Protein 2QGQ (pdb70)

Structure (mmCIF, N/CA/C/O backbone):
data_2QGQ
#
_entry.id   2QGQ
#
_cell.length_a   88.620
_cell.length_b   88.649
_cell.length_c   96.039
_cell.angle_alpha   89.98
_cell.angle_beta   90.03
_cell.angle_gamma   89.91
#
_symmetry.space_group_name_H-M   'P 1'
#
loop_
_entity.id
_entity.type
_entity.pdbx_description
1 polymer 'Protein TM_1862'
2 non-polymer '3-CYCLOHEXYL-1-PROPYLSULFONIC ACID'
3 water water
#
loop_
_atom_site.group_PDB
_atom_site.id
_atom_site.type_symbol
_atom_site.label_atom_id
_atom_site.label_alt_id
_atom_site.label_comp_id
_atom_site.label_asym_id
_atom_site.label_entity_id
_atom_site.label_seq_id
_atom_site.pdbx_PDB_ins_code
_atom_site.Cartn_x
_atom_site.Cartn_y
_atom_site.Cartn_z
_atom_site.occupancy
_atom_site.B_iso_or_equiv
_atom_site.auth_seq_id
_atom_site.auth_comp_id
_atom_site.auth_asym_id
_atom_site.auth_atom_id
_atom_site.pdbx_PDB_model_num
ATOM 1 N N . GLU A 1 1 ? 16.268 -10.531 -41.492 1.00 54.51 135 GLU A N 1
ATOM 2 C CA . GLU A 1 1 ? 16.539 -9.466 -42.502 1.00 53.54 135 GLU A CA 1
ATOM 3 C C . GLU A 1 1 ? 17.433 -8.399 -41.874 1.00 51.81 135 GLU A C 1
ATOM 4 O O . GLU A 1 1 ? 17.870 -8.541 -40.729 1.00 52.15 135 GLU A O 1
ATOM 10 N N . GLU A 1 2 ? 17.706 -7.333 -42.621 1.00 49.41 136 GLU A N 1
ATOM 11 C CA . GLU A 1 2 ? 18.549 -6.259 -42.112 1.00 45.85 136 GLU A CA 1
ATOM 12 C C . GLU A 1 2 ? 17.757 -5.090 -41.535 1.00 41.82 136 GLU A C 1
ATOM 13 O O . GLU A 1 2 ? 18.341 -4.072 -41.173 1.00 42.01 136 GLU A O 1
ATOM 19 N N . ARG A 1 3 ? 16.436 -5.230 -41.444 1.00 37.00 137 ARG A N 1
ATOM 20 C CA . ARG A 1 3 ? 15.611 -4.157 -40.887 1.00 32.52 137 ARG A CA 1
ATOM 21 C C . ARG A 1 3 ? 15.846 -4.061 -39.384 1.00 27.91 137 ARG A C 1
ATOM 22 O O . ARG A 1 3 ? 15.845 -5.075 -38.687 1.00 26.98 137 ARG A O 1
ATOM 30 N N . PRO A 1 4 ? 16.036 -2.839 -38.863 1.00 22.77 138 PRO A N 1
ATOM 31 C CA . PRO A 1 4 ? 16.272 -2.656 -37.428 1.00 20.86 138 PRO A CA 1
ATOM 32 C C . PRO A 1 4 ? 15.018 -2.716 -36.552 1.00 19.60 138 PRO A C 1
ATOM 33 O O . PRO A 1 4 ? 15.103 -2.585 -35.330 1.00 17.68 138 PRO A O 1
ATOM 37 N N . TYR A 1 5 ? 13.859 -2.917 -37.169 1.00 17.00 139 TYR A N 1
ATOM 38 C CA . TYR A 1 5 ? 12.614 -2.986 -36.412 1.00 17.89 139 TYR A CA 1
ATOM 39 C C . TYR A 1 5 ? 11.870 -4.293 -36.674 1.00 17.10 139 TYR A C 1
ATOM 40 O O . TYR A 1 5 ? 12.165 -5.001 -37.632 1.00 15.88 139 TYR A O 1
ATOM 49 N N . ALA A 1 6 ? 10.894 -4.596 -35.826 1.00 15.57 140 ALA A N 1
ATOM 50 C CA . ALA A 1 6 ? 10.111 -5.807 -35.980 1.00 15.00 140 ALA A CA 1
ATOM 51 C C . ALA A 1 6 ? 8.725 -5.637 -35.381 1.00 15.35 140 ALA A C 1
ATOM 52 O O . ALA A 1 6 ? 8.548 -4.957 -34.360 1.00 13.13 140 ALA A O 1
ATOM 54 N N . TYR A 1 7 ? 7.745 -6.251 -36.033 1.00 13.60 141 TYR A N 1
ATOM 55 C CA . TYR A 1 7 ? 6.370 -6.215 -35.556 1.00 14.23 141 TYR A CA 1
ATOM 56 C C . TYR A 1 7 ? 6.183 -7.438 -34.679 1.00 14.61 141 TYR A C 1
ATOM 57 O O . TYR A 1 7 ? 6.654 -8.525 -35.013 1.00 15.41 141 TYR A O 1
ATOM 66 N N . VAL A 1 8 ? 5.503 -7.255 -33.556 1.00 12.78 142 VAL A N 1
ATOM 67 C CA . VAL A 1 8 ? 5.242 -8.348 -32.633 1.00 14.94 142 VAL A CA 1
ATOM 68 C C . VAL A 1 8 ? 3.734 -8.400 -32.419 1.00 17.44 142 VAL A C 1
ATOM 69 O O . VAL A 1 8 ? 3.142 -7.457 -31.892 1.00 17.57 142 VAL A O 1
ATOM 73 N N . LYS A 1 9 ? 3.109 -9.492 -32.853 1.00 18.38 143 LYS A N 1
ATOM 74 C CA . LYS A 1 9 ? 1.664 -9.639 -32.713 1.00 18.68 143 LYS A CA 1
ATOM 75 C C . LYS A 1 9 ? 1.343 -10.147 -31.315 1.00 18.64 143 LYS A C 1
ATOM 76 O O . LYS A 1 9 ? 1.570 -11.312 -30.998 1.00 18.63 143 LYS A O 1
ATOM 82 N N . ILE A 1 10 ? 0.807 -9.268 -30.480 1.00 15.98 144 ILE A N 1
ATOM 83 C CA . ILE A 1 10 ? 0.498 -9.634 -29.110 1.00 16.35 144 ILE A CA 1
ATOM 84 C C . ILE A 1 10 ? -0.806 -10.413 -28.967 1.00 17.99 144 ILE A C 1
ATOM 85 O O . ILE A 1 10 ? -1.077 -10.986 -27.916 1.00 16.94 144 ILE A O 1
ATOM 90 N N . SER A 1 11 ? -1.598 -10.439 -30.038 1.00 20.58 145 SER A N 1
ATOM 91 C CA . SER A 1 11 ? -2.865 -11.164 -30.071 1.00 26.97 145 SER A CA 1
ATOM 92 C C . SER A 1 11 ? -3.384 -11.133 -31.502 1.00 30.16 145 SER A C 1
ATOM 93 O O . SER A 1 11 ? -2.983 -10.281 -32.290 1.00 30.78 145 SER A O 1
ATOM 96 N N . ASP A 1 12 ? -4.267 -12.062 -31.846 1.00 35.79 146 ASP A N 1
ATOM 97 C CA . ASP A 1 12 ? -4.819 -12.095 -33.197 1.00 41.72 146 ASP A CA 1
ATOM 98 C C . ASP A 1 12 ? -6.331 -12.288 -33.164 1.00 44.26 146 ASP A C 1
ATOM 99 O O . ASP A 1 12 ? -6.935 -12.722 -34.147 1.00 46.22 146 ASP A O 1
ATOM 104 N N . GLY A 1 13 ? -6.938 -11.966 -32.027 1.00 45.96 147 GLY A N 1
ATOM 105 C CA . GLY A 1 13 ? -8.375 -12.107 -31.892 1.00 49.16 147 GLY A CA 1
ATOM 106 C C . GLY A 1 13 ? -9.128 -10.855 -32.304 1.00 50.51 147 GLY A C 1
ATOM 107 O O . GLY A 1 13 ? -8.616 -10.040 -33.070 1.00 50.60 147 GLY A O 1
ATOM 108 N N . CYS A 1 14 ? -10.341 -10.693 -31.786 1.00 52.41 148 CYS A N 1
ATOM 109 C CA . CYS A 1 14 ? -11.157 -9.534 -32.125 1.00 53.90 148 CYS A CA 1
ATOM 110 C C . CYS A 1 14 ? -12.284 -9.341 -31.112 1.00 53.63 148 CYS A C 1
ATOM 111 O O . CYS A 1 14 ? -12.849 -10.309 -30.599 1.00 52.58 148 CYS A O 1
ATOM 114 N N . GLY A 1 28 ? -12.393 -13.036 -35.393 1.00 47.26 162 GLY A N 1
ATOM 115 C CA . GLY A 1 28 ? -12.389 -14.241 -34.585 1.00 46.10 162 GLY A CA 1
ATOM 116 C C . GLY A 1 28 ? -12.297 -13.932 -33.105 1.00 45.75 162 GLY A C 1
ATOM 117 O O . GLY A 1 28 ? -12.159 -12.771 -32.715 1.00 46.01 162 GLY A O 1
ATOM 118 N N . SER A 1 29 ? -12.378 -14.972 -32.280 1.00 45.10 163 SER A N 1
ATOM 119 C CA . SER A 1 29 ? -12.301 -14.823 -30.832 1.00 43.92 163 SER A CA 1
ATOM 120 C C . SER A 1 29 ? -10.973 -14.178 -30.434 1.00 42.58 163 SER A C 1
ATOM 121 O O . SER A 1 29 ? -9.923 -14.503 -30.993 1.00 41.87 163 SER A O 1
ATOM 124 N N . LEU A 1 30 ? -11.026 -13.263 -29.469 1.00 40.14 164 LEU A N 1
ATOM 125 C CA . LEU A 1 30 ? -9.830 -12.568 -28.997 1.00 37.67 164 LEU A CA 1
ATOM 126 C C . LEU A 1 30 ? -8.880 -13.544 -28.298 1.00 35.44 164 LEU A C 1
ATOM 127 O O . LEU A 1 30 ? -9.242 -14.160 -27.294 1.00 35.16 164 LEU A O 1
ATOM 132 N N . ARG A 1 31 ? -7.670 -13.684 -28.838 1.00 32.28 165 ARG A N 1
ATOM 133 C CA . ARG A 1 31 ? -6.668 -14.586 -28.269 1.00 30.89 165 ARG A CA 1
ATOM 134 C C . ARG A 1 31 ? -5.318 -13.898 -28.080 1.00 26.21 165 ARG A C 1
ATOM 135 O O . ARG A 1 31 ? -4.624 -13.595 -29.046 1.00 25.29 165 ARG A O 1
ATOM 143 N N . SER A 1 32 ? -4.953 -13.673 -26.823 1.00 22.97 166 SER A N 1
ATOM 144 C CA . SER A 1 32 ? -3.701 -13.011 -26.474 1.00 21.59 166 SER A CA 1
ATOM 145 C C . SER A 1 32 ? -2.586 -13.993 -26.142 1.00 21.41 166 SER A C 1
ATOM 146 O O . SER A 1 32 ? -2.832 -15.040 -25.546 1.00 21.96 166 SER A O 1
ATOM 149 N N . ARG A 1 33 ? -1.360 -13.655 -26.525 1.00 19.30 167 ARG A N 1
ATOM 150 C CA . ARG A 1 33 ? -0.223 -14.502 -26.198 1.00 17.82 167 ARG A CA 1
ATOM 151 C C . ARG A 1 33 ? 0.164 -14.080 -24.790 1.00 17.12 167 ARG A C 1
ATOM 152 O O . ARG A 1 33 ? -0.122 -12.954 -24.384 1.00 18.59 167 ARG A O 1
ATOM 160 N N . SER A 1 34 ? 0.808 -14.968 -24.045 1.00 15.07 168 SER A N 1
ATOM 161 C CA . SER A 1 34 ? 1.192 -14.659 -22.672 1.00 15.87 168 SER A CA 1
ATOM 162 C C . SER A 1 34 ? 2.280 -13.591 -22.606 1.00 16.87 168 SER A C 1
ATOM 163 O O . SER A 1 34 ? 3.072 -13.433 -23.538 1.00 13.25 168 SER A O 1
ATOM 166 N N . ILE A 1 35 ? 2.326 -12.862 -21.497 1.00 16.95 169 ILE A N 1
ATOM 167 C CA . ILE A 1 35 ? 3.349 -11.841 -21.349 1.00 18.48 169 ILE A CA 1
ATOM 168 C C . ILE A 1 35 ? 4.727 -12.480 -21.494 1.00 18.25 169 ILE A C 1
ATOM 169 O O . ILE A 1 35 ? 5.602 -11.935 -22.170 1.00 18.77 169 ILE A O 1
ATOM 174 N N . GLU A 1 36 ? 4.910 -13.650 -20.888 1.00 18.03 170 GLU A N 1
ATOM 175 C CA . GLU A 1 36 ? 6.188 -14.349 -20.976 1.00 17.79 170 GLU A CA 1
ATOM 176 C C . GLU A 1 36 ? 6.554 -14.793 -22.385 1.00 14.95 170 GLU A C 1
ATOM 177 O O . GLU A 1 36 ? 7.728 -14.756 -22.755 1.00 12.56 170 GLU A O 1
ATOM 183 N N . ASP A 1 37 ? 5.576 -15.233 -23.170 1.00 13.74 171 ASP A N 1
ATOM 184 C CA . ASP A 1 37 ? 5.891 -15.659 -24.531 1.00 14.64 171 ASP A CA 1
ATOM 185 C C . ASP A 1 37 ? 6.318 -14.474 -25.388 1.00 13.58 171 ASP A C 1
ATOM 186 O O . ASP A 1 37 ? 7.281 -14.566 -26.147 1.00 12.75 171 ASP A O 1
ATOM 191 N N . ILE A 1 38 ? 5.589 -13.368 -25.283 1.00 13.86 172 ILE A N 1
ATOM 192 C CA . ILE A 1 38 ? 5.918 -12.171 -26.053 1.00 15.20 172 ILE A CA 1
ATOM 193 C C . ILE A 1 38 ? 7.282 -11.649 -25.607 1.00 15.29 172 ILE A C 1
ATOM 194 O O . ILE A 1 38 ? 8.068 -11.157 -26.417 1.00 16.44 172 ILE A O 1
ATOM 199 N N . THR A 1 39 ? 7.559 -11.753 -24.313 1.00 15.18 173 THR A N 1
ATOM 200 C CA . THR A 1 39 ? 8.832 -11.280 -23.794 1.00 15.42 173 THR A CA 1
ATOM 201 C C . THR A 1 39 ? 10.004 -12.056 -24.398 1.00 14.68 173 THR A C 1
ATOM 202 O O . THR A 1 39 ? 10.978 -11.455 -24.847 1.00 11.29 173 THR A O 1
ATOM 206 N N . ARG A 1 40 ? 9.897 -13.384 -24.426 1.00 13.51 174 ARG A N 1
ATOM 207 C CA . ARG A 1 40 ? 10.950 -14.216 -24.990 1.00 14.30 174 ARG A CA 1
ATOM 208 C C . ARG A 1 40 ? 11.160 -13.917 -26.467 1.00 13.32 174 ARG A C 1
ATOM 209 O O . ARG A 1 40 ? 12.291 -13.963 -26.960 1.00 12.95 174 ARG A O 1
ATOM 217 N N . GLU A 1 41 ? 10.076 -13.610 -27.180 1.00 12.72 175 GLU A N 1
ATOM 218 C CA . GLU A 1 41 ? 10.186 -13.290 -28.608 1.00 13.01 175 GLU A CA 1
ATOM 219 C C . GLU A 1 41 ? 10.978 -11.992 -28.759 1.00 11.15 175 GLU A C 1
ATOM 220 O O . GLU A 1 41 ? 11.916 -11.913 -29.549 1.00 10.47 175 GLU A O 1
ATOM 226 N N . VAL A 1 42 ? 10.600 -10.976 -27.993 1.00 11.87 176 VAL A N 1
ATOM 227 C CA . VAL A 1 42 ? 11.297 -9.700 -28.063 1.00 13.73 176 VAL A CA 1
ATOM 228 C C . VAL A 1 42 ? 12.775 -9.850 -27.690 1.00 12.61 176 VAL A C 1
ATOM 229 O O . VAL A 1 42 ? 13.638 -9.280 -28.352 1.00 13.65 176 VAL A O 1
ATOM 233 N N . GLU A 1 43 ? 13.063 -10.608 -26.632 1.00 15.73 177 GLU A N 1
ATOM 234 C CA . GLU A 1 43 ? 14.448 -10.829 -26.206 1.00 18.67 177 GLU A CA 1
ATOM 235 C C . GLU A 1 43 ? 15.258 -11.388 -27.366 1.00 18.39 177 GLU A C 1
ATOM 236 O O . GLU A 1 43 ? 16.381 -10.951 -27.619 1.00 22.89 177 GLU A O 1
ATOM 242 N N . ASP A 1 44 ? 14.686 -12.348 -28.081 1.00 19.55 178 ASP A N 1
ATOM 243 C CA . ASP A 1 44 ? 15.368 -12.935 -29.226 1.00 19.48 178 ASP A CA 1
ATOM 244 C C . ASP A 1 44 ? 15.601 -11.869 -30.285 1.00 16.82 178 ASP A C 1
ATOM 245 O O . ASP A 1 44 ? 16.655 -11.829 -30.919 1.00 18.90 178 ASP A O 1
ATOM 250 N N . LEU A 1 45 ? 14.613 -11.003 -30.475 1.00 15.00 179 LEU A N 1
ATOM 251 C CA . LEU A 1 45 ? 14.736 -9.927 -31.455 1.00 14.13 179 LEU A CA 1
ATOM 252 C C . LEU A 1 45 ? 15.860 -8.966 -31.070 1.00 13.75 179 LEU A C 1
ATOM 253 O O . LEU A 1 45 ? 16.639 -8.547 -31.921 1.00 14.45 179 LEU A O 1
ATOM 258 N N . LEU A 1 46 ? 15.944 -8.616 -29.791 1.00 15.25 180 LEU A N 1
ATOM 259 C CA . LEU A 1 46 ? 16.997 -7.708 -29.339 1.00 16.09 180 LEU A CA 1
ATOM 260 C C . LEU A 1 46 ? 18.364 -8.380 -29.471 1.00 17.42 180 LEU A C 1
ATOM 261 O O . LEU A 1 46 ? 19.373 -7.707 -29.699 1.00 15.98 180 LEU A O 1
ATOM 266 N N . LYS A 1 47 ? 18.397 -9.705 -29.342 1.00 18.85 181 LYS A N 1
ATOM 267 C CA . LYS A 1 47 ? 19.652 -10.433 -29.480 1.00 21.19 181 LYS A CA 1
ATOM 268 C C . LYS A 1 47 ? 20.132 -10.381 -30.922 1.00 22.91 181 LYS A C 1
ATOM 269 O O . LYS A 1 47 ? 21.333 -10.356 -31.178 1.00 24.48 181 LYS A O 1
ATOM 275 N N . GLU A 1 48 ? 19.204 -10.363 -31.874 1.00 23.80 182 GLU A N 1
ATOM 276 C CA . GLU A 1 48 ? 19.621 -10.315 -33.267 1.00 23.88 182 GLU A CA 1
ATOM 277 C C . GLU A 1 48 ? 19.882 -8.896 -33.743 1.00 23.10 182 GLU A C 1
ATOM 278 O O . GLU A 1 48 ? 20.159 -8.671 -34.919 1.00 25.29 182 GLU A O 1
ATOM 284 N N . GLY A 1 49 ? 19.797 -7.935 -32.826 1.00 20.77 183 GLY A N 1
ATOM 285 C CA . GLY A 1 49 ? 20.073 -6.555 -33.187 1.00 21.09 183 GLY A CA 1
ATOM 286 C C . GLY A 1 49 ? 18.916 -5.605 -33.448 1.00 19.78 183 GLY A C 1
ATOM 287 O O . GLY A 1 49 ? 19.152 -4.461 -33.842 1.00 18.17 183 GLY A O 1
ATOM 288 N N . LYS A 1 50 ? 17.678 -6.049 -33.241 1.00 18.09 184 LYS A N 1
ATOM 289 C CA . LYS A 1 50 ? 16.534 -5.165 -33.464 1.00 15.84 184 LYS A CA 1
ATOM 290 C C . LYS A 1 50 ? 16.573 -4.003 -32.475 1.00 15.95 184 LYS A C 1
ATOM 291 O O . LYS A 1 50 ? 16.895 -4.187 -31.300 1.00 14.58 184 LYS A O 1
ATOM 297 N N . LYS A 1 51 ? 16.249 -2.805 -32.952 1.00 14.86 185 LYS A N 1
ATOM 298 C CA . LYS A 1 51 ? 16.268 -1.620 -32.100 1.00 14.61 185 LYS A CA 1
ATOM 299 C C . LYS A 1 51 ? 14.890 -1.007 -31.865 1.00 15.12 185 LYS A C 1
ATOM 300 O O . LYS A 1 51 ? 14.739 -0.078 -31.071 1.00 12.84 185 LYS A O 1
ATOM 306 N N . GLU A 1 52 ? 13.884 -1.523 -32.559 1.00 13.42 186 GLU A N 1
ATOM 307 C CA . GLU A 1 52 ? 12.531 -1.006 -32.407 1.00 14.05 186 GLU A CA 1
ATOM 308 C C . GLU A 1 52 ? 11.533 -2.156 -32.395 1.00 14.54 186 GLU A C 1
ATOM 309 O O . GLU A 1 52 ? 11.483 -2.957 -33.326 1.00 14.50 186 GLU A O 1
ATOM 315 N N . ILE A 1 53 ? 10.754 -2.231 -31.322 1.00 12.28 187 ILE A N 1
ATOM 316 C CA . ILE A 1 53 ? 9.760 -3.278 -31.152 1.00 12.17 187 ILE A CA 1
ATOM 317 C C . ILE A 1 53 ? 8.390 -2.620 -31.304 1.00 13.66 187 ILE A C 1
ATOM 318 O O . ILE A 1 53 ? 8.027 -1.717 -30.542 1.00 13.77 187 ILE A O 1
ATOM 323 N N . ILE A 1 54 ? 7.645 -3.062 -32.310 1.00 12.76 188 ILE A N 1
ATOM 324 C CA . ILE A 1 54 ? 6.330 -2.511 -32.601 1.00 10.70 188 ILE A CA 1
ATOM 325 C C . ILE A 1 54 ? 5.230 -3.517 -32.281 1.00 13.41 188 ILE A C 1
ATOM 326 O O . ILE A 1 54 ? 5.060 -4.535 -32.970 1.00 12.39 188 ILE A O 1
ATOM 331 N N . LEU A 1 55 ? 4.499 -3.227 -31.209 1.00 12.33 189 LEU A N 1
ATOM 332 C CA . LEU A 1 55 ? 3.401 -4.071 -30.745 1.00 13.99 189 LEU A CA 1
ATOM 333 C C . LEU A 1 55 ? 2.155 -3.826 -31.588 1.00 14.22 189 LEU A C 1
ATOM 334 O O . LEU A 1 55 ? 1.678 -2.692 -31.693 1.00 14.05 189 LEU A O 1
ATOM 339 N N . VAL A 1 56 ? 1.632 -4.899 -32.181 1.00 14.10 190 VAL A N 1
ATOM 340 C CA . VAL A 1 56 ? 0.456 -4.814 -33.039 1.00 14.49 190 VAL A CA 1
ATOM 341 C C . VAL A 1 56 ? -0.615 -5.858 -32.741 1.00 15.99 190 VAL A C 1
ATOM 342 O O . VAL A 1 56 ? -0.339 -6.923 -32.184 1.00 13.82 190 VAL A O 1
ATOM 346 N N . ALA A 1 57 ? -1.840 -5.519 -33.132 1.00 16.01 191 ALA A N 1
ATOM 347 C CA . ALA A 1 57 ? -3.016 -6.364 -32.963 1.00 17.67 191 ALA A CA 1
ATOM 348 C C . ALA A 1 57 ? -4.181 -5.549 -33.493 1.00 20.30 191 ALA A C 1
ATOM 349 O O . ALA A 1 57 ? -4.035 -4.352 -33.751 1.00 20.13 191 ALA A O 1
ATOM 351 N N . GLN A 1 58 ? -5.332 -6.192 -33.665 1.00 20.18 192 GLN A N 1
ATOM 352 C CA . GLN A 1 58 ? -6.522 -5.491 -34.139 1.00 22.84 192 GLN A CA 1
ATOM 353 C C . GLN A 1 58 ? -6.756 -4.299 -33.221 1.00 20.79 192 GLN A C 1
ATOM 354 O O . GLN A 1 58 ? -7.035 -3.190 -33.673 1.00 20.36 192 GLN A O 1
ATOM 360 N N . ASP A 1 59 ? -6.636 -4.552 -31.922 1.00 21.26 193 ASP A N 1
ATOM 361 C CA . ASP A 1 59 ? -6.825 -3.533 -30.903 1.00 21.30 193 ASP A CA 1
ATOM 362 C C . ASP A 1 59 ? -5.852 -3.851 -29.772 1.00 20.01 193 ASP A C 1
ATOM 363 O O . ASP A 1 59 ? -6.135 -4.697 -28.922 1.00 21.75 193 ASP A O 1
ATOM 368 N N . THR A 1 60 ? -4.704 -3.178 -29.759 1.00 17.90 194 THR A N 1
ATOM 369 C CA . THR A 1 60 ? -3.705 -3.441 -28.728 1.00 17.56 194 THR A CA 1
ATOM 370 C C . THR A 1 60 ? -4.171 -3.144 -27.309 1.00 17.41 194 THR A C 1
ATOM 371 O O . THR A 1 60 ? -3.728 -3.798 -26.361 1.00 16.37 194 THR A O 1
ATOM 375 N N . THR A 1 61 ? -5.073 -2.178 -27.152 1.00 19.05 195 THR A N 1
ATOM 376 C CA . THR A 1 61 ? -5.571 -1.849 -25.821 1.00 20.15 195 THR A CA 1
ATOM 377 C C . THR A 1 61 ? -6.412 -2.979 -25.226 1.00 20.39 195 THR A C 1
ATOM 378 O O . THR A 1 61 ? -6.679 -2.993 -24.022 1.00 20.71 195 THR A O 1
ATOM 382 N N . SER A 1 62 ? -6.825 -3.926 -26.062 1.00 20.95 196 SER A N 1
ATOM 383 C CA . SER A 1 62 ? -7.628 -5.053 -25.582 1.00 22.99 196 SER A CA 1
ATOM 384 C C . SER A 1 62 ? -6.778 -6.271 -25.184 1.00 22.73 196 SER A C 1
ATOM 385 O O . SER A 1 62 ? -7.313 -7.290 -24.750 1.00 21.92 196 SER A O 1
ATOM 388 N N . TYR A 1 63 ? -5.458 -6.154 -25.318 1.00 21.68 197 TYR A N 1
ATOM 389 C CA . TYR A 1 63 ? -4.538 -7.238 -24.963 1.00 21.01 197 TYR A CA 1
ATOM 390 C C . TYR A 1 63 ? -4.707 -7.770 -23.536 1.00 20.84 197 TYR A C 1
ATOM 391 O O . TYR A 1 63 ? -4.758 -6.993 -22.590 1.00 21.28 197 TYR A O 1
ATOM 400 N N . GLY A 1 64 ? -4.762 -9.092 -23.381 1.00 22.41 198 GLY A N 1
ATOM 401 C CA . GLY A 1 64 ? -4.878 -9.673 -22.050 1.00 24.23 198 GLY A CA 1
ATOM 402 C C . GLY A 1 64 ? -6.264 -9.921 -21.482 1.00 26.45 198 GLY A C 1
ATOM 403 O O . GLY A 1 64 ? -6.417 -10.665 -20.511 1.00 26.13 198 GLY A O 1
ATOM 404 N N . ILE A 1 65 ? -7.278 -9.299 -22.070 1.00 27.44 199 ILE A N 1
ATOM 405 C CA . ILE A 1 65 ? -8.644 -9.476 -21.595 1.00 30.05 199 ILE A CA 1
ATOM 406 C C . ILE A 1 65 ? -9.057 -10.951 -21.538 1.00 31.07 199 ILE A C 1
ATOM 407 O O . ILE A 1 65 ? -9.650 -11.402 -20.559 1.00 31.49 199 ILE A O 1
ATOM 412 N N . ASP A 1 66 ? -8.730 -11.698 -22.583 1.00 30.94 200 ASP A N 1
ATOM 413 C CA . ASP A 1 66 ? -9.090 -13.110 -22.658 1.00 33.10 200 ASP A CA 1
ATOM 414 C C . ASP A 1 66 ? -8.205 -14.040 -21.842 1.00 33.36 200 ASP A C 1
ATOM 415 O O . ASP A 1 66 ? -8.593 -15.172 -21.552 1.00 35.31 200 ASP A O 1
ATOM 420 N N . LEU A 1 67 ? -7.023 -13.567 -21.467 1.00 33.46 201 LEU A N 1
ATOM 421 C CA . LEU A 1 67 ? -6.077 -14.395 -20.731 1.00 31.91 201 LEU A CA 1
ATOM 422 C C . LEU A 1 67 ? -5.907 -14.017 -19.264 1.00 31.88 201 LEU A C 1
ATOM 423 O O . LEU A 1 67 ? -5.816 -14.889 -18.400 1.00 31.78 201 LEU A O 1
ATOM 428 N N . TYR A 1 68 ? -5.859 -12.720 -18.984 1.00 29.80 202 TYR A N 1
ATOM 429 C CA . TYR A 1 68 ? -5.673 -12.245 -17.618 1.00 29.74 202 TYR A CA 1
ATOM 430 C C . TYR A 1 68 ? -6.948 -11.636 -17.042 1.00 31.42 202 TYR A C 1
ATOM 431 O O . TYR A 1 68 ? -6.962 -11.162 -15.904 1.00 31.37 202 TYR A O 1
ATOM 440 N N . ARG A 1 69 ? -8.016 -11.644 -17.829 1.00 32.56 203 ARG A N 1
ATOM 441 C CA . ARG A 1 69 ? -9.281 -11.085 -17.381 1.00 34.91 203 ARG A CA 1
ATOM 442 C C . ARG A 1 69 ? -9.162 -9.597 -17.051 1.00 34.45 203 ARG A C 1
ATOM 443 O O . ARG A 1 69 ? -9.823 -9.095 -16.139 1.00 34.19 203 ARG A O 1
ATOM 451 N N . LYS A 1 70 ? -8.307 -8.901 -17.797 1.00 33.19 204 LYS A N 1
ATOM 452 C CA . LYS A 1 70 ? -8.104 -7.466 -17.623 1.00 31.13 204 LYS A CA 1
ATOM 453 C C . LYS A 1 70 ? -7.090 -6.954 -18.640 1.00 28.67 204 LYS A C 1
ATOM 454 O O . LYS A 1 70 ? -6.331 -7.734 -19.214 1.00 26.52 204 LYS A O 1
ATOM 460 N N . GLN A 1 71 ? -7.100 -5.644 -18.873 1.00 25.77 205 GLN A N 1
ATOM 461 C CA . GLN A 1 71 ? -6.194 -5.028 -19.833 1.00 23.95 205 GLN A CA 1
ATOM 462 C C . GLN A 1 71 ? -4.775 -5.020 -19.296 1.00 22.67 205 GLN A C 1
ATOM 463 O O . GLN A 1 71 ? -4.361 -4.106 -18.582 1.00 21.63 205 GLN A O 1
ATOM 469 N N . ALA A 1 72 ? -4.038 -6.066 -19.655 1.00 21.34 206 ALA A N 1
ATOM 470 C CA . ALA A 1 72 ? -2.668 -6.249 -19.212 1.00 19.58 206 ALA A CA 1
ATOM 471 C C . ALA A 1 72 ? -1.633 -5.564 -20.091 1.00 18.87 206 ALA A C 1
ATOM 472 O O . ALA A 1 72 ? -0.448 -5.875 -20.002 1.00 19.10 206 ALA A O 1
ATOM 474 N N . LEU A 1 73 ? -2.061 -4.640 -20.946 1.00 18.53 207 LEU A N 1
ATOM 475 C CA . LEU A 1 73 ? -1.098 -3.950 -21.798 1.00 16.65 207 LEU A CA 1
ATOM 476 C C . LEU A 1 73 ? -0.062 -3.251 -20.917 1.00 16.82 207 LEU A C 1
ATOM 477 O O . LEU A 1 73 ? 1.117 -3.237 -21.247 1.00 15.52 207 LEU A O 1
ATOM 482 N N . PRO A 1 74 ? -0.490 -2.674 -19.774 1.00 17.88 208 PRO A N 1
ATOM 483 C CA . PRO A 1 74 ? 0.455 -1.986 -18.882 1.00 18.29 208 PRO A CA 1
ATOM 484 C C . PRO A 1 74 ? 1.563 -2.911 -18.391 1.00 17.85 208 PRO A C 1
ATOM 485 O O . PRO A 1 74 ? 2.739 -2.547 -18.383 1.00 15.95 208 PRO A O 1
ATOM 489 N N . ASP A 1 75 ? 1.156 -4.109 -17.978 1.00 19.28 209 ASP A N 1
ATOM 490 C CA . ASP A 1 75 ? 2.065 -5.132 -17.472 1.00 20.76 209 ASP A CA 1
ATOM 491 C C . ASP A 1 75 ? 3.023 -5.601 -18.555 1.00 18.42 209 ASP A C 1
ATOM 492 O O . ASP A 1 75 ? 4.221 -5.801 -18.307 1.00 19.08 209 ASP A O 1
ATOM 497 N N . LEU A 1 76 ? 2.487 -5.786 -19.755 1.00 16.00 210 LEU A N 1
ATOM 498 C CA . LEU A 1 76 ? 3.296 -6.226 -20.884 1.00 14.16 210 LEU A CA 1
ATOM 499 C C . LEU A 1 76 ? 4.391 -5.200 -21.158 1.00 12.92 210 LEU A C 1
ATOM 500 O O . LEU A 1 76 ? 5.569 -5.546 -21.258 1.00 15.50 210 LEU A O 1
ATOM 505 N N . LEU A 1 77 ? 4.001 -3.936 -21.267 1.00 13.93 211 LEU A N 1
ATOM 506 C CA . LEU A 1 77 ? 4.963 -2.869 -21.524 1.00 16.25 211 LEU A CA 1
ATOM 507 C C . LEU A 1 77 ? 6.048 -2.786 -20.455 1.00 16.99 211 LEU A C 1
ATOM 508 O O . LEU A 1 77 ? 7.222 -2.590 -20.770 1.00 16.08 211 LEU A O 1
ATOM 513 N N . ARG A 1 78 ? 5.658 -2.922 -19.189 1.00 17.99 212 ARG A N 1
ATOM 514 C CA . ARG A 1 78 ? 6.630 -2.867 -18.104 1.00 20.35 212 ARG A CA 1
ATOM 515 C C . ARG A 1 78 ? 7.656 -3.979 -18.246 1.00 18.82 212 ARG A C 1
ATOM 516 O O . ARG A 1 78 ? 8.854 -3.765 -18.064 1.00 17.94 212 ARG A O 1
ATOM 524 N N . ARG A 1 79 ? 7.175 -5.172 -18.570 1.00 18.62 213 ARG A N 1
ATOM 525 C CA . ARG A 1 79 ? 8.054 -6.320 -18.739 1.00 19.25 213 ARG A CA 1
ATOM 526 C C . ARG A 1 79 ? 9.049 -6.089 -19.884 1.00 16.51 213 ARG A C 1
ATOM 527 O O . ARG A 1 79 ? 10.253 -6.313 -19.733 1.00 17.57 213 ARG A O 1
ATOM 535 N N . LEU A 1 80 ? 8.537 -5.640 -21.026 1.00 15.72 214 LEU A N 1
ATOM 536 C CA . LEU A 1 80 ? 9.371 -5.390 -22.195 1.00 14.98 214 LEU A CA 1
ATOM 537 C C . LEU A 1 80 ? 10.339 -4.242 -21.919 1.00 14.56 214 LEU A C 1
ATOM 538 O O . LEU A 1 80 ? 11.506 -4.295 -22.305 1.00 12.37 214 LEU A O 1
ATOM 543 N N . ASN A 1 81 ? 9.850 -3.210 -21.240 1.00 15.65 215 ASN A N 1
ATOM 544 C CA . ASN A 1 81 ? 10.683 -2.052 -20.916 1.00 17.16 215 ASN A CA 1
ATOM 545 C C . ASN A 1 81 ? 11.900 -2.458 -20.092 1.00 19.59 215 ASN A C 1
ATOM 546 O O . ASN A 1 81 ? 12.971 -1.862 -20.220 1.00 19.13 215 ASN A O 1
ATOM 551 N N . SER A 1 82 ? 11.741 -3.475 -19.250 1.00 19.24 216 SER A N 1
ATOM 552 C CA . SER A 1 82 ? 12.845 -3.922 -18.406 1.00 21.09 216 SER A CA 1
ATOM 553 C C . SER A 1 82 ? 13.875 -4.782 -19.117 1.00 20.16 216 SER A C 1
ATOM 554 O O . SER A 1 82 ? 14.903 -5.112 -18.535 1.00 21.87 216 SER A O 1
ATOM 557 N N . LEU A 1 83 ? 13.613 -5.163 -20.363 1.00 19.36 217 LEU A N 1
ATOM 558 C CA . LEU A 1 83 ? 14.593 -5.969 -21.078 1.00 17.58 217 LEU A CA 1
ATOM 559 C C . LEU A 1 83 ? 15.833 -5.100 -21.256 1.00 17.91 217 LEU A C 1
ATOM 560 O O . LEU A 1 83 ? 15.731 -3.878 -21.388 1.00 15.80 217 LEU A O 1
ATOM 565 N N . ASN A 1 84 ? 17.001 -5.736 -21.249 1.00 17.59 218 ASN A N 1
ATOM 566 C CA . ASN A 1 84 ? 18.281 -5.039 -21.363 1.00 18.66 218 ASN A CA 1
ATOM 567 C C . ASN A 1 84 ? 18.584 -4.404 -22.721 1.00 18.15 218 ASN A C 1
ATOM 568 O O . ASN A 1 84 ? 18.334 -5.000 -23.768 1.00 19.92 218 ASN A O 1
ATOM 573 N N . GLY A 1 85 ? 19.132 -3.192 -22.694 1.00 18.17 219 GLY A N 1
ATOM 574 C CA . GLY A 1 85 ? 19.498 -2.517 -23.926 1.00 16.90 219 GLY A CA 1
ATOM 575 C C . GLY A 1 85 ? 18.815 -1.197 -24.229 1.00 17.24 219 GLY A C 1
ATOM 576 O O . GLY A 1 85 ? 17.866 -0.790 -23.559 1.00 17.06 219 GLY A O 1
ATOM 577 N N . GLU A 1 86 ? 19.333 -0.512 -25.240 1.00 16.17 220 GLU A N 1
ATOM 578 C CA . GLU A 1 86 ? 18.752 0.739 -25.692 1.00 15.48 220 GLU A CA 1
ATOM 579 C C . GLU A 1 86 ? 17.945 0.362 -26.932 1.00 16.66 220 GLU A C 1
ATOM 580 O O . GLU A 1 86 ? 18.502 -0.115 -27.928 1.00 15.11 220 GLU A O 1
ATOM 586 N N . PHE A 1 87 ? 16.635 0.554 -26.856 1.00 13.92 221 PHE A N 1
ATOM 587 C CA . PHE A 1 87 ? 15.755 0.242 -27.972 1.00 13.95 221 PHE A CA 1
ATOM 588 C C . PHE A 1 87 ? 14.430 0.957 -27.776 1.00 12.37 221 PHE A C 1
ATOM 589 O O . PHE A 1 87 ? 14.156 1.487 -26.702 1.00 11.52 221 PHE A O 1
ATOM 597 N N . TRP A 1 88 ? 13.622 0.982 -28.829 1.00 12.24 222 TRP A N 1
ATOM 598 C CA . TRP A 1 88 ? 12.314 1.613 -28.784 1.00 11.47 222 TRP A CA 1
ATOM 599 C C . TRP A 1 88 ? 11.197 0.577 -28.731 1.00 11.32 222 TRP A C 1
ATOM 600 O O . TRP A 1 88 ? 11.306 -0.516 -29.296 1.00 9.11 222 TRP A O 1
ATOM 611 N N . ILE A 1 89 ? 10.117 0.942 -28.053 1.00 10.70 223 ILE A N 1
ATOM 612 C CA . ILE A 1 89 ? 8.927 0.111 -27.969 1.00 11.03 223 ILE A CA 1
ATOM 613 C C . ILE A 1 89 ? 7.821 1.030 -28.484 1.00 11.91 223 ILE A C 1
ATOM 614 O O . ILE A 1 89 ? 7.550 2.075 -27.891 1.00 11.81 223 ILE A O 1
ATOM 619 N N . ARG A 1 90 ? 7.203 0.653 -29.599 1.00 12.44 224 ARG A N 1
ATOM 620 C CA . ARG A 1 90 ? 6.139 1.450 -30.204 1.00 14.38 224 ARG A CA 1
ATOM 621 C C . ARG A 1 90 ? 4.831 0.666 -30.218 1.00 14.37 224 ARG A C 1
ATOM 622 O O . ARG A 1 90 ? 4.801 -0.490 -30.631 1.00 13.57 224 ARG A O 1
ATOM 630 N N . VAL A 1 91 ? 3.750 1.291 -29.773 1.00 13.98 225 VAL A N 1
ATOM 631 C CA . VAL A 1 91 ? 2.463 0.618 -29.761 1.00 14.02 225 VAL A CA 1
ATOM 632 C C . VAL A 1 91 ? 1.621 1.188 -30.883 1.00 16.87 225 VAL A C 1
ATOM 633 O O . VAL A 1 91 ? 1.660 2.389 -31.165 1.00 15.98 225 VAL A O 1
ATOM 645 N N . TYR A 1 93 ? -2.265 0.831 -33.280 1.00 16.89 227 TYR A N 1
ATOM 646 C CA . TYR A 1 93 ? -3.639 0.369 -33.306 1.00 18.51 227 TYR A CA 1
ATOM 647 C C . TYR A 1 93 ? -4.337 0.447 -31.947 1.00 18.37 227 TYR A C 1
ATOM 648 O O . TYR A 1 93 ? -4.932 -0.529 -31.493 1.00 18.15 227 TYR A O 1
ATOM 657 N N . LEU A 1 94 ? -4.257 1.604 -31.296 1.00 17.62 228 LEU A N 1
ATOM 658 C CA . LEU A 1 94 ? -4.929 1.795 -30.018 1.00 18.49 228 LEU A CA 1
ATOM 659 C C . LEU A 1 94 ? -6.380 2.129 -30.340 1.00 20.96 228 LEU A C 1
ATOM 660 O O . LEU A 1 94 ? -6.655 2.764 -31.360 1.00 22.32 228 LEU A O 1
ATOM 665 N N . HIS A 1 95 ? -7.306 1.686 -29.490 1.00 21.54 229 HIS A N 1
ATOM 666 C CA . HIS A 1 95 ? -8.724 1.986 -29.680 1.00 21.33 229 HIS A CA 1
ATOM 667 C C . HIS A 1 95 ? -9.076 2.995 -28.587 1.00 21.24 229 HIS A C 1
ATOM 668 O O . HIS A 1 95 ? -8.960 2.699 -27.394 1.00 20.61 229 HIS A O 1
ATOM 675 N N . PRO A 1 96 ? -9.517 4.201 -28.983 1.00 21.97 230 PRO A N 1
ATOM 676 C CA . PRO A 1 96 ? -9.872 5.260 -28.032 1.00 23.29 230 PRO A CA 1
ATOM 677 C C . PRO A 1 96 ? -10.872 4.879 -26.945 1.00 23.85 230 PRO A C 1
ATOM 678 O O . PRO A 1 96 ? -10.756 5.333 -25.809 1.00 25.12 230 PRO A O 1
ATOM 682 N N . ASP A 1 97 ? -11.849 4.047 -27.280 1.00 23.82 231 ASP A N 1
ATOM 683 C CA . ASP A 1 97 ? -12.834 3.659 -26.284 1.00 25.52 231 ASP A CA 1
ATOM 684 C C . ASP A 1 97 ? -12.257 2.780 -25.190 1.00 26.74 231 ASP A C 1
ATOM 685 O O . ASP A 1 97 ? -12.852 2.639 -24.122 1.00 26.93 231 ASP A O 1
ATOM 690 N N . HIS A 1 98 ? -11.085 2.208 -25.442 1.00 25.87 232 HIS A N 1
ATOM 691 C CA . HIS A 1 98 ? -10.462 1.341 -24.457 1.00 26.77 232 HIS A CA 1
ATOM 692 C C . HIS A 1 98 ? -9.112 1.842 -23.960 1.00 26.82 232 HIS A C 1
ATOM 693 O O . HIS A 1 98 ? -8.412 1.140 -23.227 1.00 26.86 232 HIS A O 1
ATOM 700 N N . LEU A 1 99 ? -8.745 3.054 -24.357 1.00 25.75 233 LEU A N 1
ATOM 701 C CA . LEU A 1 99 ? -7.475 3.629 -23.931 1.00 26.71 233 LEU A CA 1
ATOM 702 C C . LEU A 1 99 ? -7.626 4.134 -22.496 1.00 26.80 233 LEU A C 1
ATOM 703 O O . LEU A 1 99 ? -7.992 5.286 -22.276 1.00 26.82 233 LEU A O 1
ATOM 708 N N . THR A 1 100 ? -7.335 3.269 -21.530 1.00 27.48 234 THR A N 1
ATOM 709 C CA . THR A 1 100 ? -7.461 3.606 -20.114 1.00 26.53 234 THR A CA 1
ATOM 710 C C . THR A 1 100 ? -6.313 4.453 -19.590 1.00 27.23 234 THR A C 1
ATOM 711 O O . THR A 1 100 ? -5.290 4.632 -20.255 1.00 24.79 234 THR A O 1
ATOM 715 N N . GLU A 1 101 ? -6.482 4.956 -18.374 1.00 26.69 235 GLU A N 1
ATOM 716 C CA . GLU A 1 101 ? -5.454 5.771 -17.755 1.00 27.62 235 GLU A CA 1
ATOM 717 C C . GLU A 1 101 ? -4.266 4.890 -17.383 1.00 26.43 235 GLU A C 1
ATOM 718 O O . GLU A 1 101 ? -3.127 5.354 -17.358 1.00 27.01 235 GLU A O 1
ATOM 724 N N . GLU A 1 102 ? -4.531 3.615 -17.103 1.00 25.61 236 GLU A N 1
ATOM 725 C CA . GLU A 1 102 ? -3.465 2.680 -16.769 1.00 27.37 236 GLU A CA 1
ATOM 726 C C . GLU A 1 102 ? -2.512 2.540 -17.958 1.00 25.23 236 GLU A C 1
ATOM 727 O O . GLU A 1 102 ? -1.295 2.481 -17.786 1.00 25.01 236 GLU A O 1
ATOM 733 N N . ILE A 1 103 ? -3.069 2.493 -19.165 1.00 23.45 237 ILE A N 1
ATOM 734 C CA . ILE A 1 103 ? -2.252 2.348 -20.371 1.00 22.26 237 ILE A CA 1
ATOM 735 C C . ILE A 1 103 ? -1.481 3.634 -20.672 1.00 20.62 237 ILE A C 1
ATOM 736 O O . ILE A 1 103 ? -0.264 3.610 -20.865 1.00 19.83 237 ILE A O 1
ATOM 741 N N . ILE A 1 104 ? -2.200 4.751 -20.704 1.00 20.44 238 ILE A N 1
ATOM 742 C CA . ILE A 1 104 ? -1.607 6.056 -20.966 1.00 21.02 238 ILE A CA 1
ATOM 743 C C . ILE A 1 104 ? -0.451 6.332 -20.006 1.00 22.46 238 ILE A C 1
ATOM 744 O O . ILE A 1 104 ? 0.652 6.699 -20.418 1.00 21.67 238 ILE A O 1
ATOM 749 N N . SER A 1 105 ? -0.700 6.121 -18.721 1.00 22.10 239 SER A N 1
ATOM 750 C CA . SER A 1 105 ? 0.313 6.365 -17.710 1.00 23.00 239 SER A CA 1
ATOM 751 C C . SER A 1 105 ? 1.536 5.471 -17.912 1.00 23.03 239 SER A C 1
ATOM 752 O O . SER A 1 105 ? 2.678 5.924 -17.785 1.00 23.15 239 SER A O 1
ATOM 755 N N . ALA A 1 106 ? 1.302 4.203 -18.237 1.00 20.94 240 ALA A N 1
ATOM 756 C CA . ALA A 1 106 ? 2.401 3.268 -18.462 1.00 20.96 240 ALA A CA 1
ATOM 757 C C . ALA A 1 106 ? 3.228 3.703 -19.669 1.00 19.11 240 ALA A C 1
ATOM 758 O O . ALA A 1 106 ? 4.455 3.673 -19.640 1.00 20.05 240 ALA A O 1
ATOM 768 N N . LEU A 1 108 ? 3.514 6.721 -20.907 1.00 21.83 242 LEU A N 1
ATOM 769 C CA . LEU A 1 108 ? 4.225 7.958 -20.606 1.00 22.48 242 LEU A CA 1
ATOM 770 C C . LEU A 1 108 ? 5.329 7.745 -19.571 1.00 23.68 242 LEU A C 1
ATOM 771 O O . LEU A 1 108 ? 6.348 8.433 -19.595 1.00 25.48 242 LEU A O 1
ATOM 776 N N . GLU A 1 109 ? 5.136 6.777 -18.679 1.00 25.51 243 GLU A N 1
ATOM 777 C CA . GLU A 1 109 ? 6.109 6.486 -17.625 1.00 26.93 243 GLU A CA 1
ATOM 778 C C . GLU A 1 109 ? 7.339 5.690 -18.062 1.00 25.28 243 GLU A C 1
ATOM 779 O O . GLU A 1 109 ? 8.462 6.020 -17.679 1.00 25.27 243 GLU A O 1
ATOM 785 N N . LEU A 1 110 ? 7.122 4.640 -18.852 1.00 23.99 244 LEU A N 1
ATOM 786 C CA . LEU A 1 110 ? 8.204 3.770 -19.324 1.00 22.64 244 LEU A CA 1
ATOM 787 C C . LEU A 1 110 ? 9.143 4.479 -20.296 1.00 21.29 244 LEU A C 1
ATOM 788 O O . LEU A 1 110 ? 8.735 4.886 -21.377 1.00 21.02 244 LEU A O 1
ATOM 793 N N . ASP A 1 111 ? 10.414 4.588 -19.923 1.00 20.32 245 ASP A N 1
ATOM 794 C CA . ASP A 1 111 ? 11.381 5.300 -20.750 1.00 21.88 245 ASP A CA 1
ATOM 795 C C . ASP A 1 111 ? 11.664 4.788 -22.163 1.00 21.11 245 ASP A C 1
ATOM 796 O O . ASP A 1 111 ? 12.077 5.569 -23.020 1.00 21.16 245 ASP A O 1
ATOM 801 N N . LYS A 1 112 ? 11.452 3.500 -22.420 1.00 17.05 246 LYS A N 1
ATOM 802 C CA . LYS A 1 112 ? 11.712 2.961 -23.756 1.00 16.95 246 LYS A CA 1
ATOM 803 C C . LYS A 1 112 ? 10.479 2.991 -24.650 1.00 16.57 246 LYS A C 1
ATOM 804 O O . LYS A 1 112 ? 10.555 2.719 -25.849 1.00 17.00 246 LYS A O 1
ATOM 810 N N . VAL A 1 113 ? 9.335 3.322 -24.069 1.00 15.04 247 VAL A N 1
ATOM 811 C CA . VAL A 1 113 ? 8.118 3.401 -24.853 1.00 15.28 247 VAL A CA 1
ATOM 812 C C . VAL A 1 113 ? 8.082 4.793 -25.468 1.00 16.75 247 VAL A C 1
ATOM 813 O O . VAL A 1 113 ? 8.110 5.806 -24.753 1.00 14.10 247 VAL A O 1
ATOM 817 N N . VAL A 1 114 ? 8.051 4.850 -26.797 1.00 14.37 248 VAL A N 1
ATOM 818 C CA . VAL A 1 114 ? 8.006 6.138 -27.464 1.00 14.67 248 VAL A CA 1
ATOM 819 C C . VAL A 1 114 ? 6.619 6.733 -27.256 1.00 15.10 248 VAL A C 1
ATOM 820 O O . VAL A 1 114 ? 5.623 6.024 -27.328 1.00 14.30 248 VAL A O 1
ATOM 824 N N . LYS A 1 115 ? 6.567 8.031 -26.973 1.00 13.88 249 LYS A N 1
ATOM 825 C CA . LYS A 1 115 ? 5.309 8.715 -26.710 1.00 16.98 249 LYS A CA 1
ATOM 826 C C . LYS A 1 115 ? 4.537 8.980 -27.990 1.00 16.89 249 LYS A C 1
ATOM 827 O O . LYS A 1 115 ? 4.200 10.115 -28.328 1.00 17.31 249 LYS A O 1
ATOM 833 N N . TYR A 1 116 ? 4.252 7.881 -28.671 1.00 16.42 250 TYR A N 1
ATOM 834 C CA . TYR A 1 116 ? 3.551 7.852 -29.940 1.00 15.89 250 TYR A CA 1
ATOM 835 C C . TYR A 1 116 ? 2.208 7.177 -29.701 1.00 15.72 250 TYR A C 1
ATOM 836 O O . TYR A 1 116 ? 2.150 5.996 -29.344 1.00 15.19 250 TYR A O 1
ATOM 845 N N . PHE A 1 117 ? 1.136 7.929 -29.912 1.00 15.31 251 PHE A N 1
ATOM 846 C CA . PHE A 1 117 ? -0.203 7.421 -29.690 1.00 16.22 251 PHE A CA 1
ATOM 847 C C . PHE A 1 117 ? -1.005 7.288 -30.962 1.00 16.62 251 PHE A C 1
ATOM 848 O O . PHE A 1 117 ? -1.488 8.277 -31.511 1.00 19.14 251 PHE A O 1
ATOM 856 N N . ASP A 1 118 ? -1.144 6.049 -31.418 1.00 18.31 252 ASP A N 1
ATOM 857 C CA . ASP A 1 118 ? -1.879 5.736 -32.633 1.00 18.14 252 ASP A CA 1
ATOM 858 C C . ASP A 1 118 ? -3.299 5.385 -32.213 1.00 19.59 252 ASP A C 1
ATOM 859 O O . ASP A 1 118 ? -3.596 4.241 -31.868 1.00 18.35 252 ASP A O 1
ATOM 864 N N . VAL A 1 119 ? -4.174 6.385 -32.239 1.00 20.72 253 VAL A N 1
ATOM 865 C CA . VAL A 1 119 ? -5.551 6.200 -31.811 1.00 21.50 253 VAL A CA 1
ATOM 866 C C . VAL A 1 119 ? -6.551 6.875 -32.742 1.00 21.80 253 VAL A C 1
ATOM 867 O O . VAL A 1 119 ? -6.870 8.054 -32.584 1.00 22.37 253 VAL A O 1
ATOM 871 N N . PRO A 1 120 ? -7.044 6.133 -33.746 1.00 22.55 254 PRO A N 1
ATOM 872 C CA . PRO A 1 120 ? -8.015 6.654 -34.711 1.00 23.60 254 PRO A CA 1
ATOM 873 C C . PRO A 1 120 ? -9.365 6.884 -34.040 1.00 25.15 254 PRO A C 1
ATOM 874 O O . PRO A 1 120 ? -9.982 5.947 -33.529 1.00 26.01 254 PRO A O 1
ATOM 878 N N . VAL A 1 121 ? -9.817 8.135 -34.048 1.00 24.40 255 VAL A N 1
ATOM 879 C CA . VAL A 1 121 ? -11.082 8.500 -33.424 1.00 23.95 255 VAL A CA 1
ATOM 880 C C . VAL A 1 121 ? -12.266 8.466 -34.386 1.00 24.30 255 VAL A C 1
ATOM 881 O O . VAL A 1 121 ? -13.417 8.524 -33.958 1.00 24.17 255 VAL A O 1
ATOM 885 N N . GLN A 1 122 ? -11.976 8.375 -35.681 1.00 24.74 256 GLN A N 1
ATOM 886 C CA . GLN A 1 122 ? -13.010 8.288 -36.709 1.00 25.85 256 GLN A CA 1
ATOM 887 C C . GLN A 1 122 ? -13.797 9.568 -36.977 1.00 26.75 256 GLN A C 1
ATOM 888 O O . GLN A 1 122 ? -14.086 9.888 -38.129 1.00 27.32 256 GLN A O 1
ATOM 894 N N . HIS A 1 123 ? -14.157 10.299 -35.927 1.00 27.24 257 HIS A N 1
ATOM 895 C CA . HIS A 1 123 ? -14.911 11.532 -36.115 1.00 26.41 257 HIS A CA 1
ATOM 896 C C . HIS A 1 123 ? -14.883 12.390 -34.858 1.00 27.23 257 HIS A C 1
ATOM 897 O O . HIS A 1 123 ? -14.354 11.973 -33.826 1.00 24.53 257 HIS A O 1
ATOM 904 N N . GLY A 1 124 ? -15.446 13.593 -34.958 1.00 27.29 258 GLY A N 1
ATOM 905 C CA . GLY A 1 124 ? -15.472 14.504 -33.829 1.00 28.53 258 GLY A CA 1
ATOM 906 C C . GLY A 1 124 ? -16.875 14.869 -33.387 1.00 30.38 258 GLY A C 1
ATOM 907 O O . GLY A 1 124 ? -17.065 15.416 -32.302 1.00 30.97 258 GLY A O 1
ATOM 908 N N . SER A 1 125 ? -17.858 14.573 -34.230 1.00 31.01 259 SER A N 1
ATOM 909 C CA . SER A 1 125 ? -19.254 14.863 -33.919 1.00 32.91 259 SER A CA 1
ATOM 910 C C . SER A 1 125 ? -19.821 13.746 -33.052 1.00 33.49 259 SER A C 1
ATOM 911 O O . SER A 1 125 ? -19.664 12.572 -33.377 1.00 33.88 259 SER A O 1
ATOM 914 N N . ASP A 1 126 ? -20.473 14.103 -31.949 1.00 35.57 260 ASP A N 1
ATOM 915 C CA . ASP A 1 126 ? -21.048 13.094 -31.066 1.00 37.12 260 ASP A CA 1
ATOM 916 C C . ASP A 1 126 ? -22.141 12.293 -31.757 1.00 37.63 260 ASP A C 1
ATOM 917 O O . ASP A 1 126 ? -22.329 11.112 -31.468 1.00 38.67 260 ASP A O 1
ATOM 922 N N . LYS A 1 127 ? -22.860 12.934 -32.671 1.00 38.83 261 LYS A N 1
ATOM 923 C CA . LYS A 1 127 ? -23.935 12.266 -33.396 1.00 38.97 261 LYS A CA 1
ATOM 924 C C . LYS A 1 127 ? -23.369 11.163 -34.283 1.00 39.05 261 LYS A C 1
ATOM 925 O O . LYS A 1 127 ? -23.858 10.036 -34.272 1.00 39.15 261 LYS A O 1
ATOM 931 N N . ILE A 1 128 ? -22.332 11.491 -35.045 1.00 38.71 262 ILE A N 1
ATOM 932 C CA . ILE A 1 128 ? -21.704 10.523 -35.938 1.00 38.43 262 ILE A CA 1
ATOM 933 C C . ILE A 1 128 ? -20.969 9.454 -35.138 1.00 39.05 262 ILE A C 1
ATOM 934 O O . ILE A 1 128 ? -21.003 8.275 -35.491 1.00 39.09 262 ILE A O 1
ATOM 939 N N . LEU A 1 129 ? -20.305 9.868 -34.062 1.00 38.85 263 LEU A N 1
ATOM 940 C CA . LEU A 1 129 ? -19.576 8.932 -33.217 1.00 39.89 263 LEU A CA 1
ATOM 941 C C . LEU A 1 129 ? -20.519 7.854 -32.689 1.00 41.55 263 LEU A C 1
ATOM 942 O O . LEU A 1 129 ? -20.176 6.671 -32.689 1.00 41.20 263 LEU A O 1
ATOM 947 N N . LYS A 1 130 ? -21.705 8.261 -32.241 1.00 42.98 264 LYS A N 1
ATOM 948 C CA . LYS A 1 130 ? -22.688 7.310 -31.728 1.00 44.78 264 LYS A CA 1
ATOM 949 C C . LYS A 1 130 ? -23.197 6.422 -32.860 1.00 45.09 264 LYS A C 1
ATOM 950 O O . LYS A 1 130 ? -23.440 5.231 -32.665 1.00 45.65 264 LYS A O 1
ATOM 956 N N . LEU A 1 131 ? -23.350 7.005 -34.044 1.00 45.69 265 LEU A N 1
ATOM 957 C CA . LEU A 1 131 ? -23.819 6.257 -35.203 1.00 46.03 265 LEU A CA 1
ATOM 958 C C . LEU A 1 131 ? -22.778 5.242 -35.666 1.00 46.68 265 LEU A C 1
ATOM 959 O O . LEU A 1 131 ? -23.112 4.277 -36.352 1.00 46.90 265 LEU A O 1
ATOM 972 N N . GLY A 1 133 ? -20.893 3.640 -33.488 1.00 42.19 267 GLY A N 1
ATOM 973 C CA . GLY A 1 133 ? -20.765 2.671 -32.414 1.00 40.81 267 GLY A CA 1
ATOM 974 C C . GLY A 1 133 ? -19.771 3.067 -31.341 1.00 39.77 267 GLY A C 1
ATOM 975 O O . GLY A 1 133 ? -19.619 2.368 -30.339 1.00 40.79 267 GLY A O 1
ATOM 976 N N . ARG A 1 134 ? -19.094 4.191 -31.541 1.00 38.32 268 ARG A N 1
ATOM 977 C CA . ARG A 1 134 ? -18.113 4.660 -30.576 1.00 37.33 268 ARG A CA 1
ATOM 978 C C . ARG A 1 134 ? -18.794 5.060 -29.274 1.00 37.40 268 ARG A C 1
ATOM 979 O O . ARG A 1 134 ? -19.866 5.664 -29.282 1.00 37.85 268 ARG A O 1
ATOM 987 N N . THR A 1 135 ? -18.162 4.713 -28.158 1.00 37.12 269 THR A N 1
ATOM 988 C CA . THR A 1 135 ? -18.700 5.001 -26.834 1.00 37.34 269 THR A CA 1
ATOM 989 C C . THR A 1 135 ? -18.370 6.401 -26.334 1.00 36.72 269 THR A C 1
ATOM 990 O O . THR A 1 135 ? -19.259 7.239 -26.167 1.00 36.97 269 THR A O 1
ATOM 994 N N . LYS A 1 136 ? -17.089 6.648 -26.089 1.00 34.90 270 LYS A N 1
ATOM 995 C CA . LYS A 1 136 ? -16.644 7.942 -25.598 1.00 34.45 270 LYS A CA 1
ATOM 996 C C . LYS A 1 136 ? -17.113 9.080 -26.503 1.00 34.54 270 LYS A C 1
ATOM 997 O O . LYS A 1 136 ? -17.197 8.924 -27.722 1.00 35.46 270 LYS A O 1
ATOM 1003 N N . SER A 1 137 ? -17.420 10.223 -25.897 1.00 34.09 271 SER A N 1
ATOM 1004 C CA . SER A 1 137 ? -17.884 11.391 -26.642 1.00 33.48 271 SER A CA 1
ATOM 1005 C C . SER A 1 137 ? -16.700 12.266 -27.036 1.00 33.11 271 SER A C 1
ATOM 1006 O O . SER A 1 137 ? -15.591 12.094 -26.526 1.00 32.98 271 SER A O 1
ATOM 1009 N N . SER A 1 138 ? -16.944 13.215 -27.934 1.00 33.38 272 SER A N 1
ATOM 1010 C CA . SER A 1 138 ? -15.892 14.117 -28.384 1.00 34.27 272 SER A CA 1
ATOM 1011 C C . SER A 1 138 ? -15.228 14.822 -27.204 1.00 33.98 272 SER A C 1
ATOM 1012 O O . SER A 1 138 ? -14.007 14.970 -27.172 1.00 32.95 272 SER A O 1
ATOM 1015 N N . GLU A 1 139 ? -16.032 15.240 -26.229 1.00 34.81 273 GLU A N 1
ATOM 1016 C CA . GLU A 1 139 ? -15.510 15.925 -25.048 1.00 34.89 273 GLU A CA 1
ATOM 1017 C C . GLU A 1 139 ? -14.557 15.010 -24.293 1.00 33.15 273 GLU A C 1
ATOM 1018 O O . GLU A 1 139 ? -13.490 15.433 -23.848 1.00 32.15 273 GLU A O 1
ATOM 1024 N N . GLU A 1 140 ? -14.951 13.751 -24.144 1.00 32.28 274 GLU A N 1
ATOM 1025 C CA . GLU A 1 140 ? -14.119 12.785 -23.440 1.00 31.03 274 GLU A CA 1
ATOM 1026 C C . GLU A 1 140 ? -12.824 12.557 -24.212 1.00 28.79 274 GLU A C 1
ATOM 1027 O O . GLU A 1 140 ? -11.737 12.601 -23.637 1.00 29.09 274 GLU A O 1
ATOM 1033 N N . LEU A 1 141 ? -12.947 12.318 -25.514 1.00 26.35 275 LEU A N 1
ATOM 1034 C CA . LEU A 1 141 ? -11.778 12.093 -26.364 1.00 26.47 275 LEU A CA 1
ATOM 1035 C C . LEU A 1 141 ? -10.798 13.256 -26.231 1.00 26.93 275 LEU A C 1
ATOM 1036 O O . LEU A 1 141 ? -9.587 13.056 -26.086 1.00 28.00 275 LEU A O 1
ATOM 1041 N N . LYS A 1 142 ? -11.331 14.473 -26.262 1.00 26.30 276 LYS A N 1
ATOM 1042 C CA . LYS A 1 142 ? -10.515 15.679 -26.142 1.00 25.29 276 LYS A CA 1
ATOM 1043 C C . LYS A 1 142 ? -9.865 15.800 -24.773 1.00 24.31 276 LYS A C 1
ATOM 1044 O O . LYS A 1 142 ? -8.708 16.217 -24.663 1.00 21.74 276 LYS A O 1
ATOM 1050 N N . LYS A 1 143 ? -10.600 15.441 -23.724 1.00 23.96 277 LYS A N 1
ATOM 1051 C CA . LYS A 1 143 ? -10.039 15.531 -22.382 1.00 25.38 277 LYS A CA 1
ATOM 1052 C C . LYS A 1 143 ? -8.889 14.536 -22.281 1.00 23.41 277 LYS A C 1
ATOM 1053 O O . LYS A 1 143 ? -7.818 14.852 -21.763 1.00 22.19 277 LYS A O 1
ATOM 1067 N N . LEU A 1 145 ? -7.016 13.131 -24.757 1.00 22.07 279 LEU A N 1
ATOM 1068 C CA . LEU A 1 145 ? -5.904 13.581 -25.588 1.00 23.10 279 LEU A CA 1
ATOM 1069 C C . LEU A 1 145 ? -5.167 14.783 -25.002 1.00 23.10 279 LEU A C 1
ATOM 1070 O O . LEU A 1 145 ? -3.934 14.818 -25.003 1.00 22.02 279 LEU A O 1
ATOM 1075 N N . SER A 1 146 ? -5.913 15.764 -24.490 1.00 24.47 280 SER A N 1
ATOM 1076 C CA . SER A 1 146 ? -5.284 16.948 -23.905 1.00 25.15 280 SER A CA 1
ATOM 1077 C C . SER A 1 146 ? -4.502 16.544 -22.662 1.00 26.47 280 SER A C 1
ATOM 1078 O O . SER A 1 146 ? -3.420 17.072 -22.384 1.00 26.48 280 SER A O 1
ATOM 1081 N N . SER A 1 147 ? -5.055 15.596 -21.916 1.00 26.05 281 SER A N 1
ATOM 1082 C CA . SER A 1 147 ? -4.408 15.114 -20.705 1.00 27.87 281 SER A CA 1
ATOM 1083 C C . SER A 1 147 ? -3.013 14.584 -21.038 1.00 27.09 281 SER A C 1
ATOM 1084 O O . SER A 1 147 ? -2.047 14.839 -20.316 1.00 26.84 281 SER A O 1
ATOM 1087 N N . ILE A 1 148 ? -2.916 13.843 -22.138 1.00 25.89 282 ILE A N 1
ATOM 1088 C CA . ILE A 1 148 ? -1.638 13.286 -22.571 1.00 24.25 282 ILE A CA 1
ATOM 1089 C C . ILE A 1 148 ? -0.664 14.416 -22.872 1.00 23.22 282 ILE A C 1
ATOM 1090 O O . ILE A 1 148 ? 0.460 14.437 -22.367 1.00 21.36 282 ILE A O 1
ATOM 1095 N N . ARG A 1 149 ? -1.110 15.355 -23.701 1.00 21.91 283 ARG A N 1
ATOM 1096 C CA . ARG A 1 149 ? -0.289 16.493 -24.079 1.00 23.72 283 ARG A CA 1
ATOM 1097 C C . ARG A 1 149 ? 0.146 17.320 -22.870 1.00 24.56 283 ARG A C 1
ATOM 1098 O O . ARG A 1 149 ? 1.247 17.867 -22.854 1.00 24.57 283 ARG A O 1
ATOM 1106 N N . GLU A 1 150 ? -0.712 17.409 -21.857 1.00 26.78 284 GLU A N 1
ATOM 1107 C CA . GLU A 1 150 ? -0.372 18.168 -20.660 1.00 28.69 284 GLU A CA 1
ATOM 1108 C C . GLU A 1 150 ? 0.827 17.544 -19.942 1.00 28.48 284 GLU A C 1
ATOM 1109 O O . GLU A 1 150 ? 1.717 18.254 -19.478 1.00 28.22 284 GLU A O 1
ATOM 1115 N N . ARG A 1 151 ? 0.860 16.218 -19.862 1.00 26.39 285 ARG A N 1
ATOM 1116 C CA . ARG A 1 151 ? 1.966 15.536 -19.199 1.00 26.38 285 ARG A CA 1
ATOM 1117 C C . ARG A 1 151 ? 3.207 15.417 -20.064 1.00 25.74 285 ARG A C 1
ATOM 1118 O O . ARG A 1 151 ? 4.316 15.314 -19.548 1.00 24.29 285 ARG A O 1
ATOM 1126 N N . PHE A 1 152 ? 3.021 15.424 -21.379 1.00 25.97 286 PHE A N 1
ATOM 1127 C CA . PHE A 1 152 ? 4.146 15.317 -22.294 1.00 25.75 286 PHE A CA 1
ATOM 1128 C C . PHE A 1 152 ? 3.835 16.113 -23.565 1.00 26.00 286 PHE A C 1
ATOM 1129 O O . PHE A 1 152 ? 3.321 15.572 -24.539 1.00 25.65 286 PHE A O 1
ATOM 1137 N N . PRO A 1 153 ? 4.155 17.417 -23.565 1.00 27.16 287 PRO A N 1
ATOM 1138 C CA . PRO A 1 153 ? 3.916 18.320 -24.698 1.00 26.25 287 PRO A CA 1
ATOM 1139 C C . PRO A 1 153 ? 4.337 17.804 -26.078 1.00 24.99 287 PRO A C 1
ATOM 1140 O O . PRO A 1 153 ? 3.682 18.105 -27.072 1.00 24.32 287 PRO A O 1
ATOM 1144 N N . ASP A 1 154 ? 5.424 17.039 -26.147 1.00 24.49 288 ASP A N 1
ATOM 1145 C CA . ASP A 1 154 ? 5.883 16.518 -27.438 1.00 24.65 288 ASP A CA 1
ATOM 1146 C C . ASP A 1 154 ? 5.171 15.244 -27.898 1.00 23.62 288 ASP A C 1
ATOM 1147 O O . ASP A 1 154 ? 5.487 14.707 -28.963 1.00 21.67 288 ASP A O 1
ATOM 1152 N N . ALA A 1 155 ? 4.221 14.761 -27.105 1.00 20.77 289 ALA A N 1
ATOM 1153 C CA . ALA A 1 155 ? 3.496 13.543 -27.450 1.00 19.60 289 ALA A CA 1
ATOM 1154 C C . ALA A 1 155 ? 2.955 13.580 -28.871 1.00 19.10 289 ALA A C 1
ATOM 1155 O O . ALA A 1 155 ? 2.286 14.537 -29.268 1.00 19.31 289 ALA A O 1
ATOM 1157 N N . VAL A 1 156 ? 3.251 12.541 -29.647 1.00 19.01 290 VAL A N 1
ATOM 1158 C CA . VAL A 1 156 ? 2.743 12.482 -31.006 1.00 16.45 290 VAL A CA 1
ATOM 1159 C C . VAL A 1 156 ? 1.368 11.830 -30.951 1.00 17.15 290 VAL A C 1
ATOM 1160 O O . VAL A 1 156 ? 1.199 10.745 -30.384 1.00 15.12 290 VAL A O 1
ATOM 1164 N N . LEU A 1 157 ? 0.386 12.522 -31.522 1.00 16.36 291 LEU A N 1
ATOM 1165 C CA . LEU A 1 157 ? -0.994 12.057 -31.576 1.00 16.48 291 LEU A CA 1
ATOM 1166 C C . LEU A 1 157 ? -1.305 11.769 -33.044 1.00 16.97 291 LEU A C 1
ATOM 1167 O O . LEU A 1 157 ? -1.248 12.668 -33.894 1.00 15.87 291 LEU A O 1
ATOM 1172 N N . ARG A 1 158 ? -1.628 10.511 -33.330 1.00 15.60 292 ARG A N 1
ATOM 1173 C CA . ARG A 1 158 ? -1.914 10.053 -34.686 1.00 15.28 292 ARG A CA 1
ATOM 1174 C C . ARG A 1 158 ? -3.318 9.491 -34.757 1.00 16.00 292 ARG A C 1
ATOM 1175 O O . ARG A 1 158 ? -3.703 8.658 -33.937 1.00 16.42 292 ARG A O 1
ATOM 1183 N N . THR A 1 159 ? -4.091 9.934 -35.736 1.00 17.33 293 THR A N 1
ATOM 1184 C CA . THR A 1 159 ? -5.447 9.433 -35.832 1.00 18.98 293 THR A CA 1
ATOM 1185 C C . THR A 1 159 ? -5.917 9.312 -37.265 1.00 19.70 293 THR A C 1
ATOM 1186 O O . THR A 1 159 ? -5.196 9.646 -38.206 1.00 19.27 293 THR A O 1
ATOM 1190 N N . SER A 1 160 ? -7.138 8.825 -37.415 1.00 20.63 294 SER A N 1
ATOM 1191 C CA . SER A 1 160 ? -7.743 8.637 -38.717 1.00 23.61 294 SER A CA 1
ATOM 1192 C C . SER A 1 160 ? -9.189 9.133 -38.656 1.00 24.48 294 SER A C 1
ATOM 1193 O O . SER A 1 160 ? -9.909 8.857 -37.690 1.00 24.36 294 SER A O 1
ATOM 1196 N N . ILE A 1 161 ? -9.607 9.866 -39.686 1.00 24.43 295 ILE A N 1
ATOM 1197 C CA . ILE A 1 161 ? -10.963 10.408 -39.740 1.00 26.36 295 ILE A CA 1
ATOM 1198 C C . ILE A 1 161 ? -11.709 9.931 -40.977 1.00 27.18 295 ILE A C 1
ATOM 1199 O O . ILE A 1 161 ? -11.123 9.783 -42.049 1.00 29.79 295 ILE A O 1
ATOM 1204 N N . ILE A 1 162 ? -13.006 9.691 -40.817 1.00 29.02 296 ILE A N 1
ATOM 1205 C CA . ILE A 1 162 ? -13.847 9.227 -41.913 1.00 30.85 296 ILE A CA 1
ATOM 1206 C C . ILE A 1 162 ? -14.939 10.243 -42.236 1.00 33.06 296 ILE A C 1
ATOM 1207 O O . ILE A 1 162 ? -15.880 10.414 -41.466 1.00 34.70 296 ILE A O 1
ATOM 1212 N N . VAL A 1 163 ? -14.808 10.917 -43.373 1.00 35.56 297 VAL A N 1
ATOM 1213 C CA . VAL A 1 163 ? -15.801 11.902 -43.787 1.00 38.48 297 VAL A CA 1
ATOM 1214 C C . VAL A 1 163 ? -16.721 11.299 -44.837 1.00 41.02 297 VAL A C 1
ATOM 1215 O O . VAL A 1 163 ? -16.283 10.514 -45.676 1.00 41.88 297 VAL A O 1
ATOM 1219 N N . GLY A 1 164 ? -17.997 11.668 -44.787 1.00 43.30 298 GLY A N 1
ATOM 1220 C CA . GLY A 1 164 ? -18.948 11.147 -45.751 1.00 45.18 298 GLY A CA 1
ATOM 1221 C C . GLY A 1 164 ? -19.795 10.031 -45.183 1.00 46.69 298 GLY A C 1
ATOM 1222 O O . GLY A 1 164 ? -20.405 9.263 -45.926 1.00 46.75 298 GLY A O 1
ATOM 1223 N N . PHE A 1 165 ? -19.831 9.937 -43.860 1.00 47.82 299 PHE A N 1
ATOM 1224 C CA . PHE A 1 165 ? -20.619 8.911 -43.203 1.00 49.97 299 PHE A CA 1
ATOM 1225 C C . PHE A 1 165 ? -22.098 9.263 -43.334 1.00 51.48 299 PHE A C 1
ATOM 1226 O O . PHE A 1 165 ? -22.486 10.415 -43.141 1.00 51.46 299 PHE A O 1
ATOM 1234 N N . PRO A 1 166 ? -22.941 8.273 -43.671 1.00 52.85 300 PRO A N 1
ATOM 1235 C CA . PRO A 1 166 ? -24.384 8.479 -43.828 1.00 53.28 300 PRO A CA 1
ATOM 1236 C C . PRO A 1 166 ? -25.005 9.248 -42.668 1.00 53.55 300 PRO A C 1
ATOM 1237 O O . PRO A 1 166 ? -25.067 8.750 -41.542 1.00 54.42 300 PRO A O 1
ATOM 1241 N N . GLY A 1 167 ? -25.465 10.463 -42.951 1.00 53.46 301 GLY A N 1
ATOM 1242 C CA . GLY A 1 167 ? -26.078 11.277 -41.918 1.00 52.72 301 GLY A CA 1
ATOM 1243 C C . GLY A 1 167 ? -25.203 12.434 -41.478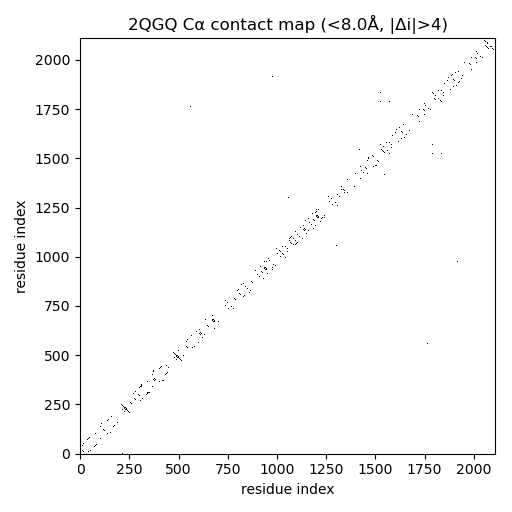 1.00 52.72 301 GLY A C 1
ATOM 1244 O O . GLY A 1 167 ? -25.562 13.177 -40.563 1.00 52.49 301 GLY A O 1
ATOM 1245 N N . GLU A 1 168 ? -24.054 12.590 -42.130 1.00 51.68 302 GLU A N 1
ATOM 1246 C CA . GLU A 1 168 ? -23.129 13.668 -41.797 1.00 50.79 302 GLU A CA 1
ATOM 1247 C C . GLU A 1 168 ? -23.620 14.976 -42.400 1.00 50.26 302 GLU A C 1
ATOM 1248 O O . GLU A 1 168 ? -23.676 15.123 -43.621 1.00 50.37 302 GLU A O 1
ATOM 1254 N N . THR A 1 169 ? -23.974 15.927 -41.542 1.00 49.61 303 THR A N 1
ATOM 1255 C CA . THR A 1 169 ? -24.461 17.220 -42.004 1.00 48.94 303 THR A CA 1
ATOM 1256 C C . THR A 1 169 ? -23.400 18.301 -41.832 1.00 48.53 303 THR A C 1
ATOM 1257 O O . THR A 1 169 ? -22.393 18.094 -41.153 1.00 47.50 303 THR A O 1
ATOM 1261 N N . GLU A 1 170 ? -23.630 19.452 -42.459 1.00 47.52 304 GLU A N 1
ATOM 1262 C CA . GLU A 1 170 ? -22.705 20.576 -42.375 1.00 46.42 304 GLU A CA 1
ATOM 1263 C C . GLU A 1 170 ? -22.352 20.837 -40.915 1.00 45.02 304 GLU A C 1
ATOM 1264 O O . GLU A 1 170 ? -21.223 21.208 -40.596 1.00 44.04 304 GLU A O 1
ATOM 1270 N N . GLU A 1 171 ? -23.328 20.638 -40.033 1.00 44.06 305 GLU A N 1
ATOM 1271 C CA . GLU A 1 171 ? -23.134 20.849 -38.601 1.00 44.03 305 GLU A CA 1
ATOM 1272 C C . GLU A 1 171 ? -22.166 19.830 -38.013 1.00 41.92 305 GLU A C 1
ATOM 1273 O O . GLU A 1 171 ? -21.340 20.166 -37.162 1.00 41.49 305 GLU A O 1
ATOM 1279 N N . ASP A 1 172 ? -22.275 18.584 -38.465 1.00 39.46 306 ASP A N 1
ATOM 1280 C CA . ASP A 1 172 ? -21.397 17.524 -37.987 1.00 37.65 306 ASP A CA 1
ATOM 1281 C C . ASP A 1 172 ? -19.968 17.794 -38.448 1.00 36.31 306 ASP A C 1
ATOM 1282 O O . ASP A 1 172 ? -19.027 17.714 -37.659 1.00 35.87 306 ASP A O 1
ATOM 1287 N N . PHE A 1 173 ? -19.810 18.117 -39.728 1.00 34.68 307 PHE A N 1
ATOM 1288 C CA . PHE A 1 173 ? -18.489 18.386 -40.276 1.00 33.86 307 PHE A CA 1
ATOM 1289 C C . PHE A 1 173 ? -17.890 19.615 -39.612 1.00 34.10 307 PHE A C 1
ATOM 1290 O O . PHE A 1 173 ? -16.673 19.718 -39.445 1.00 34.37 307 PHE A O 1
ATOM 1298 N N . GLU A 1 174 ? -18.753 20.544 -39.220 1.00 32.74 308 GLU A N 1
ATOM 1299 C CA . GLU A 1 174 ? -18.297 21.759 -38.569 1.00 31.30 308 GLU A CA 1
ATOM 1300 C C . GLU A 1 174 ? -17.733 21.418 -37.191 1.00 29.58 308 GLU A C 1
ATOM 1301 O O . GLU A 1 174 ? -16.697 21.947 -36.791 1.00 27.09 308 GLU A O 1
ATOM 1307 N N . GLU A 1 175 ? -18.414 20.527 -36.472 1.00 27.89 309 GLU A N 1
ATOM 1308 C CA . GLU A 1 175 ? -17.971 20.109 -35.143 1.00 27.92 309 GLU A CA 1
ATOM 1309 C C . GLU A 1 175 ? -16.643 19.370 -35.276 1.00 26.85 309 GLU A C 1
ATOM 1310 O O . GLU A 1 175 ? -15.761 19.487 -34.425 1.00 26.49 309 GLU A O 1
ATOM 1316 N N . LEU A 1 176 ? -16.513 18.608 -36.356 1.00 25.56 310 LEU A N 1
ATOM 1317 C CA . LEU A 1 176 ? -15.300 17.846 -36.614 1.00 26.91 310 LEU A CA 1
ATOM 1318 C C . LEU A 1 176 ? -14.112 18.776 -36.828 1.00 27.77 310 LEU A C 1
ATOM 1319 O O . LEU A 1 176 ? -13.009 18.511 -36.341 1.00 26.72 310 LEU A O 1
ATOM 1324 N N . LYS A 1 177 ? -14.339 19.868 -37.554 1.00 26.39 311 LYS A N 1
ATOM 1325 C CA . LYS A 1 177 ? -13.270 20.816 -37.824 1.00 26.28 311 LYS A CA 1
ATOM 1326 C C . LYS A 1 177 ? -12.740 21.489 -36.562 1.00 25.47 311 LYS A C 1
ATOM 1327 O O . LYS A 1 177 ? -11.530 21.634 -36.405 1.00 23.58 311 LYS A O 1
ATOM 1333 N N . GLN A 1 178 ? -13.623 21.891 -35.654 1.00 26.51 312 GLN A N 1
ATOM 1334 C CA . GLN A 1 178 ? -13.148 22.532 -34.427 1.00 28.07 312 GLN A CA 1
ATOM 1335 C C . GLN A 1 178 ? -12.523 21.457 -33.542 1.00 25.68 312 GLN A C 1
ATOM 1336 O O . GLN A 1 178 ? -11.637 21.731 -32.733 1.00 24.54 312 GLN A O 1
ATOM 1342 N N . PHE A 1 179 ? -12.989 20.226 -33.731 1.00 25.68 313 PHE A N 1
ATOM 1343 C CA . PHE A 1 179 ? -12.500 19.070 -32.992 1.00 24.04 313 PHE A CA 1
ATOM 1344 C C . PHE A 1 179 ? -11.031 18.860 -33.334 1.00 22.78 313 PHE A C 1
ATOM 1345 O O . PHE A 1 179 ? -10.184 18.747 -32.451 1.00 21.50 313 PHE A O 1
ATOM 1353 N N . VAL A 1 180 ? -10.727 18.811 -34.626 1.00 22.34 314 VAL A N 1
ATOM 1354 C CA . VAL A 1 180 ? -9.347 18.607 -35.048 1.00 22.90 314 VAL A CA 1
ATOM 1355 C C . VAL A 1 180 ? -8.491 19.827 -34.732 1.00 22.53 314 VAL A C 1
ATOM 1356 O O . VAL A 1 180 ? -7.289 19.709 -34.505 1.00 21.80 314 VAL A O 1
ATOM 1360 N N . GLU A 1 181 ? -9.122 20.997 -34.702 1.00 23.61 315 GLU A N 1
ATOM 1361 C CA . GLU A 1 181 ? -8.413 22.234 -34.416 1.00 25.07 315 GLU A CA 1
ATOM 1362 C C . GLU A 1 181 ? -8.035 22.328 -32.945 1.00 24.89 315 GLU A C 1
ATOM 1363 O O . GLU A 1 181 ? -6.973 22.845 -32.596 1.00 25.41 315 GLU A O 1
ATOM 1369 N N . GLU A 1 182 ? -8.896 21.818 -32.075 1.00 23.79 316 GLU A N 1
ATOM 1370 C CA . GLU A 1 182 ? -8.614 21.878 -30.646 1.00 24.80 316 GLU A CA 1
ATOM 1371 C C . GLU A 1 182 ? -7.563 20.856 -30.211 1.00 23.01 316 GLU A C 1
ATOM 1372 O O . GLU A 1 182 ? -6.706 21.151 -29.382 1.00 21.86 316 GLU A O 1
ATOM 1378 N N . ILE A 1 183 ? -7.620 19.659 -30.779 1.00 21.63 317 ILE A N 1
ATOM 1379 C CA . ILE A 1 183 ? -6.671 18.614 -30.404 1.00 22.08 317 ILE A CA 1
ATOM 1380 C C . ILE A 1 183 ? -5.258 18.821 -30.957 1.00 21.55 317 ILE A C 1
ATOM 1381 O O . ILE A 1 183 ? -4.274 18.595 -30.248 1.00 20.12 317 ILE A O 1
ATOM 1386 N N . GLN A 1 184 ? -5.156 19.269 -32.206 1.00 19.15 318 GLN A N 1
ATOM 1387 C CA . GLN A 1 184 ? -3.858 19.495 -32.836 1.00 18.88 318 GLN A CA 1
ATOM 1388 C C . GLN A 1 184 ? -3.083 18.182 -32.974 1.00 19.43 318 GLN A C 1
ATOM 1389 O O . GLN A 1 184 ? -2.006 18.028 -32.398 1.00 19.14 318 GLN A O 1
ATOM 1395 N N . PHE A 1 185 ? -3.647 17.239 -33.728 1.00 19.59 319 PHE A N 1
ATOM 1396 C CA . PHE A 1 185 ? -3.007 15.944 -33.971 1.00 19.47 319 PHE A CA 1
ATOM 1397 C C . PHE A 1 185 ? -1.752 16.207 -34.797 1.00 19.59 319 PHE A C 1
ATOM 1398 O O . PHE A 1 185 ? -1.746 17.097 -35.647 1.00 18.79 319 PHE A O 1
ATOM 1406 N N . ASP A 1 186 ? -0.701 15.428 -34.560 1.00 19.49 320 ASP A N 1
ATOM 1407 C CA . ASP A 1 186 ? 0.533 15.578 -35.318 1.00 19.49 320 ASP A CA 1
ATOM 1408 C C . ASP A 1 186 ? 0.329 14.942 -36.682 1.00 19.87 320 ASP A C 1
ATOM 1409 O O . ASP A 1 186 ? 0.851 15.411 -37.688 1.00 18.07 320 ASP A O 1
ATOM 1414 N N . LYS A 1 187 ? -0.425 13.848 -36.696 1.00 21.67 321 LYS A N 1
ATOM 1415 C CA . LYS A 1 187 ? -0.690 13.101 -37.920 1.00 21.84 321 LYS A CA 1
ATOM 1416 C C . LYS A 1 187 ? -2.160 12.713 -37.968 1.00 22.57 321 LYS A C 1
ATOM 1417 O O . LYS A 1 187 ? -2.738 12.303 -36.960 1.00 22.33 321 LYS A O 1
ATOM 1423 N N . LEU A 1 188 ? -2.765 12.832 -39.143 1.00 23.57 322 LEU A N 1
ATOM 1424 C CA . LEU A 1 188 ? -4.172 12.504 -39.282 1.00 23.71 322 LEU A CA 1
ATOM 1425 C C . LEU A 1 188 ? -4.553 12.205 -40.724 1.00 24.42 322 LEU A C 1
ATOM 1426 O O . LEU A 1 188 ? -4.291 13.002 -41.624 1.00 24.46 322 LEU A O 1
ATOM 1431 N N . GLY A 1 189 ? -5.172 11.049 -40.934 1.00 24.12 323 GLY A N 1
ATOM 1432 C CA . GLY A 1 189 ? -5.600 10.673 -42.268 1.00 25.64 323 GLY A CA 1
ATOM 1433 C C . GLY A 1 189 ? -7.094 10.881 -42.413 1.00 27.24 323 GLY A C 1
ATOM 1434 O O . GLY A 1 189 ? -7.847 10.709 -41.452 1.00 26.25 323 GLY A O 1
ATOM 1435 N N . ALA A 1 190 ? -7.529 11.258 -43.611 1.00 29.43 324 ALA A N 1
ATOM 1436 C CA . ALA A 1 190 ? -8.946 11.488 -43.871 1.00 32.87 324 ALA A CA 1
ATOM 1437 C C . ALA A 1 190 ? -9.412 10.607 -45.023 1.00 34.94 324 ALA A C 1
ATOM 1438 O O . ALA A 1 190 ? -8.907 10.721 -46.141 1.00 35.14 324 ALA A O 1
ATOM 1440 N N . PHE A 1 191 ? -10.376 9.733 -44.743 1.00 36.92 325 PHE A N 1
ATOM 1441 C CA . PHE A 1 191 ? -10.911 8.824 -45.753 1.00 40.06 325 PHE A CA 1
ATOM 1442 C C . PHE A 1 191 ? -12.411 9.035 -45.944 1.00 41.77 325 PHE A C 1
ATOM 1443 O O . PHE A 1 191 ? -13.101 9.505 -45.038 1.00 41.70 325 PHE A O 1
ATOM 1451 N N . VAL A 1 192 ? -12.908 8.683 -47.126 1.00 43.98 326 VAL A N 1
ATOM 1452 C CA . VAL A 1 192 ? -14.327 8.823 -47.445 1.00 45.87 326 VAL A CA 1
ATOM 1453 C C . VAL A 1 192 ? -15.073 7.513 -47.202 1.00 47.78 326 VAL A C 1
ATOM 1454 O O . VAL A 1 192 ? -14.586 6.441 -47.554 1.00 47.23 326 VAL A O 1
ATOM 1458 N N . TYR A 1 193 ? -16.255 7.606 -46.601 1.00 50.89 327 TYR A N 1
ATOM 1459 C CA . TYR A 1 193 ? -17.063 6.424 -46.316 1.00 54.48 327 TYR A CA 1
ATOM 1460 C C . TYR A 1 193 ? -17.320 5.608 -47.581 1.00 56.25 327 TYR A C 1
ATOM 1461 O O . TYR A 1 193 ? -17.302 6.142 -48.692 1.00 56.59 327 TYR A O 1
ATOM 1470 N N . SER A 1 194 ? -17.561 4.312 -47.404 1.00 58.54 328 SER A N 1
ATOM 1471 C CA . SER A 1 194 ? -17.824 3.416 -48.525 1.00 61.07 328 SER A CA 1
ATOM 1472 C C . SER A 1 194 ? -18.476 2.118 -48.051 1.00 62.57 328 SER A C 1
ATOM 1473 O O . SER A 1 194 ? -18.320 1.718 -46.897 1.00 62.49 328 SER A O 1
ATOM 1476 N N . ASP A 1 195 ? -19.201 1.464 -48.953 1.00 64.44 329 ASP A N 1
ATOM 1477 C CA . ASP A 1 195 ? -19.882 0.215 -48.636 1.00 65.77 329 ASP A CA 1
ATOM 1478 C C . ASP A 1 195 ? -19.568 -0.872 -49.659 1.00 66.09 329 ASP A C 1
ATOM 1479 O O . ASP A 1 195 ? -19.887 -2.044 -49.450 1.00 66.58 329 ASP A O 1
ATOM 1484 N N . LYS A 1 207 ? -26.504 8.340 -47.047 1.00 59.36 341 LYS A N 1
ATOM 1485 C CA . LYS A 1 207 ? -27.462 9.439 -47.062 1.00 59.58 341 LYS A CA 1
ATOM 1486 C C . LYS A 1 207 ? -26.792 10.750 -47.482 1.00 60.24 341 LYS A C 1
ATOM 1487 O O . LYS A 1 207 ? -27.465 11.758 -47.708 1.00 60.57 341 LYS A O 1
ATOM 1493 N N . VAL A 1 208 ? -25.464 10.723 -47.591 1.00 60.77 342 VAL A N 1
ATOM 1494 C CA . VAL A 1 208 ? -24.681 11.894 -47.989 1.00 61.12 342 VAL A CA 1
ATOM 1495 C C . VAL A 1 208 ? -24.048 11.676 -49.361 1.00 61.86 342 VAL A C 1
ATOM 1496 O O . VAL A 1 208 ? -23.575 10.582 -49.667 1.00 62.36 342 VAL A O 1
ATOM 1500 N N . ASP A 1 209 ? -24.040 12.722 -50.183 1.00 63.12 343 ASP A N 1
ATOM 1501 C CA . ASP A 1 209 ? -23.463 12.645 -51.522 1.00 64.12 343 ASP A CA 1
ATOM 1502 C C . ASP A 1 209 ? -21.944 12.752 -51.517 1.00 64.31 343 ASP A C 1
ATOM 1503 O O . ASP A 1 209 ? -21.358 13.370 -50.629 1.00 64.74 343 ASP A O 1
ATOM 1508 N N . PRO A 1 210 ? -21.288 12.150 -52.523 1.00 64.56 344 PRO A N 1
ATOM 1509 C CA . PRO A 1 210 ? -19.829 12.157 -52.668 1.00 65.00 344 PRO A CA 1
ATOM 1510 C C . PRO A 1 210 ? -19.276 13.513 -53.105 1.00 65.28 344 PRO A C 1
ATOM 1511 O O . PRO A 1 210 ? -18.106 13.816 -52.876 1.00 65.56 344 PRO A O 1
ATOM 1515 N N . GLU A 1 211 ? -20.122 14.322 -53.735 1.00 65.54 345 GLU A N 1
ATOM 1516 C CA . GLU A 1 211 ? -19.717 15.643 -54.200 1.00 65.72 345 GLU A CA 1
ATOM 1517 C C . GLU A 1 211 ? -19.173 16.512 -53.069 1.00 65.48 345 GLU A C 1
ATOM 1518 O O . GLU A 1 211 ? -18.035 16.977 -53.130 1.00 65.53 345 GLU A O 1
ATOM 1532 N N . ALA A 1 213 ? -18.643 15.438 -50.132 1.00 60.36 347 ALA A N 1
ATOM 1533 C CA . ALA A 1 213 ? -17.749 14.565 -49.377 1.00 57.93 347 ALA A CA 1
ATOM 1534 C C . ALA A 1 213 ? -16.294 14.795 -49.775 1.00 56.47 347 ALA A C 1
ATOM 1535 O O . ALA A 1 213 ? -15.393 14.709 -48.940 1.00 56.28 347 ALA A O 1
ATOM 1537 N N . LYS A 1 214 ? -16.073 15.090 -51.054 1.00 54.34 348 LYS A N 1
ATOM 1538 C CA . LYS A 1 214 ? -14.729 15.341 -51.561 1.00 52.03 348 LYS A CA 1
ATOM 1539 C C . LYS A 1 214 ? -14.220 16.667 -51.015 1.00 50.09 348 LYS A C 1
ATOM 1540 O O . LYS A 1 214 ? -13.084 16.764 -50.556 1.00 49.97 348 LYS A O 1
ATOM 1546 N N . ARG A 1 215 ? -15.067 17.691 -51.073 1.00 47.15 349 ARG A N 1
ATOM 1547 C CA . ARG A 1 215 ? -14.698 19.007 -50.568 1.00 44.62 349 ARG A CA 1
ATOM 1548 C C . ARG A 1 215 ? -14.357 18.917 -49.084 1.00 42.07 349 ARG A C 1
ATOM 1549 O O . ARG A 1 215 ? -13.417 19.558 -48.618 1.00 42.24 349 ARG A O 1
ATOM 1557 N N . ARG A 1 216 ? -15.128 18.122 -48.347 1.00 39.50 350 ARG A N 1
ATOM 1558 C CA . ARG A 1 216 ? -14.899 17.948 -46.917 1.00 37.91 350 ARG A CA 1
ATOM 1559 C C . ARG A 1 216 ? -13.590 17.214 -46.668 1.00 36.37 350 ARG A C 1
ATOM 1560 O O . ARG A 1 216 ? -12.862 17.527 -45.727 1.00 35.19 350 ARG A O 1
ATOM 1568 N N . GLN A 1 217 ? -13.292 16.232 -47.512 1.00 34.75 351 GLN A N 1
ATOM 1569 C CA . GLN A 1 217 ? -12.059 15.474 -47.363 1.00 34.45 351 GLN A CA 1
ATOM 1570 C C . GLN A 1 217 ? -10.856 16.381 -47.593 1.00 32.51 351 GLN A C 1
ATOM 1571 O O . GLN A 1 217 ? -9.923 16.397 -46.790 1.00 32.34 351 GLN A O 1
ATOM 1577 N N . GLU A 1 218 ? -10.879 17.142 -48.684 1.00 31.18 352 GLU A N 1
ATOM 1578 C CA . GLU A 1 218 ? -9.769 18.039 -48.982 1.00 30.36 352 GLU A CA 1
ATOM 1579 C C . GLU A 1 218 ? -9.677 19.206 -48.009 1.00 29.07 352 GLU A C 1
ATOM 1580 O O . GLU A 1 218 ? -8.594 19.753 -47.780 1.00 25.81 352 GLU A O 1
ATOM 1586 N N . GLU A 1 219 ? -10.810 19.588 -47.431 1.00 26.98 353 GLU A N 1
ATOM 1587 C CA . GLU A 1 219 ? -10.818 20.691 -46.479 1.00 25.19 353 GLU A CA 1
ATOM 1588 C C . GLU A 1 219 ? -10.173 20.208 -45.188 1.00 24.72 353 GLU A C 1
ATOM 1589 O O . GLU A 1 219 ? -9.323 20.890 -44.611 1.00 23.75 353 GLU A O 1
ATOM 1595 N N . LEU A 1 220 ? -10.571 19.019 -44.745 1.00 24.30 354 LEU A N 1
ATOM 1596 C CA . LEU A 1 220 ? -10.016 18.453 -43.527 1.00 25.88 354 LEU A CA 1
ATOM 1597 C C . LEU A 1 220 ? -8.505 18.299 -43.695 1.00 25.52 354 LEU A C 1
ATOM 1598 O O . LEU A 1 220 ? -7.729 18.631 -42.799 1.00 23.77 354 LEU A O 1
ATOM 1603 N N . LEU A 1 221 ? -8.089 17.800 -44.852 1.00 26.61 355 LEU A N 1
ATOM 1604 C CA . LEU A 1 221 ? -6.666 17.616 -45.118 1.00 28.25 355 LEU A CA 1
ATOM 1605 C C . LEU A 1 221 ? -5.977 18.963 -45.270 1.00 27.75 355 LEU A C 1
ATOM 1606 O O . LEU A 1 221 ? -4.831 19.141 -44.851 1.00 25.33 355 LEU A O 1
ATOM 1611 N N . LEU A 1 222 ? -6.692 19.917 -45.858 1.00 26.97 356 LEU A N 1
ATOM 1612 C CA . LEU A 1 222 ? -6.159 21.259 -46.049 1.00 27.34 356 LEU A CA 1
ATOM 1613 C C . LEU A 1 222 ? -5.925 21.927 -44.698 1.00 25.56 356 LEU A C 1
ATOM 1614 O O . LEU A 1 222 ? -4.933 22.626 -44.510 1.00 22.60 356 LEU A O 1
ATOM 1619 N N . LEU A 1 223 ? -6.842 21.708 -43.758 1.00 23.78 357 LEU A N 1
ATOM 1620 C CA . LEU A 1 223 ? -6.710 22.296 -42.429 1.00 23.45 357 LEU A CA 1
ATOM 1621 C C . LEU A 1 223 ? -5.629 21.570 -41.635 1.00 22.72 357 LEU A C 1
ATOM 1622 O O . LEU A 1 223 ? -4.829 22.198 -40.941 1.00 21.68 357 LEU A O 1
ATOM 1627 N N . GLN A 1 224 ? -5.608 20.245 -41.744 1.00 21.93 358 GLN A N 1
ATOM 1628 C CA . GLN A 1 224 ? -4.623 19.441 -41.026 1.00 21.97 358 GLN A CA 1
ATOM 1629 C C . GLN A 1 224 ? -3.196 19.719 -41.496 1.00 21.59 358 GLN A C 1
ATOM 1630 O O . GLN A 1 224 ? -2.269 19.701 -40.696 1.00 22.58 358 GLN A O 1
ATOM 1636 N N . ALA A 1 225 ? -3.010 19.967 -42.789 1.00 23.26 359 ALA A N 1
ATOM 1637 C CA . ALA A 1 225 ? -1.671 20.257 -43.291 1.00 24.18 359 ALA A CA 1
ATOM 1638 C C . ALA A 1 225 ? -1.060 21.386 -42.462 1.00 25.86 359 ALA A C 1
ATOM 1639 O O . ALA A 1 225 ? 0.110 21.332 -42.091 1.00 25.96 359 ALA A O 1
ATOM 1641 N N . GLU A 1 226 ? -1.865 22.405 -42.172 1.00 26.30 360 GLU A N 1
ATOM 1642 C CA . GLU A 1 226 ? -1.425 23.555 -41.384 1.00 27.48 360 GLU A CA 1
ATOM 1643 C C . GLU A 1 226 ? -0.984 23.078 -40.011 1.00 27.11 360 GLU A C 1
ATOM 1644 O O . GLU A 1 226 ? 0.116 23.387 -39.546 1.00 25.15 360 GLU A O 1
ATOM 1650 N N . ILE A 1 227 ? -1.865 22.316 -39.373 1.00 25.55 361 ILE A N 1
ATOM 1651 C CA . ILE A 1 227 ? -1.619 21.766 -38.051 1.00 25.35 361 ILE A CA 1
ATOM 1652 C C . ILE A 1 227 ? -0.395 20.847 -38.026 1.00 25.42 361 ILE A C 1
ATOM 1653 O O . ILE A 1 227 ? 0.480 21.003 -37.172 1.00 24.67 361 ILE A O 1
ATOM 1658 N N . SER A 1 228 ? -0.325 19.898 -38.958 1.00 23.74 362 SER A N 1
ATOM 1659 C CA . SER A 1 228 ? 0.812 18.973 -39.000 1.00 24.13 362 SER A CA 1
ATOM 1660 C C . SER A 1 228 ? 2.135 19.707 -39.181 1.00 23.72 362 SER A C 1
ATOM 1661 O O . SER A 1 228 ? 3.151 19.314 -38.609 1.00 22.67 362 SER A O 1
ATOM 1664 N N . ASN A 1 229 ? 2.122 20.767 -39.984 1.00 24.80 363 ASN A N 1
ATOM 1665 C CA . ASN A 1 229 ? 3.327 21.545 -40.223 1.00 25.71 363 ASN A CA 1
ATOM 1666 C C . ASN A 1 229 ? 3.713 22.289 -38.952 1.00 26.84 363 ASN A C 1
ATOM 1667 O O . ASN A 1 229 ? 4.888 22.344 -38.581 1.00 27.47 363 ASN A O 1
ATOM 1672 N N . SER A 1 230 ? 2.715 22.847 -38.276 1.00 26.12 364 SER A N 1
ATOM 1673 C CA . SER A 1 230 ? 2.953 23.566 -37.035 1.00 26.37 364 SER A CA 1
ATOM 1674 C C . SER A 1 230 ? 3.576 22.636 -36.002 1.00 25.33 364 SER A C 1
ATOM 1675 O O . SER A 1 230 ? 4.523 23.011 -35.313 1.00 25.99 364 SER A O 1
ATOM 1678 N N . ARG A 1 231 ? 3.045 21.421 -35.891 1.00 24.80 365 ARG A N 1
ATOM 1679 C CA . ARG A 1 231 ? 3.588 20.465 -34.934 1.00 23.65 365 ARG A CA 1
ATOM 1680 C C . ARG A 1 231 ? 5.041 20.174 -35.286 1.00 23.11 365 ARG A C 1
ATOM 1681 O O . ARG A 1 231 ? 5.904 20.172 -34.416 1.00 23.05 365 ARG A O 1
ATOM 1689 N N . LEU A 1 232 ? 5.315 19.939 -36.566 1.00 24.51 366 LEU A N 1
ATOM 1690 C CA . LEU A 1 232 ? 6.678 19.653 -36.994 1.00 26.49 366 LEU A CA 1
ATOM 1691 C C . LEU A 1 232 ? 7.649 20.812 -36.761 1.00 28.41 366 LEU A C 1
ATOM 1692 O O . LEU A 1 232 ? 8.841 20.583 -36.567 1.00 29.56 366 LEU A O 1
ATOM 1697 N N . ASP A 1 233 ? 7.149 22.047 -36.764 1.00 29.68 367 ASP A N 1
ATOM 1698 C CA . ASP A 1 233 ? 8.014 23.210 -36.548 1.00 31.32 367 ASP A CA 1
ATOM 1699 C C . ASP A 1 233 ? 8.671 23.236 -35.171 1.00 31.89 367 ASP A C 1
ATOM 1700 O O . ASP A 1 233 ? 9.825 23.642 -35.039 1.00 31.28 367 ASP A O 1
ATOM 1705 N N . ARG A 1 234 ? 7.940 22.812 -34.145 1.00 33.54 368 ARG A N 1
ATOM 1706 C CA . ARG A 1 234 ? 8.487 22.819 -32.794 1.00 34.15 368 ARG A CA 1
ATOM 1707 C C . ARG A 1 234 ? 9.565 21.761 -32.606 1.00 34.49 368 ARG A C 1
ATOM 1708 O O . ARG A 1 234 ? 10.113 21.609 -31.516 1.00 35.44 368 ARG A O 1
ATOM 1716 N N . PHE A 1 235 ? 9.871 21.035 -33.679 1.00 34.28 369 PHE A N 1
ATOM 1717 C CA . PHE A 1 235 ? 10.911 20.015 -33.640 1.00 34.16 369 PHE A CA 1
ATOM 1718 C C . PHE A 1 235 ? 12.166 20.542 -34.333 1.00 34.78 369 PHE A C 1
ATOM 1719 O O . PHE A 1 235 ? 13.270 20.060 -34.089 1.00 35.22 369 PHE A O 1
ATOM 1727 N N . VAL A 1 236 ? 11.993 21.546 -35.188 1.00 34.97 370 VAL A N 1
ATOM 1728 C CA . VAL A 1 236 ? 13.121 22.135 -35.903 1.00 36.05 370 VAL A CA 1
ATOM 1729 C C . VAL A 1 236 ? 14.158 22.692 -34.929 1.00 36.40 370 VAL A C 1
ATOM 1730 O O . VAL A 1 236 ? 13.811 23.343 -33.945 1.00 36.17 370 VAL A O 1
ATOM 1734 N N . GLY A 1 237 ? 15.428 22.423 -35.208 1.00 36.86 371 GLY A N 1
ATOM 1735 C CA . GLY A 1 237 ? 16.493 22.897 -34.347 1.00 38.35 371 GLY A CA 1
ATOM 1736 C C . GLY A 1 237 ? 16.520 22.189 -33.007 1.00 39.49 371 GLY A C 1
ATOM 1737 O O . GLY A 1 237 ? 17.169 22.648 -32.069 1.00 39.71 371 GLY A O 1
ATOM 1738 N N . LYS A 1 238 ? 15.818 21.065 -32.913 1.00 41.21 372 LYS A N 1
ATOM 1739 C CA . LYS A 1 238 ? 15.762 20.297 -31.672 1.00 41.47 372 LYS A CA 1
ATOM 1740 C C . LYS A 1 238 ? 16.468 18.948 -31.827 1.00 40.59 372 LYS A C 1
ATOM 1741 O O . LYS A 1 238 ? 16.537 18.394 -32.924 1.00 39.70 372 LYS A O 1
ATOM 1747 N N . LYS A 1 239 ? 16.999 18.431 -30.724 1.00 39.72 373 LYS A N 1
ATOM 1748 C CA . LYS A 1 239 ? 17.704 17.155 -30.735 1.00 40.40 373 LYS A CA 1
ATOM 1749 C C . LYS A 1 239 ? 16.745 15.977 -30.577 1.00 40.19 373 LYS A C 1
ATOM 1750 O O . LYS A 1 239 ? 15.969 15.913 -29.620 1.00 41.43 373 LYS A O 1
ATOM 1756 N N . LEU A 1 240 ? 16.809 15.049 -31.528 1.00 38.18 374 LEU A N 1
ATOM 1757 C CA . LEU A 1 240 ? 15.961 13.865 -31.517 1.00 34.81 374 LEU A CA 1
ATOM 1758 C C . LEU A 1 240 ? 16.781 12.619 -31.809 1.00 31.84 374 LEU A C 1
ATOM 1759 O O . LEU A 1 240 ? 17.793 12.682 -32.510 1.00 31.40 374 LEU A O 1
ATOM 1764 N N . LYS A 1 241 ? 16.342 11.491 -31.261 1.00 29.41 375 LYS A N 1
ATOM 1765 C CA . LYS A 1 241 ? 17.018 10.218 -31.480 1.00 27.43 375 LYS A CA 1
ATOM 1766 C C . LYS A 1 241 ? 16.649 9.788 -32.897 1.00 25.12 375 LYS A C 1
ATOM 1767 O O . LYS A 1 241 ? 15.500 9.936 -33.311 1.00 24.44 375 LYS A O 1
ATOM 1773 N N . PHE A 1 242 ? 17.623 9.247 -33.618 1.00 24.27 376 PHE A N 1
ATOM 1774 C CA . PHE A 1 242 ? 17.437 8.820 -34.998 1.00 23.42 376 PHE A CA 1
ATOM 1775 C C . PHE A 1 242 ? 17.932 7.395 -35.224 1.00 22.73 376 PHE A C 1
ATOM 1776 O O . PHE A 1 242 ? 19.081 7.073 -34.924 1.00 23.76 376 PHE A O 1
ATOM 1784 N N . LEU A 1 243 ? 17.048 6.542 -35.735 1.00 20.43 377 LEU A N 1
ATOM 1785 C CA . LEU A 1 243 ? 17.386 5.154 -36.031 1.00 17.46 377 LEU A CA 1
ATOM 1786 C C . LEU A 1 243 ? 17.745 5.030 -37.510 1.00 17.01 377 LEU A C 1
ATOM 1787 O O . LEU A 1 243 ? 16.913 5.285 -38.382 1.00 14.53 377 LEU A O 1
ATOM 1792 N N . VAL A 1 244 ? 18.984 4.636 -37.788 1.00 17.85 378 VAL A N 1
ATOM 1793 C CA . VAL A 1 244 ? 19.453 4.485 -39.166 1.00 18.74 378 VAL A CA 1
ATOM 1794 C C . VAL A 1 244 ? 18.864 3.236 -39.814 1.00 18.38 378 VAL A C 1
ATOM 1795 O O . VAL A 1 244 ? 18.946 2.150 -39.256 1.00 19.21 378 VAL A O 1
ATOM 1799 N N . GLU A 1 245 ? 18.273 3.383 -40.994 1.00 18.82 379 GLU A N 1
ATOM 1800 C CA . GLU A 1 245 ? 17.705 2.228 -41.667 1.00 20.05 379 GLU A CA 1
ATOM 1801 C C . GLU A 1 245 ? 18.333 1.990 -43.033 1.00 22.09 379 GLU A C 1
ATOM 1802 O O . GLU A 1 245 ? 18.196 0.911 -43.605 1.00 22.28 379 GLU A O 1
ATOM 1808 N N . GLY A 1 246 ? 19.014 3.003 -43.556 1.00 23.81 380 GLY A N 1
ATOM 1809 C CA . GLY A 1 246 ? 19.651 2.867 -44.851 1.00 24.71 380 GLY A CA 1
ATOM 1810 C C . GLY A 1 246 ? 20.634 3.987 -45.127 1.00 26.15 380 GLY A C 1
ATOM 1811 O O . GLY A 1 246 ? 20.720 4.959 -44.372 1.00 25.83 380 GLY A O 1
ATOM 1812 N N . LYS A 1 247 ? 21.372 3.854 -46.221 1.00 26.28 381 LYS A N 1
ATOM 1813 C CA . LYS A 1 247 ? 22.360 4.851 -46.607 1.00 27.91 381 LYS A CA 1
ATOM 1814 C C . LYS A 1 247 ? 22.266 5.096 -48.107 1.00 26.94 381 LYS A C 1
ATOM 1815 O O . LYS A 1 247 ? 22.362 4.164 -48.904 1.00 28.44 381 LYS A O 1
ATOM 1821 N N . GLU A 1 248 ? 22.064 6.351 -48.487 1.00 26.65 382 GLU A N 1
ATOM 1822 C CA . GLU A 1 248 ? 21.945 6.705 -49.896 1.00 28.48 382 GLU A CA 1
ATOM 1823 C C . GLU A 1 248 ? 22.898 7.835 -50.242 1.00 29.66 382 GLU A C 1
ATOM 1824 O O . GLU A 1 248 ? 22.569 9.007 -50.086 1.00 30.88 382 GLU A O 1
ATOM 1830 N N . GLY A 1 249 ? 24.088 7.474 -50.710 1.00 32.62 383 GLY A N 1
ATOM 1831 C CA . GLY A 1 249 ? 25.069 8.485 -51.050 1.00 33.58 383 GLY A CA 1
ATOM 1832 C C . GLY A 1 249 ? 25.622 9.117 -49.789 1.00 33.93 383 GLY A C 1
ATOM 1833 O O . GLY A 1 249 ? 26.123 8.421 -48.906 1.00 35.45 383 GLY A O 1
ATOM 1834 N N . LYS A 1 250 ? 25.516 10.436 -49.691 1.00 34.31 384 LYS A N 1
ATOM 1835 C CA . LYS A 1 250 ? 26.027 11.157 -48.534 1.00 34.92 384 LYS A CA 1
ATOM 1836 C C . LYS A 1 250 ? 24.946 11.318 -47.465 1.00 34.34 384 LYS A C 1
ATOM 1837 O O . LYS A 1 250 ? 25.188 11.886 -46.402 1.00 32.57 384 LYS A O 1
ATOM 1843 N N . PHE A 1 251 ? 23.758 10.792 -47.750 1.00 32.60 385 PHE A N 1
ATOM 1844 C CA . PHE A 1 251 ? 22.635 10.886 -46.828 1.00 30.18 385 PHE A CA 1
ATOM 1845 C C . PHE A 1 251 ? 22.339 9.590 -46.077 1.00 29.92 385 PHE A C 1
ATOM 1846 O O . PHE A 1 251 ? 22.557 8.489 -46.577 1.00 29.72 385 PHE A O 1
ATOM 1854 N N . LEU A 1 252 ? 21.851 9.742 -44.854 1.00 27.83 386 LEU A N 1
ATOM 1855 C CA . LEU A 1 252 ? 21.484 8.611 -44.029 1.00 25.30 386 LEU A CA 1
ATOM 1856 C C . LEU A 1 252 ? 19.956 8.653 -44.018 1.00 22.92 386 LEU A C 1
ATOM 1857 O O . LEU A 1 252 ? 19.363 9.724 -43.868 1.00 22.25 386 LEU A O 1
ATOM 1862 N N . VAL A 1 253 ? 19.318 7.507 -44.212 1.00 21.68 387 VAL A N 1
ATOM 1863 C CA . VAL A 1 253 ? 17.862 7.472 -44.213 1.00 21.60 387 VAL A CA 1
ATOM 1864 C C . VAL A 1 253 ? 17.388 6.702 -42.987 1.00 20.19 387 VAL A C 1
ATOM 1865 O O . VAL A 1 253 ? 17.963 5.676 -42.625 1.00 21.15 387 VAL A O 1
ATOM 1869 N N . GLY A 1 254 ? 16.357 7.218 -42.330 1.00 19.77 388 GLY A N 1
ATOM 1870 C CA . GLY A 1 254 ? 15.853 6.565 -41.133 1.00 17.78 388 GLY A CA 1
ATOM 1871 C C . GLY A 1 254 ? 14.654 7.283 -40.550 1.00 16.49 388 GLY A C 1
ATOM 1872 O O . GLY A 1 254 ? 13.957 8.015 -41.246 1.00 14.68 388 GLY A O 1
ATOM 1873 N N . ARG A 1 255 ? 14.407 7.073 -39.265 1.00 15.52 389 ARG A N 1
ATOM 1874 C CA . ARG A 1 255 ? 13.277 7.711 -38.623 1.00 15.73 389 ARG A CA 1
ATOM 1875 C C . ARG A 1 255 ? 13.581 8.188 -37.209 1.00 14.12 389 ARG A C 1
ATOM 1876 O O . ARG A 1 255 ? 14.397 7.595 -36.497 1.00 12.22 389 ARG A O 1
ATOM 1884 N N . THR A 1 256 ? 12.925 9.278 -36.824 1.00 14.29 390 THR A N 1
ATOM 1885 C CA . THR A 1 256 ? 13.038 9.807 -35.473 1.00 13.89 390 THR A CA 1
ATOM 1886 C C . THR A 1 256 ? 11.940 9.012 -34.767 1.00 14.23 390 THR A C 1
ATOM 1887 O O . THR A 1 256 ? 11.134 8.359 -35.438 1.00 13.84 390 THR A O 1
ATOM 1891 N N . TRP A 1 257 ? 11.879 9.062 -33.439 1.00 13.52 391 TRP A N 1
ATOM 1892 C CA . TRP A 1 257 ? 10.870 8.289 -32.707 1.00 14.63 391 TRP A CA 1
ATOM 1893 C C . TRP A 1 257 ? 9.430 8.590 -33.103 1.00 14.23 391 TRP A C 1
ATOM 1894 O O . TRP A 1 257 ? 8.553 7.740 -32.965 1.00 14.97 391 TRP A O 1
ATOM 1905 N N . THR A 1 258 ? 9.203 9.798 -33.606 1.00 15.24 392 THR A N 1
ATOM 1906 C CA . THR A 1 258 ? 7.879 10.257 -34.003 1.00 15.70 392 THR A CA 1
ATOM 1907 C C . THR A 1 258 ? 7.314 9.581 -35.238 1.00 15.66 392 THR A C 1
ATOM 1908 O O . THR A 1 258 ? 6.143 9.770 -35.557 1.00 15.52 392 THR A O 1
ATOM 1912 N N . GLU A 1 259 ? 8.128 8.790 -35.929 1.00 15.74 393 GLU A N 1
ATOM 1913 C CA . GLU A 1 259 ? 7.669 8.144 -37.158 1.00 15.53 393 GLU A CA 1
ATOM 1914 C C . GLU A 1 259 ? 7.672 6.615 -37.143 1.00 14.01 393 GLU A C 1
ATOM 1915 O O . GLU A 1 259 ? 8.692 5.990 -36.860 1.00 11.21 393 GLU A O 1
ATOM 1921 N N . ALA A 1 260 ? 6.517 6.026 -37.444 1.00 14.43 394 ALA A N 1
ATOM 1922 C CA . ALA A 1 260 ? 6.389 4.579 -37.522 1.00 14.81 394 ALA A CA 1
ATOM 1923 C C . ALA A 1 260 ? 6.901 4.205 -38.908 1.00 16.52 394 ALA A C 1
ATOM 1924 O O . ALA A 1 260 ? 6.921 5.032 -39.818 1.00 17.05 394 ALA A O 1
ATOM 1926 N N . PRO A 1 261 ? 7.317 2.950 -39.091 1.00 18.51 395 PRO A N 1
ATOM 1927 C CA . PRO A 1 261 ? 7.816 2.545 -40.405 1.00 19.45 395 PRO A CA 1
ATOM 1928 C C . PRO A 1 261 ? 6.712 2.467 -41.459 1.00 21.32 395 PRO A C 1
ATOM 1929 O O . PRO A 1 261 ? 5.561 2.171 -41.143 1.00 20.66 395 PRO A O 1
ATOM 1933 N N . GLU A 1 262 ? 7.079 2.782 -42.699 1.00 22.60 396 GLU A N 1
ATOM 1934 C CA . GLU A 1 262 ? 6.185 2.729 -43.852 1.00 24.17 396 GLU A CA 1
ATOM 1935 C C . GLU A 1 262 ? 4.935 3.607 -43.877 1.00 24.29 396 GLU A C 1
ATOM 1936 O O . GLU A 1 262 ? 4.581 4.136 -44.928 1.00 23.19 396 GLU A O 1
ATOM 1942 N N . VAL A 1 263 ? 4.262 3.756 -42.739 1.00 22.84 397 VAL A N 1
ATOM 1943 C CA . VAL A 1 263 ? 3.026 4.533 -42.694 1.00 22.47 397 VAL A CA 1
ATOM 1944 C C . VAL A 1 263 ? 3.157 6.016 -42.381 1.00 21.38 397 VAL A C 1
ATOM 1945 O O . VAL A 1 263 ? 2.189 6.764 -42.508 1.00 21.34 397 VAL A O 1
ATOM 1949 N N . ASP A 1 264 ? 4.341 6.448 -41.970 1.00 21.03 398 ASP A N 1
ATOM 1950 C CA . ASP A 1 264 ? 4.532 7.849 -41.651 1.00 20.13 398 ASP A CA 1
ATOM 1951 C C . ASP A 1 264 ? 5.562 8.477 -42.572 1.00 22.85 398 ASP A C 1
ATOM 1952 O O . ASP A 1 264 ? 5.617 8.153 -43.758 1.00 24.73 398 ASP A O 1
ATOM 1957 N N . GLY A 1 265 ? 6.376 9.376 -42.029 1.00 23.45 399 GLY A N 1
ATOM 1958 C CA . GLY A 1 265 ? 7.385 10.032 -42.837 1.00 23.19 399 GLY A CA 1
ATOM 1959 C C . GLY A 1 265 ? 8.764 9.436 -42.674 1.00 24.09 399 GLY A C 1
ATOM 1960 O O . GLY A 1 265 ? 8.968 8.487 -41.914 1.00 24.42 399 GLY A O 1
ATOM 1961 N N . VAL A 1 266 ? 9.717 9.994 -43.408 1.00 22.25 400 VAL A N 1
ATOM 1962 C CA . VAL A 1 266 ? 11.097 9.541 -43.348 1.00 22.83 400 VAL A CA 1
ATOM 1963 C C . VAL A 1 266 ? 11.983 10.744 -43.018 1.00 21.86 400 VAL A C 1
ATOM 1964 O O . VAL A 1 266 ? 11.607 11.890 -43.271 1.00 20.30 400 VAL A O 1
ATOM 1968 N N . VAL A 1 267 ? 13.147 10.479 -42.432 1.00 21.17 401 VAL A N 1
ATOM 1969 C CA . VAL A 1 267 ? 14.085 11.531 -42.064 1.00 20.66 401 VAL A CA 1
ATOM 1970 C C . VAL A 1 267 ? 15.415 11.338 -42.787 1.00 22.31 401 VAL A C 1
ATOM 1971 O O . VAL A 1 267 ? 16.000 10.256 -42.741 1.00 23.11 401 VAL A O 1
ATOM 1975 N N . PHE A 1 268 ? 15.880 12.389 -43.458 1.00 21.45 402 PHE A N 1
ATOM 1976 C CA . PHE A 1 268 ? 17.146 12.358 -44.189 1.00 23.37 402 PHE A CA 1
ATOM 1977 C C . PHE A 1 268 ? 18.196 13.140 -43.409 1.00 24.18 402 PHE A C 1
ATOM 1978 O O . PHE A 1 268 ? 18.025 14.325 -43.137 1.00 24.60 402 PHE A O 1
ATOM 1986 N N . VAL A 1 269 ? 19.284 12.474 -43.051 1.00 25.97 403 VAL A N 1
ATOM 1987 C CA . VAL A 1 269 ? 20.335 13.121 -42.285 1.00 29.00 403 VAL A CA 1
ATOM 1988 C C . VAL A 1 269 ? 21.693 12.870 -42.913 1.00 31.17 403 VAL A C 1
ATOM 1989 O O . VAL A 1 269 ? 22.035 11.734 -43.226 1.00 31.50 403 VAL A O 1
ATOM 1993 N N . ARG A 1 270 ? 22.466 13.932 -43.105 1.00 34.45 404 ARG A N 1
ATOM 1994 C CA . ARG A 1 270 ? 23.787 13.776 -43.691 1.00 37.36 404 ARG A CA 1
ATOM 1995 C C . ARG A 1 270 ? 24.816 13.545 -42.599 1.00 36.96 404 ARG A C 1
ATOM 1996 O O . ARG A 1 270 ? 24.935 14.334 -41.662 1.00 38.40 404 ARG A O 1
ATOM 2004 N N . GLY A 1 271 ? 25.542 12.440 -42.721 1.00 36.74 405 GLY A N 1
ATOM 2005 C CA . GLY A 1 271 ? 26.556 12.098 -41.742 1.00 37.02 405 GLY A CA 1
ATOM 2006 C C . GLY A 1 271 ? 26.946 10.637 -41.861 1.00 36.30 405 GLY A C 1
ATOM 2007 O O . GLY A 1 271 ? 26.450 9.928 -42.736 1.00 36.61 405 GLY A O 1
ATOM 2008 N N . LYS A 1 272 ? 27.832 10.189 -40.978 1.00 37.23 406 LYS A N 1
ATOM 2009 C CA . LYS A 1 272 ? 28.297 8.809 -40.981 1.00 37.79 406 LYS A CA 1
ATOM 2010 C C . LYS A 1 272 ? 27.504 7.969 -39.983 1.00 36.68 406 LYS A C 1
ATOM 2011 O O . LYS A 1 272 ? 27.065 8.468 -38.947 1.00 35.05 406 LYS A O 1
ATOM 2017 N N . GLY A 1 273 ? 27.313 6.695 -40.310 1.00 35.62 407 GLY A N 1
ATOM 2018 C CA . GLY A 1 273 ? 26.573 5.809 -39.434 1.00 33.43 407 GLY A CA 1
ATOM 2019 C C . GLY A 1 273 ? 26.264 4.491 -40.112 1.00 32.37 407 GLY A C 1
ATOM 2020 O O . GLY A 1 273 ? 26.372 4.369 -41.332 1.00 31.49 407 GLY A O 1
ATOM 2021 N N . LYS A 1 274 ? 25.887 3.496 -39.317 1.00 31.12 408 LYS A N 1
ATOM 2022 C CA . LYS A 1 274 ? 25.558 2.182 -39.850 1.00 31.17 408 LYS A CA 1
ATOM 2023 C C . LYS A 1 274 ? 24.104 1.856 -39.535 1.00 28.99 408 LYS A C 1
ATOM 2024 O O . LYS A 1 274 ? 23.554 2.331 -38.542 1.00 26.80 408 LYS A O 1
ATOM 2030 N N . ILE A 1 275 ? 23.490 1.047 -40.391 1.00 27.36 409 ILE A N 1
ATOM 2031 C CA . ILE A 1 275 ? 22.105 0.641 -40.213 1.00 26.19 409 ILE A CA 1
ATOM 2032 C C . ILE A 1 275 ? 21.928 -0.001 -38.843 1.00 26.06 409 ILE A C 1
ATOM 2033 O O . ILE A 1 275 ? 22.783 -0.765 -38.392 1.00 25.73 409 ILE A O 1
ATOM 2038 N N . GLY A 1 276 ? 20.823 0.324 -38.178 1.00 25.06 410 GLY A N 1
ATOM 2039 C CA . GLY A 1 276 ? 20.558 -0.236 -36.864 1.00 25.02 410 GLY A CA 1
ATOM 2040 C C . GLY A 1 276 ? 21.099 0.617 -35.732 1.00 25.59 410 GLY A C 1
ATOM 2041 O O . GLY A 1 276 ? 20.830 0.345 -34.564 1.00 27.16 410 GLY A O 1
ATOM 2042 N N . ASP A 1 277 ? 21.856 1.656 -36.064 1.00 24.65 411 ASP A N 1
ATOM 2043 C CA . ASP A 1 277 ? 22.423 2.519 -35.037 1.00 26.09 411 ASP A CA 1
ATOM 2044 C C . ASP A 1 277 ? 21.541 3.702 -34.642 1.00 23.98 411 ASP A C 1
ATOM 2045 O O . ASP A 1 277 ? 20.806 4.249 -35.462 1.00 21.34 411 ASP A O 1
ATOM 2050 N N . PHE A 1 278 ? 21.606 4.075 -33.367 1.00 21.27 412 PHE A N 1
ATOM 2051 C CA . PHE A 1 278 ? 20.858 5.217 -32.867 1.00 20.72 412 PHE A CA 1
ATOM 2052 C C . PHE A 1 278 ? 21.811 6.409 -32.914 1.00 23.57 412 PHE A C 1
ATOM 2053 O O . PHE A 1 278 ? 22.949 6.324 -32.449 1.00 23.20 412 PHE A O 1
ATOM 2061 N N . LEU A 1 279 ? 21.350 7.512 -33.485 1.00 24.17 413 LEU A N 1
ATOM 2062 C CA . LEU A 1 279 ? 22.177 8.705 -33.582 1.00 27.33 413 LEU A CA 1
ATOM 2063 C C . LEU A 1 279 ? 21.404 9.896 -33.068 1.00 27.38 413 LEU A C 1
ATOM 2064 O O . LEU A 1 279 ? 20.182 9.849 -32.932 1.00 28.00 413 LEU A O 1
ATOM 2069 N N . GLU A 1 280 ? 22.132 10.963 -32.777 1.00 29.33 414 GLU A N 1
ATOM 2070 C CA . GLU A 1 280 ? 21.543 12.198 -32.290 1.00 31.78 414 GLU A CA 1
ATOM 2071 C C . GLU A 1 280 ? 21.482 13.102 -33.516 1.00 31.16 414 GLU A C 1
ATOM 2072 O O . GLU A 1 280 ? 22.502 13.332 -34.159 1.00 31.45 414 GLU A O 1
ATOM 2078 N N . VAL A 1 281 ? 20.299 13.601 -33.856 1.00 30.54 415 VAL A N 1
ATOM 2079 C CA . VAL A 1 281 ? 20.174 14.474 -35.018 1.00 29.98 415 VAL A CA 1
ATOM 2080 C C . VAL A 1 281 ? 19.401 15.742 -34.688 1.00 30.53 415 VAL A C 1
ATOM 2081 O O . VAL A 1 281 ? 18.634 15.786 -33.723 1.00 29.03 415 VAL A O 1
ATOM 2085 N N . VAL A 1 282 ? 19.617 16.774 -35.497 1.00 31.02 416 VAL A N 1
ATOM 2086 C CA . VAL A 1 282 ? 18.937 18.049 -35.322 1.00 31.73 416 VAL A CA 1
ATOM 2087 C C . VAL A 1 282 ? 18.202 18.364 -36.617 1.00 33.05 416 VAL A C 1
ATOM 2088 O O . VAL A 1 282 ? 18.822 18.539 -37.663 1.00 33.39 416 VAL A O 1
ATOM 2092 N N . ILE A 1 283 ? 16.875 18.412 -36.546 1.00 33.90 417 ILE A N 1
ATOM 2093 C CA . ILE A 1 283 ? 16.060 18.700 -37.717 1.00 35.14 417 ILE A CA 1
ATOM 2094 C C . ILE A 1 283 ? 16.241 20.157 -38.122 1.00 36.42 417 ILE A C 1
ATOM 2095 O O . ILE A 1 283 ? 16.144 21.057 -37.286 1.00 36.90 417 ILE A O 1
ATOM 2100 N N . LYS A 1 284 ? 16.504 20.382 -39.405 1.00 37.34 418 LYS A N 1
ATOM 2101 C CA . LYS A 1 284 ? 16.707 21.730 -39.932 1.00 37.21 418 LYS A CA 1
ATOM 2102 C C . LYS A 1 284 ? 15.486 22.196 -40.721 1.00 35.50 418 LYS A C 1
ATOM 2103 O O . LYS A 1 284 ? 15.141 23.378 -40.712 1.00 34.99 418 LYS A O 1
ATOM 2109 N N . GLU A 1 285 ? 14.838 21.258 -41.405 1.00 33.86 419 GLU A N 1
ATOM 2110 C CA . GLU A 1 285 ? 13.663 21.574 -42.208 1.00 33.33 419 GLU A CA 1
ATOM 2111 C C . GLU A 1 285 ? 12.808 20.340 -42.474 1.00 31.92 419 GLU A C 1
ATOM 2112 O O . GLU A 1 285 ? 13.268 19.205 -42.329 1.00 29.27 419 GLU A O 1
ATOM 2118 N N . HIS A 1 286 ? 11.560 20.579 -42.862 1.00 30.40 420 HIS A N 1
ATOM 2119 C CA . HIS A 1 286 ? 10.633 19.504 -43.178 1.00 31.68 420 HIS A CA 1
ATOM 2120 C C . HIS A 1 286 ? 9.752 19.914 -44.354 1.00 32.40 420 HIS A C 1
ATOM 2121 O O . HIS A 1 286 ? 9.563 21.103 -44.615 1.00 32.03 420 HIS A O 1
ATOM 2128 N N . ASP A 1 287 ? 9.211 18.927 -45.059 1.00 33.57 421 ASP A N 1
ATOM 2129 C CA . ASP A 1 287 ? 8.357 19.194 -46.209 1.00 35.44 421 ASP A CA 1
ATOM 2130 C C . ASP A 1 287 ? 7.535 17.957 -46.542 1.00 36.68 421 ASP A C 1
ATOM 2131 O O . ASP A 1 287 ? 8.064 16.845 -46.601 1.00 36.07 421 ASP A O 1
ATOM 2136 N N . GLU A 1 288 ? 6.239 18.151 -46.752 1.00 36.81 422 GLU A N 1
ATOM 2137 C CA . GLU A 1 288 ? 5.358 17.040 -47.075 1.00 39.59 422 GLU A CA 1
ATOM 2138 C C . GLU A 1 288 ? 5.440 15.973 -45.993 1.00 39.18 422 GLU A C 1
ATOM 2139 O O . GLU A 1 288 ? 5.319 14.781 -46.268 1.00 39.79 422 GLU A O 1
ATOM 2145 N N . TYR A 1 289 ? 5.655 16.427 -44.762 1.00 38.36 423 TYR A N 1
ATOM 2146 C CA . TYR A 1 289 ? 5.749 15.563 -43.589 1.00 38.10 423 TYR A CA 1
ATOM 2147 C C . TYR A 1 289 ? 7.056 14.785 -43.466 1.00 36.97 423 TYR A C 1
ATOM 2148 O O . TYR A 1 289 ? 7.196 13.945 -42.579 1.00 35.35 423 TYR A O 1
ATOM 2157 N N . ASP A 1 290 ? 8.005 15.056 -44.358 1.00 35.88 424 ASP A N 1
ATOM 2158 C CA . ASP A 1 290 ? 9.310 14.406 -44.304 1.00 33.76 424 ASP A CA 1
ATOM 2159 C C . ASP A 1 290 ? 10.292 15.409 -43.700 1.00 33.01 424 ASP A C 1
ATOM 2160 O O . ASP A 1 290 ? 10.064 16.618 -43.769 1.00 30.80 424 ASP A O 1
ATOM 2173 N N . TRP A 1 292 ? 14.538 16.778 -42.861 1.00 31.18 426 TRP A N 1
ATOM 2174 C CA . TRP A 1 292 ? 15.933 16.836 -43.282 1.00 31.98 426 TRP A CA 1
ATOM 2175 C C . TRP A 1 292 ? 16.760 17.442 -42.155 1.00 32.19 426 TRP A C 1
ATOM 2176 O O . TRP A 1 292 ? 16.406 18.483 -41.601 1.00 31.03 426 TRP A O 1
ATOM 2187 N N . GLY A 1 293 ? 17.859 16.782 -41.810 1.00 32.42 427 GLY A N 1
ATOM 2188 C CA . GLY A 1 293 ? 18.697 17.286 -40.742 1.00 34.79 427 GLY A CA 1
ATOM 2189 C C . GLY A 1 293 ? 20.138 16.851 -40.882 1.00 36.58 427 GLY A C 1
ATOM 2190 O O . GLY A 1 293 ? 20.590 16.504 -41.973 1.00 36.74 427 GLY A O 1
ATOM 2191 N N . SER A 1 294 ? 20.860 16.869 -39.768 1.00 38.09 428 SER A N 1
ATOM 2192 C CA . SER A 1 294 ? 22.261 16.480 -39.759 1.00 41.02 428 SER A CA 1
ATOM 2193 C C . SER A 1 294 ? 22.622 15.828 -38.429 1.00 42.83 428 SER A C 1
ATOM 2194 O O . SER A 1 294 ? 22.017 16.121 -37.397 1.00 42.24 428 SER A O 1
ATOM 2197 N N . VAL A 1 295 ? 23.616 14.945 -38.465 1.00 44.91 429 VAL A N 1
ATOM 2198 C CA . VAL A 1 295 ? 24.070 14.246 -37.272 1.00 47.24 429 VAL A CA 1
ATOM 2199 C C . VAL A 1 295 ? 24.843 15.177 -36.348 1.00 49.04 429 VAL A C 1
ATOM 2200 O O . VAL A 1 295 ? 25.754 15.888 -36.777 1.00 49.36 429 VAL A O 1
ATOM 2204 N N . ILE A 1 296 ? 24.471 15.163 -35.074 1.00 51.55 430 ILE A N 1
ATOM 2205 C CA . ILE A 1 296 ? 25.117 15.997 -34.072 1.00 53.65 430 ILE A CA 1
ATOM 2206 C C . ILE A 1 296 ? 25.410 15.158 -32.832 1.00 54.95 430 ILE A C 1
ATOM 2207 O O . ILE A 1 296 ? 24.743 15.379 -31.795 1.00 56.42 430 ILE A O 1
ATOM 2212 N N . GLU B 1 2 ? 53.028 25.848 -20.393 1.00 42.66 136 GLU B N 1
ATOM 2213 C CA . GLU B 1 2 ? 52.173 27.049 -20.620 1.00 41.04 136 GLU B CA 1
ATOM 2214 C C . GLU B 1 2 ? 50.785 26.879 -20.008 1.00 38.38 136 GLU B C 1
ATOM 2215 O O . GLU B 1 2 ? 50.066 27.857 -19.809 1.00 38.44 136 GLU B O 1
ATOM 2221 N N . ARG B 1 3 ? 50.408 25.638 -19.712 1.00 34.58 137 ARG B N 1
ATOM 2222 C CA . ARG B 1 3 ? 49.099 25.363 -19.124 1.00 30.04 137 ARG B CA 1
ATOM 2223 C C . ARG B 1 3 ? 49.121 25.683 -17.630 1.00 25.59 137 ARG B C 1
ATOM 2224 O O . ARG B 1 3 ? 50.150 25.532 -16.969 1.00 22.77 137 ARG B O 1
ATOM 2232 N N . PRO B 1 4 ? 47.981 26.136 -17.082 1.00 21.45 138 PRO B N 1
ATOM 2233 C CA . PRO B 1 4 ? 47.860 26.490 -15.664 1.00 18.97 138 PRO B CA 1
ATOM 2234 C C . PRO B 1 4 ? 47.732 25.344 -14.656 1.00 16.41 138 PRO B C 1
ATOM 2235 O O . PRO B 1 4 ? 47.632 25.593 -13.456 1.00 15.92 138 PRO B O 1
ATOM 2239 N N . TYR B 1 5 ? 47.727 24.102 -15.129 1.00 15.57 139 TYR B N 1
ATOM 2240 C CA . TYR B 1 5 ? 47.612 22.966 -14.223 1.00 14.37 139 TYR B CA 1
ATOM 2241 C C . TYR B 1 5 ? 48.828 22.057 -14.321 1.00 17.22 139 TYR B C 1
ATOM 2242 O O . TYR B 1 5 ? 49.566 22.085 -15.307 1.00 15.59 139 TYR B O 1
ATOM 2251 N N . ALA B 1 6 ? 49.020 21.243 -13.291 1.00 15.66 140 ALA B N 1
ATOM 2252 C CA . ALA B 1 6 ? 50.135 20.312 -13.258 1.00 16.10 140 ALA B CA 1
ATOM 2253 C C . ALA B 1 6 ? 49.736 19.058 -12.506 1.00 14.81 140 ALA B C 1
ATOM 2254 O O . ALA B 1 6 ? 49.016 19.123 -11.506 1.00 13.03 140 ALA B O 1
ATOM 2256 N N . TYR B 1 7 ? 50.197 17.913 -12.993 1.00 15.11 141 TYR B N 1
ATOM 2257 C CA . TYR B 1 7 ? 49.909 16.653 -12.324 1.00 15.23 141 TYR B CA 1
ATOM 2258 C C . TYR B 1 7 ? 51.052 16.375 -11.366 1.00 15.18 141 TYR B C 1
ATOM 2259 O O . TYR B 1 7 ? 52.220 16.504 -11.727 1.00 16.84 141 TYR B O 1
ATOM 2268 N N . VAL B 1 8 ? 50.710 16.007 -10.142 1.00 13.02 142 VAL B N 1
ATOM 2269 C CA . VAL B 1 8 ? 51.702 15.698 -9.128 1.00 13.17 142 VAL B CA 1
ATOM 2270 C C . VAL B 1 8 ? 51.491 14.237 -8.720 1.00 15.49 142 VAL B C 1
ATOM 2271 O O . VAL B 1 8 ? 50.438 13.874 -8.185 1.00 13.61 142 VAL B O 1
ATOM 2275 N N . LYS B 1 9 ? 52.488 13.398 -8.997 1.00 15.85 143 LYS B N 1
ATOM 2276 C CA . LYS B 1 9 ? 52.418 11.975 -8.671 1.00 17.04 143 LYS B CA 1
ATOM 2277 C C . LYS B 1 9 ? 52.903 11.783 -7.238 1.00 16.32 143 LYS B C 1
ATOM 2278 O O . LYS B 1 9 ? 54.088 11.918 -6.950 1.00 18.67 143 LYS B O 1
ATOM 2284 N N . ILE B 1 10 ? 51.988 11.449 -6.340 1.00 15.45 144 ILE B N 1
ATOM 2285 C CA . ILE B 1 10 ? 52.339 11.296 -4.936 1.00 15.92 144 ILE B CA 1
ATOM 2286 C C . ILE B 1 10 ? 52.817 9.909 -4.538 1.00 18.29 144 ILE B C 1
ATOM 2287 O O . ILE B 1 10 ? 53.311 9.712 -3.426 1.00 13.95 144 ILE B O 1
ATOM 2292 N N . SER B 1 11 ? 52.677 8.963 -5.460 1.00 20.11 145 SER B N 1
ATOM 2293 C CA . SER B 1 11 ? 53.051 7.568 -5.236 1.00 26.29 145 SER B CA 1
ATOM 2294 C C . SER B 1 11 ? 53.125 6.850 -6.570 1.00 29.83 145 SER B C 1
ATOM 2295 O O . SER B 1 11 ? 52.598 7.326 -7.573 1.00 28.68 145 SER B O 1
ATOM 2298 N N . ASP B 1 12 ? 53.758 5.684 -6.567 1.00 34.59 146 ASP B N 1
ATOM 2299 C CA . ASP B 1 12 ? 53.874 4.878 -7.774 1.00 39.20 146 ASP B CA 1
ATOM 2300 C C . ASP B 1 12 ? 53.895 3.401 -7.394 1.00 40.70 146 ASP B C 1
ATOM 2301 O O . ASP B 1 12 ? 54.176 3.051 -6.245 1.00 40.88 146 ASP B O 1
ATOM 2306 N N . GLY B 1 13 ? 53.588 2.541 -8.360 1.00 41.55 147 GLY B N 1
ATOM 2307 C CA . GLY B 1 13 ? 53.576 1.113 -8.104 1.00 42.12 147 GLY B CA 1
ATOM 2308 C C . GLY B 1 13 ? 52.520 0.717 -7.089 1.00 42.94 147 GLY B C 1
ATOM 2309 O O . GLY B 1 13 ? 51.698 1.538 -6.675 1.00 43.27 147 GLY B O 1
ATOM 2310 N N . GLY B 1 28 ? 55.169 -1.892 -8.922 1.00 53.20 162 GLY B N 1
ATOM 2311 C CA . GLY B 1 28 ? 55.140 -3.011 -7.998 1.00 53.25 162 GLY B CA 1
ATOM 2312 C C . GLY B 1 28 ? 54.747 -2.598 -6.591 1.00 52.50 162 GLY B C 1
ATOM 2313 O O . GLY B 1 28 ? 53.598 -2.229 -6.340 1.00 53.93 162 GLY B O 1
ATOM 2314 N N . SER B 1 29 ? 55.704 -2.664 -5.672 1.00 51.03 163 SER B N 1
ATOM 2315 C CA . SER B 1 29 ? 55.472 -2.292 -4.279 1.00 48.72 163 SER B CA 1
ATOM 2316 C C . SER B 1 29 ? 55.047 -0.828 -4.181 1.00 46.07 163 SER B C 1
ATOM 2317 O O . SER B 1 29 ? 55.552 0.020 -4.915 1.00 45.27 163 SER B O 1
ATOM 2320 N N . LEU B 1 30 ? 54.122 -0.540 -3.271 1.00 43.31 164 LEU B N 1
ATOM 2321 C CA . LEU B 1 30 ? 53.630 0.822 -3.076 1.00 39.91 164 LEU B CA 1
ATOM 2322 C C . LEU B 1 30 ? 54.774 1.728 -2.623 1.00 37.25 164 LEU B C 1
ATOM 2323 O O . LEU B 1 30 ? 55.344 1.528 -1.550 1.00 36.34 164 LEU B O 1
ATOM 2328 N N . ARG B 1 31 ? 55.106 2.719 -3.444 1.00 33.91 165 ARG B N 1
ATOM 2329 C CA . ARG B 1 31 ? 56.183 3.651 -3.126 1.00 30.87 165 ARG B CA 1
ATOM 2330 C C . ARG B 1 31 ? 55.663 5.084 -3.100 1.00 27.63 165 ARG B C 1
ATOM 2331 O O . ARG B 1 31 ? 55.458 5.690 -4.147 1.00 25.79 165 ARG B O 1
ATOM 2339 N N . SER B 1 32 ? 55.465 5.631 -1.907 1.00 23.56 166 SER B N 1
ATOM 2340 C CA . SER B 1 32 ? 54.955 6.987 -1.802 1.00 22.92 166 SER B CA 1
ATOM 2341 C C . SER B 1 32 ? 56.049 7.992 -1.456 1.00 21.03 166 SER B C 1
ATOM 2342 O O . SER B 1 32 ? 57.030 7.657 -0.787 1.00 18.46 166 SER B O 1
ATOM 2345 N N . ARG B 1 33 ? 55.890 9.223 -1.931 1.00 18.71 167 ARG B N 1
ATOM 2346 C CA . ARG B 1 33 ? 56.861 10.271 -1.639 1.00 16.71 167 ARG B CA 1
ATOM 2347 C C . ARG B 1 33 ? 56.460 10.931 -0.317 1.00 16.90 167 ARG B C 1
ATOM 2348 O O . ARG B 1 33 ? 55.295 10.883 0.077 1.00 17.44 167 ARG B O 1
ATOM 2356 N N . SER B 1 34 ? 57.421 11.535 0.376 1.00 15.76 168 SER B N 1
ATOM 2357 C CA . SER B 1 34 ? 57.136 12.185 1.654 1.00 15.45 168 SER B CA 1
ATOM 2358 C C . SER B 1 34 ? 56.297 13.442 1.465 1.00 14.38 168 SER B C 1
ATOM 2359 O O . SER B 1 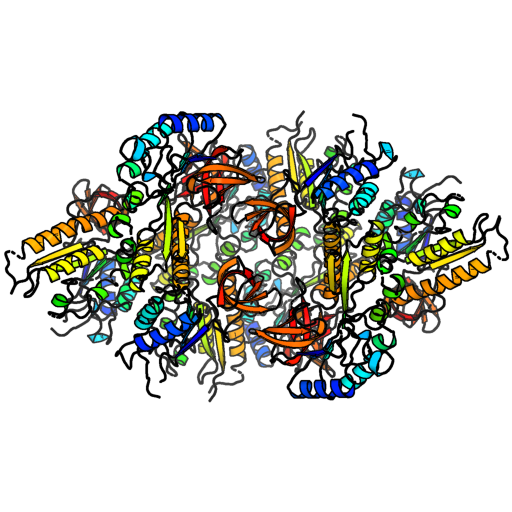34 ? 56.311 14.057 0.401 1.00 12.59 168 SER B O 1
ATOM 2362 N N . ILE B 1 35 ? 55.575 13.826 2.512 1.00 14.35 169 ILE B N 1
ATOM 2363 C CA . ILE B 1 35 ? 54.749 15.018 2.449 1.00 16.00 169 ILE B CA 1
ATOM 2364 C C . ILE B 1 35 ? 55.630 16.232 2.190 1.00 16.98 169 ILE B C 1
ATOM 2365 O O . ILE B 1 35 ? 55.249 17.141 1.450 1.00 14.96 169 ILE B O 1
ATOM 2370 N N . GLU B 1 36 ? 56.822 16.238 2.781 1.00 17.60 170 GLU B N 1
ATOM 2371 C CA . GLU B 1 36 ? 57.743 17.358 2.601 1.00 17.84 170 GLU B CA 1
ATOM 2372 C C . GLU B 1 36 ? 58.220 17.489 1.160 1.00 15.43 170 GLU B C 1
ATOM 2373 O O . GLU B 1 36 ? 58.319 18.602 0.650 1.00 15.18 170 GLU B O 1
ATOM 2379 N N . ASP B 1 37 ? 58.517 16.363 0.503 1.00 12.15 171 ASP B N 1
ATOM 2380 C CA . ASP B 1 37 ? 58.974 16.396 -0.888 1.00 13.72 171 ASP B CA 1
ATOM 2381 C C . ASP B 1 37 ? 57.841 16.815 -1.830 1.00 12.72 171 ASP B C 1
ATOM 2382 O O . ASP B 1 37 ? 58.051 17.601 -2.753 1.00 11.98 171 ASP B O 1
ATOM 2387 N N . ILE B 1 38 ? 56.640 16.286 -1.614 1.00 12.92 172 ILE B N 1
ATOM 2388 C CA . ILE B 1 38 ? 55.526 16.668 -2.485 1.00 12.94 172 ILE B CA 1
ATOM 2389 C C . ILE B 1 38 ? 55.269 18.166 -2.328 1.00 12.46 172 ILE B C 1
ATOM 2390 O O . ILE B 1 38 ? 55.077 18.880 -3.311 1.00 12.61 172 ILE B O 1
ATOM 2395 N N . THR B 1 39 ? 55.285 18.637 -1.087 1.00 13.86 173 THR B N 1
ATOM 2396 C CA . THR B 1 39 ? 55.052 20.047 -0.799 1.00 15.38 173 THR B CA 1
ATOM 2397 C C . THR B 1 39 ? 56.062 20.977 -1.473 1.00 15.41 173 THR B C 1
ATOM 2398 O O . THR B 1 39 ? 55.687 22.035 -1.982 1.00 15.95 173 THR B O 1
ATOM 2402 N N . ARG B 1 40 ? 57.340 20.598 -1.478 1.00 16.13 174 ARG B N 1
ATOM 2403 C CA . ARG B 1 40 ? 58.352 21.429 -2.122 1.00 15.87 174 ARG B CA 1
ATOM 2404 C C . ARG B 1 40 ? 58.084 21.478 -3.616 1.00 14.84 174 ARG B C 1
ATOM 2405 O O . ARG B 1 40 ? 58.237 22.521 -4.245 1.00 13.73 174 ARG B O 1
ATOM 2413 N N . GLU B 1 41 ? 57.678 20.352 -4.194 1.00 13.62 175 GLU B N 1
ATOM 2414 C CA . GLU B 1 41 ? 57.396 20.341 -5.622 1.00 14.89 175 GLU B CA 1
ATOM 2415 C C . GLU B 1 41 ? 56.244 21.306 -5.905 1.00 14.58 175 GLU B C 1
ATOM 2416 O O . GLU B 1 41 ? 56.340 22.161 -6.778 1.00 15.26 175 GLU B O 1
ATOM 2422 N N . VAL B 1 42 ? 55.160 21.177 -5.150 1.00 14.92 176 VAL B N 1
ATOM 2423 C CA . VAL B 1 42 ? 54.006 22.045 -5.342 1.00 14.61 176 VAL B CA 1
ATOM 2424 C C . VAL B 1 42 ? 54.364 23.519 -5.184 1.00 17.26 176 VAL B C 1
ATOM 2425 O O . VAL B 1 42 ? 54.012 24.341 -6.030 1.00 16.39 176 VAL B O 1
ATOM 2429 N N . GLU B 1 43 ? 55.072 23.857 -4.111 1.00 18.15 177 GLU B N 1
ATOM 2430 C CA . GLU B 1 43 ? 55.463 25.245 -3.889 1.00 21.56 177 GLU B CA 1
ATOM 2431 C C . GLU B 1 43 ? 56.198 25.783 -5.118 1.00 20.73 177 GLU B C 1
ATOM 2432 O O . GLU B 1 43 ? 55.979 26.918 -5.522 1.00 22.72 177 GLU B O 1
ATOM 2438 N N . ASP B 1 44 ? 57.065 24.969 -5.718 1.00 22.70 178 ASP B N 1
ATOM 2439 C CA . ASP B 1 44 ? 57.781 25.391 -6.920 1.00 21.16 178 ASP B CA 1
ATOM 2440 C C . ASP B 1 44 ? 56.782 25.615 -8.056 1.00 20.18 178 ASP B C 1
ATOM 2441 O O . ASP B 1 44 ? 56.853 26.618 -8.769 1.00 18.26 178 ASP B O 1
ATOM 2446 N N . LEU B 1 45 ? 55.854 24.676 -8.224 1.00 17.06 179 LEU B N 1
ATOM 2447 C CA . LEU B 1 45 ? 54.851 24.790 -9.276 1.00 18.13 179 LEU B CA 1
ATOM 2448 C C . LEU B 1 45 ? 54.073 26.099 -9.123 1.00 17.36 179 LEU B C 1
ATOM 2449 O O . LEU B 1 45 ? 53.844 26.810 -10.101 1.00 20.54 179 LEU B O 1
ATOM 2454 N N . LEU B 1 46 ? 53.690 26.425 -7.895 1.00 18.27 180 LEU B N 1
ATOM 2455 C CA . LEU B 1 46 ? 52.955 27.660 -7.626 1.00 20.04 180 LEU B CA 1
ATOM 2456 C C . LEU B 1 46 ? 53.788 28.899 -7.965 1.00 23.17 180 LEU B C 1
ATOM 2457 O O . LEU B 1 46 ? 53.245 29.916 -8.402 1.00 21.05 180 LEU B O 1
ATOM 2462 N N . LYS B 1 47 ? 55.101 28.820 -7.760 1.00 24.39 181 LYS B N 1
ATOM 2463 C CA . LYS B 1 47 ? 55.974 29.952 -8.068 1.00 26.98 181 LYS B CA 1
ATOM 2464 C C . LYS B 1 47 ? 56.089 30.202 -9.562 1.00 27.83 181 LYS B C 1
ATOM 2465 O O . LYS B 1 47 ? 56.295 31.340 -9.988 1.00 30.27 181 LYS B O 1
ATOM 2471 N N . GLU B 1 48 ? 55.959 29.148 -10.361 1.00 27.84 182 GLU B N 1
ATOM 2472 C CA . GLU B 1 48 ? 56.063 29.305 -11.804 1.00 27.74 182 GLU B CA 1
ATOM 2473 C C . GLU B 1 48 ? 54.731 29.652 -12.464 1.00 27.27 182 GLU B C 1
ATOM 2474 O O . GLU B 1 48 ? 54.637 29.697 -13.688 1.00 27.53 182 GLU B O 1
ATOM 2480 N N . GLY B 1 49 ? 53.699 29.897 -11.660 1.00 25.63 183 GLY B N 1
ATOM 2481 C CA . GLY B 1 49 ? 52.414 30.268 -12.228 1.00 24.52 183 GLY B CA 1
ATOM 2482 C C . GLY B 1 49 ? 51.287 29.244 -12.239 1.00 23.61 183 GLY B C 1
ATOM 2483 O O . GLY B 1 49 ? 50.154 29.595 -12.572 1.00 22.19 183 GLY B O 1
ATOM 2484 N N . LYS B 1 50 ? 51.567 27.991 -11.888 1.00 21.04 184 LYS B N 1
ATOM 2485 C CA . LYS B 1 50 ? 50.515 26.972 -11.883 1.00 20.63 184 LYS B CA 1
ATOM 2486 C C . LYS B 1 50 ? 49.410 27.336 -10.901 1.00 20.83 184 LYS B C 1
ATOM 2487 O O . LYS B 1 50 ? 49.682 27.803 -9.794 1.00 19.23 184 LYS B O 1
ATOM 2493 N N . LYS B 1 51 ? 48.161 27.123 -11.313 1.00 18.86 185 LYS B N 1
ATOM 2494 C CA . LYS B 1 51 ? 47.018 27.448 -10.469 1.00 16.18 185 LYS B CA 1
ATOM 2495 C C . LYS B 1 51 ? 46.215 26.219 -10.043 1.00 14.61 185 LYS B C 1
ATOM 2496 O O . LYS B 1 51 ? 45.373 26.302 -9.155 1.00 12.78 185 LYS B O 1
ATOM 2502 N N . GLU B 1 52 ? 46.474 25.078 -10.667 1.00 13.28 186 GLU B N 1
ATOM 2503 C CA . GLU B 1 52 ? 45.743 23.867 -10.320 1.00 10.73 186 GLU B CA 1
ATOM 2504 C C . GLU B 1 52 ? 46.711 22.699 -10.128 1.00 11.71 186 GLU B C 1
ATOM 2505 O O . GLU B 1 52 ? 47.475 22.346 -11.027 1.00 11.13 186 GLU B O 1
ATOM 2511 N N . ILE B 1 53 ? 46.672 22.117 -8.933 1.00 10.86 187 ILE B N 1
ATOM 2512 C CA . ILE B 1 53 ? 47.534 21.001 -8.569 1.00 10.92 187 ILE B CA 1
ATOM 2513 C C . ILE B 1 53 ? 46.690 19.728 -8.532 1.00 10.76 187 ILE B C 1
ATOM 2514 O O . ILE B 1 53 ? 45.785 19.587 -7.704 1.00 10.06 187 ILE B O 1
ATOM 2519 N N . ILE B 1 54 ? 46.988 18.807 -9.445 1.00 9.59 188 ILE B N 1
ATOM 2520 C CA . ILE B 1 54 ? 46.242 17.565 -9.539 1.00 9.48 188 ILE B CA 1
ATOM 2521 C C . ILE B 1 54 ? 47.047 16.390 -9.010 1.00 10.54 188 ILE B C 1
ATOM 2522 O O . ILE B 1 54 ? 48.065 16.002 -9.584 1.00 8.37 188 ILE B O 1
ATOM 2527 N N . LEU B 1 55 ? 46.581 15.855 -7.884 1.00 8.60 189 LEU B N 1
ATOM 2528 C CA . LEU B 1 55 ? 47.204 14.728 -7.216 1.00 11.63 189 LEU B CA 1
ATOM 2529 C C . LEU B 1 55 ? 46.790 13.408 -7.852 1.00 13.25 189 LEU B C 1
ATOM 2530 O O . LEU B 1 55 ? 45.600 13.078 -7.915 1.00 13.95 189 LEU B O 1
ATOM 2535 N N . VAL B 1 56 ? 47.789 12.663 -8.320 1.00 11.99 190 VAL B N 1
ATOM 2536 C CA . VAL B 1 56 ? 47.564 11.384 -8.978 1.00 11.81 190 VAL B CA 1
ATOM 2537 C C . VAL B 1 56 ? 48.442 10.259 -8.452 1.00 11.69 190 VAL B C 1
ATOM 2538 O O . VAL B 1 56 ? 49.517 10.483 -7.901 1.00 9.78 190 VAL B O 1
ATOM 2542 N N . ALA B 1 57 ? 47.946 9.046 -8.639 1.00 11.76 191 ALA B N 1
ATOM 2543 C CA . ALA B 1 57 ? 48.612 7.821 -8.241 1.00 13.64 191 ALA B CA 1
ATOM 2544 C C . ALA B 1 57 ? 47.671 6.748 -8.768 1.00 16.73 191 ALA B C 1
ATOM 2545 O O . ALA B 1 57 ? 46.600 7.061 -9.291 1.00 15.86 191 ALA B O 1
ATOM 2547 N N . GLN B 1 58 ? 48.073 5.492 -8.643 1.00 17.40 192 GLN B N 1
ATOM 2548 C CA . GLN B 1 58 ? 47.235 4.386 -9.083 1.00 18.98 192 GLN B CA 1
ATOM 2549 C C . GLN B 1 58 ? 46.005 4.449 -8.176 1.00 17.92 192 GLN B C 1
ATOM 2550 O O . GLN B 1 58 ? 44.873 4.224 -8.599 1.00 14.57 192 GLN B O 1
ATOM 2556 N N . ASP B 1 59 ? 46.254 4.783 -6.916 1.00 16.72 193 ASP B N 1
ATOM 2557 C CA . ASP B 1 59 ? 45.209 4.894 -5.907 1.00 17.26 193 ASP B CA 1
ATOM 2558 C C . ASP B 1 59 ? 45.668 5.963 -4.922 1.00 14.59 193 ASP B C 1
ATOM 2559 O O . ASP B 1 59 ? 46.541 5.701 -4.097 1.00 13.49 193 ASP B O 1
ATOM 2564 N N . THR B 1 60 ? 45.100 7.167 -5.006 1.00 13.04 194 THR B N 1
ATOM 2565 C CA . THR B 1 60 ? 45.512 8.251 -4.109 1.00 11.18 194 THR B CA 1
ATOM 2566 C C . THR B 1 60 ? 45.109 8.043 -2.651 1.00 12.67 194 THR B C 1
ATOM 2567 O O . THR B 1 60 ? 45.783 8.525 -1.740 1.00 11.34 194 THR B O 1
ATOM 2571 N N . THR B 1 61 ? 44.021 7.319 -2.424 1.00 13.33 195 THR B N 1
ATOM 2572 C CA . THR B 1 61 ? 43.573 7.066 -1.068 1.00 14.85 195 THR B CA 1
ATOM 2573 C C . THR B 1 61 ? 44.551 6.190 -0.279 1.00 15.58 195 THR B C 1
ATOM 2574 O O . THR B 1 61 ? 44.560 6.213 0.952 1.00 16.18 195 THR B O 1
ATOM 2578 N N . SER B 1 62 ? 45.379 5.419 -0.969 1.00 15.90 196 SER B N 1
ATOM 2579 C CA . SER B 1 62 ? 46.343 4.579 -0.264 1.00 17.53 196 SER B CA 1
ATOM 2580 C C . SER B 1 62 ? 47.657 5.309 0.041 1.00 17.90 196 SER B C 1
ATOM 2581 O O . SER B 1 62 ? 48.569 4.721 0.618 1.00 19.37 196 SER B O 1
ATOM 2584 N N . TYR B 1 63 ? 47.745 6.587 -0.331 1.00 17.22 197 TYR B N 1
ATOM 2585 C CA . TYR B 1 63 ? 48.955 7.391 -0.091 1.00 15.77 197 TYR B CA 1
ATOM 2586 C C . TYR B 1 63 ? 49.528 7.334 1.331 1.00 14.99 197 TYR B C 1
ATOM 2587 O O . TYR B 1 63 ? 48.817 7.574 2.308 1.00 14.72 197 TYR B O 1
ATOM 2596 N N . GLY B 1 64 ? 50.824 7.050 1.432 1.00 16.04 198 GLY B N 1
ATOM 2597 C CA . GLY B 1 64 ? 51.481 7.022 2.731 1.00 17.19 198 GLY B CA 1
ATOM 2598 C C . GLY B 1 64 ? 51.472 5.747 3.554 1.00 19.20 198 GLY B C 1
ATOM 2599 O O . GLY B 1 64 ? 52.279 5.594 4.472 1.00 20.07 198 GLY B O 1
ATOM 2600 N N . ILE B 1 65 ? 50.576 4.825 3.241 1.00 21.03 199 ILE B N 1
ATOM 2601 C CA . ILE B 1 65 ? 50.497 3.583 4.000 1.00 24.57 199 ILE B CA 1
ATOM 2602 C C . ILE B 1 65 ? 51.866 2.927 4.172 1.00 26.99 199 ILE B C 1
ATOM 2603 O O . ILE B 1 65 ? 52.187 2.414 5.240 1.00 27.91 199 ILE B O 1
ATOM 2608 N N . ASP B 1 66 ? 52.673 2.962 3.119 1.00 27.75 200 ASP B N 1
ATOM 2609 C CA . ASP B 1 66 ? 53.998 2.359 3.135 1.00 28.27 200 ASP B CA 1
ATOM 2610 C C . ASP B 1 66 ? 55.051 3.202 3.853 1.00 28.65 200 ASP B C 1
ATOM 2611 O O . ASP B 1 66 ? 56.013 2.665 4.404 1.00 29.54 200 ASP B O 1
ATOM 2616 N N . LEU B 1 67 ? 54.866 4.518 3.848 1.00 27.01 201 LEU B N 1
ATOM 2617 C CA . LEU B 1 67 ? 55.823 5.436 4.464 1.00 26.57 201 LEU B CA 1
ATOM 2618 C C . LEU B 1 67 ? 55.475 5.866 5.888 1.00 25.94 201 LEU B C 1
ATOM 2619 O O . LEU B 1 67 ? 56.346 5.961 6.752 1.00 26.76 201 LEU B O 1
ATOM 2624 N N . TYR B 1 68 ? 54.201 6.133 6.135 1.00 24.39 202 TYR B N 1
ATOM 2625 C CA . TYR B 1 68 ? 53.780 6.579 7.452 1.00 24.07 202 TYR B CA 1
ATOM 2626 C C . TYR B 1 68 ? 52.987 5.520 8.199 1.00 24.69 202 TYR B C 1
ATOM 2627 O O . TYR B 1 68 ? 52.520 5.754 9.313 1.00 24.33 202 TYR B O 1
ATOM 2636 N N . ARG B 1 69 ? 52.842 4.357 7.576 1.00 24.56 203 ARG B N 1
ATOM 2637 C CA . ARG B 1 69 ? 52.101 3.258 8.168 1.00 27.96 203 ARG B CA 1
ATOM 2638 C C . ARG B 1 69 ? 50.634 3.631 8.383 1.00 27.26 203 ARG B C 1
ATOM 2639 O O . ARG B 1 69 ? 49.997 3.176 9.333 1.00 26.79 203 ARG B O 1
ATOM 2647 N N . LYS B 1 70 ? 50.115 4.484 7.505 1.00 25.88 204 LYS B N 1
ATOM 2648 C CA . LYS B 1 70 ? 48.717 4.892 7.550 1.00 23.64 204 LYS B CA 1
ATOM 2649 C C . LYS B 1 70 ? 48.340 5.785 6.378 1.00 20.95 204 LYS B C 1
ATOM 2650 O O . LYS B 1 70 ? 49.197 6.212 5.604 1.00 18.61 204 LYS B O 1
ATOM 2656 N N . GLN B 1 71 ? 47.047 6.043 6.241 1.00 19.75 205 GLN B N 1
ATOM 2657 C CA . GLN B 1 71 ? 46.559 6.867 5.150 1.00 19.28 205 GLN B CA 1
ATOM 2658 C C . GLN B 1 71 ? 46.752 8.338 5.467 1.00 18.34 205 GLN B C 1
ATOM 2659 O O . GLN B 1 71 ? 45.913 8.976 6.098 1.00 18.12 205 GLN B O 1
ATOM 2665 N N . ALA B 1 72 ? 47.876 8.867 5.001 1.00 17.55 206 ALA B N 1
ATOM 2666 C CA . ALA B 1 72 ? 48.238 10.248 5.246 1.00 17.54 206 ALA B CA 1
ATOM 2667 C C . ALA B 1 72 ? 47.728 11.241 4.216 1.00 16.28 206 ALA B C 1
ATOM 2668 O O . ALA B 1 72 ? 48.157 12.396 4.219 1.00 16.38 206 ALA B O 1
ATOM 2670 N N . LEU B 1 73 ? 46.826 10.811 3.336 1.00 15.35 207 LEU B N 1
ATOM 2671 C CA . LEU B 1 73 ? 46.292 11.732 2.329 1.00 14.22 207 LEU B CA 1
ATOM 2672 C C . LEU B 1 73 ? 45.788 12.998 3.032 1.00 12.07 207 LEU B C 1
ATOM 2673 O O . LEU B 1 73 ? 46.094 14.115 2.616 1.00 13.58 207 LEU B O 1
ATOM 2678 N N . PRO B 1 74 ? 45.012 12.840 4.119 1.00 14.02 208 PRO B N 1
ATOM 2679 C CA . PRO B 1 74 ? 44.503 14.019 4.829 1.00 12.94 208 PRO B CA 1
ATOM 2680 C C . PRO B 1 74 ? 45.625 14.998 5.213 1.00 13.77 208 PRO B C 1
ATOM 2681 O O . PRO B 1 74 ? 45.502 16.210 5.031 1.00 11.48 208 PRO B O 1
ATOM 2685 N N . ASP B 1 75 ? 46.712 14.449 5.751 1.00 13.64 209 ASP B N 1
ATOM 2686 C CA . ASP B 1 75 ? 47.873 15.227 6.183 1.00 15.41 209 ASP B CA 1
ATOM 2687 C C . ASP B 1 75 ? 48.502 15.972 5.013 1.00 14.56 209 ASP B C 1
ATOM 2688 O O . ASP B 1 75 ? 48.888 17.148 5.116 1.00 12.38 209 ASP B O 1
ATOM 2693 N N . LEU B 1 76 ? 48.623 15.272 3.895 1.00 12.13 210 LEU B N 1
ATOM 2694 C CA . LEU B 1 76 ? 49.202 15.870 2.702 1.00 11.98 210 LEU B CA 1
ATOM 2695 C C . LEU B 1 76 ? 48.330 17.032 2.226 1.00 10.91 210 LEU B C 1
ATOM 2696 O O . LEU B 1 76 ? 48.837 18.110 1.901 1.00 13.11 210 LEU B O 1
ATOM 2701 N N . LEU B 1 77 ? 47.016 16.816 2.192 1.00 12.13 211 LEU B N 1
ATOM 2702 C CA . LEU B 1 77 ? 46.089 17.860 1.746 1.00 12.71 211 LEU B CA 1
ATOM 2703 C C . LEU B 1 77 ? 46.168 19.112 2.616 1.00 12.75 211 LEU B C 1
ATOM 2704 O O . LEU B 1 77 ? 46.187 20.234 2.103 1.00 12.29 211 LEU B O 1
ATOM 2709 N N . ARG B 1 78 ? 46.209 18.920 3.932 1.00 14.90 212 ARG B N 1
ATOM 2710 C CA . ARG B 1 78 ? 46.297 20.050 4.858 1.00 16.29 212 ARG B CA 1
ATOM 2711 C C . ARG B 1 78 ? 47.586 20.838 4.638 1.00 15.98 212 ARG B C 1
ATOM 2712 O O . ARG B 1 78 ? 47.594 22.067 4.681 1.00 15.07 212 ARG B O 1
ATOM 2720 N N . ARG B 1 79 ? 48.674 20.114 4.399 1.00 16.31 213 ARG B N 1
ATOM 2721 C CA . ARG B 1 79 ? 49.978 20.726 4.170 1.00 16.02 213 ARG B CA 1
ATOM 2722 C C . ARG B 1 79 ? 49.935 21.574 2.896 1.00 14.72 213 ARG B C 1
ATOM 2723 O O . ARG B 1 79 ? 50.353 22.737 2.880 1.00 14.77 213 ARG B O 1
ATOM 2731 N N . LEU B 1 80 ? 49.428 20.982 1.822 1.00 13.39 214 LEU B N 1
ATOM 2732 C CA . LEU B 1 80 ? 49.331 21.673 0.544 1.00 12.86 214 LEU B CA 1
ATOM 2733 C C . LEU B 1 80 ? 48.369 22.855 0.618 1.00 14.00 214 LEU B C 1
ATOM 2734 O O . LEU B 1 80 ? 48.652 23.924 0.088 1.00 15.06 214 LEU B O 1
ATOM 2739 N N . ASN B 1 81 ? 47.229 22.655 1.275 1.00 14.79 215 ASN B N 1
ATOM 2740 C CA . ASN B 1 81 ? 46.224 23.706 1.411 1.00 15.45 215 ASN B CA 1
ATOM 2741 C C . ASN B 1 81 ? 46.775 24.922 2.167 1.00 16.11 215 ASN B C 1
ATOM 2742 O O . ASN B 1 81 ? 46.337 26.052 1.947 1.00 15.87 215 ASN B O 1
ATOM 2747 N N . SER B 1 82 ? 47.739 24.675 3.051 1.00 17.16 216 SER B N 1
ATOM 2748 C CA . SER B 1 82 ? 48.361 25.729 3.847 1.00 18.13 216 SER B CA 1
ATOM 2749 C C . SER B 1 82 ? 49.340 26.598 3.055 1.00 17.37 216 SER B C 1
ATOM 2750 O O . SER B 1 82 ? 49.752 27.659 3.531 1.00 15.45 216 SER B O 1
ATOM 2753 N N . LEU B 1 83 ? 49.737 26.157 1.864 1.00 16.53 217 LEU B N 1
ATOM 2754 C CA . LEU B 1 83 ? 50.658 26.961 1.062 1.00 16.57 217 LEU B CA 1
ATOM 2755 C C . LEU B 1 83 ? 49.939 28.263 0.705 1.00 17.93 217 LEU B C 1
ATOM 2756 O O . LEU B 1 83 ? 48.717 28.281 0.564 1.00 16.50 217 LEU B O 1
ATOM 2761 N N . ASN B 1 84 ? 50.701 29.344 0.566 1.00 18.56 218 ASN B N 1
ATOM 2762 C CA . ASN B 1 84 ? 50.157 30.679 0.280 1.00 20.70 218 ASN B CA 1
ATOM 2763 C C . ASN B 1 84 ? 49.624 30.945 -1.130 1.00 21.00 218 ASN B C 1
ATOM 2764 O O . ASN B 1 84 ? 50.257 30.597 -2.123 1.00 18.60 218 ASN B O 1
ATOM 2769 N N . GLY B 1 85 ? 48.469 31.600 -1.205 1.00 21.56 219 GLY B N 1
ATOM 2770 C CA . GLY B 1 85 ? 47.906 31.947 -2.496 1.00 20.44 219 GLY B CA 1
ATOM 2771 C C . GLY B 1 85 ? 46.647 31.212 -2.893 1.00 20.14 219 GLY B C 1
ATOM 2772 O O . GLY B 1 85 ? 46.248 30.239 -2.256 1.00 18.61 219 GLY B O 1
ATOM 2773 N N . GLU B 1 86 ? 46.013 31.695 -3.954 1.00 20.22 220 GLU B N 1
ATOM 2774 C CA . GLU B 1 86 ? 44.805 31.069 -4.460 1.00 20.02 220 GLU B CA 1
ATOM 2775 C C . GLU B 1 86 ? 45.175 30.057 -5.541 1.00 18.05 220 GLU B C 1
ATOM 2776 O O . GLU B 1 86 ? 45.856 30.392 -6.506 1.00 18.93 220 GLU B O 1
ATOM 2782 N N . PHE B 1 87 ? 44.739 28.815 -5.358 1.00 16.75 221 PHE B N 1
ATOM 2783 C CA . PHE B 1 87 ? 44.992 27.744 -6.321 1.00 14.84 221 PHE B CA 1
ATOM 2784 C C . PHE B 1 87 ? 44.062 26.593 -5.997 1.00 13.59 221 PHE B C 1
ATOM 2785 O O . PHE B 1 87 ? 43.452 26.574 -4.927 1.00 14.34 221 PHE B O 1
ATOM 2793 N N . TRP B 1 88 ? 43.912 25.662 -6.933 1.00 11.01 222 TRP B N 1
ATOM 2794 C CA . TRP B 1 88 ? 43.052 24.499 -6.711 1.00 10.30 222 TRP B CA 1
ATOM 2795 C C . TRP B 1 88 ? 43.868 23.251 -6.445 1.00 10.33 222 TRP B C 1
ATOM 2796 O O . TRP B 1 88 ? 44.946 23.072 -7.005 1.00 8.76 222 TRP B O 1
ATOM 2807 N N . ILE B 1 89 ? 43.334 22.383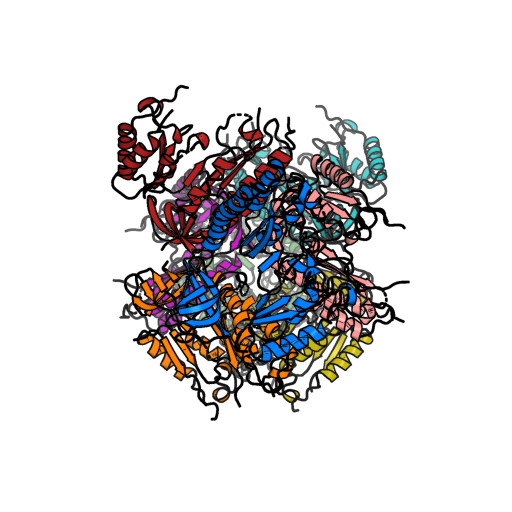 -5.604 1.00 10.20 223 ILE B N 1
ATOM 2808 C CA . ILE B 1 89 ? 43.970 21.108 -5.338 1.00 11.82 223 ILE B CA 1
ATOM 2809 C C . ILE B 1 89 ? 42.910 20.105 -5.781 1.00 11.38 223 ILE B C 1
ATOM 2810 O O . ILE B 1 89 ? 41.820 20.052 -5.207 1.00 13.88 223 ILE B O 1
ATOM 2815 N N . ARG B 1 90 ? 43.211 19.340 -6.821 1.00 11.11 224 ARG B N 1
ATOM 2816 C CA . ARG B 1 90 ? 42.267 18.355 -7.324 1.00 10.25 224 ARG B CA 1
ATOM 2817 C C . ARG B 1 90 ? 42.845 16.966 -7.114 1.00 9.99 224 ARG B C 1
ATOM 2818 O O . ARG B 1 90 ? 43.988 16.695 -7.480 1.00 10.00 224 ARG B O 1
ATOM 2826 N N . VAL B 1 91 ? 42.058 16.090 -6.505 1.00 9.88 225 VAL B N 1
ATOM 2827 C CA . VAL B 1 91 ? 42.500 14.729 -6.281 1.00 11.78 225 VAL B CA 1
ATOM 2828 C C . VAL B 1 91 ? 41.829 13.815 -7.287 1.00 14.04 225 VAL B C 1
ATOM 2829 O O . VAL B 1 91 ? 40.638 13.946 -7.560 1.00 15.76 225 VAL B O 1
ATOM 2841 N N . TYR B 1 93 ? 41.650 9.576 -9.000 1.00 14.37 227 TYR B N 1
ATOM 2842 C CA . TYR B 1 93 ? 41.898 8.165 -8.728 1.00 14.68 227 TYR B CA 1
ATOM 2843 C C . TYR B 1 93 ? 41.710 7.703 -7.275 1.00 13.63 227 TYR B C 1
ATOM 2844 O O . TYR B 1 93 ? 42.566 7.007 -6.723 1.00 13.25 227 TYR B O 1
ATOM 2853 N N . LEU B 1 94 ? 40.604 8.098 -6.651 1.00 11.32 228 LEU B N 1
ATOM 2854 C CA . LEU B 1 94 ? 40.301 7.663 -5.289 1.00 13.32 228 LEU 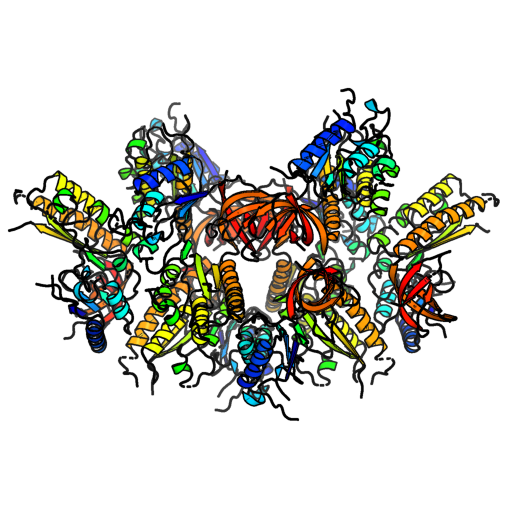B CA 1
ATOM 2855 C C . LEU B 1 94 ? 39.778 6.239 -5.450 1.00 14.51 228 LEU B C 1
ATOM 2856 O O . LEU B 1 94 ? 39.219 5.904 -6.492 1.00 15.15 228 LEU B O 1
ATOM 2861 N N . HIS B 1 95 ? 39.975 5.398 -4.444 1.00 12.37 229 HIS B N 1
ATOM 2862 C CA . HIS B 1 95 ? 39.471 4.034 -4.497 1.00 13.38 229 HIS B CA 1
ATOM 2863 C C . HIS B 1 95 ? 38.394 3.985 -3.417 1.00 13.31 229 HIS B C 1
ATOM 2864 O O . HIS B 1 95 ? 38.667 4.269 -2.248 1.00 13.69 229 HIS B O 1
ATOM 2871 N N . PRO B 1 96 ? 37.155 3.625 -3.791 1.00 12.40 230 PRO B N 1
ATOM 2872 C CA . PRO B 1 96 ? 36.053 3.557 -2.827 1.00 12.75 230 PRO B CA 1
ATOM 2873 C C . PRO B 1 96 ? 36.288 2.729 -1.567 1.00 13.73 230 PRO B C 1
ATOM 2874 O O . PRO B 1 96 ? 35.886 3.138 -0.488 1.00 13.40 230 PRO B O 1
ATOM 2878 N N . ASP B 1 97 ? 36.913 1.565 -1.697 1.00 14.33 231 ASP B N 1
ATOM 2879 C CA . ASP B 1 97 ? 37.151 0.725 -0.528 1.00 17.38 231 ASP B CA 1
ATOM 2880 C C . ASP B 1 97 ? 38.109 1.344 0.481 1.00 18.73 231 ASP B C 1
ATOM 2881 O O . ASP B 1 97 ? 38.116 0.962 1.651 1.00 22.11 231 ASP B O 1
ATOM 2886 N N . HIS B 1 98 ? 38.900 2.312 0.031 1.00 18.77 232 HIS B N 1
ATOM 2887 C CA . HIS B 1 98 ? 39.875 2.975 0.889 1.00 18.62 232 HIS B CA 1
ATOM 2888 C C . HIS B 1 98 ? 39.563 4.459 1.114 1.00 18.29 232 HIS B C 1
ATOM 2889 O O . HIS B 1 98 ? 40.377 5.193 1.686 1.00 17.36 232 HIS B O 1
ATOM 2896 N N . LEU B 1 99 ? 38.392 4.899 0.655 1.00 16.95 233 LEU B N 1
ATOM 2897 C CA . LEU B 1 99 ? 37.969 6.295 0.817 1.00 17.68 233 LEU B CA 1
ATOM 2898 C C . LEU B 1 99 ? 37.346 6.446 2.201 1.00 16.25 233 LEU B C 1
ATOM 2899 O O . LEU B 1 99 ? 36.130 6.306 2.361 1.00 16.95 233 LEU B O 1
ATOM 2904 N N . THR B 1 100 ? 38.179 6.740 3.192 1.00 16.74 234 THR B N 1
ATOM 2905 C CA . THR B 1 100 ? 37.718 6.892 4.571 1.00 15.48 234 THR B CA 1
ATOM 2906 C C . THR B 1 100 ? 37.031 8.219 4.818 1.00 15.25 234 THR B C 1
ATOM 2907 O O . THR B 1 100 ? 37.100 9.134 3.998 1.00 15.84 234 THR B O 1
ATOM 2911 N N . GLU B 1 101 ? 36.373 8.332 5.965 1.00 17.67 235 GLU B N 1
ATOM 2912 C CA . GLU B 1 101 ? 35.695 9.576 6.286 1.00 18.39 235 GLU B CA 1
ATOM 2913 C C . GLU B 1 101 ? 36.704 10.681 6.594 1.00 18.37 235 GLU B C 1
ATOM 2914 O O . GLU B 1 101 ? 36.403 11.867 6.432 1.00 19.97 235 GLU B O 1
ATOM 2920 N N . GLU B 1 102 ? 37.898 10.299 7.043 1.00 18.99 236 GLU B N 1
ATOM 2921 C CA . GLU B 1 102 ? 38.951 11.281 7.339 1.00 19.60 236 GLU B CA 1
ATOM 2922 C C . GLU B 1 102 ? 39.350 11.978 6.042 1.00 16.81 236 GLU B C 1
ATOM 2923 O O . GLU B 1 102 ? 39.566 13.191 6.002 1.00 17.74 236 GLU B O 1
ATOM 2929 N N . ILE B 1 103 ? 39.464 11.185 4.983 1.00 15.83 237 ILE B N 1
ATOM 2930 C CA . ILE B 1 103 ? 39.823 11.706 3.677 1.00 13.52 237 ILE B CA 1
ATOM 2931 C C . ILE B 1 103 ? 38.669 12.542 3.145 1.00 13.14 237 ILE B C 1
ATOM 2932 O O . ILE B 1 103 ? 38.865 13.689 2.736 1.00 13.80 237 ILE B O 1
ATOM 2937 N N . ILE B 1 104 ? 37.460 11.989 3.167 1.00 12.93 238 ILE B N 1
ATOM 2938 C CA . ILE B 1 104 ? 36.308 12.742 2.674 1.00 13.52 238 ILE B CA 1
ATOM 2939 C C . ILE B 1 104 ? 36.167 14.047 3.445 1.00 15.89 238 ILE B C 1
ATOM 2940 O O . ILE B 1 104 ? 35.972 15.107 2.858 1.00 16.94 238 ILE B O 1
ATOM 2945 N N . SER B 1 105 ? 36.283 13.970 4.766 1.00 17.96 239 SER B N 1
ATOM 2946 C CA . SER B 1 105 ? 36.159 15.157 5.596 1.00 18.53 239 SER B CA 1
ATOM 2947 C C . SER B 1 105 ? 37.206 16.216 5.240 1.00 18.33 239 SER B C 1
ATOM 2948 O O . SER B 1 105 ? 36.892 17.399 5.140 1.00 17.92 239 SER B O 1
ATOM 2951 N N . ALA B 1 106 ? 38.449 15.791 5.045 1.00 17.34 240 ALA B N 1
ATOM 2952 C CA . ALA B 1 106 ? 39.517 16.721 4.703 1.00 17.45 240 ALA B CA 1
ATOM 2953 C C . ALA B 1 106 ? 39.224 17.398 3.370 1.00 15.57 240 ALA B C 1
ATOM 2954 O O . ALA B 1 106 ? 39.413 18.602 3.223 1.00 16.54 240 ALA B O 1
ATOM 2964 N N . LEU B 1 108 ? 36.346 17.947 1.994 1.00 12.80 242 LEU B N 1
ATOM 2965 C CA . LEU B 1 108 ? 35.235 18.879 2.145 1.00 15.33 242 LEU B CA 1
ATOM 2966 C C . LEU B 1 108 ? 35.645 20.120 2.941 1.00 16.22 242 LEU B C 1
ATOM 2967 O O . LEU B 1 108 ? 35.236 21.233 2.617 1.00 18.36 242 LEU B O 1
ATOM 2972 N N . GLU B 1 109 ? 36.476 19.910 3.962 1.00 18.20 243 GLU B N 1
ATOM 2973 C CA . GLU B 1 109 ? 36.965 20.961 4.861 1.00 21.24 243 GLU B CA 1
ATOM 2974 C C . GLU B 1 109 ? 37.992 21.952 4.306 1.00 20.66 243 GLU B C 1
ATOM 2975 O O . GLU B 1 109 ? 37.905 23.148 4.578 1.00 18.50 243 GLU B O 1
ATOM 2981 N N . LEU B 1 110 ? 38.985 21.456 3.571 1.00 19.19 244 LEU B N 1
ATOM 2982 C CA . LEU B 1 110 ? 40.023 22.325 3.018 1.00 18.36 244 LEU B CA 1
ATOM 2983 C C . LEU B 1 110 ? 39.476 23.107 1.840 1.00 18.27 244 LEU B C 1
ATOM 2984 O O . LEU B 1 110 ? 39.138 22.537 0.805 1.00 17.33 244 LEU B O 1
ATOM 2989 N N . ASP B 1 111 ? 39.421 24.423 1.997 1.00 18.53 245 ASP B N 1
ATOM 2990 C CA . ASP B 1 111 ? 38.865 25.296 0.979 1.00 20.17 245 ASP B CA 1
ATOM 2991 C C . ASP B 1 111 ? 39.503 25.288 -0.410 1.00 18.82 245 ASP B C 1
ATOM 2992 O O . ASP B 1 111 ? 38.821 25.572 -1.383 1.00 17.92 245 ASP B O 1
ATOM 2997 N N . LYS B 1 112 ? 40.791 24.971 -0.517 1.00 16.74 246 LYS B N 1
ATOM 2998 C CA . LYS B 1 112 ? 41.435 24.961 -1.828 1.00 15.11 246 LYS B CA 1
ATOM 2999 C C . LYS B 1 112 ? 41.220 23.646 -2.571 1.00 14.61 246 LYS B C 1
ATOM 3000 O O . LYS B 1 112 ? 41.478 23.547 -3.768 1.00 16.25 246 LYS B O 1
ATOM 3006 N N . VAL B 1 113 ? 40.747 22.637 -1.856 1.00 11.74 247 VAL B N 1
ATOM 3007 C CA . VAL B 1 113 ? 40.476 21.346 -2.465 1.00 13.03 247 VAL B CA 1
ATOM 3008 C C . VAL B 1 113 ? 39.118 21.431 -3.160 1.00 13.19 247 VAL B C 1
ATOM 3009 O O . VAL B 1 113 ? 38.110 21.752 -2.524 1.00 12.48 247 VAL B O 1
ATOM 3013 N N . VAL B 1 114 ? 39.089 21.157 -4.461 1.00 13.35 248 VAL B N 1
ATOM 3014 C CA . VAL B 1 114 ? 37.822 21.200 -5.179 1.00 11.62 248 VAL B CA 1
ATOM 3015 C C . VAL B 1 114 ? 37.007 19.976 -4.755 1.00 11.69 248 VAL B C 1
ATOM 3016 O O . VAL B 1 114 ? 37.550 18.884 -4.571 1.00 11.94 248 VAL B O 1
ATOM 3020 N N . LYS B 1 115 ? 35.706 20.184 -4.577 1.00 11.19 249 LYS B N 1
ATOM 3021 C CA . LYS B 1 115 ? 34.779 19.141 -4.146 1.00 12.81 249 LYS B CA 1
ATOM 3022 C C . LYS B 1 115 ? 34.415 18.243 -5.310 1.00 11.74 249 LYS B C 1
ATOM 3023 O O . LYS B 1 115 ? 33.245 18.067 -5.656 1.00 11.51 249 LYS B O 1
ATOM 3029 N N . TYR B 1 116 ? 35.464 17.675 -5.890 1.00 13.28 250 TYR B N 1
ATOM 3030 C CA . TYR B 1 116 ? 35.414 16.798 -7.050 1.00 11.16 250 TYR B CA 1
ATOM 3031 C C . TYR B 1 116 ? 35.870 15.425 -6.577 1.00 12.89 250 TYR B C 1
ATOM 3032 O O . TYR B 1 116 ? 37.019 15.258 -6.151 1.00 12.37 250 TYR B O 1
ATOM 3041 N N . PHE B 1 117 ? 34.964 14.450 -6.640 1.00 10.79 251 PHE B N 1
ATOM 3042 C CA . PHE B 1 117 ? 35.257 13.093 -6.187 1.00 12.09 251 PHE B CA 1
ATOM 3043 C C . PHE B 1 117 ? 35.302 12.052 -7.296 1.00 12.27 251 PHE B C 1
ATOM 3044 O O . PHE B 1 117 ? 34.269 11.547 -7.742 1.00 11.10 251 PHE B O 1
ATOM 3052 N N . ASP B 1 118 ? 36.523 11.739 -7.718 1.00 11.17 252 ASP B N 1
ATOM 3053 C CA . ASP B 1 118 ? 36.789 10.768 -8.768 1.00 12.10 252 ASP B CA 1
ATOM 3054 C C . ASP B 1 118 ? 36.957 9.408 -8.103 1.00 13.40 252 ASP B C 1
ATOM 3055 O O . ASP B 1 118 ? 38.059 9.030 -7.692 1.00 13.21 252 ASP B O 1
ATOM 3060 N N . VAL B 1 119 ? 35.849 8.676 -8.018 1.00 12.99 253 VAL B N 1
ATOM 3061 C CA . VAL B 1 119 ? 35.803 7.386 -7.349 1.00 14.69 253 VAL B CA 1
ATOM 3062 C C . VAL B 1 119 ? 35.054 6.288 -8.136 1.00 15.35 253 VAL B C 1
ATOM 3063 O O . VAL B 1 119 ? 33.845 6.119 -7.999 1.00 15.16 253 VAL B O 1
ATOM 3067 N N . PRO B 1 120 ? 35.775 5.534 -8.983 1.00 16.11 254 PRO B N 1
ATOM 3068 C CA . PRO B 1 120 ? 35.167 4.455 -9.779 1.00 17.17 254 PRO B CA 1
ATOM 3069 C C . PRO B 1 120 ? 34.682 3.302 -8.900 1.00 17.76 254 PRO B C 1
ATOM 3070 O O . PRO B 1 120 ? 35.483 2.631 -8.251 1.00 16.55 254 PRO B O 1
ATOM 3074 N N . VAL B 1 121 ? 33.372 3.080 -8.870 1.00 15.70 255 VAL B N 1
ATOM 3075 C CA . VAL B 1 121 ? 32.822 2.004 -8.055 1.00 17.12 255 VAL B CA 1
ATOM 3076 C C . VAL B 1 121 ? 32.732 0.660 -8.784 1.00 18.31 255 VAL B C 1
ATOM 3077 O O . VAL B 1 121 ? 32.525 -0.382 -8.155 1.00 17.39 255 VAL B O 1
ATOM 3081 N N . GLN B 1 122 ? 32.892 0.695 -10.105 1.00 18.03 256 GLN B N 1
ATOM 3082 C CA . GLN B 1 122 ? 32.873 -0.505 -10.943 1.00 18.93 256 GLN B CA 1
ATOM 3083 C C . GLN B 1 122 ? 31.515 -1.174 -11.146 1.00 19.52 256 GLN B C 1
ATOM 3084 O O . GLN B 1 122 ? 31.224 -1.656 -12.240 1.00 17.74 256 GLN B O 1
ATOM 3090 N N . HIS B 1 123 ? 30.695 -1.231 -10.099 1.00 18.78 257 HIS B N 1
ATOM 3091 C CA . HIS B 1 123 ? 29.377 -1.850 -10.215 1.00 20.16 257 HIS B CA 1
ATOM 3092 C C . HIS B 1 123 ? 28.487 -1.506 -9.024 1.00 20.43 257 HIS B C 1
ATOM 3093 O O . HIS B 1 123 ? 28.936 -0.880 -8.062 1.00 18.44 257 HIS B O 1
ATOM 3100 N N . GLY B 1 124 ? 27.223 -1.918 -9.100 1.00 20.00 258 GLY B N 1
ATOM 3101 C CA . GLY B 1 124 ? 26.284 -1.647 -8.028 1.00 19.30 258 GLY B CA 1
ATOM 3102 C C . GLY B 1 124 ? 25.707 -2.908 -7.394 1.00 20.93 258 GLY B C 1
ATOM 3103 O O . GLY B 1 124 ? 25.050 -2.839 -6.361 1.00 18.34 258 GLY B O 1
ATOM 3104 N N . SER B 1 125 ? 25.937 -4.061 -8.012 1.00 20.90 259 SER B N 1
ATOM 3105 C CA . SER B 1 125 ? 25.439 -5.318 -7.468 1.00 23.40 259 SER B CA 1
ATOM 3106 C C . SER B 1 125 ? 26.442 -5.917 -6.481 1.00 23.52 259 SER B C 1
ATOM 3107 O O . SER B 1 125 ? 27.623 -6.064 -6.803 1.00 23.55 259 SER B O 1
ATOM 3110 N N . ASP B 1 126 ? 25.979 -6.262 -5.282 1.00 25.56 260 ASP B N 1
ATOM 3111 C CA . ASP B 1 126 ? 26.876 -6.850 -4.292 1.00 28.33 260 ASP B CA 1
ATOM 3112 C C . ASP B 1 126 ? 27.524 -8.106 -4.837 1.00 26.87 260 ASP B C 1
ATOM 3113 O O . ASP B 1 126 ? 28.734 -8.294 -4.707 1.00 28.94 260 ASP B O 1
ATOM 3118 N N . LYS B 1 127 ? 26.724 -8.972 -5.451 1.00 27.47 261 LYS B N 1
ATOM 3119 C CA . LYS B 1 127 ? 27.261 -10.212 -6.008 1.00 26.66 261 LYS B CA 1
ATOM 3120 C C . LYS B 1 127 ? 28.466 -9.920 -6.901 1.00 24.40 261 LYS B C 1
ATOM 3121 O O . LYS B 1 127 ? 29.503 -10.565 -6.780 1.00 24.04 261 LYS B O 1
ATOM 3127 N N . ILE B 1 128 ? 28.321 -8.945 -7.795 1.00 22.52 262 ILE B N 1
ATOM 3128 C CA . ILE B 1 128 ? 29.393 -8.593 -8.723 1.00 21.18 262 ILE B CA 1
ATOM 3129 C C . ILE B 1 128 ? 30.563 -7.881 -8.041 1.00 20.13 262 ILE B C 1
ATOM 3130 O O . ILE B 1 128 ? 31.723 -8.129 -8.364 1.00 20.28 262 ILE B O 1
ATOM 3135 N N . LEU B 1 129 ? 30.256 -6.988 -7.109 1.00 20.89 263 LEU B N 1
ATOM 3136 C CA . LEU B 1 129 ? 31.305 -6.272 -6.384 1.00 21.95 263 LEU B CA 1
ATOM 3137 C C . LEU B 1 129 ? 32.221 -7.288 -5.684 1.00 23.55 263 LEU B C 1
ATOM 3138 O O . LEU B 1 129 ? 33.447 -7.183 -5.757 1.00 22.99 263 LEU B O 1
ATOM 3143 N N . LYS B 1 130 ? 31.621 -8.271 -5.015 1.00 25.61 264 LYS B N 1
ATOM 3144 C CA . LYS B 1 130 ? 32.392 -9.297 -4.314 1.00 26.65 264 LYS B CA 1
ATOM 3145 C C . LYS B 1 130 ? 33.228 -10.076 -5.321 1.00 27.32 264 LYS B C 1
ATOM 3146 O O . LYS B 1 130 ? 34.390 -10.404 -5.073 1.00 24.57 264 LYS B O 1
ATOM 3152 N N . LEU B 1 131 ? 32.623 -10.378 -6.464 1.00 27.97 265 LEU B N 1
ATOM 3153 C CA . LEU B 1 131 ? 33.313 -11.116 -7.513 1.00 28.60 265 LEU B CA 1
ATOM 3154 C C . LEU B 1 131 ? 34.507 -10.333 -8.040 1.00 27.34 265 LEU B C 1
ATOM 3155 O O . LEU B 1 131 ? 35.501 -10.920 -8.468 1.00 26.16 265 LEU B O 1
ATOM 3168 N N . GLY B 1 133 ? 36.268 -8.351 -6.203 1.00 25.34 267 GLY B N 1
ATOM 3169 C CA . GLY B 1 133 ? 37.218 -8.162 -5.122 1.00 25.42 267 GLY B CA 1
ATOM 3170 C C . GLY B 1 133 ? 37.018 -6.874 -4.343 1.00 24.81 267 GLY B C 1
ATOM 3171 O O . GLY B 1 133 ? 37.881 -6.480 -3.564 1.00 26.48 267 GLY B O 1
ATOM 3172 N N . ARG B 1 134 ? 35.885 -6.211 -4.546 1.00 23.46 268 ARG B N 1
ATOM 3173 C CA . ARG B 1 134 ? 35.613 -4.973 -3.830 1.00 22.26 268 ARG B CA 1
ATOM 3174 C C . ARG B 1 134 ? 35.065 -5.294 -2.440 1.00 22.61 268 ARG B C 1
ATOM 3175 O O . ARG B 1 134 ? 34.251 -6.204 -2.275 1.00 22.57 268 ARG B O 1
ATOM 3183 N N . THR B 1 135 ? 35.529 -4.544 -1.446 1.00 22.32 269 THR B N 1
ATOM 3184 C CA . THR B 1 135 ? 35.134 -4.758 -0.057 1.00 24.18 269 THR B CA 1
ATOM 3185 C C . THR B 1 135 ? 33.829 -4.101 0.394 1.00 22.79 269 THR B C 1
ATOM 3186 O O . THR B 1 135 ? 33.013 -4.741 1.062 1.00 21.48 269 THR B O 1
ATOM 3190 N N . LYS B 1 136 ? 33.632 -2.832 0.049 1.00 21.48 270 LYS B N 1
ATOM 3191 C CA . LYS B 1 136 ? 32.414 -2.129 0.450 1.00 21.92 270 LYS B CA 1
ATOM 3192 C C . LYS B 1 136 ? 31.187 -2.568 -0.333 1.00 22.74 270 LYS B C 1
ATOM 3193 O O . LYS B 1 136 ? 31.256 -2.774 -1.544 1.00 21.82 270 LYS B O 1
ATOM 3199 N N . SER B 1 137 ? 30.061 -2.711 0.366 1.00 22.52 271 SER B N 1
ATOM 3200 C CA . SER B 1 137 ? 28.809 -3.128 -0.269 1.00 23.08 271 SER B CA 1
ATOM 3201 C C . SER B 1 137 ? 28.159 -1.947 -0.977 1.00 22.28 271 SER B C 1
ATOM 3202 O O . SER B 1 137 ? 28.510 -0.790 -0.726 1.00 20.91 271 SER B O 1
ATOM 3205 N N . SER B 1 138 ? 27.205 -2.239 -1.857 1.00 22.61 272 SER B N 1
ATOM 3206 C CA . SER B 1 138 ? 26.512 -1.187 -2.589 1.00 21.83 272 SER B CA 1
ATOM 3207 C C . SER B 1 138 ? 25.817 -0.254 -1.603 1.00 21.84 272 SER B C 1
ATOM 3208 O O . SER B 1 138 ? 25.685 0.941 -1.854 1.00 20.69 272 SER B O 1
ATOM 3211 N N . GLU B 1 139 ? 25.385 -0.804 -0.471 1.00 22.37 273 GLU B N 1
ATOM 3212 C CA . GLU B 1 139 ? 24.717 -0.010 0.554 1.00 22.72 273 GLU B CA 1
ATOM 3213 C C . GLU B 1 139 ? 25.697 0.993 1.159 1.00 20.41 273 GLU B C 1
ATOM 3214 O O . GLU B 1 139 ? 25.399 2.179 1.273 1.00 21.87 273 GLU B O 1
ATOM 3220 N N . GLU B 1 140 ? 26.865 0.503 1.552 1.00 19.66 274 GLU B N 1
ATOM 3221 C CA . GLU B 1 140 ? 27.887 1.357 2.135 1.00 20.42 274 GLU B CA 1
ATOM 3222 C C . GLU B 1 140 ? 28.324 2.413 1.127 1.00 17.80 274 GLU B C 1
ATOM 3223 O O . GLU B 1 140 ? 28.526 3.574 1.479 1.00 16.62 274 GLU B O 1
ATOM 3229 N N . LEU B 1 141 ? 28.464 2.014 -0.132 1.00 17.53 275 LEU B N 1
ATOM 3230 C CA . LEU B 1 141 ? 28.873 2.958 -1.167 1.00 16.16 275 LEU B CA 1
ATOM 3231 C C . LEU B 1 141 ? 27.840 4.069 -1.289 1.00 14.39 275 LEU B C 1
ATOM 3232 O O . LEU B 1 141 ? 28.185 5.244 -1.258 1.00 14.95 275 LEU B O 1
ATOM 3237 N N . LYS B 1 142 ? 26.569 3.700 -1.419 1.00 15.38 276 LYS B N 1
ATOM 3238 C CA . LYS B 1 142 ? 25.502 4.693 -1.536 1.00 17.30 276 LYS B CA 1
ATOM 3239 C C . LYS B 1 142 ? 25.451 5.615 -0.330 1.00 16.42 276 LYS B C 1
ATOM 3240 O O . LYS B 1 142 ? 25.231 6.819 -0.471 1.00 15.80 276 LYS B O 1
ATOM 3246 N N . LYS B 1 143 ? 25.652 5.051 0.860 1.00 17.19 277 LYS B N 1
ATOM 3247 C CA . LYS B 1 143 ? 25.633 5.852 2.087 1.00 18.53 277 LYS B CA 1
ATOM 3248 C C . LYS B 1 143 ? 26.790 6.853 2.067 1.00 17.12 277 LYS B C 1
ATOM 3249 O O . LYS B 1 143 ? 26.622 8.033 2.386 1.00 18.34 277 LYS B O 1
ATOM 3263 N N . LEU B 1 145 ? 28.558 8.067 -0.574 1.00 17.04 279 LEU B N 1
ATOM 3264 C CA . LEU B 1 145 ? 28.328 9.080 -1.607 1.00 17.96 279 LEU B CA 1
ATOM 3265 C C . LEU B 1 145 ? 27.181 10.027 -1.268 1.00 17.64 279 LEU B C 1
ATOM 3266 O O . LEU B 1 145 ? 27.273 11.236 -1.497 1.00 16.57 279 LEU B O 1
ATOM 3271 N N . SER B 1 146 ? 26.097 9.493 -0.712 1.00 20.47 280 SER B N 1
ATOM 3272 C CA . SER B 1 146 ? 24.965 10.348 -0.359 1.00 21.64 280 SER B CA 1
ATOM 3273 C C . SER B 1 146 ? 25.380 11.321 0.749 1.00 20.42 280 SER B C 1
ATOM 3274 O O . SER B 1 146 ? 24.944 12.473 0.781 1.00 19.28 280 SER B O 1
ATOM 3277 N N . SER B 1 147 ? 26.244 10.852 1.645 1.00 20.11 281 SER B N 1
ATOM 3278 C CA . SER B 1 147 ? 26.730 11.669 2.756 1.00 19.08 281 SER B CA 1
ATOM 3279 C C . SER B 1 147 ? 27.537 12.871 2.252 1.00 18.31 281 SER B C 1
ATOM 3280 O O . SER B 1 147 ? 27.486 13.963 2.824 1.00 15.98 281 SER B O 1
ATOM 3283 N N . ILE B 1 148 ? 28.298 12.665 1.185 1.00 15.87 282 ILE B N 1
ATOM 3284 C CA . ILE B 1 148 ? 29.091 13.744 0.613 1.00 14.18 282 ILE B CA 1
ATOM 3285 C C . ILE B 1 148 ? 28.137 14.809 0.080 1.00 13.13 282 ILE B C 1
ATOM 3286 O O . ILE B 1 148 ? 28.288 15.997 0.370 1.00 12.91 282 ILE B O 1
ATOM 3291 N N . ARG B 1 149 ? 27.142 14.367 -0.684 1.00 12.67 283 ARG B N 1
ATOM 3292 C CA . ARG B 1 149 ? 26.139 15.262 -1.256 1.00 15.08 283 ARG B CA 1
ATOM 3293 C C . ARG B 1 149 ? 25.342 15.990 -0.166 1.00 16.58 283 ARG B C 1
ATOM 3294 O O . ARG B 1 149 ? 24.923 17.129 -0.359 1.00 18.56 283 ARG B O 1
ATOM 3302 N N . GLU B 1 150 ? 25.135 15.332 0.973 1.00 19.40 284 GLU B N 1
ATOM 3303 C CA . GLU B 1 150 ? 24.405 15.940 2.085 1.00 21.88 284 GLU B CA 1
ATOM 3304 C C . GLU B 1 150 ? 25.179 17.135 2.628 1.00 20.80 284 GLU B C 1
ATOM 3305 O O . GLU B 1 150 ? 24.604 18.180 2.913 1.00 19.41 284 GLU B O 1
ATOM 3311 N N . ARG B 1 151 ? 26.491 16.976 2.764 1.00 20.64 285 ARG B N 1
ATOM 3312 C CA . ARG B 1 151 ? 27.336 18.047 3.272 1.00 19.81 285 ARG B CA 1
ATOM 3313 C C . ARG B 1 151 ? 27.628 19.135 2.249 1.00 19.19 285 ARG B C 1
ATOM 3314 O O . ARG B 1 151 ? 27.788 20.300 2.608 1.00 19.54 285 ARG B O 1
ATOM 3322 N N . PHE B 1 152 ? 27.704 18.751 0.976 1.00 17.80 286 PHE B N 1
ATOM 3323 C CA . PHE B 1 152 ? 27.980 19.694 -0.106 1.00 16.40 286 PHE B CA 1
ATOM 3324 C C . PHE B 1 152 ? 27.165 19.248 -1.326 1.00 17.23 286 PHE B C 1
ATOM 3325 O O . PHE B 1 152 ? 27.621 18.430 -2.116 1.00 15.81 286 PHE B O 1
ATOM 3333 N N . PRO B 1 153 ? 25.936 19.773 -1.476 1.00 16.61 287 PRO B N 1
ATOM 3334 C CA . PRO B 1 153 ? 25.028 19.454 -2.581 1.00 17.34 287 PRO B CA 1
ATOM 3335 C C . PRO B 1 153 ? 25.638 19.544 -3.979 1.00 16.20 287 PRO B C 1
ATOM 3336 O O . PRO B 1 153 ? 25.305 18.743 -4.841 1.00 17.30 287 PRO B O 1
ATOM 3340 N N . ASP B 1 154 ? 26.518 20.512 -4.209 1.00 16.57 288 ASP B N 1
ATOM 3341 C CA . ASP B 1 154 ? 27.134 20.645 -5.524 1.00 16.14 288 ASP B CA 1
ATOM 3342 C C . ASP B 1 154 ? 28.294 19.685 -5.740 1.00 14.35 288 ASP B C 1
ATOM 3343 O O . ASP B 1 154 ? 28.953 19.753 -6.773 1.00 16.01 288 ASP B O 1
ATOM 3348 N N . ALA B 1 155 ? 28.548 18.796 -4.785 1.00 14.25 289 ALA B N 1
ATOM 3349 C CA . ALA B 1 155 ? 29.660 17.859 -4.926 1.00 14.21 289 ALA B CA 1
ATOM 3350 C C . ALA B 1 155 ? 29.623 17.101 -6.247 1.00 14.89 289 ALA B C 1
ATOM 3351 O O . ALA B 1 155 ? 28.609 16.503 -6.607 1.00 13.88 289 ALA B O 1
ATOM 3353 N N . VAL B 1 156 ? 30.741 17.133 -6.969 1.00 14.22 290 VAL B N 1
ATOM 3354 C CA . VAL B 1 156 ? 30.835 16.431 -8.234 1.00 12.20 290 VAL B CA 1
ATOM 3355 C C . VAL B 1 156 ? 31.300 14.997 -7.974 1.00 12.95 290 VAL B C 1
ATOM 3356 O O . VAL B 1 156 ? 32.367 14.762 -7.400 1.00 11.64 290 VAL B O 1
ATOM 3360 N N . LEU B 1 157 ? 30.468 14.043 -8.373 1.00 12.10 291 LEU B N 1
ATOM 3361 C CA . LEU B 1 157 ? 30.775 12.630 -8.199 1.00 12.89 291 LEU B CA 1
ATOM 3362 C C . LEU B 1 157 ? 31.035 12.039 -9.573 1.00 12.23 291 LEU B C 1
ATOM 3363 O O . LEU B 1 157 ? 30.158 12.034 -10.443 1.00 13.51 291 LEU B O 1
ATOM 3368 N N . ARG B 1 158 ? 32.250 11.534 -9.749 1.00 11.07 292 ARG B N 1
ATOM 3369 C CA . ARG B 1 158 ? 32.694 10.958 -11.010 1.00 11.48 292 ARG B CA 1
ATOM 3370 C C . ARG B 1 158 ? 33.041 9.491 -10.816 1.00 11.66 292 ARG B C 1
ATOM 3371 O O . ARG B 1 158 ? 33.744 9.127 -9.868 1.00 10.10 292 ARG B O 1
ATOM 3379 N N . THR B 1 159 ? 32.565 8.644 -11.717 1.00 12.28 293 THR B N 1
ATOM 3380 C CA . THR B 1 159 ? 32.852 7.230 -11.578 1.00 12.60 293 THR B CA 1
ATOM 3381 C C . THR B 1 159 ? 32.887 6.475 -12.895 1.00 13.30 293 THR B C 1
ATOM 3382 O O . THR B 1 159 ? 32.667 7.031 -13.974 1.00 12.02 293 THR B O 1
ATOM 3386 N N . SER B 1 160 ? 33.165 5.184 -12.773 1.00 13.94 294 SER B N 1
ATOM 3387 C CA . SER B 1 160 ? 33.270 4.291 -13.904 1.00 15.63 294 SER B CA 1
ATOM 3388 C C . SER B 1 160 ? 32.604 2.972 -13.519 1.00 15.01 294 SER B C 1
ATOM 3389 O O . SER B 1 160 ? 32.737 2.505 -12.384 1.00 15.97 294 SER B O 1
ATOM 3392 N N . ILE B 1 161 ? 31.888 2.382 -14.470 1.00 15.00 295 ILE B N 1
ATOM 3393 C CA . ILE B 1 161 ? 31.177 1.124 -14.257 1.00 14.68 295 ILE B CA 1
ATOM 3394 C C . ILE B 1 161 ? 31.623 0.095 -15.286 1.00 15.84 295 ILE B C 1
ATOM 3395 O O . ILE B 1 161 ? 31.914 0.431 -16.437 1.00 16.22 295 ILE B O 1
ATOM 3400 N N . ILE B 1 162 ? 31.679 -1.163 -14.870 1.00 15.55 296 ILE B N 1
ATOM 3401 C CA . ILE B 1 162 ? 32.050 -2.232 -15.781 1.00 16.35 296 ILE B CA 1
ATOM 3402 C C . ILE B 1 162 ? 30.854 -3.172 -15.894 1.00 17.03 296 ILE B C 1
ATOM 3403 O O . ILE B 1 162 ? 30.363 -3.684 -14.884 1.00 15.63 296 ILE B O 1
ATOM 3408 N N . VAL B 1 163 ? 30.363 -3.368 -17.117 1.00 15.64 297 VAL B N 1
ATOM 3409 C CA . VAL B 1 163 ? 29.237 -4.273 -17.354 1.00 16.09 297 VAL B CA 1
ATOM 3410 C C . VAL B 1 163 ? 29.757 -5.486 -18.123 1.00 16.08 297 VAL B C 1
ATOM 3411 O O . VAL B 1 163 ? 30.811 -5.420 -18.751 1.00 18.02 297 VAL B O 1
ATOM 3415 N N . GLY B 1 164 ? 29.028 -6.594 -18.071 1.00 17.61 298 GLY B N 1
ATOM 3416 C CA . GLY B 1 164 ? 29.468 -7.778 -18.786 1.00 20.46 298 GLY B CA 1
ATOM 3417 C C . GLY B 1 164 ? 30.491 -8.606 -18.030 1.00 22.66 298 GLY B C 1
ATOM 3418 O O . GLY B 1 164 ? 31.094 -9.522 -18.591 1.00 23.15 298 GLY B O 1
ATOM 3419 N N . PHE B 1 165 ? 30.701 -8.288 -16.758 1.00 23.18 299 PHE B N 1
ATOM 3420 C CA . PHE B 1 165 ? 31.654 -9.042 -15.945 1.00 23.20 299 PHE B CA 1
ATOM 3421 C C . PHE B 1 165 ? 31.098 -10.457 -15.754 1.00 21.82 299 PHE B C 1
ATOM 3422 O O . PHE B 1 165 ? 29.896 -10.632 -15.564 1.00 20.66 299 PHE B O 1
ATOM 3430 N N . PRO B 1 166 ? 31.967 -11.484 -15.792 1.00 22.20 300 PRO B N 1
ATOM 3431 C CA . PRO B 1 166 ? 31.517 -12.870 -15.622 1.00 23.41 300 PRO B CA 1
ATOM 3432 C C . PRO B 1 166 ? 30.632 -13.082 -14.400 1.00 25.22 300 PRO B C 1
ATOM 3433 O O . PRO B 1 166 ? 31.056 -12.865 -13.266 1.00 27.74 300 PRO B O 1
ATOM 3437 N N . GLY B 1 167 ? 29.395 -13.502 -14.643 1.00 24.95 301 GLY B N 1
ATOM 3438 C CA . GLY B 1 167 ? 28.465 -13.746 -13.556 1.00 24.97 301 GLY B CA 1
ATOM 3439 C C . GLY B 1 167 ? 27.351 -12.720 -13.482 1.00 24.42 301 GLY B C 1
ATOM 3440 O O . GLY B 1 167 ? 26.359 -12.925 -12.779 1.00 25.21 301 GLY B O 1
ATOM 3441 N N . GLU B 1 168 ? 27.515 -11.610 -14.198 1.00 23.39 302 GLU B N 1
ATOM 3442 C CA . GLU B 1 168 ? 26.507 -10.555 -14.201 1.00 23.26 302 GLU B CA 1
ATOM 3443 C C . GLU B 1 168 ? 25.240 -11.031 -14.899 1.00 22.99 302 GLU B C 1
ATOM 3444 O O . GLU B 1 168 ? 25.253 -11.332 -16.093 1.00 21.13 302 GLU B O 1
ATOM 3450 N N . THR B 1 169 ? 24.149 -11.083 -14.145 1.00 24.71 303 THR B N 1
ATOM 3451 C CA . THR B 1 169 ? 22.860 -11.521 -14.664 1.00 26.02 303 THR B CA 1
ATOM 3452 C C . THR B 1 169 ? 21.966 -10.308 -14.841 1.00 27.35 303 THR B C 1
ATOM 3453 O O . THR B 1 169 ? 22.384 -9.184 -14.563 1.00 26.63 303 THR B O 1
ATOM 3457 N N . GLU B 1 170 ? 20.736 -10.527 -15.294 1.00 27.91 304 GLU B N 1
ATOM 3458 C CA . GLU B 1 170 ? 19.807 -9.416 -15.472 1.00 28.19 304 GLU B CA 1
ATOM 3459 C C . GLU B 1 170 ? 19.456 -8.812 -14.114 1.00 26.71 304 GLU B C 1
ATOM 3460 O O . GLU B 1 170 ? 19.166 -7.624 -14.013 1.00 25.72 304 GLU B O 1
ATOM 3466 N N . GLU B 1 171 ? 19.473 -9.631 -13.068 1.00 26.58 305 GLU B N 1
ATOM 3467 C CA . GLU B 1 171 ? 19.169 -9.127 -11.734 1.00 26.08 305 GLU B CA 1
ATOM 3468 C C . GLU B 1 171 ? 20.271 -8.158 -11.305 1.00 23.62 305 GLU B C 1
ATOM 3469 O O . GLU B 1 171 ? 19.995 -7.079 -10.783 1.00 20.89 305 GLU B O 1
ATOM 3475 N N . ASP B 1 172 ? 21.519 -8.550 -11.540 1.00 23.53 306 ASP B N 1
ATOM 3476 C CA . ASP B 1 172 ? 22.660 -7.718 -11.185 1.00 24.55 306 ASP B CA 1
ATOM 3477 C C . ASP B 1 172 ? 22.597 -6.382 -11.927 1.00 25.82 306 ASP B C 1
ATOM 3478 O O . ASP B 1 172 ? 22.742 -5.316 -11.325 1.00 25.38 306 ASP B O 1
ATOM 3483 N N . PHE B 1 173 ? 22.367 -6.437 -13.235 1.00 25.21 307 PHE B N 1
ATOM 3484 C CA . PHE B 1 173 ? 22.289 -5.217 -14.023 1.00 22.97 307 PHE B CA 1
ATOM 3485 C C . PHE B 1 173 ? 21.138 -4.344 -13.542 1.00 22.69 307 PHE B C 1
ATOM 3486 O O . PHE B 1 173 ? 21.225 -3.111 -13.549 1.00 20.44 307 PHE B O 1
ATOM 3494 N N . GLU B 1 174 ? 20.056 -4.988 -13.119 1.00 22.26 308 GLU B N 1
ATOM 3495 C CA . GLU B 1 174 ? 18.902 -4.259 -12.618 1.00 24.22 308 GLU B CA 1
ATOM 3496 C C . GLU B 1 174 ? 19.294 -3.476 -11.364 1.00 23.52 308 GLU B C 1
ATOM 3497 O O . GLU B 1 174 ? 18.874 -2.330 -11.182 1.00 22.98 308 GLU B O 1
ATOM 3503 N N . GLU B 1 175 ? 20.097 -4.101 -10.502 1.00 23.10 309 GLU B N 1
ATOM 3504 C CA . GLU B 1 175 ? 20.560 -3.450 -9.274 1.00 22.88 309 GLU B CA 1
ATOM 3505 C C . GLU B 1 175 ? 21.458 -2.279 -9.643 1.00 20.62 309 GLU B C 1
ATOM 3506 O O . GLU B 1 175 ? 21.396 -1.208 -9.027 1.00 19.36 309 GLU B O 1
ATOM 3512 N N . LEU B 1 176 ? 22.305 -2.496 -10.646 1.00 19.02 310 LEU B N 1
ATOM 3513 C CA . LEU B 1 176 ? 23.209 -1.454 -11.118 1.00 17.36 310 LEU B CA 1
ATOM 3514 C C . LEU B 1 176 ? 22.409 -0.222 -11.535 1.00 16.48 310 LEU B C 1
ATOM 3515 O O . LEU B 1 176 ? 22.738 0.890 -11.141 1.00 15.24 310 LEU B O 1
ATOM 3520 N N . LYS B 1 177 ? 21.349 -0.414 -12.317 1.00 17.86 311 LYS B N 1
ATOM 3521 C CA . LYS B 1 177 ? 20.546 0.725 -12.751 1.00 16.57 311 LYS B CA 1
ATOM 3522 C C . LYS B 1 177 ? 19.951 1.484 -11.575 1.00 14.29 311 LYS B C 1
ATOM 3523 O O . LYS B 1 177 ? 20.028 2.704 -11.527 1.00 13.94 311 LYS B O 1
ATOM 3529 N N . GLN B 1 178 ? 19.342 0.776 -10.632 1.00 14.80 312 GLN B N 1
ATOM 3530 C CA . GLN B 1 178 ? 18.758 1.453 -9.479 1.00 18.31 312 GLN B CA 1
ATOM 3531 C C . GLN B 1 178 ? 19.855 2.165 -8.688 1.00 16.91 312 GLN B C 1
ATOM 3532 O O . GLN B 1 178 ? 19.643 3.250 -8.149 1.00 17.24 312 GLN B O 1
ATOM 3538 N N . PHE B 1 179 ? 21.031 1.546 -8.647 1.00 18.82 313 PHE B N 1
ATOM 3539 C CA . PHE B 1 179 ? 22.203 2.088 -7.951 1.00 18.64 313 PHE B CA 1
ATOM 3540 C C . PHE B 1 179 ? 22.588 3.452 -8.537 1.00 18.84 313 PHE B C 1
ATOM 3541 O O . PHE B 1 179 ? 22.654 4.455 -7.824 1.00 18.89 313 PHE B O 1
ATOM 3549 N N . VAL B 1 180 ? 22.844 3.491 -9.841 1.00 19.68 314 VAL B N 1
ATOM 3550 C CA . VAL B 1 180 ? 23.235 4.748 -10.475 1.00 20.27 314 VAL B CA 1
ATOM 3551 C C . VAL B 1 180 ? 22.118 5.781 -10.407 1.00 19.32 314 VAL B C 1
ATOM 3552 O O . VAL B 1 180 ? 22.372 6.982 -10.291 1.00 18.07 314 VAL B O 1
ATOM 3556 N N . GLU B 1 181 ? 20.875 5.312 -10.457 1.00 18.15 315 GLU B N 1
ATOM 3557 C CA . GLU B 1 181 ? 19.737 6.217 -10.394 1.00 19.85 315 GLU B CA 1
ATOM 3558 C C . GLU B 1 181 ? 19.641 6.890 -9.024 1.00 19.66 315 GLU B C 1
ATOM 3559 O O . GLU B 1 181 ? 19.304 8.071 -8.925 1.00 20.66 315 GLU B O 1
ATOM 3565 N N . GLU B 1 182 ? 19.931 6.139 -7.967 1.00 18.57 316 GLU B N 1
ATOM 3566 C CA . GLU B 1 182 ? 19.866 6.690 -6.615 1.00 20.75 316 GLU B CA 1
ATOM 3567 C C . GLU B 1 182 ? 20.996 7.678 -6.319 1.00 17.66 316 GLU B C 1
ATOM 3568 O O . GLU B 1 182 ? 20.765 8.740 -5.748 1.00 15.24 316 GLU B O 1
ATOM 3574 N N . ILE B 1 183 ? 22.215 7.327 -6.712 1.00 15.53 317 ILE B N 1
ATOM 3575 C CA . ILE B 1 183 ? 23.360 8.195 -6.461 1.00 15.41 317 ILE B CA 1
ATOM 3576 C C . ILE B 1 183 ? 23.363 9.483 -7.286 1.00 16.05 317 ILE B C 1
ATOM 3577 O O . ILE B 1 183 ? 23.698 10.550 -6.770 1.00 15.80 317 ILE B O 1
ATOM 3582 N N . GLN B 1 184 ? 22.971 9.392 -8.556 1.00 14.61 318 GLN B N 1
ATOM 3583 C CA . GLN B 1 184 ? 22.948 10.556 -9.441 1.00 12.67 318 GLN B CA 1
ATOM 3584 C C . GLN B 1 184 ? 24.353 11.148 -9.628 1.00 12.88 318 GLN B C 1
ATOM 3585 O O . GLN B 1 184 ? 24.602 12.304 -9.273 1.00 11.85 318 GLN B O 1
ATOM 3591 N N . PHE B 1 185 ? 25.262 10.337 -10.168 1.00 11.54 319 PHE B N 1
ATOM 3592 C CA . PHE B 1 185 ? 26.637 10.759 -10.447 1.00 12.01 319 PHE B CA 1
ATOM 3593 C C . PHE B 1 185 ? 26.603 11.878 -11.489 1.00 12.78 319 PHE B C 1
ATOM 3594 O O . PHE B 1 185 ? 25.750 11.869 -12.365 1.00 12.93 319 PHE B O 1
ATOM 3602 N N . ASP B 1 186 ? 27.527 12.833 -11.404 1.00 12.69 320 ASP B N 1
ATOM 3603 C CA . ASP B 1 186 ? 27.569 13.911 -12.389 1.00 11.90 320 ASP B CA 1
ATOM 3604 C C . ASP B 1 186 ? 28.223 13.386 -13.666 1.00 12.80 320 ASP B C 1
ATOM 3605 O O . ASP B 1 186 ? 27.837 13.738 -14.786 1.00 10.09 320 ASP B O 1
ATOM 3610 N N . LYS B 1 187 ? 29.227 12.542 -13.478 1.00 10.60 321 LYS B N 1
ATOM 3611 C CA . LYS B 1 187 ? 29.984 11.983 -14.578 1.00 12.72 321 LYS B CA 1
ATOM 3612 C C . LYS B 1 187 ? 30.143 10.478 -14.380 1.00 12.96 321 LYS B C 1
ATOM 3613 O O . LYS B 1 187 ? 30.559 10.013 -13.319 1.00 11.41 321 LYS B O 1
ATOM 3619 N N . LEU B 1 188 ? 29.803 9.711 -15.403 1.00 13.30 322 LEU B N 1
ATOM 3620 C CA . LEU B 1 188 ? 29.909 8.269 -15.297 1.00 13.84 322 LEU B CA 1
ATOM 3621 C C . LEU B 1 188 ? 30.273 7.635 -16.626 1.00 14.65 322 LEU B C 1
ATOM 3622 O O . LEU B 1 188 ? 29.622 7.879 -17.645 1.00 11.85 322 LEU B O 1
ATOM 3627 N N . GLY B 1 189 ? 31.321 6.821 -16.602 1.00 16.05 323 GLY B N 1
ATOM 3628 C CA . GLY B 1 189 ? 31.749 6.124 -17.796 1.00 17.18 323 GLY B CA 1
ATOM 3629 C C . GLY B 1 189 ? 31.301 4.682 -17.634 1.00 17.83 323 GLY B C 1
ATOM 3630 O O . GLY B 1 189 ? 31.259 4.163 -16.515 1.00 15.18 323 GLY B O 1
ATOM 3631 N N . ALA B 1 190 ? 30.944 4.036 -18.738 1.00 17.58 324 ALA B N 1
ATOM 3632 C CA . ALA B 1 190 ? 30.500 2.644 -18.699 1.00 17.18 324 ALA B CA 1
ATOM 3633 C C . ALA B 1 190 ? 31.331 1.856 -19.701 1.00 17.71 324 ALA B C 1
ATOM 3634 O O . ALA B 1 190 ? 31.329 2.167 -20.887 1.00 16.24 324 ALA B O 1
ATOM 3636 N N . PHE B 1 191 ? 32.048 0.843 -19.223 1.00 18.30 325 PHE B N 1
ATOM 3637 C CA . PHE B 1 191 ? 32.894 0.037 -20.098 1.00 18.71 325 PHE B CA 1
ATOM 3638 C C . PHE B 1 191 ? 32.483 -1.431 -20.104 1.00 20.24 325 PHE B C 1
ATOM 3639 O O . PHE B 1 191 ? 31.926 -1.931 -19.126 1.00 19.14 325 PHE B O 1
ATOM 3647 N N . VAL B 1 192 ? 32.758 -2.115 -21.214 1.00 20.43 326 VAL B N 1
ATOM 3648 C CA . VAL B 1 192 ? 32.440 -3.532 -21.346 1.00 22.10 326 VAL B CA 1
ATOM 3649 C C . VAL B 1 192 ? 33.628 -4.349 -20.859 1.00 23.24 326 VAL B C 1
ATOM 3650 O O . VAL B 1 192 ? 34.761 -4.087 -21.253 1.00 20.34 326 VAL B O 1
ATOM 3654 N N . TYR B 1 193 ? 33.356 -5.324 -19.995 1.00 26.02 327 TYR B N 1
ATOM 3655 C CA . TYR B 1 193 ? 34.388 -6.201 -19.441 1.00 30.21 327 TYR B CA 1
ATOM 3656 C C . TYR B 1 193 ? 35.269 -6.800 -20.536 1.00 33.50 327 TYR B C 1
ATOM 3657 O O . TYR B 1 193 ? 34.808 -7.048 -21.653 1.00 33.37 327 TYR B O 1
ATOM 3666 N N . SER B 1 194 ? 36.535 -7.037 -20.205 1.00 36.96 328 SER B N 1
ATOM 3667 C CA . SER B 1 194 ? 37.486 -7.618 -21.147 1.00 41.83 328 SER B CA 1
ATOM 3668 C C . SER B 1 194 ? 38.419 -8.606 -20.452 1.00 43.76 328 SER B C 1
ATOM 3669 O O . SER B 1 194 ? 39.093 -8.251 -19.489 1.00 44.49 328 SER B O 1
ATOM 3672 N N . ASP B 1 195 ? 38.454 -9.844 -20.940 1.00 46.90 329 ASP B N 1
ATOM 3673 C CA . ASP B 1 195 ? 39.325 -10.866 -20.360 1.00 49.42 329 ASP B CA 1
ATOM 3674 C C . ASP B 1 195 ? 40.546 -11.108 -21.239 1.00 49.43 329 ASP B C 1
ATOM 3675 O O . ASP B 1 195 ? 41.404 -10.236 -21.380 1.00 49.57 329 ASP B O 1
ATOM 3680 N N . LYS B 1 207 ? 31.145 -15.522 -19.637 1.00 39.18 341 LYS B N 1
ATOM 3681 C CA . LYS B 1 207 ? 29.836 -15.805 -19.061 1.00 39.00 341 LYS B CA 1
ATOM 3682 C C . LYS B 1 207 ? 28.722 -15.023 -19.758 1.00 37.46 341 LYS B C 1
ATOM 3683 O O . LYS B 1 207 ? 27.652 -15.570 -20.022 1.00 38.38 341 LYS B O 1
ATOM 3689 N N . VAL B 1 208 ? 28.966 -13.745 -20.041 1.00 35.46 342 VAL B N 1
ATOM 3690 C CA . VAL B 1 208 ? 27.967 -12.913 -20.712 1.00 32.93 342 VAL B CA 1
ATOM 3691 C C . VAL B 1 208 ? 28.426 -12.511 -22.108 1.00 31.21 342 VAL B C 1
ATOM 3692 O O . VAL B 1 208 ? 29.484 -11.906 -22.284 1.00 29.52 342 VAL B O 1
ATOM 3696 N N . ASP B 1 209 ? 27.620 -12.876 -23.100 1.00 30.73 343 ASP B N 1
ATOM 3697 C CA . ASP B 1 209 ? 27.908 -12.582 -24.500 1.00 30.47 343 ASP B CA 1
ATOM 3698 C C . ASP B 1 209 ? 28.276 -11.113 -24.686 1.00 29.26 343 ASP B C 1
ATOM 3699 O O . ASP B 1 209 ? 27.684 -10.233 -24.057 1.00 27.38 343 ASP B O 1
ATOM 3704 N N . PRO B 1 210 ? 29.259 -10.830 -25.556 1.00 28.19 344 PRO B N 1
ATOM 3705 C CA . PRO B 1 210 ? 29.665 -9.444 -25.789 1.00 28.10 344 PRO B CA 1
ATOM 3706 C C . PRO B 1 210 ? 28.500 -8.587 -26.282 1.00 27.23 344 PRO B C 1
ATOM 3707 O O . PRO B 1 210 ? 28.429 -7.398 -25.982 1.00 28.25 344 PRO B O 1
ATOM 3711 N N . GLU B 1 211 ? 27.587 -9.192 -27.034 1.00 26.45 345 GLU B N 1
ATOM 3712 C CA . GLU B 1 211 ? 26.428 -8.462 -27.542 1.00 26.11 345 GLU B CA 1
ATOM 3713 C C . GLU B 1 211 ? 25.563 -7.990 -26.376 1.00 24.63 345 GLU B C 1
ATOM 3714 O O . GLU B 1 211 ? 25.123 -6.842 -26.342 1.00 22.22 345 GLU B O 1
ATOM 3728 N N . ALA B 1 213 ? 26.554 -7.545 -23.339 1.00 21.40 347 ALA B N 1
ATOM 3729 C CA . ALA B 1 213 ? 27.330 -6.554 -22.594 1.00 20.43 347 ALA B CA 1
ATOM 3730 C C . ALA B 1 213 ? 27.222 -5.186 -23.245 1.00 19.31 347 ALA B C 1
ATOM 3731 O O . ALA B 1 213 ? 27.197 -4.164 -22.562 1.00 19.04 347 ALA B O 1
ATOM 3733 N N . LYS B 1 214 ? 27.163 -5.172 -24.572 1.00 20.63 348 LYS B N 1
ATOM 3734 C CA . LYS B 1 214 ? 27.058 -3.923 -25.311 1.00 19.21 348 LYS B CA 1
ATOM 3735 C C . LYS B 1 214 ? 25.678 -3.311 -25.111 1.00 18.00 348 LYS B C 1
ATOM 3736 O O . LYS B 1 214 ? 25.540 -2.091 -25.033 1.00 17.49 348 LYS B O 1
ATOM 3742 N N . ARG B 1 215 ? 24.656 -4.159 -25.024 1.00 17.76 349 ARG B N 1
ATOM 3743 C CA . ARG B 1 215 ? 23.290 -3.685 -24.815 1.00 17.38 349 ARG B CA 1
ATOM 3744 C C . ARG B 1 215 ? 23.185 -3.085 -23.412 1.00 17.33 349 ARG B C 1
ATOM 3745 O O . ARG B 1 215 ? 22.503 -2.084 -23.197 1.00 19.17 349 ARG B O 1
ATOM 3753 N N . ARG B 1 216 ? 23.876 -3.697 -22.459 1.00 17.91 350 ARG B N 1
ATOM 3754 C CA . ARG B 1 216 ? 23.858 -3.199 -21.094 1.00 17.22 350 ARG B CA 1
ATOM 3755 C C . ARG B 1 216 ? 24.609 -1.875 -21.027 1.00 16.96 350 ARG B C 1
ATOM 3756 O O . ARG B 1 216 ? 24.182 -0.951 -20.341 1.00 16.41 350 ARG B O 1
ATOM 3764 N N . GLN B 1 217 ? 25.712 -1.778 -21.764 1.00 16.64 351 GLN B N 1
ATOM 3765 C CA . GLN B 1 217 ? 26.510 -0.559 -21.777 1.00 17.56 351 GLN B CA 1
ATOM 3766 C C . GLN B 1 217 ? 25.737 0.602 -22.384 1.00 17.36 351 GLN B C 1
ATOM 3767 O O . GLN B 1 217 ? 25.789 1.733 -21.886 1.00 13.98 351 GLN B O 1
ATOM 3773 N N . GLU B 1 218 ? 25.018 0.305 -23.464 1.00 16.23 352 GLU B N 1
ATOM 3774 C CA . GLU B 1 218 ? 24.225 1.298 -24.173 1.00 15.54 352 GLU B CA 1
ATOM 3775 C C . GLU B 1 218 ? 23.050 1.795 -23.347 1.00 14.72 352 GLU B C 1
ATOM 3776 O O . GLU B 1 218 ? 22.743 2.989 -23.343 1.00 14.31 352 GLU B O 1
ATOM 3782 N N . GLU B 1 219 ? 22.397 0.888 -22.633 1.00 13.69 353 GLU B N 1
ATOM 3783 C CA . GLU B 1 219 ? 21.266 1.286 -21.820 1.00 15.10 353 GLU B CA 1
ATOM 3784 C C . GLU B 1 219 ? 21.734 2.143 -20.647 1.00 16.17 353 GLU B C 1
ATOM 3785 O O . GLU B 1 219 ? 21.122 3.163 -20.328 1.00 15.95 353 GLU B O 1
ATOM 3791 N N . LEU B 1 220 ? 22.829 1.727 -20.020 1.00 16.37 354 LEU B N 1
ATOM 3792 C CA . LEU B 1 220 ? 23.387 2.449 -18.884 1.00 16.56 354 LEU B CA 1
ATOM 3793 C C . LEU B 1 220 ? 23.750 3.876 -19.284 1.00 15.82 354 LEU B C 1
ATOM 3794 O O . LEU B 1 220 ? 23.386 4.834 -18.608 1.00 15.81 354 LEU B O 1
ATOM 3799 N N . LEU B 1 221 ? 24.463 4.007 -20.395 1.00 16.35 355 LEU B N 1
ATOM 3800 C CA . LEU B 1 221 ? 24.878 5.308 -20.896 1.00 17.42 355 LEU B CA 1
ATOM 3801 C C . LEU B 1 221 ? 23.675 6.183 -21.247 1.00 17.31 355 LEU B C 1
ATOM 3802 O O . LEU B 1 221 ? 23.714 7.400 -21.078 1.00 13.46 355 LEU B O 1
ATOM 3807 N N . LEU B 1 222 ? 22.611 5.562 -21.744 1.00 17.69 356 LEU B N 1
ATOM 3808 C CA . LEU B 1 222 ? 21.399 6.297 -22.086 1.00 18.88 356 LEU B CA 1
ATOM 3809 C C . LEU B 1 222 ? 20.772 6.826 -20.791 1.00 19.58 356 LEU B C 1
ATOM 3810 O O . LEU B 1 222 ? 20.357 7.982 -20.720 1.00 19.17 356 LEU B O 1
ATOM 3815 N N . LEU B 1 223 ? 20.714 5.981 -19.765 1.00 19.60 357 LEU B N 1
ATOM 3816 C CA . LEU B 1 223 ? 20.158 6.386 -18.473 1.00 19.86 357 LEU B CA 1
ATOM 3817 C C . LEU B 1 223 ? 20.982 7.498 -17.818 1.00 18.27 357 LEU B C 1
ATOM 3818 O O . LEU B 1 223 ? 20.428 8.450 -17.270 1.00 15.65 357 LEU B O 1
ATOM 3823 N N . GLN B 1 224 ? 22.304 7.370 -17.869 1.00 18.27 358 GLN B N 1
ATOM 3824 C CA . GLN B 1 224 ? 23.181 8.368 -17.268 1.00 17.61 358 GLN B CA 1
ATOM 3825 C C . GLN B 1 224 ? 23.088 9.695 -18.015 1.00 17.84 358 GLN B C 1
ATOM 3826 O O . GLN B 1 224 ? 23.319 10.759 -17.444 1.00 17.37 358 GLN B O 1
ATOM 3832 N N . ALA B 1 225 ? 22.740 9.625 -19.295 1.00 18.26 359 ALA B N 1
ATOM 3833 C CA . ALA B 1 225 ? 22.606 10.818 -20.110 1.00 16.89 359 ALA B CA 1
ATOM 3834 C C . ALA B 1 225 ? 21.652 11.809 -19.452 1.00 16.64 359 ALA B C 1
ATOM 3835 O O . ALA B 1 225 ? 21.973 12.988 -19.320 1.00 16.57 359 ALA B O 1
ATOM 3837 N N . GLU B 1 226 ? 20.480 11.340 -19.036 1.00 16.13 360 GLU B N 1
ATOM 3838 C CA . GLU B 1 226 ? 19.511 12.229 -18.396 1.00 18.43 360 GLU B CA 1
ATOM 3839 C C . GLU B 1 226 ? 20.046 12.746 -17.061 1.00 15.52 360 GLU B C 1
ATOM 3840 O O . GLU B 1 226 ? 19.913 13.927 -16.748 1.00 17.26 360 GLU B O 1
ATOM 3846 N N . ILE B 1 227 ? 20.644 11.855 -16.278 1.00 15.45 361 ILE B N 1
ATOM 3847 C CA . ILE B 1 227 ? 21.187 12.227 -14.976 1.00 14.60 361 ILE B CA 1
ATOM 3848 C C . ILE B 1 227 ? 22.262 13.301 -15.117 1.00 14.82 361 ILE B C 1
ATOM 3849 O O . ILE B 1 227 ? 22.232 14.308 -14.412 1.00 14.44 361 ILE B O 1
ATOM 3854 N N . SER B 1 228 ? 23.202 13.105 -16.037 1.00 15.60 362 SER B N 1
ATOM 3855 C CA . SER B 1 228 ? 24.258 14.099 -16.232 1.00 16.13 362 SER B CA 1
ATOM 3856 C C . SER B 1 228 ? 23.689 15.463 -16.618 1.00 17.99 362 SER B C 1
ATOM 3857 O O . SER B 1 228 ? 24.145 16.504 -16.127 1.00 13.20 362 SER B O 1
ATOM 3860 N N . ASN B 1 229 ? 22.690 15.449 -17.496 1.00 17.22 363 ASN B N 1
ATOM 3861 C CA . ASN B 1 229 ? 22.042 16.677 -17.949 1.00 19.29 363 ASN B CA 1
ATOM 3862 C C . ASN B 1 229 ? 21.345 17.365 -16.785 1.00 17.70 363 ASN B C 1
ATOM 3863 O O . ASN B 1 229 ? 21.369 18.589 -16.660 1.00 18.58 363 ASN B O 1
ATOM 3868 N N . SER B 1 230 ? 20.715 16.557 -15.942 1.00 18.01 364 SER B N 1
ATOM 3869 C CA . SER B 1 230 ? 20.001 17.045 -14.776 1.00 18.00 364 SER B CA 1
ATOM 3870 C C . SER B 1 230 ? 20.955 17.695 -13.773 1.00 17.77 364 SER B C 1
ATOM 3871 O O . SER B 1 230 ? 20.630 18.723 -13.174 1.00 16.48 364 SER B O 1
ATOM 3874 N N . ARG B 1 231 ? 22.135 17.107 -13.593 1.00 15.38 365 ARG B N 1
ATOM 3875 C CA . ARG B 1 231 ? 23.101 17.674 -12.659 1.00 15.03 365 ARG B CA 1
ATOM 3876 C C . ARG B 1 231 ? 23.618 18.989 -13.224 1.00 15.26 365 ARG B C 1
ATOM 3877 O O . ARG B 1 231 ? 23.784 19.963 -12.493 1.00 16.21 365 ARG B O 1
ATOM 3885 N N . LEU B 1 232 ? 23.870 19.022 -14.530 1.00 13.56 366 LEU B N 1
ATOM 3886 C CA . LEU B 1 232 ? 24.364 20.246 -15.150 1.00 13.97 366 LEU B CA 1
ATOM 3887 C C . LEU B 1 232 ? 23.329 21.370 -15.069 1.00 14.74 366 LEU B C 1
ATOM 3888 O O . LEU B 1 232 ? 23.688 22.539 -14.910 1.00 15.70 366 LEU B O 1
ATOM 3893 N N . ASP B 1 233 ? 22.050 21.021 -15.165 1.00 15.97 367 ASP B N 1
ATOM 3894 C CA . ASP B 1 233 ? 20.996 22.028 -15.083 1.00 16.79 367 ASP B CA 1
ATOM 3895 C C . ASP B 1 233 ? 21.029 22.849 -13.805 1.00 17.62 367 ASP B C 1
ATOM 3896 O O . ASP B 1 233 ? 20.744 24.044 -13.838 1.00 16.41 367 ASP B O 1
ATOM 3901 N N . ARG B 1 234 ? 21.376 22.238 -12.675 1.00 19.10 368 ARG B N 1
ATOM 3902 C CA . ARG B 1 234 ? 21.366 23.017 -11.447 1.00 21.01 368 ARG B CA 1
ATOM 3903 C C . ARG B 1 234 ? 22.448 24.086 -11.371 1.00 19.04 368 ARG B C 1
ATOM 3904 O O . ARG B 1 234 ? 22.429 24.927 -10.474 1.00 19.79 368 ARG B O 1
ATOM 3912 N N . PHE B 1 235 ? 23.376 24.074 -12.326 1.00 17.60 369 PHE B N 1
ATOM 3913 C CA . PHE B 1 235 ? 24.426 25.087 -12.357 1.00 15.72 369 PHE B CA 1
ATOM 3914 C C . PHE B 1 235 ? 23.960 26.303 -13.170 1.00 14.67 369 PHE B C 1
ATOM 3915 O O . PHE B 1 235 ? 24.570 27.370 -13.112 1.00 13.22 369 PHE B O 1
ATOM 3923 N N . VAL B 1 236 ? 22.872 26.155 -13.917 1.00 14.69 370 VAL B N 1
ATOM 3924 C CA . VAL B 1 236 ? 22.376 27.281 -14.707 1.00 17.57 370 VAL B CA 1
ATOM 3925 C C . VAL B 1 236 ? 22.011 28.421 -13.751 1.00 15.64 370 VAL B C 1
ATOM 3926 O O . VAL B 1 236 ? 21.212 28.242 -12.836 1.00 13.72 370 VAL B O 1
ATOM 3930 N N . GLY B 1 237 ? 22.622 29.583 -13.961 1.00 16.76 371 GLY B N 1
ATOM 3931 C CA . GLY B 1 237 ? 22.359 30.722 -13.101 1.00 19.90 371 GLY B CA 1
ATOM 3932 C C . GLY B 1 237 ? 23.236 30.729 -11.858 1.00 21.78 371 GLY B C 1
ATOM 3933 O O . GLY B 1 237 ? 23.204 31.679 -11.076 1.00 23.01 371 GLY B O 1
ATOM 3934 N N . LYS B 1 238 ? 24.017 29.667 -11.669 1.00 21.72 372 LYS B N 1
ATOM 3935 C CA . LYS B 1 238 ? 24.909 29.557 -10.514 1.00 21.97 372 LYS B CA 1
ATOM 3936 C C . LYS B 1 238 ? 26.263 30.183 -10.817 1.00 21.77 372 LYS B C 1
ATOM 3937 O O . LYS B 1 238 ? 26.701 30.227 -11.968 1.00 21.30 372 LYS B O 1
ATOM 3943 N N . LYS B 1 239 ? 26.919 30.660 -9.766 1.00 21.59 373 LYS B N 1
ATOM 3944 C CA . LYS B 1 239 ? 28.234 31.263 -9.880 1.00 20.95 373 LYS B CA 1
ATOM 3945 C C . LYS B 1 239 ? 29.256 30.178 -9.533 1.00 20.36 373 LYS B C 1
ATOM 3946 O O . LYS B 1 239 ? 29.106 29.471 -8.532 1.00 19.67 373 LYS B O 1
ATOM 3952 N N . LEU B 1 240 ? 30.284 30.044 -10.368 1.00 19.79 374 LEU B N 1
ATOM 3953 C CA . LEU B 1 240 ? 31.327 29.036 -10.158 1.00 20.06 374 LEU B CA 1
ATOM 3954 C C . LEU B 1 240 ? 32.718 29.565 -10.460 1.00 19.02 374 LEU B C 1
ATOM 3955 O O . LEU B 1 240 ? 32.900 30.354 -11.387 1.00 18.38 374 LEU B O 1
ATOM 3960 N N . LYS B 1 241 ? 33.696 29.125 -9.669 1.00 17.31 375 LYS B N 1
ATOM 3961 C CA . LYS B 1 241 ? 35.085 29.524 -9.864 1.00 15.94 375 LYS B CA 1
ATOM 3962 C C . LYS B 1 241 ? 35.550 28.892 -11.175 1.00 15.09 375 LYS B C 1
ATOM 3963 O O . LYS B 1 241 ? 35.313 27.703 -11.426 1.00 14.21 375 LYS B O 1
ATOM 3969 N N . PHE B 1 242 ? 36.228 29.696 -11.990 1.00 13.70 376 PHE B N 1
ATOM 3970 C CA . PHE B 1 242 ? 36.684 29.301 -13.322 1.00 13.85 376 PHE B CA 1
ATOM 3971 C C . PHE B 1 242 ? 38.161 29.617 -13.532 1.00 14.50 376 PHE B C 1
ATOM 3972 O O . PHE B 1 242 ? 38.652 30.640 -13.069 1.00 16.97 376 PHE B O 1
ATOM 3980 N N . LEU B 1 243 ? 38.868 28.725 -14.218 1.00 13.97 377 LEU B N 1
ATOM 3981 C CA . LEU B 1 243 ? 40.285 28.920 -14.495 1.00 14.04 377 LEU B CA 1
ATOM 3982 C C . LEU B 1 243 ? 40.463 29.091 -16.002 1.00 14.57 377 LEU B C 1
ATOM 3983 O O . LEU B 1 243 ? 40.058 28.229 -16.786 1.00 14.34 377 LEU B O 1
ATOM 3988 N N . VAL B 1 244 ? 41.066 30.206 -16.398 1.00 14.79 378 VAL B N 1
ATOM 3989 C CA . VAL B 1 244 ? 41.291 30.517 -17.807 1.00 15.52 378 VAL B CA 1
ATOM 3990 C C . VAL B 1 244 ? 42.429 29.698 -18.412 1.00 16.04 378 VAL B C 1
ATOM 3991 O O . VAL B 1 244 ? 43.528 29.647 -17.856 1.00 17.31 378 VAL B O 1
ATOM 3995 N N . GLU B 1 245 ? 42.164 29.046 -19.541 1.00 17.56 379 GLU B N 1
ATOM 3996 C CA . GLU B 1 245 ? 43.195 28.254 -20.207 1.00 19.65 379 GLU B CA 1
ATOM 3997 C C . GLU B 1 245 ? 43.453 28.727 -21.634 1.00 21.23 379 GLU B C 1
ATOM 3998 O O . GLU B 1 245 ? 44.424 28.318 -22.262 1.00 21.89 379 GLU B O 1
ATOM 4004 N N . GLY B 1 246 ? 42.584 29.589 -22.147 1.00 23.88 380 GLY B N 1
ATOM 4005 C CA . GLY B 1 246 ? 42.778 30.084 -23.495 1.00 25.64 380 GLY B CA 1
ATOM 4006 C C . GLY B 1 246 ? 41.850 31.235 -23.810 1.00 27.81 380 GLY B C 1
ATOM 4007 O O . GLY B 1 246 ? 40.880 31.476 -23.092 1.00 25.86 380 GLY B O 1
ATOM 4008 N N . LYS B 1 247 ? 42.150 31.951 -24.887 1.00 30.55 381 LYS B N 1
ATOM 4009 C CA . LYS B 1 247 ? 41.336 33.082 -25.306 1.00 33.66 381 LYS B CA 1
ATOM 4010 C C . LYS B 1 247 ? 40.995 32.905 -26.775 1.00 34.60 381 LYS B C 1
ATOM 4011 O O . LYS B 1 247 ? 41.853 32.544 -27.580 1.00 35.25 381 LYS B O 1
ATOM 4017 N N . GLU B 1 248 ? 39.734 33.137 -27.116 1.00 36.41 382 GLU B N 1
ATOM 4018 C CA . GLU B 1 248 ? 39.281 33.014 -28.495 1.00 38.15 382 GLU B CA 1
ATOM 4019 C C . GLU B 1 248 ? 38.376 34.196 -28.809 1.00 39.10 382 GLU B C 1
ATOM 4020 O O . GLU B 1 248 ? 37.161 34.122 -28.635 1.00 39.39 382 GLU B O 1
ATOM 4026 N N . GLY B 1 249 ? 38.978 35.292 -29.260 1.00 40.97 383 GLY B N 1
ATOM 4027 C CA . GLY B 1 249 ? 38.203 36.477 -29.582 1.00 40.89 383 GLY B CA 1
ATOM 4028 C C . GLY B 1 249 ? 37.732 37.192 -28.330 1.00 40.48 383 GLY B C 1
ATOM 4029 O O . GLY B 1 249 ? 38.542 37.705 -27.561 1.00 42.51 383 GLY B O 1
ATOM 4030 N N . LYS B 1 250 ? 36.421 37.226 -28.122 1.00 38.84 384 LYS B N 1
ATOM 4031 C CA . LYS B 1 250 ? 35.843 37.879 -26.952 1.00 38.04 384 LYS B CA 1
ATOM 4032 C C . LYS B 1 250 ? 35.423 36.810 -25.946 1.00 36.49 384 LYS B C 1
ATOM 4033 O O . LYS B 1 250 ? 34.759 37.094 -24.949 1.00 35.22 384 LYS B O 1
ATOM 4039 N N . PHE B 1 251 ? 35.831 35.576 -26.215 1.00 33.48 385 PHE B N 1
ATOM 4040 C CA . PHE B 1 251 ? 35.496 34.454 -25.358 1.00 30.90 385 PHE B CA 1
ATOM 4041 C C . PHE B 1 251 ? 36.705 33.901 -24.613 1.00 29.17 385 PHE B C 1
ATOM 4042 O O . PHE B 1 251 ? 37.829 33.897 -25.124 1.00 27.80 385 PHE B O 1
ATOM 4050 N N . LEU B 1 252 ? 36.462 33.449 -23.389 1.00 26.65 386 LEU B N 1
ATOM 4051 C CA . LEU B 1 252 ? 37.507 32.854 -22.568 1.00 24.65 386 LEU B CA 1
ATOM 4052 C C . LEU B 1 252 ? 37.170 31.375 -22.463 1.00 22.53 386 LEU B C 1
ATOM 4053 O O . LEU B 1 252 ? 36.013 31.006 -22.243 1.00 21.31 386 LEU B O 1
ATOM 4058 N N . VAL B 1 253 ? 38.179 30.531 -22.639 1.00 20.05 387 VAL B N 1
ATOM 4059 C CA . VAL B 1 253 ? 37.981 29.095 -22.567 1.00 19.81 387 VAL B CA 1
ATOM 4060 C C . VAL B 1 253 ? 38.764 28.523 -21.401 1.00 18.41 387 VAL B C 1
ATOM 4061 O O . VAL B 1 253 ? 39.893 28.935 -21.132 1.00 17.49 387 VAL B O 1
ATOM 4065 N N . GLY B 1 254 ? 38.141 27.586 -20.696 1.00 17.51 388 GLY B N 1
ATOM 4066 C CA . GLY B 1 254 ? 38.789 26.971 -19.557 1.00 16.03 388 GLY B CA 1
ATOM 4067 C C . GLY B 1 254 ? 37.875 25.981 -18.870 1.00 15.75 388 GLY B C 1
ATOM 4068 O O . GLY B 1 254 ? 37.064 25.321 -19.519 1.00 14.92 388 GLY B O 1
ATOM 4069 N N . ARG B 1 255 ? 37.999 25.889 -17.549 1.00 13.99 389 ARG B N 1
ATOM 4070 C CA . ARG B 1 255 ? 37.193 24.967 -16.779 1.00 12.82 389 ARG B CA 1
ATOM 4071 C C . ARG B 1 255 ? 36.773 25.512 -15.429 1.00 11.47 389 ARG B C 1
ATOM 4072 O O . ARG B 1 255 ? 37.531 26.225 -14.766 1.00 13.60 389 ARG B O 1
ATOM 4080 N N . THR B 1 256 ? 35.555 25.175 -15.031 1.00 12.86 390 THR B N 1
ATOM 4081 C CA . THR B 1 256 ? 35.067 25.549 -13.717 1.00 12.30 390 THR B CA 1
ATOM 4082 C C . THR B 1 256 ? 35.689 24.445 -12.860 1.00 12.29 390 THR B C 1
ATOM 4083 O O . THR B 1 256 ? 36.165 23.442 -13.400 1.00 10.25 390 THR B O 1
ATOM 4087 N N . TRP B 1 257 ? 35.697 24.609 -11.539 1.00 10.46 391 TRP B N 1
ATOM 4088 C CA . TRP B 1 257 ? 36.309 23.609 -10.663 1.00 11.40 391 TRP B CA 1
ATOM 4089 C C . TRP B 1 257 ? 35.760 22.196 -10.848 1.00 10.71 391 TRP B C 1
ATOM 4090 O O . TRP B 1 257 ? 36.425 21.218 -10.502 1.00 11.56 391 TRP B O 1
ATOM 4101 N N . THR B 1 258 ? 34.547 22.109 -11.391 1.00 10.74 392 THR B N 1
ATOM 4102 C CA . THR B 1 258 ? 33.840 20.845 -11.620 1.00 10.97 392 THR B CA 1
ATOM 4103 C C . THR B 1 258 ? 34.406 19.967 -12.736 1.00 11.79 392 THR B C 1
ATOM 4104 O O . THR B 1 258 ? 34.047 18.800 -12.836 1.00 11.35 392 THR B O 1
ATOM 4108 N N . GLU B 1 259 ? 35.282 20.526 -13.563 1.00 11.26 393 GLU B N 1
ATOM 4109 C CA . GLU B 1 259 ? 35.853 19.803 -14.699 1.00 10.83 393 GLU B CA 1
ATOM 4110 C C . GLU B 1 259 ? 37.354 19.556 -14.595 1.00 11.00 393 GLU B C 1
ATOM 4111 O O . GLU B 1 259 ? 38.119 20.485 -14.351 1.00 9.50 393 GLU B O 1
ATOM 4117 N N . ALA B 1 260 ? 37.776 18.314 -14.796 1.00 9.64 394 ALA B N 1
ATOM 4118 C CA . ALA B 1 260 ? 39.195 18.005 -14.759 1.00 11.95 394 ALA B CA 1
ATOM 4119 C C . ALA B 1 260 ? 39.690 18.206 -16.189 1.00 11.82 394 ALA B C 1
ATOM 4120 O O . ALA B 1 260 ? 38.909 18.129 -17.144 1.00 10.49 394 ALA B O 1
ATOM 4122 N N . PRO B 1 261 ? 40.989 18.480 -16.359 1.00 12.64 395 PRO B N 1
ATOM 4123 C CA . PRO B 1 261 ? 41.472 18.670 -17.733 1.00 13.11 395 PRO B CA 1
ATOM 4124 C C . PRO B 1 261 ? 41.336 17.419 -18.607 1.00 15.95 395 PRO B C 1
ATOM 4125 O O . PRO B 1 261 ? 41.378 16.296 -18.106 1.00 12.47 395 PRO B O 1
ATOM 4129 N N . GLU B 1 262 ? 41.130 17.646 -19.904 1.00 17.70 396 GLU B N 1
ATOM 4130 C CA . GLU B 1 262 ? 41.027 16.600 -20.918 1.00 20.41 396 GLU B CA 1
ATOM 4131 C C . GLU B 1 262 ? 39.939 15.532 -20.825 1.00 20.82 396 GLU B C 1
ATOM 4132 O O . GLU B 1 262 ? 39.367 15.151 -21.845 1.00 23.09 396 GLU B O 1
ATOM 4138 N N . VAL B 1 263 ? 39.652 15.045 -19.622 1.00 16.45 397 VAL B N 1
ATOM 4139 C CA . VAL B 1 263 ? 38.678 13.968 -19.459 1.00 15.31 397 VAL B CA 1
ATOM 4140 C C . VAL B 1 263 ? 37.231 14.372 -19.226 1.00 16.24 397 VAL B C 1
ATOM 4141 O O . VAL B 1 263 ? 36.329 13.541 -19.321 1.00 16.66 397 VAL B O 1
ATOM 4145 N N . ASP B 1 264 ? 36.992 15.639 -18.921 1.00 15.79 398 ASP B N 1
ATOM 4146 C CA . ASP B 1 264 ? 35.625 16.072 -18.692 1.00 16.41 398 ASP B CA 1
ATOM 4147 C C . ASP B 1 264 ? 35.189 17.044 -19.791 1.00 17.06 398 ASP B C 1
ATOM 4148 O O . ASP B 1 264 ? 35.536 16.853 -20.958 1.00 15.55 398 ASP B O 1
ATOM 4153 N N . GLY B 1 265 ? 34.434 18.076 -19.431 1.00 14.55 399 GLY B N 1
ATOM 4154 C CA . GLY B 1 265 ? 33.986 19.027 -20.434 1.00 16.48 399 GLY B CA 1
ATOM 4155 C C . GLY B 1 265 ? 34.798 20.307 -20.449 1.00 17.24 399 GLY B C 1
ATOM 4156 O O . GLY B 1 265 ? 35.824 20.411 -19.776 1.00 16.34 399 GLY B O 1
ATOM 4157 N N . VAL B 1 266 ? 34.334 21.281 -21.224 1.00 15.23 400 VAL B N 1
ATOM 4158 C CA . VAL B 1 266 ? 35.000 22.568 -21.320 1.00 16.87 400 VAL B CA 1
ATOM 4159 C C . VAL B 1 266 ? 33.962 23.650 -21.047 1.00 18.23 400 VAL B C 1
ATOM 4160 O O . VAL B 1 266 ? 32.760 23.420 -21.208 1.00 16.74 400 VAL B O 1
ATOM 4164 N N . VAL B 1 267 ? 34.427 24.814 -20.599 1.00 17.40 401 VAL B N 1
ATOM 4165 C CA . VAL B 1 267 ? 33.543 25.934 -20.295 1.00 16.22 401 VAL B CA 1
ATOM 4166 C C . VAL B 1 267 ? 33.995 27.180 -21.054 1.00 17.40 401 VAL B C 1
ATOM 4167 O O . VAL B 1 267 ? 35.167 27.569 -21.004 1.00 16.58 401 VAL B O 1
ATOM 4171 N N . PHE B 1 268 ? 33.045 27.787 -21.762 1.00 17.57 402 PHE B N 1
ATOM 4172 C CA . PHE B 1 268 ? 33.271 28.990 -22.556 1.00 18.77 402 PHE B CA 1
ATOM 4173 C C . PHE B 1 268 ? 32.582 30.157 -21.871 1.00 19.47 402 PHE B C 1
ATOM 4174 O O . PHE B 1 268 ? 31.393 30.087 -21.570 1.00 20.27 402 PHE B O 1
ATOM 4182 N N . VAL B 1 269 ? 33.325 31.232 -21.638 1.00 21.70 403 VAL B N 1
ATOM 4183 C CA . VAL B 1 269 ? 32.771 32.398 -20.971 1.00 24.48 403 VAL B CA 1
ATOM 4184 C C . VAL B 1 269 ? 33.119 33.712 -21.675 1.00 25.32 403 VAL B C 1
ATOM 4185 O O . VAL B 1 269 ? 34.244 33.905 -22.138 1.00 24.29 403 VAL B O 1
ATOM 4189 N N . ARG B 1 270 ? 32.145 34.612 -21.763 1.00 27.46 404 ARG B N 1
ATOM 4190 C CA . ARG B 1 270 ? 32.369 35.900 -22.410 1.00 30.33 404 ARG B CA 1
ATOM 4191 C C . ARG B 1 270 ? 32.947 36.875 -21.390 1.00 29.65 404 ARG B C 1
ATOM 4192 O O . ARG B 1 270 ? 32.316 37.163 -20.374 1.00 32.13 404 ARG B O 1
ATOM 4200 N N . GLY B 1 271 ? 34.148 37.375 -21.658 1.00 30.28 405 GLY B N 1
ATOM 4201 C CA . GLY B 1 271 ? 34.769 38.310 -20.739 1.00 29.75 405 GLY B CA 1
ATOM 4202 C C . GLY B 1 271 ? 36.238 38.534 -21.030 1.00 29.64 405 GLY B C 1
ATOM 4203 O O . GLY B 1 271 ? 36.781 37.963 -21.968 1.00 29.80 405 GLY B O 1
ATOM 4204 N N . LYS B 1 272 ? 36.882 39.366 -20.220 1.00 29.39 406 LYS B N 1
ATOM 4205 C CA . LYS B 1 272 ? 38.294 39.669 -20.398 1.00 29.76 406 LYS B CA 1
ATOM 4206 C C . LYS B 1 272 ? 39.124 38.896 -19.375 1.00 29.86 406 LYS B C 1
ATOM 4207 O O . LYS B 1 272 ? 38.665 38.626 -18.266 1.00 27.62 406 LYS B O 1
ATOM 4213 N N . GLY B 1 273 ? 40.346 38.540 -19.750 1.00 29.19 407 GLY B N 1
ATOM 4214 C CA . GLY B 1 273 ? 41.198 37.810 -18.835 1.00 30.74 407 GLY B CA 1
ATOM 4215 C C . GLY B 1 273 ? 42.376 37.172 -19.534 1.00 31.33 407 GLY B C 1
ATOM 4216 O O . GLY B 1 273 ? 42.458 37.172 -20.764 1.00 32.31 407 GLY B O 1
ATOM 4217 N N . LYS B 1 274 ? 43.297 36.632 -18.745 1.00 31.82 408 LYS B N 1
ATOM 4218 C CA . LYS B 1 274 ? 44.478 35.979 -19.294 1.00 32.74 408 LYS B CA 1
ATOM 4219 C C . LYS B 1 274 ? 44.653 34.577 -18.727 1.00 30.70 408 LYS B C 1
ATOM 4220 O O . LYS B 1 274 ? 44.178 34.275 -17.630 1.00 27.78 408 LYS B O 1
ATOM 4226 N N . ILE B 1 275 ? 45.335 33.730 -19.492 1.00 29.29 409 ILE B N 1
ATOM 4227 C CA . ILE B 1 275 ? 45.595 32.357 -19.087 1.00 28.92 409 ILE B CA 1
ATOM 4228 C C . ILE B 1 275 ? 46.161 32.334 -17.674 1.00 28.19 409 ILE B C 1
ATOM 4229 O O . ILE B 1 275 ? 47.114 33.051 -17.375 1.00 27.65 409 ILE B O 1
ATOM 4234 N N . GLY B 1 276 ? 45.558 31.529 -16.804 1.00 25.82 410 GLY B N 1
ATOM 4235 C CA . GLY B 1 276 ? 46.041 31.429 -15.439 1.00 24.79 410 GLY B CA 1
ATOM 4236 C C . GLY B 1 276 ? 45.183 32.174 -14.441 1.00 23.72 410 GLY B C 1
ATOM 4237 O O . GLY B 1 276 ? 45.274 31.933 -13.239 1.00 23.56 410 GLY B O 1
ATOM 4238 N N . ASP B 1 277 ? 44.355 33.090 -14.930 1.00 21.94 411 ASP B N 1
ATOM 4239 C CA . ASP B 1 277 ? 43.486 33.854 -14.048 1.00 21.83 411 ASP B CA 1
ATOM 4240 C C . ASP B 1 277 ? 42.338 33.033 -13.486 1.00 19.77 411 ASP B C 1
ATOM 4241 O O . ASP B 1 277 ? 41.810 32.146 -14.152 1.00 15.42 411 ASP B O 1
ATOM 4246 N N . PHE B 1 278 ? 41.967 33.340 -12.247 1.00 18.83 412 PHE B N 1
ATOM 4247 C CA . PHE B 1 278 ? 40.831 32.707 -11.604 1.00 18.91 412 PHE B CA 1
ATOM 4248 C C . PHE B 1 278 ? 39.719 33.738 -11.714 1.00 21.11 412 PHE B C 1
ATOM 4249 O O . PHE B 1 278 ? 39.901 34.893 -11.324 1.00 21.18 412 PHE B O 1
ATOM 4257 N N . LEU B 1 279 ? 38.581 33.329 -12.259 1.00 19.76 413 LEU B N 1
ATOM 4258 C CA . LEU B 1 279 ? 37.455 34.228 -12.410 1.00 19.30 413 LEU B CA 1
ATOM 4259 C C . LEU B 1 279 ? 36.184 33.638 -11.830 1.00 20.34 413 LEU B C 1
ATOM 4260 O O . LEU B 1 279 ? 36.093 32.438 -11.548 1.00 17.60 413 LEU B O 1
ATOM 4265 N N . GLU B 1 280 ? 35.205 34.513 -11.656 1.00 18.55 414 GLU B N 1
ATOM 4266 C CA . GLU B 1 280 ? 33.897 34.150 -11.143 1.00 21.64 414 GLU B CA 1
ATOM 4267 C C . GLU B 1 280 ? 33.022 34.187 -12.392 1.00 21.78 414 GLU B C 1
ATOM 4268 O O . GLU B 1 280 ? 33.035 35.180 -13.122 1.00 20.58 414 GLU B O 1
ATOM 4274 N N . VAL B 1 281 ? 32.281 33.115 -12.653 1.00 21.65 415 VAL B N 1
ATOM 4275 C CA . VAL B 1 281 ? 31.418 33.070 -13.830 1.00 21.34 415 VAL B CA 1
ATOM 4276 C C . VAL B 1 281 ? 30.055 32.484 -13.502 1.00 20.22 415 VAL B C 1
ATOM 4277 O O . VAL B 1 281 ? 29.903 31.734 -12.539 1.00 20.02 415 VAL B O 1
ATOM 4281 N N . VAL B 1 282 ? 29.056 32.852 -14.297 1.00 20.58 416 VAL B N 1
ATOM 4282 C CA . VAL B 1 282 ? 27.709 32.336 -14.108 1.00 20.43 416 VAL B CA 1
ATOM 4283 C C . VAL B 1 282 ? 27.354 31.566 -15.364 1.00 19.29 416 VAL B C 1
ATOM 4284 O O . VAL B 1 282 ? 27.468 32.091 -16.466 1.00 20.80 416 VAL B O 1
ATOM 4288 N N . ILE B 1 283 ? 26.934 30.316 -15.194 1.00 19.12 417 ILE B N 1
ATOM 4289 C CA . ILE B 1 283 ? 26.591 29.464 -16.324 1.00 17.68 417 ILE B CA 1
ATOM 4290 C C . ILE B 1 283 ? 25.225 29.823 -16.889 1.00 17.79 417 ILE B C 1
ATOM 4291 O O . ILE B 1 283 ? 24.245 29.931 -16.154 1.00 18.06 417 ILE B O 1
ATOM 4296 N N . LYS B 1 284 ? 25.167 29.995 -18.202 1.00 18.74 418 LYS B N 1
ATOM 4297 C CA . LYS B 1 284 ? 23.925 30.351 -18.863 1.00 20.97 418 LYS B CA 1
ATOM 4298 C C . LYS B 1 284 ? 23.253 29.126 -19.493 1.00 20.77 418 LYS B C 1
ATOM 4299 O O . LYS B 1 284 ? 22.032 28.987 -19.445 1.00 19.60 418 LYS B O 1
ATOM 4305 N N . GLU B 1 285 ? 24.053 28.218 -20.044 1.00 19.27 419 GLU B N 1
ATOM 4306 C CA . GLU B 1 285 ? 23.509 27.023 -20.679 1.00 20.05 419 GLU B CA 1
ATOM 4307 C C . GLU B 1 285 ? 24.566 25.938 -20.815 1.00 19.37 419 GLU B C 1
ATOM 4308 O O . GLU B 1 285 ? 25.755 26.191 -20.647 1.00 19.51 419 GLU B O 1
ATOM 4314 N N . HIS B 1 286 ? 24.129 24.724 -21.123 1.00 18.98 420 HIS B N 1
ATOM 4315 C CA . HIS B 1 286 ? 25.076 23.637 -21.328 1.00 19.41 420 HIS B CA 1
ATOM 4316 C C . HIS B 1 286 ? 24.543 22.700 -22.397 1.00 20.86 420 HIS B C 1
ATOM 4317 O O . HIS B 1 286 ? 23.333 22.596 -22.611 1.00 18.05 420 HIS B O 1
ATOM 4324 N N . ASP B 1 287 ? 25.458 22.023 -23.074 1.00 23.56 421 ASP B N 1
ATOM 4325 C CA . ASP B 1 287 ? 25.082 21.073 -24.105 1.00 28.58 421 ASP B CA 1
ATOM 4326 C C . ASP B 1 287 ? 26.267 20.155 -24.384 1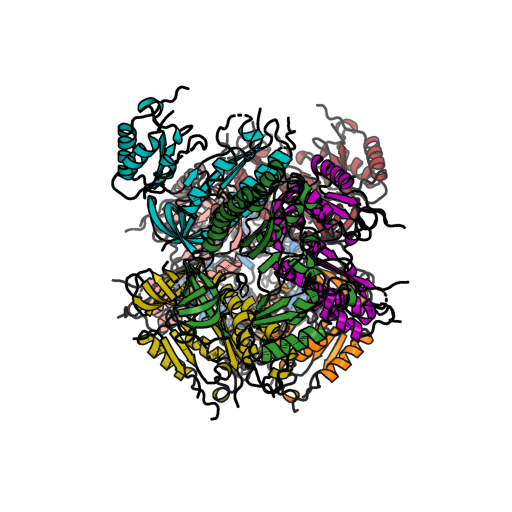.00 29.05 421 ASP B C 1
ATOM 4327 O O . ASP B 1 287 ? 27.411 20.608 -24.489 1.00 27.06 421 ASP B O 1
ATOM 4332 N N . GLU B 1 288 ? 25.985 18.860 -24.475 1.00 29.91 422 GLU B N 1
ATOM 4333 C CA . GLU B 1 288 ? 27.012 17.853 -24.732 1.00 32.52 422 GLU B CA 1
ATOM 4334 C C . GLU B 1 288 ? 28.138 17.898 -23.703 1.00 32.10 422 GLU B C 1
ATOM 4335 O O . GLU B 1 288 ? 29.299 17.658 -24.032 1.00 32.83 422 GLU B O 1
ATOM 4341 N N . TYR B 1 289 ? 27.783 18.219 -22.464 1.00 30.44 423 TYR B N 1
ATOM 4342 C CA . TYR B 1 289 ? 28.738 18.282 -21.361 1.00 31.16 423 TYR B CA 1
ATOM 4343 C C . TYR B 1 289 ? 29.658 19.508 -21.359 1.00 29.02 423 TYR B C 1
ATOM 4344 O O . TYR B 1 289 ? 30.575 19.589 -20.545 1.00 27.92 423 TYR B O 1
ATOM 4353 N N . ASP B 1 290 ? 29.427 20.453 -22.270 1.00 26.77 424 ASP B N 1
ATOM 4354 C CA . ASP B 1 290 ? 30.212 21.687 -22.291 1.00 25.34 424 ASP B CA 1
ATOM 4355 C C . ASP B 1 290 ? 29.281 22.796 -21.807 1.00 24.92 424 ASP B C 1
ATOM 4356 O O . ASP B 1 290 ? 28.065 22.703 -21.982 1.00 24.18 424 ASP B O 1
ATOM 4369 N N . TRP B 1 292 ? 28.436 27.189 -21.283 1.00 18.55 426 TRP B N 1
ATOM 4370 C CA . TRP B 1 292 ? 28.625 28.545 -21.774 1.00 18.54 426 TRP B CA 1
ATOM 4371 C C . TRP B 1 292 ? 28.074 29.492 -20.715 1.00 18.41 426 TRP B C 1
ATOM 4372 O O . TRP B 1 292 ? 27.026 29.236 -20.123 1.00 18.64 426 TRP B O 1
ATOM 4383 N N . GLY B 1 293 ? 28.803 30.568 -20.451 1.00 20.47 427 GLY B N 1
ATOM 4384 C CA . GLY B 1 293 ? 28.359 31.529 -19.457 1.00 21.76 427 GLY B CA 1
ATOM 4385 C C . GLY B 1 293 ? 29.068 32.852 -19.625 1.00 21.73 427 GLY B C 1
ATOM 4386 O O . GLY B 1 293 ? 29.624 33.135 -20.687 1.00 20.45 427 GLY B O 1
ATOM 4387 N N . SER B 1 294 ? 29.053 33.660 -18.572 1.00 23.24 428 SER B N 1
ATOM 4388 C CA . SER B 1 294 ? 29.702 34.965 -18.602 1.00 26.04 428 SER B CA 1
ATOM 4389 C C . SER B 1 294 ? 30.400 35.250 -17.282 1.00 26.34 428 SER B C 1
ATOM 4390 O O . SER B 1 294 ? 29.992 34.750 -16.233 1.00 26.99 428 SER B O 1
ATOM 4393 N N . VAL B 1 295 ? 31.451 36.059 -17.347 1.00 28.16 429 VAL B N 1
ATOM 4394 C CA . VAL B 1 295 ? 32.216 36.427 -16.162 1.00 30.75 429 VAL B CA 1
ATOM 4395 C C . VAL B 1 295 ? 31.519 37.518 -15.355 1.00 31.27 429 VAL B C 1
ATOM 4396 O O . VAL B 1 295 ? 30.901 38.421 -15.918 1.00 29.94 429 VAL B O 1
ATOM 4400 N N . ILE B 1 296 ? 31.623 37.427 -14.034 1.00 30.55 430 ILE B N 1
ATOM 4401 C CA . ILE B 1 296 ? 31.018 38.409 -13.153 1.00 33.61 430 ILE B CA 1
ATOM 4402 C C . ILE B 1 296 ? 32.017 39.525 -12.886 1.00 35.30 430 ILE B C 1
ATOM 4403 O O . ILE B 1 296 ? 33.181 39.192 -12.567 1.00 36.48 430 ILE B O 1
ATOM 4408 N N . GLU C 1 2 ? 51.203 25.873 61.939 1.00 41.95 136 GLU C N 1
ATOM 4409 C CA . GLU C 1 2 ? 51.505 27.061 61.092 1.00 41.28 136 GLU C CA 1
ATOM 4410 C C . GLU C 1 2 ? 50.237 27.576 60.427 1.00 38.18 136 GLU C C 1
ATOM 4411 O O . GLU C 1 2 ? 49.314 26.807 60.161 1.00 39.36 136 GLU C O 1
ATOM 4417 N N . ARG C 1 3 ? 50.198 28.877 60.162 1.00 34.82 137 ARG C N 1
ATOM 4418 C CA . ARG C 1 3 ? 49.037 29.503 59.538 1.00 30.83 137 ARG C CA 1
ATOM 4419 C C . ARG C 1 3 ? 48.990 29.212 58.044 1.00 26.62 137 ARG C C 1
ATOM 4420 O O . ARG C 1 3 ? 50.024 29.165 57.380 1.00 24.48 137 ARG C O 1
ATOM 4428 N N . PRO C 1 4 ? 47.783 29.016 57.494 1.00 23.01 138 PRO C N 1
ATOM 4429 C CA . PRO C 1 4 ? 47.652 28.734 56.063 1.00 21.31 138 PRO C CA 1
ATOM 4430 C C . PRO C 1 4 ? 47.708 29.986 55.183 1.00 19.53 138 PRO C C 1
ATOM 4431 O O . PRO C 1 4 ? 47.585 29.898 53.962 1.00 18.03 138 PRO C O 1
ATOM 4435 N N . TYR C 1 5 ? 47.891 31.152 55.793 1.00 16.81 139 TYR C N 1
ATOM 4436 C CA . TYR C 1 5 ? 47.952 32.389 55.019 1.00 16.76 139 TYR C CA 1
ATOM 4437 C C . TYR C 1 5 ? 49.254 33.145 55.270 1.00 15.98 139 TYR C C 1
ATOM 4438 O O . TYR C 1 5 ? 49.940 32.901 56.259 1.00 15.05 139 TYR C O 1
ATOM 4447 N N . ALA C 1 6 ? 49.586 34.067 54.375 1.00 13.25 140 ALA C N 1
ATOM 4448 C CA . ALA C 1 6 ? 50.791 34.864 54.530 1.00 12.87 140 ALA C CA 1
ATOM 4449 C C . ALA C 1 6 ? 50.603 36.252 53.939 1.00 13.11 140 ALA C C 1
ATOM 4450 O O . ALA C 1 6 ? 49.947 36.418 52.901 1.00 8.68 140 ALA C O 1
ATOM 4452 N N . TYR C 1 7 ? 51.182 37.247 54.607 1.00 11.97 141 TYR C N 1
ATOM 4453 C CA . TYR C 1 7 ? 51.121 38.622 54.125 1.00 12.87 141 TYR C CA 1
ATOM 4454 C C . TYR C 1 7 ? 52.348 38.820 53.267 1.00 12.78 141 TYR C C 1
ATOM 4455 O O . TYR C 1 7 ? 53.442 38.408 53.641 1.00 14.35 141 TYR C O 1
ATOM 4464 N N . VAL C 1 8 ? 52.163 39.447 52.116 1.00 12.44 142 VAL C N 1
ATOM 4465 C CA . VAL C 1 8 ? 53.264 39.704 51.204 1.00 14.77 142 VAL C CA 1
ATOM 4466 C C . VAL C 1 8 ? 53.330 41.213 50.998 1.00 16.70 142 VAL C C 1
ATOM 4467 O O . VAL C 1 8 ? 52.390 41.818 50.478 1.00 13.45 142 VAL C O 1
ATOM 4471 N N . LYS C 1 9 ? 54.435 41.817 51.433 1.00 16.30 143 LYS C N 1
ATOM 4472 C CA . LYS C 1 9 ? 54.617 43.261 51.320 1.00 17.88 143 LYS C CA 1
ATOM 4473 C C . LYS C 1 9 ? 55.138 43.596 49.929 1.00 17.81 143 LYS C C 1
ATOM 4474 O O . LYS C 1 9 ? 56.306 43.360 49.622 1.00 17.34 143 LYS C O 1
ATOM 4480 N N . ILE C 1 10 ? 54.272 44.156 49.094 1.00 16.35 144 ILE C N 1
ATOM 4481 C CA . ILE C 1 10 ? 54.639 44.479 47.723 1.00 17.37 144 ILE C CA 1
ATOM 4482 C C . ILE C 1 10 ? 55.352 45.818 47.573 1.00 20.03 144 ILE C C 1
ATOM 4483 O O . ILE C 1 10 ? 55.941 46.093 46.532 1.00 18.97 144 ILE C O 1
ATOM 4488 N N . SER C 1 11 ? 55.310 46.630 48.628 1.00 22.78 145 SER C N 1
ATOM 4489 C CA . SER C 1 11 ? 55.933 47.955 48.644 1.00 27.05 145 SER C CA 1
ATOM 4490 C C . SER C 1 11 ? 56.070 48.419 50.083 1.00 28.73 145 SER C C 1
ATOM 4491 O O . SER C 1 11 ? 55.545 47.788 50.994 1.00 27.36 145 SER C O 1
ATOM 4494 N N . ASP C 1 12 ? 56.768 49.528 50.289 1.00 32.46 146 ASP C N 1
ATOM 4495 C CA . ASP C 1 12 ? 56.922 50.059 51.639 1.00 35.79 146 ASP C CA 1
ATOM 4496 C C . ASP C 1 12 ? 57.439 51.491 51.607 1.00 35.74 146 ASP C C 1
ATOM 4497 O O . ASP C 1 12 ? 57.287 52.191 50.607 1.00 35.84 146 ASP C O 1
ATOM 4502 N N . GLY C 1 28 ? 58.023 57.289 53.937 1.00 48.48 162 GLY C N 1
ATOM 4503 C CA . GLY C 1 28 ? 59.211 57.540 53.141 1.00 47.16 162 GLY C CA 1
ATOM 4504 C C . GLY C 1 28 ? 58.943 57.420 51.654 1.00 46.87 162 GLY C C 1
ATOM 4505 O O . GLY C 1 28 ? 57.790 57.385 51.221 1.00 46.88 162 GLY C O 1
ATOM 4506 N N . SER C 1 29 ? 60.012 57.355 50.868 1.00 46.23 163 SER C N 1
ATOM 4507 C CA . SER C 1 29 ? 59.890 57.236 49.420 1.00 45.53 163 SER C CA 1
ATOM 4508 C C . SER C 1 29 ? 59.255 55.895 49.048 1.00 43.69 163 SER C C 1
ATOM 4509 O O . SER C 1 29 ? 59.657 54.844 49.553 1.00 43.81 163 SER C O 1
ATOM 4512 N N . LEU C 1 30 ? 58.261 55.941 48.167 1.00 40.67 164 LEU C N 1
ATOM 4513 C CA . LEU C 1 30 ? 57.565 54.737 47.730 1.00 37.29 164 LEU C CA 1
ATOM 4514 C C . LEU C 1 30 ? 58.513 53.789 46.996 1.00 34.85 164 LEU C C 1
ATOM 4515 O O . LEU C 1 30 ? 59.035 54.115 45.929 1.00 34.08 164 LEU C O 1
ATOM 4520 N N . ARG C 1 31 ? 58.737 52.618 47.586 1.00 31.06 165 ARG C N 1
ATOM 4521 C CA . ARG C 1 31 ? 59.621 51.609 47.007 1.00 30.62 165 ARG C CA 1
ATOM 4522 C C . ARG C 1 31 ? 58.884 50.295 46.776 1.00 26.80 165 ARG C C 1
ATOM 4523 O O . ARG C 1 31 ? 58.537 49.600 47.724 1.00 26.57 165 ARG C O 1
ATOM 4531 N N . SER C 1 32 ? 58.660 49.945 45.517 1.00 23.65 166 SER C N 1
ATOM 4532 C CA . SER C 1 32 ? 57.957 48.708 45.215 1.00 24.39 166 SER C CA 1
ATOM 4533 C C . SER C 1 32 ? 58.909 47.606 44.757 1.00 23.42 166 SER C C 1
ATOM 4534 O O . SER C 1 32 ? 59.880 47.869 44.049 1.00 23.80 166 SER C O 1
ATOM 4537 N N . ARG C 1 33 ? 58.640 46.377 45.187 1.00 20.45 167 ARG C N 1
ATOM 4538 C CA . ARG C 1 33 ? 59.457 45.239 44.794 1.00 17.97 167 ARG C CA 1
ATOM 4539 C C . ARG C 1 33 ? 59.013 44.840 43.399 1.00 17.33 167 ARG C C 1
ATOM 4540 O O . ARG C 1 33 ? 57.873 45.103 43.012 1.00 16.85 167 ARG C O 1
ATOM 4548 N N . SER C 1 34 ? 59.902 44.198 42.647 1.00 14.99 168 SER C N 1
ATOM 4549 C CA . SER C 1 34 ? 59.582 43.793 41.278 1.00 15.32 168 SER C CA 1
ATOM 4550 C C . SER C 1 34 ? 58.567 42.654 41.216 1.00 15.67 168 SER C C 1
ATOM 4551 O O . SER C 1 34 ? 58.489 41.825 42.124 1.00 14.15 168 SER C O 1
ATOM 4554 N N . ILE C 1 35 ? 57.791 42.608 40.139 1.00 15.54 169 ILE C N 1
ATOM 4555 C CA . ILE C 1 35 ? 56.800 41.549 40.000 1.00 16.01 169 ILE C CA 1
ATOM 4556 C C . ILE C 1 35 ? 57.482 40.193 40.132 1.00 16.73 169 ILE C C 1
ATOM 4557 O O . ILE C 1 35 ? 56.975 39.299 40.812 1.00 15.32 169 ILE C O 1
ATOM 4562 N N . GLU C 1 36 ? 58.645 40.045 39.500 1.00 16.43 170 GLU C N 1
ATOM 4563 C CA . GLU C 1 36 ? 59.389 38.790 39.571 1.00 16.93 170 GLU C CA 1
ATOM 4564 C C . GLU C 1 36 ? 59.804 38.408 40.985 1.00 15.03 170 GLU C C 1
ATOM 4565 O O . GLU C 1 36 ? 59.711 37.238 41.357 1.00 12.42 170 GLU C O 1
ATOM 4571 N N . ASP C 1 37 ? 60.265 39.371 41.780 1.00 14.28 171 ASP C N 1
ATOM 4572 C CA . ASP C 1 37 ? 60.673 39.048 43.148 1.00 14.90 171 ASP C CA 1
ATOM 4573 C C . ASP C 1 37 ? 59.478 38.657 44.011 1.00 15.31 171 ASP C C 1
ATOM 4574 O O . ASP C 1 37 ? 59.580 37.757 44.840 1.00 13.04 171 ASP C O 1
ATOM 4579 N N . ILE C 1 38 ? 58.359 39.350 43.835 1.00 14.07 172 ILE C N 1
ATOM 4580 C CA . ILE C 1 38 ? 57.162 39.035 44.608 1.00 14.59 172 ILE C CA 1
ATOM 4581 C C . ILE C 1 38 ? 56.649 37.665 44.177 1.00 14.69 172 ILE C C 1
ATOM 4582 O O . ILE C 1 38 ? 56.250 36.851 45.013 1.00 15.92 172 ILE C O 1
ATOM 4587 N N . THR C 1 39 ? 56.680 37.407 42.872 1.00 15.59 173 THR C N 1
ATOM 4588 C CA . THR C 1 39 ? 56.225 36.127 42.345 1.00 14.13 173 THR C CA 1
ATOM 4589 C C . THR C 1 39 ? 57.031 34.965 42.943 1.00 14.14 173 THR C C 1
ATOM 4590 O O . THR C 1 39 ? 56.447 33.975 43.385 1.00 13.20 173 THR C O 1
ATOM 4594 N N . ARG C 1 40 ? 58.361 35.082 42.973 1.00 12.37 174 ARG C N 1
ATOM 4595 C CA . ARG C 1 40 ? 59.189 34.023 43.550 1.00 13.87 174 ARG C CA 1
ATOM 4596 C C . ARG C 1 40 ? 58.865 33.839 45.030 1.00 11.56 174 ARG C C 1
ATOM 4597 O O . ARG C 1 40 ? 58.873 32.718 45.540 1.00 11.64 174 ARG C O 1
ATOM 4605 N N . GLU C 1 41 ? 58.582 34.932 45.731 1.00 12.32 175 GLU C N 1
ATOM 4606 C CA . GLU C 1 41 ? 58.248 34.811 47.154 1.00 13.36 175 GLU C CA 1
ATOM 4607 C C . GLU C 1 41 ? 56.958 34.008 47.319 1.00 11.28 175 GLU C C 1
ATOM 4608 O O . GLU C 1 41 ? 56.902 33.075 48.111 1.00 10.25 175 GLU C O 1
ATOM 4614 N N . VAL C 1 42 ? 55.929 34.373 46.562 1.00 12.41 176 VAL C N 1
ATOM 4615 C CA . VAL C 1 42 ? 54.652 33.682 46.636 1.00 14.56 176 VAL C CA 1
ATOM 4616 C C . VAL C 1 42 ? 54.782 32.204 46.264 1.00 14.84 176 VAL C C 1
ATOM 4617 O O . VAL C 1 42 ? 54.152 31.344 46.880 1.00 15.05 176 VAL C O 1
ATOM 4621 N N . GLU C 1 43 ? 55.595 31.910 45.253 1.00 15.93 177 GLU C N 1
ATOM 4622 C CA . GLU C 1 43 ? 55.811 30.529 44.830 1.00 17.95 177 GLU C CA 1
ATOM 4623 C C . GLU C 1 43 ? 56.383 29.712 45.987 1.00 17.76 177 GLU C C 1
ATOM 4624 O O . GLU C 1 43 ? 55.956 28.580 46.221 1.00 19.31 177 GLU C O 1
ATOM 4630 N N . ASP C 1 44 ? 57.335 30.274 46.727 1.00 18.13 178 ASP C N 1
ATOM 4631 C CA . ASP C 1 44 ? 57.900 29.540 47.858 1.00 17.97 178 ASP C CA 1
ATOM 4632 C C . ASP C 1 44 ? 56.842 29.327 48.927 1.00 16.50 178 ASP C C 1
ATOM 4633 O O . ASP C 1 44 ? 56.809 28.286 49.583 1.00 16.17 178 ASP C O 1
ATOM 4638 N N . LEU C 1 45 ? 55.978 30.321 49.099 1.00 14.80 179 LEU C N 1
ATOM 4639 C CA . LEU C 1 45 ? 54.906 30.229 50.084 1.00 13.46 179 LEU C CA 1
ATOM 4640 C C . LEU C 1 45 ? 53.921 29.124 49.710 1.00 13.70 179 LEU C C 1
ATOM 4641 O O . LEU C 1 45 ? 53.459 28.380 50.569 1.00 14.99 179 LEU C O 1
ATOM 4646 N N . LEU C 1 46 ? 53.587 29.033 48.427 1.00 14.49 180 LEU C N 1
ATOM 4647 C CA . LEU C 1 46 ? 52.656 28.008 47.967 1.00 15.47 180 LEU C CA 1
ATOM 4648 C C . LEU C 1 46 ? 53.292 26.636 48.127 1.00 17.14 180 LEU C C 1
ATOM 4649 O O . LEU C 1 46 ? 52.620 25.654 48.457 1.00 15.36 180 LEU C O 1
ATOM 4654 N N . LYS C 1 47 ? 54.601 26.581 47.906 1.00 18.60 181 LYS C N 1
ATOM 4655 C CA . LYS C 1 47 ? 55.347 25.343 48.033 1.00 20.97 181 LYS C CA 1
ATOM 4656 C C . LYS C 1 47 ? 55.339 24.867 49.485 1.00 22.44 181 LYS C C 1
ATOM 4657 O O . LYS C 1 47 ? 55.369 23.666 49.743 1.00 23.30 181 LYS C O 1
ATOM 4663 N N . GLU C 1 48 ? 55.288 25.791 50.441 1.00 23.68 182 GLU C N 1
ATOM 4664 C CA . GLU C 1 48 ? 55.267 25.371 51.837 1.00 24.85 182 GLU C CA 1
ATOM 4665 C C . GLU C 1 48 ? 53.858 25.106 52.346 1.00 23.71 182 GLU C C 1
ATOM 4666 O O . GLU C 1 48 ? 53.654 24.862 53.534 1.00 24.81 182 GLU C O 1
ATOM 4672 N N . GLY C 1 49 ? 52.882 25.154 51.441 1.00 22.80 183 GLY C N 1
ATOM 4673 C CA . GLY C 1 49 ? 51.507 24.874 51.831 1.00 21.41 183 GLY C CA 1
ATOM 4674 C C . GLY C 1 49 ? 50.537 26.028 52.035 1.00 20.17 183 GLY C C 1
ATOM 4675 O O . GLY C 1 49 ? 49.369 25.778 52.322 1.00 18.58 183 GLY C O 1
ATOM 4676 N N . LYS C 1 50 ? 50.989 27.274 51.895 1.00 18.96 184 LYS C N 1
ATOM 4677 C CA . LYS C 1 50 ? 50.091 28.416 52.079 1.00 16.27 184 LYS C CA 1
ATOM 4678 C C . LYS C 1 50 ? 48.944 28.368 51.067 1.00 16.18 184 LYS C C 1
ATOM 4679 O O . LYS C 1 50 ? 49.136 27.995 49.910 1.00 14.11 184 LYS C O 1
ATOM 4685 N N . LYS C 1 51 ? 47.752 28.748 51.513 1.00 13.80 185 LYS C N 1
ATOM 4686 C CA . LYS C 1 51 ? 46.575 28.725 50.660 1.00 14.52 185 LYS C CA 1
ATOM 4687 C C . LYS C 1 51 ? 45.955 30.101 50.447 1.00 14.77 185 LYS C C 1
ATOM 4688 O O . LYS C 1 51 ? 44.981 30.251 49.704 1.00 12.58 185 LYS C O 1
ATOM 4694 N N . GLU C 1 52 ? 46.512 31.107 51.104 1.00 12.87 186 GLU C N 1
ATOM 4695 C CA . GLU C 1 52 ? 45.991 32.455 50.976 1.00 13.10 186 GLU C CA 1
ATOM 4696 C C . GLU C 1 52 ? 47.151 33.436 50.999 1.00 13.76 186 GLU C C 1
ATOM 4697 O O . GLU C 1 52 ? 47.947 33.459 51.940 1.00 14.38 186 GLU C O 1
ATOM 4703 N N . ILE C 1 53 ? 47.230 34.238 49.946 1.00 11.86 187 ILE C N 1
ATOM 4704 C CA . ILE C 1 53 ? 48.282 35.227 49.783 1.00 12.32 187 ILE C CA 1
ATOM 4705 C C . ILE C 1 53 ? 47.644 36.606 49.896 1.00 12.55 187 ILE C C 1
ATOM 4706 O O . ILE C 1 53 ? 46.821 37.003 49.064 1.00 14.08 187 ILE C O 1
ATOM 4711 N N . ILE C 1 54 ? 48.019 37.327 50.944 1.00 13.56 188 ILE C N 1
ATOM 4712 C CA . ILE C 1 54 ? 47.469 38.647 51.203 1.00 11.97 188 ILE C CA 1
ATOM 4713 C C . ILE C 1 54 ? 48.490 39.726 50.895 1.00 13.93 188 ILE C C 1
ATOM 4714 O O . ILE C 1 54 ? 49.506 39.867 51.586 1.00 13.92 188 ILE C O 1
ATOM 4719 N N . LEU C 1 55 ? 48.213 40.478 49.834 1.00 12.50 189 LEU C N 1
ATOM 4720 C CA . LEU C 1 55 ? 49.088 41.555 49.385 1.00 13.40 189 LEU C CA 1
ATOM 4721 C C . LEU C 1 55 ? 48.840 42.811 50.215 1.00 13.95 189 LEU C C 1
ATOM 4722 O O . LEU C 1 55 ? 47.707 43.290 50.305 1.00 12.41 189 LEU C O 1
ATOM 4727 N N . VAL C 1 56 ? 49.907 43.330 50.825 1.00 14.20 190 VAL C N 1
ATOM 4728 C CA . VAL C 1 56 ? 49.814 44.520 51.661 1.00 13.86 190 VAL C CA 1
ATOM 4729 C C . VAL C 1 56 ? 50.835 45.605 51.320 1.00 15.40 190 VAL C C 1
ATOM 4730 O O . VAL C 1 56 ? 51.856 45.355 50.667 1.00 12.61 190 VAL C O 1
ATOM 4734 N N . ALA C 1 57 ? 50.522 46.816 51.767 1.00 15.40 191 ALA C N 1
ATOM 4735 C CA . ALA C 1 57 ? 51.355 47.996 51.572 1.00 17.40 191 ALA C CA 1
ATOM 4736 C C . ALA C 1 57 ? 50.557 49.176 52.098 1.00 20.55 191 ALA C C 1
ATOM 4737 O O . ALA C 1 57 ? 49.368 49.043 52.400 1.00 20.00 191 ALA C O 1
ATOM 4739 N N . GLN C 1 58 ? 51.209 50.329 52.208 1.00 21.35 192 GLN C N 1
ATOM 4740 C CA . GLN C 1 58 ? 50.525 51.530 52.664 1.00 23.52 192 GLN C CA 1
ATOM 4741 C C . GLN C 1 58 ? 49.344 51.758 51.724 1.00 22.94 192 GLN C C 1
ATOM 4742 O O . GLN C 1 58 ? 48.225 52.034 52.158 1.00 22.51 192 GLN C O 1
ATOM 4748 N N . ASP C 1 59 ? 49.606 51.619 50.431 1.00 21.65 193 ASP C N 1
ATOM 4749 C CA . ASP C 1 59 ? 48.584 51.795 49.414 1.00 21.67 193 ASP C CA 1
ATOM 4750 C C . ASP C 1 59 ? 48.886 50.816 48.287 1.00 20.82 193 ASP C C 1
ATOM 4751 O O . ASP C 1 59 ? 49.732 51.081 47.437 1.00 20.39 193 ASP C O 1
ATOM 4756 N N . THR C 1 60 ? 48.194 49.680 48.280 1.00 18.73 194 THR C N 1
ATOM 4757 C CA . THR C 1 60 ? 48.433 48.671 47.258 1.00 17.60 194 THR C CA 1
ATOM 4758 C C . THR C 1 60 ? 48.150 49.129 45.840 1.00 17.62 194 THR C C 1
ATOM 4759 O O . THR C 1 60 ? 48.789 48.654 44.903 1.00 18.01 194 THR C O 1
ATOM 4763 N N . THR C 1 61 ? 47.204 50.049 45.672 1.00 19.31 195 THR C N 1
ATOM 4764 C CA . THR C 1 61 ? 46.873 50.546 44.340 1.00 20.46 195 THR C CA 1
ATOM 4765 C C . THR C 1 61 ? 47.984 51.398 43.735 1.00 20.33 195 THR C C 1
ATOM 4766 O O . THR C 1 61 ? 47.968 51.678 42.539 1.00 21.17 195 THR C O 1
ATOM 4770 N N . SER C 1 62 ? 48.945 51.811 44.554 1.00 20.60 196 SER C N 1
ATOM 4771 C CA . SER C 1 62 ? 50.052 52.622 44.054 1.00 21.92 196 SER C CA 1
ATOM 4772 C C . SER C 1 62 ? 51.282 51.776 43.709 1.00 21.88 196 SER C C 1
ATOM 4773 O O . SER C 1 62 ? 52.331 52.309 43.352 1.00 20.41 196 SER C O 1
ATOM 4776 N N . TYR C 1 63 ? 51.145 50.456 43.804 1.00 20.88 197 TYR C N 1
ATOM 4777 C CA . TYR C 1 63 ? 52.244 49.543 43.488 1.00 19.95 197 TYR C CA 1
ATOM 4778 C C . TYR C 1 63 ? 52.790 49.705 42.061 1.00 19.86 197 TYR C C 1
ATOM 4779 O O . TYR C 1 63 ? 52.023 49.750 41.104 1.00 18.04 197 TYR C O 1
ATOM 4788 N N . GLY C 1 64 ? 54.112 49.777 41.919 1.00 21.19 198 GLY C N 1
ATOM 4789 C CA . GLY C 1 64 ? 54.706 49.876 40.593 1.00 23.23 198 GLY C CA 1
ATOM 4790 C C . GLY C 1 64 ? 54.934 51.248 39.987 1.00 25.11 198 GLY C C 1
ATOM 4791 O O . GLY C 1 64 ? 55.679 51.381 39.016 1.00 23.95 198 GLY C O 1
ATOM 4792 N N . ILE C 1 65 ? 54.294 52.268 40.541 1.00 25.52 199 ILE C N 1
ATOM 4793 C CA . ILE C 1 65 ? 54.451 53.625 40.031 1.00 29.33 199 ILE C CA 1
ATOM 4794 C C . ILE C 1 65 ? 55.919 54.050 39.980 1.00 29.52 199 ILE C C 1
ATOM 4795 O O . ILE C 1 65 ? 56.361 54.665 39.012 1.00 31.43 199 ILE C O 1
ATOM 4800 N N . ASP C 1 66 ? 56.668 53.717 41.025 1.00 29.42 200 ASP C N 1
ATOM 4801 C CA . ASP C 1 66 ? 58.080 54.081 41.112 1.00 30.65 200 ASP C CA 1
ATOM 4802 C C . ASP C 1 66 ? 58.993 53.245 40.226 1.00 31.10 200 ASP C C 1
ATOM 4803 O O . ASP C 1 66 ? 59.993 53.743 39.708 1.00 33.14 200 ASP C O 1
ATOM 4808 N N . LEU C 1 67 ? 58.642 51.976 40.054 1.00 30.65 201 LEU C N 1
ATOM 4809 C CA . LEU C 1 67 ? 59.453 51.047 39.279 1.00 28.77 201 LEU C CA 1
ATOM 4810 C C . LEU C 1 67 ? 59.063 50.905 37.811 1.00 29.35 201 LEU C C 1
ATOM 4811 O O . LEU C 1 67 ? 59.927 50.916 36.933 1.00 29.27 201 LEU C O 1
ATOM 4816 N N . TYR C 1 68 ? 57.768 50.767 37.543 1.00 27.32 202 TYR C N 1
ATOM 4817 C CA . TYR C 1 68 ? 57.285 50.599 36.174 1.00 27.21 202 TYR C CA 1
ATOM 4818 C C . TYR C 1 68 ? 56.694 51.875 35.585 1.00 28.29 202 TYR C C 1
ATOM 4819 O O . TYR C 1 68 ? 56.281 51.896 34.425 1.00 28.89 202 TYR C O 1
ATOM 4828 N N . ARG C 1 69 ? 56.646 52.937 36.382 1.00 29.59 203 ARG C N 1
ATOM 4829 C CA . ARG C 1 69 ? 56.083 54.196 35.912 1.00 31.75 203 ARG C CA 1
ATOM 4830 C C . ARG C 1 69 ? 54.606 54.026 35.549 1.00 32.04 203 ARG C C 1
ATOM 4831 O O . ARG C 1 69 ? 54.123 54.595 34.569 1.00 31.86 203 ARG C O 1
ATOM 4839 N N . LYS C 1 70 ? 53.900 53.228 36.346 1.00 31.54 204 LYS C N 1
ATOM 4840 C CA . LYS C 1 70 ? 52.477 52.974 36.141 1.00 28.97 204 LYS C CA 1
ATOM 4841 C C . LYS C 1 70 ? 51.955 52.001 37.185 1.00 26.72 204 LYS C C 1
ATOM 4842 O O . LYS C 1 70 ? 52.718 51.231 37.769 1.00 23.62 204 LYS C O 1
ATOM 4848 N N . GLN C 1 71 ? 50.651 52.052 37.429 1.00 24.28 205 GLN C N 1
ATOM 4849 C CA . GLN C 1 71 ? 50.032 51.174 38.410 1.00 22.26 205 GLN C CA 1
ATOM 4850 C C . GLN C 1 71 ? 50.027 49.744 37.898 1.00 21.39 205 GLN C C 1
ATOM 4851 O O . GLN C 1 71 ? 49.103 49.316 37.211 1.00 19.94 205 GLN C O 1
ATOM 4857 N N . ALA C 1 72 ? 51.075 49.009 38.249 1.00 20.18 206 ALA C N 1
ATOM 4858 C CA . ALA C 1 72 ? 51.234 47.635 37.800 1.00 19.04 206 ALA C CA 1
ATOM 4859 C C . ALA C 1 72 ? 50.536 46.585 38.656 1.00 18.09 206 ALA C C 1
ATOM 4860 O O . ALA C 1 72 ? 50.819 45.397 38.522 1.00 16.50 206 ALA C O 1
ATOM 4862 N N . LEU C 1 73 ? 49.631 47.007 39.536 1.00 17.98 207 LEU C N 1
ATOM 4863 C CA . LEU C 1 73 ? 48.926 46.041 40.376 1.00 17.26 207 LEU C CA 1
ATOM 4864 C C . LEU C 1 73 ? 48.244 44.982 39.503 1.00 16.14 207 LEU C C 1
ATOM 4865 O O . LEU C 1 73 ? 48.263 43.799 39.832 1.00 16.32 207 LEU C O 1
ATOM 4870 N N . PRO C 1 74 ? 47.633 45.395 38.375 1.00 17.45 208 PRO C N 1
ATOM 4871 C CA . PRO C 1 74 ? 46.960 44.432 37.491 1.00 19.03 208 PRO C CA 1
ATOM 4872 C C . PRO C 1 74 ? 47.910 43.349 37.000 1.00 19.84 208 PRO C C 1
ATOM 4873 O O . PRO C 1 74 ? 47.594 42.159 37.032 1.00 20.50 208 PRO C O 1
ATOM 4877 N N . ASP C 1 75 ? 49.078 43.790 36.542 1.00 21.26 209 ASP C N 1
ATOM 4878 C CA . ASP C 1 75 ? 50.121 42.904 36.035 1.00 23.09 209 ASP C CA 1
ATOM 4879 C C . ASP C 1 75 ? 50.601 41.950 37.115 1.00 20.92 209 ASP C C 1
ATOM 4880 O O . ASP C 1 75 ? 50.789 40.754 36.869 1.00 21.56 209 ASP C O 1
ATOM 4885 N N . LEU C 1 76 ? 50.807 42.490 38.311 1.00 18.29 210 LEU C N 1
ATOM 4886 C CA . LEU C 1 76 ? 51.262 41.676 39.425 1.00 15.89 210 LEU C CA 1
ATOM 4887 C C . LEU C 1 76 ? 50.222 40.592 39.716 1.00 14.43 210 LEU C C 1
ATOM 4888 O O . LEU C 1 76 ? 50.557 39.414 39.830 1.00 15.84 210 LEU C O 1
ATOM 4893 N N . LEU C 1 77 ? 48.960 40.994 39.831 1.00 14.84 211 LEU C N 1
ATOM 4894 C CA . LEU C 1 77 ? 47.878 40.049 40.097 1.00 16.17 211 LEU C CA 1
ATOM 4895 C C . LEU C 1 77 ? 47.776 38.937 39.041 1.00 16.24 211 LEU C C 1
ATOM 4896 O O . LEU C 1 77 ? 47.612 37.768 39.384 1.00 17.39 211 LEU C O 1
ATOM 4901 N N . ARG C 1 78 ? 47.855 39.295 37.761 1.00 17.00 212 ARG C N 1
ATOM 4902 C CA . ARG C 1 78 ? 47.774 38.283 36.708 1.00 19.10 212 ARG C CA 1
ATOM 4903 C C . ARG C 1 78 ? 48.914 37.283 36.839 1.00 18.30 212 ARG C C 1
ATOM 4904 O O . ARG C 1 78 ? 48.728 36.080 36.647 1.00 17.15 212 ARG C O 1
ATOM 4912 N N . ARG C 1 79 ? 50.096 37.788 37.172 1.00 16.28 213 ARG C N 1
ATOM 4913 C CA . ARG C 1 79 ? 51.267 36.937 37.329 1.00 18.35 213 ARG C CA 1
ATOM 4914 C C . ARG C 1 79 ? 51.080 35.937 38.477 1.00 17.32 213 ARG C C 1
ATOM 4915 O O . ARG C 1 79 ? 51.390 34.752 38.341 1.00 17.54 213 ARG C O 1
ATOM 4923 N N . LEU C 1 80 ? 50.570 36.417 39.608 1.00 17.03 214 LEU C N 1
ATOM 4924 C CA . LEU C 1 80 ? 50.356 35.560 40.771 1.00 15.81 214 LEU C CA 1
ATOM 4925 C C . LEU C 1 80 ? 49.217 34.578 40.505 1.00 15.37 214 LEU C C 1
ATOM 4926 O O . LEU C 1 80 ? 49.266 33.423 40.926 1.00 14.87 214 LEU C O 1
ATOM 4931 N N . ASN C 1 81 ? 48.194 35.047 39.801 1.00 16.67 215 ASN C N 1
ATOM 4932 C CA . ASN C 1 81 ? 47.041 34.212 39.482 1.00 17.08 215 ASN C CA 1
ATOM 4933 C C . ASN C 1 81 ? 47.462 32.989 38.670 1.00 19.30 215 ASN C C 1
ATOM 4934 O O . ASN C 1 81 ? 46.912 31.898 38.839 1.00 19.28 215 ASN C O 1
ATOM 4939 N N . SER C 1 82 ? 48.445 33.172 37.794 1.00 17.23 216 SER C N 1
ATOM 4940 C CA . SER C 1 82 ? 48.915 32.078 36.950 1.00 20.27 216 SER C CA 1
ATOM 4941 C C . SER C 1 82 ? 49.739 31.026 37.681 1.00 19.47 216 SER C C 1
ATOM 4942 O O . SER C 1 82 ? 49.989 29.952 37.137 1.00 19.88 216 SER C O 1
ATOM 4945 N N . LEU C 1 83 ? 50.171 31.323 38.904 1.00 18.42 217 LEU C N 1
ATOM 4946 C CA . LEU C 1 83 ? 50.946 30.346 39.654 1.00 17.92 217 LEU C CA 1
ATOM 4947 C C . LEU C 1 83 ? 50.072 29.114 39.854 1.00 17.84 217 LEU C C 1
ATOM 4948 O O . LEU C 1 83 ? 48.860 29.228 40.034 1.00 15.99 217 LEU C O 1
ATOM 4953 N N . ASN C 1 84 ? 50.692 27.939 39.824 1.00 16.91 218 ASN C N 1
ATOM 4954 C CA . ASN C 1 84 ? 49.977 26.674 39.960 1.00 17.28 218 ASN C CA 1
ATOM 4955 C C . ASN C 1 84 ? 49.362 26.403 41.327 1.00 16.64 218 ASN C C 1
ATOM 4956 O O . ASN C 1 84 ? 49.968 26.686 42.363 1.00 18.62 218 ASN C O 1
ATOM 4961 N N . GLY C 1 85 ? 48.160 25.835 41.320 1.00 16.20 219 GLY C N 1
ATOM 4962 C CA . GLY C 1 85 ? 47.501 25.485 42.565 1.00 15.51 219 GLY C CA 1
ATOM 4963 C C . GLY C 1 85 ? 46.178 26.162 42.858 1.00 16.47 219 GLY C C 1
ATOM 4964 O O . GLY C 1 85 ? 45.769 27.101 42.180 1.00 16.61 219 GLY C O 1
ATOM 4965 N N . GLU C 1 86 ? 45.495 25.653 43.873 1.00 17.09 220 GLU C N 1
ATOM 4966 C CA . GLU C 1 86 ? 44.240 26.233 44.309 1.00 17.29 220 GLU C CA 1
ATOM 4967 C C . GLU C 1 86 ? 44.600 27.048 45.550 1.00 17.25 220 GLU C C 1
ATOM 4968 O O . GLU C 1 86 ? 45.044 26.493 46.561 1.00 16.28 220 GLU C O 1
ATOM 4974 N N . PHE C 1 87 ? 44.448 28.363 45.452 1.00 15.14 221 PHE C N 1
ATOM 4975 C CA . PHE C 1 87 ? 44.743 29.255 46.565 1.00 14.16 221 PHE C CA 1
ATOM 4976 C C . PHE C 1 87 ? 44.008 30.574 46.372 1.00 12.69 221 PHE C C 1
ATOM 4977 O O . PHE C 1 87 ? 43.462 30.845 45.297 1.00 10.58 221 PHE C O 1
ATOM 4985 N N . TRP C 1 88 ? 43.972 31.379 47.430 1.00 12.28 222 TRP C N 1
ATOM 4986 C CA . TRP C 1 88 ? 43.333 32.690 47.386 1.00 11.33 222 TRP C CA 1
ATOM 4987 C C . TRP C 1 88 ? 44.375 33.797 47.338 1.00 10.99 222 TRP C C 1
ATOM 4988 O O . TRP C 1 88 ? 45.439 33.699 47.953 1.00 8.65 222 TRP C O 1
ATOM 4999 N N . ILE C 1 89 ? 44.051 34.854 46.610 1.00 11.58 223 ILE C N 1
ATOM 5000 C CA . ILE C 1 89 ? 44.893 36.034 46.534 1.00 13.60 223 ILE C CA 1
ATOM 5001 C C . ILE C 1 89 ? 43.976 37.155 47.058 1.00 14.41 223 ILE C C 1
ATOM 5002 O O . ILE C 1 89 ? 42.940 37.432 46.460 1.00 15.75 223 ILE C O 1
ATOM 5007 N N . ARG C 1 90 ? 44.342 37.768 48.183 1.00 15.60 224 ARG C N 1
ATOM 5008 C CA . ARG C 1 90 ? 43.553 38.848 48.782 1.00 16.05 224 ARG C CA 1
ATOM 5009 C C . ARG C 1 90 ? 44.360 40.144 48.790 1.00 16.37 224 ARG C C 1
ATOM 5010 O O . ARG C 1 90 ? 45.528 40.165 49.187 1.00 15.88 224 ARG C O 1
ATOM 5018 N N . VAL C 1 91 ? 43.734 41.225 48.347 1.00 16.08 225 VAL C N 1
ATOM 5019 C CA . VAL C 1 91 ? 44.391 42.518 48.316 1.00 16.03 225 VAL C CA 1
ATOM 5020 C C . VAL C 1 91 ? 43.801 43.347 49.441 1.00 19.54 225 VAL C C 1
ATOM 5021 O O . VAL C 1 91 ? 42.602 43.273 49.726 1.00 18.12 225 VAL C O 1
ATOM 5033 N N . TYR C 1 93 ? 44.164 47.267 51.833 1.00 18.64 227 TYR C N 1
ATOM 5034 C CA . TYR C 1 93 ? 44.598 48.656 51.845 1.00 20.23 227 TYR C CA 1
ATOM 5035 C C . TYR C 1 93 ? 44.532 49.343 50.480 1.00 20.51 227 TYR C C 1
ATOM 5036 O O . TYR C 1 93 ? 45.516 49.922 50.017 1.00 19.85 227 TYR C O 1
ATOM 5045 N N . LEU C 1 94 ? 43.371 49.274 49.835 1.00 19.24 228 LEU C N 1
ATOM 5046 C CA . LEU C 1 94 ? 43.187 49.939 48.552 1.00 20.50 228 LEU C CA 1
ATOM 5047 C C . LEU C 1 94 ? 42.858 51.393 48.883 1.00 21.89 228 LEU C C 1
ATOM 5048 O O . LEU C 1 94 ? 42.251 51.667 49.922 1.00 23.02 228 LEU C O 1
ATOM 5053 N N . HIS C 1 95 ? 43.277 52.319 48.021 1.00 20.80 229 HIS C N 1
ATOM 5054 C CA . HIS C 1 95 ? 42.986 53.739 48.217 1.00 20.68 229 HIS C CA 1
ATOM 5055 C C . HIS C 1 95 ? 41.972 54.106 47.141 1.00 20.29 229 HIS C C 1
ATOM 5056 O O . HIS C 1 95 ? 42.267 54.022 45.948 1.00 19.46 229 HIS C O 1
ATOM 5063 N N . PRO C 1 96 ? 40.765 54.530 47.549 1.00 21.92 230 PRO C N 1
ATOM 5064 C CA . PRO C 1 96 ? 39.697 54.898 46.614 1.00 22.47 230 PRO C CA 1
ATOM 5065 C C . PRO C 1 96 ? 40.059 55.856 45.483 1.00 22.97 230 PRO C C 1
ATOM 5066 O O . PRO C 1 96 ? 39.562 55.709 44.369 1.00 24.65 230 PRO C O 1
ATOM 5070 N N . ASP C 1 97 ? 40.919 56.828 45.749 1.00 23.02 231 ASP C N 1
ATOM 5071 C CA . ASP C 1 97 ? 41.286 57.769 44.702 1.00 25.29 231 ASP C CA 1
ATOM 5072 C C . ASP C 1 97 ? 42.175 57.148 43.638 1.00 27.13 231 ASP C C 1
ATOM 5073 O O . ASP C 1 97 ? 42.225 57.625 42.504 1.00 28.17 231 ASP C O 1
ATOM 5078 N N . HIS C 1 98 ? 42.853 56.064 44.000 1.00 26.50 232 HIS C N 1
ATOM 5079 C CA . HIS C 1 98 ? 43.762 55.391 43.085 1.00 26.94 232 HIS C CA 1
ATOM 5080 C C . HIS C 1 98 ? 43.231 54.069 42.549 1.00 26.17 232 HIS C C 1
ATOM 5081 O O . HIS C 1 98 ? 43.914 53.386 41.785 1.00 24.80 232 HIS C O 1
ATOM 5088 N N . LEU C 1 99 ? 42.014 53.710 42.945 1.00 25.31 233 LEU C N 1
ATOM 5089 C CA . LEU C 1 99 ? 41.405 52.462 42.494 1.00 25.02 233 LEU C CA 1
ATOM 5090 C C . LEU C 1 99 ? 40.873 52.640 41.078 1.00 25.00 233 LEU C C 1
ATOM 5091 O O . LEU C 1 99 ? 39.740 53.075 40.884 1.00 24.00 233 LEU C O 1
ATOM 5096 N N . THR C 1 100 ? 41.690 52.283 40.097 1.00 25.64 234 THR C N 1
ATOM 5097 C CA . THR C 1 100 ? 41.326 52.416 38.694 1.00 25.94 234 THR C CA 1
ATOM 5098 C C . THR C 1 100 ? 40.501 51.249 38.171 1.00 27.31 234 THR C C 1
ATOM 5099 O O . THR C 1 100 ? 40.444 50.182 38.783 1.00 26.19 234 THR C O 1
ATOM 5103 N N . GLU C 1 101 ? 39.888 51.450 37.010 1.00 27.03 235 GLU C N 1
ATOM 5104 C CA . GLU C 1 101 ? 39.075 50.413 36.397 1.00 27.34 235 GLU C CA 1
ATOM 5105 C C . GLU C 1 101 ? 39.946 49.220 36.016 1.00 26.74 235 GLU C C 1
ATOM 5106 O O . GLU C 1 101 ? 39.480 48.084 35.990 1.00 26.74 235 GLU C O 1
ATOM 5112 N N . GLU C 1 102 ? 41.217 49.479 35.726 1.00 26.11 236 GLU C N 1
ATOM 5113 C CA . GLU C 1 102 ? 42.138 48.417 35.357 1.00 26.29 236 GLU C CA 1
ATOM 5114 C C . GLU C 1 102 ? 42.389 47.483 36.535 1.00 24.72 236 GLU C C 1
ATOM 5115 O O . GLU C 1 102 ? 42.539 46.275 36.361 1.00 24.52 236 GLU C O 1
ATOM 5121 N N . ILE C 1 103 ? 42.444 48.046 37.736 1.00 22.18 237 ILE C N 1
ATOM 5122 C CA . ILE C 1 103 ? 42.663 47.234 38.931 1.00 20.17 237 ILE C CA 1
ATOM 5123 C C . ILE C 1 103 ? 41.385 46.463 39.259 1.00 19.66 237 ILE C C 1
ATOM 5124 O O . ILE C 1 103 ? 41.417 45.251 39.480 1.00 20.40 237 ILE C O 1
ATOM 5129 N N . ILE C 1 104 ? 40.261 47.174 39.272 1.00 19.15 238 ILE C N 1
ATOM 5130 C CA . ILE C 1 104 ? 38.968 46.566 39.555 1.00 19.77 238 ILE C CA 1
ATOM 5131 C C . ILE C 1 104 ? 38.715 45.406 38.595 1.00 20.79 238 ILE C C 1
ATOM 5132 O O . ILE C 1 104 ? 38.415 44.283 39.010 1.00 21.39 238 ILE C O 1
ATOM 5137 N N . SER C 1 105 ? 38.874 45.671 37.306 1.00 20.98 239 SER C N 1
ATOM 5138 C CA . SER C 1 105 ? 38.648 44.654 36.296 1.00 21.32 239 SER C CA 1
ATOM 5139 C C . SER C 1 105 ? 39.535 43.425 36.512 1.00 21.46 239 SER C C 1
ATOM 5140 O O . SER C 1 105 ? 39.061 42.294 36.411 1.00 21.87 239 SER C O 1
ATOM 5143 N N . ALA C 1 106 ? 40.812 43.643 36.826 1.00 20.02 240 ALA C N 1
ATOM 5144 C CA . ALA C 1 106 ? 41.741 42.536 37.062 1.00 19.79 240 ALA C CA 1
ATOM 5145 C C . ALA C 1 106 ? 41.303 41.694 38.255 1.00 18.17 240 ALA C C 1
ATOM 5146 O O . ALA C 1 106 ? 41.315 40.462 38.206 1.00 17.67 240 ALA C O 1
ATOM 5156 N N . LEU C 1 108 ? 38.363 41.404 39.417 1.00 20.31 242 LEU C N 1
ATOM 5157 C CA . LEU C 1 108 ? 37.115 40.716 39.118 1.00 21.17 242 LEU C CA 1
ATOM 5158 C C . LEU C 1 108 ? 37.268 39.547 38.152 1.00 22.14 242 LEU C C 1
ATOM 5159 O O . LEU C 1 108 ? 36.605 38.523 38.310 1.00 23.45 242 LEU C O 1
ATOM 5164 N N . GLU C 1 109 ? 38.142 39.692 37.163 1.00 22.72 243 GLU C N 1
ATOM 5165 C CA . GLU C 1 109 ? 38.343 38.639 36.172 1.00 25.04 243 GLU C CA 1
ATOM 5166 C C . GLU C 1 109 ? 39.262 37.497 36.603 1.00 23.49 243 GLU C C 1
ATOM 5167 O O . GLU C 1 109 ? 39.042 36.347 36.215 1.00 24.73 243 GLU C O 1
ATOM 5173 N N . LEU C 1 110 ? 40.290 37.804 37.390 1.00 22.58 244 LEU C N 1
ATOM 5174 C CA . LEU C 1 110 ? 41.237 36.781 37.853 1.00 21.77 244 LEU C CA 1
ATOM 5175 C C . LEU C 1 110 ? 40.554 35.852 38.861 1.00 21.61 244 LEU C C 1
ATOM 5176 O O . LEU C 1 110 ? 40.233 36.250 39.979 1.00 20.60 244 LEU C O 1
ATOM 5181 N N . ASP C 1 111 ? 40.351 34.602 38.461 1.00 22.52 245 ASP C N 1
ATOM 5182 C CA . ASP C 1 111 ? 39.644 33.636 39.294 1.00 23.14 245 ASP C CA 1
ATOM 5183 C C . ASP C 1 111 ? 40.155 33.365 40.710 1.00 22.30 245 ASP C C 1
ATOM 5184 O O . ASP C 1 111 ? 39.363 33.020 41.587 1.00 21.33 245 ASP C O 1
ATOM 5189 N N . LYS C 1 112 ? 41.453 33.517 40.950 1.00 18.45 246 LYS C N 1
ATOM 5190 C CA . LYS C 1 112 ? 41.982 33.261 42.288 1.00 17.69 246 LYS C CA 1
ATOM 5191 C C . LYS C 1 112 ? 41.949 34.486 43.200 1.00 16.43 246 LYS C C 1
ATOM 5192 O O . LYS C 1 112 ? 42.169 34.377 44.406 1.00 16.62 246 LYS C O 1
ATOM 5198 N N . VAL C 1 113 ? 41.679 35.652 42.631 1.00 14.69 247 VAL C N 1
ATOM 5199 C CA . VAL C 1 113 ? 41.608 36.857 43.441 1.00 15.58 247 VAL C CA 1
ATOM 5200 C C . VAL C 1 113 ? 40.217 36.901 44.063 1.00 16.89 247 VAL C C 1
ATOM 5201 O O . VAL C 1 113 ? 39.205 36.895 43.354 1.00 13.86 247 VAL C O 1
ATOM 5205 N N . VAL C 1 114 ? 40.166 36.919 45.391 1.00 16.25 248 VAL C N 1
ATOM 5206 C CA . VAL C 1 114 ? 38.887 36.965 46.081 1.00 16.31 248 VAL C CA 1
ATOM 5207 C C . VAL C 1 114 ? 38.264 38.343 45.865 1.00 16.26 248 VAL C C 1
ATOM 5208 O O . VAL C 1 114 ? 38.951 39.356 45.954 1.00 16.05 248 VAL C O 1
ATOM 5212 N N . LYS C 1 115 ? 36.967 38.377 45.568 1.00 14.98 249 LYS C N 1
ATOM 5213 C CA . LYS C 1 115 ? 36.276 39.637 45.304 1.00 17.35 249 LYS C CA 1
ATOM 5214 C C . LYS C 1 115 ? 36.021 40.411 46.587 1.00 16.93 249 LYS C C 1
ATOM 5215 O O . LYS C 1 115 ? 34.888 40.727 46.941 1.00 17.77 249 LYS C O 1
ATOM 5221 N N . TYR C 1 116 ? 37.119 40.720 47.256 1.00 15.68 250 TYR C N 1
ATOM 5222 C CA . TYR C 1 116 ? 37.135 41.429 48.517 1.00 16.03 250 TYR C CA 1
ATOM 5223 C C . TYR C 1 116 ? 37.800 42.776 48.258 1.00 16.29 250 TYR C C 1
ATOM 5224 O O . TYR C 1 116 ? 38.973 42.841 47.873 1.00 15.47 250 TYR C O 1
ATOM 5233 N N . PHE C 1 117 ? 37.039 43.844 48.455 1.00 16.22 251 PHE C N 1
ATOM 5234 C CA . PHE C 1 117 ? 37.537 45.186 48.222 1.00 16.36 251 PHE C CA 1
ATOM 5235 C C . PHE C 1 117 ? 37.661 45.977 49.506 1.00 17.09 251 PHE C C 1
ATOM 5236 O O . PHE C 1 117 ? 36.665 46.436 50.063 1.00 17.29 251 PHE C O 1
ATOM 5244 N N . ASP C 1 118 ? 38.901 46.131 49.962 1.00 16.94 252 ASP C N 1
ATOM 5245 C CA . ASP C 1 118 ? 39.215 46.861 51.187 1.00 18.62 252 ASP C CA 1
ATOM 5246 C C . ASP C 1 118 ? 39.561 48.282 50.760 1.00 20.43 252 ASP C C 1
ATOM 5247 O O . ASP C 1 118 ? 40.701 48.580 50.394 1.00 19.89 252 ASP C O 1
ATOM 5252 N N . VAL C 1 119 ? 38.557 49.152 50.796 1.00 20.36 253 VAL C N 1
ATOM 5253 C CA . VAL C 1 119 ? 38.736 50.529 50.372 1.00 21.61 253 VAL C CA 1
ATOM 5254 C C . VAL C 1 119 ? 38.088 51.542 51.312 1.00 22.38 253 VAL C C 1
ATOM 5255 O O . VAL C 1 119 ? 36.906 51.867 51.182 1.00 22.73 253 VAL C O 1
ATOM 5259 N N . PRO C 1 120 ? 38.859 52.041 52.292 1.00 24.08 254 PRO C N 1
ATOM 5260 C CA . PRO C 1 120 ? 38.364 53.023 53.256 1.00 24.51 254 PRO C CA 1
ATOM 5261 C C . PRO C 1 120 ? 38.131 54.364 52.572 1.00 26.10 254 PRO C C 1
ATOM 5262 O O . PRO C 1 120 ? 39.059 54.961 52.023 1.00 27.17 254 PRO C O 1
ATOM 5266 N N . VAL C 1 121 ? 36.886 54.827 52.610 1.00 24.74 255 VAL C N 1
ATOM 5267 C CA . VAL C 1 121 ? 36.514 56.083 51.978 1.00 25.47 255 VAL C CA 1
ATOM 5268 C C . VAL C 1 121 ? 36.527 57.265 52.939 1.00 26.33 255 VAL C C 1
ATOM 5269 O O . VAL C 1 121 ? 36.444 58.415 52.510 1.00 27.63 255 VAL C O 1
ATOM 5273 N N . GLN C 1 122 ? 36.623 56.980 54.234 1.00 26.18 256 GLN C N 1
ATOM 5274 C CA . GLN C 1 122 ? 36.689 58.025 55.253 1.00 26.74 256 GLN C CA 1
ATOM 5275 C C . GLN C 1 122 ? 35.394 58.801 55.508 1.00 27.17 256 GLN C C 1
ATOM 5276 O O . GLN C 1 122 ? 35.052 59.069 56.660 1.00 26.92 256 GLN C O 1
ATOM 5282 N N . HIS C 1 123 ? 34.677 59.176 54.453 1.00 27.54 257 HIS C N 1
ATOM 5283 C CA . HIS C 1 123 ? 33.439 59.927 54.643 1.00 28.01 257 HIS C CA 1
ATOM 5284 C C . HIS C 1 123 ? 32.559 59.901 53.400 1.00 29.48 257 HIS C C 1
ATOM 5285 O O . HIS C 1 123 ? 32.958 59.379 52.359 1.00 27.86 257 HIS C O 1
ATOM 5292 N N . GLY C 1 124 ? 31.353 60.453 53.525 1.00 28.81 258 GLY C N 1
ATOM 5293 C CA . GLY C 1 124 ? 30.424 60.473 52.411 1.00 30.10 258 GLY C CA 1
ATOM 5294 C C . GLY C 1 124 ? 30.051 61.874 51.974 1.00 31.78 258 GLY C C 1
ATOM 5295 O O . GLY C 1 124 ? 29.442 62.066 50.921 1.00 32.06 258 GLY C O 1
ATOM 5296 N N . SER C 1 125 ? 30.413 62.859 52.787 1.00 32.91 259 SER C N 1
ATOM 5297 C CA . SER C 1 125 ? 30.123 64.251 52.469 1.00 35.58 259 SER C CA 1
ATOM 5298 C C . SER C 1 125 ? 31.250 64.826 51.622 1.00 35.99 259 SER C C 1
ATOM 5299 O O . SER C 1 125 ? 32.418 64.725 51.995 1.00 36.03 259 SER C O 1
ATOM 5302 N N . ASP C 1 126 ? 30.903 65.422 50.484 1.00 38.00 260 ASP C N 1
ATOM 5303 C CA . ASP C 1 126 ? 31.907 66.011 49.601 1.00 39.34 260 ASP C CA 1
ATOM 5304 C C . ASP C 1 126 ? 32.711 67.098 50.301 1.00 39.43 260 ASP C C 1
ATOM 5305 O O . ASP C 1 126 ? 33.918 67.214 50.096 1.00 40.27 260 ASP C O 1
ATOM 5310 N N . LYS C 1 127 ? 32.045 67.893 51.130 1.00 40.60 261 LYS C N 1
ATOM 5311 C CA . LYS C 1 127 ? 32.724 68.962 51.850 1.00 41.38 261 LYS C CA 1
ATOM 5312 C C . LYS C 1 127 ? 33.786 68.373 52.770 1.00 41.54 261 LYS C C 1
ATOM 5313 O O . LYS C 1 127 ? 34.926 68.833 52.794 1.00 41.20 261 LYS C O 1
ATOM 5319 N N . ILE C 1 128 ? 33.409 67.345 53.523 1.00 41.67 262 ILE C N 1
ATOM 5320 C CA . ILE C 1 128 ? 34.334 66.695 54.445 1.00 42.06 262 ILE C CA 1
ATOM 5321 C C . ILE C 1 128 ? 35.457 66.005 53.679 1.00 42.02 262 ILE C C 1
ATOM 5322 O O . ILE C 1 128 ? 36.618 66.058 54.085 1.00 42.47 262 ILE C O 1
ATOM 5327 N N . LEU C 1 129 ? 35.105 65.361 52.571 1.00 41.27 263 LEU C N 1
ATOM 5328 C CA . LEU C 1 129 ? 36.084 64.666 51.747 1.00 41.88 263 LEU C CA 1
ATOM 5329 C C . LEU C 1 129 ? 37.185 65.612 51.281 1.00 42.62 263 LEU C C 1
ATOM 5330 O O . LEU C 1 129 ? 38.367 65.279 51.357 1.00 42.68 263 LEU C O 1
ATOM 5335 N N . LYS C 1 130 ? 36.794 66.789 50.800 1.00 43.61 264 LYS C N 1
ATOM 5336 C CA . LYS C 1 130 ? 37.759 67.781 50.332 1.00 44.79 264 LYS C CA 1
ATOM 5337 C C . LYS C 1 130 ? 38.623 68.263 51.493 1.00 44.38 264 LYS C C 1
ATOM 5338 O O . LYS C 1 130 ? 39.813 68.531 51.323 1.00 44.86 264 LYS C O 1
ATOM 5344 N N . LEU C 1 131 ? 38.021 68.366 52.673 1.00 44.36 265 LEU C N 1
ATOM 5345 C CA . LEU C 1 131 ? 38.740 68.806 53.861 1.00 44.31 265 LEU C CA 1
ATOM 5346 C C . LEU C 1 131 ? 39.721 67.747 54.352 1.00 45.08 265 LEU C C 1
ATOM 5347 O O . LEU C 1 131 ? 40.515 68.003 55.259 1.00 44.70 265 LEU C O 1
ATOM 5360 N N . GLY C 1 133 ? 41.460 65.855 51.939 1.00 42.86 267 GLY C N 1
ATOM 5361 C CA . GLY C 1 133 ? 42.421 65.680 50.868 1.00 42.61 267 GLY C CA 1
ATOM 5362 C C . GLY C 1 133 ? 41.951 64.702 49.810 1.00 42.68 267 GLY C C 1
ATOM 5363 O O . GLY C 1 133 ? 42.645 64.468 48.821 1.00 43.09 267 GLY C O 1
ATOM 5364 N N . ARG C 1 134 ? 40.769 64.129 50.013 1.00 42.01 268 ARG C N 1
ATOM 5365 C CA . ARG C 1 134 ? 40.217 63.177 49.061 1.00 42.40 268 ARG C CA 1
ATOM 5366 C C . ARG C 1 134 ? 39.932 63.835 47.721 1.00 41.54 268 ARG C C 1
ATOM 5367 O O . ARG C 1 134 ? 39.438 64.960 47.665 1.00 42.68 268 ARG C O 1
ATOM 5375 N N . THR C 1 135 ? 40.238 63.118 46.646 1.00 39.91 269 THR C N 1
ATOM 5376 C CA . THR C 1 135 ? 40.039 63.621 45.293 1.00 38.49 269 THR C CA 1
ATOM 5377 C C . THR C 1 135 ? 38.647 63.313 44.749 1.00 37.39 269 THR C C 1
ATOM 5378 O O . THR C 1 135 ? 37.874 64.224 44.445 1.00 37.18 269 THR C O 1
ATOM 5382 N N . LYS C 1 136 ? 38.334 62.026 44.630 1.00 35.06 270 LYS C N 1
ATOM 5383 C CA . LYS C 1 136 ? 37.042 61.597 44.111 1.00 33.99 270 LYS C CA 1
ATOM 5384 C C . LYS C 1 136 ? 35.888 62.065 44.995 1.00 32.89 270 LYS C C 1
ATOM 5385 O O . LYS C 1 136 ? 36.021 62.154 46.215 1.00 33.11 270 LYS C O 1
ATOM 5391 N N . SER C 1 137 ? 34.755 62.366 44.369 1.00 32.32 271 SER C N 1
ATOM 5392 C CA . SER C 1 137 ? 33.578 62.831 45.095 1.00 31.87 271 SER C CA 1
ATOM 5393 C C . SER C 1 137 ? 32.710 61.649 45.506 1.00 31.12 271 SER C C 1
ATOM 5394 O O . SER C 1 137 ? 32.899 60.529 45.020 1.00 30.41 271 SER C O 1
ATOM 5397 N N . SER C 1 138 ? 31.751 61.900 46.391 1.00 31.21 272 SER C N 1
ATOM 5398 C CA . SER C 1 138 ? 30.864 60.841 46.857 1.00 32.25 272 SER C CA 1
ATOM 5399 C C . SER C 1 138 ? 30.172 60.171 45.676 1.00 32.07 272 SER C C 1
ATOM 5400 O O . SER C 1 138 ? 30.036 58.949 45.635 1.00 31.11 272 SER C O 1
ATOM 5403 N N . GLU C 1 139 ? 29.746 60.980 44.710 1.00 33.17 273 GLU C N 1
ATOM 5404 C CA . GLU C 1 139 ? 29.073 60.470 43.523 1.00 32.93 273 GLU C CA 1
ATOM 5405 C C . GLU C 1 139 ? 29.998 59.509 42.787 1.00 31.29 273 GLU C C 1
ATOM 5406 O O . GLU C 1 139 ? 29.575 58.450 42.331 1.00 29.28 273 GLU C O 1
ATOM 5412 N N . GLU C 1 140 ? 31.268 59.886 42.669 1.00 31.46 274 GLU C N 1
ATOM 5413 C CA . GLU C 1 140 ? 32.233 59.042 41.978 1.00 30.24 274 GLU C CA 1
ATOM 5414 C C . GLU C 1 140 ? 32.462 57.751 42.753 1.00 28.10 274 GLU C C 1
ATOM 5415 O O . GLU C 1 140 ? 32.450 56.663 42.176 1.00 29.15 274 GLU C O 1
ATOM 5421 N N . LEU C 1 141 ? 32.668 57.878 44.061 1.00 26.01 275 LEU C N 1
ATOM 5422 C CA . LEU C 1 141 ? 32.890 56.715 44.916 1.00 25.02 275 LEU C CA 1
ATOM 5423 C C . LEU C 1 141 ? 31.721 55.742 44.781 1.00 24.97 275 LEU C C 1
ATOM 5424 O O . LEU C 1 141 ? 31.912 54.536 44.600 1.00 23.37 275 LEU C O 1
ATOM 5429 N N . LYS C 1 142 ? 30.508 56.279 44.849 1.00 24.68 276 LYS C N 1
ATOM 5430 C CA . LYS C 1 142 ? 29.300 55.471 44.732 1.00 23.73 276 LYS C CA 1
ATOM 5431 C C . LYS C 1 142 ? 29.175 54.804 43.369 1.00 23.86 276 LYS C C 1
ATOM 5432 O O . LYS C 1 142 ? 28.767 53.644 43.276 1.00 22.38 276 LYS C O 1
ATOM 5438 N N . LYS C 1 143 ? 29.524 55.528 42.309 1.00 23.56 277 LYS C N 1
ATOM 5439 C CA . LYS C 1 143 ? 29.425 54.958 40.969 1.00 26.27 277 LYS C CA 1
ATOM 5440 C C . LYS C 1 143 ? 30.444 53.828 40.844 1.00 24.72 277 LYS C C 1
ATOM 5441 O O . LYS C 1 143 ? 30.159 52.775 40.271 1.00 25.21 277 LYS C O 1
ATOM 5455 N N . LEU C 1 145 ? 31.807 51.977 43.349 1.00 23.14 279 LEU C N 1
ATOM 5456 C CA . LEU C 1 145 ? 31.361 50.857 44.172 1.00 24.07 279 LEU C CA 1
ATOM 5457 C C . LEU C 1 145 ? 30.164 50.117 43.579 1.00 23.60 279 LEU C C 1
ATOM 5458 O O . LEU C 1 145 ? 30.135 48.887 43.579 1.00 23.15 279 LEU C O 1
ATOM 5463 N N . SER C 1 146 ? 29.180 50.856 43.067 1.00 23.64 280 SER C N 1
ATOM 5464 C CA . SER C 1 146 ? 28.004 50.217 42.475 1.00 24.50 280 SER C CA 1
ATOM 5465 C C . SER C 1 146 ? 28.422 49.440 41.231 1.00 24.94 280 SER C C 1
ATOM 5466 O O . SER C 1 146 ? 27.894 48.363 40.944 1.00 24.28 280 SER C O 1
ATOM 5469 N N . SER C 1 147 ? 29.377 49.996 40.495 1.00 25.40 281 SER C N 1
ATOM 5470 C CA . SER C 1 147 ? 29.877 49.359 39.282 1.00 27.93 281 SER C CA 1
ATOM 5471 C C . SER C 1 147 ? 30.432 47.979 39.621 1.00 26.67 281 SER C C 1
ATOM 5472 O O . SER C 1 147 ? 30.246 47.020 38.870 1.00 26.53 281 SER C O 1
ATOM 5475 N N . ILE C 1 148 ? 31.112 47.884 40.758 1.00 25.20 282 ILE C N 1
ATOM 5476 C CA . ILE C 1 148 ? 31.686 46.615 41.198 1.00 24.16 282 ILE C CA 1
ATOM 5477 C C . ILE C 1 148 ? 30.572 45.613 41.482 1.00 23.09 282 ILE C C 1
ATOM 5478 O O . ILE C 1 148 ? 30.579 44.492 40.967 1.00 21.65 282 ILE C O 1
ATOM 5483 N N . ARG C 1 149 ? 29.611 46.037 42.299 1.00 21.86 283 ARG C N 1
ATOM 5484 C CA . ARG C 1 149 ? 28.474 45.202 42.671 1.00 22.32 283 ARG C CA 1
ATOM 5485 C C . ARG C 1 149 ? 27.637 44.760 41.465 1.00 23.80 283 ARG C C 1
ATOM 5486 O O . ARG C 1 149 ? 27.076 43.662 41.460 1.00 24.18 283 ARG C O 1
ATOM 5494 N N . GLU C 1 150 ? 27.549 45.612 40.448 1.00 25.65 284 GLU C N 1
ATOM 5495 C CA . GLU C 1 150 ? 26.782 45.271 39.250 1.00 26.69 284 GLU C CA 1
ATOM 5496 C C . GLU C 1 150 ? 27.415 44.083 38.531 1.00 26.22 284 GLU C C 1
ATOM 5497 O O . GLU C 1 150 ? 26.717 43.183 38.062 1.00 24.95 284 GLU C O 1
ATOM 5503 N N . ARG C 1 151 ? 28.742 44.073 38.454 1.00 25.40 285 ARG C N 1
ATOM 5504 C CA . ARG C 1 151 ? 29.444 42.984 37.791 1.00 25.92 285 ARG C CA 1
ATOM 5505 C C . ARG C 1 151 ? 29.575 41.746 38.657 1.00 25.53 285 ARG C C 1
ATOM 5506 O O . ARG C 1 151 ? 29.705 40.638 38.146 1.00 25.06 285 ARG C O 1
ATOM 5514 N N . PHE C 1 152 ? 29.545 41.936 39.971 1.00 26.11 286 PHE C N 1
ATOM 5515 C CA . PHE C 1 152 ? 29.661 40.818 40.893 1.00 26.13 286 PHE C CA 1
ATOM 5516 C C . PHE C 1 152 ? 28.868 41.140 42.159 1.00 26.72 286 PHE C C 1
ATOM 5517 O O . PHE C 1 152 ? 29.403 41.692 43.119 1.00 27.26 286 PHE C O 1
ATOM 5525 N N . PRO C 1 153 ? 27.570 40.793 42.172 1.00 27.59 287 PRO C N 1
ATOM 5526 C CA . PRO C 1 153 ? 26.669 41.038 43.305 1.00 27.58 287 PRO C CA 1
ATOM 5527 C C . PRO C 1 153 ? 27.193 40.633 44.686 1.00 25.44 287 PRO C C 1
ATOM 5528 O O . PRO C 1 153 ? 26.922 41.316 45.668 1.00 24.84 287 PRO C O 1
ATOM 5532 N N . ASP C 1 154 ? 27.936 39.533 44.768 1.00 25.29 288 ASP C N 1
ATOM 5533 C CA . ASP C 1 154 ? 28.464 39.090 46.060 1.00 25.59 288 ASP C CA 1
ATOM 5534 C C . ASP C 1 154 ? 29.751 39.786 46.492 1.00 24.06 288 ASP C C 1
ATOM 5535 O O . ASP C 1 154 ? 30.331 39.431 47.515 1.00 23.66 288 ASP C O 1
ATOM 5540 N N . ALA C 1 155 ? 30.197 40.772 45.724 1.00 21.49 289 ALA C N 1
ATOM 5541 C CA . ALA C 1 155 ? 31.425 41.478 46.053 1.00 19.39 289 ALA C CA 1
ATOM 5542 C C . ALA C 1 155 ? 31.395 42.037 47.470 1.00 19.40 289 ALA C C 1
ATOM 5543 O O . ALA C 1 155 ? 30.424 42.682 47.878 1.00 20.16 289 ALA C O 1
ATOM 5545 N N . VAL C 1 156 ? 32.458 41.787 48.225 1.00 17.59 290 VAL C N 1
ATOM 5546 C CA . VAL C 1 156 ? 32.533 42.308 49.575 1.00 14.74 290 VAL C CA 1
ATOM 5547 C C . VAL C 1 156 ? 33.201 43.682 49.522 1.00 16.82 290 VAL C C 1
ATOM 5548 O O . VAL C 1 156 ? 34.292 43.840 48.957 1.00 15.57 290 VAL C O 1
ATOM 5552 N N . LEU C 1 157 ? 32.518 44.677 50.081 1.00 14.76 291 LEU C N 1
ATOM 5553 C CA . LEU C 1 157 ? 33.022 46.049 50.129 1.00 15.26 291 LEU C CA 1
ATOM 5554 C C . LEU C 1 157 ? 33.277 46.348 51.600 1.00 15.92 291 LEU C C 1
ATOM 5555 O O . LEU C 1 157 ? 32.361 46.312 52.435 1.00 16.53 291 LEU C O 1
ATOM 5560 N N . ARG C 1 158 ? 34.535 46.635 51.906 1.00 13.38 292 ARG C N 1
ATOM 5561 C CA . ARG C 1 158 ? 34.971 46.894 53.264 1.00 14.78 292 ARG C CA 1
ATOM 5562 C C . ARG C 1 158 ? 35.554 48.280 53.348 1.00 16.13 292 ARG C C 1
ATOM 5563 O O . ARG C 1 158 ? 36.423 48.646 52.555 1.00 16.34 292 ARG C O 1
ATOM 5571 N N . THR C 1 159 ? 35.083 49.067 54.303 1.00 16.71 293 THR C N 1
ATOM 5572 C CA . THR C 1 159 ? 35.605 50.414 54.407 1.00 19.82 293 THR C CA 1
ATOM 5573 C C . THR C 1 159 ? 35.718 50.888 55.838 1.00 20.34 293 THR C C 1
ATOM 5574 O O . THR C 1 159 ? 35.405 50.163 56.779 1.00 20.39 293 THR C O 1
ATOM 5578 N N . SER C 1 160 ? 36.177 52.121 55.978 1.00 22.44 294 SER C N 1
ATOM 5579 C CA . SER C 1 160 ? 36.349 52.743 57.271 1.00 24.91 294 SER C CA 1
ATOM 5580 C C . SER C 1 160 ? 35.856 54.187 57.179 1.00 25.50 294 SER C C 1
ATOM 5581 O O . SER C 1 160 ? 36.063 54.863 56.165 1.00 25.68 294 SER C O 1
ATOM 5584 N N . ILE C 1 161 ? 35.196 54.648 58.237 1.00 25.37 295 ILE C N 1
ATOM 5585 C CA . ILE C 1 161 ? 34.666 56.004 58.281 1.00 26.53 295 ILE C CA 1
ATOM 5586 C C . ILE C 1 161 ? 35.120 56.727 59.546 1.00 27.77 295 ILE C C 1
ATOM 5587 O O . ILE C 1 161 ? 35.213 56.125 60.615 1.00 27.65 295 ILE C O 1
ATOM 5592 N N . ILE C 1 162 ? 35.405 58.019 59.418 1.00 29.91 296 ILE C N 1
ATOM 5593 C CA . ILE C 1 162 ? 35.825 58.819 60.561 1.00 32.34 296 ILE C CA 1
ATOM 5594 C C . ILE C 1 162 ? 34.875 59.993 60.776 1.00 33.95 296 ILE C C 1
ATOM 5595 O O . ILE C 1 162 ? 34.817 60.915 59.961 1.00 34.38 296 ILE C O 1
ATOM 5600 N N . VAL C 1 163 ? 34.116 59.940 61.867 1.00 35.48 297 VAL C N 1
ATOM 5601 C CA . VAL C 1 163 ? 33.167 61.000 62.200 1.00 37.26 297 VAL C CA 1
ATOM 5602 C C . VAL C 1 163 ? 33.766 61.941 63.235 1.00 38.92 297 VAL C C 1
ATOM 5603 O O . VAL C 1 163 ? 34.687 61.570 63.961 1.00 38.05 297 VAL C O 1
ATOM 5607 N N . GLY C 1 164 ? 33.236 63.158 63.302 1.00 41.49 298 GLY C N 1
ATOM 5608 C CA . GLY C 1 164 ? 33.738 64.127 64.259 1.00 44.05 298 GLY C CA 1
ATOM 5609 C C . GLY C 1 164 ? 34.908 64.921 63.718 1.00 45.59 298 GLY C C 1
ATOM 5610 O O . GLY C 1 164 ? 35.709 65.463 64.479 1.00 46.35 298 GLY C O 1
ATOM 5611 N N . PHE C 1 165 ? 35.010 64.983 62.395 1.00 46.87 299 PHE C N 1
ATOM 5612 C CA . PHE C 1 165 ? 36.080 65.723 61.746 1.00 49.15 299 PHE C CA 1
ATOM 5613 C C . PHE C 1 165 ? 35.779 67.219 61.829 1.00 50.80 299 PHE C C 1
ATOM 5614 O O . PHE C 1 165 ? 34.640 67.641 61.628 1.00 51.58 299 PHE C O 1
ATOM 5622 N N . PRO C 1 166 ? 36.800 68.041 62.128 1.00 52.36 300 PRO C N 1
ATOM 5623 C CA . PRO C 1 166 ? 36.636 69.494 62.234 1.00 52.83 300 PRO C CA 1
ATOM 5624 C C . PRO C 1 166 ? 35.942 70.090 61.014 1.00 53.15 300 PRO C C 1
ATOM 5625 O O . PRO C 1 166 ? 36.554 70.249 59.957 1.00 54.30 300 PRO C O 1
ATOM 5629 N N . GLY C 1 167 ? 34.663 70.416 61.164 1.00 52.64 301 GLY C N 1
ATOM 5630 C CA . GLY C 1 167 ? 33.919 70.990 60.060 1.00 51.53 301 GLY C CA 1
ATOM 5631 C C . GLY C 1 167 ? 32.679 70.192 59.711 1.00 51.28 301 GLY C C 1
ATOM 5632 O O . GLY C 1 167 ? 31.856 70.630 58.906 1.00 51.33 301 GLY C O 1
ATOM 5633 N N . GLU C 1 168 ? 32.543 69.015 60.315 1.00 50.58 302 GLU C N 1
ATOM 5634 C CA . GLU C 1 168 ? 31.387 68.163 60.062 1.00 49.94 302 GLU C CA 1
ATOM 5635 C C . GLU C 1 168 ? 30.143 68.705 60.754 1.00 49.36 302 GLU C C 1
ATOM 5636 O O . GLU C 1 168 ? 30.140 68.930 61.964 1.00 49.37 302 GLU C O 1
ATOM 5642 N N . THR C 1 169 ? 29.088 68.914 59.973 1.00 48.58 303 THR C N 1
ATOM 5643 C CA . THR C 1 169 ? 27.828 69.427 60.501 1.00 47.59 303 THR C CA 1
ATOM 5644 C C . THR C 1 169 ? 26.731 68.385 60.319 1.00 46.88 303 THR C C 1
ATOM 5645 O O . THR C 1 169 ? 26.926 67.382 59.631 1.00 45.95 303 THR C O 1
ATOM 5649 N N . GLU C 1 170 ? 25.579 68.629 60.937 1.00 46.04 304 GLU C N 1
ATOM 5650 C CA . GLU C 1 170 ? 24.452 67.711 60.832 1.00 45.38 304 GLU C CA 1
ATOM 5651 C C . GLU C 1 170 ? 24.192 67.344 59.376 1.00 44.24 304 GLU C C 1
ATOM 5652 O O . GLU C 1 170 ? 23.908 66.191 59.066 1.00 42.64 304 GLU C O 1
ATOM 5658 N N . GLU C 1 171 ? 24.290 68.326 58.485 1.00 44.08 305 GLU C N 1
ATOM 5659 C CA . GLU C 1 171 ? 24.063 68.073 57.066 1.00 44.85 305 GLU C CA 1
ATOM 5660 C C . GLU C 1 171 ? 25.106 67.120 56.491 1.00 43.20 305 GLU C C 1
ATOM 5661 O O . GLU C 1 171 ? 24.774 66.237 55.700 1.00 42.85 305 GLU C O 1
ATOM 5667 N N . ASP C 1 172 ? 26.365 67.299 56.887 1.00 41.92 306 ASP C N 1
ATOM 5668 C CA . ASP C 1 172 ? 27.439 66.432 56.405 1.00 40.25 306 ASP C CA 1
ATOM 5669 C C . ASP C 1 172 ? 27.208 65.003 56.886 1.00 38.34 306 ASP C C 1
ATOM 5670 O O . ASP C 1 172 ? 27.327 64.052 56.113 1.00 39.32 306 ASP C O 1
ATOM 5675 N N . PHE C 1 173 ? 26.877 64.858 58.167 1.00 36.18 307 PHE C N 1
ATOM 5676 C CA . PHE C 1 173 ? 26.633 63.543 58.742 1.00 33.47 307 PHE C CA 1
ATOM 5677 C C . PHE C 1 173 ? 25.392 62.925 58.116 1.00 33.35 307 PHE C C 1
ATOM 5678 O O . PHE C 1 173 ? 25.315 61.711 57.929 1.00 32.19 307 PHE C O 1
ATOM 5686 N N . GLU C 1 174 ? 24.422 63.768 57.785 1.00 32.21 308 GLU C N 1
ATOM 5687 C CA . GLU C 1 174 ? 23.191 63.291 57.178 1.00 31.31 308 GLU C CA 1
ATOM 5688 C C . GLU C 1 174 ? 23.517 62.754 55.790 1.00 29.91 308 GLU C C 1
ATOM 5689 O O . GLU C 1 174 ? 22.950 61.756 55.344 1.00 27.57 308 GLU C O 1
ATOM 5695 N N . GLU C 1 175 ? 24.445 63.419 55.112 1.00 28.72 309 GLU C N 1
ATOM 5696 C CA . GLU C 1 175 ? 24.844 62.997 53.778 1.00 29.90 309 GLU C CA 1
ATOM 5697 C C . GLU C 1 175 ? 25.626 61.691 53.874 1.00 28.10 309 GLU C C 1
ATOM 5698 O O . GLU C 1 175 ? 25.563 60.843 52.983 1.00 28.23 309 GLU C O 1
ATOM 5704 N N . LEU C 1 176 ? 26.353 61.532 54.973 1.00 25.91 310 LEU C N 1
ATOM 5705 C CA . LEU C 1 176 ? 27.137 60.329 55.197 1.00 26.70 310 LEU C CA 1
ATOM 5706 C C . LEU C 1 176 ? 26.226 59.124 55.409 1.00 27.72 310 LEU C C 1
ATOM 5707 O O . LEU C 1 176 ? 26.511 58.023 54.927 1.00 26.39 310 LEU C O 1
ATOM 5712 N N . LYS C 1 177 ? 25.127 59.338 56.132 1.00 25.94 311 LYS C N 1
ATOM 5713 C CA . LYS C 1 177 ? 24.186 58.261 56.402 1.00 25.59 311 LYS C CA 1
ATOM 5714 C C . LYS C 1 177 ? 23.518 57.730 55.136 1.00 25.39 311 LYS C C 1
ATOM 5715 O O . LYS C 1 177 ? 23.372 56.521 54.977 1.00 24.45 311 LYS C O 1
ATOM 5721 N N . GLN C 1 178 ? 23.122 58.613 54.225 1.00 25.85 312 GLN C N 1
ATOM 5722 C CA . GLN C 1 178 ? 22.490 58.133 52.999 1.00 27.80 312 GLN C CA 1
ATOM 5723 C C . GLN C 1 178 ? 23.574 57.501 52.132 1.00 25.88 312 GLN C C 1
ATOM 5724 O O . GLN C 1 178 ? 23.304 56.610 51.329 1.00 25.76 312 GLN C O 1
ATOM 5730 N N . PHE C 1 179 ? 24.804 57.968 52.327 1.00 25.97 313 PHE C N 1
ATOM 5731 C CA . PHE C 1 179 ? 25.968 57.472 51.604 1.00 24.72 313 PHE C CA 1
ATOM 5732 C C . PHE C 1 179 ? 26.153 55.995 51.928 1.00 23.43 313 PHE C C 1
ATOM 5733 O O . PHE C 1 179 ? 26.210 55.154 51.030 1.00 22.75 313 PHE C O 1
ATOM 5741 N N . VAL C 1 180 ? 26.245 55.679 53.216 1.00 23.19 314 VAL C N 1
ATOM 5742 C CA . VAL C 1 180 ? 26.421 54.291 53.636 1.00 23.14 314 VAL C CA 1
ATOM 5743 C C . VAL C 1 180 ? 25.179 53.471 53.311 1.00 22.69 314 VAL C C 1
ATOM 5744 O O . VAL C 1 180 ? 25.263 52.265 53.098 1.00 20.84 314 VAL C O 1
ATOM 5748 N N . GLU C 1 181 ? 24.028 54.136 53.260 1.00 23.37 315 GLU C N 1
ATOM 5749 C CA . GLU C 1 181 ? 22.774 53.464 52.963 1.00 24.62 315 GLU C CA 1
ATOM 5750 C C . GLU C 1 181 ? 22.680 53.048 51.500 1.00 25.39 315 GLU C C 1
ATOM 5751 O O . GLU C 1 181 ? 22.204 51.957 51.185 1.00 24.28 315 GLU C O 1
ATOM 5757 N N . GLU C 1 182 ? 23.148 53.909 50.604 1.00 25.05 316 GLU C N 1
ATOM 5758 C CA . GLU C 1 182 ? 23.086 53.602 49.178 1.00 25.91 316 GLU C CA 1
ATOM 5759 C C . GLU C 1 182 ? 24.109 52.552 48.753 1.00 23.90 316 GLU C C 1
ATOM 5760 O O . GLU C 1 182 ? 23.811 51.663 47.955 1.00 21.85 316 GLU C O 1
ATOM 5766 N N . ILE C 1 183 ? 25.315 52.651 49.297 1.00 23.35 317 ILE C N 1
ATOM 5767 C CA . ILE C 1 183 ? 26.376 51.713 48.947 1.00 22.47 317 ILE C CA 1
ATOM 5768 C C . ILE C 1 183 ? 26.164 50.302 49.500 1.00 21.57 317 ILE C C 1
ATOM 5769 O O . ILE C 1 183 ? 26.346 49.321 48.780 1.00 20.38 317 ILE C O 1
ATOM 5774 N N . GLN C 1 184 ? 25.768 50.194 50.766 1.00 20.44 318 GLN C N 1
ATOM 5775 C CA . GLN C 1 184 ? 25.544 48.889 51.387 1.00 18.47 318 GLN C CA 1
ATOM 5776 C C . GLN C 1 184 ? 26.858 48.116 51.546 1.00 18.17 318 GLN C C 1
ATOM 5777 O O . GLN C 1 184 ? 27.023 47.040 50.985 1.00 18.69 318 GLN C O 1
ATOM 5783 N N . PHE C 1 185 ? 27.788 48.689 52.306 1.00 18.51 319 PHE C N 1
ATOM 5784 C CA . PHE C 1 185 ? 29.081 48.064 52.575 1.00 17.69 319 PHE C CA 1
ATOM 5785 C C . PHE C 1 185 ? 28.817 46.801 53.387 1.00 19.36 319 PHE C C 1
ATOM 5786 O O . PHE C 1 185 ? 27.898 46.776 54.215 1.00 16.43 319 PHE C O 1
ATOM 5794 N N . ASP C 1 186 ? 29.612 45.757 53.168 1.00 17.99 320 ASP C N 1
ATOM 5795 C CA . ASP C 1 186 ? 29.439 44.524 53.936 1.00 19.99 320 ASP C CA 1
ATOM 5796 C C . ASP C 1 186 ? 30.057 44.721 55.308 1.00 20.08 320 ASP C C 1
ATOM 5797 O O . ASP C 1 186 ? 29.551 44.225 56.309 1.00 19.88 320 ASP C O 1
ATOM 5802 N N . LYS C 1 187 ? 31.175 45.439 55.336 1.00 22.91 321 LYS C N 1
ATOM 5803 C CA . LYS C 1 187 ? 31.905 45.687 56.571 1.00 22.23 321 LYS C CA 1
ATOM 5804 C C . LYS C 1 187 ? 32.338 47.147 56.619 1.00 23.08 321 LYS C C 1
ATOM 5805 O O . LYS C 1 187 ? 32.898 47.671 55.655 1.00 21.64 321 LYS C O 1
ATOM 5811 N N . LEU C 1 188 ? 32.096 47.799 57.750 1.00 23.59 322 LEU C N 1
ATOM 5812 C CA . LEU C 1 188 ? 32.448 49.200 57.889 1.00 24.55 322 LEU C CA 1
ATOM 5813 C C . LEU C 1 188 ? 32.754 49.571 59.332 1.00 25.76 322 LEU C C 1
ATOM 5814 O O . LEU C 1 188 ? 31.977 49.280 60.240 1.00 25.87 322 LEU C O 1
ATOM 5819 N N . GLY C 1 189 ? 33.896 50.216 59.536 1.00 25.09 323 GLY C N 1
ATOM 5820 C CA . GLY C 1 189 ? 34.276 50.638 60.869 1.00 26.25 323 GLY C CA 1
ATOM 5821 C C . GLY C 1 189 ? 34.182 52.149 60.952 1.00 27.55 323 GLY C C 1
ATOM 5822 O O . GLY C 1 189 ? 34.490 52.848 59.985 1.00 26.61 323 GLY C O 1
ATOM 5823 N N . ALA C 1 190 ? 33.746 52.662 62.095 1.00 29.57 324 ALA C N 1
ATOM 5824 C CA . ALA C 1 190 ? 33.629 54.105 62.270 1.00 33.00 324 ALA C CA 1
ATOM 5825 C C . ALA C 1 190 ? 34.475 54.541 63.460 1.00 33.94 324 ALA C C 1
ATOM 5826 O O . ALA C 1 190 ? 34.356 53.976 64.544 1.00 33.47 324 ALA C O 1
ATOM 5828 N N . PHE C 1 191 ? 35.335 55.534 63.243 1.00 36.46 325 PHE C N 1
ATOM 5829 C CA . PHE C 1 191 ? 36.210 56.050 64.296 1.00 40.55 325 PHE C CA 1
ATOM 5830 C C . PHE C 1 191 ? 36.022 57.556 64.476 1.00 42.58 325 PHE C C 1
ATOM 5831 O O . PHE C 1 191 ? 35.493 58.235 63.593 1.00 42.78 325 PHE C O 1
ATOM 5839 N N . VAL C 1 192 ? 36.461 58.069 65.623 1.00 44.99 326 VAL C N 1
ATOM 5840 C CA . VAL C 1 192 ? 36.355 59.494 65.938 1.00 46.91 326 VAL C CA 1
ATOM 5841 C C . VAL C 1 192 ? 37.665 60.216 65.627 1.00 48.80 326 VAL C C 1
ATOM 5842 O O . VAL C 1 192 ? 38.745 59.672 65.845 1.00 48.33 326 VAL C O 1
ATOM 5846 N N . TYR C 1 193 ? 37.564 61.440 65.119 1.00 51.52 327 TYR C N 1
ATOM 5847 C CA . TYR C 1 193 ? 38.744 62.229 64.778 1.00 55.09 327 TYR C CA 1
ATOM 5848 C C . TYR C 1 193 ? 39.676 62.399 65.974 1.00 56.36 327 TYR C C 1
ATOM 5849 O O . TYR C 1 193 ? 39.243 62.347 67.125 1.00 56.58 327 TYR C O 1
ATOM 5858 N N . SER C 1 194 ? 40.957 62.611 65.690 1.00 57.94 328 SER C N 1
ATOM 5859 C CA . SER C 1 194 ? 41.959 62.783 66.734 1.00 60.04 328 SER C CA 1
ATOM 5860 C C . SER C 1 194 ? 43.161 63.559 66.199 1.00 61.11 328 SER C C 1
ATOM 5861 O O . SER C 1 194 ? 43.854 63.099 65.291 1.00 61.16 328 SER C O 1
ATOM 5864 N N . ASP C 1 195 ? 43.405 64.738 66.766 1.00 62.55 329 ASP C N 1
ATOM 5865 C CA . ASP C 1 195 ? 44.527 65.569 66.340 1.00 63.58 329 ASP C CA 1
ATOM 5866 C C . ASP C 1 195 ? 45.534 65.767 67.468 1.00 63.70 329 ASP C C 1
ATOM 5867 O O . ASP C 1 195 ? 46.574 65.105 67.506 1.00 64.06 329 ASP C O 1
ATOM 5872 N N . LYS C 1 207 ? 36.483 71.855 65.724 1.00 57.70 341 LYS C N 1
ATOM 5873 C CA . LYS C 1 207 ? 35.268 72.458 65.187 1.00 58.20 341 LYS C CA 1
ATOM 5874 C C . LYS C 1 207 ? 34.015 71.795 65.763 1.00 58.58 341 LYS C C 1
ATOM 5875 O O . LYS C 1 207 ? 33.004 72.461 65.996 1.00 58.73 341 LYS C O 1
ATOM 5881 N N . VAL C 1 208 ? 34.088 70.485 65.987 1.00 58.68 342 VAL C N 1
ATOM 5882 C CA . VAL C 1 208 ? 32.963 69.722 66.528 1.00 59.10 342 VAL C CA 1
ATOM 5883 C C . VAL C 1 208 ? 33.284 69.143 67.903 1.00 59.99 342 VAL C C 1
ATOM 5884 O O . VAL C 1 208 ? 34.394 68.670 68.138 1.00 60.19 342 VAL C O 1
ATOM 5888 N N . ASP C 1 209 ? 32.308 69.185 68.807 1.00 61.72 343 ASP C N 1
ATOM 5889 C CA . ASP C 1 209 ? 32.491 68.657 70.159 1.00 63.00 343 ASP C CA 1
ATOM 5890 C C . ASP C 1 209 ? 32.622 67.138 70.152 1.00 63.18 343 ASP C C 1
ATOM 5891 O O . ASP C 1 209 ? 32.171 66.472 69.223 1.00 63.89 343 ASP C O 1
ATOM 5896 N N . PRO C 1 210 ? 33.247 66.571 71.198 1.00 63.25 344 PRO C N 1
ATOM 5897 C CA . PRO C 1 210 ? 33.449 65.125 71.329 1.00 63.29 344 PRO C CA 1
ATOM 5898 C C . PRO C 1 210 ? 32.184 64.346 71.690 1.00 63.46 344 PRO C C 1
ATOM 5899 O O . PRO C 1 210 ? 32.013 63.203 71.263 1.00 63.08 344 PRO C O 1
ATOM 5903 N N . GLU C 1 211 ? 31.304 64.961 72.476 1.00 63.80 345 GLU C N 1
ATOM 5904 C CA . GLU C 1 211 ? 30.063 64.306 72.885 1.00 64.61 345 GLU C CA 1
ATOM 5905 C C . GLU C 1 211 ? 29.109 64.144 71.707 1.00 64.75 345 GLU C C 1
ATOM 5906 O O . GLU C 1 211 ? 28.134 63.392 71.781 1.00 64.99 345 GLU C O 1
ATOM 5920 N N . ALA C 1 213 ? 30.448 63.676 68.420 1.00 61.45 347 ALA C N 1
ATOM 5921 C CA . ALA C 1 213 ? 31.134 62.744 67.537 1.00 59.36 347 ALA C CA 1
ATOM 5922 C C . ALA C 1 213 ? 30.869 61.298 67.948 1.00 57.67 347 ALA C C 1
ATOM 5923 O O . ALA C 1 213 ? 30.946 60.388 67.124 1.00 57.54 347 ALA C O 1
ATOM 5925 N N . LYS C 1 214 ? 30.551 61.097 69.224 1.00 55.65 348 LYS C N 1
ATOM 5926 C CA . LYS C 1 214 ? 30.278 59.766 69.750 1.00 53.75 348 LYS C CA 1
ATOM 5927 C C . LYS C 1 214 ? 28.848 59.355 69.406 1.00 52.02 348 LYS C C 1
ATOM 5928 O O . LYS C 1 214 ? 28.607 58.250 68.918 1.00 52.72 348 LYS C O 1
ATOM 5934 N N . ARG C 1 215 ? 27.904 60.254 69.667 1.00 48.92 349 ARG C N 1
ATOM 5935 C CA . ARG C 1 215 ? 26.497 60.001 69.385 1.00 45.03 349 ARG C CA 1
ATOM 5936 C C . ARG C 1 215 ? 26.330 59.657 67.900 1.00 42.94 349 ARG C C 1
ATOM 5937 O O . ARG C 1 215 ? 25.511 58.811 67.538 1.00 42.57 349 ARG C O 1
ATOM 5945 N N . ARG C 1 216 ? 27.112 60.311 67.045 1.00 39.46 350 ARG C N 1
ATOM 5946 C CA . ARG C 1 216 ? 27.056 60.037 65.615 1.00 36.90 350 ARG C CA 1
ATOM 5947 C C . ARG C 1 216 ? 27.728 58.693 65.340 1.00 35.87 350 ARG C C 1
ATOM 5948 O O . ARG C 1 216 ? 27.275 57.923 64.497 1.00 33.62 350 ARG C O 1
ATOM 5956 N N . GLN C 1 217 ? 28.806 58.412 66.066 1.00 34.87 351 GLN C N 1
ATOM 5957 C CA . GLN C 1 217 ? 29.525 57.158 65.890 1.00 35.17 351 GLN C CA 1
ATOM 5958 C C . GLN C 1 217 ? 28.627 55.959 66.173 1.00 33.89 351 GLN C C 1
ATOM 5959 O O . GLN C 1 217 ? 28.590 55.008 65.393 1.00 35.03 351 GLN C O 1
ATOM 5965 N N . GLU C 1 218 ? 27.898 56.004 67.284 1.00 33.42 352 GLU C N 1
ATOM 5966 C CA . GLU C 1 218 ? 27.013 54.903 67.644 1.00 32.09 352 GLU C CA 1
ATOM 5967 C C . GLU C 1 218 ? 25.828 54.803 66.690 1.00 30.41 352 GLU C C 1
ATOM 5968 O O . GLU C 1 218 ? 25.274 53.719 66.482 1.00 29.29 352 GLU C O 1
ATOM 5974 N N . GLU C 1 219 ? 25.439 55.929 66.104 1.00 27.80 353 GLU C N 1
ATOM 5975 C CA . GLU C 1 219 ? 24.323 55.924 65.167 1.00 26.55 353 GLU C CA 1
ATOM 5976 C C . GLU C 1 219 ? 24.786 55.266 63.877 1.00 25.72 353 GLU C C 1
ATOM 5977 O O . GLU C 1 219 ? 24.061 54.472 63.278 1.00 24.90 353 GLU C O 1
ATOM 5983 N N . LEU C 1 220 ? 26.004 55.594 63.455 1.00 24.81 354 LEU C N 1
ATOM 5984 C CA . LEU C 1 220 ? 26.545 55.022 62.231 1.00 27.17 354 LEU C CA 1
ATOM 5985 C C . LEU C 1 220 ? 26.679 53.510 62.401 1.00 26.59 354 LEU C C 1
ATOM 5986 O O . LEU C 1 220 ? 26.277 52.743 61.528 1.00 27.80 354 LEU C O 1
ATOM 5991 N N . LEU C 1 221 ? 27.235 53.078 63.528 1.00 27.39 355 LEU C N 1
ATOM 5992 C CA . LEU C 1 221 ? 27.386 51.645 63.783 1.00 28.67 355 LEU C CA 1
ATOM 5993 C C . LEU C 1 221 ? 26.021 50.972 63.850 1.00 28.13 355 LEU C C 1
ATOM 5994 O O . LEU C 1 221 ? 25.834 49.858 63.350 1.00 25.53 355 LEU C O 1
ATOM 5999 N N . LEU C 1 222 ? 25.071 51.658 64.475 1.00 27.17 356 LEU C N 1
ATOM 6000 C CA . LEU C 1 222 ? 23.716 51.141 64.608 1.00 27.43 356 LEU C CA 1
ATOM 6001 C C . LEU C 1 222 ? 23.087 50.932 63.238 1.00 25.11 356 LEU C C 1
ATOM 6002 O O . LEU C 1 222 ? 22.441 49.916 62.998 1.00 23.42 356 LEU C O 1
ATOM 6007 N N . LEU C 1 223 ? 23.274 51.892 62.339 1.00 23.20 357 LEU C N 1
ATOM 6008 C CA . LEU C 1 223 ? 22.716 51.765 60.998 1.00 22.84 357 LEU C CA 1
ATOM 6009 C C . LEU C 1 223 ? 23.444 50.674 60.220 1.00 22.26 357 LEU C C 1
ATOM 6010 O O . LEU C 1 223 ? 22.815 49.868 59.531 1.00 19.89 357 LEU C O 1
ATOM 6015 N N . GLN C 1 224 ? 24.768 50.642 60.338 1.00 21.84 358 GLN C N 1
ATOM 6016 C CA . GLN C 1 224 ? 25.561 49.651 59.617 1.00 21.88 358 GLN C CA 1
ATOM 6017 C C . GLN C 1 224 ? 25.256 48.218 60.050 1.00 23.01 358 GLN C C 1
ATOM 6018 O O . GLN C 1 224 ? 25.236 47.313 59.218 1.00 24.12 358 GLN C O 1
ATOM 6024 N N . ALA C 1 225 ? 25.022 48.006 61.344 1.00 24.35 359 ALA C N 1
ATOM 6025 C CA . ALA C 1 225 ? 24.703 46.665 61.831 1.00 24.62 359 ALA C CA 1
ATOM 6026 C C . ALA C 1 225 ? 23.572 46.074 60.989 1.00 25.74 359 ALA C C 1
ATOM 6027 O O . ALA C 1 225 ? 23.618 44.905 60.607 1.00 25.96 359 ALA C O 1
ATOM 6029 N N . GLU C 1 226 ? 22.564 46.892 60.697 1.00 26.15 360 GLU C N 1
ATOM 6030 C CA . GLU C 1 226 ? 21.423 46.456 59.896 1.00 26.89 360 GLU C CA 1
ATOM 6031 C C . GLU C 1 226 ? 21.927 46.063 58.515 1.00 26.09 360 GLU C C 1
ATOM 6032 O O . GLU C 1 226 ? 21.574 45.011 57.981 1.00 24.94 360 GLU C O 1
ATOM 6038 N N . ILE C 1 227 ? 22.766 46.920 57.945 1.00 24.06 361 ILE C N 1
ATOM 6039 C CA . ILE C 1 227 ? 23.327 46.667 56.625 1.00 24.49 361 ILE C CA 1
ATOM 6040 C C . ILE C 1 227 ? 24.202 45.412 56.628 1.00 23.90 361 ILE C C 1
ATOM 6041 O O . ILE C 1 227 ? 24.002 44.515 55.809 1.00 23.75 361 ILE C O 1
ATOM 6046 N N . SER C 1 228 ? 25.157 45.332 57.552 1.00 23.48 362 SER C N 1
ATOM 6047 C CA . SER C 1 228 ? 26.037 44.159 57.609 1.00 23.62 362 SER C CA 1
ATOM 6048 C C . SER C 1 228 ? 25.268 42.854 57.784 1.00 23.99 362 SER C C 1
ATOM 6049 O O . SER C 1 228 ? 25.591 41.846 57.156 1.00 25.16 362 SER C O 1
ATOM 6052 N N . ASN C 1 229 ? 24.256 42.876 58.645 1.00 23.58 363 ASN C N 1
ATOM 6053 C CA . ASN C 1 229 ? 23.445 41.696 58.896 1.00 24.49 363 ASN C CA 1
ATOM 6054 C C . ASN C 1 229 ? 22.693 41.308 57.638 1.00 25.03 363 ASN C C 1
ATOM 6055 O O . ASN C 1 229 ? 22.581 40.126 57.309 1.00 26.42 363 ASN C O 1
ATOM 6060 N N . SER C 1 230 ? 22.185 42.311 56.931 1.00 22.98 364 SER C N 1
ATOM 6061 C CA . SER C 1 230 ? 21.457 42.071 55.698 1.00 24.90 364 SER C CA 1
ATOM 6062 C C . SER C 1 230 ? 22.370 41.449 54.650 1.00 23.78 364 SER C C 1
ATOM 6063 O O . SER C 1 230 ? 21.974 40.518 53.959 1.00 25.02 364 SER C O 1
ATOM 6066 N N . ARG C 1 231 ? 23.593 41.960 54.525 1.00 23.66 365 ARG C N 1
ATOM 6067 C CA . ARG C 1 231 ? 24.519 41.406 53.543 1.00 22.82 365 ARG C CA 1
ATOM 6068 C C . ARG C 1 231 ? 24.830 39.952 53.869 1.00 22.98 365 ARG C C 1
ATOM 6069 O O . ARG C 1 231 ? 24.827 39.098 52.982 1.00 23.15 365 ARG C O 1
ATOM 6077 N N . LEU C 1 232 ? 25.090 39.669 55.141 1.00 23.04 366 LEU C N 1
ATOM 6078 C CA . LEU C 1 232 ? 25.398 38.308 55.560 1.00 25.48 366 LEU C CA 1
ATOM 6079 C C . LEU C 1 232 ? 24.220 37.356 55.353 1.00 28.05 366 LEU C C 1
ATOM 6080 O O . LEU C 1 232 ? 24.417 36.150 55.204 1.00 29.25 366 LEU C O 1
ATOM 6085 N N . ASP C 1 233 ? 23.001 37.895 55.330 1.00 30.15 367 ASP C N 1
ATOM 6086 C CA . ASP C 1 233 ? 21.809 37.066 55.135 1.00 31.66 367 ASP C CA 1
ATOM 6087 C C . ASP C 1 233 ? 21.761 36.393 53.771 1.00 32.27 367 ASP C C 1
ATOM 6088 O O . ASP C 1 233 ? 21.288 35.263 53.650 1.00 32.14 367 ASP C O 1
ATOM 6093 N N . ARG C 1 234 ? 22.241 37.085 52.741 1.00 33.12 368 ARG C N 1
ATOM 6094 C CA . ARG C 1 234 ? 22.220 36.523 51.396 1.00 33.98 368 ARG C CA 1
ATOM 6095 C C . ARG C 1 234 ? 23.273 35.442 51.197 1.00 34.50 368 ARG C C 1
ATOM 6096 O O . ARG C 1 234 ? 23.427 34.910 50.098 1.00 35.13 368 ARG C O 1
ATOM 6104 N N . PHE C 1 235 ? 23.991 35.115 52.270 1.00 34.11 369 PHE C N 1
ATOM 6105 C CA . PHE C 1 235 ? 25.002 34.064 52.228 1.00 34.74 369 PHE C CA 1
ATOM 6106 C C . PHE C 1 235 ? 24.454 32.827 52.944 1.00 35.70 369 PHE C C 1
ATOM 6107 O O . PHE C 1 235 ? 24.954 31.717 52.765 1.00 35.75 369 PHE C O 1
ATOM 6115 N N . VAL C 1 236 ? 23.411 33.021 53.747 1.00 36.45 370 VAL C N 1
ATOM 6116 C CA . VAL C 1 236 ? 22.806 31.915 54.483 1.00 37.28 370 VAL C CA 1
ATOM 6117 C C . VAL C 1 236 ? 22.273 30.842 53.536 1.00 37.74 370 VAL C C 1
ATOM 6118 O O . VAL C 1 236 ? 21.663 31.149 52.513 1.00 37.16 370 VAL C O 1
ATOM 6122 N N . GLY C 1 237 ? 22.519 29.582 53.885 1.00 38.68 371 GLY C N 1
ATOM 6123 C CA . GLY C 1 237 ? 22.065 28.476 53.064 1.00 39.70 371 GLY C CA 1
ATOM 6124 C C . GLY C 1 237 ? 22.715 28.462 51.694 1.00 41.01 371 GLY C C 1
ATOM 6125 O O . GLY C 1 237 ? 22.186 27.867 50.758 1.00 41.83 371 GLY C O 1
ATOM 6126 N N . LYS C 1 238 ? 23.865 29.114 51.569 1.00 41.54 372 LYS C N 1
ATOM 6127 C CA . LYS C 1 238 ? 24.566 29.164 50.293 1.00 41.98 372 LYS C CA 1
ATOM 6128 C C . LYS C 1 238 ? 25.952 28.539 50.434 1.00 41.52 372 LYS C C 1
ATOM 6129 O O . LYS C 1 238 ? 26.559 28.589 51.504 1.00 40.68 372 LYS C O 1
ATOM 6135 N N . LYS C 1 239 ? 26.442 27.944 49.352 1.00 40.66 373 LYS C N 1
ATOM 6136 C CA . LYS C 1 239 ? 27.750 27.297 49.355 1.00 40.59 373 LYS C CA 1
ATOM 6137 C C . LYS C 1 239 ? 28.906 28.292 49.275 1.00 39.29 373 LYS C C 1
ATOM 6138 O O . LYS C 1 239 ? 28.875 29.237 48.487 1.00 40.41 373 LYS C O 1
ATOM 6144 N N . LEU C 1 240 ? 29.924 28.065 50.100 1.00 36.15 374 LEU C N 1
ATOM 6145 C CA . LEU C 1 240 ? 31.100 28.924 50.136 1.00 31.94 374 LEU C CA 1
ATOM 6146 C C . LEU C 1 240 ? 32.361 28.143 50.468 1.00 29.68 374 LEU C C 1
ATOM 6147 O O . LEU C 1 240 ? 32.334 27.192 51.255 1.00 28.43 374 LEU C O 1
ATOM 6152 N N . LYS C 1 241 ? 33.468 28.555 49.857 1.00 26.99 375 LYS C N 1
ATOM 6153 C CA . LYS C 1 241 ? 34.755 27.917 50.092 1.00 25.18 375 LYS C CA 1
ATOM 6154 C C . LYS C 1 241 ? 35.178 28.308 51.507 1.00 22.38 375 LYS C C 1
ATOM 6155 O O . LYS C 1 241 ? 35.018 29.459 51.906 1.00 20.52 375 LYS C O 1
ATOM 6161 N N . PHE C 1 242 ? 35.726 27.351 52.245 1.00 21.38 376 PHE C N 1
ATOM 6162 C CA . PHE C 1 242 ? 36.146 27.572 53.624 1.00 22.36 376 PHE C CA 1
ATOM 6163 C C . PHE C 1 242 ? 37.563 27.070 53.861 1.00 20.93 376 PHE C C 1
ATOM 6164 O O . PHE C 1 242 ? 37.878 25.914 53.574 1.00 22.99 376 PHE C O 1
ATOM 6172 N N . LEU C 1 243 ? 38.421 27.952 54.364 1.00 18.61 377 LEU C N 1
ATOM 6173 C CA . LEU C 1 243 ? 39.806 27.595 54.659 1.00 16.28 377 LEU C CA 1
ATOM 6174 C C . LEU C 1 243 ? 39.934 27.259 56.141 1.00 17.04 377 LEU C C 1
ATOM 6175 O O . LEU C 1 243 ? 39.662 28.098 57.004 1.00 16.55 377 LEU C O 1
ATOM 6180 N N . VAL C 1 244 ? 40.358 26.032 56.429 1.00 17.56 378 VAL C N 1
ATOM 6181 C CA . VAL C 1 244 ? 40.512 25.562 57.804 1.00 17.64 378 VAL C CA 1
ATOM 6182 C C . VAL C 1 244 ? 41.755 26.151 58.450 1.00 17.92 378 VAL C C 1
ATOM 6183 O O . VAL C 1 244 ? 42.842 26.090 57.882 1.00 16.81 378 VAL C O 1
ATOM 6187 N N . GLU C 1 245 ? 41.602 26.715 59.641 1.00 17.71 379 GLU C N 1
ATOM 6188 C CA . GLU C 1 245 ? 42.744 27.299 60.328 1.00 18.87 379 GLU C CA 1
ATOM 6189 C C . GLU C 1 245 ? 43.001 26.646 61.683 1.00 20.43 379 GLU C C 1
ATOM 6190 O O . GLU C 1 245 ? 44.065 26.823 62.273 1.00 20.88 379 GLU C O 1
ATOM 6196 N N . GLY C 1 246 ? 42.023 25.894 62.174 1.00 23.12 380 GLY C N 1
ATOM 6197 C CA . GLY C 1 246 ? 42.186 25.228 63.450 1.00 23.26 380 GLY C CA 1
ATOM 6198 C C . GLY C 1 246 ? 41.013 24.322 63.752 1.00 24.94 380 GLY C C 1
ATOM 6199 O O . GLY C 1 246 ? 40.046 24.268 62.992 1.00 25.08 380 GLY C O 1
ATOM 6200 N N . LYS C 1 247 ? 41.100 23.603 64.864 1.00 26.14 381 LYS C N 1
ATOM 6201 C CA . LYS C 1 247 ? 40.035 22.704 65.270 1.00 27.75 381 LYS C CA 1
ATOM 6202 C C . LYS C 1 247 ? 39.808 22.804 66.769 1.00 27.60 381 LYS C C 1
ATOM 6203 O O . LYS C 1 247 ? 40.751 22.739 67.562 1.00 28.76 381 LYS C O 1
ATOM 6209 N N . GLU C 1 248 ? 38.549 22.986 67.146 1.00 27.57 382 GLU C N 1
ATOM 6210 C CA . GLU C 1 248 ? 38.165 23.101 68.547 1.00 28.11 382 GLU C CA 1
ATOM 6211 C C . GLU C 1 248 ? 36.963 22.194 68.783 1.00 29.29 382 GLU C C 1
ATOM 6212 O O . GLU C 1 248 ? 35.879 22.435 68.255 1.00 29.64 382 GLU C O 1
ATOM 6218 N N . GLY C 1 249 ? 37.164 21.145 69.570 1.00 31.53 383 GLY C N 1
ATOM 6219 C CA . GLY C 1 249 ? 36.087 20.214 69.833 1.00 33.96 383 GLY C CA 1
ATOM 6220 C C . GLY C 1 249 ? 35.623 19.595 68.529 1.00 35.09 383 GLY C C 1
ATOM 6221 O O . GLY C 1 249 ? 36.435 19.176 67.702 1.00 36.25 383 GLY C O 1
ATOM 6222 N N . LYS C 1 250 ? 34.311 19.549 68.336 1.00 36.21 384 LYS C N 1
ATOM 6223 C CA . LYS C 1 250 ? 33.739 18.980 67.124 1.00 36.78 384 LYS C CA 1
ATOM 6224 C C . LYS C 1 250 ? 33.551 20.072 66.071 1.00 35.73 384 LYS C C 1
ATOM 6225 O O . LYS C 1 250 ? 32.903 19.863 65.046 1.00 34.64 384 LYS C O 1
ATOM 6231 N N . PHE C 1 251 ? 34.143 21.234 66.332 1.00 33.72 385 PHE C N 1
ATOM 6232 C CA . PHE C 1 251 ? 34.038 22.374 65.433 1.00 31.24 385 PHE C CA 1
ATOM 6233 C C . PHE C 1 251 ? 35.342 22.701 64.704 1.00 29.51 385 PHE C C 1
ATOM 6234 O O . PHE C 1 251 ? 36.438 22.519 65.235 1.00 29.14 385 PHE C O 1
ATOM 6242 N N . LEU C 1 252 ? 35.206 23.172 63.472 1.00 27.02 386 LEU C N 1
ATOM 6243 C CA . LEU C 1 252 ? 36.346 23.579 62.668 1.00 24.88 386 LEU C CA 1
ATOM 6244 C C . LEU C 1 252 ? 36.296 25.102 62.670 1.00 22.58 386 LEU C C 1
ATOM 6245 O O . LEU C 1 252 ? 35.224 25.692 62.514 1.00 22.11 386 LEU C O 1
ATOM 6250 N N . VAL C 1 253 ? 37.444 25.736 62.869 1.00 21.54 387 VAL C N 1
ATOM 6251 C CA . VAL C 1 253 ? 37.506 27.189 62.880 1.00 21.18 387 VAL C CA 1
ATOM 6252 C C . VAL C 1 253 ? 38.272 27.653 61.645 1.00 20.32 387 VAL C C 1
ATOM 6253 O O . VAL C 1 253 ? 39.291 27.067 61.280 1.00 20.81 387 VAL C O 1
ATOM 6257 N N . GLY C 1 254 ? 37.763 28.689 60.988 1.00 20.10 388 GLY C N 1
ATOM 6258 C CA . GLY C 1 254 ? 38.416 29.201 59.791 1.00 19.33 388 GLY C CA 1
ATOM 6259 C C . GLY C 1 254 ? 37.690 30.400 59.208 1.00 18.29 388 GLY C C 1
ATOM 6260 O O . GLY C 1 254 ? 36.964 31.095 59.916 1.00 18.64 388 GLY C O 1
ATOM 6261 N N . ARG C 1 255 ? 37.881 30.645 57.917 1.00 16.61 389 ARG C N 1
ATOM 6262 C CA . ARG C 1 255 ? 37.235 31.772 57.266 1.00 16.13 389 ARG C CA 1
ATOM 6263 C C . ARG C 1 255 ? 36.760 31.467 55.850 1.00 15.33 389 ARG C C 1
ATOM 6264 O O . ARG C 1 255 ? 37.366 30.667 55.128 1.00 15.64 389 ARG C O 1
ATOM 6272 N N . THR C 1 256 ? 35.660 32.102 55.465 1.00 13.48 390 THR C N 1
ATOM 6273 C CA . THR C 1 256 ? 35.154 31.971 54.111 1.00 13.32 390 THR C CA 1
ATOM 6274 C C . THR C 1 256 ? 35.974 33.044 53.393 1.00 11.57 390 THR C C 1
ATOM 6275 O O . THR C 1 256 ? 36.653 33.839 54.051 1.00 10.70 390 THR C O 1
ATOM 6279 N N . TRP C 1 257 ? 35.918 33.093 52.068 1.00 12.03 391 TRP C N 1
ATOM 6280 C CA . TRP C 1 257 ? 36.706 34.081 51.321 1.00 13.61 391 TRP C CA 1
ATOM 6281 C C . TRP C 1 257 ? 36.389 35.529 51.675 1.00 13.50 391 TRP C C 1
ATOM 6282 O O . TRP C 1 257 ? 37.210 36.423 51.462 1.00 12.44 391 TRP C O 1
ATOM 6293 N N . THR C 1 258 ? 35.194 35.742 52.222 1.00 12.84 392 THR C N 1
ATOM 6294 C CA . THR C 1 258 ? 34.704 37.065 52.596 1.00 14.14 392 THR C CA 1
ATOM 6295 C C . THR C 1 258 ? 35.366 37.682 53.817 1.00 14.90 392 THR C C 1
ATOM 6296 O O . THR C 1 258 ? 35.173 38.866 54.097 1.00 15.61 392 THR C O 1
ATOM 6300 N N . GLU C 1 259 ? 36.152 36.889 54.536 1.00 15.25 393 GLU C N 1
ATOM 6301 C CA . GLU C 1 259 ? 36.799 37.368 55.755 1.00 14.55 393 GLU C CA 1
ATOM 6302 C C . GLU C 1 259 ? 38.322 37.375 55.707 1.00 13.35 393 GLU C C 1
ATOM 6303 O O . GLU C 1 259 ? 38.944 36.366 55.373 1.00 11.68 393 GLU C O 1
ATOM 6309 N N . ALA C 1 260 ? 38.912 38.515 56.049 1.00 13.16 394 ALA C N 1
ATOM 6310 C CA . ALA C 1 260 ? 40.360 38.637 56.102 1.00 13.25 394 ALA C CA 1
ATOM 6311 C C . ALA C 1 260 ? 40.753 38.142 57.492 1.00 16.04 394 ALA C C 1
ATOM 6312 O O . ALA C 1 260 ? 39.939 38.161 58.423 1.00 14.17 394 ALA C O 1
ATOM 6314 N N . PRO C 1 261 ? 41.999 37.685 57.656 1.00 16.06 395 PRO C N 1
ATOM 6315 C CA . PRO C 1 261 ? 42.400 37.202 58.979 1.00 18.84 395 PRO C CA 1
ATOM 6316 C C . PRO C 1 261 ? 42.459 38.294 60.044 1.00 20.24 395 PRO C C 1
ATOM 6317 O O . PRO C 1 261 ? 42.728 39.457 59.741 1.00 18.49 395 PRO C O 1
ATOM 6321 N N . GLU C 1 262 ? 42.156 37.899 61.280 1.00 23.20 396 GLU C N 1
ATOM 6322 C CA . GLU C 1 262 ? 42.197 38.768 62.455 1.00 24.56 396 GLU C CA 1
ATOM 6323 C C . GLU C 1 262 ? 41.361 40.049 62.445 1.00 25.65 396 GLU C C 1
ATOM 6324 O O . GLU C 1 262 ? 40.864 40.475 63.488 1.00 25.72 396 GLU C O 1
ATOM 6330 N N . VAL C 1 263 ? 41.194 40.659 61.279 1.00 23.42 397 VAL C N 1
ATOM 6331 C CA . VAL C 1 263 ? 40.474 41.920 61.194 1.00 22.11 397 VAL C CA 1
ATOM 6332 C C . VAL C 1 263 ? 38.977 41.838 60.906 1.00 19.96 397 VAL C C 1
ATOM 6333 O O . VAL C 1 263 ? 38.270 42.840 60.996 1.00 17.60 397 VAL C O 1
ATOM 6337 N N . ASP C 1 264 ? 38.493 40.654 60.559 1.00 18.84 398 ASP C N 1
ATOM 6338 C CA . ASP C 1 264 ? 37.080 40.501 60.264 1.00 19.29 398 ASP C CA 1
ATOM 6339 C C . ASP C 1 264 ? 36.437 39.474 61.179 1.00 21.03 398 ASP C C 1
ATOM 6340 O O . ASP C 1 264 ? 36.772 39.394 62.360 1.00 21.72 398 ASP C O 1
ATOM 6345 N N . GLY C 1 265 ? 35.515 38.688 60.633 1.00 21.84 399 GLY C N 1
ATOM 6346 C CA . GLY C 1 265 ? 34.849 37.678 61.429 1.00 22.10 399 GLY C CA 1
ATOM 6347 C C . GLY C 1 265 ? 35.463 36.307 61.253 1.00 23.26 399 GLY C C 1
ATOM 6348 O O . GLY C 1 265 ? 36.376 36.115 60.449 1.00 24.47 399 GLY C O 1
ATOM 6349 N N . VAL C 1 266 ? 34.968 35.350 62.026 1.00 22.75 400 VAL C N 1
ATOM 6350 C CA . VAL C 1 266 ? 35.449 33.977 61.946 1.00 22.66 400 VAL C CA 1
ATOM 6351 C C . VAL C 1 266 ? 34.249 33.088 61.620 1.00 21.86 400 VAL C C 1
ATOM 6352 O O . VAL C 1 266 ? 33.101 33.477 61.845 1.00 21.28 400 VAL C O 1
ATOM 6356 N N . VAL C 1 267 ? 34.518 31.910 61.069 1.00 21.26 401 VAL C N 1
ATOM 6357 C CA . VAL C 1 267 ? 33.470 30.967 60.709 1.00 20.37 401 VAL C CA 1
ATOM 6358 C C . VAL C 1 267 ? 33.671 29.657 61.454 1.00 22.33 401 VAL C C 1
ATOM 6359 O O . VAL C 1 267 ? 34.769 29.098 61.454 1.00 22.56 401 VAL C O 1
ATOM 6363 N N . PHE C 1 268 ? 32.604 29.180 62.091 1.00 21.20 402 PHE C N 1
ATOM 6364 C CA . PHE C 1 268 ? 32.621 27.935 62.852 1.00 21.28 402 PHE C CA 1
ATOM 6365 C C . PHE C 1 268 ? 31.829 26.890 62.079 1.00 22.73 402 PHE C C 1
ATOM 6366 O O . PHE C 1 268 ? 30.625 27.031 61.882 1.00 23.99 402 PHE C O 1
ATOM 6374 N N . VAL C 1 269 ? 32.501 25.838 61.638 1.00 24.73 403 VAL C N 1
ATOM 6375 C CA . VAL C 1 269 ? 31.824 24.802 60.876 1.00 28.19 403 VAL C CA 1
ATOM 6376 C C . VAL C 1 269 ? 32.003 23.439 61.523 1.00 29.67 403 VAL C C 1
ATOM 6377 O O . VAL C 1 269 ? 33.116 23.048 61.865 1.00 28.95 403 VAL C O 1
ATOM 6381 N N . ARG C 1 270 ? 30.900 22.722 61.708 1.00 33.43 404 ARG C N 1
ATOM 6382 C CA . ARG C 1 270 ? 30.980 21.396 62.299 1.00 36.12 404 ARG C CA 1
ATOM 6383 C C . ARG C 1 270 ? 31.300 20.413 61.185 1.00 35.81 404 ARG C C 1
ATOM 6384 O O . ARG C 1 270 ? 30.657 20.413 60.134 1.00 36.13 404 ARG C O 1
ATOM 6392 N N . GLY C 1 271 ? 32.319 19.595 61.415 1.00 36.24 405 GLY C N 1
ATOM 6393 C CA . GLY C 1 271 ? 32.734 18.617 60.428 1.00 37.55 405 GLY C CA 1
ATOM 6394 C C . GLY C 1 271 ? 34.189 18.260 60.655 1.00 37.86 405 GLY C C 1
ATOM 6395 O O . GLY C 1 271 ? 34.796 18.726 61.618 1.00 38.33 405 GLY C O 1
ATOM 6396 N N . LYS C 1 272 ? 34.758 17.440 59.777 1.00 38.60 406 LYS C N 1
ATOM 6397 C CA . LYS C 1 272 ? 36.153 17.046 59.928 1.00 38.82 406 LYS C CA 1
ATOM 6398 C C . LYS C 1 272 ? 37.009 17.594 58.789 1.00 37.08 406 LYS C C 1
ATOM 6399 O O . LYS C 1 272 ? 36.556 17.699 57.649 1.00 35.79 406 LYS C O 1
ATOM 6405 N N . GLY C 1 273 ? 38.246 17.957 59.114 1.00 34.86 407 GLY C N 1
ATOM 6406 C CA . GLY C 1 273 ? 39.149 18.489 58.113 1.00 33.40 407 GLY C CA 1
ATOM 6407 C C . GLY C 1 273 ? 40.498 18.818 58.713 1.00 32.39 407 GLY C C 1
ATOM 6408 O O . GLY C 1 273 ? 40.639 18.864 59.933 1.00 33.34 407 GLY C O 1
ATOM 6409 N N . LYS C 1 274 ? 41.492 19.035 57.857 1.00 31.75 408 LYS C N 1
ATOM 6410 C CA . LYS C 1 274 ? 42.842 19.367 58.307 1.00 31.20 408 LYS C CA 1
ATOM 6411 C C . LYS C 1 274 ? 43.148 20.836 58.050 1.00 28.74 408 LYS C C 1
ATOM 6412 O O . LYS C 1 274 ? 42.668 21.418 57.081 1.00 27.03 408 LYS C O 1
ATOM 6418 N N . ILE C 1 275 ? 43.954 21.426 58.925 1.00 27.18 409 ILE C N 1
ATOM 6419 C CA . ILE C 1 275 ? 44.338 22.824 58.797 1.00 27.16 409 ILE C CA 1
ATOM 6420 C C . ILE C 1 275 ? 45.020 23.062 57.455 1.00 26.87 409 ILE C C 1
ATOM 6421 O O . ILE C 1 275 ? 45.876 22.281 57.039 1.00 26.66 409 ILE C O 1
ATOM 6426 N N . GLY C 1 276 ? 44.637 24.141 56.781 1.00 25.85 410 GLY C N 1
ATOM 6427 C CA . GLY C 1 276 ? 45.235 24.451 55.497 1.00 25.50 410 GLY C CA 1
ATOM 6428 C C . GLY C 1 276 ? 44.429 23.909 54.335 1.00 26.46 410 GLY C C 1
ATOM 6429 O O . GLY C 1 276 ? 44.729 24.197 53.179 1.00 27.85 410 GLY C O 1
ATOM 6430 N N . ASP C 1 277 ? 43.401 23.121 54.633 1.00 26.60 411 ASP C N 1
ATOM 6431 C CA . ASP C 1 277 ? 42.565 22.550 53.585 1.00 26.63 411 ASP C CA 1
ATOM 6432 C C . ASP C 1 277 ? 41.364 23.417 53.231 1.00 24.88 411 ASP C C 1
ATOM 6433 O O . ASP C 1 277 ? 40.800 24.101 54.081 1.00 22.97 411 ASP C O 1
ATOM 6438 N N . PHE C 1 278 ? 40.988 23.389 51.957 1.00 22.52 412 PHE C N 1
ATOM 6439 C CA . PHE C 1 278 ? 39.839 24.137 51.482 1.00 20.24 412 PHE C CA 1
ATOM 6440 C C . PHE C 1 278 ? 38.639 23.203 51.546 1.00 23.31 412 PHE C C 1
ATOM 6441 O O . PHE C 1 278 ? 38.717 22.048 51.132 1.00 24.26 412 PHE C O 1
ATOM 6449 N N . LEU C 1 279 ? 37.530 23.693 52.080 1.00 23.32 413 LEU C N 1
ATOM 6450 C CA . LEU C 1 279 ? 36.341 22.866 52.184 1.00 25.64 413 LEU C CA 1
ATOM 6451 C C . LEU C 1 279 ? 35.143 23.636 51.692 1.00 25.58 413 LEU C C 1
ATOM 6452 O O . LEU C 1 279 ? 35.183 24.857 51.552 1.00 26.44 413 LEU C O 1
ATOM 6457 N N . GLU C 1 280 ? 34.074 22.906 51.421 1.00 27.11 414 GLU C N 1
ATOM 6458 C CA . GLU C 1 280 ? 32.840 23.505 50.957 1.00 29.08 414 GLU C CA 1
ATOM 6459 C C . GLU C 1 280 ? 31.966 23.563 52.206 1.00 28.99 414 GLU C C 1
ATOM 6460 O O . GLU C 1 280 ? 31.892 22.589 52.954 1.00 27.87 414 GLU C O 1
ATOM 6466 N N . VAL C 1 281 ? 31.330 24.701 52.453 1.00 27.88 415 VAL C N 1
ATOM 6467 C CA . VAL C 1 281 ? 30.474 24.827 53.624 1.00 27.88 415 VAL C CA 1
ATOM 6468 C C . VAL C 1 281 ? 29.225 25.635 53.322 1.00 28.70 415 VAL C C 1
ATOM 6469 O O . VAL C 1 281 ? 29.211 26.478 52.421 1.00 28.07 415 VAL C O 1
ATOM 6473 N N . VAL C 1 282 ? 28.174 25.365 54.086 1.00 29.32 416 VAL C N 1
ATOM 6474 C CA . VAL C 1 282 ? 26.917 26.076 53.937 1.00 30.81 416 VAL C CA 1
ATOM 6475 C C . VAL C 1 282 ? 26.650 26.773 55.262 1.00 31.88 416 VAL C C 1
ATOM 6476 O O . VAL C 1 282 ? 26.599 26.133 56.313 1.00 31.89 416 VAL C O 1
ATOM 6480 N N . ILE C 1 283 ? 26.510 28.091 55.208 1.00 32.21 417 ILE C N 1
ATOM 6481 C CA . ILE C 1 283 ? 26.264 28.882 56.401 1.00 33.18 417 ILE C CA 1
ATOM 6482 C C . ILE C 1 283 ? 24.806 28.760 56.823 1.00 34.90 417 ILE C C 1
ATOM 6483 O O . ILE C 1 283 ? 23.899 29.042 56.038 1.00 35.42 417 ILE C O 1
ATOM 6488 N N . LYS C 1 284 ? 24.589 28.330 58.061 1.00 35.97 418 LYS C N 1
ATOM 6489 C CA . LYS C 1 284 ? 23.241 28.174 58.600 1.00 35.68 418 LYS C CA 1
ATOM 6490 C C . LYS C 1 284 ? 22.791 29.452 59.299 1.00 33.87 418 LYS C C 1
ATOM 6491 O O . LYS C 1 284 ? 21.621 29.828 59.235 1.00 33.54 418 LYS C O 1
ATOM 6497 N N . GLU C 1 285 ? 23.729 30.120 59.961 1.00 32.93 419 GLU C N 1
ATOM 6498 C CA . GLU C 1 285 ? 23.415 31.335 60.695 1.00 32.57 419 GLU C CA 1
ATOM 6499 C C . GLU C 1 285 ? 24.654 32.185 60.967 1.00 31.54 419 GLU C C 1
ATOM 6500 O O . GLU C 1 285 ? 25.787 31.721 60.818 1.00 29.96 419 GLU C O 1
ATOM 6506 N N . HIS C 1 286 ? 24.421 33.430 61.372 1.00 29.93 420 HIS C N 1
ATOM 6507 C CA . HIS C 1 286 ? 25.495 34.364 61.692 1.00 30.29 420 HIS C CA 1
ATOM 6508 C C . HIS C 1 286 ? 25.072 35.243 62.865 1.00 30.80 420 HIS C C 1
ATOM 6509 O O . HIS C 1 286 ? 23.880 35.453 63.092 1.00 30.08 420 HIS C O 1
ATOM 6516 N N . ASP C 1 287 ? 26.048 35.766 63.599 1.00 31.22 421 ASP C N 1
ATOM 6517 C CA . ASP C 1 287 ? 25.759 36.612 64.752 1.00 32.45 421 ASP C CA 1
ATOM 6518 C C . ASP C 1 287 ? 26.977 37.462 65.100 1.00 33.00 421 ASP C C 1
ATOM 6519 O O . ASP C 1 287 ? 28.088 36.948 65.231 1.00 31.81 421 ASP C O 1
ATOM 6524 N N . GLU C 1 288 ? 26.765 38.768 65.236 1.00 33.06 422 GLU C N 1
ATOM 6525 C CA . GLU C 1 288 ? 27.852 39.682 65.559 1.00 35.26 422 GLU C CA 1
ATOM 6526 C C . GLU C 1 288 ? 28.963 39.562 64.525 1.00 34.57 422 GLU C C 1
ATOM 6527 O O . GLU C 1 288 ? 30.146 39.616 64.854 1.00 34.61 422 GLU C O 1
ATOM 6533 N N . TYR C 1 289 ? 28.551 39.384 63.274 1.00 34.77 423 TYR C N 1
ATOM 6534 C CA . TYR C 1 289 ? 29.445 39.263 62.129 1.00 34.57 423 TYR C CA 1
ATOM 6535 C C . TYR C 1 289 ? 30.213 37.946 62.029 1.00 33.37 423 TYR C C 1
ATOM 6536 O O . TYR C 1 289 ? 31.029 37.767 61.126 1.00 31.42 423 TYR C O 1
ATOM 6545 N N . ASP C 1 290 ? 29.950 37.025 62.953 1.00 32.44 424 ASP C N 1
ATOM 6546 C CA . ASP C 1 290 ? 30.592 35.714 62.923 1.00 30.30 424 ASP C CA 1
ATOM 6547 C C . ASP C 1 290 ? 29.604 34.731 62.299 1.00 29.96 424 ASP C C 1
ATOM 6548 O O . ASP C 1 290 ? 28.397 34.959 62.338 1.00 27.75 424 ASP C O 1
ATOM 6561 N N . TRP C 1 292 ? 28.215 30.516 61.444 1.00 27.16 426 TRP C N 1
ATOM 6562 C CA . TRP C 1 292 ? 28.131 29.117 61.837 1.00 27.46 426 TRP C CA 1
ATOM 6563 C C . TRP C 1 292 ? 27.543 28.301 60.691 1.00 27.95 426 TRP C C 1
ATOM 6564 O O . TRP C 1 292 ? 26.523 28.671 60.107 1.00 27.15 426 TRP C O 1
ATOM 6575 N N . GLY C 1 293 ? 28.197 27.194 60.362 1.00 28.60 427 GLY C N 1
ATOM 6576 C CA . GLY C 1 293 ? 27.710 26.362 59.281 1.00 31.54 427 GLY C CA 1
ATOM 6577 C C . GLY C 1 293 ? 28.131 24.917 59.422 1.00 32.41 427 GLY C C 1
ATOM 6578 O O . GLY C 1 293 ? 28.470 24.462 60.514 1.00 33.52 427 GLY C O 1
ATOM 6579 N N . SER C 1 294 ? 28.106 24.196 58.308 1.00 34.03 428 SER C N 1
ATOM 6580 C CA . SER C 1 294 ? 28.488 22.793 58.292 1.00 36.81 428 SER C CA 1
ATOM 6581 C C . SER C 1 294 ? 29.130 22.449 56.952 1.00 38.68 428 SER C C 1
ATOM 6582 O O . SER C 1 294 ? 28.791 23.035 55.922 1.00 38.64 428 SER C O 1
ATOM 6585 N N . VAL C 1 295 ? 30.056 21.495 56.977 1.00 41.33 429 VAL C N 1
ATOM 6586 C CA . VAL C 1 295 ? 30.754 21.061 55.775 1.00 44.50 429 VAL C CA 1
ATOM 6587 C C . VAL C 1 295 ? 29.832 20.264 54.861 1.00 46.22 429 VAL C C 1
ATOM 6588 O O . VAL C 1 295 ? 29.073 19.406 55.317 1.00 46.19 429 VAL C O 1
ATOM 6592 N N . ILE C 1 296 ? 29.906 20.558 53.567 1.00 48.61 430 ILE C N 1
ATOM 6593 C CA . ILE C 1 296 ? 29.089 19.885 52.567 1.00 50.89 430 ILE C CA 1
ATOM 6594 C C . ILE C 1 296 ? 29.957 19.524 51.363 1.00 52.80 430 ILE C C 1
ATOM 6595 O O . ILE C 1 296 ? 29.798 20.163 50.299 1.00 54.44 430 ILE C O 1
ATOM 6600 N N . GLU D 1 2 ? 16.857 62.969 -9.349 1.00 41.11 136 GLU D N 1
ATOM 6601 C CA . GLU D 1 2 ? 17.817 61.867 -9.038 1.00 40.67 136 GLU D CA 1
ATOM 6602 C C . GLU D 1 2 ? 17.332 60.523 -9.578 1.00 37.95 136 GLU D C 1
ATOM 6603 O O . GLU D 1 2 ? 18.118 59.585 -9.717 1.00 38.85 136 GLU D O 1
ATOM 6609 N N . ARG D 1 3 ? 16.038 60.428 -9.879 1.00 34.76 137 ARG D N 1
ATOM 6610 C CA . ARG D 1 3 ? 15.484 59.191 -10.425 1.00 30.89 137 ARG D CA 1
ATOM 6611 C C . ARG D 1 3 ? 15.857 59.099 -11.896 1.00 25.86 137 ARG D C 1
ATOM 6612 O O . ARG D 1 3 ? 15.732 60.072 -12.638 1.00 24.19 137 ARG D O 1
ATOM 6620 N N . PRO D 1 4 ? 16.329 57.923 -12.334 1.00 21.08 138 PRO D N 1
ATOM 6621 C CA . PRO D 1 4 ? 16.732 57.684 -13.722 1.00 19.66 138 PRO D CA 1
ATOM 6622 C C . PRO D 1 4 ? 15.591 57.546 -14.744 1.00 17.93 138 PRO D C 1
ATOM 6623 O O . PRO D 1 4 ? 15.843 57.385 -15.939 1.00 18.06 138 PRO D O 1
ATOM 6627 N N . TYR D 1 5 ? 14.346 57.602 -14.285 1.00 17.04 139 TYR D N 1
ATOM 6628 C CA . TYR D 1 5 ? 13.211 57.490 -15.198 1.00 17.03 139 TYR D CA 1
ATOM 6629 C C . TYR D 1 5 ? 12.293 58.702 -15.109 1.00 18.84 139 TYR D C 1
ATOM 6630 O O . TYR D 1 5 ? 12.340 59.466 -14.143 1.00 15.87 139 TYR D O 1
ATOM 6639 N N . ALA D 1 6 ? 11.448 58.862 -16.123 1.00 16.74 140 ALA D N 1
ATOM 6640 C CA . ALA D 1 6 ? 10.507 59.968 -16.160 1.00 16.25 140 ALA D CA 1
ATOM 6641 C C . ALA D 1 6 ? 9.255 59.579 -16.927 1.00 15.36 140 ALA D C 1
ATOM 6642 O O . ALA D 1 6 ? 9.319 58.857 -17.923 1.00 13.26 140 ALA D O 1
ATOM 6644 N N . TYR D 1 7 ? 8.114 60.045 -16.447 1.00 15.58 141 TYR D N 1
ATOM 6645 C CA . TYR D 1 7 ? 6.855 59.770 -17.120 1.00 15.87 141 TYR D CA 1
ATOM 6646 C C . TYR D 1 7 ? 6.584 60.912 -18.081 1.00 15.89 141 TYR D C 1
ATOM 6647 O O . TYR D 1 7 ? 6.689 62.079 -17.714 1.00 18.43 141 TYR D O 1
ATOM 6656 N N . VAL D 1 8 ? 6.243 60.565 -19.312 1.00 14.17 142 VAL D N 1
ATOM 6657 C CA . VAL D 1 8 ? 5.949 61.549 -20.333 1.00 14.44 142 VAL D CA 1
ATOM 6658 C C . VAL D 1 8 ? 4.485 61.359 -20.737 1.00 15.40 142 VAL D C 1
ATOM 6659 O O . VAL D 1 8 ? 4.104 60.309 -21.267 1.00 14.26 142 VAL D O 1
ATOM 6663 N N . LYS D 1 9 ? 3.661 62.366 -20.456 1.00 14.91 143 LYS D N 1
ATOM 6664 C CA . LYS D 1 9 ? 2.237 62.302 -20.781 1.00 17.02 143 LYS D CA 1
ATOM 6665 C C . LYS D 1 9 ? 2.028 62.774 -22.216 1.00 16.84 143 LYS D C 1
ATOM 6666 O O . LYS D 1 9 ? 2.162 63.960 -22.511 1.00 18.93 143 LYS D O 1
ATOM 6672 N N . ILE D 1 10 ? 1.686 61.847 -23.104 1.00 16.59 144 ILE D N 1
ATOM 6673 C CA . ILE D 1 10 ? 1.503 62.175 -24.513 1.00 16.19 144 ILE D CA 1
ATOM 6674 C C . ILE D 1 10 ? 0.110 62.668 -24.897 1.00 19.50 144 ILE D C 1
ATOM 6675 O O . ILE D 1 10 ? -0.085 63.176 -26.005 1.00 17.89 144 ILE D O 1
ATOM 6680 N N . SER D 1 11 ? -0.839 62.529 -23.974 1.00 21.00 145 SER D N 1
ATOM 6681 C CA . SER D 1 11 ? -2.231 62.932 -24.186 1.00 26.64 145 SER D CA 1
ATOM 6682 C C . SER D 1 11 ? -2.956 63.123 -22.865 1.00 28.85 145 SER D C 1
ATOM 6683 O O . SER D 1 11 ? -2.535 62.605 -21.837 1.00 28.30 145 SER D O 1
ATOM 6686 N N . ASP D 1 12 ? -4.067 63.851 -22.909 1.00 33.04 146 ASP D N 1
ATOM 6687 C CA . ASP D 1 12 ? -4.870 64.105 -21.719 1.00 37.03 146 ASP D CA 1
ATOM 6688 C C . ASP D 1 12 ? -6.345 64.211 -22.084 1.00 38.23 146 ASP D C 1
ATOM 6689 O O . ASP D 1 12 ? -6.811 63.569 -23.027 1.00 38.72 146 ASP D O 1
ATOM 6694 N N . GLY D 1 28 ? -11.856 64.563 -20.575 1.00 51.83 162 GLY D N 1
ATOM 6695 C CA . GLY D 1 28 ? -12.889 64.912 -21.534 1.00 51.87 162 GLY D CA 1
ATOM 6696 C C . GLY D 1 28 ? -12.529 64.511 -22.952 1.00 51.11 162 GLY D C 1
ATOM 6697 O O . GLY D 1 28 ? -12.396 63.325 -23.257 1.00 51.87 162 GLY D O 1
ATOM 6698 N N . SER D 1 29 ? -12.374 65.502 -23.823 1.00 50.15 163 SER D N 1
ATOM 6699 C CA . SER D 1 29 ? -12.022 65.250 -25.216 1.00 48.44 163 SER D CA 1
ATOM 6700 C C . SER D 1 29 ? -10.562 64.815 -25.315 1.00 46.15 163 SER D C 1
ATOM 6701 O O . SER D 1 29 ? -9.712 65.302 -24.572 1.00 44.84 163 SER D O 1
ATOM 6704 N N . LEU D 1 30 ? -10.279 63.897 -26.234 1.00 44.16 164 LEU D N 1
ATOM 6705 C CA . LEU D 1 30 ? -8.920 63.400 -26.426 1.00 41.14 164 LEU D CA 1
ATOM 6706 C C . LEU D 1 30 ? -8.040 64.520 -26.979 1.00 38.32 164 LEU D C 1
ATOM 6707 O O . LEU D 1 30 ? -8.270 65.013 -28.083 1.00 37.12 164 LEU D O 1
ATOM 6712 N N . ARG D 1 31 ? -7.035 64.923 -26.207 1.00 35.00 165 ARG D N 1
ATOM 6713 C CA . ARG D 1 31 ? -6.136 65.986 -26.637 1.00 31.76 165 ARG D CA 1
ATOM 6714 C C . ARG D 1 31 ? -4.680 65.559 -26.526 1.00 28.68 165 ARG D C 1
ATOM 6715 O O . ARG D 1 31 ? -4.103 65.532 -25.440 1.00 25.11 165 ARG D O 1
ATOM 6723 N N . SER D 1 32 ? -4.086 65.237 -27.667 1.00 24.99 166 SER D N 1
ATOM 6724 C CA . SER D 1 32 ? -2.708 64.787 -27.678 1.00 24.44 166 SER D CA 1
ATOM 6725 C C . SER D 1 32 ? -1.718 65.899 -27.996 1.00 22.88 166 SER D C 1
ATOM 6726 O O . SER D 1 32 ? -2.059 66.899 -28.635 1.00 20.74 166 SER D O 1
ATOM 6729 N N . ARG D 1 33 ? -0.488 65.734 -27.526 1.00 19.03 167 ARG D N 1
ATOM 6730 C CA . ARG D 1 33 ? 0.547 66.716 -27.798 1.00 16.36 167 ARG D CA 1
ATOM 6731 C C . ARG D 1 33 ? 1.191 66.313 -29.127 1.00 15.73 167 ARG D C 1
ATOM 6732 O O . ARG D 1 33 ? 1.137 65.149 -29.520 1.00 16.94 167 ARG D O 1
ATOM 6740 N N . SER D 1 34 ? 1.771 67.274 -29.833 1.00 14.30 168 SER D N 1
ATOM 6741 C CA . SER D 1 34 ? 2.408 66.988 -31.110 1.00 14.26 168 SER D CA 1
ATOM 6742 C C . SER D 1 34 ? 3.662 66.147 -30.891 1.00 14.49 168 SER D C 1
ATOM 6743 O O . SER D 1 34 ? 4.251 66.169 -29.808 1.00 13.53 168 SER D O 1
ATOM 6746 N N . ILE D 1 35 ? 4.073 65.423 -31.926 1.00 12.45 169 ILE D N 1
ATOM 6747 C CA . ILE D 1 35 ? 5.269 64.601 -31.844 1.00 15.28 169 ILE D CA 1
ATOM 6748 C C . ILE D 1 35 ? 6.482 65.488 -31.592 1.00 16.68 169 ILE D C 1
ATOM 6749 O O . ILE D 1 35 ? 7.406 65.109 -30.868 1.00 16.25 169 ILE D O 1
ATOM 6754 N N . GLU D 1 36 ? 6.470 66.680 -32.179 1.00 16.53 170 GLU D N 1
ATOM 6755 C CA . GLU D 1 36 ? 7.582 67.609 -32.021 1.00 18.33 170 GLU D CA 1
ATOM 6756 C C . GLU D 1 36 ? 7.735 68.081 -30.583 1.00 16.29 170 GLU D C 1
ATOM 6757 O O . GLU D 1 36 ? 8.857 68.180 -30.089 1.00 16.03 170 GLU D O 1
ATOM 6763 N N . ASP D 1 37 ? 6.617 68.373 -29.913 1.00 13.39 171 ASP D N 1
ATOM 6764 C CA . ASP D 1 37 ? 6.667 68.823 -28.520 1.00 14.78 171 ASP D CA 1
ATOM 6765 C C . ASP D 1 37 ? 7.100 67.698 -27.582 1.00 14.63 171 ASP D C 1
ATOM 6766 O O . ASP D 1 37 ? 7.899 67.913 -26.673 1.00 14.86 171 ASP D O 1
ATOM 6771 N N . ILE D 1 38 ? 6.567 66.498 -27.791 1.00 13.83 172 ILE D N 1
ATOM 6772 C CA . ILE D 1 38 ? 6.939 65.376 -26.934 1.00 12.44 172 ILE D CA 1
ATOM 6773 C C . ILE D 1 38 ? 8.429 65.099 -27.110 1.00 11.83 172 ILE D C 1
ATOM 6774 O O . ILE D 1 38 ? 9.155 64.886 -26.138 1.00 13.26 172 ILE D O 1
ATOM 6779 N N . THR D 1 39 ? 8.881 65.109 -28.355 1.00 11.06 173 THR D N 1
ATOM 6780 C CA . THR D 1 39 ? 10.284 64.860 -28.649 1.00 12.60 173 THR D CA 1
ATOM 6781 C C . THR D 1 39 ? 11.204 65.874 -27.967 1.00 14.24 173 THR D C 1
ATOM 6782 O O . THR D 1 39 ? 12.234 65.501 -27.394 1.00 13.22 173 THR D O 1
ATOM 6786 N N . ARG D 1 40 ? 10.839 67.154 -28.021 1.00 15.48 174 ARG D N 1
ATOM 6787 C CA . ARG D 1 40 ? 11.651 68.186 -27.380 1.00 15.84 174 ARG D CA 1
ATOM 6788 C C . ARG D 1 40 ? 11.733 67.943 -25.882 1.00 16.26 174 ARG D C 1
ATOM 6789 O O . ARG D 1 40 ? 12.788 68.113 -25.276 1.00 16.40 174 ARG D O 1
ATOM 6797 N N . GLU D 1 41 ? 10.620 67.535 -25.281 1.00 14.59 175 GLU D N 1
ATOM 6798 C CA . GLU D 1 41 ? 10.619 67.272 -23.854 1.00 14.57 175 GLU D CA 1
ATOM 6799 C C . GLU D 1 41 ? 11.557 66.110 -23.539 1.00 15.37 175 GLU D C 1
ATOM 6800 O O . GLU D 1 41 ? 12.386 66.206 -22.644 1.00 14.45 175 GLU D O 1
ATOM 6806 N N . VAL D 1 42 ? 11.437 65.012 -24.278 1.00 15.28 176 VAL D N 1
ATOM 6807 C CA . VAL D 1 42 ? 12.300 63.866 -24.029 1.00 14.01 176 VAL D CA 1
ATOM 6808 C C . VAL D 1 42 ? 13.771 64.236 -24.191 1.00 16.08 176 VAL D C 1
ATOM 6809 O O . VAL D 1 42 ? 14.596 63.869 -23.354 1.00 15.91 176 VAL D O 1
ATOM 6813 N N . GLU D 1 43 ? 14.103 64.970 -25.251 1.00 17.97 177 GLU D N 1
ATOM 6814 C CA . GLU D 1 43 ? 15.488 65.381 -25.470 1.00 21.25 177 GLU D CA 1
ATOM 6815 C C . GLU D 1 43 ? 16.040 66.069 -24.220 1.00 21.42 177 GLU D C 1
ATOM 6816 O O . GLU D 1 43 ? 17.161 65.797 -23.804 1.00 23.37 177 GLU D O 1
ATOM 6822 N N . ASP D 1 44 ? 15.255 66.961 -23.624 1.00 22.44 178 ASP D N 1
ATOM 6823 C CA . ASP D 1 44 ? 15.683 67.648 -22.413 1.00 22.53 178 ASP D CA 1
ATOM 6824 C C . ASP D 1 44 ? 15.918 66.633 -21.304 1.00 21.23 178 ASP D C 1
ATOM 6825 O O . ASP D 1 44 ? 16.914 66.706 -20.588 1.00 20.86 178 ASP D O 1
ATOM 6830 N N . LEU D 1 45 ? 14.990 65.692 -21.161 1.00 19.74 179 LEU D N 1
ATOM 6831 C CA . LEU D 1 45 ? 15.102 64.663 -20.136 1.00 20.36 179 LEU D CA 1
ATOM 6832 C C . LEU D 1 45 ? 16.381 63.855 -20.325 1.00 19.21 179 LEU D C 1
ATOM 6833 O O . LEU D 1 45 ? 17.067 63.538 -19.356 1.00 22.66 179 LEU D O 1
ATOM 6838 N N . LEU D 1 46 ? 16.707 63.534 -21.571 1.00 21.17 180 LEU D N 1
ATOM 6839 C CA . LEU D 1 46 ? 17.917 62.769 -21.856 1.00 23.75 180 LEU D CA 1
ATOM 6840 C C . LEU D 1 46 ? 19.156 63.596 -21.511 1.00 26.11 180 LEU D C 1
ATOM 6841 O O . LEU D 1 46 ? 20.170 63.053 -21.066 1.00 24.93 180 LEU D O 1
ATOM 6846 N N . LYS D 1 47 ? 19.069 64.910 -21.709 1.00 27.22 181 LYS D N 1
ATOM 6847 C CA . LYS D 1 47 ? 20.188 65.794 -21.398 1.00 29.18 181 LYS D CA 1
ATOM 6848 C C . LYS D 1 47 ? 20.385 65.955 -19.895 1.00 29.23 181 LYS D C 1
ATOM 6849 O O . LYS D 1 47 ? 21.495 66.221 -19.440 1.00 31.52 181 LYS D O 1
ATOM 6855 N N . GLU D 1 48 ? 19.320 65.789 -19.117 1.00 28.64 182 GLU D N 1
ATOM 6856 C CA . GLU D 1 48 ? 19.447 65.931 -17.672 1.00 28.42 182 GLU D CA 1
ATOM 6857 C C . GLU D 1 48 ? 19.793 64.615 -16.977 1.00 27.84 182 GLU D C 1
ATOM 6858 O O . GLU D 1 48 ? 19.791 64.540 -15.752 1.00 28.37 182 GLU D O 1
ATOM 6864 N N . GLY D 1 49 ? 20.081 63.577 -17.758 1.00 26.37 183 GLY D N 1
ATOM 6865 C CA . GLY D 1 49 ? 20.449 62.304 -17.165 1.00 25.35 183 GLY D CA 1
ATOM 6866 C C . GLY D 1 49 ? 19.437 61.170 -17.214 1.00 23.80 183 GLY D C 1
ATOM 6867 O O . GLY D 1 49 ? 19.809 60.023 -16.970 1.00 23.00 183 GLY D O 1
ATOM 6868 N N . LYS D 1 50 ? 18.173 61.455 -17.522 1.00 21.30 184 LYS D N 1
ATOM 6869 C CA . LYS D 1 50 ? 17.166 60.387 -17.575 1.00 20.64 184 LYS D CA 1
ATOM 6870 C C . LYS D 1 50 ? 17.559 59.273 -18.540 1.00 19.31 184 LYS D C 1
ATOM 6871 O O . LYS D 1 50 ? 18.068 59.534 -19.634 1.00 18.74 184 LYS D O 1
ATOM 6877 N N . LYS D 1 51 ? 17.314 58.030 -18.126 1.00 16.89 185 LYS D N 1
ATOM 6878 C CA . LYS D 1 51 ? 17.657 56.864 -18.937 1.00 16.07 185 LYS D CA 1
ATOM 6879 C C . LYS D 1 51 ? 16.437 56.034 -19.356 1.00 16.05 185 LYS D C 1
ATOM 6880 O O . LYS D 1 51 ? 16.546 55.148 -20.197 1.00 13.91 185 LYS D O 1
ATOM 6886 N N . GLU D 1 52 ? 15.277 56.319 -18.773 1.00 14.96 186 GLU D N 1
ATOM 6887 C CA . GLU D 1 52 ? 14.069 55.577 -19.110 1.00 11.97 186 GLU D CA 1
ATOM 6888 C C . GLU D 1 52 ? 12.898 56.535 -19.300 1.00 13.40 186 GLU D C 1
ATOM 6889 O O . GLU D 1 52 ? 12.522 57.272 -18.388 1.00 13.01 186 GLU D O 1
ATOM 6895 N N . ILE D 1 53 ? 12.342 56.522 -20.509 1.00 12.04 187 ILE D N 1
ATOM 6896 C CA . ILE D 1 53 ? 11.224 57.379 -20.876 1.00 10.98 187 ILE D CA 1
ATOM 6897 C C . ILE D 1 53 ? 9.965 56.518 -20.929 1.00 10.52 187 ILE D C 1
ATOM 6898 O O . ILE D 1 53 ? 9.859 55.590 -21.732 1.00 11.18 187 ILE D O 1
ATOM 6903 N N . ILE D 1 54 ? 9.019 56.837 -20.054 1.00 9.59 188 ILE D N 1
ATOM 6904 C CA . ILE D 1 54 ? 7.777 56.098 -19.948 1.00 9.08 188 ILE D CA 1
ATOM 6905 C C . ILE D 1 54 ? 6.591 56.895 -20.466 1.00 11.01 188 ILE D C 1
ATOM 6906 O O . ILE D 1 54 ? 6.169 57.880 -19.855 1.00 9.75 188 ILE D O 1
ATOM 6911 N N . LEU D 1 55 ? 6.076 56.463 -21.613 1.00 9.38 189 LEU D N 1
ATOM 6912 C CA . LEU D 1 55 ? 4.932 57.096 -22.270 1.00 11.98 189 LEU D CA 1
ATOM 6913 C C . LEU D 1 55 ? 3.647 56.693 -21.581 1.00 12.83 189 LEU D C 1
ATOM 6914 O O . LEU D 1 55 ? 3.359 55.501 -21.434 1.00 16.37 189 LEU D O 1
ATOM 6919 N N . VAL D 1 56 ? 2.871 57.688 -21.166 1.00 12.49 190 VAL D N 1
ATOM 6920 C CA . VAL D 1 56 ? 1.619 57.425 -20.476 1.00 11.73 190 VAL D CA 1
ATOM 6921 C C . VAL D 1 56 ? 0.462 58.286 -20.972 1.00 10.64 190 VAL D C 1
ATOM 6922 O O . VAL D 1 56 ? 0.655 59.359 -21.534 1.00 8.94 190 VAL D O 1
ATOM 6926 N N . ALA D 1 57 ? -0.739 57.778 -20.748 1.00 11.45 191 ALA D N 1
ATOM 6927 C CA . ALA D 1 57 ? -1.976 58.432 -21.124 1.00 12.76 191 ALA D CA 1
ATOM 6928 C C . ALA D 1 57 ? -3.068 57.469 -20.699 1.00 15.26 191 ALA D C 1
ATOM 6929 O O . ALA D 1 57 ? -2.792 56.340 -20.293 1.00 14.63 191 ALA D O 1
ATOM 6931 N N . GLN D 1 58 ? -4.307 57.926 -20.776 1.00 17.10 192 GLN D N 1
ATOM 6932 C CA . GLN D 1 58 ? -5.442 57.088 -20.431 1.00 19.00 192 GLN D CA 1
ATOM 6933 C C . GLN D 1 58 ? -5.364 55.867 -21.357 1.00 17.51 192 GLN D C 1
ATOM 6934 O O . GLN D 1 58 ? -5.531 54.726 -20.927 1.00 14.55 192 GLN D O 1
ATOM 6940 N N . ASP D 1 59 ? -5.088 56.133 -22.631 1.00 16.71 193 ASP D N 1
ATOM 6941 C CA . ASP D 1 59 ? -4.976 55.097 -23.661 1.00 17.67 193 ASP D CA 1
ATOM 6942 C C . ASP D 1 59 ? -3.869 55.530 -24.622 1.00 15.34 193 ASP D C 1
ATOM 6943 O O . ASP D 1 59 ? -4.113 56.341 -25.516 1.00 15.44 193 ASP D O 1
ATOM 6948 N N . THR D 1 60 ? -2.652 55.012 -24.447 1.00 12.34 194 THR D N 1
ATOM 6949 C CA . THR D 1 60 ? -1.548 55.412 -25.325 1.00 10.71 194 THR D CA 1
ATOM 6950 C C . THR D 1 60 ? -1.719 54.994 -26.781 1.00 11.52 194 THR D C 1
ATOM 6951 O O . THR D 1 60 ? -1.188 55.642 -27.685 1.00 11.59 194 THR D O 1
ATOM 6955 N N . THR D 1 61 ? -2.454 53.914 -27.013 1.00 13.59 195 THR D N 1
ATOM 6956 C CA . THR D 1 61 ? -2.678 53.452 -28.374 1.00 15.98 195 THR D CA 1
ATOM 6957 C C . THR D 1 61 ? -3.557 54.421 -29.178 1.00 16.24 195 THR D C 1
ATOM 6958 O O . THR D 1 61 ? -3.552 54.402 -30.409 1.00 17.85 195 THR D O 1
ATOM 6962 N N . SER D 1 62 ? -4.304 55.279 -28.494 1.00 17.54 196 SER D N 1
ATOM 6963 C CA . SER D 1 62 ? -5.141 56.244 -29.201 1.00 18.01 196 SER D CA 1
ATOM 6964 C C . SER D 1 62 ? -4.412 57.567 -29.470 1.00 19.18 196 SER D C 1
ATOM 6965 O O . SER D 1 62 ? -4.997 58.502 -30.018 1.00 18.01 196 SER D O 1
ATOM 6968 N N . TYR D 1 63 ? -3.133 57.638 -29.099 1.00 17.79 197 TYR D N 1
ATOM 6969 C CA . TYR D 1 63 ? -2.337 58.845 -29.321 1.00 15.83 197 TYR D CA 1
ATOM 6970 C C . TYR D 1 63 ? -2.402 59.383 -30.754 1.00 16.17 197 TYR D C 1
ATOM 6971 O O . TYR D 1 63 ? -2.219 58.638 -31.717 1.00 15.78 197 TYR D O 1
ATOM 6980 N N . GLY D 1 64 ? -2.643 60.685 -30.883 1.00 17.30 198 GLY D N 1
ATOM 6981 C CA . GLY D 1 64 ? -2.678 61.316 -32.194 1.00 19.34 198 GLY D CA 1
ATOM 6982 C C . GLY D 1 64 ? -3.959 61.286 -33.008 1.00 21.54 198 GLY D C 1
ATOM 6983 O O . GLY D 1 64 ? -4.079 62.001 -34.004 1.00 23.82 198 GLY D O 1
ATOM 6984 N N . ILE D 1 65 ? -4.924 60.474 -32.602 1.00 22.29 199 ILE D N 1
ATOM 6985 C CA . ILE D 1 65 ? -6.172 60.386 -33.345 1.00 25.25 199 ILE D CA 1
ATOM 6986 C C . ILE D 1 65 ? -6.846 61.749 -33.511 1.00 27.12 199 ILE D C 1
ATOM 6987 O O . ILE D 1 65 ? -7.428 62.041 -34.553 1.00 27.28 199 ILE D O 1
ATOM 6992 N N . ASP D 1 66 ? -6.746 62.583 -32.483 1.00 27.44 200 ASP D N 1
ATOM 6993 C CA . ASP D 1 66 ? -7.342 63.914 -32.491 1.00 27.66 200 ASP D CA 1
ATOM 6994 C C . ASP D 1 66 ? -6.515 64.936 -33.268 1.00 28.88 200 ASP D C 1
ATOM 6995 O O . ASP D 1 66 ? -7.061 65.872 -33.853 1.00 30.05 200 ASP D O 1
ATOM 7000 N N . LEU D 1 67 ? -5.199 64.756 -33.265 1.00 28.34 201 LEU D N 1
ATOM 7001 C CA . LEU D 1 67 ? -4.292 65.692 -33.924 1.00 27.78 201 LEU D CA 1
ATOM 7002 C C . LEU D 1 67 ? -3.894 65.322 -35.349 1.00 27.70 201 LEU D C 1
ATOM 7003 O O . LEU D 1 67 ? -3.866 66.174 -36.235 1.00 28.43 201 LEU D O 1
ATOM 7008 N N . TYR D 1 68 ? -3.582 64.053 -35.572 1.00 27.40 202 TYR D N 1
ATOM 7009 C CA . TYR D 1 68 ? -3.157 63.607 -36.891 1.00 26.59 202 TYR D CA 1
ATOM 7010 C C . TYR D 1 68 ? -4.224 62.796 -37.611 1.00 27.56 202 TYR D C 1
ATOM 7011 O O . TYR D 1 68 ? -3.988 62.277 -38.705 1.00 26.39 202 TYR D O 1
ATOM 7020 N N . ARG D 1 69 ? -5.392 62.687 -36.986 1.00 27.31 203 ARG D N 1
ATOM 7021 C CA . ARG D 1 69 ? -6.502 61.942 -37.554 1.00 30.88 203 ARG D CA 1
ATOM 7022 C C . ARG D 1 69 ? -6.138 60.475 -37.765 1.00 30.96 203 ARG D C 1
ATOM 7023 O O . ARG D 1 69 ? -6.644 59.815 -38.674 1.00 29.97 203 ARG D O 1
ATOM 7031 N N . LYS D 1 70 ? -5.237 59.976 -36.927 1.00 28.92 204 LYS D N 1
ATOM 7032 C CA . LYS D 1 70 ? -4.834 58.582 -36.985 1.00 26.40 204 LYS D CA 1
ATOM 7033 C C . LYS D 1 70 ? -3.957 58.205 -35.801 1.00 23.42 204 LYS D C 1
ATOM 7034 O O . LYS D 1 70 ? -3.543 59.066 -35.025 1.00 22.21 204 LYS D O 1
ATOM 7040 N N . GLN D 1 71 ? -3.711 56.911 -35.647 1.00 21.57 205 GLN D N 1
ATOM 7041 C CA . GLN D 1 71 ? -2.894 56.426 -34.546 1.00 20.53 205 GLN D CA 1
ATOM 7042 C C . GLN D 1 71 ? -1.425 56.645 -34.870 1.00 19.12 205 GLN D C 1
ATOM 7043 O O . GLN D 1 71 ? -0.782 55.833 -35.527 1.00 20.36 205 GLN D O 1
ATOM 7049 N N . ALA D 1 72 ? -0.913 57.771 -34.390 1.00 17.55 206 ALA D N 1
ATOM 7050 C CA . ALA D 1 72 ? 0.457 58.183 -34.634 1.00 16.47 206 ALA D CA 1
ATOM 7051 C C . ALA D 1 72 ? 1.481 57.638 -33.648 1.00 15.72 206 ALA D C 1
ATOM 7052 O O . ALA D 1 72 ? 2.648 58.035 -33.695 1.00 14.67 206 ALA D O 1
ATOM 7054 N N . LEU D 1 73 ? 1.056 56.752 -32.748 1.00 14.99 207 LEU D N 1
ATOM 7055 C CA . LEU D 1 73 ? 1.986 56.173 -31.768 1.00 15.17 207 LEU D CA 1
ATOM 7056 C C . LEU D 1 73 ? 3.234 55.642 -32.477 1.00 14.54 207 LEU D C 1
ATOM 7057 O O . LEU D 1 73 ? 4.358 55.907 -32.060 1.00 14.80 207 LEU D O 1
ATOM 7062 N N . PRO D 1 74 ? 3.053 54.879 -33.568 1.00 16.60 208 PRO D N 1
ATOM 7063 C CA . PRO D 1 74 ? 4.227 54.354 -34.274 1.00 16.05 208 PRO D CA 1
ATOM 7064 C C . PRO D 1 74 ? 5.207 55.468 -34.661 1.00 16.21 208 PRO D C 1
ATOM 7065 O O . PRO D 1 74 ? 6.421 55.345 -34.485 1.00 14.55 208 PRO D O 1
ATOM 7069 N N . ASP D 1 75 ? 4.655 56.555 -35.186 1.00 16.32 209 ASP D N 1
ATOM 7070 C CA . ASP D 1 75 ? 5.425 57.718 -35.615 1.00 17.25 209 ASP D CA 1
ATOM 7071 C C . ASP D 1 75 ? 6.158 58.362 -34.446 1.00 14.50 209 ASP D C 1
ATOM 7072 O O . ASP D 1 75 ? 7.312 58.791 -34.563 1.00 12.50 209 ASP D O 1
ATOM 7077 N N . LEU D 1 76 ? 5.474 58.446 -33.313 1.00 12.33 210 LEU D N 1
ATOM 7078 C CA . LEU D 1 76 ? 6.083 59.033 -32.128 1.00 10.00 210 LEU D CA 1
ATOM 7079 C C . LEU D 1 76 ? 7.248 58.154 -31.675 1.00 10.06 210 LEU D C 1
ATOM 7080 O O . LEU D 1 76 ? 8.347 58.651 -31.431 1.00 10.01 210 LEU D O 1
ATOM 7085 N N . LEU D 1 77 ? 7.007 56.848 -31.577 1.00 10.53 211 LEU D N 1
ATOM 7086 C CA . LEU D 1 77 ? 8.049 55.910 -31.151 1.00 13.06 211 LEU D CA 1
ATOM 7087 C C . LEU D 1 77 ? 9.305 55.993 -32.025 1.00 13.17 211 LEU D C 1
ATOM 7088 O O . LEU D 1 77 ? 10.431 56.001 -31.514 1.00 11.86 211 LEU D O 1
ATOM 7093 N N . ARG D 1 78 ? 9.112 56.061 -33.341 1.00 15.34 212 ARG D N 1
ATOM 7094 C CA . ARG D 1 78 ? 10.238 56.153 -34.275 1.00 16.80 212 ARG D CA 1
ATOM 7095 C C . ARG D 1 78 ? 11.044 57.435 -34.077 1.00 16.45 212 ARG D C 1
ATOM 7096 O O . ARG D 1 78 ? 12.274 57.437 -34.175 1.00 15.93 212 ARG D O 1
ATOM 7104 N N . ARG D 1 79 ? 10.341 58.529 -33.808 1.00 15.49 213 ARG D N 1
ATOM 7105 C CA . ARG D 1 79 ? 10.979 59.820 -33.591 1.00 14.95 213 ARG D CA 1
ATOM 7106 C C . ARG D 1 79 ? 11.804 59.786 -32.304 1.00 13.98 213 ARG D C 1
ATOM 7107 O O . ARG D 1 79 ? 12.945 60.253 -32.267 1.00 12.20 213 ARG D O 1
ATOM 7115 N N . LEU D 1 80 ? 11.217 59.232 -31.247 1.00 12.52 214 LEU D N 1
ATOM 7116 C CA . LEU D 1 80 ? 11.903 59.131 -29.967 1.00 11.68 214 LEU D CA 1
ATOM 7117 C C . LEU D 1 80 ? 13.087 58.173 -30.057 1.00 13.36 214 LEU D C 1
ATOM 7118 O O . LEU D 1 80 ? 14.170 58.470 -29.562 1.00 12.10 214 LEU D O 1
ATOM 7123 N N . ASN D 1 81 ? 12.873 57.023 -30.691 1.00 14.19 215 ASN D N 1
ATOM 7124 C CA . ASN D 1 81 ? 13.924 56.022 -30.829 1.00 15.38 215 ASN D CA 1
ATOM 7125 C C . ASN D 1 81 ? 15.137 56.598 -31.566 1.00 16.56 215 ASN D C 1
ATOM 7126 O O . ASN D 1 81 ? 16.275 56.213 -31.302 1.00 16.52 215 ASN D O 1
ATOM 7131 N N . SER D 1 82 ? 14.882 57.523 -32.484 1.00 17.38 216 SER D N 1
ATOM 7132 C CA . SER D 1 82 ? 15.945 58.144 -33.264 1.00 18.76 216 SER D CA 1
ATOM 7133 C C . SER D 1 82 ? 16.814 59.131 -32.477 1.00 17.02 216 SER D C 1
ATOM 7134 O O . SER D 1 82 ? 17.873 59.531 -32.960 1.00 16.91 216 SER D O 1
ATOM 7137 N N . LEU D 1 83 ? 16.380 59.541 -31.285 1.00 15.46 217 LEU D N 1
ATOM 7138 C CA . LEU D 1 83 ? 17.187 60.471 -30.486 1.00 15.39 217 LEU D CA 1
ATOM 7139 C C . LEU D 1 83 ? 18.503 59.776 -30.106 1.00 16.78 217 LEU D C 1
ATOM 7140 O O . LEU D 1 83 ? 18.533 58.561 -29.932 1.00 16.00 217 LEU D O 1
ATOM 7145 N N . ASN D 1 84 ? 19.585 60.549 -29.992 1.00 17.44 218 ASN D N 1
ATOM 7146 C CA . ASN D 1 84 ? 20.924 60.018 -29.683 1.00 19.89 218 ASN D CA 1
ATOM 7147 C C . ASN D 1 84 ? 21.177 59.485 -28.271 1.00 20.22 218 ASN D C 1
ATOM 7148 O O . ASN D 1 84 ? 20.794 60.101 -27.284 1.00 18.75 218 ASN D O 1
ATOM 7153 N N . GLY D 1 85 ? 21.859 58.346 -28.190 1.00 21.83 219 GLY D N 1
ATOM 7154 C CA . GLY D 1 85 ? 22.191 57.784 -26.897 1.00 21.08 219 GLY D CA 1
ATOM 7155 C C . GLY D 1 85 ? 21.449 56.522 -26.531 1.00 21.14 219 GLY D C 1
ATOM 7156 O O . GLY D 1 85 ? 20.479 56.141 -27.184 1.00 19.48 219 GLY D O 1
ATOM 7157 N N . GLU D 1 86 ? 21.921 55.866 -25.479 1.00 20.51 220 GLU D N 1
ATOM 7158 C CA . GLU D 1 86 ? 21.292 54.653 -25.003 1.00 19.68 220 GLU D CA 1
ATOM 7159 C C . GLU D 1 86 ? 20.289 55.014 -23.914 1.00 18.40 220 GLU D C 1
ATOM 7160 O O . GLU D 1 86 ? 20.634 55.665 -22.932 1.00 19.98 220 GLU D O 1
ATOM 7166 N N . PHE D 1 87 ? 19.041 54.608 -24.111 1.00 17.21 221 PHE D N 1
ATOM 7167 C CA . PHE D 1 87 ? 17.978 54.857 -23.143 1.00 14.55 221 PHE D CA 1
ATOM 7168 C C . PHE D 1 87 ? 16.832 53.914 -23.461 1.00 14.39 221 PHE D C 1
ATOM 7169 O O . PHE D 1 87 ? 16.821 53.279 -24.520 1.00 14.42 221 PHE D O 1
ATOM 7177 N N . TRP D 1 88 ? 15.895 53.784 -22.529 1.00 12.89 222 TRP D N 1
ATOM 7178 C CA . TRP D 1 88 ? 14.735 52.918 -22.728 1.00 12.58 222 TRP D CA 1
ATOM 7179 C C . TRP D 1 88 ? 13.485 53.727 -22.998 1.00 12.70 222 TRP D C 1
ATOM 7180 O O . TRP D 1 88 ? 13.315 54.819 -22.458 1.00 12.16 222 TRP D O 1
ATOM 7191 N N . ILE D 1 89 ? 12.604 53.171 -23.818 1.00 11.51 223 ILE D N 1
ATOM 7192 C CA . ILE D 1 89 ? 11.321 53.790 -24.104 1.00 12.75 223 ILE D CA 1
ATOM 7193 C C . ILE D 1 89 ? 10.325 52.723 -23.652 1.00 11.69 223 ILE D C 1
ATOM 7194 O O . ILE D 1 89 ? 10.266 51.638 -24.224 1.00 13.32 223 ILE D O 1
ATOM 7199 N N . ARG D 1 90 ? 9.578 53.014 -22.596 1.00 11.49 224 ARG D N 1
ATOM 7200 C CA . ARG D 1 90 ? 8.599 52.067 -22.086 1.00 9.11 224 ARG D CA 1
ATOM 7201 C C . ARG D 1 90 ? 7.209 52.648 -22.321 1.00 11.86 224 ARG D C 1
ATOM 7202 O O . ARG D 1 90 ? 6.938 53.788 -21.945 1.00 10.10 224 ARG D O 1
ATOM 7210 N N . VAL D 1 91 ? 6.333 51.878 -22.955 1.00 11.00 225 VAL D N 1
ATOM 7211 C CA . VAL D 1 91 ? 4.985 52.355 -23.183 1.00 10.98 225 VAL D CA 1
ATOM 7212 C C . VAL D 1 91 ? 4.061 51.680 -22.187 1.00 12.90 225 VAL D C 1
ATOM 7213 O O . VAL D 1 91 ? 4.207 50.496 -21.893 1.00 15.11 225 VAL D O 1
ATOM 7225 N N . TYR D 1 93 ? -0.218 51.544 -20.470 1.00 13.83 227 TYR D N 1
ATOM 7226 C CA . TYR D 1 93 ? -1.626 51.818 -20.733 1.00 14.74 227 TYR D CA 1
ATOM 7227 C C . TYR D 1 93 ? -2.082 51.622 -22.187 1.00 14.54 227 TYR D C 1
ATOM 7228 O O . TYR D 1 93 ? -2.750 52.485 -22.757 1.00 13.80 227 TYR D O 1
ATOM 7237 N N . LEU D 1 94 ? -1.709 50.496 -22.790 1.00 11.77 228 LEU D N 1
ATOM 7238 C CA . LEU D 1 94 ? -2.136 50.185 -24.150 1.00 13.17 228 LEU D CA 1
ATOM 7239 C C . LEU D 1 94 ? -3.551 49.641 -24.003 1.00 14.35 228 LEU D C 1
ATOM 7240 O O . LEU D 1 94 ? -3.867 49.015 -22.993 1.00 15.43 228 LEU D O 1
ATOM 7245 N N . HIS D 1 95 ? -4.401 49.887 -24.993 1.00 12.45 229 HIS D N 1
ATOM 7246 C CA . HIS D 1 95 ? -5.762 49.370 -24.968 1.00 13.82 229 HIS D CA 1
ATOM 7247 C C . HIS D 1 95 ? -5.776 48.269 -26.026 1.00 13.04 229 HIS D C 1
ATOM 7248 O O . HIS D 1 95 ? -5.468 48.517 -27.196 1.00 14.39 229 HIS D O 1
ATOM 7255 N N . PRO D 1 96 ? -6.137 47.037 -25.634 1.00 11.72 230 PRO D N 1
ATOM 7256 C CA . PRO D 1 96 ? -6.169 45.918 -26.582 1.00 12.75 230 PRO D CA 1
ATOM 7257 C C . PRO D 1 96 ? -6.975 46.123 -27.872 1.00 13.09 230 PRO D C 1
ATOM 7258 O O . PRO D 1 96 ? -6.540 45.708 -28.936 1.00 12.32 230 PRO D O 1
ATOM 7262 N N . ASP D 1 97 ? -8.148 46.740 -27.777 1.00 14.32 231 ASP D N 1
ATOM 7263 C CA . ASP D 1 97 ? -8.973 46.957 -28.967 1.00 17.50 231 ASP D CA 1
ATOM 7264 C C . ASP D 1 97 ? -8.349 47.920 -29.967 1.00 18.17 231 ASP D C 1
ATOM 7265 O O . ASP D 1 97 ? -8.674 47.894 -31.154 1.00 21.62 231 ASP D O 1
ATOM 7270 N N . HIS D 1 98 ? -7.442 48.759 -29.485 1.00 18.23 232 HIS D N 1
ATOM 7271 C CA . HIS D 1 98 ? -6.783 49.750 -30.322 1.00 18.03 232 HIS D CA 1
ATOM 7272 C C . HIS D 1 98 ? -5.309 49.423 -30.556 1.00 17.74 232 HIS D C 1
ATOM 7273 O O . HIS D 1 98 ? -4.578 50.217 -31.146 1.00 16.52 232 HIS D O 1
ATOM 7280 N N . LEU D 1 99 ? -4.876 48.256 -30.084 1.00 16.53 233 LEU D N 1
ATOM 7281 C CA . LEU D 1 99 ? -3.488 47.836 -30.247 1.00 16.54 233 LEU D CA 1
ATOM 7282 C C . LEU D 1 99 ? -3.327 47.221 -31.638 1.00 16.09 233 LEU D C 1
ATOM 7283 O O . LEU D 1 99 ? -3.481 46.013 -31.816 1.00 16.02 233 LEU D O 1
ATOM 7288 N N . THR D 1 100 ? -3.003 48.059 -32.616 1.00 17.65 234 THR D N 1
ATOM 7289 C CA . THR D 1 100 ? -2.842 47.618 -33.998 1.00 16.29 234 THR D CA 1
ATOM 7290 C C . THR D 1 100 ? -1.531 46.907 -34.276 1.00 17.43 234 THR D C 1
ATOM 7291 O O . THR D 1 100 ? -0.579 46.980 -33.491 1.00 15.21 234 THR D O 1
ATOM 7295 N N . GLU D 1 101 ? -1.471 46.217 -35.409 1.00 18.91 235 GLU D N 1
ATOM 7296 C CA . GLU D 1 101 ? -0.243 45.529 -35.756 1.00 21.36 235 GLU D CA 1
ATOM 7297 C C . GLU D 1 101 ? 0.871 46.543 -36.038 1.00 20.02 235 GLU D C 1
ATOM 7298 O O . GLU D 1 101 ? 2.046 46.242 -35.843 1.00 21.25 235 GLU D O 1
ATOM 7304 N N . GLU D 1 102 ? 0.509 47.742 -36.492 1.00 20.35 236 GLU D N 1
ATOM 7305 C CA . GLU D 1 102 ? 1.509 48.784 -36.758 1.00 19.95 236 GLU D CA 1
ATOM 7306 C C . GLU D 1 102 ? 2.198 49.183 -35.443 1.00 17.49 236 GLU D C 1
ATOM 7307 O O . GLU D 1 102 ? 3.416 49.366 -35.390 1.00 17.08 236 GLU D O 1
ATOM 7313 N N . ILE D 1 103 ? 1.404 49.322 -34.386 1.00 16.29 237 ILE D N 1
ATOM 7314 C CA . ILE D 1 103 ? 1.938 49.681 -33.076 1.00 14.76 237 ILE D CA 1
ATOM 7315 C C . ILE D 1 103 ? 2.781 48.528 -32.551 1.00 13.73 237 ILE D C 1
ATOM 7316 O O . ILE D 1 103 ? 3.932 48.725 -32.148 1.00 14.99 237 ILE D O 1
ATOM 7321 N N . ILE D 1 104 ? 2.225 47.322 -32.579 1.00 12.94 238 ILE D N 1
ATOM 7322 C CA . ILE D 1 104 ? 2.962 46.150 -32.110 1.00 13.97 238 ILE D CA 1
ATOM 7323 C C . ILE D 1 104 ? 4.275 46.006 -32.863 1.00 15.24 238 ILE D C 1
ATOM 7324 O O . ILE D 1 104 ? 5.326 45.784 -32.264 1.00 14.85 238 ILE D O 1
ATOM 7329 N N . SER D 1 105 ? 4.215 46.155 -34.181 1.00 16.31 239 SER D N 1
ATOM 7330 C CA . SER D 1 105 ? 5.406 46.030 -35.003 1.00 17.57 239 SER D CA 1
ATOM 7331 C C . SER D 1 105 ? 6.462 47.095 -34.676 1.00 16.38 239 SER D C 1
ATOM 7332 O O . SER D 1 105 ? 7.652 46.800 -34.632 1.00 17.25 239 SER D O 1
ATOM 7335 N N . ALA D 1 106 ? 6.043 48.334 -34.443 1.00 14.74 240 ALA D N 1
ATOM 7336 C CA . ALA D 1 106 ? 7.014 49.378 -34.125 1.00 14.90 240 ALA D CA 1
ATOM 7337 C C . ALA D 1 106 ? 7.678 49.080 -32.789 1.00 12.74 240 ALA D C 1
ATOM 7338 O O . ALA D 1 106 ? 8.879 49.274 -32.618 1.00 12.20 240 ALA D O 1
ATOM 7348 N N . LEU D 1 108 ? 8.215 46.195 -31.419 1.00 13.85 242 LEU D N 1
ATOM 7349 C CA . LEU D 1 108 ? 9.139 45.068 -31.555 1.00 16.00 242 LEU D CA 1
ATOM 7350 C C . LEU D 1 108 ? 10.388 45.461 -32.346 1.00 15.89 242 LEU D C 1
ATOM 7351 O O . LEU D 1 108 ? 11.498 45.056 -32.009 1.00 19.27 242 LEU D O 1
ATOM 7356 N N . GLU D 1 109 ? 10.193 46.276 -33.381 1.00 18.87 243 GLU D N 1
ATOM 7357 C CA . GLU D 1 109 ? 11.271 46.730 -34.267 1.00 20.35 243 GLU D CA 1
ATOM 7358 C C . GLU D 1 109 ? 12.244 47.788 -33.729 1.00 20.38 243 GLU D C 1
ATOM 7359 O O . GLU D 1 109 ? 13.444 47.725 -34.004 1.00 17.64 243 GLU D O 1
ATOM 7365 N N . LEU D 1 110 ? 11.729 48.772 -32.995 1.00 18.57 244 LEU D N 1
ATOM 7366 C CA . LEU D 1 110 ? 12.576 49.833 -32.453 1.00 17.67 244 LEU D CA 1
ATOM 7367 C C . LEU D 1 110 ? 13.389 49.322 -31.267 1.00 17.41 244 LEU D C 1
ATOM 7368 O O . LEU D 1 110 ? 12.842 48.990 -30.221 1.00 17.11 244 LEU D O 1
ATOM 7373 N N . ASP D 1 111 ? 14.704 49.288 -31.447 1.00 17.49 245 ASP D N 1
ATOM 7374 C CA . ASP D 1 111 ? 15.644 48.778 -30.457 1.00 20.01 245 ASP D CA 1
ATOM 7375 C C . ASP D 1 111 ? 15.600 49.352 -29.044 1.00 18.81 245 ASP D C 1
ATOM 7376 O O . ASP D 1 111 ? 15.885 48.641 -28.086 1.00 18.67 245 ASP D O 1
ATOM 7381 N N . LYS D 1 112 ? 15.244 50.626 -28.909 1.00 16.76 246 LYS D N 1
ATOM 7382 C CA . LYS D 1 112 ? 15.203 51.253 -27.594 1.00 15.59 246 LYS D CA 1
ATOM 7383 C C . LYS D 1 112 ? 13.872 51.039 -26.873 1.00 15.05 246 LYS D C 1
ATOM 7384 O O . LYS D 1 112 ? 13.770 51.232 -25.657 1.00 16.48 246 LYS D O 1
ATOM 7390 N N . VAL D 1 113 ? 12.854 50.637 -27.622 1.00 13.19 247 VAL D N 1
ATOM 7391 C CA . VAL D 1 113 ? 11.556 50.372 -27.028 1.00 13.70 247 VAL D CA 1
ATOM 7392 C C . VAL D 1 113 ? 11.624 49.020 -26.341 1.00 15.49 247 VAL D C 1
ATOM 7393 O O . VAL D 1 113 ? 11.901 47.992 -26.966 1.00 16.03 247 VAL D O 1
ATOM 7397 N N . VAL D 1 114 ? 11.393 49.029 -25.039 1.00 15.85 248 VAL D N 1
ATOM 7398 C CA . VAL D 1 114 ? 11.415 47.804 -24.273 1.00 15.14 248 VAL D CA 1
ATOM 7399 C C . VAL D 1 114 ? 10.210 46.962 -24.705 1.00 15.34 248 VAL D C 1
ATOM 7400 O O . VAL D 1 114 ? 9.116 47.494 -24.937 1.00 13.64 248 VAL D O 1
ATOM 7404 N N . LYS D 1 115 ? 10.434 45.655 -24.830 1.00 13.66 249 LYS D N 1
ATOM 7405 C CA . LYS D 1 115 ? 9.415 44.695 -25.262 1.00 13.95 249 LYS D CA 1
ATOM 7406 C C . LYS D 1 115 ? 8.505 44.306 -24.105 1.00 12.40 249 LYS D C 1
ATOM 7407 O O . LYS D 1 115 ? 8.353 43.133 -23.758 1.00 11.75 249 LYS D O 1
ATOM 7413 N N . TYR D 1 116 ? 7.897 45.341 -23.540 1.00 11.78 250 TYR D N 1
ATOM 7414 C CA . TYR D 1 116 ? 7.012 45.269 -22.388 1.00 10.28 250 TYR D CA 1
ATOM 7415 C C . TYR D 1 116 ? 5.644 45.723 -22.869 1.00 11.57 250 TYR D C 1
ATOM 7416 O O . TYR D 1 116 ? 5.493 46.856 -23.334 1.00 13.69 250 TYR D O 1
ATOM 7425 N N . PHE D 1 117 ? 4.659 44.829 -22.787 1.00 10.62 251 PHE D N 1
ATOM 7426 C CA . PHE D 1 117 ? 3.306 45.135 -23.246 1.00 11.15 251 PHE D CA 1
ATOM 7427 C C . PHE D 1 117 ? 2.277 45.163 -22.125 1.00 10.83 251 PHE D C 1
ATOM 7428 O O . PHE D 1 117 ? 1.791 44.125 -21.668 1.00 9.90 251 PHE D O 1
ATOM 7436 N N . ASP D 1 118 ? 1.947 46.381 -21.710 1.00 11.05 252 ASP D N 1
ATOM 7437 C CA . ASP D 1 118 ? 0.990 46.646 -20.644 1.00 11.97 252 ASP D CA 1
ATOM 7438 C C . ASP D 1 118 ? -0.386 46.811 -21.290 1.00 12.43 252 ASP D C 1
ATOM 7439 O O . ASP D 1 118 ? -0.793 47.921 -21.638 1.00 12.26 252 ASP D O 1
ATOM 7444 N N . VAL D 1 119 ? -1.098 45.694 -21.429 1.00 12.48 253 VAL D N 1
ATOM 7445 C CA . VAL D 1 119 ? -2.403 45.671 -22.087 1.00 13.82 253 VAL D CA 1
ATOM 7446 C C . VAL D 1 119 ? -3.480 44.898 -21.307 1.00 14.60 253 VAL D C 1
ATOM 7447 O O . VAL D 1 119 ? -3.618 43.682 -21.451 1.00 14.60 253 VAL D O 1
ATOM 7451 N N . PRO D 1 120 ? -4.253 45.604 -20.458 1.00 14.73 254 PRO D N 1
ATOM 7452 C CA . PRO D 1 120 ? -5.320 44.995 -19.654 1.00 15.30 254 PRO D CA 1
ATOM 7453 C C . PRO D 1 120 ? -6.480 44.513 -20.521 1.00 15.76 254 PRO D C 1
ATOM 7454 O O . PRO D 1 120 ? -7.135 45.309 -21.192 1.00 16.32 254 PRO D O 1
ATOM 7458 N N . VAL D 1 121 ? -6.729 43.209 -20.510 1.00 15.72 255 VAL D N 1
ATOM 7459 C CA . VAL D 1 121 ? -7.799 42.654 -21.323 1.00 16.46 255 VAL D CA 1
ATOM 7460 C C . VAL D 1 121 ? -9.148 42.573 -20.611 1.00 17.63 255 VAL D C 1
ATOM 7461 O O . VAL D 1 121 ? -10.184 42.374 -21.254 1.00 17.57 255 VAL D O 1
ATOM 7465 N N . GLN D 1 122 ? -9.130 42.742 -19.290 1.00 18.42 256 GLN D N 1
ATOM 7466 C CA . GLN D 1 122 ? -10.343 42.723 -18.471 1.00 18.71 256 GLN D CA 1
ATOM 7467 C C . GLN D 1 122 ? -10.996 41.350 -18.303 1.00 18.66 256 GLN D C 1
ATOM 7468 O O . GLN D 1 122 ? -11.476 41.018 -17.219 1.00 15.69 256 GLN D O 1
ATOM 7474 N N . HIS D 1 123 ? -11.040 40.555 -19.368 1.00 18.31 257 HIS D N 1
ATOM 7475 C CA . HIS D 1 123 ? -11.650 39.236 -19.260 1.00 19.67 257 HIS D CA 1
ATOM 7476 C C . HIS D 1 123 ? -11.300 38.366 -20.453 1.00 20.12 257 HIS D C 1
ATOM 7477 O O . HIS D 1 123 ? -10.726 38.842 -21.432 1.00 19.42 257 HIS D O 1
ATOM 7484 N N . GLY D 1 124 ? -11.645 37.086 -20.352 1.00 19.56 258 GLY D N 1
ATOM 7485 C CA . GLY D 1 124 ? -11.372 36.147 -21.421 1.00 19.65 258 GLY D CA 1
ATOM 7486 C C . GLY D 1 124 ? -12.636 35.569 -22.045 1.00 20.76 258 GLY D C 1
ATOM 7487 O O . GLY D 1 124 ? -12.558 34.893 -23.063 1.00 19.26 258 GLY D O 1
ATOM 7488 N N . SER D 1 125 ? -13.793 35.823 -21.438 1.00 21.00 259 SER D N 1
ATOM 7489 C CA . SER D 1 125 ? -15.065 35.327 -21.960 1.00 22.50 259 SER D CA 1
ATOM 7490 C C . SER D 1 125 ? -15.688 36.308 -22.952 1.00 22.40 259 SER D C 1
ATOM 7491 O O . SER D 1 125 ? -15.897 37.480 -22.627 1.00 22.06 259 SER D O 1
ATOM 7494 N N . ASP D 1 126 ? -15.997 35.836 -24.157 1.00 23.53 260 ASP D N 1
ATOM 7495 C CA . ASP D 1 126 ? -16.597 36.712 -25.160 1.00 26.80 260 ASP D CA 1
ATOM 7496 C C . ASP D 1 126 ? -17.855 37.393 -24.645 1.00 26.52 260 ASP D C 1
ATOM 7497 O O . ASP D 1 126 ? -18.011 38.606 -24.788 1.00 28.98 260 ASP D O 1
ATOM 7502 N N . LYS D 1 127 ? -18.752 36.622 -24.041 1.00 26.95 261 LYS D N 1
ATOM 7503 C CA . LYS D 1 127 ? -19.992 37.193 -23.526 1.00 27.17 261 LYS D CA 1
ATOM 7504 C C . LYS D 1 127 ? -19.709 38.369 -22.601 1.00 25.95 261 LYS D C 1
ATOM 7505 O O . LYS D 1 127 ? -20.323 39.427 -22.714 1.00 26.33 261 LYS D O 1
ATOM 7511 N N . ILE D 1 128 ? -18.767 38.177 -21.684 1.00 24.28 262 ILE D N 1
ATOM 7512 C CA . ILE D 1 128 ? -18.414 39.216 -20.733 1.00 22.77 262 ILE D CA 1
ATOM 7513 C C . ILE D 1 128 ? -17.714 40.395 -21.405 1.00 21.09 262 ILE D C 1
ATOM 7514 O O . ILE D 1 128 ? -17.976 41.552 -21.074 1.00 21.52 262 ILE D O 1
ATOM 7519 N N . LEU D 1 129 ? -16.817 40.098 -22.337 1.00 21.55 263 LEU D N 1
ATOM 7520 C CA . LEU D 1 129 ? -16.098 41.146 -23.055 1.00 22.59 263 LEU D CA 1
ATOM 7521 C C . LEU D 1 129 ? -17.106 42.060 -23.755 1.00 23.49 263 LEU D C 1
ATOM 7522 O O . LEU D 1 129 ? -16.977 43.283 -23.712 1.00 23.28 263 LEU D O 1
ATOM 7527 N N . LYS D 1 130 ? -18.110 41.462 -24.389 1.00 24.97 264 LYS D N 1
ATOM 7528 C CA . LYS D 1 130 ? -19.140 42.232 -25.081 1.00 26.19 264 LYS D CA 1
ATOM 7529 C C . LYS D 1 130 ? -19.889 43.098 -24.077 1.00 26.37 264 LYS D C 1
ATOM 7530 O O . LYS D 1 130 ? -20.139 44.276 -24.322 1.00 24.98 264 LYS D O 1
ATOM 7536 N N . LEU D 1 131 ? -20.253 42.509 -22.942 1.00 26.39 265 LEU D N 1
ATOM 7537 C CA . LEU D 1 131 ? -20.965 43.251 -21.911 1.00 26.90 265 LEU D CA 1
ATOM 7538 C C . LEU D 1 131 ? -20.148 44.433 -21.393 1.00 26.49 265 LEU D C 1
ATOM 7539 O O . LEU D 1 131 ? -20.711 45.450 -20.986 1.00 25.03 265 LEU D O 1
ATOM 7552 N N . GLY D 1 133 ? -18.121 46.171 -23.224 1.00 25.59 267 GLY D N 1
ATOM 7553 C CA . GLY D 1 133 ? -17.915 47.127 -24.294 1.00 26.06 267 GLY D CA 1
ATOM 7554 C C . GLY D 1 133 ? -16.638 46.917 -25.089 1.00 25.26 267 GLY D C 1
ATOM 7555 O O . GLY D 1 133 ? -16.263 47.771 -25.886 1.00 26.07 267 GLY D O 1
ATOM 7556 N N . ARG D 1 134 ? -15.962 45.791 -24.880 1.00 24.42 268 ARG D N 1
ATOM 7557 C CA . ARG D 1 134 ? -14.729 45.508 -25.612 1.00 24.91 268 ARG D CA 1
ATOM 7558 C C . ARG D 1 134 ? -15.046 44.955 -27.000 1.00 24.40 268 ARG D C 1
ATOM 7559 O O . ARG D 1 134 ? -15.914 44.093 -27.150 1.00 25.60 268 ARG D O 1
ATOM 7567 N N . THR D 1 135 ? -14.332 45.458 -28.003 1.00 23.73 269 THR D N 1
ATOM 7568 C CA . THR D 1 135 ? -14.531 45.059 -29.396 1.00 25.28 269 THR D CA 1
ATOM 7569 C C . THR D 1 135 ? -13.881 43.738 -29.814 1.00 23.67 269 THR D C 1
ATOM 7570 O O . THR D 1 135 ? -14.544 42.870 -30.390 1.00 23.12 269 THR D O 1
ATOM 7574 N N . LYS D 1 136 ? -12.590 43.581 -29.542 1.00 21.42 270 LYS D N 1
ATOM 7575 C CA . LYS D 1 136 ? -11.903 42.350 -29.918 1.00 21.18 270 LYS D CA 1
ATOM 7576 C C . LYS D 1 136 ? -12.394 41.149 -29.129 1.00 21.89 270 LYS D C 1
ATOM 7577 O O . LYS D 1 136 ? -12.757 41.264 -27.956 1.00 21.42 270 LYS D O 1
ATOM 7583 N N . SER D 1 137 ? -12.417 39.994 -29.787 1.00 22.81 271 SER D N 1
ATOM 7584 C CA . SER D 1 137 ? -12.873 38.761 -29.149 1.00 22.67 271 SER D CA 1
ATOM 7585 C C . SER D 1 137 ? -11.713 38.089 -28.436 1.00 21.91 271 SER D C 1
ATOM 7586 O O . SER D 1 137 ? -10.555 38.443 -28.658 1.00 20.09 271 SER D O 1
ATOM 7589 N N . SER D 1 138 ? -12.024 37.116 -27.584 1.00 22.45 272 SER D N 1
ATOM 7590 C CA . SER D 1 138 ? -10.985 36.403 -26.852 1.00 23.02 272 SER D CA 1
ATOM 7591 C C . SER D 1 138 ? -10.071 35.689 -27.840 1.00 23.22 272 SER D C 1
ATOM 7592 O O . SER D 1 138 ? -8.879 35.518 -27.585 1.00 23.02 272 SER D O 1
ATOM 7595 N N . GLU D 1 139 ? -10.631 35.290 -28.979 1.00 23.71 273 GLU D N 1
ATOM 7596 C CA . GLU D 1 139 ? -9.862 34.615 -30.021 1.00 23.97 273 GLU D CA 1
ATOM 7597 C C . GLU D 1 139 ? -8.850 35.593 -30.612 1.00 21.71 273 GLU D C 1
ATOM 7598 O O . GLU D 1 139 ? -7.672 35.280 -30.747 1.00 22.50 273 GLU D O 1
ATOM 7604 N N . GLU D 1 140 ? -9.322 36.781 -30.962 1.00 21.39 274 GLU D N 1
ATOM 7605 C CA . GLU D 1 140 ? -8.451 37.792 -31.529 1.00 22.34 274 GLU D CA 1
ATOM 7606 C C . GLU D 1 140 ? -7.370 38.202 -30.533 1.00 19.42 274 GLU D C 1
ATOM 7607 O O . GLU D 1 140 ? -6.211 38.375 -30.904 1.00 17.60 274 GLU D O 1
ATOM 7613 N N . LEU D 1 141 ? -7.746 38.352 -29.268 1.00 17.91 275 LEU D N 1
ATOM 7614 C CA . LEU D 1 141 ? -6.779 38.743 -28.246 1.00 16.94 275 LEU D CA 1
ATOM 7615 C C . LEU D 1 141 ? -5.686 37.686 -28.130 1.00 15.91 275 LEU D C 1
ATOM 7616 O O . LEU D 1 141 ? -4.498 38.003 -28.163 1.00 16.58 275 LEU D O 1
ATOM 7621 N N . LYS D 1 142 ? -6.087 36.426 -28.004 1.00 16.37 276 LYS D N 1
ATOM 7622 C CA . LYS D 1 142 ? -5.125 35.336 -27.899 1.00 18.50 276 LYS D CA 1
ATOM 7623 C C . LYS D 1 142 ? -4.197 35.278 -29.103 1.00 18.14 276 LYS D C 1
ATOM 7624 O O . LYS D 1 142 ? -2.998 35.029 -28.958 1.00 17.52 276 LYS D O 1
ATOM 7630 N N . LYS D 1 143 ? -4.750 35.514 -30.291 1.00 17.93 277 LYS D N 1
ATOM 7631 C CA . LYS D 1 143 ? -3.947 35.495 -31.516 1.00 20.04 277 LYS D CA 1
ATOM 7632 C C . LYS D 1 143 ? -2.926 36.633 -31.486 1.00 18.38 277 LYS D C 1
ATOM 7633 O O . LYS D 1 143 ? -1.744 36.445 -31.781 1.00 19.62 277 LYS D O 1
ATOM 7647 N N . LEU D 1 145 ? -1.715 38.370 -28.855 1.00 15.81 279 LEU D N 1
ATOM 7648 C CA . LEU D 1 145 ? -0.687 38.151 -27.836 1.00 16.86 279 LEU D CA 1
ATOM 7649 C C . LEU D 1 145 ? 0.261 37.013 -28.194 1.00 17.55 279 LEU D C 1
ATOM 7650 O O . LEU D 1 145 ? 1.481 37.132 -28.031 1.00 17.08 279 LEU D O 1
ATOM 7655 N N . SER D 1 146 ? -0.287 35.911 -28.697 1.00 19.43 280 SER D N 1
ATOM 7656 C CA . SER D 1 146 ? 0.551 34.777 -29.081 1.00 21.21 280 SER D CA 1
ATOM 7657 C C . SER D 1 146 ? 1.511 35.197 -30.208 1.00 21.00 280 SER D C 1
ATOM 7658 O O . SER D 1 146 ? 2.651 34.737 -30.266 1.00 20.69 280 SER D O 1
ATOM 7661 N N . SER D 1 147 ? 1.050 36.081 -31.092 1.00 19.67 281 SER D N 1
ATOM 7662 C CA . SER D 1 147 ? 1.876 36.548 -32.201 1.00 19.91 281 SER D CA 1
ATOM 7663 C C . SER D 1 147 ? 3.056 37.380 -31.694 1.00 19.29 281 SER D C 1
ATOM 7664 O O . SER D 1 147 ? 4.139 37.372 -32.278 1.00 17.68 281 SER D O 1
ATOM 7667 N N . ILE D 1 148 ? 2.845 38.107 -30.607 1.00 17.92 282 ILE D N 1
ATOM 7668 C CA . ILE D 1 148 ? 3.912 38.916 -30.030 1.00 16.40 282 ILE D CA 1
ATOM 7669 C C . ILE D 1 148 ? 4.984 37.971 -29.498 1.00 13.96 282 ILE D C 1
ATOM 7670 O O . ILE D 1 148 ? 6.172 38.157 -29.759 1.00 14.29 282 ILE D O 1
ATOM 7675 N N . ARG D 1 149 ? 4.552 36.951 -28.761 1.00 14.09 283 ARG D N 1
ATOM 7676 C CA . ARG D 1 149 ? 5.461 35.961 -28.193 1.00 15.17 283 ARG D CA 1
ATOM 7677 C C . ARG D 1 149 ? 6.196 35.181 -29.289 1.00 17.64 283 ARG D C 1
ATOM 7678 O O . ARG D 1 149 ? 7.359 34.815 -29.121 1.00 18.00 283 ARG D O 1
ATOM 7686 N N . GLU D 1 150 ? 5.519 34.926 -30.407 1.00 19.39 284 GLU D N 1
ATOM 7687 C CA . GLU D 1 150 ? 6.141 34.213 -31.520 1.00 21.25 284 GLU D CA 1
ATOM 7688 C C . GLU D 1 150 ? 7.327 35.021 -32.040 1.00 20.37 284 GLU D C 1
ATOM 7689 O O . GLU D 1 150 ? 8.415 34.487 -32.232 1.00 20.71 284 GLU D O 1
ATOM 7695 N N . ARG D 1 151 ? 7.123 36.318 -32.248 1.00 20.28 285 ARG D N 1
ATOM 7696 C CA . ARG D 1 151 ? 8.193 37.179 -32.743 1.00 20.37 285 ARG D CA 1
ATOM 7697 C C . ARG D 1 151 ? 9.286 37.489 -31.723 1.00 19.65 285 ARG D C 1
ATOM 7698 O O . ARG D 1 151 ? 10.438 37.697 -32.095 1.00 19.90 285 ARG D O 1
ATOM 7706 N N . PHE D 1 152 ? 8.922 37.525 -30.443 1.00 18.42 286 PHE D N 1
ATOM 7707 C CA . PHE D 1 152 ? 9.878 37.808 -29.368 1.00 17.04 286 PHE D CA 1
ATOM 7708 C C . PHE D 1 152 ? 9.435 36.993 -28.148 1.00 17.89 286 PHE D C 1
ATOM 7709 O O . PHE D 1 152 ? 8.584 37.432 -27.377 1.00 17.42 286 PHE D O 1
ATOM 7717 N N . PRO D 1 153 ? 9.993 35.781 -27.978 1.00 17.59 287 PRO D N 1
ATOM 7718 C CA . PRO D 1 153 ? 9.688 34.862 -26.877 1.00 18.21 287 PRO D CA 1
ATOM 7719 C C . PRO D 1 153 ? 9.784 35.433 -25.462 1.00 16.53 287 PRO D C 1
ATOM 7720 O O . PRO D 1 153 ? 9.052 35.001 -24.574 1.00 15.91 287 PRO D O 1
ATOM 7724 N N . ASP D 1 154 ? 10.686 36.385 -25.241 1.00 16.69 288 ASP D N 1
ATOM 7725 C CA . ASP D 1 154 ? 10.821 36.971 -23.913 1.00 15.42 288 ASP D CA 1
ATOM 7726 C C . ASP D 1 154 ? 9.886 38.140 -23.672 1.00 14.70 288 ASP D C 1
ATOM 7727 O O . ASP D 1 154 ? 9.951 38.761 -22.612 1.00 16.31 288 ASP D O 1
ATOM 7732 N N . ALA D 1 155 ? 9.018 38.442 -24.631 1.00 13.62 289 ALA D N 1
ATOM 7733 C CA . ALA D 1 155 ? 8.104 39.568 -24.458 1.00 13.36 289 ALA D CA 1
ATOM 7734 C C . ALA D 1 155 ? 7.345 39.478 -23.144 1.00 12.73 289 ALA D C 1
ATOM 7735 O O . ALA D 1 155 ? 6.810 38.428 -22.792 1.00 12.01 289 ALA D O 1
ATOM 7737 N N . VAL D 1 156 ? 7.302 40.594 -22.425 1.00 12.39 290 VAL D N 1
ATOM 7738 C CA . VAL D 1 156 ? 6.595 40.643 -21.161 1.00 10.95 290 VAL D CA 1
ATOM 7739 C C . VAL D 1 156 ? 5.168 41.096 -21.439 1.00 12.88 290 VAL D C 1
ATOM 7740 O O . VAL D 1 156 ? 4.943 42.140 -22.053 1.00 12.16 290 VAL D O 1
ATOM 7744 N N . LEU D 1 157 ? 4.207 40.280 -21.020 1.00 11.49 291 LEU D N 1
ATOM 7745 C CA . LEU D 1 157 ? 2.802 40.601 -21.216 1.00 12.70 291 LEU D CA 1
ATOM 7746 C C . LEU D 1 157 ? 2.221 40.840 -19.826 1.00 12.15 291 LEU D C 1
ATOM 7747 O O . LEU D 1 157 ? 2.226 39.951 -18.973 1.00 11.96 291 LEU D O 1
ATOM 7752 N N . ARG D 1 158 ? 1.724 42.057 -19.626 1.00 11.67 292 ARG D N 1
ATOM 7753 C CA . ARG D 1 158 ? 1.160 42.507 -18.363 1.00 11.39 292 ARG D CA 1
ATOM 7754 C C . ARG D 1 158 ? -0.307 42.845 -18.557 1.00 11.59 292 ARG D C 1
ATOM 7755 O O . ARG D 1 158 ? -0.680 43.517 -19.525 1.00 9.33 292 ARG D O 1
ATOM 7763 N N . THR D 1 159 ? -1.152 42.391 -17.645 1.00 11.74 293 THR D N 1
ATOM 7764 C CA . THR D 1 159 ? -2.558 42.680 -17.806 1.00 11.95 293 THR D CA 1
ATOM 7765 C C . THR D 1 159 ? -3.329 42.728 -16.501 1.00 13.57 293 THR D C 1
ATOM 7766 O O . THR D 1 159 ? -2.778 42.534 -15.413 1.00 10.86 293 THR D O 1
ATOM 7770 N N . SER D 1 160 ? -4.622 42.991 -16.645 1.00 13.09 294 SER D N 1
ATOM 7771 C CA . SER D 1 160 ? -5.537 43.118 -15.533 1.00 14.57 294 SER D CA 1
ATOM 7772 C C . SER D 1 160 ? -6.855 42.446 -15.917 1.00 14.73 294 SER D C 1
ATOM 7773 O O . SER D 1 160 ? -7.317 42.563 -17.056 1.00 15.11 294 SER D O 1
ATOM 7776 N N . ILE D 1 161 ? -7.446 41.748 -14.957 1.00 14.09 295 ILE D N 1
ATOM 7777 C CA . ILE D 1 161 ? -8.699 41.030 -15.150 1.00 14.53 295 ILE D CA 1
ATOM 7778 C C . ILE D 1 161 ? -9.701 41.494 -14.097 1.00 15.81 295 ILE D C 1
ATOM 7779 O O . ILE D 1 161 ? -9.339 41.760 -12.946 1.00 15.73 295 ILE D O 1
ATOM 7784 N N . ILE D 1 162 ? -10.963 41.586 -14.490 1.00 16.37 296 ILE D N 1
ATOM 7785 C CA . ILE D 1 162 ? -12.006 41.989 -13.566 1.00 18.14 296 ILE D CA 1
ATOM 7786 C C . ILE D 1 162 ? -12.991 40.819 -13.477 1.00 19.01 296 ILE D C 1
ATOM 7787 O O . ILE D 1 162 ? -13.557 40.402 -14.490 1.00 17.93 296 ILE D O 1
ATOM 7792 N N . VAL D 1 163 ? -13.146 40.256 -12.275 1.00 16.01 297 VAL D N 1
ATOM 7793 C CA . VAL D 1 163 ? -14.064 39.135 -12.060 1.00 16.65 297 VAL D CA 1
ATOM 7794 C C . VAL D 1 163 ? -15.283 39.663 -11.322 1.00 17.02 297 VAL D C 1
ATOM 7795 O O . VAL D 1 163 ? -15.243 40.755 -10.765 1.00 19.55 297 VAL D O 1
ATOM 7799 N N . GLY D 1 164 ? -16.367 38.897 -11.318 1.00 17.05 298 GLY D N 1
ATOM 7800 C CA . GLY D 1 164 ? -17.561 39.348 -10.628 1.00 18.83 298 GLY D CA 1
ATOM 7801 C C . GLY D 1 164 ? -18.372 40.373 -11.402 1.00 21.21 298 GLY D C 1
ATOM 7802 O O . GLY D 1 164 ? -19.267 41.009 -10.846 1.00 22.34 298 GLY D O 1
ATOM 7803 N N . PHE D 1 165 ? -18.063 40.550 -12.682 1.00 19.88 299 PHE D N 1
ATOM 7804 C CA . PHE D 1 165 ? -18.809 41.504 -13.505 1.00 21.29 299 PHE D CA 1
ATOM 7805 C C . PHE D 1 165 ? -20.226 40.955 -13.692 1.00 20.13 299 PHE D C 1
ATOM 7806 O O . PHE D 1 165 ? -20.408 39.754 -13.853 1.00 18.45 299 PHE D O 1
ATOM 7814 N N . PRO D 1 166 ? -21.248 41.828 -13.673 1.00 22.40 300 PRO D N 1
ATOM 7815 C CA . PRO D 1 166 ? -22.627 41.357 -13.847 1.00 23.18 300 PRO D CA 1
ATOM 7816 C C . PRO D 1 166 ? -22.807 40.457 -15.067 1.00 24.05 300 PRO D C 1
ATOM 7817 O O . PRO D 1 166 ? -22.516 40.855 -16.193 1.00 25.45 300 PRO D O 1
ATOM 7821 N N . GLY D 1 167 ? -23.283 39.238 -14.836 1.00 25.17 301 GLY D N 1
ATOM 7822 C CA . GLY D 1 167 ? -23.503 38.313 -15.935 1.00 25.14 301 GLY D CA 1
ATOM 7823 C C . GLY D 1 167 ? -22.497 37.184 -15.974 1.00 25.31 301 GLY D C 1
ATOM 7824 O O . GLY D 1 167 ? -22.736 36.145 -16.597 1.00 25.65 301 GLY D O 1
ATOM 7825 N N . GLU D 1 168 ? -21.363 37.382 -15.310 1.00 24.00 302 GLU D N 1
ATOM 7826 C CA . GLU D 1 168 ? -20.323 36.363 -15.281 1.00 23.97 302 GLU D CA 1
ATOM 7827 C C . GLU D 1 168 ? -20.800 35.106 -14.566 1.00 24.28 302 GLU D C 1
ATOM 7828 O O . GLU D 1 168 ? -21.097 35.127 -13.368 1.00 22.33 302 GLU D O 1
ATOM 7834 N N . THR D 1 169 ? -20.864 34.013 -15.317 1.00 24.98 303 THR D N 1
ATOM 7835 C CA . THR D 1 169 ? -21.295 32.729 -14.786 1.00 26.65 303 THR D CA 1
ATOM 7836 C C . THR D 1 169 ? -20.087 31.828 -14.596 1.00 28.00 303 THR D C 1
ATOM 7837 O O . THR D 1 169 ? -18.954 32.227 -14.870 1.00 26.25 303 THR D O 1
ATOM 7841 N N . GLU D 1 170 ? -20.341 30.605 -14.142 1.00 27.84 304 GLU D N 1
ATOM 7842 C CA . GLU D 1 170 ? -19.279 29.631 -13.919 1.00 28.83 304 GLU D CA 1
ATOM 7843 C C . GLU D 1 170 ? -18.619 29.343 -15.265 1.00 26.75 304 GLU D C 1
ATOM 7844 O O . GLU D 1 170 ? -17.410 29.155 -15.346 1.00 25.65 304 GLU D O 1
ATOM 7850 N N . GLU D 1 171 ? -19.426 29.304 -16.322 1.00 25.87 305 GLU D N 1
ATOM 7851 C CA . GLU D 1 171 ? -18.910 29.043 -17.661 1.00 24.63 305 GLU D CA 1
ATOM 7852 C C . GLU D 1 171 ? -17.991 30.185 -18.108 1.00 22.07 305 GLU D C 1
ATOM 7853 O O . GLU D 1 171 ? -16.946 29.948 -18.705 1.00 20.02 305 GLU D O 1
ATOM 7859 N N . ASP D 1 172 ? -18.386 31.420 -17.811 1.00 21.75 306 ASP D N 1
ATOM 7860 C CA . ASP D 1 172 ? -17.588 32.580 -18.185 1.00 22.48 306 ASP D CA 1
ATOM 7861 C C . ASP D 1 172 ? -16.243 32.549 -17.460 1.00 24.40 306 ASP D C 1
ATOM 7862 O O . ASP D 1 172 ? -15.204 32.847 -18.046 1.00 23.40 306 ASP D O 1
ATOM 7867 N N . PHE D 1 173 ? -16.259 32.176 -16.185 1.00 24.66 307 PHE D N 1
ATOM 7868 C CA . PHE D 1 173 ? -15.026 32.117 -15.414 1.00 23.42 307 PHE D CA 1
ATOM 7869 C C . PHE D 1 173 ? -14.139 30.988 -15.919 1.00 23.21 307 PHE D C 1
ATOM 7870 O O . PHE D 1 173 ? -12.913 31.112 -15.959 1.00 21.80 307 PHE D O 1
ATOM 7878 N N . GLU D 1 174 ? -14.769 29.883 -16.301 1.00 23.47 308 GLU D N 1
ATOM 7879 C CA . GLU D 1 174 ? -14.039 28.738 -16.822 1.00 23.56 308 GLU D CA 1
ATOM 7880 C C . GLU D 1 174 ? -13.285 29.155 -18.085 1.00 23.63 308 GLU D C 1
ATOM 7881 O O . GLU D 1 174 ? -12.143 28.740 -18.311 1.00 22.12 308 GLU D O 1
ATOM 7887 N N . GLU D 1 175 ? -13.935 29.976 -18.907 1.00 23.28 309 GLU D N 1
ATOM 7888 C CA . GLU D 1 175 ? -13.334 30.470 -20.142 1.00 23.58 309 GLU D CA 1
ATOM 7889 C C . GLU D 1 175 ? -12.152 31.360 -19.778 1.00 21.06 309 GLU D C 1
ATOM 7890 O O . GLU D 1 175 ? -11.093 31.298 -20.402 1.00 21.21 309 GLU D O 1
ATOM 7896 N N . LEU D 1 176 ? -12.346 32.191 -18.763 1.00 21.72 310 LEU D N 1
ATOM 7897 C CA . LEU D 1 176 ? -11.290 33.088 -18.306 1.00 21.15 310 LEU D CA 1
ATOM 7898 C C . LEU D 1 176 ? -10.051 32.288 -17.900 1.00 19.63 310 LEU D C 1
ATOM 7899 O O . LEU D 1 176 ? -8.937 32.650 -18.262 1.00 19.41 310 LEU D O 1
ATOM 7904 N N . LYS D 1 177 ? -10.247 31.195 -17.167 1.00 20.12 311 LYS D N 1
ATOM 7905 C CA . LYS D 1 177 ? -9.120 30.375 -16.736 1.00 21.15 311 LYS D CA 1
ATOM 7906 C C . LYS D 1 177 ? -8.346 29.774 -17.907 1.00 18.92 311 LYS D C 1
ATOM 7907 O O . LYS D 1 177 ? -7.121 29.854 -17.938 1.00 16.34 311 LYS D O 1
ATOM 7913 N N . GLN D 1 178 ? -9.043 29.171 -18.868 1.00 19.74 312 GLN D N 1
ATOM 7914 C CA . GLN D 1 178 ? -8.344 28.585 -20.013 1.00 21.75 312 GLN D CA 1
ATOM 7915 C C . GLN D 1 178 ? -7.650 29.712 -20.777 1.00 18.83 312 GLN D C 1
ATOM 7916 O O . GLN D 1 178 ? -6.576 29.521 -21.339 1.00 18.59 312 GLN D O 1
ATOM 7922 N N . PHE D 1 179 ? -8.263 30.892 -20.759 1.00 18.75 313 PHE D N 1
ATOM 7923 C CA . PHE D 1 179 ? -7.725 32.074 -21.435 1.00 19.29 313 PHE D CA 1
ATOM 7924 C C . PHE D 1 179 ? -6.373 32.473 -20.844 1.00 19.26 313 PHE D C 1
ATOM 7925 O O . PHE D 1 179 ? -5.373 32.554 -21.556 1.00 18.01 313 PHE D O 1
ATOM 7933 N N . VAL D 1 180 ? -6.344 32.722 -19.538 1.00 19.10 314 VAL D N 1
ATOM 7934 C CA . VAL D 1 180 ? -5.096 33.131 -18.897 1.00 19.34 314 VAL D CA 1
ATOM 7935 C C . VAL D 1 180 ? -4.061 32.016 -18.987 1.00 18.33 314 VAL D C 1
ATOM 7936 O O . VAL D 1 180 ? -2.860 32.270 -19.134 1.00 17.96 314 VAL D O 1
ATOM 7940 N N . GLU D 1 181 ? -4.533 30.774 -18.940 1.00 17.49 315 GLU D N 1
ATOM 7941 C CA . GLU D 1 181 ? -3.640 29.624 -19.014 1.00 18.27 315 GLU D CA 1
ATOM 7942 C C . GLU D 1 181 ? -2.965 29.521 -20.384 1.00 17.87 315 GLU D C 1
ATOM 7943 O O . GLU D 1 181 ? -1.776 29.194 -20.485 1.00 17.56 315 GLU D O 1
ATOM 7949 N N . GLU D 1 182 ? -3.720 29.800 -21.442 1.00 16.33 316 GLU D N 1
ATOM 7950 C CA . GLU D 1 182 ? -3.172 29.731 -22.797 1.00 18.38 316 GLU D CA 1
ATOM 7951 C C . GLU D 1 182 ? -2.177 30.850 -23.109 1.00 15.59 316 GLU D C 1
ATOM 7952 O O . GLU D 1 182 ? -1.140 30.616 -23.726 1.00 13.23 316 GLU D O 1
ATOM 7958 N N . ILE D 1 183 ? -2.489 32.067 -22.683 1.00 14.96 317 ILE D N 1
ATOM 7959 C CA . ILE D 1 183 ? -1.608 33.203 -22.960 1.00 14.84 317 ILE D CA 1
ATOM 7960 C C . ILE D 1 183 ? -0.309 33.185 -22.148 1.00 15.26 317 ILE D C 1
ATOM 7961 O O . ILE D 1 183 ? 0.755 33.498 -22.677 1.00 15.42 317 ILE D O 1
ATOM 7966 N N . GLN D 1 184 ? -0.390 32.803 -20.876 1.00 14.44 318 GLN D N 1
ATOM 7967 C CA . GLN D 1 184 ? 0.786 32.772 -20.010 1.00 12.94 318 GLN D CA 1
ATOM 7968 C C . GLN D 1 184 ? 1.355 34.187 -19.822 1.00 12.85 318 GLN D C 1
ATOM 7969 O O . GLN D 1 184 ? 2.488 34.475 -20.219 1.00 13.05 318 GLN D O 1
ATOM 7975 N N . PHE D 1 185 ? 0.543 35.063 -19.232 1.00 12.37 319 PHE D N 1
ATOM 7976 C CA . PHE D 1 185 ? 0.928 36.450 -18.950 1.00 11.67 319 PHE D CA 1
ATOM 7977 C C . PHE D 1 185 ? 2.043 36.431 -17.919 1.00 11.66 319 PHE D C 1
ATOM 7978 O O . PHE D 1 185 ? 2.017 35.612 -17.005 1.00 12.38 319 PHE D O 1
ATOM 7986 N N . ASP D 1 186 ? 3.010 37.336 -18.050 1.00 10.78 320 ASP D N 1
ATOM 7987 C CA . ASP D 1 186 ? 4.108 37.403 -17.080 1.00 10.93 320 ASP D CA 1
ATOM 7988 C C . ASP D 1 186 ? 3.609 38.041 -15.786 1.00 12.43 320 ASP D C 1
ATOM 7989 O O . ASP D 1 186 ? 4.007 37.666 -14.678 1.00 12.33 320 ASP D O 1
ATOM 7994 N N . LYS D 1 187 ? 2.743 39.028 -15.953 1.00 11.42 321 LYS D N 1
ATOM 7995 C CA . LYS D 1 187 ? 2.201 39.782 -14.842 1.00 12.74 321 LYS D CA 1
ATOM 7996 C C . LYS D 1 187 ? 0.697 39.932 -15.029 1.00 13.30 321 LYS D C 1
ATOM 7997 O O . LYS D 1 187 ? 0.233 40.311 -16.104 1.00 11.87 321 LYS D O 1
ATOM 8003 N N . LEU D 1 188 ? -0.070 39.628 -13.987 1.00 14.33 322 LEU D N 1
ATOM 8004 C CA . LEU D 1 188 ? -1.522 39.733 -14.085 1.00 14.32 322 LEU D CA 1
ATOM 8005 C C . LEU D 1 188 ? -2.183 40.094 -12.769 1.00 15.36 322 LEU D C 1
ATOM 8006 O O . LEU D 1 188 ? -1.977 39.432 -11.752 1.00 14.41 322 LEU D O 1
ATOM 8011 N N . GLY D 1 189 ? -2.978 41.159 -12.808 1.00 15.88 323 GLY D N 1
ATOM 8012 C CA . GLY D 1 189 ? -3.699 41.600 -11.635 1.00 16.49 323 GLY D CA 1
ATOM 8013 C C . GLY D 1 189 ? -5.143 41.150 -11.779 1.00 17.10 323 GLY D C 1
ATOM 8014 O O . GLY D 1 189 ? -5.680 41.103 -12.887 1.00 12.84 323 GLY D O 1
ATOM 8015 N N . ALA D 1 190 ? -5.768 40.804 -10.661 1.00 16.56 324 ALA D N 1
ATOM 8016 C CA . ALA D 1 190 ? -7.154 40.356 -10.670 1.00 17.40 324 ALA D CA 1
ATOM 8017 C C . ALA D 1 190 ? -7.916 41.204 -9.668 1.00 18.80 324 ALA D C 1
ATOM 8018 O O . ALA D 1 190 ? -7.572 41.241 -8.486 1.00 19.15 324 ALA D O 1
ATOM 8020 N N . PHE D 1 191 ? -8.942 41.899 -10.143 1.00 19.75 325 PHE D N 1
ATOM 8021 C CA . PHE D 1 191 ? -9.734 42.756 -9.274 1.00 20.06 325 PHE D CA 1
ATOM 8022 C C . PHE D 1 191 ? -11.197 42.346 -9.278 1.00 22.27 325 PHE D C 1
ATOM 8023 O O . PHE D 1 191 ? -11.670 41.735 -10.230 1.00 21.62 325 PHE D O 1
ATOM 8031 N N . VAL D 1 192 ? -11.906 42.688 -8.205 1.00 23.49 326 VAL D N 1
ATOM 8032 C CA . VAL D 1 192 ? -13.322 42.375 -8.081 1.00 24.81 326 VAL D CA 1
ATOM 8033 C C . VAL D 1 192 ? -14.138 43.552 -8.600 1.00 26.83 326 VAL D C 1
ATOM 8034 O O . VAL D 1 192 ? -13.843 44.703 -8.284 1.00 24.58 326 VAL D O 1
ATOM 8038 N N . TYR D 1 193 ? -15.155 43.252 -9.406 1.00 29.16 327 TYR D N 1
ATOM 8039 C CA . TYR D 1 193 ? -16.030 44.273 -9.974 1.00 31.72 327 TYR D CA 1
ATOM 8040 C C . TYR D 1 193 ? -16.631 45.155 -8.885 1.00 34.61 327 TYR D C 1
ATOM 8041 O O . TYR D 1 193 ? -16.946 44.679 -7.792 1.00 33.76 327 TYR D O 1
ATOM 8050 N N . SER D 1 194 ? -16.798 46.438 -9.195 1.00 38.24 328 SER D N 1
ATOM 8051 C CA . SER D 1 194 ? -17.377 47.392 -8.253 1.00 43.39 328 SER D CA 1
ATOM 8052 C C . SER D 1 194 ? -18.369 48.310 -8.965 1.00 45.83 328 SER D C 1
ATOM 8053 O O . SER D 1 194 ? -18.039 48.909 -9.988 1.00 46.07 328 SER D O 1
ATOM 8056 N N . ASP D 1 195 ? -19.583 48.411 -8.426 1.00 49.35 329 ASP D N 1
ATOM 8057 C CA . ASP D 1 195 ? -20.618 49.264 -9.014 1.00 51.87 329 ASP D CA 1
ATOM 8058 C C . ASP D 1 195 ? -20.857 50.513 -8.174 1.00 52.23 329 ASP D C 1
ATOM 8059 O O . ASP D 1 195 ? -21.115 51.592 -8.711 1.00 53.31 329 ASP D O 1
ATOM 8064 N N . LYS D 1 207 ? -25.191 41.084 -9.850 1.00 38.59 341 LYS D N 1
ATOM 8065 C CA . LYS D 1 207 ? -25.533 39.760 -10.350 1.00 39.00 341 LYS D CA 1
ATOM 8066 C C . LYS D 1 207 ? -24.801 38.670 -9.566 1.00 38.15 341 LYS D C 1
ATOM 8067 O O . LYS D 1 207 ? -25.425 37.721 -9.089 1.00 39.32 341 LYS D O 1
ATOM 8073 N N . VAL D 1 208 ? -23.479 38.800 -9.444 1.00 37.40 342 VAL D N 1
ATOM 8074 C CA . VAL D 1 208 ? -22.671 37.820 -8.707 1.00 35.92 342 VAL D CA 1
ATOM 8075 C C . VAL D 1 208 ? -22.243 38.376 -7.352 1.00 34.52 342 VAL D C 1
ATOM 8076 O O . VAL D 1 208 ? -21.598 39.418 -7.275 1.00 34.09 342 VAL D O 1
ATOM 8080 N N . ASP D 1 209 ? -22.623 37.680 -6.285 1.00 34.40 343 ASP D N 1
ATOM 8081 C CA . ASP D 1 209 ? -22.298 38.104 -4.926 1.00 35.22 343 ASP D CA 1
ATOM 8082 C C . ASP D 1 209 ? -20.805 38.306 -4.718 1.00 33.14 343 ASP D C 1
ATOM 8083 O O . ASP D 1 209 ? -19.987 37.571 -5.271 1.00 31.18 343 ASP D O 1
ATOM 8088 N N . PRO D 1 210 ? -20.433 39.308 -3.907 1.00 32.36 344 PRO D N 1
ATOM 8089 C CA . PRO D 1 210 ? -19.025 39.601 -3.633 1.00 31.08 344 PRO D CA 1
ATOM 8090 C C . PRO D 1 210 ? -18.253 38.387 -3.125 1.00 30.34 344 PRO D C 1
ATOM 8091 O O . PRO D 1 210 ? -17.062 38.249 -3.399 1.00 30.62 344 PRO D O 1
ATOM 8095 N N . GLU D 1 211 ? -18.938 37.511 -2.393 1.00 29.24 345 GLU D N 1
ATOM 8096 C CA . GLU D 1 211 ? -18.321 36.297 -1.861 1.00 29.55 345 GLU D CA 1
ATOM 8097 C C . GLU D 1 211 ? -17.840 35.426 -3.020 1.00 27.67 345 GLU D C 1
ATOM 8098 O O . GLU D 1 211 ? -16.709 34.938 -3.019 1.00 24.78 345 GLU D O 1
ATOM 8112 N N . ALA D 1 213 ? -17.327 36.429 -6.099 1.00 18.45 347 ALA D N 1
ATOM 8113 C CA . ALA D 1 213 ? -16.325 37.178 -6.853 1.00 19.04 347 ALA D CA 1
ATOM 8114 C C . ALA D 1 213 ? -14.965 37.043 -6.184 1.00 19.42 347 ALA D C 1
ATOM 8115 O O . ALA D 1 213 ? -13.942 36.947 -6.856 1.00 20.41 347 ALA D O 1
ATOM 8117 N N . LYS D 1 214 ? -14.972 37.038 -4.853 1.00 20.35 348 LYS D N 1
ATOM 8118 C CA . LYS D 1 214 ? -13.756 36.919 -4.059 1.00 21.03 348 LYS D CA 1
ATOM 8119 C C . LYS D 1 214 ? -13.122 35.560 -4.318 1.00 19.24 348 LYS D C 1
ATOM 8120 O O . LYS D 1 214 ? -11.906 35.455 -4.477 1.00 18.19 348 LYS D O 1
ATOM 8126 N N . ARG D 1 215 ? -13.954 34.520 -4.354 1.00 17.41 349 ARG D N 1
ATOM 8127 C CA . ARG D 1 215 ? -13.477 33.164 -4.604 1.00 16.52 349 ARG D CA 1
ATOM 8128 C C . ARG D 1 215 ? -12.844 33.092 -5.993 1.00 16.37 349 ARG D C 1
ATOM 8129 O O . ARG D 1 215 ? -11.784 32.490 -6.177 1.00 17.00 349 ARG D O 1
ATOM 8137 N N . ARG D 1 216 ? -13.485 33.724 -6.969 1.00 15.97 350 ARG D N 1
ATOM 8138 C CA . ARG D 1 216 ? -12.960 33.724 -8.330 1.00 16.63 350 ARG D CA 1
ATOM 8139 C C . ARG D 1 216 ? -11.641 34.484 -8.398 1.00 15.52 350 ARG D C 1
ATOM 8140 O O . ARG D 1 216 ? -10.714 34.062 -9.082 1.00 15.60 350 ARG D O 1
ATOM 8148 N N . GLN D 1 217 ? -11.556 35.595 -7.674 1.00 16.68 351 GLN D N 1
ATOM 8149 C CA . GLN D 1 217 ? -10.338 36.397 -7.665 1.00 17.96 351 GLN D CA 1
ATOM 8150 C C . GLN D 1 217 ? -9.182 35.616 -7.048 1.00 16.53 351 GLN D C 1
ATOM 8151 O O . GLN D 1 217 ? -8.047 35.661 -7.533 1.00 14.91 351 GLN D O 1
ATOM 8157 N N . GLU D 1 218 ? -9.485 34.893 -5.977 1.00 15.57 352 GLU D N 1
ATOM 8158 C CA . GLU D 1 218 ? -8.486 34.096 -5.278 1.00 16.21 352 GLU D CA 1
ATOM 8159 C C . GLU D 1 218 ? -8.010 32.911 -6.108 1.00 15.12 352 GLU D C 1
ATOM 8160 O O . GLU D 1 218 ? -6.818 32.601 -6.130 1.00 12.96 352 GLU D O 1
ATOM 8166 N N . GLU D 1 219 ? -8.932 32.247 -6.798 1.00 14.28 353 GLU D N 1
ATOM 8167 C CA . GLU D 1 219 ? -8.534 31.113 -7.613 1.00 15.70 353 GLU D CA 1
ATOM 8168 C C . GLU D 1 219 ? -7.673 31.592 -8.783 1.00 15.39 353 GLU D C 1
ATOM 8169 O O . GLU D 1 219 ? -6.667 30.963 -9.116 1.00 15.19 353 GLU D O 1
ATOM 8175 N N . LEU D 1 220 ? -8.054 32.713 -9.390 1.00 16.45 354 LEU D N 1
ATOM 8176 C CA . LEU D 1 220 ? -7.300 33.260 -10.519 1.00 17.33 354 LEU D CA 1
ATOM 8177 C C . LEU D 1 220 ? -5.868 33.614 -10.120 1.00 17.70 354 LEU D C 1
ATOM 8178 O O . LEU D 1 220 ? -4.911 33.229 -10.800 1.00 17.92 354 LEU D O 1
ATOM 8183 N N . LEU D 1 221 ? -5.720 34.348 -9.020 1.00 17.04 355 LEU D N 1
ATOM 8184 C CA . LEU D 1 221 ? -4.394 34.734 -8.542 1.00 18.47 355 LEU D CA 1
ATOM 8185 C C . LEU D 1 221 ? -3.537 33.521 -8.202 1.00 17.24 355 LEU D C 1
ATOM 8186 O O . LEU D 1 221 ? -2.318 33.558 -8.353 1.00 16.36 355 LEU D O 1
ATOM 8191 N N . LEU D 1 222 ? -4.182 32.456 -7.731 1.00 17.68 356 LEU D N 1
ATOM 8192 C CA . LEU D 1 222 ? -3.494 31.218 -7.383 1.00 18.10 356 LEU D CA 1
ATOM 8193 C C . LEU D 1 222 ? -2.959 30.573 -8.659 1.00 19.30 356 LEU D C 1
ATOM 8194 O O . LEU D 1 222 ? -1.818 30.108 -8.703 1.00 18.56 356 LEU D O 1
ATOM 8199 N N . LEU D 1 223 ? -3.788 30.545 -9.698 1.00 18.95 357 LEU D N 1
ATOM 8200 C CA . LEU D 1 223 ? -3.377 29.980 -10.979 1.00 18.53 357 LEU D CA 1
ATOM 8201 C C . LEU D 1 223 ? -2.275 30.820 -11.620 1.00 16.36 357 LEU D C 1
ATOM 8202 O O . LEU D 1 223 ? -1.314 30.283 -12.166 1.00 15.40 357 LEU D O 1
ATOM 8207 N N . GLN D 1 224 ? -2.413 32.141 -11.549 1.00 16.04 358 GLN D N 1
ATOM 8208 C CA . GLN D 1 224 ? -1.423 33.036 -12.140 1.00 15.56 358 GLN D CA 1
ATOM 8209 C C . GLN D 1 224 ? -0.080 32.965 -11.410 1.00 17.35 358 GLN D C 1
ATOM 8210 O O . GLN D 1 224 ? 0.977 33.176 -12.006 1.00 16.83 358 GLN D O 1
ATOM 8216 N N . ALA D 1 225 ? -0.129 32.666 -10.116 1.00 17.98 359 ALA D N 1
ATOM 8217 C CA . ALA D 1 225 ? 1.083 32.562 -9.315 1.00 17.16 359 ALA D CA 1
ATOM 8218 C C . ALA D 1 225 ? 2.042 31.569 -9.955 1.00 16.78 359 ALA D C 1
ATOM 8219 O O . ALA D 1 225 ? 3.230 31.841 -10.096 1.00 16.01 359 ALA D O 1
ATOM 8221 N N . GLU D 1 226 ? 1.533 30.407 -10.342 1.00 16.78 360 GLU D N 1
ATOM 8222 C CA . GLU D 1 226 ? 2.390 29.412 -10.970 1.00 18.46 360 GLU D CA 1
ATOM 8223 C C . GLU D 1 226 ? 2.881 29.882 -12.340 1.00 15.81 360 GLU D C 1
ATOM 8224 O O . GLU D 1 226 ? 4.033 29.651 -12.702 1.00 16.29 360 GLU D O 1
ATOM 8230 N N . ILE D 1 227 ? 2.008 30.536 -13.100 1.00 15.63 361 ILE D N 1
ATOM 8231 C CA . ILE D 1 227 ? 2.373 31.029 -14.426 1.00 13.73 361 ILE D CA 1
ATOM 8232 C C . ILE D 1 227 ? 3.469 32.091 -14.313 1.00 13.69 361 ILE D C 1
ATOM 8233 O O . ILE D 1 227 ? 4.461 32.048 -15.040 1.00 12.63 361 ILE D O 1
ATOM 8238 N N . SER D 1 228 ? 3.307 33.031 -13.388 1.00 13.70 362 SER D N 1
ATOM 8239 C CA . SER D 1 228 ? 4.313 34.075 -13.205 1.00 14.71 362 SER D CA 1
ATOM 8240 C C . SER D 1 228 ? 5.676 33.483 -12.844 1.00 15.25 362 SER D C 1
ATOM 8241 O O . SER D 1 228 ? 6.704 33.877 -13.408 1.00 12.57 362 SER D O 1
ATOM 8244 N N . ASN D 1 229 ? 5.683 32.533 -11.916 1.00 15.56 363 ASN D N 1
ATOM 8245 C CA . ASN D 1 229 ? 6.930 31.886 -11.506 1.00 18.00 363 ASN D CA 1
ATOM 8246 C C . ASN D 1 229 ? 7.584 31.156 -12.656 1.00 17.59 363 ASN D C 1
ATOM 8247 O O . ASN D 1 229 ? 8.804 31.163 -12.799 1.00 20.08 363 ASN D O 1
ATOM 8252 N N . SER D 1 230 ? 6.758 30.508 -13.466 1.00 17.68 364 SER D N 1
ATOM 8253 C CA . SER D 1 230 ? 7.249 29.767 -14.609 1.00 18.63 364 SER D CA 1
ATOM 8254 C C . SER D 1 230 ? 7.869 30.728 -15.622 1.00 17.70 364 SER D C 1
ATOM 8255 O O . SER D 1 230 ? 8.905 30.428 -16.216 1.00 16.72 364 SER D O 1
ATOM 8258 N N . ARG D 1 231 ? 7.249 31.891 -15.809 1.00 17.18 365 ARG D N 1
ATOM 8259 C CA . ARG D 1 231 ? 7.789 32.865 -16.745 1.00 16.27 365 ARG D CA 1
ATOM 8260 C C . ARG D 1 231 ? 9.113 33.392 -16.204 1.00 15.92 365 ARG D C 1
ATOM 8261 O O . ARG D 1 231 ? 10.075 33.532 -16.947 1.00 16.16 365 ARG D O 1
ATOM 8269 N N . LEU D 1 232 ? 9.164 33.674 -14.906 1.00 15.97 366 LEU D N 1
ATOM 8270 C CA . LEU D 1 232 ? 10.386 34.186 -14.300 1.00 15.26 366 LEU D CA 1
ATOM 8271 C C . LEU D 1 232 ? 11.526 33.168 -14.353 1.00 15.70 366 LEU D C 1
ATOM 8272 O O . LEU D 1 232 ? 12.694 33.545 -14.467 1.00 15.70 366 LEU D O 1
ATOM 8277 N N . ASP D 1 233 ? 11.188 31.884 -14.281 1.00 14.33 367 ASP D N 1
ATOM 8278 C CA . ASP D 1 233 ? 12.203 30.838 -14.337 1.00 16.02 367 ASP D CA 1
ATOM 8279 C C . ASP D 1 233 ? 12.991 30.849 -15.635 1.00 16.46 367 ASP D C 1
ATOM 8280 O O . ASP D 1 233 ? 14.170 30.493 -15.644 1.00 16.01 367 ASP D O 1
ATOM 8285 N N . ARG D 1 234 ? 12.373 31.247 -16.743 1.00 17.68 368 ARG D N 1
ATOM 8286 C CA . ARG D 1 234 ? 13.137 31.220 -17.982 1.00 19.67 368 ARG D CA 1
ATOM 8287 C C . ARG D 1 234 ? 14.216 32.288 -18.056 1.00 17.63 368 ARG D C 1
ATOM 8288 O O . ARG D 1 234 ? 15.059 32.254 -18.946 1.00 17.42 368 ARG D O 1
ATOM 8296 N N . PHE D 1 235 ? 14.213 33.219 -17.102 1.00 16.27 369 PHE D N 1
ATOM 8297 C CA . PHE D 1 235 ? 15.236 34.253 -17.071 1.00 17.07 369 PHE D CA 1
ATOM 8298 C C . PHE D 1 235 ? 16.455 33.782 -16.265 1.00 16.31 369 PHE D C 1
ATOM 8299 O O . PHE D 1 235 ? 17.523 34.393 -16.323 1.00 15.46 369 PHE D O 1
ATOM 8307 N N . VAL D 1 236 ? 16.311 32.689 -15.526 1.00 15.46 370 VAL D N 1
ATOM 8308 C CA . VAL D 1 236 ? 17.441 32.196 -14.734 1.00 17.74 370 VAL D CA 1
ATOM 8309 C C . VAL D 1 236 ? 18.600 31.827 -15.676 1.00 16.29 370 VAL D C 1
ATOM 8310 O O . VAL D 1 236 ? 18.433 31.047 -16.616 1.00 16.51 370 VAL D O 1
ATOM 8314 N N . GLY D 1 237 ? 19.759 32.430 -15.434 1.00 17.91 371 GLY D N 1
ATOM 8315 C CA . GLY D 1 237 ? 20.925 32.168 -16.262 1.00 20.82 371 GLY D CA 1
ATOM 8316 C C . GLY D 1 237 ? 21.058 33.072 -17.481 1.00 22.86 371 GLY D C 1
ATOM 8317 O O . GLY D 1 237 ? 22.118 33.120 -18.107 1.00 24.65 371 GLY D O 1
ATOM 8318 N N . LYS D 1 238 ? 19.998 33.803 -17.822 1.00 21.86 372 LYS D N 1
ATOM 8319 C CA . LYS D 1 238 ? 20.028 34.686 -18.989 1.00 23.11 372 LYS D CA 1
ATOM 8320 C C . LYS D 1 238 ? 20.473 36.109 -18.662 1.00 23.13 372 LYS D C 1
ATOM 8321 O O . LYS D 1 238 ? 20.337 36.569 -17.528 1.00 22.25 372 LYS D O 1
ATOM 8327 N N . LYS D 1 239 ? 21.017 36.802 -19.658 1.00 22.78 373 LYS D N 1
ATOM 8328 C CA . LYS D 1 239 ? 21.463 38.168 -19.449 1.00 23.20 373 LYS D CA 1
ATOM 8329 C C . LYS D 1 239 ? 20.365 39.142 -19.843 1.00 21.13 373 LYS D C 1
ATOM 8330 O O . LYS D 1 239 ? 19.686 38.961 -20.856 1.00 19.97 373 LYS D O 1
ATOM 8336 N N . LEU D 1 240 ? 20.200 40.178 -19.031 1.00 20.64 374 LEU D N 1
ATOM 8337 C CA . LEU D 1 240 ? 19.187 41.197 -19.276 1.00 20.28 374 LEU D CA 1
ATOM 8338 C C . LEU D 1 240 ? 19.743 42.578 -18.967 1.00 18.68 374 LEU D C 1
ATOM 8339 O O . LEU D 1 240 ? 20.534 42.746 -18.036 1.00 19.71 374 LEU D O 1
ATOM 8344 N N . LYS D 1 241 ? 19.334 43.562 -19.758 1.00 16.78 375 LYS D N 1
ATOM 8345 C CA . LYS D 1 241 ? 19.764 44.939 -19.548 1.00 17.37 375 LYS D CA 1
ATOM 8346 C C . LYS D 1 241 ? 19.141 45.392 -18.225 1.00 15.83 375 LYS D C 1
ATOM 8347 O O . LYS D 1 241 ? 17.951 45.164 -17.967 1.00 14.48 375 LYS D O 1
ATOM 8353 N N . PHE D 1 242 ? 19.951 46.043 -17.401 1.00 14.01 376 PHE D N 1
ATOM 8354 C CA . PHE D 1 242 ? 19.530 46.491 -16.076 1.00 15.79 376 PHE D CA 1
ATOM 8355 C C . PHE D 1 242 ? 19.829 47.973 -15.869 1.00 16.26 376 PHE D C 1
ATOM 8356 O O . PHE D 1 242 ? 20.859 48.468 -16.309 1.00 15.61 376 PHE D O 1
ATOM 8364 N N . LEU D 1 243 ? 18.913 48.677 -15.210 1.00 15.55 377 LEU D N 1
ATOM 8365 C CA . LEU D 1 243 ? 19.084 50.096 -14.929 1.00 15.24 377 LEU D CA 1
ATOM 8366 C C . LEU D 1 243 ? 19.278 50.263 -13.420 1.00 15.36 377 LEU D C 1
ATOM 8367 O O . LEU D 1 243 ? 18.431 49.840 -12.629 1.00 15.78 377 LEU D O 1
ATOM 8372 N N . VAL D 1 244 ? 20.388 50.875 -13.025 1.00 14.84 378 VAL D N 1
ATOM 8373 C CA . VAL D 1 244 ? 20.685 51.083 -11.609 1.00 14.62 378 VAL D CA 1
ATOM 8374 C C . VAL D 1 244 ? 19.875 52.245 -11.023 1.00 15.03 378 VAL D C 1
ATOM 8375 O O . VAL D 1 244 ? 19.858 53.343 -11.588 1.00 15.98 378 VAL D O 1
ATOM 8379 N N . GLU D 1 245 ? 19.199 52.007 -9.901 1.00 16.51 379 GLU D N 1
ATOM 8380 C CA . GLU D 1 245 ? 18.422 53.062 -9.247 1.00 19.08 379 GLU D CA 1
ATOM 8381 C C . GLU D 1 245 ? 18.899 53.319 -7.823 1.00 20.30 379 GLU D C 1
ATOM 8382 O O . GLU D 1 245 ? 18.476 54.281 -7.185 1.00 20.49 379 GLU D O 1
ATOM 8388 N N . GLY D 1 246 ? 19.775 52.456 -7.325 1.00 23.19 380 GLY D N 1
ATOM 8389 C CA . GLY D 1 246 ? 20.283 52.639 -5.978 1.00 25.23 380 GLY D CA 1
ATOM 8390 C C . GLY D 1 246 ? 21.443 51.720 -5.665 1.00 27.74 380 GLY D C 1
ATOM 8391 O O . GLY D 1 246 ? 21.701 50.767 -6.399 1.00 27.03 380 GLY D O 1
ATOM 8392 N N . LYS D 1 247 ? 22.151 52.007 -4.577 1.00 29.81 381 LYS D N 1
ATOM 8393 C CA . LYS D 1 247 ? 23.282 51.184 -4.165 1.00 33.52 381 LYS D CA 1
ATOM 8394 C C . LYS D 1 247 ? 23.135 50.852 -2.691 1.00 34.43 381 LYS D C 1
ATOM 8395 O O . LYS D 1 247 ? 22.869 51.728 -1.868 1.00 34.60 381 LYS D O 1
ATOM 8401 N N . GLU D 1 248 ? 23.290 49.576 -2.368 1.00 35.64 382 GLU D N 1
ATOM 8402 C CA . GLU D 1 248 ? 23.178 49.124 -0.992 1.00 37.56 382 GLU D CA 1
ATOM 8403 C C . GLU D 1 248 ? 24.388 48.266 -0.660 1.00 38.56 382 GLU D C 1
ATOM 8404 O O . GLU D 1 248 ? 24.380 47.055 -0.872 1.00 38.47 382 GLU D O 1
ATOM 8410 N N . GLY D 1 249 ? 25.435 48.911 -0.152 1.00 40.91 383 GLY D N 1
ATOM 8411 C CA . GLY D 1 249 ? 26.649 48.197 0.197 1.00 41.53 383 GLY D CA 1
ATOM 8412 C C . GLY D 1 249 ? 27.391 47.712 -1.033 1.00 41.82 383 GLY D C 1
ATOM 8413 O O . GLY D 1 249 ? 28.009 48.504 -1.745 1.00 44.07 383 GLY D O 1
ATOM 8414 N N . LYS D 1 250 ? 27.327 46.408 -1.284 1.00 40.42 384 LYS D N 1
ATOM 8415 C CA . LYS D 1 250 ? 27.989 45.801 -2.433 1.00 39.35 384 LYS D CA 1
ATOM 8416 C C . LYS D 1 250 ? 26.951 45.390 -3.477 1.00 38.07 384 LYS D C 1
ATOM 8417 O O . LYS D 1 250 ? 27.282 44.836 -4.528 1.00 36.91 384 LYS D O 1
ATOM 8423 N N . PHE D 1 251 ? 25.689 45.672 -3.180 1.00 35.46 385 PHE D N 1
ATOM 8424 C CA . PHE D 1 251 ? 24.599 45.331 -4.081 1.00 32.84 385 PHE D CA 1
ATOM 8425 C C . PHE D 1 251 ? 24.048 46.557 -4.800 1.00 30.81 385 PHE D C 1
ATOM 8426 O O . PHE D 1 251 ? 24.012 47.660 -4.248 1.00 29.96 385 PHE D O 1
ATOM 8434 N N . LEU D 1 252 ? 23.641 46.359 -6.048 1.00 28.12 386 LEU D N 1
ATOM 8435 C CA . LEU D 1 252 ? 23.048 47.433 -6.834 1.00 26.60 386 LEU D CA 1
ATOM 8436 C C . LEU D 1 252 ? 21.577 47.075 -6.957 1.00 24.47 386 LEU D C 1
ATOM 8437 O O . LEU D 1 252 ? 21.229 45.917 -7.213 1.00 24.72 386 LEU D O 1
ATOM 8442 N N . VAL D 1 253 ? 20.715 48.059 -6.737 1.00 21.89 387 VAL D N 1
ATOM 8443 C CA . VAL D 1 253 ? 19.281 47.830 -6.831 1.00 21.21 387 VAL D CA 1
ATOM 8444 C C . VAL D 1 253 ? 18.748 48.578 -8.034 1.00 19.32 387 VAL D C 1
ATOM 8445 O O . VAL D 1 253 ? 19.196 49.684 -8.345 1.00 18.43 387 VAL D O 1
ATOM 8449 N N . GLY D 1 254 ? 17.801 47.955 -8.718 1.00 17.51 388 GLY D N 1
ATOM 8450 C CA . GLY D 1 254 ? 17.224 48.571 -9.890 1.00 14.40 388 GLY D CA 1
ATOM 8451 C C . GLY D 1 254 ? 16.228 47.659 -10.561 1.00 13.02 388 GLY D C 1
ATOM 8452 O O . GLY D 1 254 ? 15.591 46.825 -9.912 1.00 12.05 388 GLY D O 1
ATOM 8453 N N . ARG D 1 255 ? 16.104 47.819 -11.874 1.00 12.19 389 ARG D N 1
ATOM 8454 C CA . ARG D 1 255 ? 15.175 47.030 -12.654 1.00 11.42 389 ARG D CA 1
ATOM 8455 C C . ARG D 1 255 ? 15.714 46.627 -14.015 1.00 10.74 389 ARG D C 1
ATOM 8456 O O . ARG D 1 255 ? 16.403 47.405 -14.682 1.00 12.14 389 ARG D O 1
ATOM 8464 N N . THR D 1 256 ? 15.396 45.400 -14.414 1.00 11.94 390 THR D N 1
ATOM 8465 C CA . THR D 1 256 ? 15.762 44.913 -15.737 1.00 11.85 390 THR D CA 1
ATOM 8466 C C . THR D 1 256 ? 14.654 45.545 -16.586 1.00 11.53 390 THR D C 1
ATOM 8467 O O . THR D 1 256 ? 13.668 46.046 -16.035 1.00 8.95 390 THR D O 1
ATOM 8471 N N . TRP D 1 257 ? 14.801 45.547 -17.909 1.00 10.13 391 TRP D N 1
ATOM 8472 C CA . TRP D 1 257 ? 13.785 46.162 -18.765 1.00 11.59 391 TRP D CA 1
ATOM 8473 C C . TRP D 1 257 ? 12.384 45.597 -18.556 1.00 12.80 391 TRP D C 1
ATOM 8474 O O . TRP D 1 257 ? 11.388 46.247 -18.876 1.00 15.04 391 TRP D O 1
ATOM 8485 N N . THR D 1 258 ? 12.324 44.387 -18.014 1.00 12.06 392 THR D N 1
ATOM 8486 C CA . THR D 1 258 ? 11.075 43.676 -17.776 1.00 12.06 392 THR D CA 1
ATOM 8487 C C . THR D 1 258 ? 10.200 44.248 -16.672 1.00 13.17 392 THR D C 1
ATOM 8488 O O . THR D 1 258 ? 9.040 43.880 -16.566 1.00 13.73 392 THR D O 1
ATOM 8492 N N . GLU D 1 259 ? 10.755 45.140 -15.857 1.00 12.75 393 GLU D N 1
ATOM 8493 C CA . GLU D 1 259 ? 10.016 45.714 -14.739 1.00 12.63 393 GLU D CA 1
ATOM 8494 C C . GLU D 1 259 ? 9.790 47.214 -14.853 1.00 12.00 393 GLU D C 1
ATOM 8495 O O . GLU D 1 259 ? 10.725 47.971 -15.111 1.00 11.21 393 GLU D O 1
ATOM 8501 N N . ALA D 1 260 ? 8.548 47.641 -14.660 1.00 10.58 394 ALA D N 1
ATOM 8502 C CA . ALA D 1 260 ? 8.244 49.058 -14.689 1.00 11.05 394 ALA D CA 1
ATOM 8503 C C . ALA D 1 260 ? 8.437 49.536 -13.255 1.00 10.78 394 ALA D C 1
ATOM 8504 O O . ALA D 1 260 ? 8.324 48.757 -12.309 1.00 10.85 394 ALA D O 1
ATOM 8506 N N . PRO D 1 261 ? 8.734 50.824 -13.075 1.00 11.19 395 PRO D N 1
ATOM 8507 C CA . PRO D 1 261 ? 8.925 51.315 -11.706 1.00 12.54 395 PRO D CA 1
ATOM 8508 C C . PRO D 1 261 ? 7.682 51.205 -10.829 1.00 14.39 395 PRO D C 1
ATOM 8509 O O . PRO D 1 261 ? 6.552 51.258 -11.318 1.00 12.84 395 PRO D O 1
ATOM 8513 N N . GLU D 1 262 ? 7.927 51.005 -9.537 1.00 16.77 396 GLU D N 1
ATOM 8514 C CA . GLU D 1 262 ? 6.902 50.924 -8.512 1.00 19.40 396 GLU D CA 1
ATOM 8515 C C . GLU D 1 262 ? 5.822 49.846 -8.587 1.00 21.54 396 GLU D C 1
ATOM 8516 O O . GLU D 1 262 ? 5.448 49.276 -7.559 1.00 23.60 396 GLU D O 1
ATOM 8522 N N . VAL D 1 263 ? 5.320 49.556 -9.783 1.00 17.27 397 VAL D N 1
ATOM 8523 C CA . VAL D 1 263 ? 4.227 48.609 -9.916 1.00 16.99 397 VAL D CA 1
ATOM 8524 C C . VAL D 1 263 ? 4.595 47.151 -10.189 1.00 17.99 397 VAL D C 1
ATOM 8525 O O . VAL D 1 263 ? 3.744 46.261 -10.128 1.00 17.48 397 VAL D O 1
ATOM 8529 N N . ASP D 1 264 ? 5.864 46.898 -10.475 1.00 15.86 398 ASP D N 1
ATOM 8530 C CA . ASP D 1 264 ? 6.303 45.540 -10.740 1.00 16.06 398 ASP D CA 1
ATOM 8531 C C . ASP D 1 264 ? 7.274 45.077 -9.645 1.00 17.47 398 ASP D C 1
ATOM 8532 O O . ASP D 1 264 ? 7.096 45.418 -8.472 1.00 16.07 398 ASP D O 1
ATOM 8537 N N . GLY D 1 265 ? 8.291 44.307 -10.019 1.00 15.07 399 GLY D N 1
ATOM 8538 C CA . GLY D 1 265 ? 9.245 43.826 -9.035 1.00 17.38 399 GLY D CA 1
ATOM 8539 C C . GLY D 1 265 ? 10.533 44.623 -9.022 1.00 15.53 399 GLY D C 1
ATOM 8540 O O . GLY D 1 265 ? 10.660 45.623 -9.728 1.00 16.43 399 GLY D O 1
ATOM 8541 N N . VAL D 1 266 ? 11.492 44.172 -8.222 1.00 15.40 400 VAL D N 1
ATOM 8542 C CA . VAL D 1 266 ? 12.781 44.839 -8.118 1.00 15.93 400 VAL D CA 1
ATOM 8543 C C . VAL D 1 266 ? 13.873 43.800 -8.371 1.00 16.42 400 VAL D C 1
ATOM 8544 O O . VAL D 1 266 ? 13.661 42.602 -8.170 1.00 16.18 400 VAL D O 1
ATOM 8548 N N . VAL D 1 267 ? 15.026 44.258 -8.844 1.00 16.49 401 VAL D N 1
ATOM 8549 C CA . VAL D 1 267 ? 16.142 43.367 -9.132 1.00 15.99 401 VAL D CA 1
ATOM 8550 C C . VAL D 1 267 ? 17.372 43.803 -8.345 1.00 17.17 401 VAL D C 1
ATOM 8551 O O . VAL D 1 267 ? 17.759 44.976 -8.366 1.00 17.53 401 VAL D O 1
ATOM 8555 N N . PHE D 1 268 ? 17.972 42.843 -7.648 1.00 17.93 402 PHE D N 1
ATOM 8556 C CA . PHE D 1 268 ? 19.156 43.067 -6.821 1.00 19.96 402 PHE D CA 1
ATOM 8557 C C . PHE D 1 268 ? 20.349 42.402 -7.480 1.00 20.14 402 PHE D C 1
ATOM 8558 O O . PHE D 1 268 ? 20.345 41.196 -7.712 1.00 19.77 402 PHE D O 1
ATOM 8566 N N . VAL D 1 269 ? 21.377 43.186 -7.764 1.00 24.26 403 VAL D N 1
ATOM 8567 C CA . VAL D 1 269 ? 22.556 42.657 -8.423 1.00 25.93 403 VAL D CA 1
ATOM 8568 C C . VAL D 1 269 ? 23.841 43.073 -7.714 1.00 27.31 403 VAL D C 1
ATOM 8569 O O . VAL D 1 269 ? 24.023 44.241 -7.374 1.00 28.19 403 VAL D O 1
ATOM 8573 N N . ARG D 1 270 ? 24.731 42.118 -7.478 1.00 29.32 404 ARG D N 1
ATOM 8574 C CA . ARG D 1 270 ? 25.987 42.442 -6.819 1.00 32.68 404 ARG D CA 1
ATOM 8575 C C . ARG D 1 270 ? 27.031 42.869 -7.842 1.00 31.57 404 ARG D C 1
ATOM 8576 O O . ARG D 1 270 ? 27.420 42.093 -8.712 1.00 33.69 404 ARG D O 1
ATOM 8584 N N . GLY D 1 271 ? 27.471 44.116 -7.739 1.00 32.23 405 GLY D N 1
ATOM 8585 C CA . GLY D 1 271 ? 28.458 44.623 -8.671 1.00 30.64 405 GLY D CA 1
ATOM 8586 C C . GLY D 1 271 ? 28.747 46.090 -8.437 1.00 30.95 405 GLY D C 1
ATOM 8587 O O . GLY D 1 271 ? 28.241 46.687 -7.491 1.00 30.49 405 GLY D O 1
ATOM 8588 N N . LYS D 1 272 ? 29.561 46.676 -9.305 1.00 31.08 406 LYS D N 1
ATOM 8589 C CA . LYS D 1 272 ? 29.928 48.080 -9.177 1.00 31.07 406 LYS D CA 1
ATOM 8590 C C . LYS D 1 272 ? 29.112 48.932 -10.151 1.00 30.60 406 LYS D C 1
ATOM 8591 O O . LYS D 1 272 ? 28.794 48.498 -11.260 1.00 28.05 406 LYS D O 1
ATOM 8597 N N . GLY D 1 273 ? 28.774 50.145 -9.733 1.00 29.65 407 GLY D N 1
ATOM 8598 C CA . GLY D 1 273 ? 28.006 51.021 -10.593 1.00 30.63 407 GLY D CA 1
ATOM 8599 C C . GLY D 1 273 ? 27.378 52.171 -9.837 1.00 30.34 407 GLY D C 1
ATOM 8600 O O . GLY D 1 273 ? 27.451 52.238 -8.609 1.00 31.18 407 GLY D O 1
ATOM 8601 N N . LYS D 1 274 ? 26.766 53.083 -10.582 1.00 29.71 408 LYS D N 1
ATOM 8602 C CA . LYS D 1 274 ? 26.111 54.240 -9.994 1.00 29.46 408 LYS D CA 1
ATOM 8603 C C . LYS D 1 274 ? 24.727 54.411 -10.610 1.00 28.33 408 LYS D C 1
ATOM 8604 O O . LYS D 1 274 ? 24.442 53.861 -11.677 1.00 24.53 408 LYS D O 1
ATOM 8610 N N . ILE D 1 275 ? 23.882 55.181 -9.928 1.00 27.76 409 ILE D N 1
ATOM 8611 C CA . ILE D 1 275 ? 22.523 55.454 -10.376 1.00 27.88 409 ILE D CA 1
ATOM 8612 C C . ILE D 1 275 ? 22.509 56.023 -11.794 1.00 27.05 409 ILE D C 1
ATOM 8613 O O . ILE D 1 275 ? 23.214 56.989 -12.089 1.00 26.88 409 ILE D O 1
ATOM 8618 N N . GLY D 1 276 ? 21.712 55.415 -12.668 1.00 25.46 410 GLY D N 1
ATOM 8619 C CA . GLY D 1 276 ? 21.620 55.893 -14.035 1.00 23.98 410 GLY D CA 1
ATOM 8620 C C . GLY D 1 276 ? 22.383 55.044 -15.027 1.00 24.03 410 GLY D C 1
ATOM 8621 O O . GLY D 1 276 ? 22.198 55.176 -16.235 1.00 24.51 410 GLY D O 1
ATOM 8622 N N . ASP D 1 277 ? 23.252 54.171 -14.533 1.00 21.91 411 ASP D N 1
ATOM 8623 C CA . ASP D 1 277 ? 24.012 53.321 -15.432 1.00 21.42 411 ASP D CA 1
ATOM 8624 C C . ASP D 1 277 ? 23.214 52.130 -15.942 1.00 18.67 411 ASP D C 1
ATOM 8625 O O . ASP D 1 277 ? 22.358 51.590 -15.247 1.00 16.24 411 ASP D O 1
ATOM 8630 N N . PHE D 1 278 ? 23.499 51.737 -17.174 1.00 16.55 412 PHE D N 1
ATOM 8631 C CA . PHE D 1 278 ? 22.869 50.575 -17.768 1.00 17.53 412 PHE D CA 1
ATOM 8632 C C . PHE D 1 278 ? 23.907 49.462 -17.643 1.00 19.79 412 PHE D C 1
ATOM 8633 O O . PHE D 1 278 ? 25.067 49.651 -18.008 1.00 19.64 412 PHE D O 1
ATOM 8641 N N . LEU D 1 279 ? 23.503 48.316 -17.108 1.00 18.25 413 LEU D N 1
ATOM 8642 C CA . LEU D 1 279 ? 24.417 47.194 -16.962 1.00 18.89 413 LEU D CA 1
ATOM 8643 C C . LEU D 1 279 ? 23.816 45.928 -17.546 1.00 20.61 413 LEU D C 1
ATOM 8644 O O . LEU D 1 279 ? 22.609 45.839 -17.772 1.00 18.37 413 LEU D O 1
ATOM 8649 N N . GLU D 1 280 ? 24.683 44.953 -17.789 1.00 19.97 414 GLU D N 1
ATOM 8650 C CA . GLU D 1 280 ? 24.297 43.657 -18.324 1.00 21.36 414 GLU D CA 1
ATOM 8651 C C . GLU D 1 280 ? 24.323 42.750 -17.100 1.00 22.48 414 GLU D C 1
ATOM 8652 O O . GLU D 1 280 ? 25.341 42.683 -16.409 1.00 20.83 414 GLU D O 1
ATOM 8658 N N . VAL D 1 281 ? 23.219 42.065 -16.819 1.00 21.70 415 VAL D N 1
ATOM 8659 C CA . VAL D 1 281 ? 23.171 41.188 -15.655 1.00 21.80 415 VAL D CA 1
ATOM 8660 C C . VAL D 1 281 ? 22.587 39.817 -15.966 1.00 21.23 415 VAL D C 1
ATOM 8661 O O . VAL D 1 281 ? 21.748 39.674 -16.851 1.00 22.53 415 VAL D O 1
ATOM 8665 N N . VAL D 1 282 ? 23.056 38.804 -15.248 1.00 20.28 416 VAL D N 1
ATOM 8666 C CA . VAL D 1 282 ? 22.544 37.451 -15.419 1.00 19.46 416 VAL D CA 1
ATOM 8667 C C . VAL D 1 282 ? 21.763 37.143 -14.145 1.00 18.85 416 VAL D C 1
ATOM 8668 O O . VAL D 1 282 ? 22.255 37.379 -13.042 1.00 19.69 416 VAL D O 1
ATOM 8672 N N . ILE D 1 283 ? 20.544 36.635 -14.299 1.00 19.07 417 ILE D N 1
ATOM 8673 C CA . ILE D 1 283 ? 19.698 36.325 -13.151 1.00 19.32 417 ILE D CA 1
ATOM 8674 C C . ILE D 1 283 ? 20.057 34.974 -12.553 1.00 19.39 417 ILE D C 1
ATOM 8675 O O . ILE D 1 283 ? 20.210 33.988 -13.273 1.00 21.22 417 ILE D O 1
ATOM 8680 N N . LYS D 1 284 ? 20.181 34.928 -11.233 1.00 19.78 418 LYS D N 1
ATOM 8681 C CA . LYS D 1 284 ? 20.518 33.681 -10.563 1.00 22.22 418 LYS D CA 1
ATOM 8682 C C . LYS D 1 284 ? 19.283 33.037 -9.927 1.00 20.37 418 LYS D C 1
ATOM 8683 O O . LYS D 1 284 ? 19.150 31.815 -9.914 1.00 20.44 418 LYS D O 1
ATOM 8689 N N . GLU D 1 285 ? 18.366 33.857 -9.427 1.00 17.95 419 GLU D N 1
ATOM 8690 C CA . GLU D 1 285 ? 17.166 33.331 -8.782 1.00 19.00 419 GLU D CA 1
ATOM 8691 C C . GLU D 1 285 ? 16.091 34.395 -8.640 1.00 16.97 419 GLU D C 1
ATOM 8692 O O . GLU D 1 285 ? 16.355 35.581 -8.800 1.00 17.77 419 GLU D O 1
ATOM 8698 N N . HIS D 1 286 ? 14.873 33.968 -8.336 1.00 18.41 420 HIS D N 1
ATOM 8699 C CA . HIS D 1 286 ? 13.785 34.917 -8.142 1.00 18.83 420 HIS D CA 1
ATOM 8700 C C . HIS D 1 286 ? 12.865 34.384 -7.065 1.00 19.82 420 HIS D C 1
ATOM 8701 O O . HIS D 1 286 ? 12.766 33.175 -6.855 1.00 18.49 420 HIS D O 1
ATOM 8708 N N . ASP D 1 287 ? 12.188 35.296 -6.385 1.00 23.18 421 ASP D N 1
ATOM 8709 C CA . ASP D 1 287 ? 11.264 34.918 -5.329 1.00 27.05 421 ASP D CA 1
ATOM 8710 C C . ASP D 1 287 ? 10.360 36.109 -5.032 1.00 28.63 421 ASP D C 1
ATOM 8711 O O . ASP D 1 287 ? 10.827 37.245 -4.932 1.00 25.87 421 ASP D O 1
ATOM 8716 N N . GLU D 1 288 ? 9.063 35.842 -4.911 1.00 29.83 422 GLU D N 1
ATOM 8717 C CA . GLU D 1 288 ? 8.069 36.883 -4.640 1.00 32.48 422 GLU D CA 1
ATOM 8718 C C . GLU D 1 288 ? 8.142 38.006 -5.667 1.00 32.44 422 GLU D C 1
ATOM 8719 O O . GLU D 1 288 ? 7.999 39.181 -5.331 1.00 32.50 422 GLU D O 1
ATOM 8725 N N . TYR D 1 289 ? 8.383 37.629 -6.917 1.00 31.38 423 TYR D N 1
ATOM 8726 C CA . TYR D 1 289 ? 8.453 38.580 -8.016 1.00 31.97 423 TYR D CA 1
ATOM 8727 C C . TYR D 1 289 ? 9.697 39.474 -8.023 1.00 29.83 423 TYR D C 1
ATOM 8728 O O . TYR D 1 289 ? 9.790 40.394 -8.831 1.00 28.42 423 TYR D O 1
ATOM 8737 N N . ASP D 1 290 ? 10.646 39.217 -7.125 1.00 27.49 424 ASP D N 1
ATOM 8738 C CA . ASP D 1 290 ? 11.890 39.986 -7.113 1.00 25.99 424 ASP D CA 1
ATOM 8739 C C . ASP D 1 290 ? 13.003 39.069 -7.626 1.00 25.30 424 ASP D C 1
ATOM 8740 O O . ASP D 1 290 ? 12.919 37.849 -7.485 1.00 25.49 424 ASP D O 1
ATOM 8753 N N . TRP D 1 292 ? 17.382 38.272 -8.135 1.00 20.02 426 TRP D N 1
ATOM 8754 C CA . TRP D 1 292 ? 18.742 38.463 -7.648 1.00 21.44 426 TRP D CA 1
ATOM 8755 C C . TRP D 1 292 ? 19.680 37.901 -8.707 1.00 20.42 426 TRP D C 1
ATOM 8756 O O . TRP D 1 292 ? 19.445 36.822 -9.247 1.00 21.45 426 TRP D O 1
ATOM 8767 N N . GLY D 1 293 ? 20.731 38.648 -9.015 1.00 21.68 427 GLY D N 1
ATOM 8768 C CA . GLY D 1 293 ? 21.684 38.200 -10.011 1.00 21.41 427 GLY D CA 1
ATOM 8769 C C . GLY D 1 293 ? 23.019 38.877 -9.798 1.00 22.33 427 GLY D C 1
ATOM 8770 O O . GLY D 1 293 ? 23.303 39.367 -8.703 1.00 20.60 427 GLY D O 1
ATOM 8771 N N . SER D 1 294 ? 23.835 38.905 -10.848 1.00 23.81 428 SER D N 1
ATOM 8772 C CA . SER D 1 294 ? 25.154 39.530 -10.791 1.00 27.38 428 SER D CA 1
ATOM 8773 C C . SER D 1 294 ? 25.473 40.238 -12.103 1.00 27.58 428 SER D C 1
ATOM 8774 O O . SER D 1 294 ? 25.037 39.808 -13.170 1.00 29.72 428 SER D O 1
ATOM 8777 N N . VAL D 1 295 ? 26.237 41.321 -12.010 1.00 29.76 429 VAL D N 1
ATOM 8778 C CA . VAL D 1 295 ? 26.627 42.097 -13.182 1.00 31.26 429 VAL D CA 1
ATOM 8779 C C . VAL D 1 295 ? 27.705 41.387 -13.997 1.00 31.72 429 VAL D C 1
ATOM 8780 O O . VAL D 1 295 ? 28.626 40.794 -13.438 1.00 31.26 429 VAL D O 1
ATOM 8784 N N . ILE D 1 296 ? 27.579 41.458 -15.319 1.00 30.29 430 ILE D N 1
ATOM 8785 C CA . ILE D 1 296 ? 28.538 40.846 -16.227 1.00 31.53 430 ILE D CA 1
ATOM 8786 C C . ILE D 1 296 ? 29.657 41.822 -16.556 1.00 33.30 430 ILE D C 1
ATOM 8787 O O . ILE D 1 296 ? 29.376 42.783 -17.306 1.00 34.82 430 ILE D O 1
ATOM 8792 N N . GLU E 1 2 ? 17.628 62.468 5.573 1.00 38.73 136 GLU E N 1
ATOM 8793 C CA . GLU E 1 2 ? 16.744 61.312 5.901 1.00 38.09 136 GLU E CA 1
ATOM 8794 C C . GLU E 1 2 ? 17.489 60.112 6.483 1.00 36.18 136 GLU E C 1
ATOM 8795 O O . GLU E 1 2 ? 16.857 59.147 6.909 1.00 37.34 136 GLU E O 1
ATOM 8801 N N . ARG E 1 3 ? 18.819 60.154 6.494 1.00 33.16 137 ARG E N 1
ATOM 8802 C CA . ARG E 1 3 ? 19.595 59.041 7.051 1.00 30.38 137 ARG E CA 1
ATOM 8803 C C . ARG E 1 3 ? 19.357 58.929 8.552 1.00 26.33 137 ARG E C 1
ATOM 8804 O O . ARG E 1 3 ? 19.320 59.935 9.254 1.00 25.21 137 ARG E O 1
ATOM 8812 N N . PRO E 1 4 ? 19.191 57.700 9.064 1.00 22.01 138 PRO E N 1
ATOM 8813 C CA . PRO E 1 4 ? 18.956 57.493 10.495 1.00 21.05 138 PRO E CA 1
ATOM 8814 C C . PRO E 1 4 ? 20.209 57.570 11.372 1.00 20.12 138 PRO E C 1
ATOM 8815 O O . PRO E 1 4 ? 20.114 57.509 12.597 1.00 18.15 138 PRO E O 1
ATOM 8819 N N . TYR E 1 5 ? 21.379 57.703 10.753 1.00 18.71 139 TYR E N 1
ATOM 8820 C CA . TYR E 1 5 ? 22.623 57.782 11.517 1.00 19.08 139 TYR E CA 1
ATOM 8821 C C . TYR E 1 5 ? 23.361 59.097 11.253 1.00 17.31 139 TYR E C 1
ATOM 8822 O O . TYR E 1 5 ? 23.106 59.777 10.258 1.00 16.56 139 TYR E O 1
ATOM 8831 N N . ALA E 1 6 ? 24.278 59.445 12.148 1.00 14.20 140 ALA E N 1
ATOM 8832 C CA . ALA E 1 6 ? 25.061 60.660 11.999 1.00 13.85 140 ALA E CA 1
ATOM 8833 C C . ALA E 1 6 ? 26.438 60.482 12.614 1.00 13.94 140 ALA E C 1
ATOM 8834 O O . ALA E 1 6 ? 26.593 59.806 13.636 1.00 10.94 140 ALA E O 1
ATOM 8836 N N . TYR E 1 7 ? 27.437 61.082 11.972 1.00 13.54 141 TYR E N 1
ATOM 8837 C CA . TYR E 1 7 ? 28.803 61.033 12.473 1.00 13.97 141 TYR E CA 1
ATOM 8838 C C . TYR E 1 7 ? 28.987 62.252 13.358 1.00 13.92 141 TYR E C 1
ATOM 8839 O O . TYR E 1 7 ? 28.511 63.340 13.035 1.00 15.05 141 TYR E O 1
ATOM 8848 N N . VAL E 1 8 ? 29.672 62.066 14.477 1.00 14.70 142 VAL E N 1
ATOM 8849 C CA . VAL E 1 8 ? 29.929 63.156 15.410 1.00 15.53 142 VAL E CA 1
ATOM 8850 C C . VAL E 1 8 ? 31.436 63.208 15.626 1.00 17.34 142 VAL E C 1
ATOM 8851 O O . VAL E 1 8 ? 32.025 62.269 16.159 1.00 15.75 142 VAL E O 1
ATOM 8855 N N . LYS E 1 9 ? 32.057 64.302 15.195 1.00 17.98 143 LYS E N 1
ATOM 8856 C CA . LYS E 1 9 ? 33.500 64.453 15.328 1.00 18.33 143 LYS E CA 1
ATOM 8857 C C . LYS E 1 9 ? 33.835 64.989 16.715 1.00 18.73 143 LYS E C 1
ATOM 8858 O O . LYS E 1 9 ? 33.624 66.164 17.005 1.00 16.91 143 LYS E O 1
ATOM 8864 N N . ILE E 1 10 ? 34.364 64.119 17.566 1.00 17.39 144 ILE E N 1
ATOM 8865 C CA . ILE E 1 10 ? 34.696 64.487 18.936 1.00 18.41 144 ILE E CA 1
ATOM 8866 C C . ILE E 1 10 ? 36.047 65.189 19.055 1.00 20.60 144 ILE E C 1
ATOM 8867 O O . ILE E 1 10 ? 36.351 65.787 20.085 1.00 20.38 144 ILE E O 1
ATOM 8872 N N . SER E 1 11 ? 36.839 65.129 17.987 1.00 23.39 145 SER E N 1
ATOM 8873 C CA . SER E 1 11 ? 38.166 65.739 17.949 1.00 28.46 145 SER E CA 1
ATOM 8874 C C . SER E 1 11 ? 38.578 65.995 16.509 1.00 30.16 145 SER E C 1
ATOM 8875 O O . SER E 1 11 ? 38.096 65.334 15.595 1.00 30.30 145 SER E O 1
ATOM 8878 N N . ASP E 1 12 ? 39.483 66.945 16.309 1.00 34.20 146 ASP E N 1
ATOM 8879 C CA . ASP E 1 12 ? 39.955 67.266 14.966 1.00 38.52 146 ASP E CA 1
ATOM 8880 C C . ASP E 1 12 ? 41.478 67.344 14.899 1.00 39.22 146 ASP E C 1
ATOM 8881 O O . ASP E 1 12 ? 42.040 67.840 13.921 1.00 40.90 146 ASP E O 1
ATOM 8886 N N . GLY E 1 13 ? 42.142 66.856 15.941 1.00 38.54 147 GLY E N 1
ATOM 8887 C CA . GLY E 1 13 ? 43.593 66.885 15.964 1.00 39.56 147 GLY E CA 1
ATOM 8888 C C . GLY E 1 13 ? 44.226 65.690 15.277 1.00 38.49 147 GLY E C 1
ATOM 8889 O O . GLY E 1 13 ? 43.931 64.540 15.608 1.00 38.45 147 GLY E O 1
ATOM 8890 N N . GLY E 1 28 ? 46.885 68.156 12.727 1.00 47.03 162 GLY E N 1
ATOM 8891 C CA . GLY E 1 28 ? 47.745 68.989 13.545 1.00 46.16 162 GLY E CA 1
ATOM 8892 C C . GLY E 1 28 ? 47.615 68.664 15.019 1.00 45.98 162 GLY E C 1
ATOM 8893 O O . GLY E 1 28 ? 47.471 67.498 15.398 1.00 46.29 162 GLY E O 1
ATOM 8894 N N . SER E 1 29 ? 47.668 69.697 15.853 1.00 45.12 163 SER E N 1
ATOM 8895 C CA . SER E 1 29 ? 47.550 69.532 17.295 1.00 43.91 163 SER E CA 1
ATOM 8896 C C . SER E 1 29 ? 46.186 68.937 17.634 1.00 42.35 163 SER E C 1
ATOM 8897 O O . SER E 1 29 ? 45.172 69.295 17.028 1.00 42.20 163 SER E O 1
ATOM 8900 N N . LEU E 1 30 ? 46.169 68.026 18.601 1.00 39.00 164 LEU E N 1
ATOM 8901 C CA . LEU E 1 30 ? 44.935 67.376 19.022 1.00 36.34 164 LEU E CA 1
ATOM 8902 C C . LEU E 1 30 ? 44.024 68.377 19.728 1.00 33.99 164 LEU E C 1
ATOM 8903 O O . LEU E 1 30 ? 44.417 68.993 20.718 1.00 34.09 164 LEU E O 1
ATOM 8908 N N . ARG E 1 31 ? 42.812 68.544 19.209 1.00 30.54 165 ARG E N 1
ATOM 8909 C CA . ARG E 1 31 ? 41.845 69.469 19.800 1.00 29.75 165 ARG E CA 1
ATOM 8910 C C . ARG E 1 31 ? 40.506 68.763 20.014 1.00 25.01 165 ARG E C 1
ATOM 8911 O O . ARG E 1 31 ? 39.783 68.496 19.060 1.00 23.95 165 ARG E O 1
ATOM 8919 N N . SER E 1 32 ? 40.182 68.479 21.269 1.00 21.69 166 SER E N 1
ATOM 8920 C CA . SER E 1 32 ? 38.940 67.797 21.621 1.00 21.13 166 SER E CA 1
ATOM 8921 C C . SER E 1 32 ? 37.811 68.774 21.958 1.00 21.59 166 SER E C 1
ATOM 8922 O O . SER E 1 32 ? 38.054 69.819 22.554 1.00 19.64 166 SER E O 1
ATOM 8925 N N . ARG E 1 33 ? 36.583 68.436 21.572 1.00 20.52 167 ARG E N 1
ATOM 8926 C CA . ARG E 1 33 ? 35.441 69.278 21.901 1.00 19.52 167 ARG E CA 1
ATOM 8927 C C . ARG E 1 33 ? 35.034 68.872 23.303 1.00 19.12 167 ARG E C 1
ATOM 8928 O O . ARG E 1 33 ? 35.305 67.747 23.730 1.00 19.85 167 ARG E O 1
ATOM 8936 N N . SER E 1 34 ? 34.378 69.774 24.022 1.00 18.56 168 SER E N 1
ATOM 8937 C CA . SER E 1 34 ? 33.966 69.481 25.392 1.00 17.85 168 SER E CA 1
ATOM 8938 C C . SER E 1 34 ? 32.862 68.428 25.438 1.00 18.17 168 SER E C 1
ATOM 8939 O O . SER E 1 34 ? 32.053 68.320 24.516 1.00 16.17 168 SER E O 1
ATOM 8942 N N . ILE E 1 35 ? 32.824 67.654 26.516 1.00 16.93 169 ILE E N 1
ATOM 8943 C CA . ILE E 1 35 ? 31.792 66.635 26.641 1.00 17.83 169 ILE E CA 1
ATOM 8944 C C . ILE E 1 35 ? 30.419 67.293 26.531 1.00 18.01 169 ILE E C 1
ATOM 8945 O O . ILE E 1 35 ? 29.512 66.747 25.908 1.00 15.55 169 ILE E O 1
ATOM 8950 N N . GLU E 1 36 ? 30.277 68.477 27.121 1.00 18.34 170 GLU E N 1
ATOM 8951 C CA . GLU E 1 36 ? 29.013 69.209 27.070 1.00 18.74 170 GLU E CA 1
ATOM 8952 C C . GLU E 1 36 ? 28.620 69.634 25.656 1.00 15.98 170 GLU E C 1
ATOM 8953 O O . GLU E 1 36 ? 27.450 69.540 25.294 1.00 14.47 170 GLU E O 1
ATOM 8959 N N . ASP E 1 37 ? 29.581 70.102 24.855 1.00 14.91 171 ASP E N 1
ATOM 8960 C CA . ASP E 1 37 ? 29.267 70.525 23.484 1.00 14.93 171 ASP E CA 1
ATOM 8961 C C . ASP E 1 37 ? 28.859 69.337 22.607 1.00 14.20 171 ASP E C 1
ATOM 8962 O O . ASP E 1 37 ? 27.947 69.445 21.789 1.00 12.23 171 ASP E O 1
ATOM 8967 N N . ILE E 1 38 ? 29.560 68.218 22.760 1.00 13.09 172 ILE E N 1
ATOM 8968 C CA . ILE E 1 38 ? 29.254 67.019 21.984 1.00 13.08 172 ILE E CA 1
ATOM 8969 C C . ILE E 1 38 ? 27.885 66.503 22.412 1.00 12.42 172 ILE E C 1
ATOM 8970 O O . ILE E 1 38 ? 27.092 66.048 21.588 1.00 14.23 172 ILE E O 1
ATOM 8975 N N . THR E 1 39 ? 27.617 66.577 23.709 1.00 13.73 173 THR E N 1
ATOM 8976 C CA . THR E 1 39 ? 26.343 66.125 24.233 1.00 13.91 173 THR E CA 1
ATOM 8977 C C . THR E 1 39 ? 25.179 66.915 23.638 1.00 14.35 173 THR E C 1
ATOM 8978 O O . THR E 1 39 ? 24.179 66.327 23.223 1.00 12.51 173 THR E O 1
ATOM 8982 N N . ARG E 1 40 ? 25.302 68.239 23.588 1.00 12.77 174 ARG E N 1
ATOM 8983 C CA . ARG E 1 40 ? 24.235 69.054 23.027 1.00 14.58 174 ARG E CA 1
ATOM 8984 C C . ARG E 1 40 ? 24.016 68.730 21.551 1.00 13.74 174 ARG E C 1
ATOM 8985 O O . ARG E 1 40 ? 22.881 68.744 21.071 1.00 13.56 174 ARG E O 1
ATOM 8993 N N . GLU E 1 41 ? 25.094 68.432 20.828 1.00 14.41 175 GLU E N 1
ATOM 8994 C CA . GLU E 1 41 ? 24.965 68.093 19.404 1.00 14.07 175 GLU E CA 1
ATOM 8995 C C . GLU E 1 41 ? 24.196 66.778 19.259 1.00 11.55 175 GLU E C 1
ATOM 8996 O O . GLU E 1 41 ? 23.270 66.680 18.461 1.00 11.98 175 GLU E O 1
ATOM 9002 N N . VAL E 1 42 ? 24.590 65.772 20.032 1.00 11.97 176 VAL E N 1
ATOM 9003 C CA . VAL E 1 42 ? 23.915 64.486 19.984 1.00 14.19 176 VAL E CA 1
ATOM 9004 C C . VAL E 1 42 ? 22.445 64.642 20.382 1.00 14.76 176 VAL E C 1
ATOM 9005 O O . VAL E 1 42 ? 21.562 64.054 19.757 1.00 14.56 176 VAL E O 1
ATOM 9009 N N . GLU E 1 43 ? 22.180 65.433 21.416 1.00 15.47 177 GLU E N 1
ATOM 9010 C CA . GLU E 1 43 ? 20.806 65.656 21.854 1.00 18.82 177 GLU E CA 1
ATOM 9011 C C . GLU E 1 43 ? 19.963 66.218 20.711 1.00 18.36 177 GLU E C 1
ATOM 9012 O O . GLU E 1 43 ? 18.815 65.813 20.525 1.00 21.21 177 GLU E O 1
ATOM 9018 N N . ASP E 1 44 ? 20.531 67.136 19.936 1.00 18.62 178 ASP E N 1
ATOM 9019 C CA . ASP E 1 44 ? 19.814 67.726 18.804 1.00 20.25 178 ASP E CA 1
ATOM 9020 C C . ASP E 1 44 ? 19.577 66.695 17.707 1.00 18.46 178 ASP E C 1
ATOM 9021 O O . ASP E 1 44 ? 18.547 66.719 17.033 1.00 19.09 178 ASP E O 1
ATOM 9026 N N . LEU E 1 45 ? 20.543 65.802 17.520 1.00 17.15 179 LEU E N 1
ATOM 9027 C CA . LEU E 1 45 ? 20.416 64.756 16.511 1.00 16.58 179 LEU E CA 1
ATOM 9028 C C . LEU E 1 45 ? 19.301 63.796 16.921 1.00 16.11 179 LEU E C 1
ATOM 9029 O O . LEU E 1 45 ? 18.495 63.386 16.092 1.00 17.62 179 LEU E O 1
ATOM 9034 N N . LEU E 1 46 ? 19.256 63.436 18.201 1.00 16.92 180 LEU E N 1
ATOM 9035 C CA . LEU E 1 46 ? 18.214 62.533 18.688 1.00 17.34 180 LEU E CA 1
ATOM 9036 C C . LEU E 1 46 ? 16.849 63.195 18.538 1.00 18.89 180 LEU E C 1
ATOM 9037 O O . LEU E 1 46 ? 15.849 62.531 18.249 1.00 18.58 180 LEU E O 1
ATOM 9042 N N . LYS E 1 47 ? 16.819 64.512 18.721 1.00 20.33 181 LYS E N 1
ATOM 9043 C CA . LYS E 1 47 ? 15.585 65.271 18.603 1.00 23.47 181 LYS E CA 1
ATOM 9044 C C . LYS E 1 47 ? 15.089 65.252 17.157 1.00 24.02 181 LYS E C 1
ATOM 9045 O O . LYS E 1 47 ? 13.883 65.264 16.912 1.00 25.25 181 LYS E O 1
ATOM 9051 N N . GLU E 1 48 ? 16.007 65.212 16.194 1.00 24.35 182 GLU E N 1
ATOM 9052 C CA . GLU E 1 48 ? 15.585 65.176 14.800 1.00 25.04 182 GLU E CA 1
ATOM 9053 C C . GLU E 1 48 ? 15.300 63.755 14.320 1.00 23.40 182 GLU E C 1
ATOM 9054 O O . GLU E 1 48 ? 15.007 63.541 13.146 1.00 25.66 182 GLU E O 1
ATOM 9060 N N . GLY E 1 49 ? 15.384 62.785 15.229 1.00 22.21 183 GLY E N 1
ATOM 9061 C CA . GLY E 1 49 ? 15.084 61.409 14.862 1.00 21.65 183 GLY E CA 1
ATOM 9062 C C . GLY E 1 49 ? 16.228 60.435 14.639 1.00 21.86 183 GLY E C 1
ATOM 9063 O O . GLY E 1 49 ? 15.984 59.266 14.327 1.00 21.53 183 GLY E O 1
ATOM 9064 N N . LYS E 1 50 ? 17.470 60.890 14.789 1.00 20.01 184 LYS E N 1
ATOM 9065 C CA . LYS E 1 50 ? 18.609 59.997 14.595 1.00 18.36 184 LYS E CA 1
ATOM 9066 C C . LYS E 1 50 ? 18.576 58.843 15.592 1.00 17.02 184 LYS E C 1
ATOM 9067 O O . LYS E 1 50 ? 18.235 59.023 16.762 1.00 16.32 184 LYS E O 1
ATOM 9073 N N . LYS E 1 51 ? 18.930 57.652 15.118 1.00 14.98 185 LYS E N 1
ATOM 9074 C CA . LYS E 1 51 ? 18.921 56.466 15.958 1.00 15.59 185 LYS E CA 1
ATOM 9075 C C . LYS E 1 51 ? 20.301 55.852 16.158 1.00 14.09 185 LYS E C 1
ATOM 9076 O O . LYS E 1 51 ? 20.462 54.909 16.930 1.00 12.61 185 LYS E O 1
ATOM 9082 N N . GLU E 1 52 ? 21.296 56.379 15.459 1.00 13.04 186 GLU E N 1
ATOM 9083 C CA . GLU E 1 52 ? 22.645 55.858 15.588 1.00 13.24 186 GLU E CA 1
ATOM 9084 C C . GLU E 1 52 ? 23.617 57.023 15.622 1.00 12.76 186 GLU E C 1
ATOM 9085 O O . GLU E 1 52 ? 23.623 57.864 14.724 1.00 12.16 186 GLU E O 1
ATOM 9091 N N . ILE E 1 53 ? 24.424 57.069 16.677 1.00 11.63 187 ILE E N 1
ATOM 9092 C CA . ILE E 1 53 ? 25.395 58.133 16.863 1.00 11.54 187 ILE E CA 1
ATOM 9093 C C . ILE E 1 53 ? 26.772 57.508 16.735 1.00 11.56 187 ILE E C 1
ATOM 9094 O O . ILE E 1 53 ? 27.168 56.678 17.557 1.00 12.65 187 ILE E O 1
ATOM 9099 N N . ILE E 1 54 ? 27.495 57.901 15.692 1.00 11.59 188 ILE E N 1
ATOM 9100 C CA . ILE E 1 54 ? 28.822 57.353 15.428 1.00 11.75 188 ILE E CA 1
ATOM 9101 C C . ILE E 1 54 ? 29.932 58.352 15.747 1.00 12.69 188 ILE E C 1
ATOM 9102 O O . ILE E 1 54 ? 30.129 59.340 15.033 1.00 13.13 188 ILE E O 1
ATOM 9107 N N . LEU E 1 55 ? 30.656 58.082 16.828 1.00 12.06 189 LEU E N 1
ATOM 9108 C CA . LEU E 1 55 ? 31.752 58.942 17.271 1.00 12.47 189 LEU E CA 1
ATOM 9109 C C . LEU E 1 55 ? 33.008 58.672 16.443 1.00 12.92 189 LEU E C 1
ATOM 9110 O O . LEU E 1 55 ? 33.477 57.530 16.357 1.00 11.89 189 LEU E O 1
ATOM 9115 N N . VAL E 1 56 ? 33.534 59.730 15.824 1.00 11.40 190 VAL E N 1
ATOM 9116 C CA . VAL E 1 56 ? 34.716 59.629 14.976 1.00 13.49 190 VAL E CA 1
ATOM 9117 C C . VAL E 1 56 ? 35.792 60.669 15.281 1.00 15.53 190 VAL E C 1
ATOM 9118 O O . VAL E 1 56 ? 35.525 61.719 15.870 1.00 12.97 190 VAL E O 1
ATOM 9122 N N . ALA E 1 57 ? 37.008 60.351 14.855 1.00 16.24 191 ALA E N 1
ATOM 9123 C CA . ALA E 1 57 ? 38.179 61.197 15.032 1.00 18.87 191 ALA E CA 1
ATOM 9124 C C . ALA E 1 57 ? 39.338 60.368 14.512 1.00 22.05 191 ALA E C 1
ATOM 9125 O O . ALA E 1 57 ? 39.178 59.174 14.256 1.00 21.50 191 ALA E O 1
ATOM 9127 N N . GLN E 1 58 ? 40.497 60.996 14.342 1.00 23.36 192 GLN E N 1
ATOM 9128 C CA . GLN E 1 58 ? 41.674 60.270 13.886 1.00 25.40 192 GLN E CA 1
ATOM 9129 C C . GLN E 1 58 ? 41.903 59.106 14.842 1.00 23.82 192 GLN E C 1
ATOM 9130 O O . GLN E 1 58 ? 42.177 57.982 14.422 1.00 23.53 192 GLN E O 1
ATOM 9136 N N . ASP E 1 59 ? 41.779 59.387 16.134 1.00 23.26 193 ASP E N 1
ATOM 9137 C CA . ASP E 1 59 ? 41.954 58.378 17.168 1.00 22.01 193 ASP E CA 1
ATOM 9138 C C . ASP E 1 59 ? 40.998 58.701 18.313 1.00 21.53 193 ASP E C 1
ATOM 9139 O O . ASP E 1 59 ? 41.295 59.538 19.164 1.00 21.18 193 ASP E O 1
ATOM 9144 N N . THR E 1 60 ? 39.849 58.035 18.332 1.00 19.65 194 THR E N 1
ATOM 9145 C CA . THR E 1 60 ? 38.851 58.287 19.364 1.00 19.25 194 THR E CA 1
ATOM 9146 C C . THR E 1 60 ? 39.311 57.979 20.777 1.00 18.85 194 THR E C 1
ATOM 9147 O O . THR E 1 60 ? 38.832 58.592 21.726 1.00 18.20 194 THR E O 1
ATOM 9151 N N . THR E 1 61 ? 40.231 57.031 20.931 1.00 19.90 195 THR E N 1
ATOM 9152 C CA . THR E 1 61 ? 40.716 56.693 22.263 1.00 21.57 195 THR E CA 1
ATOM 9153 C C . THR E 1 61 ? 41.530 57.828 22.875 1.00 22.18 195 THR E C 1
ATOM 9154 O O . THR E 1 61 ? 41.749 57.853 24.083 1.00 25.09 195 THR E O 1
ATOM 9158 N N . SER E 1 62 ? 41.979 58.770 22.052 1.00 23.18 196 SER E N 1
ATOM 9159 C CA . SER E 1 62 ? 42.772 59.884 22.570 1.00 24.14 196 SER E CA 1
ATOM 9160 C C . SER E 1 62 ? 41.932 61.115 22.914 1.00 23.70 196 SER E C 1
ATOM 9161 O O . SER E 1 62 ? 42.468 62.165 23.264 1.00 23.86 196 SER E O 1
ATOM 9164 N N . TYR E 1 63 ? 40.612 60.976 22.833 1.00 22.20 197 TYR E N 1
ATOM 9165 C CA . TYR E 1 63 ? 39.706 62.077 23.144 1.00 20.74 197 TYR E CA 1
ATOM 9166 C C . TYR E 1 63 ? 39.857 62.637 24.566 1.00 21.45 197 TYR E C 1
ATOM 9167 O O . TYR E 1 63 ? 39.861 61.884 25.539 1.00 19.60 197 TYR E O 1
ATOM 9176 N N . GLY E 1 64 ? 39.962 63.959 24.680 1.00 22.60 198 GLY E N 1
ATOM 9177 C CA . GLY E 1 64 ? 40.062 64.581 25.992 1.00 24.52 198 GLY E CA 1
ATOM 9178 C C . GLY E 1 64 ? 41.428 64.795 26.616 1.00 26.47 198 GLY E C 1
ATOM 9179 O O . GLY E 1 64 ? 41.557 65.567 27.570 1.00 25.62 198 GLY E O 1
ATOM 9180 N N . ILE E 1 65 ? 42.449 64.123 26.100 1.00 26.54 199 ILE E N 1
ATOM 9181 C CA . ILE E 1 65 ? 43.787 64.274 26.651 1.00 29.08 199 ILE E CA 1
ATOM 9182 C C . ILE E 1 65 ? 44.239 65.738 26.688 1.00 30.46 199 ILE E C 1
ATOM 9183 O O . ILE E 1 65 ? 44.935 66.154 27.614 1.00 31.68 199 ILE E O 1
ATOM 9188 N N . ASP E 1 66 ? 43.834 66.514 25.688 1.00 30.11 200 ASP E N 1
ATOM 9189 C CA . ASP E 1 66 ? 44.211 67.923 25.606 1.00 31.71 200 ASP E CA 1
ATOM 9190 C C . ASP E 1 66 ? 43.337 68.843 26.447 1.00 32.24 200 ASP E C 1
ATOM 9191 O O . ASP E 1 66 ? 43.782 69.904 26.880 1.00 34.49 200 ASP E O 1
ATOM 9196 N N . LEU E 1 67 ? 42.096 68.435 26.681 1.00 32.20 201 LEU E N 1
ATOM 9197 C CA . LEU E 1 67 ? 41.150 69.255 27.428 1.00 30.97 201 LEU E CA 1
ATOM 9198 C C . LEU E 1 67 ? 40.984 68.874 28.894 1.00 30.39 201 LEU E C 1
ATOM 9199 O O . LEU E 1 67 ? 40.909 69.745 29.760 1.00 30.90 201 LEU E O 1
ATOM 9204 N N . TYR E 1 68 ? 40.923 67.576 29.169 1.00 27.19 202 TYR E N 1
ATOM 9205 C CA . TYR E 1 68 ? 40.738 67.087 30.530 1.00 26.13 202 TYR E CA 1
ATOM 9206 C C . TYR E 1 68 ? 42.017 66.481 31.108 1.00 27.18 202 TYR E C 1
ATOM 9207 O O . TYR E 1 68 ? 42.026 65.988 32.237 1.00 26.37 202 TYR E O 1
ATOM 9216 N N . ARG E 1 69 ? 43.092 66.514 30.329 1.00 28.17 203 ARG E N 1
ATOM 9217 C CA . ARG E 1 69 ? 44.365 65.960 30.770 1.00 31.46 203 ARG E CA 1
ATOM 9218 C C . ARG E 1 69 ? 44.265 64.463 31.058 1.00 32.20 203 ARG E C 1
ATOM 9219 O O . ARG E 1 69 ? 44.896 63.952 31.985 1.00 32.05 203 ARG E O 1
ATOM 9227 N N . LYS E 1 70 ? 43.457 63.768 30.260 1.00 31.40 204 LYS E N 1
ATOM 9228 C CA . LYS E 1 70 ? 43.278 62.325 30.391 1.00 29.43 204 LYS E CA 1
ATOM 9229 C C . LYS E 1 70 ? 42.261 61.809 29.377 1.00 26.95 204 LYS E C 1
ATOM 9230 O O . LYS E 1 70 ? 41.498 62.584 28.798 1.00 23.34 204 LYS E O 1
ATOM 9236 N N . GLN E 1 71 ? 42.277 60.498 29.152 1.00 24.57 205 GLN E N 1
ATOM 9237 C CA . GLN E 1 71 ? 41.370 59.866 28.200 1.00 22.74 205 GLN E CA 1
ATOM 9238 C C . GLN E 1 71 ? 39.957 59.870 28.750 1.00 21.45 205 GLN E C 1
ATOM 9239 O O . GLN E 1 71 ? 39.556 58.983 29.500 1.00 20.52 205 GLN E O 1
ATOM 9245 N N . ALA E 1 72 ? 39.205 60.890 28.362 1.00 20.37 206 ALA E N 1
ATOM 9246 C CA . ALA E 1 72 ? 37.846 61.064 28.836 1.00 20.12 206 ALA E CA 1
ATOM 9247 C C . ALA E 1 72 ? 36.781 60.370 27.995 1.00 18.25 206 ALA E C 1
ATOM 9248 O O . ALA E 1 72 ? 35.593 60.634 28.166 1.00 17.70 206 ALA E O 1
ATOM 9250 N N . LEU E 1 73 ? 37.198 59.486 27.091 1.00 18.78 207 LEU E N 1
ATOM 9251 C CA . LEU E 1 73 ? 36.244 58.764 26.252 1.00 17.39 207 LEU E CA 1
ATOM 9252 C C . LEU E 1 73 ? 35.187 58.082 27.123 1.00 16.60 207 LEU E C 1
ATOM 9253 O O . LEU E 1 73 ? 34.007 58.083 26.781 1.00 16.54 207 LEU E O 1
ATOM 9258 N N . PRO E 1 74 ? 35.597 57.488 28.260 1.00 17.15 208 PRO E N 1
ATOM 9259 C CA . PRO E 1 74 ? 34.636 56.817 29.144 1.00 17.99 208 PRO E CA 1
ATOM 9260 C C . PRO E 1 74 ? 33.533 57.756 29.619 1.00 19.00 208 PRO E C 1
ATOM 9261 O O . PRO E 1 74 ? 32.353 57.406 29.610 1.00 19.03 208 PRO E O 1
ATOM 9265 N N . ASP E 1 75 ? 33.940 58.952 30.035 1.00 20.29 209 ASP E N 1
ATOM 9266 C CA . ASP E 1 75 ? 33.029 59.979 30.526 1.00 21.32 209 ASP E CA 1
ATOM 9267 C C . ASP E 1 75 ? 32.080 60.460 29.438 1.00 19.56 209 ASP E C 1
ATOM 9268 O O . ASP E 1 75 ? 30.889 60.647 29.682 1.00 20.32 209 ASP E O 1
ATOM 9273 N N . LEU E 1 76 ? 32.615 60.669 28.240 1.00 17.21 210 LEU E N 1
ATOM 9274 C CA . LEU E 1 76 ? 31.799 61.113 27.122 1.00 14.87 210 LEU E CA 1
ATOM 9275 C C . LEU E 1 76 ? 30.710 60.074 26.856 1.00 14.88 210 LEU E C 1
ATOM 9276 O O . LEU E 1 76 ? 29.530 60.409 26.756 1.00 16.20 210 LEU E O 1
ATOM 9281 N N . LEU E 1 77 ? 31.112 58.812 26.751 1.00 15.49 211 LEU E N 1
ATOM 9282 C CA . LEU E 1 77 ? 30.171 57.721 26.502 1.00 16.94 211 LEU E CA 1
ATOM 9283 C C . LEU E 1 77 ? 29.075 57.628 27.560 1.00 17.00 211 LEU E C 1
ATOM 9284 O O . LEU E 1 77 ? 27.897 57.473 27.234 1.00 16.86 211 LEU E O 1
ATOM 9289 N N . ARG E 1 78 ? 29.465 57.708 28.829 1.00 18.80 212 ARG E N 1
ATOM 9290 C CA . ARG E 1 78 ? 28.492 57.640 29.909 1.00 20.96 212 ARG E CA 1
ATOM 9291 C C . ARG E 1 78 ? 27.483 58.773 29.772 1.00 19.66 212 ARG E C 1
ATOM 9292 O O . ARG E 1 78 ? 26.284 58.579 29.971 1.00 19.66 212 ARG E O 1
ATOM 9300 N N . ARG E 1 79 ? 27.980 59.957 29.429 1.00 18.86 213 ARG E N 1
ATOM 9301 C CA . ARG E 1 79 ? 27.125 61.126 29.273 1.00 19.73 213 ARG E CA 1
ATOM 9302 C C . ARG E 1 79 ? 26.125 60.956 28.129 1.00 17.60 213 ARG E C 1
ATOM 9303 O O . ARG E 1 79 ? 24.939 61.261 28.274 1.00 18.61 213 ARG E O 1
ATOM 9311 N N . LEU E 1 80 ? 26.605 60.468 26.990 1.00 14.89 214 LEU E N 1
ATOM 9312 C CA . LEU E 1 80 ? 25.740 60.276 25.829 1.00 15.07 214 LEU E CA 1
ATOM 9313 C C . LEU E 1 80 ? 24.760 59.134 26.089 1.00 13.42 214 LEU E C 1
ATOM 9314 O O . LEU E 1 80 ? 23.595 59.201 25.698 1.00 12.18 214 LEU E O 1
ATOM 9319 N N . ASN E 1 81 ? 25.240 58.094 26.764 1.00 14.74 215 ASN E N 1
ATOM 9320 C CA . ASN E 1 81 ? 24.408 56.939 27.082 1.00 16.57 215 ASN E CA 1
ATOM 9321 C C . ASN E 1 81 ? 23.211 57.359 27.934 1.00 18.91 215 ASN E C 1
ATOM 9322 O O . ASN E 1 81 ? 22.133 56.758 27.857 1.00 17.60 215 ASN E O 1
ATOM 9327 N N . SER E 1 82 ? 23.396 58.396 28.743 1.00 17.29 216 SER E N 1
ATOM 9328 C CA . SER E 1 82 ? 22.318 58.858 29.611 1.00 19.36 216 SER E CA 1
ATOM 9329 C C . SER E 1 82 ? 21.252 59.678 28.902 1.00 17.75 216 SER E C 1
ATOM 9330 O O . SER E 1 82 ? 20.195 59.939 29.473 1.00 18.33 216 SER E O 1
ATOM 9333 N N . LEU E 1 83 ? 21.518 60.090 27.665 1.00 18.09 217 LEU E N 1
ATOM 9334 C CA . LEU E 1 83 ? 20.523 60.858 26.920 1.00 16.97 217 LEU E CA 1
ATOM 9335 C C . LEU E 1 83 ? 19.295 59.961 26.753 1.00 16.53 217 LEU E C 1
ATOM 9336 O O . LEU E 1 83 ? 19.420 58.739 26.670 1.00 13.06 217 LEU E O 1
ATOM 9341 N N . ASN E 1 84 ? 18.114 60.569 26.707 1.00 17.02 218 ASN E N 1
ATOM 9342 C CA . ASN E 1 84 ? 16.857 59.826 26.601 1.00 17.93 218 ASN E CA 1
ATOM 9343 C C . ASN E 1 84 ? 16.556 59.206 25.236 1.00 17.61 218 ASN E C 1
ATOM 9344 O O . ASN E 1 84 ? 16.793 59.818 24.199 1.00 20.08 218 ASN E O 1
ATOM 9349 N N . GLY E 1 85 ? 16.015 57.991 25.244 1.00 18.12 219 GLY E N 1
ATOM 9350 C CA . GLY E 1 85 ? 15.664 57.346 23.994 1.00 15.60 219 GLY E CA 1
ATOM 9351 C C . GLY E 1 85 ? 16.354 56.031 23.697 1.00 16.28 219 GLY E C 1
ATOM 9352 O O . GLY E 1 85 ? 17.301 55.631 24.374 1.00 16.65 219 GLY E O 1
ATOM 9353 N N . GLU E 1 86 ? 15.847 55.344 22.681 1.00 15.20 220 GLU E N 1
ATOM 9354 C CA . GLU E 1 86 ? 16.431 54.094 22.250 1.00 15.54 220 GLU E CA 1
ATOM 9355 C C . GLU E 1 86 ? 17.259 54.479 21.032 1.00 15.37 220 GLU E C 1
ATOM 9356 O O . GLU E 1 86 ? 16.720 54.970 20.038 1.00 15.18 220 GLU E O 1
ATOM 9362 N N . PHE E 1 87 ? 18.567 54.289 21.124 1.00 13.69 221 PHE E N 1
ATOM 9363 C CA . PHE E 1 87 ? 19.462 54.611 20.017 1.00 12.72 221 PHE E CA 1
ATOM 9364 C C . PHE E 1 87 ? 20.779 53.887 20.218 1.00 11.10 221 PHE E C 1
ATOM 9365 O O . PHE E 1 87 ? 21.034 53.337 21.287 1.00 11.83 221 PHE E O 1
ATOM 9373 N N . TRP E 1 88 ? 21.601 53.865 19.178 1.00 12.63 222 TRP E N 1
ATOM 9374 C CA . TRP E 1 88 ? 22.903 53.218 19.245 1.00 12.66 222 TRP E CA 1
ATOM 9375 C C . TRP E 1 88 ? 24.014 54.256 19.275 1.00 12.40 222 TRP E C 1
ATOM 9376 O O . TRP E 1 88 ? 23.912 55.316 18.656 1.00 12.62 222 TRP E O 1
ATOM 9387 N N . ILE E 1 89 ? 25.080 53.930 19.994 1.00 13.19 223 ILE E N 1
ATOM 9388 C CA . ILE E 1 89 ? 26.260 54.773 20.058 1.00 11.84 223 ILE E CA 1
ATOM 9389 C C . ILE E 1 89 ? 27.364 53.856 19.510 1.00 12.68 223 ILE E C 1
ATOM 9390 O O . ILE E 1 89 ? 27.634 52.811 20.091 1.00 13.38 223 ILE E O 1
ATOM 9395 N N . ARG E 1 90 ? 27.977 54.226 18.387 1.00 12.16 224 ARG E N 1
ATOM 9396 C CA . ARG E 1 90 ? 29.034 53.405 17.789 1.00 14.39 224 ARG E CA 1
ATOM 9397 C C . ARG E 1 90 ? 30.351 54.168 17.773 1.00 14.01 224 ARG E C 1
ATOM 9398 O O . ARG E 1 90 ? 30.411 55.312 17.321 1.00 13.75 224 ARG E O 1
ATOM 9406 N N . VAL E 1 91 ? 31.408 53.545 18.271 1.00 13.75 225 VAL E N 1
ATOM 9407 C CA . VAL E 1 91 ? 32.696 54.208 18.269 1.00 14.96 225 VAL E CA 1
ATOM 9408 C C . VAL E 1 91 ? 33.536 53.625 17.154 1.00 17.36 225 VAL E C 1
ATOM 9409 O O . VAL E 1 91 ? 33.491 52.425 16.884 1.00 15.86 225 VAL E O 1
ATOM 9421 N N . TYR E 1 93 ? 37.459 54.012 14.781 1.00 18.21 227 TYR E N 1
ATOM 9422 C CA . TYR E 1 93 ? 38.839 54.466 14.785 1.00 19.72 227 TYR E CA 1
ATOM 9423 C C . TYR E 1 93 ? 39.524 54.378 16.152 1.00 19.24 227 TYR E C 1
ATOM 9424 O O . TYR E 1 93 ? 40.130 55.345 16.613 1.00 17.78 227 TYR E O 1
ATOM 9433 N N . LEU E 1 94 ? 39.421 53.221 16.799 1.00 18.90 228 LEU E N 1
ATOM 9434 C CA . LEU E 1 94 ? 40.069 53.012 18.088 1.00 20.88 228 LEU E CA 1
ATOM 9435 C C . LEU E 1 94 ? 41.523 52.649 17.800 1.00 23.29 228 LEU E C 1
ATOM 9436 O O . LEU E 1 94 ? 41.803 51.953 16.823 1.00 25.17 228 LEU E O 1
ATOM 9441 N N . HIS E 1 95 ? 42.446 53.134 18.629 1.00 22.54 229 HIS E N 1
ATOM 9442 C CA . HIS E 1 95 ? 43.861 52.812 18.456 1.00 22.59 229 HIS E CA 1
ATOM 9443 C C . HIS E 1 95 ? 44.195 51.778 19.526 1.00 23.27 229 HIS E C 1
ATOM 9444 O O . HIS E 1 95 ? 44.049 52.041 20.725 1.00 23.36 229 HIS E O 1
ATOM 9451 N N . PRO E 1 96 ? 44.650 50.585 19.109 1.00 23.33 230 PRO E N 1
ATOM 9452 C CA . PRO E 1 96 ? 44.986 49.515 20.054 1.00 24.63 230 PRO E CA 1
ATOM 9453 C C . PRO E 1 96 ? 45.924 49.896 21.194 1.00 24.26 230 PRO E C 1
ATOM 9454 O O . PRO E 1 96 ? 45.689 49.518 22.342 1.00 23.94 230 PRO E O 1
ATOM 9458 N N . ASP E 1 97 ? 46.977 50.643 20.887 1.00 24.37 231 ASP E N 1
ATOM 9459 C CA . ASP E 1 97 ? 47.933 51.043 21.916 1.00 26.43 231 ASP E CA 1
ATOM 9460 C C . ASP E 1 97 ? 47.324 51.944 22.979 1.00 27.72 231 ASP E C 1
ATOM 9461 O O . ASP E 1 97 ? 47.803 51.997 24.115 1.00 28.23 231 ASP E O 1
ATOM 9466 N N . HIS E 1 98 ? 46.252 52.636 22.609 1.00 26.39 232 HIS E N 1
ATOM 9467 C CA . HIS E 1 98 ? 45.588 53.559 23.516 1.00 27.12 232 HIS E CA 1
ATOM 9468 C C . HIS E 1 98 ? 44.269 53.023 24.061 1.00 27.05 232 HIS E C 1
ATOM 9469 O O . HIS E 1 98 ? 43.598 53.689 24.853 1.00 26.79 232 HIS E O 1
ATOM 9476 N N . LEU E 1 99 ? 43.898 51.821 23.637 1.00 25.22 233 LEU E N 1
ATOM 9477 C CA . LEU E 1 99 ? 42.658 51.210 24.096 1.00 25.27 233 LEU E CA 1
ATOM 9478 C C . LEU E 1 99 ? 42.863 50.702 25.519 1.00 25.51 233 LEU E C 1
ATOM 9479 O O . LEU E 1 99 ? 43.383 49.608 25.724 1.00 24.83 233 LEU E O 1
ATOM 9484 N N . THR E 1 100 ? 42.444 51.499 26.494 1.00 25.27 234 THR E N 1
ATOM 9485 C CA . THR E 1 100 ? 42.596 51.154 27.900 1.00 25.17 234 THR E CA 1
ATOM 9486 C C . THR E 1 100 ? 41.425 50.353 28.443 1.00 25.84 234 THR E C 1
ATOM 9487 O O . THR E 1 100 ? 40.321 50.376 27.892 1.00 23.32 234 THR E O 1
ATOM 9491 N N . GLU E 1 101 ? 41.667 49.665 29.551 1.00 25.02 235 GLU E N 1
ATOM 9492 C CA . GLU E 1 101 ? 40.628 48.864 30.175 1.00 25.65 235 GLU E CA 1
ATOM 9493 C C . GLU E 1 101 ? 39.458 49.751 30.591 1.00 24.71 235 GLU E C 1
ATOM 9494 O O . GLU E 1 101 ? 38.316 49.296 30.666 1.00 24.55 235 GLU E O 1
ATOM 9500 N N . GLU E 1 102 ? 39.741 51.022 30.853 1.00 24.98 236 GLU E N 1
ATOM 9501 C CA . GLU E 1 102 ? 38.697 51.958 31.241 1.00 26.43 236 GLU E CA 1
ATOM 9502 C C . GLU E 1 102 ? 37.761 52.212 30.060 1.00 23.78 236 GLU E C 1
ATOM 9503 O O . GLU E 1 102 ? 36.551 52.349 30.235 1.00 23.20 236 GLU E O 1
ATOM 9509 N N . ILE E 1 103 ? 38.318 52.274 28.855 1.00 21.54 237 ILE E N 1
ATOM 9510 C CA . ILE E 1 103 ? 37.492 52.494 27.667 1.00 20.43 237 ILE E CA 1
ATOM 9511 C C . ILE E 1 103 ? 36.711 51.219 27.341 1.00 19.03 237 ILE E C 1
ATOM 9512 O O . ILE E 1 103 ? 35.500 51.259 27.123 1.00 18.51 237 ILE E O 1
ATOM 9517 N N . ILE E 1 104 ? 37.412 50.090 27.320 1.00 19.00 238 ILE E N 1
ATOM 9518 C CA . ILE E 1 104 ? 36.790 48.805 27.030 1.00 20.21 238 ILE E CA 1
ATOM 9519 C C . ILE E 1 104 ? 35.649 48.525 27.996 1.00 21.64 238 ILE E C 1
ATOM 9520 O O . ILE E 1 104 ? 34.553 48.138 27.590 1.00 22.00 238 ILE E O 1
ATOM 9525 N N . SER E 1 105 ? 35.902 48.745 29.279 1.00 21.78 239 SER E N 1
ATOM 9526 C CA . SER E 1 105 ? 34.891 48.488 30.288 1.00 22.63 239 SER E CA 1
ATOM 9527 C C . SER E 1 105 ? 33.648 49.354 30.093 1.00 21.95 239 SER E C 1
ATOM 9528 O O . SER E 1 105 ? 32.527 48.869 30.236 1.00 23.41 239 SER E O 1
ATOM 9531 N N . ALA E 1 106 ? 33.842 50.626 29.752 1.00 21.04 240 ALA E N 1
ATOM 9532 C CA . ALA E 1 106 ? 32.720 51.537 29.536 1.00 20.22 240 ALA E CA 1
ATOM 9533 C C . ALA E 1 106 ? 31.880 51.088 28.342 1.00 19.16 240 ALA E C 1
ATOM 9534 O O . ALA E 1 106 ? 30.652 51.078 28.396 1.00 18.55 240 ALA E O 1
ATOM 9544 N N . LEU E 1 108 ? 31.581 48.155 27.172 1.00 21.56 242 LEU E N 1
ATOM 9545 C CA . LEU E 1 108 ? 30.884 46.915 27.481 1.00 21.94 242 LEU E CA 1
ATOM 9546 C C . LEU E 1 108 ? 29.746 47.082 28.479 1.00 22.34 242 LEU E C 1
ATOM 9547 O O . LEU E 1 108 ? 28.744 46.374 28.401 1.00 23.36 242 LEU E O 1
ATOM 9552 N N . GLU E 1 109 ? 29.882 48.018 29.412 1.00 23.50 243 GLU E N 1
ATOM 9553 C CA . GLU E 1 109 ? 28.840 48.218 30.417 1.00 24.82 243 GLU E CA 1
ATOM 9554 C C . GLU E 1 109 ? 27.680 49.108 29.983 1.00 22.80 243 GLU E C 1
ATOM 9555 O O . GLU E 1 109 ? 26.535 48.861 30.367 1.00 23.20 243 GLU E O 1
ATOM 9561 N N . LEU E 1 110 ? 27.966 50.139 29.192 1.00 22.15 244 LEU E N 1
ATOM 9562 C CA . LEU E 1 110 ? 26.921 51.062 28.728 1.00 20.56 244 LEU E CA 1
ATOM 9563 C C . LEU E 1 110 ? 25.995 50.378 27.715 1.00 19.87 244 LEU E C 1
ATOM 9564 O O . LEU E 1 110 ? 26.408 50.057 26.608 1.00 17.60 244 LEU E O 1
ATOM 9569 N N . ASP E 1 111 ? 24.734 50.189 28.089 1.00 20.72 245 ASP E N 1
ATOM 9570 C CA . ASP E 1 111 ? 23.781 49.489 27.235 1.00 21.75 245 ASP E CA 1
ATOM 9571 C C . ASP E 1 111 ? 23.518 50.022 25.825 1.00 21.63 245 ASP E C 1
ATOM 9572 O O . ASP E 1 111 ? 23.199 49.238 24.936 1.00 21.67 245 ASP E O 1
ATOM 9577 N N . LYS E 1 112 ? 23.639 51.328 25.600 1.00 18.14 246 LYS E N 1
ATOM 9578 C CA . LYS E 1 112 ? 23.394 51.858 24.256 1.00 16.53 246 LYS E CA 1
ATOM 9579 C C . LYS E 1 112 ? 24.638 51.848 23.375 1.00 16.25 246 LYS E C 1
ATOM 9580 O O . LYS E 1 112 ? 24.562 52.108 22.176 1.00 16.56 246 LYS E O 1
ATOM 9586 N N . VAL E 1 113 ? 25.792 51.560 23.963 1.00 14.20 247 VAL E N 1
ATOM 9587 C CA . VAL E 1 113 ? 27.006 51.503 23.168 1.00 15.31 247 VAL E CA 1
ATOM 9588 C C . VAL E 1 113 ? 27.062 50.105 22.562 1.00 15.68 247 VAL E C 1
ATOM 9589 O O . VAL E 1 113 ? 27.041 49.106 23.284 1.00 13.47 247 VAL E O 1
ATOM 9593 N N . VAL E 1 114 ? 27.115 50.031 21.235 1.00 15.33 248 VAL E N 1
ATOM 9594 C CA . VAL E 1 114 ? 27.176 48.736 20.575 1.00 14.87 248 VAL E CA 1
ATOM 9595 C C . VAL E 1 114 ? 28.549 48.118 20.834 1.00 15.63 248 VAL E C 1
ATOM 9596 O O . VAL E 1 114 ? 29.556 48.815 20.801 1.00 13.61 248 VAL E O 1
ATOM 9600 N N . LYS E 1 115 ? 28.575 46.812 21.096 1.00 13.97 249 LYS E N 1
ATOM 9601 C CA . LYS E 1 115 ? 29.809 46.089 21.390 1.00 17.31 249 LYS E CA 1
ATOM 9602 C C . LYS E 1 115 ? 30.622 45.853 20.130 1.00 16.72 249 LYS E C 1
ATOM 9603 O O . LYS E 1 115 ? 31.013 44.729 19.820 1.00 17.50 249 LYS E O 1
ATOM 9609 N N . TYR E 1 116 ? 30.878 46.944 19.427 1.00 15.77 250 TYR E N 1
ATOM 9610 C CA . TYR E 1 116 ? 31.609 46.952 18.171 1.00 15.57 250 TYR E CA 1
ATOM 9611 C C . TYR E 1 116 ? 32.955 47.631 18.403 1.00 16.36 250 TYR E C 1
ATOM 9612 O O . TYR E 1 116 ? 33.018 48.805 18.791 1.00 15.65 250 TYR E O 1
ATOM 9621 N N . PHE E 1 117 ? 34.027 46.885 18.163 1.00 15.63 251 PHE E N 1
ATOM 9622 C CA . PHE E 1 117 ? 35.369 47.393 18.365 1.00 16.28 251 PHE E CA 1
ATOM 9623 C C . PHE E 1 117 ? 36.163 47.528 17.090 1.00 16.40 251 PHE E C 1
ATOM 9624 O O . PHE E 1 117 ? 36.672 46.544 16.553 1.00 17.78 251 PHE E O 1
ATOM 9632 N N . ASP E 1 118 ? 36.270 48.763 16.618 1.00 16.75 252 ASP E N 1
ATOM 9633 C CA . ASP E 1 118 ? 37.006 49.078 15.404 1.00 17.93 252 ASP E CA 1
ATOM 9634 C C . ASP E 1 118 ? 38.429 49.434 15.819 1.00 19.32 252 ASP E C 1
ATOM 9635 O O . ASP E 1 118 ? 38.734 50.593 16.109 1.00 17.94 252 ASP E O 1
ATOM 9640 N N . VAL E 1 119 ? 39.298 48.427 15.843 1.00 19.99 253 VAL E N 1
ATOM 9641 C CA . VAL E 1 119 ? 40.677 48.623 16.267 1.00 20.56 253 VAL E CA 1
ATOM 9642 C C . VAL E 1 119 ? 41.697 47.941 15.358 1.00 22.00 253 VAL E C 1
ATOM 9643 O O . VAL E 1 119 ? 42.037 46.775 15.550 1.00 21.63 253 VAL E O 1
ATOM 9647 N N . PRO E 1 120 ? 42.191 48.668 14.342 1.00 23.37 254 PRO E N 1
ATOM 9648 C CA . PRO E 1 120 ? 43.178 48.144 13.394 1.00 25.02 254 PRO E CA 1
ATOM 9649 C C . PRO E 1 120 ? 44.531 47.909 14.056 1.00 26.88 254 PRO E C 1
ATOM 9650 O O . PRO E 1 120 ? 45.140 48.843 14.589 1.00 28.88 254 PRO E O 1
ATOM 9654 N N . VAL E 1 121 ? 44.996 46.663 14.019 1.00 24.72 255 VAL E N 1
ATOM 9655 C CA . VAL E 1 121 ? 46.268 46.306 14.634 1.00 25.27 255 VAL E CA 1
ATOM 9656 C C . VAL E 1 121 ? 47.452 46.318 13.676 1.00 25.87 255 VAL E C 1
ATOM 9657 O O . VAL E 1 121 ? 48.600 46.216 14.108 1.00 26.74 255 VAL E O 1
ATOM 9661 N N . GLN E 1 122 ? 47.176 46.451 12.384 1.00 26.25 256 GLN E N 1
ATOM 9662 C CA . GLN E 1 122 ? 48.226 46.518 11.371 1.00 27.63 256 GLN E CA 1
ATOM 9663 C C . GLN E 1 122 ? 49.007 45.224 11.117 1.00 28.11 256 GLN E C 1
ATOM 9664 O O . GLN E 1 122 ? 49.346 44.923 9.973 1.00 29.87 256 GLN E O 1
ATOM 9670 N N . HIS E 1 123 ? 49.312 44.465 12.165 1.00 28.58 257 HIS E N 1
ATOM 9671 C CA . HIS E 1 123 ? 50.064 43.226 11.982 1.00 28.53 257 HIS E CA 1
ATOM 9672 C C . HIS E 1 123 ? 50.047 42.361 13.241 1.00 29.28 257 HIS E C 1
ATOM 9673 O O . HIS E 1 123 ? 49.539 42.777 14.283 1.00 28.24 257 HIS E O 1
ATOM 9680 N N . GLY E 1 124 ? 50.591 41.150 13.134 1.00 29.05 258 GLY E N 1
ATOM 9681 C CA . GLY E 1 124 ? 50.618 40.247 14.268 1.00 30.16 258 GLY E CA 1
ATOM 9682 C C . GLY E 1 124 ? 52.023 39.892 14.713 1.00 32.32 258 GLY E C 1
ATOM 9683 O O . GLY E 1 124 ? 52.220 39.338 15.796 1.00 32.31 258 GLY E O 1
ATOM 9684 N N . SER E 1 125 ? 52.999 40.204 13.868 1.00 33.04 259 SER E N 1
ATOM 9685 C CA . SER E 1 125 ? 54.401 39.931 14.162 1.00 35.52 259 SER E CA 1
ATOM 9686 C C . SER E 1 125 ? 54.984 41.053 15.014 1.00 35.75 259 SER E C 1
ATOM 9687 O O . SER E 1 125 ? 54.885 42.222 14.648 1.00 35.52 259 SER E O 1
ATOM 9690 N N . ASP E 1 126 ? 55.591 40.704 16.145 1.00 37.32 260 ASP E N 1
ATOM 9691 C CA . ASP E 1 126 ? 56.179 41.716 17.019 1.00 38.81 260 ASP E CA 1
ATOM 9692 C C . ASP E 1 126 ? 57.270 42.516 16.319 1.00 38.47 260 ASP E C 1
ATOM 9693 O O . ASP E 1 126 ? 57.410 43.717 16.544 1.00 39.30 260 ASP E O 1
ATOM 9698 N N . LYS E 1 127 ? 58.040 41.850 15.468 1.00 39.68 261 LYS E N 1
ATOM 9699 C CA . LYS E 1 127 ? 59.105 42.510 14.727 1.00 39.82 261 LYS E CA 1
ATOM 9700 C C . LYS E 1 127 ? 58.535 43.609 13.833 1.00 40.08 261 LYS E C 1
ATOM 9701 O O . LYS E 1 127 ? 59.013 44.743 13.848 1.00 39.60 261 LYS E O 1
ATOM 9707 N N . ILE E 1 128 ? 57.507 43.272 13.061 1.00 39.82 262 ILE E N 1
ATOM 9708 C CA . ILE E 1 128 ? 56.882 44.236 12.162 1.00 39.86 262 ILE E CA 1
ATOM 9709 C C . ILE E 1 128 ? 56.159 45.337 12.931 1.00 41.00 262 ILE E C 1
ATOM 9710 O O . ILE E 1 128 ? 56.174 46.502 12.526 1.00 41.49 262 ILE E O 1
ATOM 9715 N N . LEU E 1 129 ? 55.523 44.968 14.038 1.00 40.94 263 LEU E N 1
ATOM 9716 C CA . LEU E 1 129 ? 54.805 45.939 14.854 1.00 42.31 263 LEU E CA 1
ATOM 9717 C C . LEU E 1 129 ? 55.752 47.026 15.350 1.00 43.04 263 LEU E C 1
ATOM 9718 O O . LEU E 1 129 ? 55.442 48.215 15.259 1.00 43.27 263 LEU E O 1
ATOM 9723 N N . LYS E 1 130 ? 56.909 46.619 15.868 1.00 43.89 264 LYS E N 1
ATOM 9724 C CA . LYS E 1 130 ? 57.897 47.572 16.365 1.00 44.63 264 LYS E CA 1
ATOM 9725 C C . LYS E 1 130 ? 58.388 48.465 15.231 1.00 44.98 264 LYS E C 1
ATOM 9726 O O . LYS E 1 130 ? 58.599 49.662 15.422 1.00 45.84 264 LYS E O 1
ATOM 9732 N N . LEU E 1 131 ? 58.565 47.884 14.048 1.00 45.34 265 LEU E N 1
ATOM 9733 C CA . LEU E 1 131 ? 59.019 48.652 12.894 1.00 46.08 265 LEU E CA 1
ATOM 9734 C C . LEU E 1 131 ? 57.963 49.647 12.427 1.00 46.61 265 LEU E C 1
ATOM 9735 O O . LEU E 1 131 ? 58.271 50.579 11.683 1.00 46.90 265 LEU E O 1
ATOM 9748 N N . GLY E 1 133 ? 56.161 51.347 14.619 1.00 43.48 267 GLY E N 1
ATOM 9749 C CA . GLY E 1 133 ? 55.972 52.286 15.708 1.00 42.75 267 GLY E CA 1
ATOM 9750 C C . GLY E 1 133 ? 54.959 51.810 16.729 1.00 42.07 267 GLY E C 1
ATOM 9751 O O . GLY E 1 133 ? 54.644 52.525 17.681 1.00 43.04 267 GLY E O 1
ATOM 9752 N N . ARG E 1 134 ? 54.444 50.601 16.532 1.00 40.93 268 ARG E N 1
ATOM 9753 C CA . ARG E 1 134 ? 53.462 50.027 17.445 1.00 40.55 268 ARG E CA 1
ATOM 9754 C C . ARG E 1 134 ? 54.087 49.707 18.793 1.00 39.33 268 ARG E C 1
ATOM 9755 O O . ARG E 1 134 ? 55.175 49.137 18.862 1.00 38.72 268 ARG E O 1
ATOM 9763 N N . THR E 1 135 ? 53.382 50.063 19.861 1.00 37.86 269 THR E N 1
ATOM 9764 C CA . THR E 1 135 ? 53.865 49.830 21.215 1.00 37.35 269 THR E CA 1
ATOM 9765 C C . THR E 1 135 ? 53.517 48.444 21.753 1.00 36.20 269 THR E C 1
ATOM 9766 O O . THR E 1 135 ? 54.399 47.606 21.935 1.00 36.56 269 THR E O 1
ATOM 9770 N N . LYS E 1 136 ? 52.234 48.209 22.011 1.00 33.87 270 LYS E N 1
ATOM 9771 C CA . LYS E 1 136 ? 51.789 46.926 22.538 1.00 32.38 270 LYS E CA 1
ATOM 9772 C C . LYS E 1 136 ? 52.250 45.770 21.654 1.00 31.78 270 LYS E C 1
ATOM 9773 O O . LYS E 1 136 ? 52.332 45.904 20.432 1.00 32.61 270 LYS E O 1
ATOM 9779 N N . SER E 1 137 ? 52.543 44.632 22.277 1.00 31.78 271 SER E N 1
ATOM 9780 C CA . SER E 1 137 ? 53.003 43.455 21.543 1.00 32.20 271 SER E CA 1
ATOM 9781 C C . SER E 1 137 ? 51.827 42.598 21.089 1.00 32.01 271 SER E C 1
ATOM 9782 O O . SER E 1 137 ? 50.693 42.792 21.531 1.00 30.91 271 SER E O 1
ATOM 9785 N N . SER E 1 138 ? 52.105 41.638 20.213 1.00 32.84 272 SER E N 1
ATOM 9786 C CA . SER E 1 138 ? 51.061 40.754 19.715 1.00 33.20 272 SER E CA 1
ATOM 9787 C C . SER E 1 138 ? 50.406 40.025 20.882 1.00 32.93 272 SER E C 1
ATOM 9788 O O . SER E 1 138 ? 49.197 39.795 20.883 1.00 32.04 272 SER E O 1
ATOM 9791 N N . GLU E 1 139 ? 51.207 39.679 21.886 1.00 33.13 273 GLU E N 1
ATOM 9792 C CA . GLU E 1 139 ? 50.697 38.977 23.058 1.00 32.67 273 GLU E CA 1
ATOM 9793 C C . GLU E 1 139 ? 49.737 39.878 23.825 1.00 31.23 273 GLU E C 1
ATOM 9794 O O . GLU E 1 139 ? 48.683 39.438 24.286 1.00 28.74 273 GLU E O 1
ATOM 9800 N N . GLU E 1 140 ? 50.113 41.145 23.969 1.00 31.23 274 GLU E N 1
ATOM 9801 C CA . GLU E 1 140 ? 49.275 42.100 24.684 1.00 30.28 274 GLU E CA 1
ATOM 9802 C C . GLU E 1 140 ? 47.985 42.349 23.908 1.00 28.22 274 GLU E C 1
ATOM 9803 O O . GLU E 1 140 ? 46.899 42.387 24.488 1.00 28.12 274 GLU E O 1
ATOM 9809 N N . LEU E 1 141 ? 48.113 42.517 22.595 1.00 25.82 275 LEU E N 1
ATOM 9810 C CA . LEU E 1 141 ? 46.955 42.750 21.737 1.00 25.30 275 LEU E CA 1
ATOM 9811 C C . LEU E 1 141 ? 45.970 41.589 21.852 1.00 24.33 275 LEU E C 1
ATOM 9812 O O . LEU E 1 141 ? 44.767 41.791 22.051 1.00 23.50 275 LEU E O 1
ATOM 9817 N N . LYS E 1 142 ? 46.490 40.370 21.751 1.00 23.39 276 LYS E N 1
ATOM 9818 C CA . LYS E 1 142 ? 45.659 39.173 21.846 1.00 23.28 276 LYS E CA 1
ATOM 9819 C C . LYS E 1 142 ? 45.013 39.042 23.216 1.00 23.23 276 LYS E C 1
ATOM 9820 O O . LYS E 1 142 ? 43.854 38.629 23.332 1.00 19.50 276 LYS E O 1
ATOM 9826 N N . LYS E 1 143 ? 45.756 39.398 24.260 1.00 23.65 277 LYS E N 1
ATOM 9827 C CA . LYS E 1 143 ? 45.216 39.314 25.612 1.00 25.07 277 LYS E CA 1
ATOM 9828 C C . LYS E 1 143 ? 44.061 40.314 25.716 1.00 24.08 277 LYS E C 1
ATOM 9829 O O . LYS E 1 143 ? 42.991 40.000 26.237 1.00 23.88 277 LYS E O 1
ATOM 9843 N N . LEU E 1 145 ? 42.119 41.770 23.257 1.00 21.04 279 LEU E N 1
ATOM 9844 C CA . LEU E 1 145 ? 40.988 41.339 22.439 1.00 21.43 279 LEU E CA 1
ATOM 9845 C C . LEU E 1 145 ? 40.284 40.126 23.027 1.00 21.74 279 LEU E C 1
ATOM 9846 O O . LEU E 1 145 ? 39.054 40.038 23.021 1.00 20.22 279 LEU E O 1
ATOM 9851 N N . SER E 1 146 ? 41.077 39.190 23.540 1.00 23.44 280 SER E N 1
ATOM 9852 C CA . SER E 1 146 ? 40.539 37.982 24.150 1.00 23.66 280 SER E CA 1
ATOM 9853 C C . SER E 1 146 ? 39.686 38.341 25.359 1.00 25.67 280 SER E C 1
ATOM 9854 O O . SER E 1 146 ? 38.605 37.779 25.577 1.00 24.36 280 SER E O 1
ATOM 9857 N N . SER E 1 147 ? 40.197 39.282 26.144 1.00 25.20 281 SER E N 1
ATOM 9858 C CA . SER E 1 147 ? 39.527 39.756 27.348 1.00 27.35 281 SER E CA 1
ATOM 9859 C C . SER E 1 147 ? 38.136 40.298 27.020 1.00 25.73 281 SER E C 1
ATOM 9860 O O . SER E 1 147 ? 37.186 40.098 27.780 1.00 25.15 281 SER E O 1
ATOM 9863 N N . ILE E 1 148 ? 38.029 40.988 25.887 1.00 24.50 282 ILE E N 1
ATOM 9864 C CA . ILE E 1 148 ? 36.760 41.559 25.442 1.00 24.06 282 ILE E CA 1
ATOM 9865 C C . ILE E 1 148 ? 35.770 40.443 25.129 1.00 23.88 282 ILE E C 1
ATOM 9866 O O . ILE E 1 148 ? 34.635 40.446 25.612 1.00 23.59 282 ILE E O 1
ATOM 9871 N N . ARG E 1 149 ? 36.212 39.489 24.314 1.00 22.21 283 ARG E N 1
ATOM 9872 C CA . ARG E 1 149 ? 35.381 38.357 23.924 1.00 23.24 283 ARG E CA 1
ATOM 9873 C C . ARG E 1 149 ? 34.924 37.520 25.116 1.00 24.85 283 ARG E C 1
ATOM 9874 O O . ARG E 1 149 ? 33.801 37.016 25.128 1.00 25.28 283 ARG E O 1
ATOM 9882 N N . GLU E 1 150 ? 35.788 37.372 26.116 1.00 26.44 284 GLU E N 1
ATOM 9883 C CA . GLU E 1 150 ? 35.428 36.591 27.297 1.00 28.57 284 GLU E CA 1
ATOM 9884 C C . GLU E 1 150 ? 34.250 37.225 28.029 1.00 27.78 284 GLU E C 1
ATOM 9885 O O . GLU E 1 150 ? 33.347 36.526 28.488 1.00 27.91 284 GLU E O 1
ATOM 9891 N N . ARG E 1 151 ? 34.252 38.550 28.125 1.00 26.37 285 ARG E N 1
ATOM 9892 C CA . ARG E 1 151 ? 33.170 39.257 28.800 1.00 25.86 285 ARG E CA 1
ATOM 9893 C C . ARG E 1 151 ? 31.924 39.385 27.936 1.00 24.87 285 ARG E C 1
ATOM 9894 O O . ARG E 1 151 ? 30.815 39.462 28.453 1.00 25.03 285 ARG E O 1
ATOM 9902 N N . PHE E 1 152 ? 32.107 39.417 26.622 1.00 24.94 286 PHE E N 1
ATOM 9903 C CA . PHE E 1 152 ? 30.978 39.528 25.705 1.00 24.30 286 PHE E CA 1
ATOM 9904 C C . PHE E 1 152 ? 31.302 38.710 24.451 1.00 25.04 286 PHE E C 1
ATOM 9905 O O . PHE E 1 152 ? 31.879 39.221 23.491 1.00 24.76 286 PHE E O 1
ATOM 9913 N N . PRO E 1 153 ? 30.940 37.415 24.453 1.00 25.32 287 PRO E N 1
ATOM 9914 C CA . PRO E 1 153 ? 31.187 36.503 23.331 1.00 25.32 287 PRO E CA 1
ATOM 9915 C C . PRO E 1 153 ? 30.792 37.023 21.943 1.00 23.56 287 PRO E C 1
ATOM 9916 O O . PRO E 1 153 ? 31.482 36.748 20.969 1.00 23.83 287 PRO E O 1
ATOM 9920 N N . ASP E 1 154 ? 29.694 37.767 21.840 1.00 23.57 288 ASP E N 1
ATOM 9921 C CA . ASP E 1 154 ? 29.286 38.285 20.532 1.00 23.61 288 ASP E CA 1
ATOM 9922 C C . ASP E 1 154 ? 30.004 39.568 20.110 1.00 22.25 288 ASP E C 1
ATOM 9923 O O . ASP E 1 154 ? 29.730 40.100 19.038 1.00 20.66 288 ASP E O 1
ATOM 9928 N N . ALA E 1 155 ? 30.913 40.068 20.942 1.00 20.37 289 ALA E N 1
ATOM 9929 C CA . ALA E 1 155 ? 31.632 41.293 20.611 1.00 18.66 289 ALA E CA 1
ATOM 9930 C C . ALA E 1 155 ? 32.195 41.244 19.196 1.00 18.57 289 ALA E C 1
ATOM 9931 O O . ALA E 1 155 ? 32.847 40.271 18.809 1.00 20.09 289 ALA E O 1
ATOM 9933 N N . VAL E 1 156 ? 31.934 42.291 18.422 1.00 17.77 290 VAL E N 1
ATOM 9934 C CA . VAL E 1 156 ? 32.449 42.364 17.065 1.00 15.55 290 VAL E CA 1
ATOM 9935 C C . VAL E 1 156 ? 33.820 43.036 17.122 1.00 16.48 290 VAL E C 1
ATOM 9936 O O . VAL E 1 156 ? 33.976 44.103 17.727 1.00 15.45 290 VAL E O 1
ATOM 9940 N N . LEU E 1 157 ? 34.811 42.379 16.522 1.00 14.25 291 LEU E N 1
ATOM 9941 C CA . LEU E 1 157 ? 36.185 42.873 16.477 1.00 14.41 291 LEU E CA 1
ATOM 9942 C C . LEU E 1 157 ? 36.511 43.124 15.013 1.00 16.04 291 LEU E C 1
ATOM 9943 O O . LEU E 1 157 ? 36.507 42.203 14.183 1.00 16.39 291 LEU E O 1
ATOM 9948 N N . ARG E 1 158 ? 36.786 44.382 14.704 1.00 14.69 292 ARG E N 1
ATOM 9949 C CA . ARG E 1 158 ? 37.072 44.808 13.349 1.00 15.55 292 ARG E CA 1
ATOM 9950 C C . ARG E 1 158 ? 38.471 45.373 13.283 1.00 17.15 292 ARG E C 1
ATOM 9951 O O . ARG E 1 158 ? 38.850 46.224 14.092 1.00 15.60 292 ARG E O 1
ATOM 9959 N N . THR E 1 159 ? 39.251 44.907 12.319 1.00 17.14 293 THR E N 1
ATOM 9960 C CA . THR E 1 159 ? 40.608 45.404 12.218 1.00 19.64 293 THR E CA 1
ATOM 9961 C C . THR E 1 159 ? 41.079 45.521 10.781 1.00 20.59 293 THR E C 1
ATOM 9962 O O . THR E 1 159 ? 40.351 45.212 9.839 1.00 20.04 293 THR E O 1
ATOM 9966 N N . SER E 1 160 ? 42.312 45.981 10.636 1.00 21.43 294 SER E N 1
ATOM 9967 C CA . SER E 1 160 ? 42.933 46.164 9.339 1.00 23.07 294 SER E CA 1
ATOM 9968 C C . SER E 1 160 ? 44.365 45.626 9.434 1.00 24.24 294 SER E C 1
ATOM 9969 O O . SER E 1 160 ? 44.993 45.690 10.497 1.00 24.14 294 SER E O 1
ATOM 9972 N N . ILE E 1 161 ? 44.870 45.086 8.332 1.00 24.39 295 ILE E N 1
ATOM 9973 C CA . ILE E 1 161 ? 46.218 44.531 8.302 1.00 26.72 295 ILE E CA 1
ATOM 9974 C C . ILE E 1 161 ? 46.951 44.978 7.042 1.00 28.43 295 ILE E C 1
ATOM 9975 O O . ILE E 1 161 ? 46.354 45.090 5.971 1.00 29.45 295 ILE E O 1
ATOM 9980 N N . ILE E 1 162 ? 48.245 45.242 7.173 1.00 30.94 296 ILE E N 1
ATOM 9981 C CA . ILE E 1 162 ? 49.039 45.660 6.029 1.00 33.89 296 ILE E CA 1
ATOM 9982 C C . ILE E 1 162 ? 50.185 44.683 5.800 1.00 35.22 296 ILE E C 1
ATOM 9983 O O . ILE E 1 162 ? 51.137 44.633 6.578 1.00 36.56 296 ILE E O 1
ATOM 9988 N N . VAL E 1 163 ? 50.072 43.890 4.739 1.00 35.91 297 VAL E N 1
ATOM 9989 C CA . VAL E 1 163 ? 51.097 42.911 4.400 1.00 38.07 297 VAL E CA 1
ATOM 9990 C C . VAL E 1 163 ? 52.044 43.487 3.356 1.00 40.04 297 VAL E C 1
ATOM 9991 O O . VAL E 1 163 ? 51.619 44.200 2.449 1.00 40.31 297 VAL E O 1
ATOM 9995 N N . GLY E 1 164 ? 53.328 43.174 3.487 1.00 41.72 298 GLY E N 1
ATOM 9996 C CA . GLY E 1 164 ? 54.302 43.677 2.538 1.00 43.16 298 GLY E CA 1
ATOM 9997 C C . GLY E 1 164 ? 55.114 44.825 3.095 1.00 44.74 298 GLY E C 1
ATOM 9998 O O . GLY E 1 164 ? 55.681 45.616 2.342 1.00 44.95 298 GLY E O 1
ATOM 9999 N N . PHE E 1 165 ? 55.170 44.920 4.418 1.00 45.84 299 PHE E N 1
ATOM 10000 C CA . PHE E 1 165 ? 55.930 45.975 5.068 1.00 48.71 299 PHE E CA 1
ATOM 10001 C C . PHE E 1 165 ? 57.415 45.622 4.998 1.00 49.83 299 PHE E C 1
ATOM 10002 O O . PHE E 1 165 ? 57.798 44.472 5.222 1.00 49.79 299 PHE E O 1
ATOM 10010 N N . PRO E 1 166 ? 58.271 46.610 4.684 1.00 50.80 300 PRO E N 1
ATOM 10011 C CA . PRO E 1 166 ? 59.720 46.402 4.584 1.00 50.70 300 PRO E CA 1
ATOM 10012 C C . PRO E 1 166 ? 60.291 45.619 5.762 1.00 50.61 300 PRO E C 1
ATOM 10013 O O . PRO E 1 166 ? 60.246 46.077 6.902 1.00 51.16 300 PRO E O 1
ATOM 10017 N N . GLY E 1 167 ? 60.828 44.437 5.480 1.00 50.31 301 GLY E N 1
ATOM 10018 C CA . GLY E 1 167 ? 61.400 43.626 6.537 1.00 49.34 301 GLY E CA 1
ATOM 10019 C C . GLY E 1 167 ? 60.512 42.468 6.939 1.00 48.91 301 GLY E C 1
ATOM 10020 O O . GLY E 1 167 ? 60.833 41.727 7.871 1.00 49.20 301 GLY E O 1
ATOM 10021 N N . GLU E 1 168 ? 59.392 42.308 6.239 1.00 48.48 302 GLU E N 1
ATOM 10022 C CA . GLU E 1 168 ? 58.457 41.225 6.531 1.00 47.62 302 GLU E CA 1
ATOM 10023 C C . GLU E 1 168 ? 58.930 39.933 5.878 1.00 46.86 302 GLU E C 1
ATOM 10024 O O . GLU E 1 168 ? 59.035 39.854 4.653 1.00 47.22 302 GLU E O 1
ATOM 10030 N N . THR E 1 169 ? 59.206 38.920 6.694 1.00 46.05 303 THR E N 1
ATOM 10031 C CA . THR E 1 169 ? 59.662 37.634 6.176 1.00 45.85 303 THR E CA 1
ATOM 10032 C C . THR E 1 169 ? 58.577 36.567 6.283 1.00 45.71 303 THR E C 1
ATOM 10033 O O . THR E 1 169 ? 57.531 36.785 6.897 1.00 44.85 303 THR E O 1
ATOM 10037 N N . GLU E 1 170 ? 58.835 35.413 5.675 1.00 45.06 304 GLU E N 1
ATOM 10038 C CA . GLU E 1 170 ? 57.893 34.299 5.698 1.00 44.37 304 GLU E CA 1
ATOM 10039 C C . GLU E 1 170 ? 57.504 33.972 7.132 1.00 43.00 304 GLU E C 1
ATOM 10040 O O . GLU E 1 170 ? 56.362 33.605 7.407 1.00 41.71 304 GLU E O 1
ATOM 10046 N N . GLU E 1 171 ? 58.464 34.110 8.041 1.00 42.43 305 GLU E N 1
ATOM 10047 C CA . GLU E 1 171 ? 58.235 33.818 9.450 1.00 42.18 305 GLU E CA 1
ATOM 10048 C C . GLU E 1 171 ? 57.315 34.855 10.093 1.00 40.49 305 GLU E C 1
ATOM 10049 O O . GLU E 1 171 ? 56.524 34.527 10.976 1.00 40.24 305 GLU E O 1
ATOM 10055 N N . ASP E 1 172 ? 57.424 36.104 9.651 1.00 39.32 306 ASP E N 1
ATOM 10056 C CA . ASP E 1 172 ? 56.579 37.167 10.184 1.00 38.21 306 ASP E CA 1
ATOM 10057 C C . ASP E 1 172 ? 55.144 36.927 9.734 1.00 36.26 306 ASP E C 1
ATOM 10058 O O . ASP E 1 172 ? 54.219 36.946 10.542 1.00 37.27 306 ASP E O 1
ATOM 10063 N N . PHE E 1 173 ? 54.969 36.692 8.437 1.00 34.40 307 PHE E N 1
ATOM 10064 C CA . PHE E 1 173 ? 53.647 36.450 7.883 1.00 32.92 307 PHE E CA 1
ATOM 10065 C C . PHE E 1 173 ? 53.043 35.207 8.517 1.00 32.69 307 PHE E C 1
ATOM 10066 O O . PHE E 1 173 ? 51.840 35.143 8.769 1.00 33.37 307 PHE E O 1
ATOM 10074 N N . GLU E 1 174 ? 53.887 34.220 8.786 1.00 31.36 308 GLU E N 1
ATOM 10075 C CA . GLU E 1 174 ? 53.427 32.985 9.399 1.00 30.65 308 GLU E CA 1
ATOM 10076 C C . GLU E 1 174 ? 52.899 33.306 10.796 1.00 29.76 308 GLU E C 1
ATOM 10077 O O . GLU E 1 174 ? 51.902 32.736 11.252 1.00 26.21 308 GLU E O 1
ATOM 10083 N N . GLU E 1 175 ? 53.578 34.233 11.465 1.00 28.47 309 GLU E N 1
ATOM 10084 C CA . GLU E 1 175 ? 53.198 34.654 12.805 1.00 28.95 309 GLU E CA 1
ATOM 10085 C C . GLU E 1 175 ? 51.872 35.403 12.724 1.00 27.43 309 GLU E C 1
ATOM 10086 O O . GLU E 1 175 ? 51.008 35.266 13.588 1.00 27.23 309 GLU E O 1
ATOM 10092 N N . LEU E 1 176 ? 51.724 36.195 11.669 1.00 26.35 310 LEU E N 1
ATOM 10093 C CA . LEU E 1 176 ? 50.505 36.958 11.452 1.00 26.99 310 LEU E CA 1
ATOM 10094 C C . LEU E 1 176 ? 49.325 36.009 11.267 1.00 27.43 310 LEU E C 1
ATOM 10095 O O . LEU E 1 176 ? 48.250 36.224 11.832 1.00 25.66 310 LEU E O 1
ATOM 10100 N N . LYS E 1 177 ? 49.535 34.952 10.484 1.00 26.16 311 LYS E N 1
ATOM 10101 C CA . LYS E 1 177 ? 48.471 33.991 10.233 1.00 25.44 311 LYS E CA 1
ATOM 10102 C C . LYS E 1 177 ? 47.925 33.323 11.496 1.00 24.70 311 LYS E C 1
ATOM 10103 O O . LYS E 1 177 ? 46.713 33.172 11.634 1.00 24.19 311 LYS E O 1
ATOM 10109 N N . GLN E 1 178 ? 48.789 32.937 12.430 1.00 25.90 312 GLN E N 1
ATOM 10110 C CA . GLN E 1 178 ? 48.283 32.301 13.649 1.00 26.61 312 GLN E CA 1
ATOM 10111 C C . GLN E 1 178 ? 47.653 33.382 14.523 1.00 25.53 312 GLN E C 1
ATOM 10112 O O . GLN E 1 178 ? 46.750 33.115 15.320 1.00 25.29 312 GLN E O 1
ATOM 10118 N N . PHE E 1 179 ? 48.140 34.606 14.345 1.00 24.19 313 PHE E N 1
ATOM 10119 C CA . PHE E 1 179 ? 47.653 35.771 15.072 1.00 23.48 313 PHE E CA 1
ATOM 10120 C C . PHE E 1 179 ? 46.175 35.965 14.744 1.00 22.41 313 PHE E C 1
ATOM 10121 O O . PHE E 1 179 ? 45.327 36.026 15.640 1.00 22.17 313 PHE E O 1
ATOM 10129 N N . VAL E 1 180 ? 45.871 36.054 13.452 1.00 21.41 314 VAL E N 1
ATOM 10130 C CA . VAL E 1 180 ? 44.491 36.239 13.005 1.00 21.69 314 VAL E CA 1
ATOM 10131 C C . VAL E 1 180 ? 43.643 35.010 13.324 1.00 21.70 314 VAL E C 1
ATOM 10132 O O . VAL E 1 180 ? 42.448 35.123 13.593 1.00 19.34 314 VAL E O 1
ATOM 10136 N N . GLU E 1 181 ? 44.273 33.837 13.318 1.00 21.29 315 GLU E N 1
ATOM 10137 C CA . GLU E 1 181 ? 43.565 32.599 13.605 1.00 22.84 315 GLU E CA 1
ATOM 10138 C C . GLU E 1 181 ? 43.207 32.487 15.080 1.00 23.69 315 GLU E C 1
ATOM 10139 O O . GLU E 1 181 ? 42.172 31.924 15.436 1.00 24.20 315 GLU E O 1
ATOM 10145 N N . GLU E 1 182 ? 44.052 33.034 15.945 1.00 23.96 316 GLU E N 1
ATOM 10146 C CA . GLU E 1 182 ? 43.789 32.953 17.377 1.00 24.12 316 GLU E CA 1
ATOM 10147 C C . GLU E 1 182 ? 42.720 33.936 17.856 1.00 21.56 316 GLU E C 1
ATOM 10148 O O . GLU E 1 182 ? 41.870 33.593 18.674 1.00 20.49 316 GLU E O 1
ATOM 10154 N N . ILE E 1 183 ? 42.763 35.157 17.338 1.00 21.97 317 ILE E N 1
ATOM 10155 C CA . ILE E 1 183 ? 41.804 36.189 17.730 1.00 21.54 317 ILE E CA 1
ATOM 10156 C C . ILE E 1 183 ? 40.411 35.977 17.128 1.00 21.63 317 ILE E C 1
ATOM 10157 O O . ILE E 1 183 ? 39.405 36.150 17.816 1.00 17.87 317 ILE E O 1
ATOM 10162 N N . GLN E 1 184 ? 40.349 35.587 15.857 1.00 19.44 318 GLN E N 1
ATOM 10163 C CA . GLN E 1 184 ? 39.063 35.366 15.199 1.00 19.68 318 GLN E CA 1
ATOM 10164 C C . GLN E 1 184 ? 38.288 36.680 15.048 1.00 20.17 318 GLN E C 1
ATOM 10165 O O . GLN E 1 184 ? 37.212 36.837 15.620 1.00 21.30 318 GLN E O 1
ATOM 10171 N N . PHE E 1 185 ? 38.847 37.624 14.292 1.00 20.80 319 PHE E N 1
ATOM 10172 C CA . PHE E 1 185 ? 38.195 38.915 14.044 1.00 20.22 319 PHE E CA 1
ATOM 10173 C C . PHE E 1 185 ? 36.924 38.633 13.245 1.00 20.42 319 PHE E C 1
ATOM 10174 O O . PHE E 1 185 ? 36.885 37.685 12.461 1.00 19.22 319 PHE E O 1
ATOM 10182 N N . ASP E 1 186 ? 35.888 39.445 13.432 1.00 19.08 320 ASP E N 1
ATOM 10183 C CA . ASP E 1 186 ? 34.655 39.255 12.673 1.00 19.10 320 ASP E CA 1
ATOM 10184 C C . ASP E 1 186 ? 34.849 39.884 11.307 1.00 20.03 320 ASP E C 1
ATOM 10185 O O . ASP E 1 186 ? 34.306 39.423 10.305 1.00 19.20 320 ASP E O 1
ATOM 10190 N N . LYS E 1 187 ? 35.621 40.964 11.290 1.00 21.59 321 LYS E N 1
ATOM 10191 C CA . LYS E 1 187 ? 35.869 41.724 10.076 1.00 22.59 321 LYS E CA 1
ATOM 10192 C C . LYS E 1 187 ? 37.333 42.121 10.018 1.00 23.15 321 LYS E C 1
ATOM 10193 O O . LYS E 1 187 ? 37.903 42.559 11.016 1.00 24.25 321 LYS E O 1
ATOM 10199 N N . LEU E 1 188 ? 37.946 41.980 8.850 1.00 23.34 322 LEU E N 1
ATOM 10200 C CA . LEU E 1 188 ? 39.351 42.319 8.720 1.00 23.73 322 LEU E CA 1
ATOM 10201 C C . LEU E 1 188 ? 39.754 42.642 7.287 1.00 24.04 322 LEU E C 1
ATOM 10202 O O . LEU E 1 188 ? 39.564 41.835 6.378 1.00 24.36 322 LEU E O 1
ATOM 10207 N N . GLY E 1 189 ? 40.310 43.833 7.097 1.00 24.00 323 GLY E N 1
ATOM 10208 C CA . GLY E 1 189 ? 40.756 44.243 5.778 1.00 24.58 323 GLY E CA 1
ATOM 10209 C C . GLY E 1 189 ? 42.259 44.053 5.675 1.00 26.57 323 GLY E C 1
ATOM 10210 O O . GLY E 1 189 ? 42.981 44.241 6.654 1.00 25.85 323 GLY E O 1
ATOM 10211 N N . ALA E 1 190 ? 42.735 43.668 4.497 1.00 27.63 324 ALA E N 1
ATOM 10212 C CA . ALA E 1 190 ? 44.163 43.457 4.291 1.00 31.16 324 ALA E CA 1
ATOM 10213 C C . ALA E 1 190 ? 44.637 44.268 3.092 1.00 32.37 324 ALA E C 1
ATOM 10214 O O . ALA E 1 190 ? 44.112 44.115 1.988 1.00 31.83 324 ALA E O 1
ATOM 10216 N N . PHE E 1 191 ? 45.628 45.126 3.321 1.00 34.72 325 PHE E N 1
ATOM 10217 C CA . PHE E 1 191 ? 46.179 45.982 2.273 1.00 38.07 325 PHE E CA 1
ATOM 10218 C C . PHE E 1 191 ? 47.678 45.746 2.096 1.00 39.46 325 PHE E C 1
ATOM 10219 O O . PHE E 1 191 ? 48.316 45.109 2.933 1.00 39.50 325 PHE E O 1
ATOM 10227 N N . VAL E 1 192 ? 48.232 46.266 1.002 1.00 41.62 326 VAL E N 1
ATOM 10228 C CA . VAL E 1 192 ? 49.657 46.120 0.706 1.00 43.98 326 VAL E CA 1
ATOM 10229 C C . VAL E 1 192 ? 50.419 47.420 0.967 1.00 45.64 326 VAL E C 1
ATOM 10230 O O . VAL E 1 192 ? 49.953 48.500 0.616 1.00 44.80 326 VAL E O 1
ATOM 10234 N N . TYR E 1 193 ? 51.593 47.304 1.581 1.00 48.70 327 TYR E N 1
ATOM 10235 C CA . TYR E 1 193 ? 52.421 48.465 1.890 1.00 52.33 327 TYR E CA 1
ATOM 10236 C C . TYR E 1 193 ? 52.649 49.346 0.663 1.00 53.50 327 TYR E C 1
ATOM 10237 O O . TYR E 1 193 ? 52.632 48.866 -0.470 1.00 53.87 327 TYR E O 1
ATOM 10246 N N . SER E 1 194 ? 52.863 50.638 0.901 1.00 55.11 328 SER E N 1
ATOM 10247 C CA . SER E 1 194 ? 53.091 51.595 -0.178 1.00 57.36 328 SER E CA 1
ATOM 10248 C C . SER E 1 194 ? 53.731 52.881 0.345 1.00 58.72 328 SER E C 1
ATOM 10249 O O . SER E 1 194 ? 53.246 53.483 1.304 1.00 58.31 328 SER E O 1
ATOM 10252 N N . ASP E 1 195 ? 54.819 53.300 -0.294 1.00 60.46 329 ASP E N 1
ATOM 10253 C CA . ASP E 1 195 ? 55.523 54.514 0.106 1.00 61.97 329 ASP E CA 1
ATOM 10254 C C . ASP E 1 195 ? 55.577 55.524 -1.036 1.00 62.32 329 ASP E C 1
ATOM 10255 O O . ASP E 1 195 ? 54.545 55.896 -1.599 1.00 62.83 329 ASP E O 1
ATOM 10260 N N . LYS E 1 207 ? 61.417 45.807 1.699 1.00 60.80 341 LYS E N 1
ATOM 10261 C CA . LYS E 1 207 ? 62.280 44.881 0.973 1.00 60.85 341 LYS E CA 1
ATOM 10262 C C . LYS E 1 207 ? 61.446 43.928 0.120 1.00 61.10 341 LYS E C 1
ATOM 10263 O O . LYS E 1 207 ? 61.762 43.685 -1.045 1.00 61.55 341 LYS E O 1
ATOM 10269 N N . VAL E 1 208 ? 60.380 43.395 0.713 1.00 60.96 342 VAL E N 1
ATOM 10270 C CA . VAL E 1 208 ? 59.492 42.459 0.029 1.00 60.62 342 VAL E CA 1
ATOM 10271 C C . VAL E 1 208 ? 58.987 43.007 -1.301 1.00 61.28 342 VAL E C 1
ATOM 10272 O O . VAL E 1 208 ? 58.663 44.190 -1.415 1.00 60.93 342 VAL E O 1
ATOM 10276 N N . ASP E 1 209 ? 58.925 42.133 -2.302 1.00 62.63 343 ASP E N 1
ATOM 10277 C CA . ASP E 1 209 ? 58.458 42.507 -3.632 1.00 64.14 343 ASP E CA 1
ATOM 10278 C C . ASP E 1 209 ? 56.936 42.497 -3.674 1.00 64.46 343 ASP E C 1
ATOM 10279 O O . ASP E 1 209 ? 56.292 41.748 -2.941 1.00 65.16 343 ASP E O 1
ATOM 10284 N N . PRO E 1 210 ? 56.340 43.328 -4.544 1.00 64.53 344 PRO E N 1
ATOM 10285 C CA . PRO E 1 210 ? 54.883 43.411 -4.677 1.00 64.67 344 PRO E CA 1
ATOM 10286 C C . PRO E 1 210 ? 54.251 42.140 -5.243 1.00 64.83 344 PRO E C 1
ATOM 10287 O O . PRO E 1 210 ? 53.049 41.918 -5.099 1.00 64.80 344 PRO E O 1
ATOM 10291 N N . GLU E 1 211 ? 55.070 41.311 -5.884 1.00 65.17 345 GLU E N 1
ATOM 10292 C CA . GLU E 1 211 ? 54.597 40.063 -6.476 1.00 65.95 345 GLU E CA 1
ATOM 10293 C C . GLU E 1 211 ? 54.364 38.994 -5.412 1.00 65.91 345 GLU E C 1
ATOM 10294 O O . GLU E 1 211 ? 53.502 38.126 -5.565 1.00 66.24 345 GLU E O 1
ATOM 10308 N N . ALA E 1 213 ? 53.839 39.855 -2.077 1.00 61.78 347 ALA E N 1
ATOM 10309 C CA . ALA E 1 213 ? 52.838 40.439 -1.194 1.00 59.65 347 ALA E CA 1
ATOM 10310 C C . ALA E 1 213 ? 51.418 40.118 -1.647 1.00 58.01 347 ALA E C 1
ATOM 10311 O O . ALA E 1 213 ? 50.481 40.156 -0.848 1.00 58.05 347 ALA E O 1
ATOM 10313 N N . LYS E 1 214 ? 51.264 39.800 -2.928 1.00 55.58 348 LYS E N 1
ATOM 10314 C CA . LYS E 1 214 ? 49.957 39.476 -3.481 1.00 53.27 348 LYS E CA 1
ATOM 10315 C C . LYS E 1 214 ? 49.484 38.128 -2.939 1.00 51.50 348 LYS E C 1
ATOM 10316 O O . LYS E 1 214 ? 48.351 38.006 -2.473 1.00 51.85 348 LYS E O 1
ATOM 10322 N N . ARG E 1 215 ? 50.348 37.116 -3.003 1.00 47.86 349 ARG E N 1
ATOM 10323 C CA . ARG E 1 215 ? 49.993 35.791 -2.499 1.00 44.94 349 ARG E CA 1
ATOM 10324 C C . ARG E 1 215 ? 49.606 35.891 -1.027 1.00 42.70 349 ARG E C 1
ATOM 10325 O O . ARG E 1 215 ? 48.654 35.251 -0.582 1.00 42.54 349 ARG E O 1
ATOM 10333 N N . ARG E 1 216 ? 50.354 36.695 -0.277 1.00 40.34 350 ARG E N 1
ATOM 10334 C CA . ARG E 1 216 ? 50.081 36.878 1.141 1.00 38.97 350 ARG E CA 1
ATOM 10335 C C . ARG E 1 216 ? 48.758 37.599 1.357 1.00 38.02 350 ARG E C 1
ATOM 10336 O O . ARG E 1 216 ? 47.987 37.240 2.246 1.00 36.70 350 ARG E O 1
ATOM 10344 N N . GLN E 1 217 ? 48.489 38.613 0.543 1.00 36.84 351 GLN E N 1
ATOM 10345 C CA . GLN E 1 217 ? 47.243 39.352 0.684 1.00 36.74 351 GLN E CA 1
ATOM 10346 C C . GLN E 1 217 ? 46.037 38.454 0.424 1.00 34.67 351 GLN E C 1
ATOM 10347 O O . GLN E 1 217 ? 45.068 38.477 1.182 1.00 35.17 351 GLN E O 1
ATOM 10353 N N . GLU E 1 218 ? 46.094 37.666 -0.646 1.00 33.35 352 GLU E N 1
ATOM 10354 C CA . GLU E 1 218 ? 44.988 36.774 -0.978 1.00 32.07 352 GLU E CA 1
ATOM 10355 C C . GLU E 1 218 ? 44.877 35.628 0.020 1.00 29.85 352 GLU E C 1
ATOM 10356 O O . GLU E 1 218 ? 43.775 35.171 0.340 1.00 27.54 352 GLU E O 1
ATOM 10362 N N . GLU E 1 219 ? 46.017 35.171 0.524 1.00 26.79 353 GLU E N 1
ATOM 10363 C CA . GLU E 1 219 ? 46.020 34.080 1.491 1.00 25.39 353 GLU E CA 1
ATOM 10364 C C . GLU E 1 219 ? 45.372 34.572 2.782 1.00 24.35 353 GLU E C 1
ATOM 10365 O O . GLU E 1 219 ? 44.508 33.902 3.349 1.00 22.76 353 GLU E O 1
ATOM 10371 N N . LEU E 1 220 ? 45.781 35.756 3.234 1.00 24.48 354 LEU E N 1
ATOM 10372 C CA . LEU E 1 220 ? 45.223 36.328 4.458 1.00 26.66 354 LEU E CA 1
ATOM 10373 C C . LEU E 1 220 ? 43.708 36.499 4.300 1.00 25.73 354 LEU E C 1
ATOM 10374 O O . LEU E 1 220 ? 42.936 36.179 5.204 1.00 24.92 354 LEU E O 1
ATOM 10379 N N . LEU E 1 221 ? 43.287 36.998 3.143 1.00 26.87 355 LEU E N 1
ATOM 10380 C CA . LEU E 1 221 ? 41.863 37.194 2.874 1.00 27.79 355 LEU E CA 1
ATOM 10381 C C . LEU E 1 221 ? 41.151 35.853 2.785 1.00 27.57 355 LEU E C 1
ATOM 10382 O O . LEU E 1 221 ? 40.015 35.704 3.245 1.00 25.11 355 LEU E O 1
ATOM 10387 N N . LEU E 1 222 ? 41.833 34.876 2.194 1.00 26.88 356 LEU E N 1
ATOM 10388 C CA . LEU E 1 222 ? 41.282 33.537 2.050 1.00 26.95 356 LEU E CA 1
ATOM 10389 C C . LEU E 1 222 ? 41.085 32.916 3.427 1.00 24.93 356 LEU E C 1
ATOM 10390 O O . LEU E 1 222 ? 40.069 32.272 3.684 1.00 22.90 356 LEU E O 1
ATOM 10395 N N . LEU E 1 223 ? 42.057 33.110 4.314 1.00 23.75 357 LEU E N 1
ATOM 10396 C CA . LEU E 1 223 ? 41.951 32.561 5.664 1.00 21.98 357 LEU E CA 1
ATOM 10397 C C . LEU E 1 223 ? 40.865 33.288 6.452 1.00 21.32 357 LEU E C 1
ATOM 10398 O O . LEU E 1 223 ? 40.079 32.660 7.163 1.00 19.34 357 LEU E O 1
ATOM 10403 N N . GLN E 1 224 ? 40.820 34.610 6.314 1.00 21.14 358 GLN E N 1
ATOM 10404 C CA . GLN E 1 224 ? 39.831 35.421 7.023 1.00 20.23 358 GLN E CA 1
ATOM 10405 C C . GLN E 1 224 ? 38.403 35.115 6.569 1.00 21.32 358 GLN E C 1
ATOM 10406 O O . GLN E 1 224 ? 37.482 35.093 7.384 1.00 21.13 358 GLN E O 1
ATOM 10412 N N . ALA E 1 225 ? 38.218 34.880 5.271 1.00 22.00 359 ALA E N 1
ATOM 10413 C CA . ALA E 1 225 ? 36.890 34.563 4.751 1.00 23.41 359 ALA E CA 1
ATOM 10414 C C . ALA E 1 225 ? 36.269 33.434 5.573 1.00 24.67 359 ALA E C 1
ATOM 10415 O O . ALA E 1 225 ? 35.085 33.477 5.910 1.00 25.77 359 ALA E O 1
ATOM 10417 N N . GLU E 1 226 ? 37.074 32.427 5.896 1.00 24.81 360 GLU E N 1
ATOM 10418 C CA . GLU E 1 226 ? 36.606 31.289 6.687 1.00 26.49 360 GLU E CA 1
ATOM 10419 C C . GLU E 1 226 ? 36.163 31.801 8.049 1.00 25.88 360 GLU E C 1
ATOM 10420 O O . GLU E 1 226 ? 35.047 31.543 8.500 1.00 23.87 360 GLU E O 1
ATOM 10426 N N . ILE E 1 227 ? 37.059 32.535 8.696 1.00 24.42 361 ILE E N 1
ATOM 10427 C CA . ILE E 1 227 ? 36.790 33.093 10.013 1.00 24.44 361 ILE E CA 1
ATOM 10428 C C . ILE E 1 227 ? 35.564 34.005 10.009 1.00 24.30 361 ILE E C 1
ATOM 10429 O O . ILE E 1 227 ? 34.677 33.853 10.849 1.00 25.13 361 ILE E O 1
ATOM 10434 N N . SER E 1 228 ? 35.502 34.942 9.066 1.00 25.43 362 SER E N 1
ATOM 10435 C CA . SER E 1 228 ? 34.357 35.856 8.998 1.00 26.23 362 SER E CA 1
ATOM 10436 C C . SER E 1 228 ? 33.039 35.113 8.809 1.00 26.75 362 SER E C 1
ATOM 10437 O O . SER E 1 228 ? 32.022 35.474 9.403 1.00 27.16 362 SER E O 1
ATOM 10440 N N . ASN E 1 229 ? 33.058 34.081 7.972 1.00 26.85 363 ASN E N 1
ATOM 10441 C CA . ASN E 1 229 ? 31.862 33.296 7.716 1.00 26.66 363 ASN E CA 1
ATOM 10442 C C . ASN E 1 229 ? 31.475 32.537 8.973 1.00 27.21 363 ASN E C 1
ATOM 10443 O O . ASN E 1 229 ? 30.294 32.440 9.318 1.00 28.29 363 ASN E O 1
ATOM 10448 N N . SER E 1 230 ? 32.472 32.015 9.675 1.00 25.15 364 SER E N 1
ATOM 10449 C CA . SER E 1 230 ? 32.202 31.283 10.899 1.00 25.93 364 SER E CA 1
ATOM 10450 C C . SER E 1 230 ? 31.608 32.206 11.964 1.00 24.58 364 SER E C 1
ATOM 10451 O O . SER E 1 230 ? 30.704 31.812 12.695 1.00 24.43 364 SER E O 1
ATOM 10454 N N . ARG E 1 231 ? 32.117 33.432 12.057 1.00 22.76 365 ARG E N 1
ATOM 10455 C CA . ARG E 1 231 ? 31.592 34.372 13.040 1.00 21.59 365 ARG E CA 1
ATOM 10456 C C . ARG E 1 231 ? 30.127 34.672 12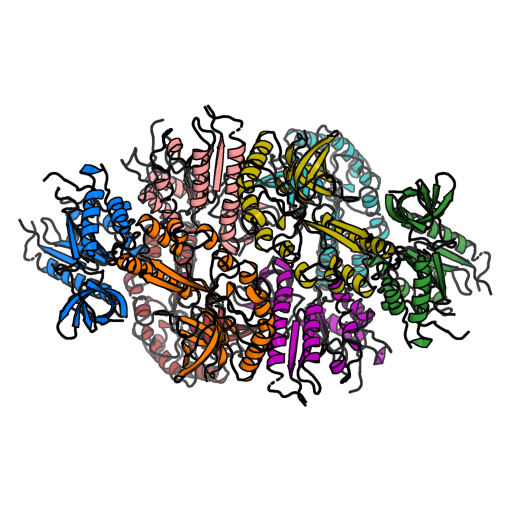.726 1.00 20.64 365 ARG E C 1
ATOM 10457 O O . ARG E 1 231 ? 29.283 34.647 13.614 1.00 20.26 365 ARG E O 1
ATOM 10465 N N . LEU E 1 232 ? 29.829 34.940 11.459 1.00 21.25 366 LEU E N 1
ATOM 10466 C CA . LEU E 1 232 ? 28.461 35.230 11.045 1.00 23.59 366 LEU E CA 1
ATOM 10467 C C . LEU E 1 232 ? 27.516 34.049 11.285 1.00 25.69 366 LEU E C 1
ATOM 10468 O O . LEU E 1 232 ? 26.320 34.249 11.507 1.00 24.75 366 LEU E O 1
ATOM 10473 N N . ASP E 1 233 ? 28.046 32.826 11.256 1.00 26.23 367 ASP E N 1
ATOM 10474 C CA . ASP E 1 233 ? 27.219 31.636 11.479 1.00 28.24 367 ASP E CA 1
ATOM 10475 C C . ASP E 1 233 ? 26.589 31.586 12.866 1.00 28.92 367 ASP E C 1
ATOM 10476 O O . ASP E 1 233 ? 25.495 31.052 13.028 1.00 28.60 367 ASP E O 1
ATOM 10481 N N . ARG E 1 234 ? 27.270 32.126 13.872 1.00 30.81 368 ARG E N 1
ATOM 10482 C CA . ARG E 1 234 ? 26.710 32.084 15.218 1.00 32.03 368 ARG E CA 1
ATOM 10483 C C . ARG E 1 234 ? 25.613 33.119 15.420 1.00 33.24 368 ARG E C 1
ATOM 10484 O O . ARG E 1 234 ? 25.055 33.237 16.509 1.00 34.43 368 ARG E O 1
ATOM 10492 N N . PHE E 1 235 ? 25.294 33.854 14.357 1.00 33.04 369 PHE E N 1
ATOM 10493 C CA . PHE E 1 235 ? 24.235 34.853 14.412 1.00 33.99 369 PHE E CA 1
ATOM 10494 C C . PHE E 1 235 ? 22.993 34.313 13.706 1.00 34.80 369 PHE E C 1
ATOM 10495 O O . PHE E 1 235 ? 21.881 34.789 13.930 1.00 34.99 369 PHE E O 1
ATOM 10503 N N . VAL E 1 236 ? 23.187 33.307 12.860 1.00 35.60 370 VAL E N 1
ATOM 10504 C CA . VAL E 1 236 ? 22.074 32.716 12.125 1.00 37.47 370 VAL E CA 1
ATOM 10505 C C . VAL E 1 236 ? 21.026 32.119 13.061 1.00 37.31 370 VAL E C 1
ATOM 10506 O O . VAL E 1 236 ? 21.351 31.339 13.953 1.00 37.19 370 VAL E O 1
ATOM 10510 N N . GLY E 1 237 ? 19.770 32.500 12.852 1.00 38.24 371 GLY E N 1
ATOM 10511 C CA . GLY E 1 237 ? 18.690 31.989 13.674 1.00 39.37 371 GLY E CA 1
ATOM 10512 C C . GLY E 1 237 ? 18.565 32.641 15.038 1.00 40.21 371 GLY E C 1
ATOM 10513 O O . GLY E 1 237 ? 17.996 32.050 15.954 1.00 40.95 371 GLY E O 1
ATOM 10514 N N . LYS E 1 238 ? 19.089 33.856 15.181 1.00 41.07 372 LYS E N 1
ATOM 10515 C CA . LYS E 1 238 ? 19.020 34.568 16.452 1.00 41.40 372 LYS E CA 1
ATOM 10516 C C . LYS E 1 238 ? 18.433 35.968 16.312 1.00 40.52 372 LYS E C 1
ATOM 10517 O O . LYS E 1 238 ? 18.474 36.567 15.238 1.00 39.13 372 LYS E O 1
ATOM 10523 N N . LYS E 1 239 ? 17.886 36.477 17.412 1.00 40.20 373 LYS E N 1
ATOM 10524 C CA . LYS E 1 239 ? 17.261 37.795 17.441 1.00 41.02 373 LYS E CA 1
ATOM 10525 C C . LYS E 1 239 ? 18.257 38.948 17.524 1.00 39.64 373 LYS E C 1
ATOM 10526 O O . LYS E 1 239 ? 19.040 39.046 18.471 1.00 40.55 373 LYS E O 1
ATOM 10532 N N . LEU E 1 240 ? 18.213 39.823 16.524 1.00 37.43 374 LEU E N 1
ATOM 10533 C CA . LEU E 1 240 ? 19.090 40.984 16.468 1.00 33.36 374 LEU E CA 1
ATOM 10534 C C . LEU E 1 240 ? 18.298 42.241 16.154 1.00 31.42 374 LEU E C 1
ATOM 10535 O O . LEU E 1 240 ? 17.286 42.191 15.448 1.00 29.66 374 LEU E O 1
ATOM 10540 N N . LYS E 1 241 ? 18.763 43.370 16.684 1.00 28.70 375 LYS E N 1
ATOM 10541 C CA . LYS E 1 241 ? 18.104 44.651 16.448 1.00 26.66 375 LYS E CA 1
ATOM 10542 C C . LYS E 1 241 ? 18.460 45.090 15.029 1.00 22.65 375 LYS E C 1
ATOM 10543 O O . LYS E 1 241 ? 19.604 44.964 14.605 1.00 20.83 375 LYS E O 1
ATOM 10549 N N . PHE E 1 242 ? 17.479 45.617 14.311 1.00 22.20 376 PHE E N 1
ATOM 10550 C CA . PHE E 1 242 ? 17.673 46.046 12.932 1.00 22.25 376 PHE E CA 1
ATOM 10551 C C . PHE E 1 242 ? 17.218 47.480 12.719 1.00 21.33 376 PHE E C 1
ATOM 10552 O O . PHE E 1 242 ? 16.070 47.823 13.009 1.00 24.01 376 PHE E O 1
ATOM 10560 N N . LEU E 1 243 ? 18.121 48.322 12.224 1.00 18.78 377 LEU E N 1
ATOM 10561 C CA . LEU E 1 243 ? 17.790 49.718 11.948 1.00 15.72 377 LEU E CA 1
ATOM 10562 C C . LEU E 1 243 ? 17.430 49.849 10.473 1.00 16.50 377 LEU E C 1
ATOM 10563 O O . LEU E 1 243 ? 18.266 49.620 9.601 1.00 14.75 377 LEU E O 1
ATOM 10568 N N . VAL E 1 244 ? 16.186 50.223 10.199 1.00 17.07 378 VAL E N 1
ATOM 10569 C CA . VAL E 1 244 ? 15.712 50.374 8.826 1.00 16.75 378 VAL E CA 1
ATOM 10570 C C . VAL E 1 244 ? 16.306 51.615 8.169 1.00 17.23 378 VAL E C 1
ATOM 10571 O O . VAL E 1 244 ? 16.193 52.718 8.700 1.00 17.41 378 VAL E O 1
ATOM 10575 N N . GLU E 1 245 ? 16.936 51.441 7.015 1.00 16.59 379 GLU E N 1
ATOM 10576 C CA . GLU E 1 245 ? 17.521 52.577 6.319 1.00 18.67 379 GLU E CA 1
ATOM 10577 C C . GLU E 1 245 ? 16.877 52.816 4.953 1.00 19.41 379 GLU E C 1
ATOM 10578 O O . GLU E 1 245 ? 17.112 53.843 4.320 1.00 21.01 379 GLU E O 1
ATOM 10584 N N . GLY E 1 246 ? 16.076 51.860 4.499 1.00 21.46 380 GLY E N 1
ATOM 10585 C CA . GLY E 1 246 ? 15.418 52.005 3.214 1.00 22.14 380 GLY E CA 1
ATOM 10586 C C . GLY E 1 246 ? 14.487 50.843 2.946 1.00 23.40 380 GLY E C 1
ATOM 10587 O O . GLY E 1 246 ? 14.435 49.888 3.717 1.00 23.52 380 GLY E O 1
ATOM 10588 N N . LYS E 1 247 ? 13.747 50.923 1.849 1.00 25.51 381 LYS E N 1
ATOM 10589 C CA . LYS E 1 247 ? 12.820 49.867 1.471 1.00 27.37 381 LYS E CA 1
ATOM 10590 C C . LYS E 1 247 ? 12.952 49.657 -0.030 1.00 26.59 381 LYS E C 1
ATOM 10591 O O . LYS E 1 247 ? 12.928 50.615 -0.800 1.00 27.68 381 LYS E O 1
ATOM 10597 N N . GLU E 1 248 ? 13.113 48.405 -0.437 1.00 26.43 382 GLU E N 1
ATOM 10598 C CA . GLU E 1 248 ? 13.259 48.072 -1.851 1.00 28.81 382 GLU E CA 1
ATOM 10599 C C . GLU E 1 248 ? 12.388 46.868 -2.176 1.00 30.47 382 GLU E C 1
ATOM 10600 O O . GLU E 1 248 ? 12.673 45.751 -1.746 1.00 31.20 382 GLU E O 1
ATOM 10606 N N . GLY E 1 249 ? 11.323 47.098 -2.935 1.00 33.08 383 GLY E N 1
ATOM 10607 C CA . GLY E 1 249 ? 10.427 46.009 -3.278 1.00 35.43 383 GLY E CA 1
ATOM 10608 C C . GLY E 1 249 ? 9.788 45.445 -2.023 1.00 35.70 383 GLY E C 1
ATOM 10609 O O . GLY E 1 249 ? 9.159 46.177 -1.260 1.00 37.37 383 GLY E O 1
ATOM 10610 N N . LYS E 1 250 ? 9.954 44.146 -1.800 1.00 36.19 384 LYS E N 1
ATOM 10611 C CA . LYS E 1 250 ? 9.384 43.496 -0.626 1.00 36.78 384 LYS E CA 1
ATOM 10612 C C . LYS E 1 250 ? 10.440 43.332 0.465 1.00 36.54 384 LYS E C 1
ATOM 10613 O O . LYS E 1 250 ? 10.201 42.693 1.492 1.00 35.97 384 LYS E O 1
ATOM 10619 N N . PHE E 1 251 ? 11.606 43.926 0.240 1.00 34.33 385 PHE E N 1
ATOM 10620 C CA . PHE E 1 251 ? 12.704 43.831 1.187 1.00 32.01 385 PHE E CA 1
ATOM 10621 C C . PHE E 1 251 ? 13.010 45.147 1.897 1.00 31.22 385 PHE E C 1
ATOM 10622 O O . PHE E 1 251 ? 12.913 46.228 1.317 1.00 31.53 385 PHE E O 1
ATOM 10630 N N . LEU E 1 252 ? 13.365 45.040 3.170 1.00 28.40 386 LEU E N 1
ATOM 10631 C CA . LEU E 1 252 ? 13.733 46.196 3.966 1.00 25.41 386 LEU E CA 1
ATOM 10632 C C . LEU E 1 252 ? 15.259 46.157 3.962 1.00 22.98 386 LEU E C 1
ATOM 10633 O O . LEU E 1 252 ? 15.848 45.085 4.089 1.00 21.69 386 LEU E O 1
ATOM 10638 N N . VAL E 1 253 ? 15.898 47.307 3.785 1.00 21.27 387 VAL E N 1
ATOM 10639 C CA . VAL E 1 253 ? 17.356 47.352 3.776 1.00 21.18 387 VAL E CA 1
ATOM 10640 C C . VAL E 1 253 ? 17.844 48.122 4.993 1.00 19.05 387 VAL E C 1
ATOM 10641 O O . VAL E 1 253 ? 17.277 49.150 5.354 1.00 19.65 387 VAL E O 1
ATOM 10645 N N . GLY E 1 254 ? 18.887 47.615 5.637 1.00 19.73 388 GLY E N 1
ATOM 10646 C CA . GLY E 1 254 ? 19.409 48.286 6.813 1.00 18.22 388 GLY E CA 1
ATOM 10647 C C . GLY E 1 254 ? 20.610 47.570 7.395 1.00 16.92 388 GLY E C 1
ATOM 10648 O O . GLY E 1 254 ? 21.337 46.881 6.684 1.00 16.83 388 GLY E O 1
ATOM 10649 N N . ARG E 1 255 ? 20.817 47.724 8.696 1.00 16.20 389 ARG E N 1
ATOM 10650 C CA . ARG E 1 255 ? 21.944 47.086 9.351 1.00 14.81 389 ARG E CA 1
ATOM 10651 C C . ARG E 1 255 ? 21.603 46.632 10.762 1.00 14.30 389 ARG E C 1
ATOM 10652 O O . ARG E 1 255 ? 20.761 47.226 11.439 1.00 14.48 389 ARG E O 1
ATOM 10660 N N . THR E 1 256 ? 22.258 45.556 11.184 1.00 13.20 390 THR E N 1
ATOM 10661 C CA . THR E 1 256 ? 22.110 45.047 12.537 1.00 13.87 390 THR E CA 1
ATOM 10662 C C . THR E 1 256 ? 23.219 45.828 13.248 1.00 13.26 390 THR E C 1
ATOM 10663 O O . THR E 1 256 ? 24.048 46.456 12.581 1.00 11.82 390 THR E O 1
ATOM 10667 N N . TRP E 1 257 ? 23.266 45.786 14.576 1.00 14.15 391 TRP E N 1
ATOM 10668 C CA . TRP E 1 257 ? 24.286 46.547 15.314 1.00 14.51 391 TRP E CA 1
ATOM 10669 C C . TRP E 1 257 ? 25.727 46.224 14.916 1.00 14.75 391 TRP E C 1
ATOM 10670 O O . TRP E 1 257 ? 26.607 47.075 15.003 1.00 14.65 391 TRP E O 1
ATOM 10681 N N . THR E 1 258 ? 25.952 44.994 14.469 1.00 15.69 392 THR E N 1
ATOM 10682 C CA . THR E 1 258 ? 27.275 44.516 14.073 1.00 15.29 392 THR E CA 1
ATOM 10683 C C . THR E 1 258 ? 27.861 45.189 12.845 1.00 15.93 392 THR E C 1
ATOM 10684 O O . THR E 1 258 ? 29.033 44.991 12.533 1.00 15.66 392 THR E O 1
ATOM 10688 N N . GLU E 1 259 ? 27.052 45.975 12.146 1.00 17.25 393 GLU E N 1
ATOM 10689 C CA . GLU E 1 259 ? 27.493 46.624 10.915 1.00 16.25 393 GLU E CA 1
ATOM 10690 C C . GLU E 1 259 ? 27.513 48.154 10.930 1.00 15.04 393 GLU E C 1
ATOM 10691 O O . GLU E 1 259 ? 26.500 48.788 11.222 1.00 13.74 393 GLU E O 1
ATOM 10697 N N . ALA E 1 260 ? 28.666 48.737 10.608 1.00 12.62 394 ALA E N 1
ATOM 10698 C CA . ALA E 1 260 ? 28.785 50.187 10.531 1.00 15.10 394 ALA E CA 1
ATOM 10699 C C . ALA E 1 260 ? 28.267 50.571 9.147 1.00 17.17 394 ALA E C 1
ATOM 10700 O O . ALA E 1 260 ? 28.203 49.736 8.243 1.00 16.81 394 ALA E O 1
ATOM 10702 N N . PRO E 1 261 ? 27.886 51.837 8.960 1.00 18.65 395 PRO E N 1
ATOM 10703 C CA . PRO E 1 261 ? 27.382 52.251 7.650 1.00 19.93 395 PRO E CA 1
ATOM 10704 C C . PRO E 1 261 ? 28.478 52.347 6.587 1.00 21.49 395 PRO E C 1
ATOM 10705 O O . PRO E 1 261 ? 29.630 52.671 6.889 1.00 20.94 395 PRO E O 1
ATOM 10709 N N . GLU E 1 262 ? 28.100 52.030 5.350 1.00 22.95 396 GLU E N 1
ATOM 10710 C CA . GLU E 1 262 ? 28.978 52.089 4.186 1.00 23.11 396 GLU E CA 1
ATOM 10711 C C . GLU E 1 262 ? 30.238 51.228 4.175 1.00 24.19 396 GLU E C 1
ATOM 10712 O O . GLU E 1 262 ? 30.608 50.686 3.135 1.00 23.41 396 GLU E O 1
ATOM 10718 N N . VAL E 1 263 ? 30.894 51.097 5.322 1.00 22.10 397 VAL E N 1
ATOM 10719 C CA . VAL E 1 263 ? 32.144 50.353 5.391 1.00 21.07 397 VAL E CA 1
ATOM 10720 C C . VAL E 1 263 ? 32.046 48.861 5.696 1.00 19.60 397 VAL E C 1
ATOM 10721 O O . VAL E 1 263 ? 33.036 48.139 5.588 1.00 19.53 397 VAL E O 1
ATOM 10725 N N . ASP E 1 264 ? 30.864 48.399 6.077 1.00 18.66 398 ASP E N 1
ATOM 10726 C CA . ASP E 1 264 ? 30.689 46.995 6.406 1.00 18.22 398 ASP E CA 1
ATOM 10727 C C . ASP E 1 264 ? 29.671 46.330 5.483 1.00 20.24 398 ASP E C 1
ATOM 10728 O O . ASP E 1 264 ? 29.655 46.594 4.282 1.00 20.46 398 ASP E O 1
ATOM 10733 N N . GLY E 1 265 ? 28.828 45.467 6.044 1.00 21.50 399 GLY E N 1
ATOM 10734 C CA . GLY E 1 265 ? 27.826 44.784 5.246 1.00 22.24 399 GLY E CA 1
ATOM 10735 C C . GLY E 1 265 ? 26.440 45.375 5.385 1.00 23.65 399 GLY E C 1
ATOM 10736 O O . GLY E 1 265 ? 26.219 46.304 6.164 1.00 25.21 399 GLY E O 1
ATOM 10737 N N . VAL E 1 266 ? 25.505 44.842 4.608 1.00 23.44 400 VAL E N 1
ATOM 10738 C CA . VAL E 1 266 ? 24.120 45.294 4.639 1.00 22.55 400 VAL E CA 1
ATOM 10739 C C . VAL E 1 266 ? 23.230 44.094 4.962 1.00 21.74 400 VAL E C 1
ATOM 10740 O O . VAL E 1 266 ? 23.587 42.957 4.664 1.00 18.98 400 VAL E O 1
ATOM 10744 N N . VAL E 1 267 ? 22.083 44.356 5.584 1.00 20.49 401 VAL E N 1
ATOM 10745 C CA . VAL E 1 267 ? 21.142 43.309 5.960 1.00 20.99 401 VAL E CA 1
ATOM 10746 C C . VAL E 1 267 ? 19.801 43.501 5.256 1.00 22.97 401 VAL E C 1
ATOM 10747 O O . VAL E 1 267 ? 19.172 44.555 5.379 1.00 23.56 401 VAL E O 1
ATOM 10751 N N . PHE E 1 268 ? 19.372 42.478 4.519 1.00 21.97 402 PHE E N 1
ATOM 10752 C CA . PHE E 1 268 ? 18.104 42.515 3.791 1.00 22.34 402 PHE E CA 1
ATOM 10753 C C . PHE E 1 268 ? 17.058 41.723 4.562 1.00 23.42 402 PHE E C 1
ATOM 10754 O O . PHE E 1 268 ? 17.216 40.530 4.793 1.00 23.91 402 PHE E O 1
ATOM 10762 N N . VAL E 1 269 ? 15.980 42.384 4.954 1.00 25.47 403 VAL E N 1
ATOM 10763 C CA . VAL E 1 269 ? 14.946 41.706 5.713 1.00 28.36 403 VAL E CA 1
ATOM 10764 C C . VAL E 1 269 ? 13.580 41.920 5.088 1.00 30.75 403 VAL E C 1
ATOM 10765 O O . VAL E 1 269 ? 13.196 43.048 4.785 1.00 31.38 403 VAL E O 1
ATOM 10769 N N . ARG E 1 270 ? 12.845 40.835 4.876 1.00 34.21 404 ARG E N 1
ATOM 10770 C CA . ARG E 1 270 ? 11.521 40.969 4.298 1.00 36.64 404 ARG E CA 1
ATOM 10771 C C . ARG E 1 270 ? 10.533 41.249 5.414 1.00 35.74 404 ARG E C 1
ATOM 10772 O O . ARG E 1 270 ? 10.473 40.529 6.410 1.00 37.55 404 ARG E O 1
ATOM 10780 N N . GLY E 1 271 ? 9.777 42.323 5.245 1.00 35.82 405 GLY E N 1
ATOM 10781 C CA . GLY E 1 271 ? 8.804 42.716 6.241 1.00 35.80 405 GLY E CA 1
ATOM 10782 C C . GLY E 1 271 ? 8.464 44.173 6.017 1.00 35.05 405 GLY E C 1
ATOM 10783 O O . GLY E 1 271 ? 9.037 44.813 5.134 1.00 34.40 405 GLY E O 1
ATOM 10784 N N . LYS E 1 272 ? 7.545 44.709 6.812 1.00 35.47 406 LYS E N 1
ATOM 10785 C CA . LYS E 1 272 ? 7.151 46.101 6.651 1.00 36.50 406 LYS E CA 1
ATOM 10786 C C . LYS E 1 272 ? 7.700 46.962 7.789 1.00 36.04 406 LYS E C 1
ATOM 10787 O O . LYS E 1 272 ? 7.846 46.496 8.920 1.00 35.09 406 LYS E O 1
ATOM 10793 N N . GLY E 1 273 ? 8.025 48.213 7.473 1.00 34.95 407 GLY E N 1
ATOM 10794 C CA . GLY E 1 273 ? 8.555 49.117 8.477 1.00 34.12 407 GLY E CA 1
ATOM 10795 C C . GLY E 1 273 ? 8.963 50.451 7.887 1.00 33.28 407 GLY E C 1
ATOM 10796 O O . GLY E 1 273 ? 9.129 50.569 6.676 1.00 33.73 407 GLY E O 1
ATOM 10797 N N . LYS E 1 274 ? 9.120 51.459 8.739 1.00 32.32 408 LYS E N 1
ATOM 10798 C CA . LYS E 1 274 ? 9.515 52.788 8.289 1.00 32.07 408 LYS E CA 1
ATOM 10799 C C . LYS E 1 274 ? 11.005 53.011 8.508 1.00 29.67 408 LYS E C 1
ATOM 10800 O O . LYS E 1 274 ? 11.620 52.397 9.379 1.00 26.89 408 LYS E O 1
ATOM 10806 N N . ILE E 1 275 ? 11.578 53.898 7.708 1.00 28.45 409 ILE E N 1
ATOM 10807 C CA . ILE E 1 275 ? 12.990 54.223 7.816 1.00 27.73 409 ILE E CA 1
ATOM 10808 C C . ILE E 1 275 ? 13.247 54.884 9.166 1.00 27.30 409 ILE E C 1
ATOM 10809 O O . ILE E 1 275 ? 12.455 55.712 9.618 1.00 26.64 409 ILE E O 1
ATOM 10814 N N . GLY E 1 276 ? 14.351 54.512 9.808 1.00 25.70 410 GLY E N 1
ATOM 10815 C CA . GLY E 1 276 ? 14.688 55.089 11.097 1.00 26.26 410 GLY E CA 1
ATOM 10816 C C . GLY E 1 276 ? 14.137 54.297 12.267 1.00 27.53 410 GLY E C 1
ATOM 10817 O O . GLY E 1 276 ? 14.395 54.619 13.426 1.00 29.25 410 GLY E O 1
ATOM 10818 N N . ASP E 1 277 ? 13.374 53.253 11.972 1.00 26.35 411 ASP E N 1
ATOM 10819 C CA . ASP E 1 277 ? 12.795 52.430 13.023 1.00 27.56 411 ASP E CA 1
ATOM 10820 C C . ASP E 1 277 ? 13.655 51.222 13.367 1.00 25.10 411 ASP E C 1
ATOM 10821 O O . ASP E 1 277 ? 14.369 50.694 12.520 1.00 24.52 411 ASP E O 1
ATOM 10826 N N . PHE E 1 278 ? 13.599 50.809 14.627 1.00 23.23 412 PHE E N 1
ATOM 10827 C CA . PHE E 1 278 ? 14.338 49.645 15.089 1.00 21.83 412 PHE E CA 1
ATOM 10828 C C . PHE E 1 278 ? 13.398 48.443 15.034 1.00 23.80 412 PHE E C 1
ATOM 10829 O O . PHE E 1 278 ? 12.253 48.519 15.482 1.00 23.73 412 PHE E O 1
ATOM 10837 N N . LEU E 1 279 ? 13.874 47.336 14.481 1.00 24.09 413 LEU E N 1
ATOM 10838 C CA . LEU E 1 279 ? 13.046 46.144 14.390 1.00 26.87 413 LEU E CA 1
ATOM 10839 C C . LEU E 1 279 ? 13.794 44.951 14.925 1.00 26.80 413 LEU E C 1
ATOM 10840 O O . LEU E 1 279 ? 15.005 45.005 15.139 1.00 27.50 413 LEU E O 1
ATOM 10845 N N . GLU E 1 280 ? 13.059 43.873 15.149 1.00 28.39 414 GLU E N 1
ATOM 10846 C CA . GLU E 1 280 ? 13.639 42.641 15.649 1.00 31.88 414 GLU E CA 1
ATOM 10847 C C . GLU E 1 280 ? 13.706 41.717 14.439 1.00 32.15 414 GLU E C 1
ATOM 10848 O O . GLU E 1 280 ? 12.685 41.444 13.814 1.00 33.57 414 GLU E O 1
ATOM 10854 N N . VAL E 1 281 ? 14.897 41.248 14.093 1.00 31.50 415 VAL E N 1
ATOM 10855 C CA . VAL E 1 281 ? 15.026 40.365 12.941 1.00 30.36 415 VAL E CA 1
ATOM 10856 C C . VAL E 1 281 ? 15.824 39.110 13.263 1.00 31.14 415 VAL E C 1
ATOM 10857 O O . VAL E 1 281 ? 16.633 39.088 14.195 1.00 29.94 415 VAL E O 1
ATOM 10861 N N . VAL E 1 282 ? 15.575 38.060 12.487 1.00 31.17 416 VAL E N 1
ATOM 10862 C CA . VAL E 1 282 ? 16.276 36.800 12.659 1.00 31.17 416 VAL E CA 1
ATOM 10863 C C . VAL E 1 282 ? 16.992 36.521 11.346 1.00 31.74 416 VAL E C 1
ATOM 10864 O O . VAL E 1 282 ? 16.370 36.494 10.286 1.00 30.78 416 VAL E O 1
ATOM 10868 N N . ILE E 1 283 ? 18.306 36.343 11.421 1.00 32.95 417 ILE E N 1
ATOM 10869 C CA . ILE E 1 283 ? 19.118 36.084 10.237 1.00 33.61 417 ILE E CA 1
ATOM 10870 C C . ILE E 1 283 ? 18.981 34.631 9.798 1.00 34.92 417 ILE E C 1
ATOM 10871 O O . ILE E 1 283 ? 19.259 33.714 10.572 1.00 34.45 417 ILE E O 1
ATOM 10876 N N . LYS E 1 284 ? 18.554 34.428 8.555 1.00 36.09 418 LYS E N 1
ATOM 10877 C CA . LYS E 1 284 ? 18.388 33.086 8.004 1.00 36.14 418 LYS E CA 1
ATOM 10878 C C . LYS E 1 284 ? 19.654 32.637 7.283 1.00 35.34 418 LYS E C 1
ATOM 10879 O O . LYS E 1 284 ? 20.024 31.465 7.328 1.00 35.48 418 LYS E O 1
ATOM 10885 N N . GLU E 1 285 ? 20.320 33.577 6.620 1.00 35.06 419 GLU E N 1
ATOM 10886 C CA . GLU E 1 285 ? 21.530 33.262 5.875 1.00 34.37 419 GLU E CA 1
ATOM 10887 C C . GLU E 1 285 ? 22.390 34.493 5.617 1.00 33.07 419 GLU E C 1
ATOM 10888 O O . GLU E 1 285 ? 21.939 35.628 5.775 1.00 31.96 419 GLU E O 1
ATOM 10894 N N . HIS E 1 286 ? 23.633 34.252 5.216 1.00 30.52 420 HIS E N 1
ATOM 10895 C CA . HIS E 1 286 ? 24.569 35.324 4.910 1.00 30.76 420 HIS E CA 1
ATOM 10896 C C . HIS E 1 286 ? 25.463 34.907 3.747 1.00 31.28 420 HIS E C 1
ATOM 10897 O O . HIS E 1 286 ? 25.699 33.715 3.529 1.00 30.76 420 HIS E O 1
ATOM 10904 N N . ASP E 1 287 ? 25.971 35.892 3.012 1.00 31.76 421 ASP E N 1
ATOM 10905 C CA . ASP E 1 287 ? 26.830 35.621 1.867 1.00 32.85 421 ASP E CA 1
ATOM 10906 C C . ASP E 1 287 ? 27.646 36.858 1.513 1.00 33.48 421 ASP E C 1
ATOM 10907 O O . ASP E 1 287 ? 27.119 37.970 1.491 1.00 32.12 421 ASP E O 1
ATOM 10912 N N . GLU E 1 288 ? 28.933 36.670 1.242 1.00 33.35 422 GLU E N 1
ATOM 10913 C CA . GLU E 1 288 ? 29.789 37.803 0.903 1.00 36.41 422 GLU E CA 1
ATOM 10914 C C . GLU E 1 288 ? 29.699 38.844 2.015 1.00 35.48 422 GLU E C 1
ATOM 10915 O O . GLU E 1 288 ? 29.767 40.048 1.760 1.00 36.32 422 GLU E O 1
ATOM 10921 N N . TYR E 1 289 ? 29.520 38.363 3.241 1.00 34.68 423 TYR E N 1
ATOM 10922 C CA . TYR E 1 289 ? 29.417 39.204 4.430 1.00 34.87 423 TYR E CA 1
ATOM 10923 C C . TYR E 1 289 ? 28.102 39.976 4.557 1.00 33.56 423 TYR E C 1
ATOM 10924 O O . TYR E 1 289 ? 27.921 40.749 5.497 1.00 32.80 423 TYR E O 1
ATOM 10933 N N . ASP E 1 290 ? 27.186 39.774 3.614 1.00 31.64 424 ASP E N 1
ATOM 10934 C CA . ASP E 1 290 ? 25.886 40.431 3.684 1.00 29.50 424 ASP E CA 1
ATOM 10935 C C . ASP E 1 290 ? 24.918 39.446 4.333 1.00 29.16 424 ASP E C 1
ATOM 10936 O O . ASP E 1 290 ? 25.181 38.242 4.355 1.00 26.34 424 ASP E O 1
ATOM 10949 N N . TRP E 1 292 ? 20.685 38.072 5.162 1.00 27.08 426 TRP E N 1
ATOM 10950 C CA . TRP E 1 292 ? 19.282 37.989 4.778 1.00 28.09 426 TRP E CA 1
ATOM 10951 C C . TRP E 1 292 ? 18.492 37.387 5.932 1.00 30.04 426 TRP E C 1
ATOM 10952 O O . TRP E 1 292 ? 18.878 36.360 6.496 1.00 29.18 426 TRP E O 1
ATOM 10963 N N . GLY E 1 293 ? 17.389 38.034 6.289 1.00 30.15 427 GLY E N 1
ATOM 10964 C CA . GLY E 1 293 ? 16.577 37.536 7.379 1.00 32.64 427 GLY E CA 1
ATOM 10965 C C . GLY E 1 293 ? 15.128 37.935 7.232 1.00 33.78 427 GLY E C 1
ATOM 10966 O O . GLY E 1 293 ? 14.675 38.270 6.137 1.00 34.16 427 GLY E O 1
ATOM 10967 N N . SER E 1 294 ? 14.400 37.901 8.341 1.00 34.87 428 SER E N 1
ATOM 10968 C CA . SER E 1 294 ? 12.993 38.260 8.339 1.00 38.01 428 SER E CA 1
ATOM 10969 C C . SER E 1 294 ? 12.636 38.941 9.659 1.00 40.21 428 SER E C 1
ATOM 10970 O O . SER E 1 294 ? 13.229 38.647 10.698 1.00 39.38 428 SER E O 1
ATOM 10973 N N . VAL E 1 295 ? 11.669 39.853 9.608 1.00 43.45 429 VAL E N 1
ATOM 10974 C CA . VAL E 1 295 ? 11.226 40.574 10.796 1.00 46.56 429 VAL E CA 1
ATOM 10975 C C . VAL E 1 295 ? 10.442 39.662 11.731 1.00 48.47 429 VAL E C 1
ATOM 10976 O O . VAL E 1 295 ? 9.414 39.100 11.352 1.00 48.38 429 VAL E O 1
ATOM 10980 N N . ILE E 1 296 ? 10.935 39.522 12.957 1.00 50.91 430 ILE E N 1
ATOM 10981 C CA . ILE E 1 296 ? 10.294 38.676 13.956 1.00 53.45 430 ILE E CA 1
ATOM 10982 C C . ILE E 1 296 ? 10.207 39.405 15.294 1.00 55.02 430 ILE E C 1
ATOM 10983 O O . ILE E 1 296 ? 10.918 38.982 16.232 1.00 55.98 430 ILE E O 1
ATOM 10988 N N . GLU F 1 2 ? -17.890 29.335 27.637 1.00 44.92 136 GLU F N 1
ATOM 10989 C CA . GLU F 1 2 ? -17.173 28.027 27.577 1.00 43.74 136 GLU F CA 1
ATOM 10990 C C . GLU F 1 2 ? -15.756 28.151 28.125 1.00 40.27 136 GLU F C 1
ATOM 10991 O O . GLU F 1 2 ? -15.031 27.161 28.229 1.00 40.08 136 GLU F O 1
ATOM 10997 N N . ARG F 1 3 ? -15.368 29.375 28.471 1.00 36.82 137 ARG F N 1
ATOM 10998 C CA . ARG F 1 3 ? -14.040 29.641 29.015 1.00 31.79 137 ARG F CA 1
ATOM 10999 C C . ARG F 1 3 ? -14.018 29.216 30.472 1.00 26.06 137 ARG F C 1
ATOM 11000 O O . ARG F 1 3 ? -15.028 29.319 31.167 1.00 25.18 137 ARG F O 1
ATOM 11008 N N . PRO F 1 4 ? -12.864 28.735 30.956 1.00 21.37 138 PRO F N 1
ATOM 11009 C CA . PRO F 1 4 ? -12.742 28.299 32.350 1.00 19.17 138 PRO F CA 1
ATOM 11010 C C . PRO F 1 4 ? -12.590 29.445 33.362 1.00 17.18 138 PRO F C 1
ATOM 11011 O O . PRO F 1 4 ? -12.406 29.202 34.555 1.00 17.34 138 PRO F O 1
ATOM 11015 N N . TYR F 1 5 ? -12.670 30.684 32.888 1.00 16.16 139 TYR F N 1
ATOM 11016 C CA . TYR F 1 5 ? -12.542 31.840 33.769 1.00 16.04 139 TYR F CA 1
ATOM 11017 C C . TYR F 1 5 ? -13.733 32.794 33.653 1.00 17.50 139 TYR F C 1
ATOM 11018 O O . TYR F 1 5 ? -14.456 32.787 32.656 1.00 17.06 139 TYR F O 1
ATOM 11027 N N . ALA F 1 6 ? -13.924 33.616 34.682 1.00 16.57 140 ALA F N 1
ATOM 11028 C CA . ALA F 1 6 ? -15.014 34.584 34.706 1.00 16.08 140 ALA F CA 1
ATOM 11029 C C . ALA F 1 6 ? -14.616 35.826 35.487 1.00 16.07 140 ALA F C 1
ATOM 11030 O O . ALA F 1 6 ? -13.921 35.747 36.507 1.00 14.39 140 ALA F O 1
ATOM 11032 N N . TYR F 1 7 ? -15.060 36.977 35.008 1.00 15.61 141 TYR F N 1
ATOM 11033 C CA . TYR F 1 7 ? -14.772 38.226 35.692 1.00 16.35 141 TYR F CA 1
ATOM 11034 C C . TYR F 1 7 ? -15.907 38.502 36.671 1.00 16.02 141 TYR F C 1
ATOM 11035 O O . TYR F 1 7 ? -17.080 38.382 36.321 1.00 16.37 141 TYR F O 1
ATOM 11044 N N . VAL F 1 8 ? -15.553 38.852 37.898 1.00 13.79 142 VAL F N 1
ATOM 11045 C CA . VAL F 1 8 ? -16.538 39.158 38.922 1.00 15.74 142 VAL F CA 1
ATOM 11046 C C . VAL F 1 8 ? -16.348 40.626 39.309 1.00 15.92 142 VAL F C 1
ATOM 11047 O O . VAL F 1 8 ? -15.295 41.010 39.824 1.00 15.21 142 VAL F O 1
ATOM 11051 N N . LYS F 1 9 ? -17.362 41.446 39.036 1.00 16.22 143 LYS F N 1
ATOM 11052 C CA . LYS F 1 9 ? -17.305 42.876 39.345 1.00 17.34 143 LYS F CA 1
ATOM 11053 C C . LYS F 1 9 ? -17.771 43.107 40.783 1.00 16.88 143 LYS F C 1
ATOM 11054 O O . LYS F 1 9 ? -18.965 43.058 41.068 1.00 17.04 143 LYS F O 1
ATOM 11060 N N . ILE F 1 10 ? -16.831 43.377 41.683 1.00 16.64 144 ILE F N 1
ATOM 11061 C CA . ILE F 1 10 ? -17.164 43.564 43.092 1.00 15.80 144 ILE F CA 1
ATOM 11062 C C . ILE F 1 10 ? -17.675 44.953 43.476 1.00 18.60 144 ILE F C 1
ATOM 11063 O O . ILE F 1 10 ? -18.230 45.128 44.561 1.00 15.50 144 ILE F O 1
ATOM 11068 N N . SER F 1 11 ? -17.503 45.918 42.573 1.00 20.88 145 SER F N 1
ATOM 11069 C CA . SER F 1 11 ? -17.916 47.308 42.781 1.00 25.78 145 SER F CA 1
ATOM 11070 C C . SER F 1 11 ? -18.030 48.019 41.440 1.00 28.77 145 SER F C 1
ATOM 11071 O O . SER F 1 11 ? -17.532 47.530 40.431 1.00 28.71 145 SER F O 1
ATOM 11074 N N . ASP F 1 12 ? -18.663 49.185 41.440 1.00 32.94 146 ASP F N 1
ATOM 11075 C CA . ASP F 1 12 ? -18.803 49.975 40.220 1.00 36.88 146 ASP F CA 1
ATOM 11076 C C . ASP F 1 12 ? -19.018 51.442 40.563 1.00 37.59 146 ASP F C 1
ATOM 11077 O O . ASP F 1 12 ? -18.668 51.890 41.656 1.00 39.54 146 ASP F O 1
ATOM 11082 N N . GLY F 1 28 ? -19.969 56.845 39.245 1.00 52.82 162 GLY F N 1
ATOM 11083 C CA . GLY F 1 28 ? -19.610 57.950 40.115 1.00 53.02 162 GLY F CA 1
ATOM 11084 C C . GLY F 1 28 ? -19.262 57.491 41.518 1.00 52.29 162 GLY F C 1
ATOM 11085 O O . GLY F 1 28 ? -18.135 57.069 41.784 1.00 53.09 162 GLY F O 1
ATOM 11086 N N . SER F 1 29 ? -20.233 57.578 42.420 1.00 51.29 163 SER F N 1
ATOM 11087 C CA . SER F 1 29 ? -20.036 57.166 43.804 1.00 49.74 163 SER F CA 1
ATOM 11088 C C . SER F 1 29 ? -19.667 55.686 43.872 1.00 47.63 163 SER F C 1
ATOM 11089 O O . SER F 1 29 ? -20.188 54.872 43.110 1.00 46.45 163 SER F O 1
ATOM 11092 N N . LEU F 1 30 ? -18.768 55.344 44.790 1.00 45.61 164 LEU F N 1
ATOM 11093 C CA . LEU F 1 30 ? -18.332 53.960 44.955 1.00 42.62 164 LEU F CA 1
ATOM 11094 C C . LEU F 1 30 ? -19.523 53.108 45.390 1.00 39.82 164 LEU F C 1
ATOM 11095 O O . LEU F 1 30 ? -20.138 53.370 46.425 1.00 38.74 164 LEU F O 1
ATOM 11100 N N . ARG F 1 31 ? -19.847 52.091 44.597 1.00 35.88 165 ARG F N 1
ATOM 11101 C CA . ARG F 1 31 ? -20.970 51.210 44.906 1.00 33.35 165 ARG F CA 1
ATOM 11102 C C . ARG F 1 31 ? -20.520 49.756 44.911 1.00 29.56 165 ARG F C 1
ATOM 11103 O O . ARG F 1 31 ? -20.371 49.146 43.857 1.00 28.34 165 ARG F O 1
ATOM 11111 N N . SER F 1 32 ? -20.321 49.196 46.097 1.00 25.76 166 SER F N 1
ATOM 11112 C CA . SER F 1 32 ? -19.859 47.819 46.188 1.00 25.43 166 SER F CA 1
ATOM 11113 C C . SER F 1 32 ? -20.956 46.820 46.537 1.00 22.98 166 SER F C 1
ATOM 11114 O O . SER F 1 32 ? -21.950 47.158 47.183 1.00 19.98 166 SER F O 1
ATOM 11117 N N . ARG F 1 33 ? -20.774 45.582 46.091 1.00 20.28 167 ARG F N 1
ATOM 11118 C CA . ARG F 1 33 ? -21.732 44.529 46.384 1.00 17.40 167 ARG F CA 1
ATOM 11119 C C . ARG F 1 33 ? -21.307 43.880 47.704 1.00 17.18 167 ARG F C 1
ATOM 11120 O O . ARG F 1 33 ? -20.128 43.899 48.065 1.00 18.21 167 ARG F O 1
ATOM 11128 N N . SER F 1 34 ? -22.270 43.332 48.436 1.00 15.72 168 SER F N 1
ATOM 11129 C CA . SER F 1 34 ? -21.984 42.684 49.711 1.00 14.48 168 SER F CA 1
ATOM 11130 C C . SER F 1 34 ? -21.153 41.428 49.486 1.00 14.27 168 SER F C 1
ATOM 11131 O O . SER F 1 34 ? -21.166 40.849 48.397 1.00 12.20 168 SER F O 1
ATOM 11134 N N . ILE F 1 35 ? -20.445 41.003 50.525 1.00 12.54 169 ILE F N 1
ATOM 11135 C CA . ILE F 1 35 ? -19.633 39.803 50.438 1.00 14.91 169 ILE F CA 1
ATOM 11136 C C . ILE F 1 35 ? -20.532 38.603 50.181 1.00 16.22 169 ILE F C 1
ATOM 11137 O O . ILE F 1 35 ? -20.167 37.697 49.429 1.00 15.62 169 ILE F O 1
ATOM 11142 N N . GLU F 1 36 ? -21.715 38.596 50.788 1.00 16.45 170 GLU F N 1
ATOM 11143 C CA . GLU F 1 36 ? -22.635 37.481 50.601 1.00 17.15 170 GLU F CA 1
ATOM 11144 C C . GLU F 1 36 ? -23.071 37.349 49.147 1.00 15.50 170 GLU F C 1
ATOM 11145 O O . GLU F 1 36 ? -23.065 36.246 48.600 1.00 16.43 170 GLU F O 1
ATOM 11151 N N . ASP F 1 37 ? -23.433 38.465 48.514 1.00 13.86 171 ASP F N 1
ATOM 11152 C CA . ASP F 1 37 ? -23.862 38.421 47.113 1.00 15.15 171 ASP F CA 1
ATOM 11153 C C . ASP F 1 37 ? -22.717 37.981 46.189 1.00 15.08 171 ASP F C 1
ATOM 11154 O O . ASP F 1 37 ? -22.918 37.162 45.294 1.00 14.72 171 ASP F O 1
ATOM 11159 N N . ILE F 1 38 ? -21.519 38.523 46.395 1.00 14.39 172 ILE F N 1
ATOM 11160 C CA . ILE F 1 38 ? -20.387 38.135 45.552 1.00 13.37 172 ILE F CA 1
ATOM 11161 C C . ILE F 1 38 ? -20.108 36.641 45.726 1.00 13.39 172 ILE F C 1
ATOM 11162 O O . ILE F 1 38 ? -19.881 35.922 44.755 1.00 14.32 172 ILE F O 1
ATOM 11167 N N . THR F 1 39 ? -20.148 36.177 46.967 1.00 13.14 173 THR F N 1
ATOM 11168 C CA . THR F 1 39 ? -19.897 34.775 47.255 1.00 15.56 173 THR F CA 1
ATOM 11169 C C . THR F 1 39 ? -20.907 33.850 46.563 1.00 15.74 173 THR F C 1
ATOM 11170 O O . THR F 1 39 ? -20.528 32.812 46.018 1.00 12.60 173 THR F O 1
ATOM 11174 N N . ARG F 1 40 ? -22.185 34.231 46.566 1.00 16.46 174 ARG F N 1
ATOM 11175 C CA . ARG F 1 40 ? -23.209 33.429 45.905 1.00 16.57 174 ARG F CA 1
ATOM 11176 C C . ARG F 1 40 ? -22.943 33.363 44.408 1.00 16.36 174 ARG F C 1
ATOM 11177 O O . ARG F 1 40 ? -23.117 32.315 43.785 1.00 14.64 174 ARG F O 1
ATOM 11185 N N . GLU F 1 41 ? -22.520 34.481 43.827 1.00 13.98 175 GLU F N 1
ATOM 11186 C CA . GLU F 1 41 ? -22.235 34.504 42.399 1.00 15.48 175 GLU F CA 1
ATOM 11187 C C . GLU F 1 41 ? -21.084 33.556 42.068 1.00 15.20 175 GLU F C 1
ATOM 11188 O O . GLU F 1 41 ? -21.163 32.771 41.124 1.00 15.94 175 GLU F O 1
ATOM 11194 N N . VAL F 1 42 ? -20.013 33.643 42.848 1.00 13.97 176 VAL F N 1
ATOM 11195 C CA . VAL F 1 42 ? -18.855 32.791 42.644 1.00 13.41 176 VAL F CA 1
ATOM 11196 C C . VAL F 1 42 ? -19.205 31.317 42.809 1.00 15.77 176 VAL F C 1
ATOM 11197 O O . VAL F 1 42 ? -18.812 30.490 41.988 1.00 15.32 176 VAL F O 1
ATOM 11201 N N . GLU F 1 43 ? -19.944 30.986 43.865 1.00 16.86 177 GLU F N 1
ATOM 11202 C CA . GLU F 1 43 ? -20.321 29.597 44.106 1.00 19.63 177 GLU F CA 1
ATOM 11203 C C . GLU F 1 43 ? -21.042 29.026 42.890 1.00 20.22 177 GLU F C 1
ATOM 11204 O O . GLU F 1 43 ? -20.834 27.874 42.532 1.00 21.33 177 GLU F O 1
ATOM 11210 N N . ASP F 1 44 ? -21.884 29.839 42.258 1.00 20.90 178 ASP F N 1
ATOM 11211 C CA . ASP F 1 44 ? -22.607 29.421 41.068 1.00 19.77 178 ASP F CA 1
ATOM 11212 C C . ASP F 1 44 ? -21.607 29.180 39.941 1.00 19.49 178 ASP F C 1
ATOM 11213 O O . ASP F 1 44 ? -21.697 28.192 39.214 1.00 17.78 178 ASP F O 1
ATOM 11218 N N . LEU F 1 45 ? -20.654 30.092 39.795 1.00 16.68 179 LEU F N 1
ATOM 11219 C CA . LEU F 1 45 ? -19.648 29.955 38.750 1.00 18.16 179 LEU F CA 1
ATOM 11220 C C . LEU F 1 45 ? -18.848 28.665 38.915 1.00 18.51 179 LEU F C 1
ATOM 11221 O O . LEU F 1 45 ? -18.609 27.956 37.942 1.00 21.05 179 LEU F O 1
ATOM 11226 N N . LEU F 1 46 ? -18.448 28.355 40.143 1.00 18.97 180 LEU F N 1
ATOM 11227 C CA . LEU F 1 46 ? -17.676 27.145 40.407 1.00 21.07 180 LEU F CA 1
ATOM 11228 C C . LEU F 1 46 ? -18.504 25.902 40.091 1.00 24.27 180 LEU F C 1
ATOM 11229 O O . LEU F 1 46 ? -17.973 24.868 39.679 1.00 22.21 180 LEU F O 1
ATOM 11234 N N . LYS F 1 47 ? -19.812 26.017 40.289 1.00 26.04 181 LYS F N 1
ATOM 11235 C CA . LYS F 1 47 ? -20.732 24.919 40.038 1.00 28.27 181 LYS F CA 1
ATOM 11236 C C . LYS F 1 47 ? -20.921 24.691 38.536 1.00 28.12 181 LYS F C 1
ATOM 11237 O O . LYS F 1 47 ? -21.188 23.572 38.105 1.00 28.66 181 LYS F O 1
ATOM 11243 N N . GLU F 1 48 ? -20.770 25.740 37.731 1.00 28.84 182 GLU F N 1
ATOM 11244 C CA . GLU F 1 48 ? -20.926 25.582 36.291 1.00 29.54 182 GLU F CA 1
ATOM 11245 C C . GLU F 1 48 ? -19.606 25.236 35.592 1.00 28.87 182 GLU F C 1
ATOM 11246 O O . GLU F 1 48 ? -19.528 25.228 34.364 1.00 29.45 182 GLU F O 1
ATOM 11252 N N . GLY F 1 49 ? -18.568 24.957 36.373 1.00 26.58 183 GLY F N 1
ATOM 11253 C CA . GLY F 1 49 ? -17.294 24.590 35.780 1.00 24.57 183 GLY F CA 1
ATOM 11254 C C . GLY F 1 49 ? -16.150 25.592 35.840 1.00 24.01 183 GLY F C 1
ATOM 11255 O O . GLY F 1 49 ? -14.997 25.208 35.643 1.00 22.89 183 GLY F O 1
ATOM 11256 N N . LYS F 1 50 ? -16.441 26.864 36.104 1.00 21.12 184 LYS F N 1
ATOM 11257 C CA . LYS F 1 50 ? -15.380 27.874 36.168 1.00 21.16 184 LYS F CA 1
ATOM 11258 C C . LYS F 1 50 ? -14.275 27.504 37.153 1.00 19.87 184 LYS F C 1
ATOM 11259 O O . LYS F 1 50 ? -14.545 27.043 38.263 1.00 20.30 184 LYS F O 1
ATOM 11265 N N . LYS F 1 51 ? -13.026 27.709 36.739 1.00 18.83 185 LYS F N 1
ATOM 11266 C CA . LYS F 1 51 ? -11.876 27.382 37.579 1.00 16.67 185 LYS F CA 1
ATOM 11267 C C . LYS F 1 51 ? -11.065 28.612 37.984 1.00 14.67 185 LYS F C 1
ATOM 11268 O O . LYS F 1 51 ? -10.200 28.529 38.843 1.00 13.13 185 LYS F O 1
ATOM 11274 N N . GLU F 1 52 ? -11.344 29.754 37.370 1.00 14.41 186 GLU F N 1
ATOM 11275 C CA . GLU F 1 52 ? -10.605 30.961 37.698 1.00 12.92 186 GLU F CA 1
ATOM 11276 C C . GLU F 1 52 ? -11.548 32.151 37.884 1.00 13.40 186 GLU F C 1
ATOM 11277 O O . GLU F 1 52 ? -12.284 32.534 36.971 1.00 12.93 186 GLU F O 1
ATOM 11283 N N . ILE F 1 53 ? -11.513 32.724 39.084 1.00 13.32 187 ILE F N 1
ATOM 11284 C CA . ILE F 1 53 ? -12.360 33.857 39.443 1.00 11.10 187 ILE F CA 1
ATOM 11285 C C . ILE F 1 53 ? -11.501 35.114 39.506 1.00 10.22 187 ILE F C 1
ATOM 11286 O O . ILE F 1 53 ? -10.616 35.240 40.354 1.00 10.60 187 ILE F O 1
ATOM 11291 N N . ILE F 1 54 ? -11.768 36.033 38.584 1.00 9.68 188 ILE F N 1
ATOM 11292 C CA . ILE F 1 54 ? -11.033 37.281 38.482 1.00 9.77 188 ILE F CA 1
ATOM 11293 C C . ILE F 1 54 ? -11.863 38.445 39.017 1.00 10.66 188 ILE F C 1
ATOM 11294 O O . ILE F 1 54 ? -12.896 38.812 38.450 1.00 7.30 188 ILE F O 1
ATOM 11299 N N . LEU F 1 55 ? -11.401 39.008 40.130 1.00 8.70 189 LEU F N 1
ATOM 11300 C CA . LEU F 1 55 ? -12.084 40.119 40.771 1.00 10.64 189 LEU F CA 1
ATOM 11301 C C . LEU F 1 55 ? -11.670 41.430 40.123 1.00 12.32 189 LEU F C 1
ATOM 11302 O O . LEU F 1 55 ? -10.479 41.731 39.986 1.00 14.83 189 LEU F O 1
ATOM 11307 N N . VAL F 1 56 ? -12.670 42.198 39.702 1.00 12.82 190 VAL F N 1
ATOM 11308 C CA . VAL F 1 56 ? -12.428 43.467 39.039 1.00 12.74 190 VAL F CA 1
ATOM 11309 C C . VAL F 1 56 ? -13.306 44.596 39.555 1.00 12.84 190 VAL F C 1
ATOM 11310 O O . VAL F 1 56 ? -14.370 44.376 40.138 1.00 11.89 190 VAL F O 1
ATOM 11314 N N . ALA F 1 57 ? -12.820 45.805 39.314 1.00 11.69 191 ALA F N 1
ATOM 11315 C CA . ALA F 1 57 ? -13.468 47.045 39.696 1.00 13.28 191 ALA F CA 1
ATOM 11316 C C . ALA F 1 57 ? -12.491 48.112 39.229 1.00 14.92 191 ALA F C 1
ATOM 11317 O O . ALA F 1 57 ? -11.394 47.791 38.771 1.00 12.45 191 ALA F O 1
ATOM 11319 N N . GLN F 1 58 ? -12.893 49.374 39.327 1.00 15.62 192 GLN F N 1
ATOM 11320 C CA . GLN F 1 58 ? -12.025 50.476 38.933 1.00 18.29 192 GLN F CA 1
ATOM 11321 C C . GLN F 1 58 ? -10.819 50.403 39.876 1.00 17.32 192 GLN F C 1
ATOM 11322 O O . GLN F 1 58 ? -9.673 50.585 39.470 1.00 13.73 192 GLN F O 1
ATOM 11328 N N . ASP F 1 59 ? -11.102 50.117 41.143 1.00 15.02 193 ASP F N 1
ATOM 11329 C CA . ASP F 1 59 ? -10.071 49.998 42.174 1.00 16.40 193 ASP F CA 1
ATOM 11330 C C . ASP F 1 59 ? -10.532 48.904 43.131 1.00 14.97 193 ASP F C 1
ATOM 11331 O O . ASP F 1 59 ? -11.420 49.139 43.950 1.00 13.40 193 ASP F O 1
ATOM 11336 N N . THR F 1 60 ? -9.951 47.708 43.033 1.00 11.93 194 THR F N 1
ATOM 11337 C CA . THR F 1 60 ? -10.378 46.620 43.910 1.00 10.01 194 THR F CA 1
ATOM 11338 C C . THR F 1 60 ? -9.973 46.824 45.373 1.00 10.98 194 THR F C 1
ATOM 11339 O O . THR F 1 60 ? -10.672 46.378 46.289 1.00 9.67 194 THR F O 1
ATOM 11343 N N . THR F 1 61 ? -8.860 47.512 45.596 1.00 11.91 195 THR F N 1
ATOM 11344 C CA . THR F 1 61 ? -8.405 47.780 46.954 1.00 14.95 195 THR F CA 1
ATOM 11345 C C . THR F 1 61 ? -9.386 48.659 47.751 1.00 14.34 195 THR F C 1
ATOM 11346 O O . THR F 1 61 ? -9.383 48.633 48.981 1.00 16.08 195 THR F O 1
ATOM 11350 N N . SER F 1 62 ? -10.226 49.427 47.065 1.00 15.05 196 SER F N 1
ATOM 11351 C CA . SER F 1 62 ? -11.201 50.276 47.756 1.00 15.60 196 SER F CA 1
ATOM 11352 C C . SER F 1 62 ? -12.539 49.574 48.034 1.00 17.25 196 SER F C 1
ATOM 11353 O O . SER F 1 62 ? -13.471 50.195 48.552 1.00 17.65 196 SER F O 1
ATOM 11356 N N . TYR F 1 63 ? -12.623 48.283 47.703 1.00 16.15 197 TYR F N 1
ATOM 11357 C CA . TYR F 1 63 ? -13.835 47.478 47.915 1.00 14.55 197 TYR F CA 1
ATOM 11358 C C . TYR F 1 63 ? -14.411 47.517 49.334 1.00 14.48 197 TYR F C 1
ATOM 11359 O O . TYR F 1 63 ? -13.701 47.258 50.305 1.00 12.44 197 TYR F O 1
ATOM 11368 N N . GLY F 1 64 ? -15.708 47.803 49.442 1.00 16.76 198 GLY F N 1
ATOM 11369 C CA . GLY F 1 64 ? -16.362 47.819 50.744 1.00 18.79 198 GLY F CA 1
ATOM 11370 C C . GLY F 1 64 ? -16.333 49.086 51.584 1.00 21.81 198 GLY F C 1
ATOM 11371 O O . GLY F 1 64 ? -17.104 49.224 52.540 1.00 21.86 198 GLY F O 1
ATOM 11372 N N . ILE F 1 65 ? -15.457 50.017 51.237 1.00 21.81 199 ILE F N 1
ATOM 11373 C CA . ILE F 1 65 ? -15.347 51.260 51.990 1.00 25.12 199 ILE F CA 1
ATOM 11374 C C . ILE F 1 65 ? -16.695 51.961 52.144 1.00 27.18 199 ILE F C 1
ATOM 11375 O O . ILE F 1 65 ? -16.976 52.574 53.173 1.00 27.50 199 ILE F O 1
ATOM 11380 N N . ASP F 1 66 ? -17.529 51.846 51.119 1.00 27.13 200 ASP F N 1
ATOM 11381 C CA . ASP F 1 66 ? -18.843 52.472 51.103 1.00 28.03 200 ASP F CA 1
ATOM 11382 C C . ASP F 1 66 ? -19.901 51.667 51.851 1.00 28.45 200 ASP F C 1
ATOM 11383 O O . ASP F 1 66 ? -20.860 52.230 52.380 1.00 30.28 200 ASP F O 1
ATOM 11388 N N . LEU F 1 67 ? -19.721 50.352 51.896 1.00 28.01 201 LEU F N 1
ATOM 11389 C CA . LEU F 1 67 ? -20.682 49.465 52.542 1.00 27.21 201 LEU F CA 1
ATOM 11390 C C . LEU F 1 67 ? -20.330 49.063 53.970 1.00 26.61 201 LEU F C 1
ATOM 11391 O O . LEU F 1 67 ? -21.190 49.066 54.856 1.00 26.96 201 LEU F O 1
ATOM 11396 N N . TYR F 1 68 ? -19.069 48.713 54.194 1.00 24.60 202 TYR F N 1
ATOM 11397 C CA . TYR F 1 68 ? -18.617 48.279 55.514 1.00 24.51 202 TYR F CA 1
ATOM 11398 C C . TYR F 1 68 ? -17.811 49.344 56.242 1.00 24.30 202 TYR F C 1
ATOM 11399 O O . TYR F 1 68 ? -17.283 49.099 57.330 1.00 24.97 202 TYR F O 1
ATOM 11408 N N . ARG F 1 69 ? -17.715 50.518 55.632 1.00 24.61 203 ARG F N 1
ATOM 11409 C CA . ARG F 1 69 ? -16.970 51.623 56.208 1.00 28.06 203 ARG F CA 1
ATOM 11410 C C . ARG F 1 69 ? -15.502 51.261 56.418 1.00 27.85 203 ARG F C 1
ATOM 11411 O O . ARG F 1 69 ? -14.869 51.713 57.375 1.00 27.70 203 ARG F O 1
ATOM 11419 N N . LYS F 1 70 ? -14.974 50.425 55.529 1.00 26.16 204 LYS F N 1
ATOM 11420 C CA . LYS F 1 70 ? -13.574 50.031 55.579 1.00 23.95 204 LYS F CA 1
ATOM 11421 C C . LYS F 1 70 ? -13.198 49.147 54.398 1.00 22.10 204 LYS F C 1
ATOM 11422 O O . LYS F 1 70 ? -14.057 48.751 53.611 1.00 19.45 204 LYS F O 1
ATOM 11428 N N . GLN F 1 71 ? -11.906 48.871 54.264 1.00 20.29 205 GLN F N 1
ATOM 11429 C CA . GLN F 1 71 ? -11.418 48.045 53.168 1.00 19.72 205 GLN F CA 1
ATOM 11430 C C . GLN F 1 71 ? -11.639 46.573 53.468 1.00 18.67 205 GLN F C 1
ATOM 11431 O O . GLN F 1 71 ? -10.834 45.922 54.130 1.00 19.17 205 GLN F O 1
ATOM 11437 N N . ALA F 1 72 ? -12.752 46.058 52.960 1.00 16.89 206 ALA F N 1
ATOM 11438 C CA . ALA F 1 72 ? -13.138 44.680 53.190 1.00 15.99 206 ALA F CA 1
ATOM 11439 C C . ALA F 1 72 ? -12.604 43.659 52.195 1.00 14.69 206 ALA F C 1
ATOM 11440 O O . ALA F 1 72 ? -12.998 42.494 52.252 1.00 13.50 206 ALA F O 1
ATOM 11442 N N . LEU F 1 73 ? -11.727 44.072 51.282 1.00 14.49 207 LEU F N 1
ATOM 11443 C CA . LEU F 1 73 ? -11.186 43.115 50.304 1.00 13.71 207 LEU F CA 1
ATOM 11444 C C . LEU F 1 73 ? -10.655 41.882 51.031 1.00 13.83 207 LEU F C 1
ATOM 11445 O O . LEU F 1 73 ? -10.892 40.756 50.610 1.00 16.06 207 LEU F O 1
ATOM 11450 N N . PRO F 1 74 ? -9.914 42.079 52.135 1.00 16.55 208 PRO F N 1
ATOM 11451 C CA . PRO F 1 74 ? -9.392 40.912 52.854 1.00 15.21 208 PRO F CA 1
ATOM 11452 C C . PRO F 1 74 ? -10.491 39.911 53.239 1.00 15.17 208 PRO F C 1
ATOM 11453 O O . PRO F 1 74 ? -10.332 38.700 53.073 1.00 11.83 208 PRO F O 1
ATOM 11457 N N . ASP F 1 75 ? -11.602 40.428 53.760 1.00 15.05 209 ASP F N 1
ATOM 11458 C CA . ASP F 1 75 ? -12.729 39.593 54.183 1.00 16.00 209 ASP F CA 1
ATOM 11459 C C . ASP F 1 75 ? -13.387 38.887 53.003 1.00 13.31 209 ASP F C 1
ATOM 11460 O O . ASP F 1 75 ? -13.851 37.748 53.116 1.00 11.44 209 ASP F O 1
ATOM 11465 N N . LEU F 1 76 ? -13.447 39.576 51.873 1.00 11.98 210 LEU F N 1
ATOM 11466 C CA . LEU F 1 76 ? -14.049 38.991 50.678 1.00 11.00 210 LEU F CA 1
ATOM 11467 C C . LEU F 1 76 ? -13.183 37.828 50.205 1.00 10.75 210 LEU F C 1
ATOM 11468 O O . LEU F 1 76 ? -13.690 36.745 49.892 1.00 11.20 210 LEU F O 1
ATOM 11473 N N . LEU F 1 77 ? -11.872 38.058 50.157 1.00 10.75 211 LEU F N 1
ATOM 11474 C CA . LEU F 1 77 ? -10.933 37.022 49.723 1.00 12.35 211 LEU F CA 1
ATOM 11475 C C . LEU F 1 77 ? -11.017 35.789 50.616 1.00 12.12 211 LEU F C 1
ATOM 11476 O O . LEU F 1 77 ? -11.026 34.656 50.128 1.00 12.32 211 LEU F O 1
ATOM 11481 N N . ARG F 1 78 ? -11.092 36.001 51.926 1.00 13.98 212 ARG F N 1
ATOM 11482 C CA . ARG F 1 78 ? -11.186 34.872 52.849 1.00 16.11 212 ARG F CA 1
ATOM 11483 C C . ARG F 1 78 ? -12.465 34.066 52.620 1.00 15.67 212 ARG F C 1
ATOM 11484 O O . ARG F 1 78 ? -12.453 32.839 52.681 1.00 15.13 212 ARG F O 1
ATOM 11492 N N . ARG F 1 79 ? -13.570 34.757 52.356 1.00 15.48 213 ARG F N 1
ATOM 11493 C CA . ARG F 1 79 ? -14.845 34.080 52.136 1.00 14.60 213 ARG F CA 1
ATOM 11494 C C . ARG F 1 79 ? -14.786 33.260 50.849 1.00 13.99 213 ARG F C 1
ATOM 11495 O O . ARG F 1 79 ? -15.183 32.095 50.826 1.00 13.68 213 ARG F O 1
ATOM 11503 N N . LEU F 1 80 ? -14.294 33.872 49.776 1.00 12.36 214 LEU F N 1
ATOM 11504 C CA . LEU F 1 80 ? -14.182 33.181 48.498 1.00 12.65 214 LEU F CA 1
ATOM 11505 C C . LEU F 1 80 ? -13.200 32.013 48.610 1.00 14.70 214 LEU F C 1
ATOM 11506 O O . LEU F 1 80 ? -13.475 30.916 48.126 1.00 15.20 214 LEU F O 1
ATOM 11511 N N . ASN F 1 81 ? -12.060 32.244 49.258 1.00 15.64 215 ASN F N 1
ATOM 11512 C CA . ASN F 1 81 ? -11.048 31.197 49.422 1.00 14.83 215 ASN F CA 1
ATOM 11513 C C . ASN F 1 81 ? -11.632 30.000 50.175 1.00 16.52 215 ASN F C 1
ATOM 11514 O O . ASN F 1 81 ? -11.215 28.859 49.962 1.00 16.99 215 ASN F O 1
ATOM 11519 N N . SER F 1 82 ? -12.602 30.264 51.048 1.00 17.81 216 SER F N 1
ATOM 11520 C CA . SER F 1 82 ? -13.245 29.208 51.831 1.00 18.54 216 SER F CA 1
ATOM 11521 C C . SER F 1 82 ? -14.211 28.327 51.040 1.00 17.35 216 SER F C 1
ATOM 11522 O O . SER F 1 82 ? -14.640 27.287 51.540 1.00 15.17 216 SER F O 1
ATOM 11525 N N . LEU F 1 83 ? -14.583 28.737 49.830 1.00 16.19 217 LEU F N 1
ATOM 11526 C CA . LEU F 1 83 ? -15.500 27.912 49.041 1.00 16.01 217 LEU F CA 1
ATOM 11527 C C . LEU F 1 83 ? -14.765 26.608 48.700 1.00 18.02 217 LEU F C 1
ATOM 11528 O O . LEU F 1 83 ? -13.547 26.608 48.544 1.00 16.58 217 LEU F O 1
ATOM 11533 N N . ASN F 1 84 ? -15.506 25.504 48.610 1.00 17.50 218 ASN F N 1
ATOM 11534 C CA . ASN F 1 84 ? -14.933 24.174 48.344 1.00 20.11 218 ASN F CA 1
ATOM 11535 C C . ASN F 1 84 ? -14.412 23.904 46.927 1.00 19.62 218 ASN F C 1
ATOM 11536 O O . ASN F 1 84 ? -15.067 24.226 45.938 1.00 16.38 218 ASN F O 1
ATOM 11541 N N . GLY F 1 85 ? -13.238 23.284 46.838 1.00 20.62 219 GLY F N 1
ATOM 11542 C CA . GLY F 1 85 ? -12.697 22.942 45.537 1.00 18.76 219 GLY F CA 1
ATOM 11543 C C . GLY F 1 85 ? -11.448 23.680 45.119 1.00 18.83 219 GLY F C 1
ATOM 11544 O O . GLY F 1 85 ? -11.076 24.689 45.713 1.00 17.60 219 GLY F O 1
ATOM 11545 N N . GLU F 1 86 ? -10.791 23.164 44.088 1.00 18.32 220 GLU F N 1
ATOM 11546 C CA . GLU F 1 86 ? -9.590 23.791 43.577 1.00 18.43 220 GLU F CA 1
ATOM 11547 C C . GLU F 1 86 ? -9.972 24.777 42.484 1.00 17.16 220 GLU F C 1
ATOM 11548 O O . GLU F 1 86 ? -10.612 24.411 41.501 1.00 19.10 220 GLU F O 1
ATOM 11554 N N . PHE F 1 87 ? -9.599 26.035 42.680 1.00 16.36 221 PHE F N 1
ATOM 11555 C CA . PHE F 1 87 ? -9.866 27.090 41.708 1.00 14.61 221 PHE F CA 1
ATOM 11556 C C . PHE F 1 87 ? -8.933 28.248 42.018 1.00 12.73 221 PHE F C 1
ATOM 11557 O O . PHE F 1 87 ? -8.317 28.282 43.086 1.00 13.32 221 PHE F O 1
ATOM 11565 N N . TRP F 1 88 ? -8.791 29.174 41.077 1.00 10.63 222 TRP F N 1
ATOM 11566 C CA . TRP F 1 88 ? -7.923 30.335 41.288 1.00 10.85 222 TRP F CA 1
ATOM 11567 C C . TRP F 1 88 ? -8.727 31.590 41.543 1.00 10.61 222 TRP F C 1
ATOM 11568 O O . TRP F 1 88 ? -9.787 31.782 40.962 1.00 9.04 222 TRP F O 1
ATOM 11579 N N . ILE F 1 89 ? -8.201 32.449 42.402 1.00 10.84 223 ILE F N 1
ATOM 11580 C CA . ILE F 1 89 ? -8.820 33.735 42.671 1.00 11.50 223 ILE F CA 1
ATOM 11581 C C . ILE F 1 89 ? -7.746 34.722 42.210 1.00 10.53 223 ILE F C 1
ATOM 11582 O O . ILE F 1 89 ? -6.648 34.750 42.775 1.00 12.47 223 ILE F O 1
ATOM 11587 N N . ARG F 1 90 ? -8.044 35.497 41.170 1.00 9.48 224 ARG F N 1
ATOM 11588 C CA . ARG F 1 90 ? -7.098 36.479 40.650 1.00 9.14 224 ARG F CA 1
ATOM 11589 C C . ARG F 1 90 ? -7.669 37.878 40.863 1.00 10.27 224 ARG F C 1
ATOM 11590 O O . ARG F 1 90 ? -8.795 38.167 40.457 1.00 9.87 224 ARG F O 1
ATOM 11598 N N . VAL F 1 91 ? -6.906 38.742 41.522 1.00 11.23 225 VAL F N 1
ATOM 11599 C CA . VAL F 1 91 ? -7.363 40.101 41.735 1.00 11.51 225 VAL F CA 1
ATOM 11600 C C . VAL F 1 91 ? -6.686 41.002 40.719 1.00 13.25 225 VAL F C 1
ATOM 11601 O O . VAL F 1 91 ? -5.519 40.806 40.375 1.00 12.33 225 VAL F O 1
ATOM 11613 N N . TYR F 1 93 ? -6.506 45.304 39.077 1.00 11.65 227 TYR F N 1
ATOM 11614 C CA . TYR F 1 93 ? -6.799 46.708 39.324 1.00 14.25 227 TYR F CA 1
ATOM 11615 C C . TYR F 1 93 ? -6.595 47.180 40.773 1.00 14.15 227 TYR F C 1
ATOM 11616 O O . TYR F 1 93 ? -7.445 47.872 41.346 1.00 13.84 227 TYR F O 1
ATOM 11625 N N . LEU F 1 94 ? -5.471 46.795 41.367 1.00 11.46 228 LEU F N 1
ATOM 11626 C CA . LEU F 1 94 ? -5.146 47.228 42.723 1.00 12.43 228 LEU F CA 1
ATOM 11627 C C . LEU F 1 94 ? -4.620 48.648 42.568 1.00 13.86 228 LEU F C 1
ATOM 11628 O O . LEU F 1 94 ? -4.001 48.971 41.554 1.00 15.85 228 LEU F O 1
ATOM 11633 N N . HIS F 1 95 ? -4.892 49.504 43.543 1.00 12.66 229 HIS F N 1
ATOM 11634 C CA . HIS F 1 95 ? -4.386 50.870 43.504 1.00 14.29 229 HIS F CA 1
ATOM 11635 C C . HIS F 1 95 ? -3.312 50.892 44.583 1.00 13.84 229 HIS F C 1
ATOM 11636 O O . HIS F 1 95 ? -3.593 50.636 45.758 1.00 15.30 229 HIS F O 1
ATOM 11643 N N . PRO F 1 96 ? -2.064 51.209 44.202 1.00 13.36 230 PRO F N 1
ATOM 11644 C CA . PRO F 1 96 ? -0.950 51.250 45.152 1.00 12.91 230 PRO F CA 1
ATOM 11645 C C . PRO F 1 96 ? -1.153 52.093 46.416 1.00 13.78 230 PRO F C 1
ATOM 11646 O O . PRO F 1 96 ? -0.715 51.692 47.485 1.00 12.73 230 PRO F O 1
ATOM 11650 N N . ASP F 1 97 ? -1.787 53.256 46.298 1.00 14.17 231 ASP F N 1
ATOM 11651 C CA . ASP F 1 97 ? -1.999 54.098 47.473 1.00 17.43 231 ASP F CA 1
ATOM 11652 C C . ASP F 1 97 ? -2.979 53.483 48.466 1.00 19.63 231 ASP F C 1
ATOM 11653 O O . ASP F 1 97 ? -3.029 53.892 49.625 1.00 22.16 231 ASP F O 1
ATOM 11658 N N . HIS F 1 98 ? -3.745 52.494 48.016 1.00 20.15 232 HIS F N 1
ATOM 11659 C CA . HIS F 1 98 ? -4.743 51.837 48.856 1.00 19.33 232 HIS F CA 1
ATOM 11660 C C . HIS F 1 98 ? -4.432 50.363 49.095 1.00 18.69 232 HIS F C 1
ATOM 11661 O O . HIS F 1 98 ? -5.252 49.629 49.660 1.00 17.80 232 HIS F O 1
ATOM 11668 N N . LEU F 1 99 ? -3.254 49.932 48.650 1.00 17.62 233 LEU F N 1
ATOM 11669 C CA . LEU F 1 99 ? -2.825 48.546 48.818 1.00 17.40 233 LEU F CA 1
ATOM 11670 C C . LEU F 1 99 ? -2.165 48.397 50.184 1.00 16.55 233 LEU F C 1
ATOM 11671 O O . LEU F 1 99 ? -0.951 48.538 50.325 1.00 16.33 233 LEU F O 1
ATOM 11676 N N . THR F 1 100 ? -2.985 48.096 51.183 1.00 17.17 234 THR F N 1
ATOM 11677 C CA . THR F 1 100 ? -2.532 47.940 52.562 1.00 15.23 234 THR F CA 1
ATOM 11678 C C . THR F 1 100 ? -1.883 46.605 52.848 1.00 15.86 234 THR F C 1
ATOM 11679 O O . THR F 1 100 ? -2.033 45.648 52.087 1.00 14.51 234 THR F O 1
ATOM 11683 N N . GLU F 1 101 ? -1.172 46.534 53.967 1.00 17.56 235 GLU F N 1
ATOM 11684 C CA . GLU F 1 101 ? -0.529 45.285 54.342 1.00 19.93 235 GLU F CA 1
ATOM 11685 C C . GLU F 1 101 ? -1.547 44.185 54.616 1.00 18.36 235 GLU F C 1
ATOM 11686 O O . GLU F 1 101 ? -1.245 43.007 54.438 1.00 19.69 235 GLU F O 1
ATOM 11692 N N . GLU F 1 102 ? -2.748 44.556 55.057 1.00 18.69 236 GLU F N 1
ATOM 11693 C CA . GLU F 1 102 ? -3.788 43.553 55.324 1.00 19.21 236 GLU F CA 1
ATOM 11694 C C . GLU F 1 102 ? -4.178 42.870 54.011 1.00 17.20 236 GLU F C 1
ATOM 11695 O O . GLU F 1 102 ? -4.327 41.650 53.944 1.00 17.80 236 GLU F O 1
ATOM 11701 N N . ILE F 1 103 ? -4.358 43.673 52.970 1.00 16.36 237 ILE F N 1
ATOM 11702 C CA . ILE F 1 103 ? -4.711 43.134 51.666 1.00 14.93 237 ILE F CA 1
ATOM 11703 C C . ILE F 1 103 ? -3.543 42.291 51.160 1.00 14.45 237 ILE F C 1
ATOM 11704 O O . ILE F 1 103 ? -3.722 41.123 50.816 1.00 14.27 237 ILE F O 1
ATOM 11709 N N . ILE F 1 104 ? -2.344 42.864 51.141 1.00 13.45 238 ILE F N 1
ATOM 11710 C CA . ILE F 1 104 ? -1.179 42.110 50.677 1.00 14.72 238 ILE F CA 1
ATOM 11711 C C . ILE F 1 104 ? -1.007 40.811 51.445 1.00 16.14 238 ILE F C 1
ATOM 11712 O O . ILE F 1 104 ? -0.762 39.758 50.857 1.00 15.92 238 ILE F O 1
ATOM 11717 N N . SER F 1 105 ? -1.144 40.884 52.764 1.00 16.80 239 SER F N 1
ATOM 11718 C CA . SER F 1 105 ? -0.986 39.707 53.603 1.00 18.92 239 SER F CA 1
ATOM 11719 C C . SER F 1 105 ? -2.041 38.642 53.280 1.00 17.57 239 SER F C 1
ATOM 11720 O O . SER F 1 105 ? -1.731 37.455 53.225 1.00 18.09 239 SER F O 1
ATOM 11723 N N . ALA F 1 106 ? -3.285 39.056 53.062 1.00 15.25 240 ALA F N 1
ATOM 11724 C CA . ALA F 1 106 ? -4.334 38.092 52.741 1.00 16.77 240 ALA F CA 1
ATOM 11725 C C . ALA F 1 106 ? -4.044 37.435 51.394 1.00 15.19 240 ALA F C 1
ATOM 11726 O O . ALA F 1 106 ? -4.165 36.221 51.253 1.00 15.45 240 ALA F O 1
ATOM 11736 N N . LEU F 1 108 ? -1.241 36.938 49.994 1.00 13.18 242 LEU F N 1
ATOM 11737 C CA . LEU F 1 108 ? -0.120 36.017 50.136 1.00 14.98 242 LEU F CA 1
ATOM 11738 C C . LEU F 1 108 ? -0.458 34.770 50.946 1.00 15.62 242 LEU F C 1
ATOM 11739 O O . LEU F 1 108 ? 0.049 33.691 50.656 1.00 18.36 242 LEU F O 1
ATOM 11744 N N . GLU F 1 109 ? -1.327 34.909 51.943 1.00 17.23 243 GLU F N 1
ATOM 11745 C CA . GLU F 1 109 ? -1.691 33.787 52.808 1.00 20.02 243 GLU F CA 1
ATOM 11746 C C . GLU F 1 109 ? -2.784 32.852 52.296 1.00 19.45 243 GLU F C 1
ATOM 11747 O O . GLU F 1 109 ? -2.769 31.662 52.610 1.00 17.35 243 GLU F O 1
ATOM 11753 N N . LEU F 1 110 ? -3.741 33.383 51.538 1.00 18.79 244 LEU F N 1
ATOM 11754 C CA . LEU F 1 110 ? -4.828 32.561 51.010 1.00 18.72 244 LEU F CA 1
ATOM 11755 C C . LEU F 1 110 ? -4.321 31.726 49.846 1.00 18.76 244 LEU F C 1
ATOM 11756 O O . LEU F 1 110 ? -3.976 32.255 48.790 1.00 17.75 244 LEU F O 1
ATOM 11761 N N . ASP F 1 111 ? -4.299 30.413 50.041 1.00 19.52 245 ASP F N 1
ATOM 11762 C CA . ASP F 1 111 ? -3.785 29.493 49.037 1.00 21.40 245 ASP F CA 1
ATOM 11763 C C . ASP F 1 111 ? -4.393 29.546 47.633 1.00 20.09 245 ASP F C 1
ATOM 11764 O O . ASP F 1 111 ? -3.684 29.308 46.661 1.00 20.06 245 ASP F O 1
ATOM 11769 N N . LYS F 1 112 ? -5.679 29.870 47.509 1.00 17.87 246 LYS F N 1
ATOM 11770 C CA . LYS F 1 112 ? -6.295 29.919 46.183 1.00 16.12 246 LYS F CA 1
ATOM 11771 C C . LYS F 1 112 ? -6.076 31.250 45.469 1.00 15.91 246 LYS F C 1
ATOM 11772 O O . LYS F 1 112 ? -6.308 31.374 44.267 1.00 16.71 246 LYS F O 1
ATOM 11778 N N . VAL F 1 113 ? -5.624 32.249 46.210 1.00 13.15 247 VAL F N 1
ATOM 11779 C CA . VAL F 1 113 ? -5.356 33.536 45.603 1.00 12.82 247 VAL F CA 1
ATOM 11780 C C . VAL F 1 113 ? -4.004 33.414 44.902 1.00 13.76 247 VAL F C 1
ATOM 11781 O O . VAL F 1 113 ? -3.008 33.049 45.526 1.00 12.84 247 VAL F O 1
ATOM 11785 N N . VAL F 1 114 ? -3.968 33.692 43.603 1.00 13.58 248 VAL F N 1
ATOM 11786 C CA . VAL F 1 114 ? -2.704 33.599 42.891 1.00 13.06 248 VAL F CA 1
ATOM 11787 C C . VAL F 1 114 ? -1.868 34.818 43.271 1.00 12.22 248 VAL F C 1
ATOM 11788 O O . VAL F 1 114 ? -2.393 35.924 43.413 1.00 12.39 248 VAL F O 1
ATOM 11792 N N . LYS F 1 115 ? -0.568 34.595 43.453 1.00 12.10 249 LYS F N 1
ATOM 11793 C CA . LYS F 1 115 ? 0.377 35.640 43.851 1.00 13.07 249 LYS F CA 1
ATOM 11794 C C . LYS F 1 115 ? 0.734 36.555 42.693 1.00 12.36 249 LYS F C 1
ATOM 11795 O O . LYS F 1 115 ? 1.904 36.736 42.344 1.00 11.19 249 LYS F O 1
ATOM 11801 N N . TYR F 1 116 ? -0.316 37.144 42.132 1.00 11.83 250 TYR F N 1
ATOM 11802 C CA . TYR F 1 116 ? -0.260 38.032 40.981 1.00 9.50 250 TYR F CA 1
ATOM 11803 C C . TYR F 1 116 ? -0.713 39.424 41.430 1.00 12.79 250 TYR F C 1
ATOM 11804 O O . TYR F 1 116 ? -1.862 39.595 41.845 1.00 12.40 250 TYR F O 1
ATOM 11813 N N . PHE F 1 117 ? 0.189 40.407 41.363 1.00 10.77 251 PHE F N 1
ATOM 11814 C CA . PHE F 1 117 ? -0.121 41.769 41.795 1.00 11.33 251 PHE F CA 1
ATOM 11815 C C . PHE F 1 117 ? -0.151 42.805 40.685 1.00 12.16 251 PHE F C 1
ATOM 11816 O O . PHE F 1 117 ? 0.887 43.316 40.247 1.00 10.64 251 PHE F O 1
ATOM 11824 N N . ASP F 1 118 ? -1.370 43.111 40.254 1.00 10.82 252 ASP F N 1
ATOM 11825 C CA . ASP F 1 118 ? -1.637 44.070 39.200 1.00 12.84 252 ASP F CA 1
ATOM 11826 C C . ASP F 1 118 ? -1.774 45.443 39.853 1.00 13.75 252 ASP F C 1
ATOM 11827 O O . ASP F 1 118 ? -2.870 45.852 40.228 1.00 14.00 252 ASP F O 1
ATOM 11832 N N . VAL F 1 119 ? -0.656 46.152 39.974 1.00 13.33 253 VAL F N 1
ATOM 11833 C CA . VAL F 1 119 ? -0.640 47.456 40.629 1.00 15.30 253 VAL F CA 1
ATOM 11834 C C . VAL F 1 119 ? 0.128 48.527 39.841 1.00 15.71 253 VAL F C 1
ATOM 11835 O O . VAL F 1 119 ? 1.351 48.624 39.927 1.00 16.05 253 VAL F O 1
ATOM 11839 N N . PRO F 1 120 ? -0.590 49.328 39.040 1.00 16.41 254 PRO F N 1
ATOM 11840 C CA . PRO F 1 120 ? 0.007 50.399 38.229 1.00 17.44 254 PRO F CA 1
ATOM 11841 C C . PRO F 1 120 ? 0.480 51.560 39.106 1.00 17.59 254 PRO F C 1
ATOM 11842 O O . PRO F 1 120 ? -0.324 52.204 39.774 1.00 17.17 254 PRO F O 1
ATOM 11846 N N . VAL F 1 121 ? 1.784 51.813 39.113 1.00 15.57 255 VAL F N 1
ATOM 11847 C CA . VAL F 1 121 ? 2.329 52.888 39.929 1.00 17.16 255 VAL F CA 1
ATOM 11848 C C . VAL F 1 121 ? 2.437 54.221 39.192 1.00 17.81 255 VAL F C 1
ATOM 11849 O O . VAL F 1 121 ? 2.694 55.258 39.806 1.00 17.56 255 VAL F O 1
ATOM 11853 N N . GLN F 1 122 ? 2.236 54.186 37.877 1.00 17.68 256 GLN F N 1
ATOM 11854 C CA . GLN F 1 122 ? 2.268 55.385 37.046 1.00 18.83 256 GLN F CA 1
ATOM 11855 C C . GLN F 1 122 ? 3.637 56.030 36.869 1.00 18.77 256 GLN F C 1
ATOM 11856 O O . GLN F 1 122 ? 3.966 56.490 35.779 1.00 15.98 256 GLN F O 1
ATOM 11862 N N . HIS F 1 123 ? 4.431 56.089 37.934 1.00 17.87 257 HIS F N 1
ATOM 11863 C CA . HIS F 1 123 ? 5.750 56.701 37.822 1.00 18.23 257 HIS F CA 1
ATOM 11864 C C . HIS F 1 123 ? 6.640 56.360 39.006 1.00 18.40 257 HIS F C 1
ATOM 11865 O O . HIS F 1 123 ? 6.195 55.743 39.977 1.00 19.12 257 HIS F O 1
ATOM 11872 N N . GLY F 1 124 ? 7.906 56.756 38.911 1.00 19.20 258 GLY F N 1
ATOM 11873 C CA . GLY F 1 124 ? 8.858 56.490 39.975 1.00 19.21 258 GLY F CA 1
ATOM 11874 C C . GLY F 1 124 ? 9.449 57.755 40.586 1.00 20.26 258 GLY F C 1
ATOM 11875 O O . GLY F 1 124 ? 10.171 57.684 41.575 1.00 19.09 258 GLY F O 1
ATOM 11876 N N . SER F 1 125 ? 9.157 58.909 39.995 1.00 20.90 259 SER F N 1
ATOM 11877 C CA . SER F 1 125 ? 9.662 60.179 40.511 1.00 23.90 259 SER F CA 1
ATOM 11878 C C . SER F 1 125 ? 8.673 60.790 41.505 1.00 24.30 259 SER F C 1
ATOM 11879 O O . SER F 1 125 ? 7.493 60.954 41.192 1.00 23.76 259 SER F O 1
ATOM 11882 N N . ASP F 1 126 ? 9.152 61.131 42.699 1.00 25.36 260 ASP F N 1
ATOM 11883 C CA . ASP F 1 126 ? 8.278 61.720 43.707 1.00 27.48 260 ASP F CA 1
ATOM 11884 C C . ASP F 1 126 ? 7.603 62.982 43.206 1.00 27.19 260 ASP F C 1
ATOM 11885 O O . ASP F 1 126 ? 6.399 63.160 43.385 1.00 28.32 260 ASP F O 1
ATOM 11890 N N . LYS F 1 127 ? 8.373 63.861 42.576 1.00 28.18 261 LYS F N 1
ATOM 11891 C CA . LYS F 1 127 ? 7.807 65.103 42.072 1.00 28.30 261 LYS F CA 1
ATOM 11892 C C . LYS F 1 127 ? 6.625 64.820 41.153 1.00 26.74 261 LYS F C 1
ATOM 11893 O O . LYS F 1 127 ? 5.585 65.466 41.253 1.00 26.04 261 LYS F O 1
ATOM 11899 N N . ILE F 1 128 ? 6.787 63.847 40.263 1.00 24.78 262 ILE F N 1
ATOM 11900 C CA . ILE F 1 128 ? 5.729 63.490 39.323 1.00 22.91 262 ILE F CA 1
ATOM 11901 C C . ILE F 1 128 ? 4.586 62.763 40.027 1.00 21.61 262 ILE F C 1
ATOM 11902 O O . ILE F 1 128 ? 3.415 63.022 39.753 1.00 20.62 262 ILE F O 1
ATOM 11907 N N . LEU F 1 129 ? 4.927 61.848 40.929 1.00 22.58 263 LEU F N 1
ATOM 11908 C CA . LEU F 1 129 ? 3.910 61.108 41.670 1.00 22.76 263 LEU F CA 1
ATOM 11909 C C . LEU F 1 129 ? 2.976 62.098 42.365 1.00 25.02 263 LEU F C 1
ATOM 11910 O O . LEU F 1 129 ? 1.752 61.940 42.337 1.00 24.10 263 LEU F O 1
ATOM 11915 N N . LYS F 1 130 ? 3.554 63.123 42.985 1.00 26.24 264 LYS F N 1
ATOM 11916 C CA . LYS F 1 130 ? 2.761 64.139 43.670 1.00 27.40 264 LYS F CA 1
ATOM 11917 C C . LYS F 1 130 ? 1.924 64.910 42.652 1.00 27.78 264 LYS F C 1
ATOM 11918 O O . LYS F 1 130 ? 0.738 65.158 42.867 1.00 26.19 264 LYS F O 1
ATOM 11924 N N . LEU F 1 131 ? 2.544 65.288 41.538 1.00 28.12 265 LEU F N 1
ATOM 11925 C CA . LEU F 1 131 ? 1.831 66.020 40.494 1.00 28.80 265 LEU F CA 1
ATOM 11926 C C . LEU F 1 131 ? 0.635 65.224 39.983 1.00 28.16 265 LEU F C 1
ATOM 11927 O O . LEU F 1 131 ? -0.391 65.797 39.620 1.00 26.04 265 LEU F O 1
ATOM 11940 N N . GLY F 1 133 ? -1.081 63.197 41.785 1.00 27.42 267 GLY F N 1
ATOM 11941 C CA . GLY F 1 133 ? -2.033 63.004 42.861 1.00 28.05 267 GLY F CA 1
ATOM 11942 C C . GLY F 1 133 ? -1.835 61.729 43.661 1.00 27.66 267 GLY F C 1
ATOM 11943 O O . GLY F 1 133 ? -2.713 61.344 44.437 1.00 28.17 267 GLY F O 1
ATOM 11944 N N . ARG F 1 134 ? -0.697 61.063 43.480 1.00 25.39 268 ARG F N 1
ATOM 11945 C CA . ARG F 1 134 ? -0.430 59.837 44.223 1.00 26.37 268 ARG F CA 1
ATOM 11946 C C . ARG F 1 134 ? 0.093 60.176 45.608 1.00 25.11 268 ARG F C 1
ATOM 11947 O O . ARG F 1 134 ? 0.896 61.095 45.770 1.00 26.83 268 ARG F O 1
ATOM 11955 N N . THR F 1 135 ? -0.367 59.426 46.603 1.00 24.15 269 THR F N 1
ATOM 11956 C CA . THR F 1 135 ? 0.021 59.658 47.990 1.00 25.47 269 THR F CA 1
ATOM 11957 C C . THR F 1 135 ? 1.330 59.008 48.418 1.00 24.17 269 THR F C 1
ATOM 11958 O O . THR F 1 135 ? 2.187 59.665 49.013 1.00 23.17 269 THR F O 1
ATOM 11962 N N . LYS F 1 136 ? 1.485 57.720 48.132 1.00 23.05 270 LYS F N 1
ATOM 11963 C CA . LYS F 1 136 ? 2.704 57.016 48.512 1.00 21.48 270 LYS F CA 1
ATOM 11964 C C . LYS F 1 136 ? 3.900 57.492 47.702 1.00 22.08 270 LYS F C 1
ATOM 11965 O O . LYS F 1 136 ? 3.775 57.805 46.517 1.00 21.26 270 LYS F O 1
ATOM 11971 N N . SER F 1 137 ? 5.059 57.551 48.351 1.00 21.34 271 SER F N 1
ATOM 11972 C CA . SER F 1 137 ? 6.292 57.990 47.699 1.00 21.94 271 SER F CA 1
ATOM 11973 C C . SER F 1 137 ? 6.966 56.816 47.006 1.00 21.92 271 SER F C 1
ATOM 11974 O O . SER F 1 137 ? 6.645 55.659 47.283 1.00 21.59 271 SER F O 1
ATOM 11977 N N . SER F 1 138 ? 7.913 57.114 46.121 1.00 22.77 272 SER F N 1
ATOM 11978 C CA . SER F 1 138 ? 8.627 56.069 45.404 1.00 21.92 272 SER F CA 1
ATOM 11979 C C . SER F 1 138 ? 9.334 55.151 46.389 1.00 22.03 272 SER F C 1
ATOM 11980 O O . SER F 1 138 ? 9.531 53.969 46.120 1.00 21.66 272 SER F O 1
ATOM 11983 N N . GLU F 1 139 ? 9.703 55.692 47.544 1.00 23.28 273 GLU F N 1
ATOM 11984 C CA . GLU F 1 139 ? 10.374 54.898 48.566 1.00 23.58 273 GLU F CA 1
ATOM 11985 C C . GLU F 1 139 ? 9.396 53.889 49.175 1.00 21.97 273 GLU F C 1
ATOM 11986 O O . GLU F 1 139 ? 9.710 52.708 49.319 1.00 22.52 273 GLU F O 1
ATOM 11992 N N . GLU F 1 140 ? 8.212 54.364 49.540 1.00 22.30 274 GLU F N 1
ATOM 11993 C CA . GLU F 1 140 ? 7.195 53.498 50.124 1.00 22.03 274 GLU F CA 1
ATOM 11994 C C . GLU F 1 140 ? 6.780 52.425 49.120 1.00 19.27 274 GLU F C 1
ATOM 11995 O O . GLU F 1 140 ? 6.602 51.264 49.478 1.00 17.65 274 GLU F O 1
ATOM 12001 N N . LEU F 1 141 ? 6.620 52.820 47.861 1.00 18.63 275 LEU F N 1
ATOM 12002 C CA . LEU F 1 141 ? 6.227 51.870 46.825 1.00 16.75 275 LEU F CA 1
ATOM 12003 C C . LEU F 1 141 ? 7.290 50.777 46.715 1.00 16.42 275 LEU F C 1
ATOM 12004 O O . LEU F 1 141 ? 6.975 49.587 46.761 1.00 14.92 275 LEU F O 1
ATOM 12009 N N . LYS F 1 142 ? 8.553 51.175 46.589 1.00 17.08 276 LYS F N 1
ATOM 12010 C CA . LYS F 1 142 ? 9.643 50.206 46.485 1.00 18.54 276 LYS F CA 1
ATOM 12011 C C . LYS F 1 142 ? 9.700 49.268 47.682 1.00 17.98 276 LYS F C 1
ATOM 12012 O O . LYS F 1 142 ? 9.924 48.063 47.527 1.00 16.70 276 LYS F O 1
ATOM 12018 N N . LYS F 1 143 ? 9.494 49.818 48.877 1.00 16.97 277 LYS F N 1
ATOM 12019 C CA . LYS F 1 143 ? 9.510 49.008 50.100 1.00 19.02 277 LYS F CA 1
ATOM 12020 C C . LYS F 1 143 ? 8.347 48.010 50.084 1.00 17.06 277 LYS F C 1
ATOM 12021 O O . LYS F 1 143 ? 8.504 46.840 50.437 1.00 18.84 277 LYS F O 1
ATOM 12035 N N . LEU F 1 145 ? 6.626 46.796 47.417 1.00 15.61 279 LEU F N 1
ATOM 12036 C CA . LEU F 1 145 ? 6.844 45.789 46.376 1.00 16.90 279 LEU F CA 1
ATOM 12037 C C . LEU F 1 145 ? 7.985 44.832 46.736 1.00 17.29 279 LEU F C 1
ATOM 12038 O O . LEU F 1 145 ? 7.876 43.619 46.543 1.00 17.08 279 LEU F O 1
ATOM 12043 N N . SER F 1 146 ? 9.072 45.371 47.279 1.00 19.40 280 SER F N 1
ATOM 12044 C CA . SER F 1 146 ? 10.204 44.541 47.678 1.00 20.28 280 SER F CA 1
ATOM 12045 C C . SER F 1 146 ? 9.785 43.596 48.803 1.00 19.87 280 SER F C 1
ATOM 12046 O O . SER F 1 146 ? 10.253 42.459 48.884 1.00 19.79 280 SER F O 1
ATOM 12049 N N . SER F 1 147 ? 8.888 44.064 49.666 1.00 19.26 281 SER F N 1
ATOM 12050 C CA . SER F 1 147 ? 8.409 43.247 50.778 1.00 18.41 281 SER F CA 1
ATOM 12051 C C . SER F 1 147 ? 7.591 42.054 50.281 1.00 16.96 281 SER F C 1
ATOM 12052 O O . SER F 1 147 ? 7.606 40.979 50.882 1.00 14.61 281 SER F O 1
ATOM 12055 N N . ILE F 1 148 ? 6.863 42.246 49.187 1.00 15.66 282 ILE F N 1
ATOM 12056 C CA . ILE F 1 148 ? 6.064 41.165 48.621 1.00 14.20 282 ILE F CA 1
ATOM 12057 C C . ILE F 1 148 ? 7.008 40.093 48.085 1.00 11.81 282 ILE F C 1
ATOM 12058 O O . ILE F 1 148 ? 6.824 38.903 48.342 1.00 12.39 282 ILE F O 1
ATOM 12063 N N . ARG F 1 149 ? 8.030 40.529 47.354 1.00 13.94 283 ARG F N 1
ATOM 12064 C CA . ARG F 1 149 ? 9.019 39.623 46.776 1.00 13.71 283 ARG F CA 1
ATOM 12065 C C . ARG F 1 149 ? 9.808 38.878 47.859 1.00 15.92 283 ARG F C 1
ATOM 12066 O O . ARG F 1 149 ? 10.164 37.715 47.681 1.00 15.57 283 ARG F O 1
ATOM 12074 N N . GLU F 1 150 ? 10.084 39.549 48.976 1.00 18.30 284 GLU F N 1
ATOM 12075 C CA . GLU F 1 150 ? 10.807 38.923 50.082 1.00 20.99 284 GLU F CA 1
ATOM 12076 C C . GLU F 1 150 ? 10.007 37.742 50.623 1.00 19.86 284 GLU F C 1
ATOM 12077 O O . GLU F 1 150 ? 10.553 36.668 50.872 1.00 19.41 284 GLU F O 1
ATOM 12083 N N . ARG F 1 151 ? 8.705 37.942 50.795 1.00 20.59 285 ARG F N 1
ATOM 12084 C CA . ARG F 1 151 ? 7.832 36.890 51.298 1.00 19.84 285 ARG F CA 1
ATOM 12085 C C . ARG F 1 151 ? 7.536 35.800 50.271 1.00 19.77 285 ARG F C 1
ATOM 12086 O O . ARG F 1 151 ? 7.345 34.642 50.635 1.00 18.63 285 ARG F O 1
ATOM 12094 N N . PHE F 1 152 ? 7.487 36.175 48.994 1.00 18.69 286 PHE F N 1
ATOM 12095 C CA . PHE F 1 152 ? 7.218 35.227 47.907 1.00 16.37 286 PHE F CA 1
ATOM 12096 C C . PHE F 1 152 ? 8.034 35.659 46.683 1.00 16.93 286 PHE F C 1
ATOM 12097 O O . PHE F 1 152 ? 7.599 36.510 45.908 1.00 16.25 286 PHE F O 1
ATOM 12105 N N . PRO F 1 153 ? 9.235 35.080 46.506 1.00 16.04 287 PRO F N 1
ATOM 12106 C CA . PRO F 1 153 ? 10.148 35.376 45.395 1.00 17.70 287 PRO F CA 1
ATOM 12107 C C . PRO F 1 153 ? 9.543 35.260 43.995 1.00 16.27 287 PRO F C 1
ATOM 12108 O O . PRO F 1 153 ? 9.938 35.991 43.090 1.00 16.98 287 PRO F O 1
ATOM 12112 N N . ASP F 1 154 ? 8.598 34.345 43.803 1.00 16.69 288 ASP F N 1
ATOM 12113 C CA . ASP F 1 154 ? 7.992 34.204 42.486 1.00 15.38 288 ASP F CA 1
ATOM 12114 C C . ASP F 1 154 ? 6.841 35.172 42.252 1.00 14.41 288 ASP F C 1
ATOM 12115 O O . ASP F 1 154 ? 6.227 35.145 41.186 1.00 15.14 288 ASP F O 1
ATOM 12120 N N . ALA F 1 155 ? 6.554 36.029 43.228 1.00 13.53 289 ALA F N 1
ATOM 12121 C CA . ALA F 1 155 ? 5.453 36.979 43.080 1.00 13.03 289 ALA F CA 1
ATOM 12122 C C . ALA F 1 155 ? 5.509 37.723 41.755 1.00 12.42 289 ALA F C 1
ATOM 12123 O O . ALA F 1 155 ? 6.544 38.270 41.383 1.00 10.46 289 ALA F O 1
ATOM 12125 N N . VAL F 1 156 ? 4.382 37.743 41.048 1.00 11.87 290 VAL F N 1
ATOM 12126 C CA . VAL F 1 156 ? 4.303 38.443 39.782 1.00 10.69 290 VAL F CA 1
ATOM 12127 C C . VAL F 1 156 ? 3.840 39.874 40.034 1.00 13.00 290 VAL F C 1
ATOM 12128 O O . VAL F 1 156 ? 2.754 40.113 40.578 1.00 11.51 290 VAL F O 1
ATOM 12132 N N . LEU F 1 157 ? 4.694 40.824 39.667 1.00 12.08 291 LEU F N 1
ATOM 12133 C CA . LEU F 1 157 ? 4.387 42.241 39.829 1.00 12.65 291 LEU F CA 1
ATOM 12134 C C . LEU F 1 157 ? 4.139 42.818 38.439 1.00 11.30 291 LEU F C 1
ATOM 12135 O O . LEU F 1 157 ? 5.019 42.786 37.580 1.00 10.89 291 LEU F O 1
ATOM 12140 N N . ARG F 1 158 ? 2.938 43.356 38.244 1.00 9.43 292 ARG F N 1
ATOM 12141 C CA . ARG F 1 158 ? 2.497 43.916 36.975 1.00 10.45 292 ARG F CA 1
ATOM 12142 C C . ARG F 1 158 ? 2.132 45.377 37.160 1.00 11.89 292 ARG F C 1
ATOM 12143 O O . ARG F 1 158 ? 1.414 45.735 38.102 1.00 9.57 292 ARG F O 1
ATOM 12151 N N . THR F 1 159 ? 2.622 46.226 36.268 1.00 10.90 293 THR F N 1
ATOM 12152 C CA . THR F 1 159 ? 2.333 47.642 36.399 1.00 13.21 293 THR F CA 1
ATOM 12153 C C . THR F 1 159 ? 2.285 48.395 35.078 1.00 13.28 293 THR F C 1
ATOM 12154 O O . THR F 1 159 ? 2.530 47.839 34.009 1.00 12.35 293 THR F O 1
ATOM 12158 N N . SER F 1 160 ? 1.971 49.679 35.193 1.00 13.29 294 SER F N 1
ATOM 12159 C CA . SER F 1 160 ? 1.855 50.579 34.069 1.00 15.42 294 SER F CA 1
ATOM 12160 C C . SER F 1 160 ? 2.537 51.895 34.451 1.00 16.13 294 SER F C 1
ATOM 12161 O O . SER F 1 160 ? 2.431 52.356 35.594 1.00 15.68 294 SER F O 1
ATOM 12164 N N . ILE F 1 161 ? 3.226 52.494 33.488 1.00 15.74 295 ILE F N 1
ATOM 12165 C CA . ILE F 1 161 ? 3.941 53.747 33.697 1.00 16.04 295 ILE F CA 1
ATOM 12166 C C . ILE F 1 161 ? 3.508 54.752 32.636 1.00 17.57 295 ILE F C 1
ATOM 12167 O O . ILE F 1 161 ? 3.275 54.389 31.479 1.00 17.18 295 ILE F O 1
ATOM 12172 N N . ILE F 1 162 ? 3.404 56.016 33.027 1.00 17.86 296 ILE F N 1
ATOM 12173 C CA . ILE F 1 162 ? 3.033 57.062 32.090 1.00 19.63 296 ILE F CA 1
ATOM 12174 C C . ILE F 1 162 ? 4.187 58.064 32.009 1.00 20.23 296 ILE F C 1
ATOM 12175 O O . ILE F 1 162 ? 4.565 58.673 33.011 1.00 17.93 296 ILE F O 1
ATOM 12180 N N . VAL F 1 163 ? 4.771 58.196 30.819 1.00 18.84 297 VAL F N 1
ATOM 12181 C CA . VAL F 1 163 ? 5.879 59.124 30.598 1.00 19.16 297 VAL F CA 1
ATOM 12182 C C . VAL F 1 163 ? 5.347 60.337 29.852 1.00 18.78 297 VAL F C 1
ATOM 12183 O O . VAL F 1 163 ? 4.263 60.287 29.274 1.00 21.09 297 VAL F O 1
ATOM 12187 N N . GLY F 1 164 ? 6.103 61.427 29.862 1.00 18.62 298 GLY F N 1
ATOM 12188 C CA . GLY F 1 164 ? 5.657 62.618 29.166 1.00 20.43 298 GLY F CA 1
ATOM 12189 C C . GLY F 1 164 ? 4.628 63.432 29.932 1.00 22.36 298 GLY F C 1
ATOM 12190 O O . GLY F 1 164 ? 3.978 64.310 29.364 1.00 24.15 298 GLY F O 1
ATOM 12191 N N . PHE F 1 165 ? 4.466 63.142 31.218 1.00 21.92 299 PHE F N 1
ATOM 12192 C CA . PHE F 1 165 ? 3.508 63.881 32.044 1.00 22.18 299 PHE F CA 1
ATOM 12193 C C . PHE F 1 165 ? 4.058 65.292 32.246 1.00 20.70 299 PHE F C 1
ATOM 12194 O O . PHE F 1 165 ? 5.248 65.463 32.499 1.00 20.36 299 PHE F O 1
ATOM 12202 N N . PRO F 1 166 ? 3.198 66.321 32.146 1.00 22.11 300 PRO F N 1
ATOM 12203 C CA . PRO F 1 166 ? 3.674 67.697 32.326 1.00 23.56 300 PRO F CA 1
ATOM 12204 C C . PRO F 1 166 ? 4.538 67.879 33.567 1.00 24.34 300 PRO F C 1
ATOM 12205 O O . PRO F 1 166 ? 4.107 67.597 34.683 1.00 26.21 300 PRO F O 1
ATOM 12209 N N . GLY F 1 167 ? 5.765 68.345 33.360 1.00 26.23 301 GLY F N 1
ATOM 12210 C CA . GLY F 1 167 ? 6.670 68.567 34.473 1.00 25.88 301 GLY F CA 1
ATOM 12211 C C . GLY F 1 167 ? 7.793 67.554 34.538 1.00 25.84 301 GLY F C 1
ATOM 12212 O O . GLY F 1 167 ? 8.799 67.770 35.220 1.00 26.22 301 GLY F O 1
ATOM 12213 N N . GLU F 1 168 ? 7.626 66.441 33.831 1.00 23.89 302 GLU F N 1
ATOM 12214 C CA . GLU F 1 168 ? 8.644 65.402 33.825 1.00 23.37 302 GLU F CA 1
ATOM 12215 C C . GLU F 1 168 ? 9.895 65.868 33.093 1.00 23.74 302 GLU F C 1
ATOM 12216 O O . GLU F 1 168 ? 9.851 66.184 31.900 1.00 22.12 302 GLU F O 1
ATOM 12222 N N . THR F 1 169 ? 11.004 65.901 33.823 1.00 24.75 303 THR F N 1
ATOM 12223 C CA . THR F 1 169 ? 12.293 66.318 33.285 1.00 26.78 303 THR F CA 1
ATOM 12224 C C . THR F 1 169 ? 13.189 65.097 33.143 1.00 28.13 303 THR F C 1
ATOM 12225 O O . THR F 1 169 ? 12.781 63.979 33.464 1.00 27.10 303 THR F O 1
ATOM 12229 N N . GLU F 1 170 ? 14.415 65.312 32.673 1.00 28.49 304 GLU F N 1
ATOM 12230 C CA . GLU F 1 170 ? 15.360 64.214 32.514 1.00 28.37 304 GLU F CA 1
ATOM 12231 C C . GLU F 1 170 ? 15.661 63.614 33.879 1.00 27.22 304 GLU F C 1
ATOM 12232 O O . GLU F 1 170 ? 15.894 62.415 34.002 1.00 26.48 304 GLU F O 1
ATOM 12238 N N . GLU F 1 171 ? 15.668 64.458 34.905 1.00 27.80 305 GLU F N 1
ATOM 12239 C CA . GLU F 1 171 ? 15.930 63.993 36.259 1.00 27.53 305 GLU F CA 1
ATOM 12240 C C . GLU F 1 171 ? 14.814 63.044 36.702 1.00 25.23 305 GLU F C 1
ATOM 12241 O O . GLU F 1 171 ? 15.078 61.986 37.270 1.00 23.70 305 GLU F O 1
ATOM 12247 N N . ASP F 1 172 ? 13.569 63.430 36.433 1.00 23.95 306 ASP F N 1
ATOM 12248 C CA . ASP F 1 172 ? 12.417 62.615 36.804 1.00 23.36 306 ASP F CA 1
ATOM 12249 C C . ASP F 1 172 ? 12.446 61.279 36.070 1.00 24.08 306 ASP F C 1
ATOM 12250 O O . ASP F 1 172 ? 12.168 60.230 36.652 1.00 23.17 306 ASP F O 1
ATOM 12255 N N . PHE F 1 173 ? 12.784 61.320 34.786 1.00 23.69 307 PHE F N 1
ATOM 12256 C CA . PHE F 1 173 ? 12.842 60.102 33.992 1.00 22.83 307 PHE F CA 1
ATOM 12257 C C . PHE F 1 173 ? 13.986 59.209 34.455 1.00 22.47 307 PHE F C 1
ATOM 12258 O O . PHE F 1 173 ? 13.867 57.979 34.470 1.00 21.47 307 PHE F O 1
ATOM 12266 N N . GLU F 1 174 ? 15.095 59.832 34.843 1.00 21.57 308 GLU F N 1
ATOM 12267 C CA . GLU F 1 174 ? 16.248 59.077 35.313 1.00 22.52 308 GLU F CA 1
ATOM 12268 C C . GLU F 1 174 ? 15.896 58.309 36.578 1.00 22.93 308 GLU F C 1
ATOM 12269 O O . GLU F 1 174 ? 16.341 57.176 36.779 1.00 23.39 308 GLU F O 1
ATOM 12275 N N . GLU F 1 175 ? 15.098 58.936 37.434 1.00 21.59 309 GLU F N 1
ATOM 12276 C CA . GLU F 1 175 ? 14.681 58.316 38.686 1.00 22.23 309 GLU F CA 1
ATOM 12277 C C . GLU F 1 175 ? 13.695 57.200 38.363 1.00 19.12 309 GLU F C 1
ATOM 12278 O O . GLU F 1 175 ? 13.642 56.182 39.058 1.00 17.88 309 GLU F O 1
ATOM 12284 N N . LEU F 1 176 ? 12.916 57.394 37.303 1.00 17.90 310 LEU F N 1
ATOM 12285 C CA . LEU F 1 176 ? 11.956 56.379 36.876 1.00 17.31 310 LEU F CA 1
ATOM 12286 C C . LEU F 1 176 ? 12.734 55.126 36.481 1.00 16.44 310 LEU F C 1
ATOM 12287 O O . LEU F 1 176 ? 12.379 54.027 36.887 1.00 16.06 310 LEU F O 1
ATOM 12292 N N . LYS F 1 177 ? 13.809 55.293 35.707 1.00 18.15 311 LYS F N 1
ATOM 12293 C CA . LYS F 1 177 ? 14.609 54.145 35.284 1.00 18.13 311 LYS F CA 1
ATOM 12294 C C . LYS F 1 177 ? 15.215 53.375 36.455 1.00 16.54 311 LYS F C 1
ATOM 12295 O O . LYS F 1 177 ? 15.133 52.153 36.495 1.00 16.44 311 LYS F O 1
ATOM 12301 N N . GLN F 1 178 ? 15.832 54.068 37.407 1.00 17.53 312 GLN F N 1
ATOM 12302 C CA . GLN F 1 178 ? 16.431 53.361 38.533 1.00 19.13 312 GLN F CA 1
ATOM 12303 C C . GLN F 1 178 ? 15.313 52.703 39.334 1.00 17.51 312 GLN F C 1
ATOM 12304 O O . GLN F 1 178 ? 15.503 51.651 39.941 1.00 17.42 312 GLN F O 1
ATOM 12310 N N . PHE F 1 179 ? 14.139 53.326 39.310 1.00 16.88 313 PHE F N 1
ATOM 12311 C CA . PHE F 1 179 ? 12.965 52.812 40.018 1.00 17.14 313 PHE F CA 1
ATOM 12312 C C . PHE F 1 179 ? 12.564 51.448 39.454 1.00 17.12 313 PHE F C 1
ATOM 12313 O O . PHE F 1 179 ? 12.465 50.458 40.186 1.00 15.97 313 PHE F O 1
ATOM 12321 N N . VAL F 1 180 ? 12.334 51.391 38.146 1.00 17.77 314 VAL F N 1
ATOM 12322 C CA . VAL F 1 180 ? 11.927 50.132 37.526 1.00 17.76 314 VAL F CA 1
ATOM 12323 C C . VAL F 1 180 ? 13.033 49.085 37.618 1.00 17.71 314 VAL F C 1
ATOM 12324 O O . VAL F 1 180 ? 12.771 47.886 37.777 1.00 15.70 314 VAL F O 1
ATOM 12328 N N . GLU F 1 181 ? 14.277 49.548 37.544 1.00 17.89 315 GLU F N 1
ATOM 12329 C CA . GLU F 1 181 ? 15.425 48.655 37.617 1.00 19.06 315 GLU F CA 1
ATOM 12330 C C . GLU F 1 181 ? 15.510 47.965 38.984 1.00 18.92 315 GLU F C 1
ATOM 12331 O O . GLU F 1 181 ? 15.794 46.764 39.076 1.00 17.81 315 GLU F O 1
ATOM 12337 N N . GLU F 1 182 ? 15.263 48.723 40.048 1.00 17.56 316 GLU F N 1
ATOM 12338 C CA . GLU F 1 182 ? 15.316 48.164 41.400 1.00 18.31 316 GLU F CA 1
ATOM 12339 C C . GLU F 1 182 ? 14.162 47.197 41.697 1.00 15.29 316 GLU F C 1
ATOM 12340 O O . GLU F 1 182 ? 14.368 46.154 42.314 1.00 14.30 316 GLU F O 1
ATOM 12346 N N . ILE F 1 183 ? 12.955 47.537 41.252 1.00 12.90 317 ILE F N 1
ATOM 12347 C CA . ILE F 1 183 ? 11.795 46.679 41.513 1.00 13.68 317 ILE F CA 1
ATOM 12348 C C . ILE F 1 183 ? 11.812 45.373 40.717 1.00 15.08 317 ILE F C 1
ATOM 12349 O O . ILE F 1 183 ? 11.538 44.303 41.265 1.00 14.30 317 ILE F O 1
ATOM 12354 N N . GLN F 1 184 ? 12.150 45.458 39.435 1.00 13.55 318 GLN F N 1
ATOM 12355 C CA . GLN F 1 184 ? 12.191 44.285 38.566 1.00 12.57 318 GLN F CA 1
ATOM 12356 C C . GLN F 1 184 ? 10.786 43.707 38.373 1.00 10.64 318 GLN F C 1
ATOM 12357 O O . GLN F 1 184 ? 10.519 42.561 38.736 1.00 10.48 318 GLN F O 1
ATOM 12363 N N . PHE F 1 185 ? 9.893 44.522 37.812 1.00 12.37 319 PHE F N 1
ATOM 12364 C CA . PHE F 1 185 ? 8.512 44.116 37.531 1.00 12.05 319 PHE F CA 1
ATOM 12365 C C . PHE F 1 185 ? 8.534 42.986 36.509 1.00 13.03 319 PHE F C 1
ATOM 12366 O O . PHE F 1 185 ? 9.366 42.998 35.613 1.00 9.86 319 PHE F O 1
ATOM 12374 N N . ASP F 1 186 ? 7.623 42.022 36.623 1.00 12.44 320 ASP F N 1
ATOM 12375 C CA . ASP F 1 186 ? 7.588 40.929 35.650 1.00 12.99 320 ASP F CA 1
ATOM 12376 C C . ASP F 1 186 ? 6.941 41.436 34.367 1.00 14.14 320 ASP F C 1
ATOM 12377 O O . ASP F 1 186 ? 7.328 41.061 33.262 1.00 12.56 320 ASP F O 1
ATOM 12382 N N . LYS F 1 187 ? 5.945 42.296 34.537 1.00 11.99 321 LYS F N 1
ATOM 12383 C CA . LYS F 1 187 ? 5.190 42.842 33.428 1.00 13.08 321 LYS F CA 1
ATOM 12384 C C . LYS F 1 187 ? 5.005 44.346 33.625 1.00 14.60 321 LYS F C 1
ATOM 12385 O O . LYS F 1 187 ? 4.575 44.801 34.689 1.00 14.33 321 LYS F O 1
ATOM 12391 N N . LEU F 1 188 ? 5.331 45.119 32.599 1.00 14.06 322 LEU F N 1
ATOM 12392 C CA . LEU F 1 188 ? 5.203 46.564 32.689 1.00 13.90 322 LEU F CA 1
ATOM 12393 C C . LEU F 1 188 ? 4.862 47.207 31.358 1.00 14.79 322 LEU F C 1
ATOM 12394 O O . LEU F 1 188 ? 5.558 47.008 30.358 1.00 12.27 322 LEU F O 1
ATOM 12399 N N . GLY F 1 189 ? 3.783 47.982 31.354 1.00 14.91 323 GLY F N 1
ATOM 12400 C CA . GLY F 1 189 ? 3.386 48.690 30.155 1.00 14.60 323 GLY F CA 1
ATOM 12401 C C . GLY F 1 189 ? 3.851 50.128 30.316 1.00 15.47 323 GLY F C 1
ATOM 12402 O O . GLY F 1 189 ? 3.928 50.628 31.439 1.00 12.46 323 GLY F O 1
ATOM 12403 N N . ALA F 1 190 ? 4.177 50.789 29.210 1.00 16.17 324 ALA F N 1
ATOM 12404 C CA . ALA F 1 190 ? 4.628 52.181 29.248 1.00 18.06 324 ALA F CA 1
ATOM 12405 C C . ALA F 1 190 ? 3.808 52.983 28.243 1.00 18.41 324 ALA F C 1
ATOM 12406 O O . ALA F 1 190 ? 3.862 52.729 27.041 1.00 18.01 324 ALA F O 1
ATOM 12408 N N . PHE F 1 191 ? 3.050 53.951 28.743 1.00 19.05 325 PHE F N 1
ATOM 12409 C CA . PHE F 1 191 ? 2.206 54.777 27.891 1.00 19.43 325 PHE F CA 1
ATOM 12410 C C . PHE F 1 191 ? 2.643 56.238 27.898 1.00 20.54 325 PHE F C 1
ATOM 12411 O O . PHE F 1 191 ? 3.238 56.711 28.865 1.00 18.46 325 PHE F O 1
ATOM 12419 N N . VAL F 1 192 ? 2.340 56.944 26.812 1.00 21.53 326 VAL F N 1
ATOM 12420 C CA . VAL F 1 192 ? 2.676 58.358 26.684 1.00 23.02 326 VAL F CA 1
ATOM 12421 C C . VAL F 1 192 ? 1.485 59.185 27.152 1.00 25.32 326 VAL F C 1
ATOM 12422 O O . VAL F 1 192 ? 0.354 58.934 26.743 1.00 22.51 326 VAL F O 1
ATOM 12426 N N . TYR F 1 193 ? 1.751 60.163 28.015 1.00 28.30 327 TYR F N 1
ATOM 12427 C CA . TYR F 1 193 ? 0.715 61.041 28.553 1.00 32.27 327 TYR F CA 1
ATOM 12428 C C . TYR F 1 193 ? -0.159 61.653 27.464 1.00 34.71 327 TYR F C 1
ATOM 12429 O O . TYR F 1 193 ? 0.314 61.955 26.369 1.00 34.24 327 TYR F O 1
ATOM 12438 N N . SER F 1 194 ? -1.437 61.842 27.777 1.00 38.74 328 SER F N 1
ATOM 12439 C CA . SER F 1 194 ? -2.377 62.437 26.835 1.00 43.82 328 SER F CA 1
ATOM 12440 C C . SER F 1 194 ? -3.219 63.501 27.535 1.00 46.18 328 SER F C 1
ATOM 12441 O O . SER F 1 194 ? -3.760 63.257 28.613 1.00 47.32 328 SER F O 1
ATOM 12444 N N . ASP F 1 195 ? -3.319 64.680 26.925 1.00 49.05 329 ASP F N 1
ATOM 12445 C CA . ASP F 1 195 ? -4.103 65.774 27.495 1.00 51.56 329 ASP F CA 1
ATOM 12446 C C . ASP F 1 195 ? -5.277 66.140 26.593 1.00 51.92 329 ASP F C 1
ATOM 12447 O O . ASP F 1 195 ? -6.396 65.663 26.791 1.00 53.13 329 ASP F O 1
ATOM 12452 N N . LYS F 1 207 ? 3.799 70.138 28.388 1.00 42.10 341 LYS F N 1
ATOM 12453 C CA . LYS F 1 207 ? 5.131 70.514 28.843 1.00 42.01 341 LYS F CA 1
ATOM 12454 C C . LYS F 1 207 ? 6.196 69.817 27.996 1.00 40.85 341 LYS F C 1
ATOM 12455 O O . LYS F 1 207 ? 6.935 70.473 27.263 1.00 42.70 341 LYS F O 1
ATOM 12461 N N . VAL F 1 208 ? 6.272 68.491 28.091 1.00 39.40 342 VAL F N 1
ATOM 12462 C CA . VAL F 1 208 ? 7.257 67.723 27.323 1.00 37.47 342 VAL F CA 1
ATOM 12463 C C . VAL F 1 208 ? 6.714 67.302 25.957 1.00 35.50 342 VAL F C 1
ATOM 12464 O O . VAL F 1 208 ? 5.684 66.634 25.862 1.00 34.01 342 VAL F O 1
ATOM 12468 N N . ASP F 1 209 ? 7.410 67.716 24.902 1.00 34.04 343 ASP F N 1
ATOM 12469 C CA . ASP F 1 209 ? 7.009 67.407 23.531 1.00 34.01 343 ASP F CA 1
ATOM 12470 C C . ASP F 1 209 ? 6.767 65.917 23.300 1.00 31.87 343 ASP F C 1
ATOM 12471 O O . ASP F 1 209 ? 7.445 65.069 23.883 1.00 31.46 343 ASP F O 1
ATOM 12476 N N . PRO F 1 210 ? 5.789 65.582 22.445 1.00 30.52 344 PRO F N 1
ATOM 12477 C CA . PRO F 1 210 ? 5.471 64.181 22.153 1.00 29.53 344 PRO F CA 1
ATOM 12478 C C . PRO F 1 210 ? 6.680 63.395 21.660 1.00 28.49 344 PRO F C 1
ATOM 12479 O O . PRO F 1 210 ? 6.803 62.202 21.929 1.00 29.42 344 PRO F O 1
ATOM 12483 N N . GLU F 1 211 ? 7.568 64.075 20.938 1.00 28.04 345 GLU F N 1
ATOM 12484 C CA . GLU F 1 211 ? 8.784 63.456 20.420 1.00 27.45 345 GLU F CA 1
ATOM 12485 C C . GLU F 1 211 ? 9.596 62.917 21.597 1.00 25.46 345 GLU F C 1
ATOM 12486 O O . GLU F 1 211 ? 9.988 61.751 21.617 1.00 22.34 345 GLU F O 1
ATOM 12500 N N . ALA F 1 213 ? 8.601 62.383 24.673 1.00 18.68 347 ALA F N 1
ATOM 12501 C CA . ALA F 1 213 ? 7.844 61.372 25.402 1.00 18.46 347 ALA F CA 1
ATOM 12502 C C . ALA F 1 213 ? 7.995 60.012 24.730 1.00 19.30 347 ALA F C 1
ATOM 12503 O O . ALA F 1 213 ? 8.115 58.992 25.400 1.00 18.02 347 ALA F O 1
ATOM 12505 N N . LYS F 1 214 ? 7.983 60.012 23.400 1.00 21.21 348 LYS F N 1
ATOM 12506 C CA . LYS F 1 214 ? 8.118 58.782 22.631 1.00 22.85 348 LYS F CA 1
ATOM 12507 C C . LYS F 1 214 ? 9.488 58.170 22.899 1.00 19.98 348 LYS F C 1
ATOM 12508 O O . LYS F 1 214 ? 9.605 56.960 23.090 1.00 21.13 348 LYS F O 1
ATOM 12514 N N . ARG F 1 215 ? 10.522 59.010 22.911 1.00 18.42 349 ARG F N 1
ATOM 12515 C CA . ARG F 1 215 ? 11.881 58.545 23.176 1.00 17.55 349 ARG F CA 1
ATOM 12516 C C . ARG F 1 215 ? 11.971 57.934 24.570 1.00 16.99 349 ARG F C 1
ATOM 12517 O O . ARG F 1 215 ? 12.648 56.927 24.772 1.00 18.28 349 ARG F O 1
ATOM 12525 N N . ARG F 1 216 ? 11.289 58.538 25.536 1.00 16.42 350 ARG F N 1
ATOM 12526 C CA . ARG F 1 216 ? 11.317 58.007 26.893 1.00 16.20 350 ARG F CA 1
ATOM 12527 C C . ARG F 1 216 ? 10.550 56.693 26.960 1.00 15.69 350 ARG F C 1
ATOM 12528 O O . ARG F 1 216 ? 10.955 55.770 27.662 1.00 16.14 350 ARG F O 1
ATOM 12536 N N . GLN F 1 217 ? 9.454 56.600 26.215 1.00 16.08 351 GLN F N 1
ATOM 12537 C CA . GLN F 1 217 ? 8.660 55.382 26.214 1.00 17.94 351 GLN F CA 1
ATOM 12538 C C . GLN F 1 217 ? 9.456 54.214 25.636 1.00 17.04 351 GLN F C 1
ATOM 12539 O O . GLN F 1 217 ? 9.453 53.111 26.190 1.00 15.46 351 GLN F O 1
ATOM 12545 N N . GLU F 1 218 ? 10.143 54.474 24.525 1.00 17.32 352 GLU F N 1
ATOM 12546 C CA . GLU F 1 218 ? 10.951 53.465 23.846 1.00 17.04 352 GLU F CA 1
ATOM 12547 C C . GLU F 1 218 ? 12.136 53.015 24.691 1.00 15.83 352 GLU F C 1
ATOM 12548 O O . GLU F 1 218 ? 12.476 51.832 24.716 1.00 13.22 352 GLU F O 1
ATOM 12554 N N . GLU F 1 219 ? 12.773 53.950 25.388 1.00 14.91 353 GLU F N 1
ATOM 12555 C CA . GLU F 1 219 ? 13.905 53.567 26.212 1.00 16.46 353 GLU F CA 1
ATOM 12556 C C . GLU F 1 219 ? 13.429 52.697 27.374 1.00 15.85 353 GLU F C 1
ATOM 12557 O O . GLU F 1 219 ? 14.057 51.691 27.705 1.00 16.06 353 GLU F O 1
ATOM 12563 N N . LEU F 1 220 ? 12.308 53.086 27.975 1.00 16.59 354 LEU F N 1
ATOM 12564 C CA . LEU F 1 220 ? 11.723 52.359 29.102 1.00 16.30 354 LEU F CA 1
ATOM 12565 C C . LEU F 1 220 ? 11.323 50.942 28.708 1.00 15.61 354 LEU F C 1
ATOM 12566 O O . LEU F 1 220 ? 11.596 49.985 29.429 1.00 17.01 354 LEU F O 1
ATOM 12571 N N . LEU F 1 221 ? 10.661 50.810 27.565 1.00 16.07 355 LEU F N 1
ATOM 12572 C CA . LEU F 1 221 ? 10.242 49.495 27.095 1.00 17.01 355 LEU F CA 1
ATOM 12573 C C . LEU F 1 221 ? 11.461 48.632 26.756 1.00 16.50 355 LEU F C 1
ATOM 12574 O O . LEU F 1 221 ? 11.434 47.417 26.933 1.00 14.50 355 LEU F O 1
ATOM 12579 N N . LEU F 1 222 ? 12.523 49.266 26.265 1.00 17.07 356 LEU F N 1
ATOM 12580 C CA . LEU F 1 222 ? 13.749 48.549 25.928 1.00 18.49 356 LEU F CA 1
ATOM 12581 C C . LEU F 1 222 ? 14.367 48.022 27.224 1.00 18.52 356 LEU F C 1
ATOM 12582 O O . LEU F 1 222 ? 14.770 46.860 27.305 1.00 18.22 356 LEU F O 1
ATOM 12587 N N . LEU F 1 223 ? 14.427 48.874 28.242 1.00 18.62 357 LEU F N 1
ATOM 12588 C CA . LEU F 1 223 ? 14.970 48.473 29.539 1.00 18.72 357 LEU F CA 1
ATOM 12589 C C . LEU F 1 223 ? 14.150 47.341 30.159 1.00 16.95 357 LEU F C 1
ATOM 12590 O O . LEU F 1 223 ? 14.704 46.364 30.663 1.00 14.54 357 LEU F O 1
ATOM 12595 N N . GLN F 1 224 ? 12.827 47.476 30.125 1.00 16.66 358 GLN F N 1
ATOM 12596 C CA . GLN F 1 224 ? 11.946 46.462 30.698 1.00 15.85 358 GLN F CA 1
ATOM 12597 C C . GLN F 1 224 ? 12.066 45.137 29.948 1.00 17.92 358 GLN F C 1
ATOM 12598 O O . GLN F 1 224 ? 11.896 44.063 30.529 1.00 15.82 358 GLN F O 1
ATOM 12604 N N . ALA F 1 225 ? 12.372 45.212 28.656 1.00 18.61 359 ALA F N 1
ATOM 12605 C CA . ALA F 1 225 ? 12.524 44.009 27.856 1.00 17.95 359 ALA F CA 1
ATOM 12606 C C . ALA F 1 225 ? 13.520 43.052 28.510 1.00 17.51 359 ALA F C 1
ATOM 12607 O O . ALA F 1 225 ? 13.238 41.865 28.641 1.00 18.01 359 ALA F O 1
ATOM 12609 N N . GLU F 1 226 ? 14.678 43.557 28.932 1.00 17.43 360 GLU F N 1
ATOM 12610 C CA . GLU F 1 226 ? 15.675 42.693 29.575 1.00 18.58 360 GLU F CA 1
ATOM 12611 C C . GLU F 1 226 ? 15.162 42.167 30.917 1.00 16.45 360 GLU F C 1
ATOM 12612 O O . GLU F 1 226 ? 15.362 41.000 31.259 1.00 16.19 360 GLU F O 1
ATOM 12618 N N . ILE F 1 227 ? 14.517 43.043 31.680 1.00 15.12 361 ILE F N 1
ATOM 12619 C CA . ILE F 1 227 ? 13.984 42.672 32.988 1.00 13.11 361 ILE F CA 1
ATOM 12620 C C . ILE F 1 227 ? 12.912 41.593 32.873 1.00 13.79 361 ILE F C 1
ATOM 12621 O O . ILE F 1 227 ? 12.941 40.598 33.601 1.00 12.38 361 ILE F O 1
ATOM 12626 N N . SER F 1 228 ? 11.964 41.775 31.958 1.00 13.88 362 SER F N 1
ATOM 12627 C CA . SER F 1 228 ? 10.908 40.781 31.794 1.00 15.30 362 SER F CA 1
ATOM 12628 C C . SER F 1 228 ? 11.491 39.433 31.382 1.00 16.19 362 SER F C 1
ATOM 12629 O O . SER F 1 228 ? 11.045 38.378 31.844 1.00 14.12 362 SER F O 1
ATOM 12632 N N . ASN F 1 229 ? 12.493 39.479 30.512 1.00 17.41 363 ASN F N 1
ATOM 12633 C CA . ASN F 1 229 ? 13.158 38.268 30.046 1.00 19.62 363 ASN F CA 1
ATOM 12634 C C . ASN F 1 229 ? 13.853 37.573 31.202 1.00 18.09 363 ASN F C 1
ATOM 12635 O O . ASN F 1 229 ? 13.828 36.351 31.307 1.00 19.21 363 ASN F O 1
ATOM 12640 N N . SER F 1 230 ? 14.473 38.362 32.070 1.00 19.74 364 SER F N 1
ATOM 12641 C CA . SER F 1 230 ? 15.179 37.819 33.221 1.00 20.39 364 SER F CA 1
ATOM 12642 C C . SER F 1 230 ? 14.220 37.152 34.202 1.00 19.07 364 SER F C 1
ATOM 12643 O O . SER F 1 230 ? 14.528 36.093 34.747 1.00 17.99 364 SER F O 1
ATOM 12646 N N . ARG F 1 231 ? 13.057 37.762 34.425 1.00 17.11 365 ARG F N 1
ATOM 12647 C CA . ARG F 1 231 ? 12.077 37.188 35.342 1.00 15.99 365 ARG F CA 1
ATOM 12648 C C . ARG F 1 231 ? 11.561 35.861 34.788 1.00 15.42 365 ARG F C 1
ATOM 12649 O O . ARG F 1 231 ? 11.424 34.885 35.523 1.00 16.86 365 ARG F O 1
ATOM 12657 N N . LEU F 1 232 ? 11.284 35.821 33.490 1.00 16.65 366 LEU F N 1
ATOM 12658 C CA . LEU F 1 232 ? 10.790 34.595 32.874 1.00 15.22 366 LEU F CA 1
ATOM 12659 C C . LEU F 1 232 ? 11.835 33.489 32.954 1.00 15.18 366 LEU F C 1
ATOM 12660 O O . LEU F 1 232 ? 11.491 32.316 33.116 1.00 15.49 366 LEU F O 1
ATOM 12665 N N . ASP F 1 233 ? 13.110 33.854 32.849 1.00 15.49 367 ASP F N 1
ATOM 12666 C CA . ASP F 1 233 ? 14.168 32.853 32.934 1.00 16.03 367 ASP F CA 1
ATOM 12667 C C . ASP F 1 233 ? 14.140 32.059 34.225 1.00 16.72 367 ASP F C 1
ATOM 12668 O O . ASP F 1 233 ? 14.451 30.867 34.222 1.00 15.86 367 ASP F O 1
ATOM 12673 N N . ARG F 1 234 ? 13.762 32.681 35.338 1.00 17.38 368 ARG F N 1
ATOM 12674 C CA . ARG F 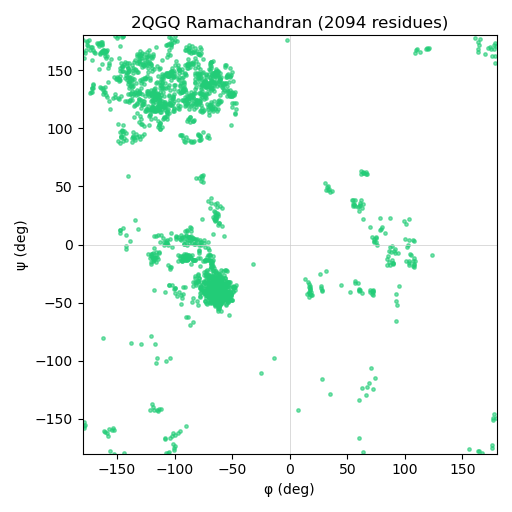1 234 ? 13.766 31.910 36.569 1.00 19.25 368 ARG F CA 1
ATOM 12675 C C . ARG F 1 234 ? 12.667 30.859 36.646 1.00 16.83 368 ARG F C 1
ATOM 12676 O O . ARG F 1 234 ? 12.614 30.087 37.597 1.00 17.32 368 ARG F O 1
ATOM 12684 N N . PHE F 1 235 ? 11.802 30.804 35.637 1.00 16.21 369 PHE F N 1
ATOM 12685 C CA . PHE F 1 235 ? 10.752 29.789 35.637 1.00 16.27 369 PHE F CA 1
ATOM 12686 C C . PHE F 1 235 ? 11.198 28.556 34.838 1.00 16.11 369 PHE F C 1
ATOM 12687 O O . PHE F 1 235 ? 10.583 27.492 34.921 1.00 15.80 369 PHE F O 1
ATOM 12695 N N . VAL F 1 236 ? 12.280 28.685 34.079 1.00 15.49 370 VAL F N 1
ATOM 12696 C CA . VAL F 1 236 ? 12.763 27.548 33.302 1.00 17.19 370 VAL F CA 1
ATOM 12697 C C . VAL F 1 236 ? 13.155 26.423 34.268 1.00 16.04 370 VAL F C 1
ATOM 12698 O O . VAL F 1 236 ? 13.965 26.625 35.173 1.00 15.04 370 VAL F O 1
ATOM 12702 N N . GLY F 1 237 ? 12.554 25.250 34.083 1.00 16.55 371 GLY F N 1
ATOM 12703 C CA . GLY F 1 237 ? 12.844 24.113 34.944 1.00 20.31 371 GLY F CA 1
ATOM 12704 C C . GLY F 1 237 ? 11.969 24.062 36.189 1.00 22.72 371 GLY F C 1
ATOM 12705 O O . GLY F 1 237 ? 12.003 23.094 36.952 1.00 24.31 371 GLY F O 1
ATOM 12706 N N . LYS F 1 238 ? 11.167 25.102 36.383 1.00 22.16 372 LYS F N 1
ATOM 12707 C CA . LYS F 1 238 ? 10.286 25.202 37.539 1.00 22.70 372 LYS F CA 1
ATOM 12708 C C . LYS F 1 238 ? 8.890 24.664 37.218 1.00 21.99 372 LYS F C 1
ATOM 12709 O O . LYS F 1 238 ? 8.445 24.707 36.070 1.00 19.78 372 LYS F O 1
ATOM 12715 N N . LYS F 1 239 ? 8.211 24.145 38.237 1.00 20.42 373 LYS F N 1
ATOM 12716 C CA . LYS F 1 239 ? 6.867 23.615 38.065 1.00 20.61 373 LYS F CA 1
ATOM 12717 C C . LYS F 1 239 ? 5.868 24.709 38.426 1.00 19.61 373 LYS F C 1
ATOM 12718 O O . LYS F 1 239 ? 6.042 25.414 39.421 1.00 17.89 373 LYS F O 1
ATOM 12724 N N . LEU F 1 240 ? 4.827 24.850 37.610 1.00 19.29 374 LEU F N 1
ATOM 12725 C CA . LEU F 1 240 ? 3.794 25.863 37.836 1.00 20.46 374 LEU F CA 1
ATOM 12726 C C . LEU F 1 240 ? 2.411 25.326 37.503 1.00 19.66 374 LEU F C 1
ATOM 12727 O O . LEU F 1 240 ? 2.249 24.551 36.555 1.00 21.22 374 LEU F O 1
ATOM 12732 N N . LYS F 1 241 ? 1.419 25.745 38.284 1.00 18.26 375 LYS F N 1
ATOM 12733 C CA . LYS F 1 241 ? 0.034 25.335 38.071 1.00 17.80 375 LYS F CA 1
ATOM 12734 C C . LYS F 1 241 ? -0.423 25.957 36.752 1.00 15.85 375 LYS F C 1
ATOM 12735 O O . LYS F 1 241 ? -0.206 27.149 36.494 1.00 14.19 375 LYS F O 1
ATOM 12741 N N . PHE F 1 242 ? -1.069 25.134 35.934 1.00 14.74 376 PHE F N 1
ATOM 12742 C CA . PHE F 1 242 ? -1.523 25.511 34.597 1.00 14.77 376 PHE F CA 1
ATOM 12743 C C . PHE F 1 242 ? -3.012 25.220 34.414 1.00 15.24 376 PHE F C 1
ATOM 12744 O O . PHE F 1 242 ? -3.501 24.187 34.849 1.00 17.17 376 PHE F O 1
ATOM 12752 N N . LEU F 1 243 ? -3.727 26.145 33.785 1.00 15.19 377 LEU F N 1
ATOM 12753 C CA . LEU F 1 243 ? -5.148 25.967 33.532 1.00 14.79 377 LEU F CA 1
ATOM 12754 C C . LEU F 1 243 ? -5.308 25.773 32.022 1.00 14.19 377 LEU F C 1
ATOM 12755 O O . LEU F 1 243 ? -4.904 26.629 31.231 1.00 12.89 377 LEU F O 1
ATOM 12760 N N . VAL F 1 244 ? -5.874 24.637 31.631 1.00 14.47 378 VAL F N 1
ATOM 12761 C CA . VAL F 1 244 ? -6.081 24.312 30.221 1.00 15.75 378 VAL F CA 1
ATOM 12762 C C . VAL F 1 244 ? -7.216 25.137 29.613 1.00 16.29 378 VAL F C 1
ATOM 12763 O O . VAL F 1 244 ? -8.327 25.155 30.148 1.00 17.99 378 VAL F O 1
ATOM 12767 N N . GLU F 1 245 ? -6.949 25.812 28.498 1.00 17.34 379 GLU F N 1
ATOM 12768 C CA . GLU F 1 245 ? -7.988 26.605 27.837 1.00 19.07 379 GLU F CA 1
ATOM 12769 C C . GLU F 1 245 ? -8.264 26.135 26.411 1.00 21.47 379 GLU F C 1
ATOM 12770 O O . GLU F 1 245 ? -9.214 26.587 25.774 1.00 19.35 379 GLU F O 1
ATOM 12776 N N . GLY F 1 246 ? -7.436 25.220 25.917 1.00 23.01 380 GLY F N 1
ATOM 12777 C CA . GLY F 1 246 ? -7.631 24.715 24.571 1.00 25.80 380 GLY F CA 1
ATOM 12778 C C . GLY F 1 246 ? -6.703 23.565 24.239 1.00 28.28 380 GLY F C 1
ATOM 12779 O O . GLY F 1 246 ? -5.766 23.272 24.985 1.00 26.39 380 GLY F O 1
ATOM 12780 N N . LYS F 1 247 ? -6.957 22.912 23.110 1.00 30.67 381 LYS F N 1
ATOM 12781 C CA . LYS F 1 247 ? -6.141 21.783 22.684 1.00 34.87 381 LYS F CA 1
ATOM 12782 C C . LYS F 1 247 ? -5.683 21.978 21.244 1.00 36.28 381 LYS F C 1
ATOM 12783 O O . LYS F 1 247 ? -6.442 22.452 20.400 1.00 37.15 381 LYS F O 1
ATOM 12789 N N . GLU F 1 248 ? -4.430 21.628 20.975 1.00 37.97 382 GLU F N 1
ATOM 12790 C CA . GLU F 1 248 ? -3.870 21.759 19.635 1.00 40.14 382 GLU F CA 1
ATOM 12791 C C . GLU F 1 248 ? -2.879 20.626 19.402 1.00 40.59 382 GLU F C 1
ATOM 12792 O O . GLU F 1 248 ? -1.699 20.742 19.737 1.00 41.33 382 GLU F O 1
ATOM 12798 N N . GLY F 1 249 ? -3.367 19.525 18.836 1.00 43.00 383 GLY F N 1
ATOM 12799 C CA . GLY F 1 249 ? -2.507 18.380 18.582 1.00 42.41 383 GLY F CA 1
ATOM 12800 C C . GLY F 1 249 ? -2.033 17.769 19.888 1.00 42.38 383 GLY F C 1
ATOM 12801 O O . GLY F 1 249 ? -2.840 17.499 20.777 1.00 44.56 383 GLY F O 1
ATOM 12802 N N . LYS F 1 250 ? -0.729 17.550 20.012 1.00 41.43 384 LYS F N 1
ATOM 12803 C CA . LYS F 1 250 ? -0.173 16.979 21.234 1.00 40.89 384 LYS F CA 1
ATOM 12804 C C . LYS F 1 250 ? 0.066 18.087 22.258 1.00 38.93 384 LYS F C 1
ATOM 12805 O O . LYS F 1 250 ? 0.618 17.848 23.332 1.00 37.60 384 LYS F O 1
ATOM 12811 N N . PHE F 1 251 ? -0.365 19.298 21.917 1.00 37.11 385 PHE F N 1
ATOM 12812 C CA . PHE F 1 251 ? -0.187 20.456 22.782 1.00 33.75 385 PHE F CA 1
ATOM 12813 C C . PHE F 1 251 ? -1.467 20.962 23.440 1.00 31.77 385 PHE F C 1
ATOM 12814 O O . PHE F 1 251 ? -2.559 20.909 22.865 1.00 30.75 385 PHE F O 1
ATOM 12822 N N . LEU F 1 252 ? -1.314 21.443 24.667 1.00 29.04 386 LEU F N 1
ATOM 12823 C CA . LEU F 1 252 ? -2.416 22.016 25.421 1.00 25.86 386 LEU F CA 1
ATOM 12824 C C . LEU F 1 252 ? -2.065 23.493 25.533 1.00 22.97 386 LEU F C 1
ATOM 12825 O O . LEU F 1 252 ? -0.916 23.844 25.807 1.00 23.17 386 LEU F O 1
ATOM 12830 N N . VAL F 1 253 ? -3.047 24.352 25.288 1.00 20.52 387 VAL F N 1
ATOM 12831 C CA . VAL F 1 253 ? -2.835 25.787 25.363 1.00 19.19 387 VAL F CA 1
ATOM 12832 C C . VAL F 1 253 ? -3.590 26.330 26.561 1.00 17.99 387 VAL F C 1
ATOM 12833 O O . VAL F 1 253 ? -4.719 25.918 26.839 1.00 15.66 387 VAL F O 1
ATOM 12837 N N . GLY F 1 254 ? -2.953 27.248 27.275 1.00 16.42 388 GLY F N 1
ATOM 12838 C CA . GLY F 1 254 ? -3.579 27.832 28.443 1.00 15.87 388 GLY F CA 1
ATOM 12839 C C . GLY F 1 254 ? -2.667 28.832 29.121 1.00 12.61 388 GLY F C 1
ATOM 12840 O O . GLY F 1 254 ? -1.847 29.480 28.475 1.00 11.64 388 GLY F O 1
ATOM 12841 N N . ARG F 1 255 ? -2.802 28.948 30.436 1.00 12.29 389 ARG F N 1
ATOM 12842 C CA . ARG F 1 255 ? -1.995 29.886 31.190 1.00 11.27 389 ARG F CA 1
ATOM 12843 C C . ARG F 1 255 ? -1.573 29.345 32.538 1.00 9.98 389 ARG F C 1
ATOM 12844 O O . ARG F 1 255 ? -2.313 28.600 33.185 1.00 12.00 389 ARG F O 1
ATOM 12852 N N . THR F 1 256 ? -0.372 29.722 32.955 1.00 11.99 390 THR F N 1
ATOM 12853 C CA . THR F 1 256 ? 0.109 29.345 34.272 1.00 10.73 390 THR F CA 1
ATOM 12854 C C . THR F 1 256 ? -0.521 30.438 35.132 1.00 10.94 390 THR F C 1
ATOM 12855 O O . THR F 1 256 ? -0.994 31.445 34.596 1.00 8.61 390 THR F O 1
ATOM 12859 N N . TRP F 1 257 ? -0.547 30.258 36.449 1.00 11.01 391 TRP F N 1
ATOM 12860 C CA . TRP F 1 257 ? -1.170 31.254 37.315 1.00 11.32 391 TRP F CA 1
ATOM 12861 C C . TRP F 1 257 ? -0.608 32.655 37.116 1.00 11.84 391 TRP F C 1
ATOM 12862 O O . TRP F 1 257 ? -1.277 33.639 37.416 1.00 13.71 391 TRP F O 1
ATOM 12873 N N . THR F 1 258 ? 0.614 32.729 36.593 1.00 11.28 392 THR F N 1
ATOM 12874 C CA . THR F 1 258 ? 1.315 33.992 36.362 1.00 11.61 392 THR F CA 1
ATOM 12875 C C . THR F 1 258 ? 0.743 34.870 35.252 1.00 12.41 392 THR F C 1
ATOM 12876 O O . THR F 1 258 ? 1.103 36.037 35.154 1.00 13.49 392 THR F O 1
ATOM 12880 N N . GLU F 1 259 ? -0.135 34.312 34.423 1.00 13.58 393 GLU F N 1
ATOM 12881 C CA . GLU F 1 259 ? -0.715 35.050 33.299 1.00 12.19 393 GLU F CA 1
ATOM 12882 C C . GLU F 1 259 ? -2.215 35.270 33.408 1.00 11.89 393 GLU F C 1
ATOM 12883 O O . GLU F 1 259 ? -2.970 34.324 33.612 1.00 9.88 393 GLU F O 1
ATOM 12889 N N . ALA F 1 260 ? -2.645 36.517 33.268 1.00 11.29 394 ALA F N 1
ATOM 12890 C CA . ALA F 1 260 ? -4.066 36.822 33.309 1.00 12.50 394 ALA F CA 1
ATOM 12891 C C . ALA F 1 260 ? -4.551 36.628 31.874 1.00 12.00 394 ALA F C 1
ATOM 12892 O O . ALA F 1 260 ? -3.761 36.713 30.929 1.00 10.25 394 ALA F O 1
ATOM 12894 N N . PRO F 1 261 ? -5.849 36.362 31.690 1.00 12.10 395 PRO F N 1
ATOM 12895 C CA . PRO F 1 261 ? -6.340 36.174 30.318 1.00 12.67 395 PRO F CA 1
ATOM 12896 C C . PRO F 1 261 ? -6.237 37.419 29.427 1.00 16.07 395 PRO F C 1
ATOM 12897 O O . PRO F 1 261 ? -6.336 38.554 29.906 1.00 14.71 395 PRO F O 1
ATOM 12901 N N . GLU F 1 262 ? -5.993 37.173 28.139 1.00 16.25 396 GLU F N 1
ATOM 12902 C CA . GLU F 1 262 ? -5.901 38.196 27.103 1.00 18.50 396 GLU F CA 1
ATOM 12903 C C . GLU F 1 262 ? -4.805 39.254 27.177 1.00 20.18 396 GLU F C 1
ATOM 12904 O O . GLU F 1 262 ? -4.210 39.595 26.154 1.00 21.41 396 GLU F O 1
ATOM 12910 N N . VAL F 1 263 ? -4.538 39.781 28.369 1.00 16.17 397 VAL F N 1
ATOM 12911 C CA . VAL F 1 263 ? -3.561 40.856 28.512 1.00 14.58 397 VAL F CA 1
ATOM 12912 C C . VAL F 1 263 ? -2.114 40.466 28.770 1.00 15.46 397 VAL F C 1
ATOM 12913 O O . VAL F 1 263 ? -1.223 41.315 28.730 1.00 16.10 397 VAL F O 1
ATOM 12917 N N . ASP F 1 264 ? -1.868 39.193 29.032 1.00 13.95 398 ASP F N 1
ATOM 12918 C CA . ASP F 1 264 ? -0.504 38.757 29.282 1.00 15.02 398 ASP F CA 1
ATOM 12919 C C . ASP F 1 264 ? -0.034 37.799 28.187 1.00 16.12 398 ASP F C 1
ATOM 12920 O O . ASP F 1 264 ? -0.366 37.988 27.014 1.00 15.15 398 ASP F O 1
ATOM 12925 N N . GLY F 1 265 ? 0.733 36.777 28.561 1.00 15.12 399 GLY F N 1
ATOM 12926 C CA . GLY F 1 265 ? 1.220 35.828 27.575 1.00 16.24 399 GLY F CA 1
ATOM 12927 C C . GLY F 1 265 ? 0.403 34.552 27.550 1.00 16.49 399 GLY F C 1
ATOM 12928 O O . GLY F 1 265 ? -0.631 34.454 28.216 1.00 15.30 399 GLY F O 1
ATOM 12929 N N . VAL F 1 266 ? 0.869 33.576 26.775 1.00 15.55 400 VAL F N 1
ATOM 12930 C CA . VAL F 1 266 ? 0.204 32.282 26.661 1.00 16.11 400 VAL F CA 1
ATOM 12931 C C . VAL F 1 266 ? 1.244 31.199 26.922 1.00 14.99 400 VAL F C 1
ATOM 12932 O O . VAL F 1 266 ? 2.438 31.415 26.716 1.00 14.44 400 VAL F O 1
ATOM 12936 N N . VAL F 1 267 ? 0.789 30.050 27.409 1.00 15.48 401 VAL F N 1
ATOM 12937 C CA . VAL F 1 267 ? 1.678 28.935 27.713 1.00 14.84 401 VAL F CA 1
ATOM 12938 C C . VAL F 1 267 ? 1.214 27.705 26.936 1.00 16.70 401 VAL F C 1
ATOM 12939 O O . VAL F 1 267 ? 0.024 27.370 26.923 1.00 16.15 401 VAL F O 1
ATOM 12943 N N . PHE F 1 268 ? 2.169 27.052 26.283 1.00 17.76 402 PHE F N 1
ATOM 12944 C CA . PHE F 1 268 ? 1.926 25.867 25.462 1.00 19.41 402 PHE F CA 1
ATOM 12945 C C . PHE F 1 268 ? 2.584 24.672 26.121 1.00 20.61 402 PHE F C 1
ATOM 12946 O O . PHE F 1 268 ? 3.785 24.681 26.368 1.00 21.78 402 PHE F O 1
ATOM 12954 N N . VAL F 1 269 ? 1.805 23.636 26.390 1.00 23.55 403 VAL F N 1
ATOM 12955 C CA . VAL F 1 269 ? 2.348 22.462 27.042 1.00 26.71 403 VAL F CA 1
ATOM 12956 C C . VAL F 1 269 ? 1.946 21.162 26.348 1.00 27.39 403 VAL F C 1
ATOM 12957 O O . VAL F 1 269 ? 0.772 20.930 26.067 1.00 28.24 403 VAL F O 1
ATOM 12961 N N . ARG F 1 270 ? 2.926 20.316 26.055 1.00 29.35 404 ARG F N 1
ATOM 12962 C CA . ARG F 1 270 ? 2.624 19.050 25.406 1.00 31.58 404 ARG F CA 1
ATOM 12963 C C . ARG F 1 270 ? 2.199 18.027 26.450 1.00 30.82 404 ARG F C 1
ATOM 12964 O O . ARG F 1 270 ? 2.968 17.672 27.344 1.00 31.56 404 ARG F O 1
ATOM 12972 N N . GLY F 1 271 ? 0.956 17.572 26.341 1.00 31.52 405 GLY F N 1
ATOM 12973 C CA . GLY F 1 271 ? 0.440 16.603 27.284 1.00 30.99 405 GLY F CA 1
ATOM 12974 C C . GLY F 1 271 ? -1.021 16.306 27.028 1.00 30.93 405 GLY F C 1
ATOM 12975 O O . GLY F 1 271 ? -1.590 16.760 26.037 1.00 31.23 405 GLY F O 1
ATOM 12976 N N . LYS F 1 272 ? -1.632 15.550 27.932 1.00 30.36 406 LYS F N 1
ATOM 12977 C CA . LYS F 1 272 ? -3.034 15.171 27.804 1.00 30.66 406 LYS F CA 1
ATOM 12978 C C . LYS F 1 272 ? -3.890 15.974 28.786 1.00 30.46 406 LYS F C 1
ATOM 12979 O O . LYS F 1 272 ? -3.453 16.278 29.897 1.00 28.17 406 LYS F O 1
ATOM 12985 N N . GLY F 1 273 ? -5.107 16.314 28.377 1.00 28.88 407 GLY F N 1
ATOM 12986 C CA . GLY F 1 273 ? -5.977 17.067 29.256 1.00 30.86 407 GLY F CA 1
ATOM 12987 C C . GLY F 1 273 ? -7.142 17.715 28.542 1.00 30.55 407 GLY F C 1
ATOM 12988 O O . GLY F 1 273 ? -7.189 17.761 27.312 1.00 30.02 407 GLY F O 1
ATOM 12989 N N . LYS F 1 274 ? -8.093 18.210 29.325 1.00 30.76 408 LYS F N 1
ATOM 12990 C CA . LYS F 1 274 ? -9.271 18.871 28.778 1.00 30.75 408 LYS F CA 1
ATOM 12991 C C . LYS F 1 274 ? -9.426 20.279 29.336 1.00 27.94 408 LYS F C 1
ATOM 12992 O O . LYS F 1 274 ? -8.904 20.593 30.407 1.00 25.11 408 LYS F O 1
ATOM 12998 N N . ILE F 1 275 ? -10.152 21.114 28.598 1.00 26.77 409 ILE F N 1
ATOM 12999 C CA . ILE F 1 275 ? -10.394 22.495 28.996 1.00 26.74 409 ILE F CA 1
ATOM 13000 C C . ILE F 1 275 ? -10.952 22.547 30.417 1.00 26.14 409 ILE F C 1
ATOM 13001 O O . ILE F 1 275 ? -11.908 21.843 30.741 1.00 25.34 409 ILE F O 1
ATOM 13006 N N . GLY F 1 276 ? -10.336 23.366 31.262 1.00 24.77 410 GLY F N 1
ATOM 13007 C CA . GLY F 1 276 ? -10.798 23.498 32.629 1.00 24.84 410 GLY F CA 1
ATOM 13008 C C . GLY F 1 276 ? -9.967 22.723 33.626 1.00 24.48 410 GLY F C 1
ATOM 13009 O O . GLY F 1 276 ? -10.075 22.934 34.832 1.00 25.23 410 GLY F O 1
ATOM 13010 N N . ASP F 1 277 ? -9.132 21.818 33.136 1.00 23.06 411 ASP F N 1
ATOM 13011 C CA . ASP F 1 277 ? -8.307 21.034 34.040 1.00 22.84 411 ASP F CA 1
ATOM 13012 C C . ASP F 1 277 ? -7.113 21.809 34.579 1.00 20.03 411 ASP F C 1
ATOM 13013 O O . ASP F 1 277 ? -6.532 22.639 33.884 1.00 16.75 411 ASP F O 1
ATOM 13018 N N . PHE F 1 278 ? -6.775 21.547 35.836 1.00 18.07 412 PHE F N 1
ATOM 13019 C CA . PHE F 1 278 ? -5.619 22.167 36.467 1.00 18.84 412 PHE F CA 1
ATOM 13020 C C . PHE F 1 278 ? -4.506 21.141 36.338 1.00 20.21 412 PHE F C 1
ATOM 13021 O O . PHE F 1 278 ? -4.666 19.994 36.749 1.00 19.55 412 PHE F O 1
ATOM 13029 N N . LEU F 1 279 ? -3.391 21.545 35.746 1.00 18.75 413 LEU F N 1
ATOM 13030 C CA . LEU F 1 279 ? -2.271 20.639 35.581 1.00 19.51 413 LEU F CA 1
ATOM 13031 C C . LEU F 1 279 ? -1.004 21.240 36.151 1.00 20.96 413 LEU F C 1
ATOM 13032 O O . LEU F 1 279 ? -0.913 22.445 36.399 1.00 19.05 413 LEU F O 1
ATOM 13037 N N . GLU F 1 280 ? -0.024 20.374 36.356 1.00 20.21 414 GLU F N 1
ATOM 13038 C CA . GLU F 1 280 ? 1.270 20.772 36.865 1.00 23.00 414 GLU F CA 1
ATOM 13039 C C . GLU F 1 280 ? 2.172 20.719 35.635 1.00 22.84 414 GLU F C 1
ATOM 13040 O O . GLU F 1 280 ? 2.183 19.713 34.921 1.00 22.38 414 GLU F O 1
ATOM 13046 N N . VAL F 1 281 ? 2.911 21.792 35.377 1.00 21.28 415 VAL F N 1
ATOM 13047 C CA . VAL F 1 281 ? 3.796 21.823 34.216 1.00 21.83 415 VAL F CA 1
ATOM 13048 C C . VAL F 1 281 ? 5.166 22.400 34.547 1.00 20.93 415 VAL F C 1
ATOM 13049 O O . VAL F 1 281 ? 5.306 23.198 35.471 1.00 21.15 415 VAL F O 1
ATOM 13053 N N . VAL F 1 282 ? 6.179 21.972 33.799 1.00 21.00 416 VAL F N 1
ATOM 13054 C CA . VAL F 1 282 ? 7.536 22.476 33.979 1.00 21.52 416 VAL F CA 1
ATOM 13055 C C . VAL F 1 282 ? 7.846 23.287 32.732 1.00 20.87 416 VAL F C 1
ATOM 13056 O O . VAL F 1 282 ? 7.666 22.802 31.618 1.00 21.16 416 VAL F O 1
ATOM 13060 N N . ILE F 1 283 ? 8.304 24.520 32.920 1.00 20.45 417 ILE F N 1
ATOM 13061 C CA . ILE F 1 283 ? 8.616 25.395 31.797 1.00 19.32 417 ILE F CA 1
ATOM 13062 C C . ILE F 1 283 ? 9.966 25.014 31.209 1.00 18.99 417 ILE F C 1
ATOM 13063 O O . ILE F 1 283 ? 10.951 24.884 31.932 1.00 17.58 417 ILE F O 1
ATOM 13068 N N . LYS F 1 284 ? 10.005 24.845 29.894 1.00 20.52 418 LYS F N 1
ATOM 13069 C CA . LYS F 1 284 ? 11.238 24.480 29.213 1.00 21.89 418 LYS F CA 1
ATOM 13070 C C . LYS F 1 284 ? 11.902 25.703 28.574 1.00 21.27 418 LYS F C 1
ATOM 13071 O O . LYS F 1 284 ? 13.128 25.838 28.596 1.00 19.70 418 LYS F O 1
ATOM 13077 N N . GLU F 1 285 ? 11.090 26.609 28.032 1.00 19.69 419 GLU F N 1
ATOM 13078 C CA . GLU F 1 285 ? 11.615 27.803 27.374 1.00 20.11 419 GLU F CA 1
ATOM 13079 C C . GLU F 1 285 ? 10.547 28.879 27.206 1.00 19.13 419 GLU F C 1
ATOM 13080 O O . GLU F 1 285 ? 9.357 28.615 27.372 1.00 18.30 419 GLU F O 1
ATOM 13086 N N . HIS F 1 286 ? 10.978 30.093 26.874 1.00 18.82 420 HIS F N 1
ATOM 13087 C CA . HIS F 1 286 ? 10.036 31.183 26.636 1.00 17.75 420 HIS F CA 1
ATOM 13088 C C . HIS F 1 286 ? 10.591 32.102 25.572 1.00 18.80 420 HIS F C 1
ATOM 13089 O O . HIS F 1 286 ? 11.801 32.168 25.363 1.00 15.55 420 HIS F O 1
ATOM 13096 N N . ASP F 1 287 ? 9.695 32.820 24.909 1.00 22.04 421 ASP F N 1
ATOM 13097 C CA . ASP F 1 287 ? 10.088 33.754 23.868 1.00 27.91 421 ASP F CA 1
ATOM 13098 C C . ASP F 1 287 ? 8.914 34.682 23.575 1.00 28.78 421 ASP F C 1
ATOM 13099 O O . ASP F 1 287 ? 7.772 34.230 23.481 1.00 26.97 421 ASP F O 1
ATOM 13104 N N . GLU F 1 288 ? 9.201 35.977 23.459 1.00 30.07 422 GLU F N 1
ATOM 13105 C CA . GLU F 1 288 ? 8.174 36.986 23.189 1.00 31.85 422 GLU F CA 1
ATOM 13106 C C . GLU F 1 288 ? 7.056 36.943 24.229 1.00 31.94 422 GLU F C 1
ATOM 13107 O O . GLU F 1 288 ? 5.891 37.184 23.914 1.00 31.58 422 GLU F O 1
ATOM 13113 N N . TYR F 1 289 ? 7.432 36.625 25.463 1.00 30.37 423 TYR F N 1
ATOM 13114 C CA . TYR F 1 289 ? 6.510 36.541 26.591 1.00 31.43 423 TYR F CA 1
ATOM 13115 C C . TYR F 1 289 ? 5.588 35.323 26.600 1.00 28.84 423 TYR F C 1
ATOM 13116 O O . TYR F 1 289 ? 4.707 35.231 27.451 1.00 26.56 423 TYR F O 1
ATOM 13125 N N . ASP F 1 290 ? 5.770 34.402 25.654 1.00 26.61 424 ASP F N 1
ATOM 13126 C CA . ASP F 1 290 ? 4.979 33.169 25.640 1.00 25.30 424 ASP F CA 1
ATOM 13127 C C . ASP F 1 290 ? 5.897 32.066 26.163 1.00 24.72 424 ASP F C 1
ATOM 13128 O O . ASP F 1 290 ? 7.115 32.146 25.999 1.00 25.36 424 ASP F O 1
ATOM 13141 N N . TRP F 1 292 ? 6.745 27.691 26.746 1.00 20.81 426 TRP F N 1
ATOM 13142 C CA . TRP F 1 292 ? 6.563 26.332 26.253 1.00 21.41 426 TRP F CA 1
ATOM 13143 C C . TRP F 1 292 ? 7.102 25.379 27.306 1.00 19.93 426 TRP F C 1
ATOM 13144 O O . TRP F 1 292 ? 8.179 25.593 27.860 1.00 19.70 426 TRP F O 1
ATOM 13155 N N . GLY F 1 293 ? 6.342 24.332 27.593 1.00 20.41 427 GLY F N 1
ATOM 13156 C CA . GLY F 1 293 ? 6.776 23.373 28.588 1.00 21.47 427 GLY F CA 1
ATOM 13157 C C . GLY F 1 293 ? 6.077 22.046 28.406 1.00 21.67 427 GLY F C 1
ATOM 13158 O O . GLY F 1 293 ? 5.518 21.767 27.345 1.00 19.21 427 GLY F O 1
ATOM 13159 N N . SER F 1 294 ? 6.107 21.229 29.451 1.00 22.76 428 SER F N 1
ATOM 13160 C CA . SER F 1 294 ? 5.475 19.923 29.410 1.00 25.46 428 SER F CA 1
ATOM 13161 C C . SER F 1 294 ? 4.772 19.613 30.726 1.00 25.73 428 SER F C 1
ATOM 13162 O O . SER F 1 294 ? 5.193 20.073 31.790 1.00 26.09 428 SER F O 1
ATOM 13165 N N . VAL F 1 295 ? 3.701 18.831 30.642 1.00 27.27 429 VAL F N 1
ATOM 13166 C CA . VAL F 1 295 ? 2.937 18.446 31.821 1.00 29.69 429 VAL F CA 1
ATOM 13167 C C . VAL F 1 295 ? 3.632 17.327 32.587 1.00 30.86 429 VAL F C 1
ATOM 13168 O O . VAL F 1 295 ? 4.152 16.383 31.988 1.00 30.23 429 VAL F O 1
ATOM 13172 N N . ILE F 1 296 ? 3.634 17.445 33.912 1.00 29.37 430 ILE F N 1
ATOM 13173 C CA . ILE F 1 296 ? 4.244 16.457 34.787 1.00 32.31 430 ILE F CA 1
ATOM 13174 C C . ILE F 1 296 ? 3.238 15.348 35.073 1.00 34.15 430 ILE F C 1
ATOM 13175 O O . ILE F 1 296 ? 2.029 15.667 35.114 1.00 35.60 430 ILE F O 1
ATOM 13180 N N . GLU G 1 2 ? 18.510 -8.065 38.817 1.00 41.22 136 GLU G N 1
ATOM 13181 C CA . GLU G 1 2 ? 17.464 -7.016 39.018 1.00 40.71 136 GLU G CA 1
ATOM 13182 C C . GLU G 1 2 ? 17.892 -5.669 38.440 1.00 37.90 136 GLU G C 1
ATOM 13183 O O . GLU G 1 2 ? 17.056 -4.797 38.198 1.00 38.89 136 GLU G O 1
ATOM 13189 N N . ARG G 1 3 ? 19.192 -5.494 38.225 1.00 34.96 137 ARG G N 1
ATOM 13190 C CA . ARG G 1 3 ? 19.691 -4.245 37.653 1.00 31.29 137 ARG G CA 1
ATOM 13191 C C . ARG G 1 3 ? 19.292 -4.204 36.185 1.00 25.77 137 ARG G C 1
ATOM 13192 O O . ARG G 1 3 ? 19.379 -5.212 35.489 1.00 24.10 137 ARG G O 1
ATOM 13200 N N . PRO G 1 4 ? 18.840 -3.037 35.700 1.00 21.01 138 PRO G N 1
ATOM 13201 C CA . PRO G 1 4 ? 18.420 -2.870 34.306 1.00 18.74 138 PRO G CA 1
ATOM 13202 C C . PRO G 1 4 ? 19.548 -2.729 33.277 1.00 16.68 138 PRO G C 1
ATOM 13203 O O . PRO G 1 4 ? 19.281 -2.552 32.088 1.00 17.42 138 PRO G O 1
ATOM 13207 N N . TYR G 1 5 ? 20.797 -2.815 33.723 1.00 15.98 139 TYR G N 1
ATOM 13208 C CA . TYR G 1 5 ? 21.930 -2.690 32.811 1.00 14.93 139 TYR G CA 1
ATOM 13209 C C . TYR G 1 5 ? 22.868 -3.891 32.895 1.00 15.86 139 TYR G C 1
ATOM 13210 O O . TYR G 1 5 ? 22.855 -4.641 33.874 1.00 15.16 139 TYR G O 1
ATOM 13219 N N . ALA G 1 6 ? 23.691 -4.063 31.865 1.00 13.86 140 ALA G N 1
ATOM 13220 C CA . ALA G 1 6 ? 24.639 -5.170 31.835 1.00 13.89 140 ALA G CA 1
ATOM 13221 C C . ALA G 1 6 ? 25.897 -4.791 31.081 1.00 13.24 140 ALA G C 1
ATOM 13222 O O . ALA G 1 6 ? 25.838 -4.097 30.065 1.00 12.13 140 ALA G O 1
ATOM 13224 N N . TYR G 1 7 ? 27.038 -5.236 31.587 1.00 14.36 141 TYR G N 1
ATOM 13225 C CA . TYR G 1 7 ? 28.295 -4.954 30.914 1.00 15.74 141 TYR G CA 1
ATOM 13226 C C . TYR G 1 7 ? 28.555 -6.108 29.964 1.00 14.70 141 TYR G C 1
ATOM 13227 O O . TYR G 1 7 ? 28.387 -7.269 30.327 1.00 16.94 141 TYR G O 1
ATOM 13236 N N . VAL G 1 8 ? 28.938 -5.776 28.742 1.00 14.31 142 VAL G N 1
ATOM 13237 C CA . VAL G 1 8 ? 29.233 -6.775 27.730 1.00 14.11 142 VAL G CA 1
ATOM 13238 C C . VAL G 1 8 ? 30.697 -6.559 27.336 1.00 14.23 142 VAL G C 1
ATOM 13239 O O . VAL G 1 8 ? 31.068 -5.486 26.859 1.00 13.42 142 VAL G O 1
ATOM 13243 N N . LYS G 1 9 ? 31.527 -7.574 27.572 1.00 14.81 143 LYS G N 1
ATOM 13244 C CA . LYS G 1 9 ? 32.957 -7.511 27.264 1.00 15.94 143 LYS G CA 1
ATOM 13245 C C . LYS G 1 9 ? 33.173 -7.960 25.826 1.00 15.99 143 LYS G C 1
ATOM 13246 O O . LYS G 1 9 ? 33.060 -9.143 25.514 1.00 16.25 143 LYS G O 1
ATOM 13252 N N . ILE G 1 10 ? 33.495 -7.022 24.946 1.00 17.32 144 ILE G N 1
ATOM 13253 C CA . ILE G 1 10 ? 33.666 -7.357 23.538 1.00 18.04 144 ILE G CA 1
ATOM 13254 C C . ILE G 1 10 ? 35.052 -7.846 23.143 1.00 21.53 144 ILE G C 1
ATOM 13255 O O . ILE G 1 10 ? 35.240 -8.356 22.035 1.00 19.19 144 ILE G O 1
ATOM 13260 N N . SER G 1 11 ? 36.007 -7.692 24.058 1.00 24.02 145 SER G N 1
ATOM 13261 C CA . SER G 1 11 ? 37.395 -8.095 23.842 1.00 29.63 145 SER G CA 1
ATOM 13262 C C . SER G 1 11 ? 38.084 -8.371 25.169 1.00 32.50 145 SER G C 1
ATOM 13263 O O . SER G 1 11 ? 37.642 -7.904 26.214 1.00 32.60 145 SER G O 1
ATOM 13266 N N . ASP G 1 12 ? 39.175 -9.125 25.116 1.00 36.98 146 ASP G N 1
ATOM 13267 C CA . ASP G 1 12 ? 39.940 -9.457 26.310 1.00 41.25 146 ASP G CA 1
ATOM 13268 C C . ASP G 1 12 ? 41.362 -9.833 25.921 1.00 42.71 146 ASP G C 1
ATOM 13269 O O . ASP G 1 12 ? 42.121 -8.992 25.431 1.00 44.24 146 ASP G O 1
ATOM 13274 N N . GLY G 1 28 ? 46.812 -9.974 27.561 1.00 49.79 162 GLY G N 1
ATOM 13275 C CA . GLY G 1 28 ? 47.826 -10.272 26.565 1.00 49.79 162 GLY G CA 1
ATOM 13276 C C . GLY G 1 28 ? 47.487 -9.704 25.201 1.00 49.28 162 GLY G C 1
ATOM 13277 O O . GLY G 1 28 ? 47.183 -8.516 25.068 1.00 50.11 162 GLY G O 1
ATOM 13278 N N . SER G 1 29 ? 47.541 -10.551 24.179 1.00 48.25 163 SER G N 1
ATOM 13279 C CA . SER G 1 29 ? 47.232 -10.120 22.821 1.00 46.40 163 SER G CA 1
ATOM 13280 C C . SER G 1 29 ? 45.745 -9.803 22.697 1.00 43.89 163 SER G C 1
ATOM 13281 O O . SER G 1 29 ? 44.924 -10.329 23.447 1.00 43.18 163 SER G O 1
ATOM 13284 N N . LEU G 1 30 ? 45.405 -8.942 21.743 1.00 41.25 164 LEU G N 1
ATOM 13285 C CA . LEU G 1 30 ? 44.017 -8.550 21.524 1.00 37.48 164 LEU G CA 1
ATOM 13286 C C . LEU G 1 30 ? 43.178 -9.766 21.134 1.00 34.51 164 LEU G C 1
ATOM 13287 O O . LEU G 1 30 ? 43.458 -10.428 20.135 1.00 33.09 164 LEU G O 1
ATOM 13292 N N . ARG G 1 31 ? 42.158 -10.060 21.933 1.00 31.27 165 ARG G N 1
ATOM 13293 C CA . ARG G 1 31 ? 41.273 -11.192 21.674 1.00 28.25 165 ARG G CA 1
ATOM 13294 C C . ARG G 1 31 ? 39.824 -10.719 21.648 1.00 25.12 165 ARG G C 1
ATOM 13295 O O . ARG G 1 31 ? 39.181 -10.635 22.689 1.00 22.61 165 ARG G O 1
ATOM 13303 N N . SER G 1 32 ? 39.300 -10.431 20.463 1.00 22.95 166 SER G N 1
ATOM 13304 C CA . SER G 1 32 ? 37.929 -9.952 20.370 1.00 22.85 166 SER G CA 1
ATOM 13305 C C . SER G 1 32 ? 36.927 -11.063 20.055 1.00 22.09 166 SER G C 1
ATOM 13306 O O . SER G 1 32 ? 37.265 -12.058 19.406 1.00 19.01 166 SER G O 1
ATOM 13309 N N . ARG G 1 33 ? 35.694 -10.902 20.531 1.00 18.46 167 ARG G N 1
ATOM 13310 C CA . ARG G 1 33 ? 34.650 -11.889 20.265 1.00 17.09 167 ARG G CA 1
ATOM 13311 C C . ARG G 1 33 ? 33.982 -11.488 18.948 1.00 15.59 167 ARG G C 1
ATOM 13312 O O . ARG G 1 33 ? 34.008 -10.322 18.574 1.00 17.82 167 ARG G O 1
ATOM 13320 N N . SER G 1 34 ? 33.392 -12.447 18.241 1.00 15.32 168 SER G N 1
ATOM 13321 C CA . SER G 1 34 ? 32.742 -12.160 16.964 1.00 13.79 168 SER G CA 1
ATOM 13322 C C . SER G 1 34 ? 31.489 -11.315 17.153 1.00 13.38 168 SER G C 1
ATOM 13323 O O . SER G 1 34 ? 30.874 -11.325 18.224 1.00 11.19 168 SER G O 1
ATOM 13326 N N . ILE G 1 35 ? 31.099 -10.608 16.100 1.00 11.81 169 ILE G N 1
ATOM 13327 C CA . ILE G 1 35 ? 29.908 -9.782 16.158 1.00 15.71 169 ILE G CA 1
ATOM 13328 C C . ILE G 1 35 ? 28.693 -10.665 16.435 1.00 16.37 169 ILE G C 1
ATOM 13329 O O . ILE G 1 35 ? 27.808 -10.299 17.210 1.00 15.11 169 ILE G O 1
ATOM 13334 N N . GLU G 1 36 ? 28.659 -11.843 15.819 1.00 18.48 170 GLU G N 1
ATOM 13335 C CA . GLU G 1 36 ? 27.539 -12.759 16.019 1.00 18.42 170 GLU G CA 1
ATOM 13336 C C . GLU G 1 36 ? 27.432 -13.227 17.472 1.00 17.58 170 GLU G C 1
ATOM 13337 O O . GLU G 1 36 ? 26.330 -13.309 18.018 1.00 16.55 170 GLU G O 1
ATOM 13343 N N . ASP G 1 37 ? 28.569 -13.532 18.103 1.00 13.33 171 ASP G N 1
ATOM 13344 C CA . ASP G 1 37 ? 28.552 -13.985 19.501 1.00 14.37 171 ASP G CA 1
ATOM 13345 C C . ASP G 1 37 ? 28.095 -12.863 20.453 1.00 13.90 171 ASP G C 1
ATOM 13346 O O . ASP G 1 37 ? 27.274 -13.085 21.348 1.00 13.11 171 ASP G O 1
ATOM 13351 N N . ILE G 1 38 ? 28.619 -11.657 20.261 1.00 13.62 172 ILE G N 1
ATOM 13352 C CA . ILE G 1 38 ? 28.219 -10.533 21.115 1.00 12.40 172 ILE G CA 1
ATOM 13353 C C . ILE G 1 38 ? 26.723 -10.258 20.908 1.00 13.08 172 ILE G C 1
ATOM 13354 O O . ILE G 1 38 ? 25.990 -10.010 21.862 1.00 13.62 172 ILE G O 1
ATOM 13359 N N . THR G 1 39 ? 26.273 -10.315 19.658 1.00 13.61 173 THR G N 1
ATOM 13360 C CA . THR G 1 39 ? 24.870 -10.061 19.351 1.00 15.07 173 THR G CA 1
ATOM 13361 C C . THR G 1 39 ? 23.943 -11.067 20.036 1.00 16.22 173 THR G C 1
ATOM 13362 O O . THR G 1 39 ? 22.895 -10.691 20.563 1.00 15.56 173 THR G O 1
ATOM 13366 N N . ARG G 1 40 ? 24.326 -12.343 20.032 1.00 16.42 174 ARG G N 1
ATOM 13367 C CA . ARG G 1 40 ? 23.524 -13.370 20.686 1.00 16.55 174 ARG G CA 1
ATOM 13368 C C . ARG G 1 40 ? 23.445 -13.096 22.179 1.00 16.51 174 ARG G C 1
ATOM 13369 O O . ARG G 1 40 ? 22.384 -13.238 22.787 1.00 13.74 174 ARG G O 1
ATOM 13377 N N . GLU G 1 41 ? 24.565 -12.700 22.775 1.00 14.29 175 GLU G N 1
ATOM 13378 C CA . GLU G 1 41 ? 24.559 -12.410 24.201 1.00 15.49 175 GLU G CA 1
ATOM 13379 C C . GLU G 1 41 ? 23.613 -11.245 24.502 1.00 14.54 175 GLU G C 1
ATOM 13380 O O . GLU G 1 41 ? 22.790 -11.330 25.404 1.00 16.27 175 GLU G O 1
ATOM 13386 N N . VAL G 1 42 ? 23.728 -10.163 23.740 1.00 14.24 176 VAL G N 1
ATOM 13387 C CA . VAL G 1 42 ? 22.873 -9.002 23.955 1.00 12.92 176 VAL G CA 1
ATOM 13388 C C . VAL G 1 42 ? 21.395 -9.350 23.803 1.00 16.58 176 VAL G C 1
ATOM 13389 O O . VAL G 1 42 ? 20.582 -8.981 24.646 1.00 15.53 176 VAL G O 1
ATOM 13393 N N . GLU G 1 43 ? 21.045 -10.057 22.731 1.00 17.21 177 GLU G N 1
ATOM 13394 C CA . GLU G 1 43 ? 19.657 -10.437 22.509 1.00 21.06 177 GLU G CA 1
ATOM 13395 C C . GLU G 1 43 ? 19.114 -11.219 23.715 1.00 20.88 177 GLU G C 1
ATOM 13396 O O . GLU G 1 43 ? 17.943 -11.091 24.060 1.00 21.76 177 GLU G O 1
ATOM 13402 N N . ASP G 1 44 ? 19.963 -12.019 24.358 1.00 21.08 178 ASP G N 1
ATOM 13403 C CA . ASP G 1 44 ? 19.550 -12.771 25.543 1.00 20.50 178 ASP G CA 1
ATOM 13404 C C . ASP G 1 44 ? 19.292 -11.790 26.684 1.00 19.79 178 ASP G C 1
ATOM 13405 O O . ASP G 1 44 ? 18.309 -11.913 27.417 1.00 19.02 178 ASP G O 1
ATOM 13410 N N . LEU G 1 45 ? 20.185 -10.817 26.834 1.00 17.45 179 LEU G N 1
ATOM 13411 C CA . LEU G 1 45 ? 20.046 -9.816 27.885 1.00 19.03 179 LEU G CA 1
ATOM 13412 C C . LEU G 1 45 ? 18.753 -9.022 27.711 1.00 18.33 179 LEU G C 1
ATOM 13413 O O . LEU G 1 45 ? 18.040 -8.773 28.678 1.00 20.62 179 LEU G O 1
ATOM 13418 N N . LEU G 1 46 ? 18.450 -8.637 26.478 1.00 18.82 180 LEU G N 1
ATOM 13419 C CA . LEU G 1 46 ? 17.233 -7.879 26.198 1.00 21.87 180 LEU G CA 1
ATOM 13420 C C . LEU G 1 46 ? 15.997 -8.724 26.504 1.00 25.33 180 LEU G C 1
ATOM 13421 O O . LEU G 1 46 ? 14.959 -8.202 26.920 1.00 24.22 180 LEU G O 1
ATOM 13426 N N . LYS G 1 47 ? 16.119 -10.035 26.309 1.00 27.43 181 LYS G N 1
ATOM 13427 C CA . LYS G 1 47 ? 15.013 -10.951 26.569 1.00 29.69 181 LYS G CA 1
ATOM 13428 C C . LYS G 1 47 ? 14.761 -11.134 28.067 1.00 28.91 181 LYS G C 1
ATOM 13429 O O . LYS G 1 47 ? 13.650 -11.471 28.471 1.00 29.82 181 LYS G O 1
ATOM 13435 N N . GLU G 1 48 ? 15.778 -10.911 28.895 1.00 27.62 182 GLU G N 1
ATOM 13436 C CA . GLU G 1 48 ? 15.590 -11.060 30.336 1.00 27.34 182 GLU G CA 1
ATOM 13437 C C . GLU G 1 48 ? 15.248 -9.737 31.026 1.00 26.42 182 GLU G C 1
ATOM 13438 O O . GLU G 1 48 ? 15.210 -9.664 32.253 1.00 27.15 182 GLU G O 1
ATOM 13444 N N . GLY G 1 49 ? 15.005 -8.691 30.242 1.00 24.67 183 GLY G N 1
ATOM 13445 C CA . GLY G 1 49 ? 14.645 -7.413 30.833 1.00 23.75 183 GLY G CA 1
ATOM 13446 C C . GLY G 1 49 ? 15.665 -6.284 30.799 1.00 23.15 183 GLY G C 1
ATOM 13447 O O . GLY G 1 49 ? 15.314 -5.141 31.093 1.00 22.11 183 GLY G O 1
ATOM 13448 N N . LYS G 1 50 ? 16.916 -6.577 30.451 1.00 21.15 184 LYS G N 1
ATOM 13449 C CA . LYS G 1 50 ? 17.946 -5.534 30.400 1.00 20.41 184 LYS G CA 1
ATOM 13450 C C . LYS G 1 50 ? 17.578 -4.397 29.449 1.00 19.37 184 LYS G C 1
ATOM 13451 O O . LYS G 1 50 ? 17.058 -4.633 28.361 1.00 18.79 184 LYS G O 1
ATOM 13457 N N . LYS G 1 51 ? 17.862 -3.160 29.861 1.00 17.52 185 LYS G N 1
ATOM 13458 C CA . LYS G 1 51 ? 17.535 -1.994 29.046 1.00 15.95 185 LYS G CA 1
ATOM 13459 C C . LYS G 1 51 ? 18.763 -1.180 28.641 1.00 14.00 185 LYS G C 1
ATOM 13460 O O . LYS G 1 51 ? 18.679 -0.309 27.784 1.00 11.26 185 LYS G O 1
ATOM 13466 N N . GLU G 1 52 ? 19.906 -1.463 29.253 1.00 13.92 186 GLU G N 1
ATOM 13467 C CA . GLU G 1 52 ? 21.118 -0.737 28.922 1.00 11.93 186 GLU G CA 1
ATOM 13468 C C . GLU G 1 52 ? 22.266 -1.720 28.718 1.00 13.92 186 GLU G C 1
ATOM 13469 O O . GLU G 1 52 ? 22.606 -2.504 29.612 1.00 11.64 186 GLU G O 1
ATOM 13475 N N . ILE G 1 53 ? 22.842 -1.677 27.519 1.00 11.69 187 ILE G N 1
ATOM 13476 C CA . ILE G 1 53 ? 23.945 -2.548 27.142 1.00 11.59 187 ILE G CA 1
ATOM 13477 C C . ILE G 1 53 ? 25.205 -1.687 27.114 1.00 9.80 187 ILE G C 1
ATOM 13478 O O . ILE G 1 53 ? 25.315 -0.750 26.321 1.00 11.08 187 ILE G O 1
ATOM 13483 N N . ILE G 1 54 ? 26.142 -2.003 28.002 1.00 9.90 188 ILE G N 1
ATOM 13484 C CA . ILE G 1 54 ? 27.382 -1.253 28.116 1.00 11.11 188 ILE G CA 1
ATOM 13485 C C . ILE G 1 54 ? 28.572 -2.047 27.590 1.00 10.94 188 ILE G C 1
ATOM 13486 O O . ILE G 1 54 ? 28.993 -3.043 28.177 1.00 8.97 188 ILE G O 1
ATOM 13491 N N . LEU G 1 55 ? 29.091 -1.596 26.455 1.00 9.84 189 LEU G N 1
ATOM 13492 C CA . LEU G 1 55 ? 30.222 -2.234 25.806 1.00 10.86 189 LEU G CA 1
ATOM 13493 C C . LEU G 1 55 ? 31.536 -1.849 26.467 1.00 12.84 189 LEU G C 1
ATOM 13494 O O . LEU G 1 55 ? 31.882 -0.666 26.564 1.00 14.84 189 LEU G O 1
ATOM 13499 N N . VAL G 1 56 ? 32.268 -2.859 26.920 1.00 12.37 190 VAL G N 1
ATOM 13500 C CA . VAL G 1 56 ? 33.533 -2.621 27.587 1.00 12.29 190 VAL G CA 1
ATOM 13501 C C . VAL G 1 56 ? 34.676 -3.478 27.065 1.00 13.38 190 VAL G C 1
ATOM 13502 O O . VAL G 1 56 ? 34.471 -4.529 26.460 1.00 11.98 190 VAL G O 1
ATOM 13506 N N . ALA G 1 57 ? 35.883 -2.990 27.311 1.00 12.55 191 ALA G N 1
ATOM 13507 C CA . ALA G 1 57 ? 37.118 -3.643 26.918 1.00 14.92 191 ALA G CA 1
ATOM 13508 C C . ALA G 1 57 ? 38.211 -2.685 27.365 1.00 16.36 191 ALA G C 1
ATOM 13509 O O . ALA G 1 57 ? 37.925 -1.566 27.791 1.00 14.55 191 ALA G O 1
ATOM 13511 N N . GLN G 1 58 ? 39.456 -3.126 27.270 1.00 17.39 192 GLN G N 1
ATOM 13512 C CA . GLN G 1 58 ? 40.585 -2.287 27.644 1.00 20.52 192 GLN G CA 1
ATOM 13513 C C . GLN G 1 58 ? 40.552 -1.079 26.703 1.00 19.11 192 GLN G C 1
ATOM 13514 O O . GLN G 1 58 ? 40.792 0.059 27.107 1.00 17.72 192 GLN G O 1
ATOM 13520 N N . ASP G 1 59 ? 40.226 -1.347 25.443 1.00 17.79 193 ASP G N 1
ATOM 13521 C CA . ASP G 1 59 ? 40.153 -0.321 24.405 1.00 18.23 193 ASP G CA 1
ATOM 13522 C C . ASP G 1 59 ? 39.053 -0.747 23.434 1.00 17.18 193 ASP G C 1
ATOM 13523 O O . ASP G 1 59 ? 39.294 -1.549 22.534 1.00 14.95 193 ASP G O 1
ATOM 13528 N N . THR G 1 60 ? 37.848 -0.216 23.614 1.00 14.09 194 THR G N 1
ATOM 13529 C CA . THR G 1 60 ? 36.732 -0.592 22.753 1.00 12.76 194 THR G CA 1
ATOM 13530 C C . THR G 1 60 ? 36.920 -0.153 21.292 1.00 12.96 194 THR G C 1
ATOM 13531 O O . THR G 1 60 ? 36.404 -0.781 20.368 1.00 12.20 194 THR G O 1
ATOM 13535 N N . THR G 1 61 ? 37.672 0.913 21.076 1.00 13.03 195 THR G N 1
ATOM 13536 C CA . THR G 1 61 ? 37.902 1.379 19.718 1.00 14.96 195 THR G CA 1
ATOM 13537 C C . THR G 1 61 ? 38.771 0.403 18.911 1.00 15.24 195 THR G C 1
ATOM 13538 O O . THR G 1 61 ? 38.777 0.444 17.684 1.00 16.30 195 THR G O 1
ATOM 13542 N N . SER G 1 62 ? 39.507 -0.470 19.593 1.00 15.93 196 SER G N 1
ATOM 13543 C CA . SER G 1 62 ? 40.347 -1.446 18.894 1.00 16.94 196 SER G CA 1
ATOM 13544 C C . SER G 1 62 ? 39.609 -2.755 18.586 1.00 17.00 196 SER G C 1
ATOM 13545 O O . SER G 1 62 ? 40.189 -3.667 17.995 1.00 16.64 196 SER G O 1
ATOM 13548 N N . TYR G 1 63 ? 38.338 -2.847 18.982 1.00 15.53 197 TYR G N 1
ATOM 13549 C CA . TYR G 1 63 ? 37.540 -4.057 18.741 1.00 14.50 197 TYR G CA 1
ATOM 13550 C C . TYR G 1 63 ? 37.614 -4.607 17.316 1.00 13.66 197 TYR G C 1
ATOM 13551 O O . TYR G 1 63 ? 37.422 -3.870 16.350 1.00 12.06 197 TYR G O 1
ATOM 13560 N N . GLY G 1 64 ? 37.859 -5.910 17.203 1.00 14.85 198 GLY G N 1
ATOM 13561 C CA . GLY G 1 64 ? 37.894 -6.555 15.900 1.00 17.19 198 GLY G CA 1
ATOM 13562 C C . GLY G 1 64 ? 39.170 -6.537 15.080 1.00 20.42 198 GLY G C 1
ATOM 13563 O O . GLY G 1 64 ? 39.326 -7.329 14.146 1.00 21.24 198 GLY G O 1
ATOM 13564 N N . ILE G 1 65 ? 40.085 -5.643 15.412 1.00 20.83 199 ILE G N 1
ATOM 13565 C CA . ILE G 1 65 ? 41.335 -5.542 14.680 1.00 24.84 199 ILE G CA 1
ATOM 13566 C C . ILE G 1 65 ? 42.015 -6.900 14.513 1.00 26.44 199 ILE G C 1
ATOM 13567 O O . ILE G 1 65 ? 42.598 -7.190 13.469 1.00 27.43 199 ILE G O 1
ATOM 13572 N N . ASP G 1 66 ? 41.921 -7.732 15.542 1.00 26.17 200 ASP G N 1
ATOM 13573 C CA . ASP G 1 66 ? 42.535 -9.053 15.526 1.00 26.57 200 ASP G CA 1
ATOM 13574 C C . ASP G 1 66 ? 41.723 -10.086 14.750 1.00 27.48 200 ASP G C 1
ATOM 13575 O O . ASP G 1 66 ? 42.285 -10.992 14.137 1.00 28.41 200 ASP G O 1
ATOM 13580 N N . LEU G 1 67 ? 40.402 -9.943 14.777 1.00 26.43 201 LEU G N 1
ATOM 13581 C CA . LEU G 1 67 ? 39.505 -10.888 14.119 1.00 25.68 201 LEU G CA 1
ATOM 13582 C C . LEU G 1 67 ? 39.109 -10.527 12.695 1.00 24.53 201 LEU G C 1
ATOM 13583 O O . LEU G 1 67 ? 39.066 -11.386 11.818 1.00 25.92 201 LEU G O 1
ATOM 13588 N N . TYR G 1 68 ? 38.810 -9.256 12.465 1.00 23.54 202 TYR G N 1
ATOM 13589 C CA . TYR G 1 68 ? 38.383 -8.808 11.149 1.00 23.77 202 TYR G CA 1
ATOM 13590 C C . TYR G 1 68 ? 39.448 -7.993 10.435 1.00 23.98 202 TYR G C 1
ATOM 13591 O O . TYR G 1 68 ? 39.219 -7.495 9.333 1.00 24.09 202 TYR G O 1
ATOM 13600 N N . ARG G 1 69 ? 40.607 -7.856 11.068 1.00 25.22 203 ARG G N 1
ATOM 13601 C CA . ARG G 1 69 ? 41.706 -7.093 10.498 1.00 28.63 203 ARG G CA 1
ATOM 13602 C C . ARG G 1 69 ? 41.318 -5.636 10.245 1.00 28.50 203 ARG G C 1
ATOM 13603 O O . ARG G 1 69 ? 41.787 -5.007 9.292 1.00 27.95 203 ARG G O 1
ATOM 13611 N N . LYS G 1 70 ? 40.441 -5.110 11.095 1.00 26.88 204 LYS G N 1
ATOM 13612 C CA . LYS G 1 70 ? 40.011 -3.722 11.001 1.00 23.99 204 LYS G CA 1
ATOM 13613 C C . LYS G 1 70 ? 39.138 -3.339 12.187 1.00 21.48 204 LYS G C 1
ATOM 13614 O O . LYS G 1 70 ? 38.711 -4.200 12.951 1.00 18.61 204 LYS G O 1
ATOM 13620 N N . GLN G 1 71 ? 38.905 -2.042 12.356 1.00 20.51 205 GLN G N 1
ATOM 13621 C CA . GLN G 1 71 ? 38.091 -1.564 13.467 1.00 19.63 205 GLN G CA 1
ATOM 13622 C C . GLN G 1 71 ? 36.626 -1.773 13.156 1.00 17.86 205 GLN G C 1
ATOM 13623 O O . GLN G 1 71 ? 35.973 -0.945 12.527 1.00 17.21 205 GLN G O 1
ATOM 13629 N N . ALA G 1 72 ? 36.125 -2.911 13.618 1.00 17.01 206 ALA G N 1
ATOM 13630 C CA . ALA G 1 72 ? 34.757 -3.315 13.380 1.00 16.34 206 ALA G CA 1
ATOM 13631 C C . ALA G 1 72 ? 33.748 -2.775 14.378 1.00 14.91 206 ALA G C 1
ATOM 13632 O O . ALA G 1 72 ? 32.582 -3.172 14.342 1.00 13.90 206 ALA G O 1
ATOM 13634 N N . LEU G 1 73 ? 34.180 -1.881 15.266 1.00 14.62 207 LEU G N 1
ATOM 13635 C CA . LEU G 1 73 ? 33.260 -1.310 16.260 1.00 14.94 207 LEU G CA 1
ATOM 13636 C C . LEU G 1 73 ? 31.997 -0.802 15.553 1.00 13.04 207 LEU G C 1
ATOM 13637 O O . LEU G 1 73 ? 30.878 -1.077 15.982 1.00 14.77 207 LEU G O 1
ATOM 13642 N N . PRO G 1 74 ? 32.163 -0.042 14.461 1.00 14.77 208 PRO G N 1
ATOM 13643 C CA . PRO G 1 74 ? 30.988 0.469 13.745 1.00 15.09 208 PRO G CA 1
ATOM 13644 C C . PRO G 1 74 ? 29.999 -0.656 13.380 1.00 15.93 208 PRO G C 1
ATOM 13645 O O . PRO G 1 74 ? 28.790 -0.536 13.599 1.00 15.86 208 PRO G O 1
ATOM 13649 N N . ASP G 1 75 ? 30.528 -1.742 12.826 1.00 16.02 209 ASP G N 1
ATOM 13650 C CA . ASP G 1 75 ? 29.724 -2.897 12.419 1.00 17.11 209 ASP G CA 1
ATOM 13651 C C . ASP G 1 75 ? 29.003 -3.532 13.600 1.00 14.75 209 ASP G C 1
ATOM 13652 O O . ASP G 1 75 ? 27.835 -3.929 13.501 1.00 12.57 209 ASP G O 1
ATOM 13657 N N . LEU G 1 76 ? 29.712 -3.654 14.715 1.00 11.40 210 LEU G N 1
ATOM 13658 C CA . LEU G 1 76 ? 29.118 -4.235 15.909 1.00 10.32 210 LEU G CA 1
ATOM 13659 C C . LEU G 1 76 ? 27.946 -3.367 16.362 1.00 10.22 210 LEU G C 1
ATOM 13660 O O . LEU G 1 76 ? 26.855 -3.873 16.631 1.00 10.58 210 LEU G O 1
ATOM 13665 N N . LEU G 1 77 ? 28.174 -2.057 16.438 1.00 11.02 211 LEU G N 1
ATOM 13666 C CA . LEU G 1 77 ? 27.129 -1.129 16.869 1.00 11.89 211 LEU G CA 1
ATOM 13667 C C . LEU G 1 77 ? 25.879 -1.192 15.992 1.00 11.97 211 LEU G C 1
ATOM 13668 O O . LEU G 1 77 ? 24.753 -1.205 16.501 1.00 10.92 211 LEU G O 1
ATOM 13673 N N . ARG G 1 78 ? 26.070 -1.228 14.677 1.00 14.86 212 ARG G N 1
ATOM 13674 C CA . ARG G 1 78 ? 24.930 -1.300 13.758 1.00 17.07 212 ARG G CA 1
ATOM 13675 C C . ARG G 1 78 ? 24.141 -2.587 13.979 1.00 17.02 212 ARG G C 1
ATOM 13676 O O . ARG G 1 78 ? 22.910 -2.601 13.916 1.00 15.90 212 ARG G O 1
ATOM 13684 N N . ARG G 1 79 ? 24.863 -3.670 14.240 1.00 16.52 213 ARG G N 1
ATOM 13685 C CA . ARG G 1 79 ? 24.246 -4.968 14.461 1.00 15.29 213 ARG G CA 1
ATOM 13686 C C . ARG G 1 79 ? 23.404 -4.950 15.739 1.00 14.24 213 ARG G C 1
ATOM 13687 O O . ARG G 1 79 ? 22.264 -5.422 15.757 1.00 12.60 213 ARG G O 1
ATOM 13695 N N . LEU G 1 80 ? 23.972 -4.407 16.810 1.00 12.78 214 LEU G N 1
ATOM 13696 C CA . LEU G 1 80 ? 23.267 -4.330 18.085 1.00 13.30 214 LEU G CA 1
ATOM 13697 C C . LEU G 1 80 ? 22.076 -3.377 18.010 1.00 14.19 214 LEU G C 1
ATOM 13698 O O . LEU G 1 80 ? 21.000 -3.675 18.517 1.00 14.84 214 LEU G O 1
ATOM 13703 N N . ASN G 1 81 ? 22.282 -2.224 17.378 1.00 15.84 215 ASN G N 1
ATOM 13704 C CA . ASN G 1 81 ? 21.228 -1.219 17.235 1.00 16.62 215 ASN G CA 1
ATOM 13705 C C . ASN G 1 81 ? 20.021 -1.817 16.504 1.00 17.50 215 ASN G C 1
ATOM 13706 O O . ASN G 1 81 ? 18.871 -1.495 16.810 1.00 17.53 215 ASN G O 1
ATOM 13711 N N . SER G 1 82 ? 20.298 -2.692 15.542 1.00 17.27 216 SER G N 1
ATOM 13712 C CA . SER G 1 82 ? 19.250 -3.343 14.757 1.00 17.56 216 SER G CA 1
ATOM 13713 C C . SER G 1 82 ? 18.390 -4.316 15.557 1.00 16.40 216 SER G C 1
ATOM 13714 O O . SER G 1 82 ? 17.335 -4.736 15.082 1.00 15.41 216 SER G O 1
ATOM 13717 N N . LEU G 1 83 ? 18.830 -4.702 16.752 1.00 15.32 217 LEU G N 1
ATOM 13718 C CA . LEU G 1 83 ? 18.026 -5.630 17.546 1.00 15.67 217 LEU G CA 1
ATOM 13719 C C . LEU G 1 83 ? 16.711 -4.932 17.901 1.00 17.86 217 LEU G C 1
ATOM 13720 O O . LEU G 1 83 ? 16.663 -3.706 18.006 1.00 16.77 217 LEU G O 1
ATOM 13725 N N . ASN G 1 84 ? 15.645 -5.714 18.069 1.00 17.56 218 ASN G N 1
ATOM 13726 C CA . ASN G 1 84 ? 14.305 -5.180 18.356 1.00 20.61 218 ASN G CA 1
ATOM 13727 C C . ASN G 1 84 ? 14.042 -4.637 19.760 1.00 19.97 218 ASN G C 1
ATOM 13728 O O . ASN G 1 84 ? 14.392 -5.262 20.758 1.00 19.52 218 ASN G O 1
ATOM 13733 N N . GLY G 1 85 ? 13.383 -3.484 19.823 1.00 21.49 219 GLY G N 1
ATOM 13734 C CA . GLY G 1 85 ? 13.037 -2.907 21.107 1.00 20.43 219 GLY G CA 1
ATOM 13735 C C . GLY G 1 85 ? 13.800 -1.662 21.500 1.00 20.76 219 GLY G C 1
ATOM 13736 O O . GLY G 1 85 ? 14.833 -1.333 20.918 1.00 18.72 219 GLY G O 1
ATOM 13737 N N . GLU G 1 86 ? 13.273 -0.965 22.497 1.00 19.38 220 GLU G N 1
ATOM 13738 C CA . GLU G 1 86 ? 13.905 0.239 22.998 1.00 19.82 220 GLU G CA 1
ATOM 13739 C C . GLU G 1 86 ? 14.908 -0.117 24.088 1.00 17.94 220 GLU G C 1
ATOM 13740 O O . GLU G 1 86 ? 14.557 -0.738 25.088 1.00 20.18 220 GLU G O 1
ATOM 13746 N N . PHE G 1 87 ? 16.161 0.265 23.881 1.00 17.22 221 PHE G N 1
ATOM 13747 C CA . PHE G 1 87 ? 17.207 0.011 24.861 1.00 14.95 221 PHE G CA 1
ATOM 13748 C C . PHE G 1 87 ? 18.361 0.954 24.570 1.00 13.11 221 PHE G C 1
ATOM 13749 O O . PHE G 1 87 ? 18.391 1.595 23.518 1.00 13.45 221 PHE G O 1
ATOM 13757 N N . TRP G 1 88 ? 19.286 1.074 25.515 1.00 11.53 222 TRP G N 1
ATOM 13758 C CA . TRP G 1 88 ? 20.445 1.949 25.340 1.00 10.51 222 TRP G CA 1
ATOM 13759 C C . TRP G 1 88 ? 21.690 1.143 25.058 1.00 9.10 222 TRP G C 1
ATOM 13760 O O . TRP G 1 88 ? 21.860 0.061 25.593 1.00 8.22 222 TRP G O 1
ATOM 13771 N N . ILE G 1 89 ? 22.565 1.683 24.226 1.00 8.85 223 ILE G N 1
ATOM 13772 C CA . ILE G 1 89 ? 23.834 1.038 23.959 1.00 9.31 223 ILE G CA 1
ATOM 13773 C C . ILE G 1 89 ? 24.837 2.097 24.401 1.00 8.26 223 ILE G C 1
ATOM 13774 O O . ILE G 1 89 ? 24.868 3.193 23.847 1.00 11.10 223 ILE G O 1
ATOM 13779 N N . ARG G 1 90 ? 25.631 1.787 25.415 1.00 9.16 224 ARG G N 1
ATOM 13780 C CA . ARG G 1 90 ? 26.615 2.735 25.908 1.00 8.37 224 ARG G CA 1
ATOM 13781 C C . ARG G 1 90 ? 28.009 2.157 25.711 1.00 8.78 224 ARG G C 1
ATOM 13782 O O . ARG G 1 90 ? 28.290 1.036 26.128 1.00 8.27 224 ARG G O 1
ATOM 13790 N N . VAL G 1 91 ? 28.881 2.915 25.060 1.00 9.84 225 VAL G N 1
ATOM 13791 C CA . VAL G 1 91 ? 30.236 2.455 24.864 1.00 10.05 225 VAL G CA 1
ATOM 13792 C C . VAL G 1 91 ? 31.137 3.114 25.895 1.00 11.75 225 VAL G C 1
ATOM 13793 O O . VAL G 1 91 ? 30.984 4.296 26.204 1.00 11.84 225 VAL G O 1
ATOM 13805 N N . TYR G 1 93 ? 35.406 3.302 27.562 1.00 13.44 227 TYR G N 1
ATOM 13806 C CA . TYR G 1 93 ? 36.811 3.027 27.279 1.00 14.49 227 TYR G CA 1
ATOM 13807 C C . TYR G 1 93 ? 37.271 3.234 25.829 1.00 13.83 227 TYR G C 1
ATOM 13808 O O . TYR G 1 93 ? 37.980 2.390 25.271 1.00 13.05 227 TYR G O 1
ATOM 13817 N N . LEU G 1 94 ? 36.869 4.346 25.221 1.00 10.58 228 LEU G N 1
ATOM 13818 C CA . LEU G 1 94 ? 37.287 4.677 23.858 1.00 12.92 228 LEU G CA 1
ATOM 13819 C C . LEU G 1 94 ? 38.696 5.229 23.988 1.00 14.35 228 LEU G C 1
ATOM 13820 O O . LEU G 1 94 ? 38.986 5.941 24.943 1.00 16.85 228 LEU G O 1
ATOM 13825 N N . HIS G 1 95 ? 39.577 4.900 23.053 1.00 11.95 229 HIS G N 1
ATOM 13826 C CA . HIS G 1 95 ? 40.934 5.430 23.099 1.00 13.94 229 HIS G CA 1
ATOM 13827 C C . HIS G 1 95 ? 40.959 6.517 22.030 1.00 12.82 229 HIS G C 1
ATOM 13828 O O . HIS G 1 95 ? 40.654 6.255 20.866 1.00 13.88 229 HIS G O 1
ATOM 13835 N N . PRO G 1 96 ? 41.329 7.751 22.407 1.00 11.87 230 PRO G N 1
ATOM 13836 C CA . PRO G 1 96 ? 41.372 8.869 21.459 1.00 12.35 230 PRO G CA 1
ATOM 13837 C C . PRO G 1 96 ? 42.181 8.689 20.169 1.00 13.96 230 PRO G C 1
ATOM 13838 O O . PRO G 1 96 ? 41.769 9.168 19.113 1.00 12.15 230 PRO G O 1
ATOM 13842 N N . ASP G 1 97 ? 43.330 8.026 20.254 1.00 14.78 231 ASP G N 1
ATOM 13843 C CA . ASP G 1 97 ? 44.171 7.827 19.072 1.00 18.06 231 ASP G CA 1
ATOM 13844 C C . ASP G 1 97 ? 43.540 6.868 18.063 1.00 19.81 231 ASP G C 1
ATOM 13845 O O . ASP G 1 97 ? 43.878 6.892 16.875 1.00 23.23 231 ASP G O 1
ATOM 13850 N N . HIS G 1 98 ? 42.611 6.046 18.541 1.00 19.35 232 HIS G N 1
ATOM 13851 C CA . HIS G 1 98 ? 41.937 5.050 17.715 1.00 19.40 232 HIS G CA 1
ATOM 13852 C C . HIS G 1 98 ? 40.457 5.373 17.494 1.00 18.68 232 HIS G C 1
ATOM 13853 O O . HIS G 1 98 ? 39.711 4.552 16.957 1.00 18.18 232 HIS G O 1
ATOM 13860 N N . LEU G 1 99 ? 40.041 6.564 17.917 1.00 17.09 233 LEU G N 1
ATOM 13861 C CA . LEU G 1 99 ? 38.656 7.008 17.764 1.00 17.42 233 LEU G CA 1
ATOM 13862 C C . LEU G 1 99 ? 38.530 7.635 16.379 1.00 16.36 233 LEU G C 1
ATOM 13863 O O . LEU G 1 99 ? 38.702 8.846 16.216 1.00 17.53 233 LEU G O 1
ATOM 13868 N N . THR G 1 100 ? 38.222 6.801 15.392 1.00 16.96 234 THR G N 1
ATOM 13869 C CA . THR G 1 100 ? 38.091 7.240 14.006 1.00 16.58 234 THR G CA 1
ATOM 13870 C C . THR G 1 100 ? 36.773 7.928 13.729 1.00 16.65 234 THR G C 1
ATOM 13871 O O . THR G 1 100 ? 35.817 7.800 14.494 1.00 16.74 234 THR G O 1
ATOM 13875 N N . GLU G 1 101 ? 36.701 8.653 12.621 1.00 17.87 235 GLU G N 1
ATOM 13876 C CA . GLU G 1 101 ? 35.451 9.322 12.318 1.00 21.13 235 GLU G CA 1
ATOM 13877 C C . GLU G 1 101 ? 34.347 8.303 12.018 1.00 19.99 235 GLU G C 1
ATOM 13878 O O . GLU G 1 101 ? 33.165 8.601 12.187 1.00 21.08 235 GLU G O 1
ATOM 13884 N N . GLU G 1 102 ? 34.722 7.100 11.583 1.00 19.37 236 GLU G N 1
ATOM 13885 C CA . GLU G 1 102 ? 33.724 6.058 11.307 1.00 19.66 236 GLU G CA 1
ATOM 13886 C C . GLU G 1 102 ? 33.003 5.664 12.601 1.00 17.48 236 GLU G C 1
ATOM 13887 O O . GLU G 1 102 ? 31.780 5.512 12.633 1.00 17.81 236 GLU G O 1
ATOM 13893 N N . ILE G 1 103 ? 33.782 5.480 13.662 1.00 16.34 237 ILE G N 1
ATOM 13894 C CA . ILE G 1 103 ? 33.236 5.121 14.961 1.00 14.12 237 ILE G CA 1
ATOM 13895 C C . ILE G 1 103 ? 32.393 6.277 15.479 1.00 13.96 237 ILE G C 1
ATOM 13896 O O . ILE G 1 103 ? 31.247 6.085 15.899 1.00 15.13 237 ILE G O 1
ATOM 13901 N N . ILE G 1 104 ? 32.950 7.483 15.436 1.00 13.13 238 ILE G N 1
ATOM 13902 C CA . ILE G 1 104 ? 32.210 8.652 15.896 1.00 13.02 238 ILE G CA 1
ATOM 13903 C C . ILE G 1 104 ? 30.911 8.797 15.103 1.00 15.65 238 ILE G C 1
ATOM 13904 O O . ILE G 1 104 ? 29.844 9.000 15.687 1.00 13.56 238 ILE G O 1
ATOM 13909 N N . SER G 1 105 ? 30.992 8.679 13.778 1.00 14.55 239 SER G N 1
ATOM 13910 C CA . SER G 1 105 ? 29.797 8.799 12.947 1.00 17.79 239 SER G CA 1
ATOM 13911 C C . SER G 1 105 ? 28.754 7.748 13.311 1.00 16.91 239 SER G C 1
ATOM 13912 O O . SER G 1 105 ? 27.569 8.053 13.418 1.00 17.99 239 SER G O 1
ATOM 13915 N N . ALA G 1 106 ? 29.186 6.508 13.506 1.00 15.15 240 ALA G N 1
ATOM 13916 C CA . ALA G 1 106 ? 28.243 5.457 13.854 1.00 15.87 240 ALA G CA 1
ATOM 13917 C C . ALA G 1 106 ? 27.595 5.753 15.197 1.00 14.51 240 ALA G C 1
ATOM 13918 O O . ALA G 1 106 ? 26.394 5.583 15.360 1.00 14.66 240 ALA G O 1
ATOM 13928 N N . LEU G 1 108 ? 27.097 8.623 16.613 1.00 13.14 242 LEU G N 1
ATOM 13929 C CA . LEU G 1 108 ? 26.172 9.738 16.462 1.00 15.49 242 LEU G CA 1
ATOM 13930 C C . LEU G 1 108 ? 24.908 9.379 15.667 1.00 17.64 242 LEU G C 1
ATOM 13931 O O . LEU G 1 108 ? 23.820 9.855 15.988 1.00 18.42 242 LEU G O 1
ATOM 13936 N N . GLU G 1 109 ? 25.047 8.515 14.659 1.00 19.14 243 GLU G N 1
ATOM 13937 C CA . GLU G 1 109 ? 23.923 8.123 13.800 1.00 21.43 243 GLU G CA 1
ATOM 13938 C C . GLU G 1 109 ? 22.982 7.025 14.306 1.00 21.39 243 GLU G C 1
ATOM 13939 O O . GLU G 1 109 ? 21.793 7.033 13.979 1.00 18.58 243 GLU G O 1
ATOM 13945 N N . LEU G 1 110 ? 23.504 6.064 15.067 1.00 19.70 244 LEU G N 1
ATOM 13946 C CA . LEU G 1 110 ? 22.665 4.980 15.586 1.00 18.59 244 LEU G CA 1
ATOM 13947 C C . LEU G 1 110 ? 21.845 5.512 16.751 1.00 18.34 244 LEU G C 1
ATOM 13948 O O . LEU G 1 110 ? 22.392 5.895 17.780 1.00 16.31 244 LEU G O 1
ATOM 13953 N N . ASP G 1 111 ? 20.528 5.505 16.597 1.00 17.73 245 ASP G N 1
ATOM 13954 C CA . ASP G 1 111 ? 19.648 6.057 17.609 1.00 19.99 245 ASP G CA 1
ATOM 13955 C C . ASP G 1 111 ? 19.638 5.437 19.006 1.00 18.52 245 ASP G C 1
ATOM 13956 O O . ASP G 1 111 ? 19.293 6.120 19.962 1.00 19.83 245 ASP G O 1
ATOM 13961 N N . LYS G 1 112 ? 20.016 4.170 19.144 1.00 16.70 246 LYS G N 1
ATOM 13962 C CA . LYS G 1 112 ? 20.016 3.550 20.467 1.00 14.79 246 LYS G CA 1
ATOM 13963 C C . LYS G 1 112 ? 21.337 3.765 21.207 1.00 14.40 246 LYS G C 1
ATOM 13964 O O . LYS G 1 112 ? 21.435 3.524 22.410 1.00 15.48 246 LYS G O 1
ATOM 13970 N N . VAL G 1 113 ? 22.351 4.223 20.483 1.00 11.75 247 VAL G N 1
ATOM 13971 C CA . VAL G 1 113 ? 23.648 4.496 21.084 1.00 12.25 247 VAL G CA 1
ATOM 13972 C C . VAL G 1 113 ? 23.548 5.860 21.760 1.00 13.49 247 VAL G C 1
ATOM 13973 O O . VAL G 1 113 ? 23.235 6.860 21.110 1.00 12.79 247 VAL G O 1
ATOM 13977 N N . VAL G 1 114 ? 23.788 5.909 23.064 1.00 13.96 248 VAL G N 1
ATOM 13978 C CA . VAL G 1 114 ? 23.717 7.188 23.746 1.00 12.92 248 VAL G CA 1
ATOM 13979 C C . VAL G 1 114 ? 24.948 7.991 23.347 1.00 13.19 248 VAL G C 1
ATOM 13980 O O . VAL G 1 114 ? 26.040 7.443 23.202 1.00 14.19 248 VAL G O 1
ATOM 13984 N N . LYS G 1 115 ? 24.748 9.289 23.154 1.00 11.94 249 LYS G N 1
ATOM 13985 C CA . LYS G 1 115 ? 25.804 10.202 22.737 1.00 13.09 249 LYS G CA 1
ATOM 13986 C C . LYS G 1 115 ? 26.711 10.555 23.903 1.00 11.76 249 LYS G C 1
ATOM 13987 O O . LYS G 1 115 ? 26.884 11.718 24.264 1.00 10.12 249 LYS G O 1
ATOM 13993 N N . TYR G 1 116 ? 27.297 9.505 24.462 1.00 11.94 250 TYR G N 1
ATOM 13994 C CA . TYR G 1 116 ? 28.179 9.568 25.613 1.00 11.39 250 TYR G CA 1
ATOM 13995 C C . TYR G 1 116 ? 29.566 9.106 25.157 1.00 13.74 250 TYR G C 1
ATOM 13996 O O . TYR G 1 116 ? 29.746 7.951 24.767 1.00 14.09 250 TYR G O 1
ATOM 14005 N N . PHE G 1 117 ? 30.538 10.017 25.197 1.00 10.83 251 PHE G N 1
ATOM 14006 C CA . PHE G 1 117 ? 31.896 9.710 24.756 1.00 11.22 251 PHE G CA 1
ATOM 14007 C C . PHE G 1 117 ? 32.923 9.662 25.888 1.00 11.40 251 PHE G C 1
ATOM 14008 O O . PHE G 1 117 ? 33.400 10.696 26.372 1.00 10.20 251 PHE G O 1
ATOM 14016 N N . ASP G 1 118 ? 33.246 8.440 26.298 1.00 10.49 252 ASP G N 1
ATOM 14017 C CA . ASP G 1 118 ? 34.205 8.182 27.360 1.00 11.91 252 ASP G CA 1
ATOM 14018 C C . ASP G 1 118 ? 35.580 8.020 26.726 1.00 12.68 252 ASP G C 1
ATOM 14019 O O . ASP G 1 118 ? 36.000 6.907 26.407 1.00 11.81 252 ASP G O 1
ATOM 14024 N N . VAL G 1 119 ? 36.278 9.140 26.563 1.00 12.57 253 VAL G N 1
ATOM 14025 C CA . VAL G 1 119 ? 37.586 9.148 25.920 1.00 14.82 253 VAL G CA 1
ATOM 14026 C C . VAL G 1 119 ? 38.659 9.918 26.707 1.00 14.47 253 VAL G C 1
ATOM 14027 O O . VAL G 1 119 ? 38.785 11.130 26.576 1.00 16.28 253 VAL G O 1
ATOM 14031 N N . PRO G 1 120 ? 39.433 9.214 27.549 1.00 15.49 254 PRO G N 1
ATOM 14032 C CA . PRO G 1 120 ? 40.496 9.840 28.351 1.00 17.10 254 PRO G CA 1
ATOM 14033 C C . PRO G 1 120 ? 41.661 10.298 27.472 1.00 17.30 254 PRO G C 1
ATOM 14034 O O . PRO G 1 120 ? 42.288 9.490 26.790 1.00 16.97 254 PRO G O 1
ATOM 14038 N N . VAL G 1 121 ? 41.951 11.594 27.491 1.00 15.49 255 VAL G N 1
ATOM 14039 C CA . VAL G 1 121 ? 43.029 12.128 26.672 1.00 16.08 255 VAL G CA 1
ATOM 14040 C C . VAL G 1 121 ? 44.371 12.222 27.396 1.00 17.43 255 VAL G C 1
ATOM 14041 O O . VAL G 1 121 ? 45.415 12.395 26.762 1.00 15.89 255 VAL G O 1
ATOM 14045 N N . GLN G 1 122 ? 44.332 12.091 28.722 1.00 17.13 256 GLN G N 1
ATOM 14046 C CA . GLN G 1 122 ? 45.525 12.129 29.566 1.00 18.11 256 GLN G CA 1
ATOM 14047 C C . GLN G 1 122 ? 46.175 13.503 29.730 1.00 17.60 256 GLN G C 1
ATOM 14048 O O . GLN G 1 122 ? 46.631 13.843 30.816 1.00 15.21 256 GLN G O 1
ATOM 14054 N N . HIS G 1 123 ? 46.240 14.290 28.662 1.00 17.47 257 HIS G N 1
ATOM 14055 C CA . HIS G 1 123 ? 46.852 15.606 28.777 1.00 18.87 257 HIS G CA 1
ATOM 14056 C C . HIS G 1 123 ? 46.494 16.496 27.600 1.00 18.87 257 HIS G C 1
ATOM 14057 O O . HIS G 1 123 ? 45.880 16.046 26.631 1.00 18.64 257 HIS G O 1
ATOM 14064 N N . GLY G 1 124 ? 46.875 17.765 27.695 1.00 18.70 258 GLY G N 1
ATOM 14065 C CA . GLY G 1 124 ? 46.587 18.709 26.632 1.00 17.09 258 GLY G CA 1
ATOM 14066 C C . GLY G 1 124 ? 47.843 19.259 25.971 1.00 18.09 258 GLY G C 1
ATOM 14067 O O . GLY G 1 124 ? 47.766 19.853 24.903 1.00 16.41 258 GLY G O 1
ATOM 14068 N N . SER G 1 125 ? 48.996 19.073 26.603 1.00 18.04 259 SER G N 1
ATOM 14069 C CA . SER G 1 125 ? 50.257 19.551 26.044 1.00 19.77 259 SER G CA 1
ATOM 14070 C C . SER G 1 125 ? 50.848 18.541 25.065 1.00 20.89 259 SER G C 1
ATOM 14071 O O . SER G 1 125 ? 51.018 17.368 25.404 1.00 20.42 259 SER G O 1
ATOM 14074 N N . ASP G 1 126 ? 51.173 18.993 23.858 1.00 22.73 260 ASP G N 1
ATOM 14075 C CA . ASP G 1 126 ? 51.748 18.091 22.862 1.00 26.12 260 ASP G CA 1
ATOM 14076 C C . ASP G 1 126 ? 53.009 17.420 23.378 1.00 25.43 260 ASP G C 1
ATOM 14077 O O . ASP G 1 126 ? 53.181 16.210 23.231 1.00 28.10 260 ASP G O 1
ATOM 14082 N N . LYS G 1 127 ? 53.895 18.203 23.984 1.00 25.90 261 LYS G N 1
ATOM 14083 C CA . LYS G 1 127 ? 55.140 17.651 24.499 1.00 25.28 261 LYS G CA 1
ATOM 14084 C C . LYS G 1 127 ? 54.866 16.487 25.440 1.00 24.08 261 LYS G C 1
ATOM 14085 O O . LYS G 1 127 ? 55.512 15.444 25.351 1.00 23.45 261 LYS G O 1
ATOM 14091 N N . ILE G 1 128 ? 53.897 16.663 26.335 1.00 21.72 262 ILE G N 1
ATOM 14092 C CA . ILE G 1 128 ? 53.555 15.615 27.285 1.00 20.60 262 ILE G CA 1
ATOM 14093 C C . ILE G 1 128 ? 52.839 14.444 26.608 1.00 19.84 262 ILE G C 1
ATOM 14094 O O . ILE G 1 128 ? 53.087 13.284 26.937 1.00 18.78 262 ILE G O 1
ATOM 14099 N N . LEU G 1 129 ? 51.948 14.751 25.670 1.00 21.94 263 LEU G N 1
ATOM 14100 C CA . LEU G 1 129 ? 51.215 13.709 24.950 1.00 22.32 263 LEU G CA 1
ATOM 14101 C C . LEU G 1 129 ? 52.215 12.771 24.279 1.00 24.15 263 LEU G C 1
ATOM 14102 O O . LEU G 1 129 ? 52.089 11.548 24.365 1.00 22.90 263 LEU G O 1
ATOM 14107 N N . LYS G 1 130 ? 53.216 13.355 23.624 1.00 25.76 264 LYS G N 1
ATOM 14108 C CA . LYS G 1 130 ? 54.252 12.580 22.947 1.00 27.29 264 LYS G CA 1
ATOM 14109 C C . LYS G 1 130 ? 55.037 11.751 23.957 1.00 27.11 264 LYS G C 1
ATOM 14110 O O . LYS G 1 130 ? 55.352 10.590 23.710 1.00 24.79 264 LYS G O 1
ATOM 14116 N N . LEU G 1 131 ? 55.364 12.352 25.095 1.00 27.01 265 LEU G N 1
ATOM 14117 C CA . LEU G 1 131 ? 56.109 11.630 26.116 1.00 27.74 265 LEU G CA 1
ATOM 14118 C C . LEU G 1 131 ? 55.323 10.438 26.648 1.00 27.02 265 LEU G C 1
ATOM 14119 O O . LEU G 1 131 ? 55.909 9.440 27.062 1.00 25.62 265 LEU G O 1
ATOM 14132 N N . GLY G 1 133 ? 53.410 8.608 24.851 1.00 26.72 267 GLY G N 1
ATOM 14133 C CA . GLY G 1 133 ? 53.209 7.644 23.785 1.00 26.63 267 GLY G CA 1
ATOM 14134 C C . GLY G 1 133 ? 51.931 7.860 22.992 1.00 26.96 267 GLY G C 1
ATOM 14135 O O . GLY G 1 133 ? 51.505 6.983 22.241 1.00 27.31 267 GLY G O 1
ATOM 14136 N N . ARG G 1 134 ? 51.319 9.028 23.158 1.00 25.63 268 ARG G N 1
ATOM 14137 C CA . ARG G 1 134 ? 50.089 9.365 22.449 1.00 26.42 268 ARG G CA 1
ATOM 14138 C C . ARG G 1 134 ? 50.409 9.793 21.027 1.00 25.23 268 ARG G C 1
ATOM 14139 O O . ARG G 1 134 ? 51.433 10.427 20.781 1.00 26.18 268 ARG G O 1
ATOM 14147 N N . THR G 1 135 ? 49.523 9.459 20.097 1.00 23.77 269 THR G N 1
ATOM 14148 C CA . THR G 1 135 ? 49.731 9.797 18.698 1.00 24.61 269 THR G CA 1
ATOM 14149 C C . THR G 1 135 ? 49.081 11.106 18.254 1.00 22.80 269 THR G C 1
ATOM 14150 O O . THR G 1 135 ? 49.744 11.958 17.659 1.00 23.07 269 THR G O 1
ATOM 14154 N N . LYS G 1 136 ? 47.792 11.271 18.532 1.00 20.81 270 LYS G N 1
ATOM 14155 C CA . LYS G 1 136 ? 47.103 12.491 18.136 1.00 20.43 270 LYS G CA 1
ATOM 14156 C C . LYS G 1 136 ? 47.576 13.692 18.942 1.00 20.98 270 LYS G C 1
ATOM 14157 O O . LYS G 1 136 ? 47.884 13.575 20.129 1.00 22.27 270 LYS G O 1
ATOM 14163 N N . SER G 1 137 ? 47.637 14.845 18.284 1.00 20.85 271 SER G N 1
ATOM 14164 C CA . SER G 1 137 ? 48.074 16.080 18.925 1.00 22.06 271 SER G CA 1
ATOM 14165 C C . SER G 1 137 ? 46.900 16.749 19.615 1.00 22.21 271 SER G C 1
ATOM 14166 O O . SER G 1 137 ? 45.742 16.384 19.389 1.00 21.55 271 SER G O 1
ATOM 14169 N N . SER G 1 138 ? 47.204 17.736 20.451 1.00 23.08 272 SER G N 1
ATOM 14170 C CA . SER G 1 138 ? 46.171 18.465 21.172 1.00 22.57 272 SER G CA 1
ATOM 14171 C C . SER G 1 138 ? 45.265 19.185 20.179 1.00 21.62 272 SER G C 1
ATOM 14172 O O . SER G 1 138 ? 44.083 19.399 20.443 1.00 19.87 272 SER G O 1
ATOM 14175 N N . GLU G 1 139 ? 45.822 19.553 19.030 1.00 23.08 273 GLU G N 1
ATOM 14176 C CA . GLU G 1 139 ? 45.046 20.233 18.000 1.00 24.03 273 GLU G CA 1
ATOM 14177 C C . GLU G 1 139 ? 44.031 19.251 17.420 1.00 22.81 273 GLU G C 1
ATOM 14178 O O . GLU G 1 139 ? 42.850 19.562 17.283 1.00 22.73 273 GLU G O 1
ATOM 14184 N N . GLU G 1 140 ? 44.505 18.059 17.082 1.00 21.29 274 GLU G N 1
ATOM 14185 C CA . GLU G 1 140 ? 43.639 17.033 16.523 1.00 21.30 274 GLU G CA 1
ATOM 14186 C C . GLU G 1 140 ? 42.553 16.631 17.515 1.00 19.33 274 GLU G C 1
ATOM 14187 O O . GLU G 1 140 ? 41.390 16.483 17.146 1.00 18.28 274 GLU G O 1
ATOM 14193 N N . LEU G 1 141 ? 42.932 16.456 18.777 1.00 18.98 275 LEU G N 1
ATOM 14194 C CA . LEU G 1 141 ? 41.965 16.070 19.799 1.00 17.26 275 LEU G CA 1
ATOM 14195 C C . LEU G 1 141 ? 40.880 17.136 19.903 1.00 16.00 275 LEU G C 1
ATOM 14196 O O . LEU G 1 141 ? 39.689 16.824 19.885 1.00 14.76 275 LEU G O 1
ATOM 14201 N N . LYS G 1 142 ? 41.285 18.399 20.007 1.00 16.44 276 LYS G N 1
ATOM 14202 C CA . LYS G 1 142 ? 40.316 19.488 20.101 1.00 19.30 276 LYS G CA 1
ATOM 14203 C C . LYS G 1 142 ? 39.377 19.527 18.906 1.00 18.76 276 LYS G C 1
ATOM 14204 O O . LYS G 1 142 ? 38.169 19.724 19.067 1.00 17.58 276 LYS G O 1
ATOM 14210 N N . LYS G 1 143 ? 39.921 19.329 17.706 1.00 18.51 277 LYS G N 1
ATOM 14211 C CA . LYS G 1 143 ? 39.088 19.339 16.501 1.00 20.83 277 LYS G CA 1
ATOM 14212 C C . LYS G 1 143 ? 38.087 18.182 16.524 1.00 18.10 277 LYS G C 1
ATOM 14213 O O . LYS G 1 143 ? 36.914 18.353 16.188 1.00 20.53 277 LYS G O 1
ATOM 14227 N N . LEU G 1 145 ? 36.868 16.416 19.194 1.00 16.42 279 LEU G N 1
ATOM 14228 C CA . LEU G 1 145 ? 35.851 16.642 20.223 1.00 16.87 279 LEU G CA 1
ATOM 14229 C C . LEU G 1 145 ? 34.898 17.775 19.847 1.00 16.38 279 LEU G C 1
ATOM 14230 O O . LEU G 1 145 ? 33.678 17.638 19.977 1.00 17.60 279 LEU G O 1
ATOM 14235 N N . SER G 1 146 ? 35.443 18.889 19.362 1.00 18.59 280 SER G N 1
ATOM 14236 C CA . SER G 1 146 ? 34.604 20.019 18.964 1.00 20.47 280 SER G CA 1
ATOM 14237 C C . SER G 1 146 ? 33.666 19.605 17.826 1.00 20.29 280 SER G C 1
ATOM 14238 O O . SER G 1 146 ? 32.524 20.059 17.753 1.00 19.58 280 SER G O 1
ATOM 14241 N N . SER G 1 147 ? 34.150 18.732 16.946 1.00 20.69 281 SER G N 1
ATOM 14242 C CA . SER G 1 147 ? 33.343 18.258 15.828 1.00 20.30 281 SER G CA 1
ATOM 14243 C C . SER G 1 147 ? 32.154 17.454 16.338 1.00 19.56 281 SER G C 1
ATOM 14244 O O . SER G 1 147 ? 31.063 17.502 15.767 1.00 18.63 281 SER G O 1
ATOM 14247 N N . ILE G 1 148 ? 32.368 16.704 17.411 1.00 18.27 282 ILE G N 1
ATOM 14248 C CA . ILE G 1 148 ? 31.303 15.900 18.001 1.00 16.22 282 ILE G CA 1
ATOM 14249 C C . ILE G 1 148 ? 30.233 16.839 18.548 1.00 14.26 282 ILE G C 1
ATOM 14250 O O . ILE G 1 148 ? 29.041 16.641 18.313 1.00 15.33 282 ILE G O 1
ATOM 14255 N N . ARG G 1 149 ? 30.670 17.870 19.265 1.00 15.37 283 ARG G N 1
ATOM 14256 C CA . ARG G 1 149 ? 29.756 18.857 19.845 1.00 16.20 283 ARG G CA 1
ATOM 14257 C C . ARG G 1 149 ? 29.031 19.659 18.762 1.00 17.45 283 ARG G C 1
ATOM 14258 O O . ARG G 1 149 ? 27.893 20.079 18.956 1.00 17.77 283 ARG G O 1
ATOM 14266 N N . GLU G 1 150 ? 29.694 19.878 17.627 1.00 19.06 284 GLU G N 1
ATOM 14267 C CA . GLU G 1 150 ? 29.080 20.608 16.519 1.00 21.89 284 GLU G CA 1
ATOM 14268 C C . GLU G 1 150 ? 27.903 19.801 15.982 1.00 20.88 284 GLU G C 1
ATOM 14269 O O . GLU G 1 150 ? 26.827 20.340 15.738 1.00 20.93 284 GLU G O 1
ATOM 14275 N N . ARG G 1 151 ? 28.103 18.499 15.814 1.00 20.33 285 ARG G N 1
ATOM 14276 C CA . ARG G 1 151 ? 27.038 17.645 15.306 1.00 19.84 285 ARG G CA 1
ATOM 14277 C C . ARG G 1 151 ? 25.936 17.354 16.315 1.00 19.41 285 ARG G C 1
ATOM 14278 O O . ARG G 1 151 ? 24.781 17.172 15.935 1.00 19.88 285 ARG G O 1
ATOM 14286 N N . PHE G 1 152 ? 26.291 17.305 17.596 1.00 18.48 286 PHE G N 1
ATOM 14287 C CA . PHE G 1 152 ? 25.322 17.029 18.661 1.00 16.07 286 PHE G CA 1
ATOM 14288 C C . PHE G 1 152 ? 25.758 17.822 19.892 1.00 17.24 286 PHE G C 1
ATOM 14289 O O . PHE G 1 152 ? 26.570 17.348 20.681 1.00 13.84 286 PHE G O 1
ATOM 14297 N N . PRO G 1 153 ? 25.225 19.047 20.058 1.00 17.09 287 PRO G N 1
ATOM 14298 C CA . PRO G 1 153 ? 25.501 19.978 21.157 1.00 18.28 287 PRO G CA 1
ATOM 14299 C C . PRO G 1 153 ? 25.444 19.379 22.561 1.00 16.49 287 PRO G C 1
ATOM 14300 O O . PRO G 1 153 ? 26.257 19.729 23.414 1.00 16.90 287 PRO G O 1
ATOM 14304 N N . ASP G 1 154 ? 24.485 18.492 22.807 1.00 16.92 288 ASP G N 1
ATOM 14305 C CA . ASP G 1 154 ? 24.364 17.878 24.123 1.00 14.37 288 ASP G CA 1
ATOM 14306 C C . ASP G 1 154 ? 25.322 16.718 24.327 1.00 13.42 288 ASP G C 1
ATOM 14307 O O . ASP G 1 154 ? 25.273 16.074 25.369 1.00 13.38 288 ASP G O 1
ATOM 14312 N N . ALA G 1 155 ? 26.192 16.448 23.357 1.00 12.34 289 ALA G N 1
ATOM 14313 C CA . ALA G 1 155 ? 27.121 15.326 23.497 1.00 12.61 289 ALA G CA 1
ATOM 14314 C C . ALA G 1 155 ? 27.870 15.366 24.823 1.00 11.94 289 ALA G C 1
ATOM 14315 O O . ALA G 1 155 ? 28.433 16.392 25.193 1.00 11.96 289 ALA G O 1
ATOM 14317 N N . VAL G 1 156 ? 27.873 14.240 25.532 1.00 11.47 290 VAL G N 1
ATOM 14318 C CA . VAL G 1 156 ? 28.573 14.158 26.803 1.00 10.79 290 VAL G CA 1
ATOM 14319 C C . VAL G 1 156 ? 30.006 13.695 26.555 1.00 12.23 290 VAL G C 1
ATOM 14320 O O . VAL G 1 156 ? 30.242 12.616 26.004 1.00 10.93 290 VAL G O 1
ATOM 14324 N N . LEU G 1 157 ? 30.957 14.540 26.944 1.00 11.48 291 LEU G N 1
ATOM 14325 C CA . LEU G 1 157 ? 32.369 14.237 26.779 1.00 12.25 291 LEU G CA 1
ATOM 14326 C C . LEU G 1 157 ? 32.949 13.994 28.162 1.00 11.95 291 LEU G C 1
ATOM 14327 O O . LEU G 1 157 ? 32.940 14.879 29.024 1.00 12.03 291 LEU G O 1
ATOM 14332 N N . ARG G 1 158 ? 33.453 12.782 28.353 1.00 10.04 292 ARG G N 1
ATOM 14333 C CA . ARG G 1 158 ? 34.017 12.333 29.616 1.00 11.77 292 ARG G CA 1
ATOM 14334 C C . ARG G 1 158 ? 35.478 11.975 29.424 1.00 12.45 292 ARG G C 1
ATOM 14335 O O . ARG G 1 158 ? 35.838 11.250 28.489 1.00 10.07 292 ARG G O 1
ATOM 14343 N N . THR G 1 159 ? 36.325 12.471 30.313 1.00 11.56 293 THR G N 1
ATOM 14344 C CA . THR G 1 159 ? 37.737 12.191 30.171 1.00 12.97 293 THR G CA 1
ATOM 14345 C C . THR G 1 159 ? 38.483 12.120 31.491 1.00 13.88 293 THR G C 1
ATOM 14346 O O . THR G 1 159 ? 37.913 12.305 32.565 1.00 12.13 293 THR G O 1
ATOM 14350 N N . SER G 1 160 ? 39.774 11.847 31.371 1.00 13.69 294 SER G N 1
ATOM 14351 C CA . SER G 1 160 ? 40.671 11.693 32.495 1.00 15.43 294 SER G CA 1
ATOM 14352 C C . SER G 1 160 ? 41.992 12.375 32.129 1.00 15.51 294 SER G C 1
ATOM 14353 O O . SER G 1 160 ? 42.448 12.295 30.981 1.00 14.62 294 SER G O 1
ATOM 14356 N N . ILE G 1 161 ? 42.594 13.046 33.107 1.00 14.01 295 ILE G N 1
ATOM 14357 C CA . ILE G 1 161 ? 43.855 13.762 32.914 1.00 14.21 295 ILE G CA 1
ATOM 14358 C C . ILE G 1 161 ? 44.880 13.301 33.945 1.00 14.73 295 ILE G C 1
ATOM 14359 O O . ILE G 1 161 ? 44.539 13.034 35.101 1.00 15.80 295 ILE G O 1
ATOM 14364 N N . ILE G 1 162 ? 46.135 13.214 33.524 1.00 15.16 296 ILE G N 1
ATOM 14365 C CA . ILE G 1 162 ? 47.218 12.821 34.414 1.00 16.84 296 ILE G CA 1
ATOM 14366 C C . ILE G 1 162 ? 48.165 14.014 34.563 1.00 18.16 296 ILE G C 1
ATOM 14367 O O . ILE G 1 162 ? 48.750 14.464 33.576 1.00 17.20 296 ILE G O 1
ATOM 14372 N N . VAL G 1 163 ? 48.297 14.549 35.777 1.00 16.52 297 VAL G N 1
ATOM 14373 C CA . VAL G 1 163 ? 49.208 15.673 36.003 1.00 17.54 297 VAL G CA 1
ATOM 14374 C C . VAL G 1 163 ? 50.423 15.152 36.764 1.00 16.69 297 VAL G C 1
ATOM 14375 O O . VAL G 1 163 ? 50.375 14.080 37.365 1.00 20.32 297 VAL G O 1
ATOM 14379 N N . GLY G 1 164 ? 51.516 15.901 36.735 1.00 17.75 298 GLY G N 1
ATOM 14380 C CA . GLY G 1 164 ? 52.706 15.459 37.440 1.00 19.40 298 GLY G CA 1
ATOM 14381 C C . GLY G 1 164 ? 53.508 14.416 36.680 1.00 21.58 298 GLY G C 1
ATOM 14382 O O . GLY G 1 164 ? 54.372 13.747 37.251 1.00 22.72 298 GLY G O 1
ATOM 14383 N N . PHE G 1 165 ? 53.222 14.266 35.392 1.00 20.62 299 PHE G N 1
ATOM 14384 C CA . PHE G 1 165 ? 53.951 13.303 34.570 1.00 22.22 299 PHE G CA 1
ATOM 14385 C C . PHE G 1 165 ? 55.360 13.850 34.346 1.00 21.78 299 PHE G C 1
ATOM 14386 O O . PHE G 1 165 ? 55.530 15.035 34.068 1.00 20.78 299 PHE G O 1
ATOM 14394 N N . PRO G 1 166 ? 56.388 12.991 34.457 1.00 23.86 300 PRO G N 1
ATOM 14395 C CA . PRO G 1 166 ? 57.775 13.422 34.265 1.00 24.86 300 PRO G CA 1
ATOM 14396 C C . PRO G 1 166 ? 57.964 14.278 33.023 1.00 25.89 300 PRO G C 1
ATOM 14397 O O . PRO G 1 166 ? 57.655 13.852 31.912 1.00 28.21 300 PRO G O 1
ATOM 14401 N N . GLY G 1 167 ? 58.467 15.491 33.225 1.00 26.64 301 GLY G N 1
ATOM 14402 C CA . GLY G 1 167 ? 58.697 16.398 32.118 1.00 25.61 301 GLY G CA 1
ATOM 14403 C C . GLY G 1 167 ? 57.702 17.535 32.083 1.00 26.15 301 GLY G C 1
ATOM 14404 O O . GLY G 1 167 ? 57.950 18.561 31.443 1.00 27.80 301 GLY G O 1
ATOM 14405 N N . GLU G 1 168 ? 56.573 17.361 32.769 1.00 23.87 302 GLU G N 1
ATOM 14406 C CA . GLU G 1 168 ? 55.542 18.391 32.795 1.00 23.56 302 GLU G CA 1
ATOM 14407 C C . GLU G 1 168 ? 56.036 19.652 33.477 1.00 24.45 302 GLU G C 1
ATOM 14408 O O . GLU G 1 168 ? 56.365 19.644 34.668 1.00 23.15 302 GLU G O 1
ATOM 14414 N N . THR G 1 169 ? 56.071 20.734 32.712 1.00 25.25 303 THR G N 1
ATOM 14415 C CA . THR G 1 169 ? 56.513 22.020 33.217 1.00 27.58 303 THR G CA 1
ATOM 14416 C C . THR G 1 169 ? 55.308 22.916 33.420 1.00 28.34 303 THR G C 1
ATOM 14417 O O . THR G 1 169 ? 54.172 22.527 33.140 1.00 27.39 303 THR G O 1
ATOM 14421 N N . GLU G 1 170 ? 55.567 24.124 33.905 1.00 29.06 304 GLU G N 1
ATOM 14422 C CA . GLU G 1 170 ? 54.512 25.096 34.151 1.00 29.67 304 GLU G CA 1
ATOM 14423 C C . GLU G 1 170 ? 53.844 25.463 32.824 1.00 29.36 304 GLU G C 1
ATOM 14424 O O . GLU G 1 170 ? 52.644 25.720 32.771 1.00 28.77 304 GLU G O 1
ATOM 14430 N N . GLU G 1 171 ? 54.633 25.485 31.753 1.00 28.86 305 GLU G N 1
ATOM 14431 C CA . GLU G 1 171 ? 54.121 25.811 30.424 1.00 27.81 305 GLU G CA 1
ATOM 14432 C C . GLU G 1 171 ? 53.182 24.704 29.931 1.00 24.90 305 GLU G C 1
ATOM 14433 O O . GLU G 1 171 ? 52.154 24.977 29.311 1.00 22.50 305 GLU G O 1
ATOM 14439 N N . ASP G 1 172 ? 53.552 23.458 30.215 1.00 23.99 306 ASP G N 1
ATOM 14440 C CA . ASP G 1 172 ? 52.762 22.300 29.819 1.00 24.32 306 ASP G CA 1
ATOM 14441 C C . ASP G 1 172 ? 51.420 22.307 30.547 1.00 25.66 306 ASP G C 1
ATOM 14442 O O . ASP G 1 172 ? 50.384 21.979 29.967 1.00 24.09 306 ASP G O 1
ATOM 14447 N N . PHE G 1 173 ? 51.442 22.689 31.821 1.00 25.35 307 PHE G N 1
ATOM 14448 C CA . PHE G 1 173 ? 50.218 22.731 32.610 1.00 23.32 307 PHE G CA 1
ATOM 14449 C C . PHE G 1 173 ? 49.321 23.866 32.142 1.00 22.64 307 PHE G C 1
ATOM 14450 O O . PHE G 1 173 ? 48.090 23.759 32.171 1.00 20.72 307 PHE G O 1
ATOM 14458 N N . GLU G 1 174 ? 49.944 24.952 31.695 1.00 23.14 308 GLU G N 1
ATOM 14459 C CA . GLU G 1 174 ? 49.199 26.101 31.203 1.00 22.81 308 GLU G CA 1
ATOM 14460 C C . GLU G 1 174 ? 48.436 25.711 29.940 1.00 22.56 308 GLU G C 1
ATOM 14461 O O . GLU G 1 174 ? 47.294 26.132 29.733 1.00 24.02 308 GLU G O 1
ATOM 14467 N N . GLU G 1 175 ? 49.080 24.915 29.092 1.00 22.72 309 GLU G N 1
ATOM 14468 C CA . GLU G 1 175 ? 48.459 24.447 27.856 1.00 22.59 309 GLU G CA 1
ATOM 14469 C C . GLU G 1 175 ? 47.298 23.528 28.226 1.00 20.68 309 GLU G C 1
ATOM 14470 O O . GLU G 1 175 ? 46.229 23.593 27.619 1.00 19.87 309 GLU G O 1
ATOM 14476 N N . LEU G 1 176 ? 47.520 22.677 29.226 1.00 20.16 310 LEU G N 1
ATOM 14477 C CA . LEU G 1 176 ? 46.487 21.763 29.700 1.00 18.73 310 LEU G CA 1
ATOM 14478 C C . LEU G 1 176 ? 45.257 22.562 30.117 1.00 18.32 310 LEU G C 1
ATOM 14479 O O . LEU G 1 176 ? 44.140 22.220 29.741 1.00 18.15 310 LEU G O 1
ATOM 14484 N N . LYS G 1 177 ? 45.461 23.638 30.875 1.00 19.01 311 LYS G N 1
ATOM 14485 C CA . LYS G 1 177 ? 44.333 24.455 31.314 1.00 19.33 311 LYS G CA 1
ATOM 14486 C C . LYS G 1 177 ? 43.570 25.064 30.141 1.00 17.18 311 LYS G C 1
ATOM 14487 O O . LYS G 1 177 ? 42.346 25.031 30.116 1.00 15.66 311 LYS G O 1
ATOM 14493 N N . GLN G 1 178 ? 44.281 25.629 29.171 1.00 16.75 312 GLN G N 1
ATOM 14494 C CA . GLN G 1 178 ? 43.606 26.223 28.021 1.00 18.54 312 GLN G CA 1
ATOM 14495 C C . GLN G 1 178 ? 42.879 25.123 27.248 1.00 16.82 312 GLN G C 1
ATOM 14496 O O . GLN G 1 178 ? 41.803 25.340 26.693 1.00 16.31 312 GLN G O 1
ATOM 14502 N N . PHE G 1 179 ? 43.482 23.939 27.238 1.00 17.68 313 PHE G N 1
ATOM 14503 C CA . PHE G 1 179 ? 42.932 22.763 26.562 1.00 18.02 313 PHE G CA 1
ATOM 14504 C C . PHE G 1 179 ? 41.575 22.361 27.158 1.00 17.70 313 PHE G C 1
ATOM 14505 O O . PHE G 1 179 ? 40.583 22.238 26.440 1.00 18.18 313 PHE G O 1
ATOM 14513 N N . VAL G 1 180 ? 41.527 22.155 28.471 1.00 18.18 314 VAL G N 1
ATOM 14514 C CA . VAL G 1 180 ? 40.269 21.758 29.102 1.00 18.89 314 VAL G CA 1
ATOM 14515 C C . VAL G 1 180 ? 39.208 22.856 28.994 1.00 18.95 314 VAL G C 1
ATOM 14516 O O . VAL G 1 180 ? 38.014 22.576 28.847 1.00 18.26 314 VAL G O 1
ATOM 14520 N N . GLU G 1 181 ? 39.654 24.107 29.050 1.00 18.61 315 GLU G N 1
ATOM 14521 C CA . GLU G 1 181 ? 38.757 25.254 28.955 1.00 19.52 315 GLU G CA 1
ATOM 14522 C C . GLU G 1 181 ? 38.078 25.345 27.584 1.00 19.54 315 GLU G C 1
ATOM 14523 O O . GLU G 1 181 ? 36.884 25.649 27.488 1.00 18.46 315 GLU G O 1
ATOM 14529 N N . GLU G 1 182 ? 38.834 25.074 26.525 1.00 18.73 316 GLU G N 1
ATOM 14530 C CA . GLU G 1 182 ? 38.279 25.140 25.171 1.00 20.14 316 GLU G CA 1
ATOM 14531 C C . GLU G 1 182 ? 37.309 23.992 24.868 1.00 16.86 316 GLU G C 1
ATOM 14532 O O . GLU G 1 182 ? 36.279 24.199 24.229 1.00 15.87 316 GLU G O 1
ATOM 14538 N N . ILE G 1 183 ? 37.632 22.792 25.337 1.00 15.97 317 ILE G N 1
ATOM 14539 C CA . ILE G 1 183 ? 36.784 21.628 25.082 1.00 15.73 317 ILE G CA 1
ATOM 14540 C C . ILE G 1 183 ? 35.499 21.613 25.904 1.00 16.89 317 ILE G C 1
ATOM 14541 O O . ILE G 1 183 ? 34.436 21.256 25.396 1.00 15.72 317 ILE G O 1
ATOM 145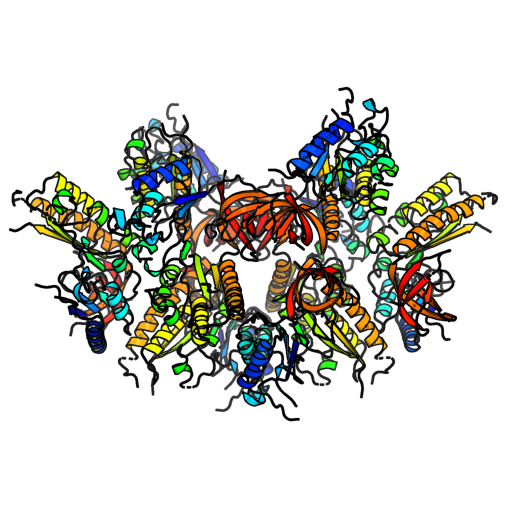46 N N . GLN G 1 184 ? 35.593 22.007 27.169 1.00 14.53 318 GLN G N 1
ATOM 14547 C CA . GLN G 1 184 ? 34.428 22.017 28.051 1.00 13.21 318 GLN G CA 1
ATOM 14548 C C . GLN G 1 184 ? 33.876 20.606 28.231 1.00 12.27 318 GLN G C 1
ATOM 14549 O O . GLN G 1 184 ? 32.747 20.318 27.831 1.00 13.95 318 GLN G O 1
ATOM 14555 N N . PHE G 1 185 ? 34.684 19.729 28.818 1.00 11.34 319 PHE G N 1
ATOM 14556 C CA . PHE G 1 185 ? 34.272 18.354 29.087 1.00 11.76 319 PHE G CA 1
ATOM 14557 C C . PHE G 1 185 ? 33.141 18.387 30.109 1.00 13.00 319 PHE G C 1
ATOM 14558 O O . PHE G 1 185 ? 33.131 19.253 30.976 1.00 12.30 319 PHE G O 1
ATOM 14566 N N . ASP G 1 186 ? 32.189 17.462 30.010 1.00 12.06 320 ASP G N 1
ATOM 14567 C CA . ASP G 1 186 ? 31.093 17.418 30.984 1.00 12.16 320 ASP G CA 1
ATOM 14568 C C . ASP G 1 186 ? 31.597 16.784 32.274 1.00 13.35 320 ASP G C 1
ATOM 14569 O O . ASP G 1 186 ? 31.227 17.178 33.383 1.00 10.53 320 ASP G O 1
ATOM 14574 N N . LYS G 1 187 ? 32.436 15.775 32.101 1.00 11.93 321 LYS G N 1
ATOM 14575 C CA . LYS G 1 187 ? 32.976 15.021 33.205 1.00 13.44 321 LYS G CA 1
ATOM 14576 C C . LYS G 1 187 ? 34.486 14.868 33.013 1.00 14.44 321 LYS G C 1
ATOM 14577 O O . LYS G 1 187 ? 34.957 14.531 31.927 1.00 14.15 321 LYS G O 1
ATOM 14583 N N . LEU G 1 188 ? 35.250 15.119 34.065 1.00 15.12 322 LEU G N 1
ATOM 14584 C CA . LEU G 1 188 ? 36.692 15.007 33.959 1.00 14.37 322 LEU G CA 1
ATOM 14585 C C . LEU G 1 188 ? 37.331 14.656 35.288 1.00 14.94 322 LEU G C 1
ATOM 14586 O O . LEU G 1 188 ? 37.097 15.313 36.307 1.00 12.90 322 LEU G O 1
ATOM 14591 N N . GLY G 1 189 ? 38.134 13.600 35.266 1.00 14.52 323 GLY G N 1
ATOM 14592 C CA . GLY G 1 189 ? 38.841 13.183 36.458 1.00 14.89 323 GLY G CA 1
ATOM 14593 C C . GLY G 1 189 ? 40.273 13.669 36.313 1.00 16.72 323 GLY G C 1
ATOM 14594 O O . GLY G 1 189 ? 40.795 13.760 35.199 1.00 13.52 323 GLY G O 1
ATOM 14595 N N . ALA G 1 190 ? 40.909 13.994 37.430 1.00 16.72 324 ALA G N 1
ATOM 14596 C CA . ALA G 1 190 ? 42.288 14.464 37.412 1.00 17.67 324 ALA G CA 1
ATOM 14597 C C . ALA G 1 190 ? 43.069 13.617 38.410 1.00 17.90 324 ALA G C 1
ATOM 14598 O O . ALA G 1 190 ? 42.737 13.579 39.595 1.00 17.86 324 ALA G O 1
ATOM 14600 N N . PHE G 1 191 ? 44.095 12.926 37.925 1.00 17.89 325 PHE G N 1
ATOM 14601 C CA . PHE G 1 191 ? 44.903 12.068 38.784 1.00 18.42 325 PHE G CA 1
ATOM 14602 C C . PHE G 1 191 ? 46.376 12.459 38.748 1.00 19.79 325 PHE G C 1
ATOM 14603 O O . PHE G 1 191 ? 46.871 12.938 37.729 1.00 19.28 325 PHE G O 1
ATOM 14611 N N . VAL G 1 192 ? 47.069 12.252 39.866 1.00 19.99 326 VAL G N 1
ATOM 14612 C CA . VAL G 1 192 ? 48.491 12.556 39.965 1.00 22.63 326 VAL G CA 1
ATOM 14613 C C . VAL G 1 192 ? 49.280 11.359 39.457 1.00 23.93 326 VAL G C 1
ATOM 14614 O O . VAL G 1 192 ? 49.010 10.227 39.848 1.00 21.87 326 VAL G O 1
ATOM 14618 N N . TYR G 1 193 ? 50.244 11.616 38.578 1.00 27.57 327 TYR G N 1
ATOM 14619 C CA . TYR G 1 193 ? 51.084 10.563 38.019 1.00 30.70 327 TYR G CA 1
ATOM 14620 C C . TYR G 1 193 ? 51.686 9.700 39.125 1.00 33.90 327 TYR G C 1
ATOM 14621 O O . TYR G 1 193 ? 52.021 10.199 40.199 1.00 33.95 327 TYR G O 1
ATOM 14630 N N . SER G 1 194 ? 51.823 8.406 38.855 1.00 36.84 328 SER G N 1
ATOM 14631 C CA . SER G 1 194 ? 52.399 7.478 39.820 1.00 41.53 328 SER G CA 1
ATOM 14632 C C . SER G 1 194 ? 53.356 6.515 39.125 1.00 43.56 328 SER G C 1
ATOM 14633 O O . SER G 1 194 ? 53.062 6.019 38.039 1.00 43.76 328 SER G O 1
ATOM 14636 N N . ASP G 1 195 ? 54.503 6.260 39.748 1.00 47.04 329 ASP G N 1
ATOM 14637 C CA . ASP G 1 195 ? 55.493 5.347 39.181 1.00 49.53 329 ASP G CA 1
ATOM 14638 C C . ASP G 1 195 ? 55.677 4.111 40.055 1.00 50.14 329 ASP G C 1
ATOM 14639 O O . ASP G 1 195 ? 54.978 3.111 39.888 1.00 51.52 329 ASP G O 1
ATOM 14644 N N . LYS G 1 207 ? 60.489 13.843 38.259 1.00 40.20 341 LYS G N 1
ATOM 14645 C CA . LYS G 1 207 ? 60.715 15.135 37.626 1.00 41.04 341 LYS G CA 1
ATOM 14646 C C . LYS G 1 207 ? 59.958 16.240 38.362 1.00 40.06 341 LYS G C 1
ATOM 14647 O O . LYS G 1 207 ? 60.528 17.287 38.671 1.00 40.19 341 LYS G O 1
ATOM 14653 N N . VAL G 1 208 ? 58.673 16.010 38.630 1.00 39.02 342 VAL G N 1
ATOM 14654 C CA . VAL G 1 208 ? 57.845 16.987 39.345 1.00 37.49 342 VAL G CA 1
ATOM 14655 C C . VAL G 1 208 ? 57.421 16.430 40.706 1.00 35.95 342 VAL G C 1
ATOM 14656 O O . VAL G 1 208 ? 56.759 15.395 40.790 1.00 33.99 342 VAL G O 1
ATOM 14660 N N . ASP G 1 209 ? 57.826 17.118 41.769 1.00 34.35 343 ASP G N 1
ATOM 14661 C CA . ASP G 1 209 ? 57.515 16.692 43.130 1.00 34.38 343 ASP G CA 1
ATOM 14662 C C . ASP G 1 209 ? 56.027 16.467 43.362 1.00 31.88 343 ASP G C 1
ATOM 14663 O O . ASP G 1 209 ? 55.188 17.153 42.780 1.00 29.14 343 ASP G O 1
ATOM 14668 N N . PRO G 1 210 ? 55.683 15.499 44.224 1.00 31.10 344 PRO G N 1
ATOM 14669 C CA . PRO G 1 210 ? 54.280 15.197 44.521 1.00 30.95 344 PRO G CA 1
ATOM 14670 C C . PRO G 1 210 ? 53.508 16.420 45.008 1.00 29.98 344 PRO G C 1
ATOM 14671 O O . PRO G 1 210 ? 52.309 16.537 44.770 1.00 30.10 344 PRO G O 1
ATOM 14675 N N . GLU G 1 211 ? 54.201 17.329 45.688 1.00 29.92 345 GLU G N 1
ATOM 14676 C CA . GLU G 1 211 ? 53.578 18.548 46.194 1.00 28.92 345 GLU G CA 1
ATOM 14677 C C . GLU G 1 211 ? 53.053 19.381 45.029 1.00 25.89 345 GLU G C 1
ATOM 14678 O O . GLU G 1 211 ? 51.906 19.821 45.038 1.00 23.23 345 GLU G O 1
ATOM 14692 N N . ALA G 1 213 ? 52.516 18.383 41.933 1.00 19.72 347 ALA G N 1
ATOM 14693 C CA . ALA G 1 213 ? 51.520 17.612 41.196 1.00 19.96 347 ALA G CA 1
ATOM 14694 C C . ALA G 1 213 ? 50.160 17.734 41.872 1.00 20.22 347 ALA G C 1
ATOM 14695 O O . ALA G 1 213 ? 49.131 17.829 41.203 1.00 20.87 347 ALA G O 1
ATOM 14697 N N . LYS G 1 214 ? 50.158 17.729 43.201 1.00 20.63 348 LYS G N 1
ATOM 14698 C CA . LYS G 1 214 ? 48.913 17.846 43.946 1.00 20.95 348 LYS G CA 1
ATOM 14699 C C . LYS G 1 214 ? 48.303 19.223 43.719 1.00 18.90 348 LYS G C 1
ATOM 14700 O O . LYS G 1 214 ? 47.084 19.356 43.593 1.00 20.24 348 LYS G O 1
ATOM 14706 N N . ARG G 1 215 ? 49.152 20.249 43.666 1.00 17.31 349 ARG G N 1
ATOM 14707 C CA . ARG G 1 215 ? 48.674 21.609 43.431 1.00 17.29 349 ARG G CA 1
ATOM 14708 C C . ARG G 1 215 ? 48.038 21.712 42.041 1.00 16.61 349 ARG G C 1
ATOM 14709 O O . ARG G 1 215 ? 46.995 22.344 41.870 1.00 16.40 349 ARG G O 1
ATOM 14717 N N . ARG G 1 216 ? 48.655 21.074 41.050 1.00 16.98 350 ARG G N 1
ATOM 14718 C CA . ARG G 1 216 ? 48.119 21.114 39.695 1.00 16.74 350 ARG G CA 1
ATOM 14719 C C . ARG G 1 216 ? 46.796 20.363 39.608 1.00 16.19 350 ARG G C 1
ATOM 14720 O O . ARG G 1 216 ? 45.882 20.784 38.906 1.00 17.60 350 ARG G O 1
ATOM 14728 N N . GLN G 1 217 ? 46.696 19.259 40.335 1.00 17.72 351 GLN G N 1
ATOM 14729 C CA . GLN G 1 217 ? 45.480 18.459 40.330 1.00 19.06 351 GLN G CA 1
ATOM 14730 C C . GLN G 1 217 ? 44.339 19.259 40.940 1.00 18.58 351 GLN G C 1
ATOM 14731 O O . GLN G 1 217 ? 43.227 19.303 40.403 1.00 16.40 351 GLN G O 1
ATOM 14737 N N . GLU G 1 218 ? 44.634 19.897 42.068 1.00 18.08 352 GLU G N 1
ATOM 14738 C CA . GLU G 1 218 ? 43.656 20.710 42.781 1.00 17.41 352 GLU G CA 1
ATOM 14739 C C . GLU G 1 218 ? 43.190 21.897 41.949 1.00 15.88 352 GLU G C 1
ATOM 14740 O O . GLU G 1 218 ? 42.005 22.224 41.937 1.00 14.88 352 GLU G O 1
ATOM 14746 N N . GLU G 1 219 ? 44.111 22.543 41.242 1.00 14.45 353 GLU G N 1
ATOM 14747 C CA . GLU G 1 219 ? 43.714 23.679 40.432 1.00 14.97 353 GLU G CA 1
ATOM 14748 C C . GLU G 1 219 ? 42.854 23.218 39.260 1.00 15.69 353 GLU G C 1
ATOM 14749 O O . GLU G 1 219 ? 41.859 23.857 38.926 1.00 14.32 353 GLU G O 1
ATOM 14755 N N . LEU G 1 220 ? 43.238 22.102 38.648 1.00 17.40 354 LEU G N 1
ATOM 14756 C CA . LEU G 1 220 ? 42.495 21.558 37.510 1.00 17.48 354 LEU G CA 1
ATOM 14757 C C . LEU G 1 220 ? 41.069 21.182 37.917 1.00 16.25 354 LEU G C 1
ATOM 14758 O O . LEU G 1 220 ? 40.108 21.505 37.213 1.00 16.16 354 LEU G O 1
ATOM 14763 N N . LEU G 1 221 ? 40.931 20.509 39.056 1.00 16.33 355 LEU G N 1
ATOM 14764 C CA . LEU G 1 221 ? 39.609 20.106 39.534 1.00 17.61 355 LEU G CA 1
ATOM 14765 C C . LEU G 1 221 ? 38.737 21.317 39.875 1.00 17.03 355 LEU G C 1
ATOM 14766 O O . LEU G 1 221 ? 37.517 21.268 39.732 1.00 15.46 355 LEU G O 1
ATOM 14771 N N . LEU G 1 222 ? 39.361 22.394 40.339 1.00 16.82 356 LEU G N 1
ATOM 14772 C CA . LEU G 1 222 ? 38.618 23.604 40.674 1.00 18.47 356 LEU G CA 1
ATOM 14773 C C . LEU G 1 222 ? 38.099 24.233 39.381 1.00 18.26 356 LEU G C 1
ATOM 14774 O O . LEU G 1 222 ? 36.937 24.632 39.293 1.00 16.84 356 LEU G O 1
ATOM 14779 N N . LEU G 1 223 ? 38.966 24.318 38.376 1.00 16.64 357 LEU G N 1
ATOM 14780 C CA . LEU G 1 223 ? 38.576 24.877 37.088 1.00 17.58 357 LEU G CA 1
ATOM 14781 C C . LEU G 1 223 ? 37.461 24.049 36.450 1.00 15.78 357 LEU G C 1
ATOM 14782 O O . LEU G 1 223 ? 36.480 24.597 35.947 1.00 14.21 357 LEU G O 1
ATOM 14787 N N . GLN G 1 224 ? 37.610 22.729 36.483 1.00 16.24 358 GLN G N 1
ATOM 14788 C CA . GLN G 1 224 ? 36.620 21.840 35.888 1.00 16.29 358 GLN G CA 1
ATOM 14789 C C . GLN G 1 224 ? 35.282 21.920 36.610 1.00 18.40 358 GLN G C 1
ATOM 14790 O O . GLN G 1 224 ? 34.221 21.727 36.007 1.00 16.40 358 GLN G O 1
ATOM 14796 N N . ALA G 1 225 ? 35.339 22.211 37.906 1.00 20.04 359 ALA G N 1
ATOM 14797 C CA . ALA G 1 225 ? 34.134 22.327 38.713 1.00 19.57 359 ALA G CA 1
ATOM 14798 C C . ALA G 1 225 ? 33.152 23.310 38.080 1.00 19.41 359 ALA G C 1
ATOM 14799 O O . ALA G 1 225 ? 31.958 23.027 37.997 1.00 20.68 359 ALA G O 1
ATOM 14801 N N . GLU G 1 226 ? 33.651 24.460 37.627 1.00 19.68 360 GLU G N 1
ATOM 14802 C CA . GLU G 1 226 ? 32.790 25.472 37.003 1.00 20.61 360 GLU G CA 1
ATOM 14803 C C . GLU G 1 226 ? 32.296 24.998 35.640 1.00 18.91 360 GLU G C 1
ATOM 14804 O O . GLU G 1 226 ? 31.155 25.260 35.249 1.00 17.62 360 GLU G O 1
ATOM 14810 N N . ILE G 1 227 ? 33.169 24.315 34.910 1.00 17.18 361 ILE G N 1
ATOM 14811 C CA . ILE G 1 227 ? 32.807 23.818 33.596 1.00 16.19 361 ILE G CA 1
ATOM 14812 C C . ILE G 1 227 ? 31.701 22.774 33.720 1.00 15.34 361 ILE G C 1
ATOM 14813 O O . ILE G 1 227 ? 30.686 22.868 33.037 1.00 14.70 361 ILE G O 1
ATOM 14818 N N . SER G 1 228 ? 31.878 21.796 34.607 1.00 15.70 362 SER G N 1
ATOM 14819 C CA . SER G 1 228 ? 30.855 20.765 34.788 1.00 16.14 362 SER G CA 1
ATOM 14820 C C . SER G 1 228 ? 29.506 21.368 35.166 1.00 18.02 362 SER G C 1
ATOM 14821 O O . SER G 1 228 ? 28.455 20.959 34.655 1.00 14.70 362 SER G O 1
ATOM 14824 N N . ASN G 1 229 ? 29.542 22.338 36.072 1.00 18.65 363 ASN G N 1
ATOM 14825 C CA . ASN G 1 229 ? 28.331 23.009 36.524 1.00 20.07 363 ASN G CA 1
ATOM 14826 C C . ASN G 1 229 ? 27.664 23.705 35.357 1.00 18.38 363 ASN G C 1
ATOM 14827 O O . ASN G 1 229 ? 26.442 23.693 35.217 1.00 19.36 363 ASN G O 1
ATOM 14832 N N . SER G 1 230 ? 28.484 24.313 34.512 1.00 19.00 364 SER G N 1
ATOM 14833 C CA . SER G 1 230 ? 27.978 25.015 33.346 1.00 19.53 364 SER G CA 1
ATOM 14834 C C . SER G 1 230 ? 27.341 24.050 32.351 1.00 18.69 364 SER G C 1
ATOM 14835 O O . SER G 1 230 ? 26.340 24.380 31.715 1.00 16.20 364 SER G O 1
ATOM 14838 N N . ARG G 1 231 ? 27.915 22.857 32.208 1.00 17.19 365 ARG G N 1
ATOM 14839 C CA . ARG G 1 231 ? 27.345 21.888 31.281 1.00 16.14 365 ARG G CA 1
ATOM 14840 C C . ARG G 1 231 ? 26.019 21.378 31.840 1.00 15.24 365 ARG G C 1
ATOM 14841 O O . ARG G 1 231 ? 25.040 21.255 31.109 1.00 15.19 365 ARG G O 1
ATOM 14849 N N . LEU G 1 232 ? 25.977 21.106 33.140 1.00 15.34 366 LEU G N 1
ATOM 14850 C CA . LEU G 1 232 ? 24.745 20.628 33.747 1.00 14.68 366 LEU G CA 1
ATOM 14851 C C . LEU G 1 232 ? 23.637 21.682 33.671 1.00 15.18 366 LEU G C 1
ATOM 14852 O O . LEU G 1 232 ? 22.464 21.339 33.516 1.00 14.93 366 LEU G O 1
ATOM 14857 N N . ASP G 1 233 ? 24.002 22.959 33.770 1.00 15.33 367 ASP G N 1
ATOM 14858 C CA . ASP G 1 233 ? 23.006 24.029 33.685 1.00 16.27 367 ASP G CA 1
ATOM 14859 C C . ASP G 1 233 ? 22.202 24.009 32.390 1.00 17.39 367 ASP G C 1
ATOM 14860 O O . ASP G 1 233 ? 21.010 24.312 32.403 1.00 17.14 367 ASP G O 1
ATOM 14865 N N . ARG G 1 234 ? 22.824 23.657 31.267 1.00 19.08 368 ARG G N 1
ATOM 14866 C CA . ARG G 1 234 ? 22.056 23.665 30.032 1.00 20.54 368 ARG G CA 1
ATOM 14867 C C . ARG G 1 234 ? 21.001 22.570 29.940 1.00 18.43 368 ARG G C 1
ATOM 14868 O O . ARG G 1 234 ? 20.222 22.537 28.990 1.00 19.02 368 ARG G O 1
ATOM 14876 N N . PHE G 1 235 ? 20.957 21.684 30.932 1.00 17.01 369 PHE G N 1
ATOM 14877 C CA . PHE G 1 235 ? 19.945 20.633 30.933 1.00 17.04 369 PHE G CA 1
ATOM 14878 C C . PHE G 1 235 ? 18.714 21.074 31.732 1.00 16.45 369 PHE G C 1
ATOM 14879 O O . PHE G 1 235 ? 17.648 20.462 31.635 1.00 15.65 369 PHE G O 1
ATOM 14887 N N . VAL G 1 236 ? 18.852 22.142 32.512 1.00 15.21 370 VAL G N 1
ATOM 14888 C CA . VAL G 1 236 ? 17.724 22.637 33.303 1.00 17.55 370 VAL G CA 1
ATOM 14889 C C . VAL G 1 236 ? 16.585 23.029 32.353 1.00 16.19 370 VAL G C 1
ATOM 14890 O O . VAL G 1 236 ? 16.766 23.857 31.460 1.00 14.20 370 VAL G O 1
ATOM 14894 N N . GLY G 1 237 ? 15.422 22.418 32.547 1.00 18.80 371 GLY G N 1
ATOM 14895 C CA . GLY G 1 237 ? 14.278 22.714 31.701 1.00 21.88 371 GLY G CA 1
ATOM 14896 C C . GLY G 1 237 ? 14.246 21.863 30.440 1.00 24.86 371 GLY G C 1
ATOM 14897 O O . GLY G 1 237 ? 13.314 21.954 29.639 1.00 25.38 371 GLY G O 1
ATOM 14898 N N . LYS G 1 238 ? 15.263 21.025 30.260 1.00 23.26 372 LYS G N 1
ATOM 14899 C CA . LYS G 1 238 ? 15.336 20.169 29.083 1.00 24.80 372 LYS G CA 1
ATOM 14900 C C . LYS G 1 238 ? 14.812 18.767 29.384 1.00 23.61 372 LYS G C 1
ATOM 14901 O O . LYS G 1 238 ? 14.860 18.303 30.523 1.00 22.43 372 LYS G O 1
ATOM 14907 N N . LYS G 1 239 ? 14.293 18.109 28.351 1.00 23.55 373 LYS G N 1
ATOM 14908 C CA . LYS G 1 239 ? 13.751 16.762 28.474 1.00 22.28 373 LYS G CA 1
ATOM 14909 C C . LYS G 1 239 ? 14.832 15.740 28.125 1.00 21.62 373 LYS G C 1
ATOM 14910 O O . LYS G 1 239 ? 15.499 15.860 27.096 1.00 19.96 373 LYS G O 1
ATOM 14916 N N . LEU G 1 240 ? 15.000 14.737 28.979 1.00 20.58 374 LEU G N 1
ATOM 14917 C CA . LEU G 1 240 ? 16.004 13.702 28.749 1.00 19.61 374 LEU G CA 1
ATOM 14918 C C . LEU G 1 240 ? 15.465 12.315 29.051 1.00 18.74 374 LEU G C 1
ATOM 14919 O O . LEU G 1 240 ? 14.689 12.136 29.990 1.00 19.82 374 LEU G O 1
ATOM 14924 N N . LYS G 1 241 ? 15.880 11.333 28.255 1.00 17.19 375 LYS G N 1
ATOM 14925 C CA . LYS G 1 241 ? 15.452 9.955 28.468 1.00 15.84 375 LYS G CA 1
ATOM 14926 C C . LYS G 1 241 ? 16.086 9.462 29.770 1.00 14.63 375 LYS G C 1
ATOM 14927 O O . LYS G 1 241 ? 17.294 9.627 30.005 1.00 13.15 375 LYS G O 1
ATOM 14933 N N . PHE G 1 242 ? 15.257 8.832 30.596 1.00 13.76 376 PHE G N 1
ATOM 14934 C CA . PHE G 1 242 ? 15.649 8.350 31.921 1.00 13.92 376 PHE G CA 1
ATOM 14935 C C . PHE G 1 242 ? 15.352 6.862 32.107 1.00 14.57 376 PHE G C 1
ATOM 14936 O O . PHE G 1 242 ? 14.344 6.358 31.619 1.00 15.51 376 PHE G O 1
ATOM 14944 N N . LEU G 1 243 ? 16.245 6.159 32.793 1.00 13.68 377 LEU G N 1
ATOM 14945 C CA . LEU G 1 243 ? 16.064 4.738 33.056 1.00 13.72 377 LEU G CA 1
ATOM 14946 C C . LEU G 1 243 ? 15.883 4.570 34.565 1.00 13.95 377 LEU G C 1
ATOM 14947 O O . LEU G 1 243 ? 16.762 4.935 35.352 1.00 12.66 377 LEU G O 1
ATOM 14952 N N . VAL G 1 244 ? 14.735 4.033 34.964 1.00 13.86 378 VAL G N 1
ATOM 14953 C CA . VAL G 1 244 ? 14.424 3.834 36.379 1.00 14.26 378 VAL G CA 1
ATOM 14954 C C . VAL G 1 244 ? 15.246 2.698 36.986 1.00 14.70 378 VAL G C 1
ATOM 14955 O O . VAL G 1 244 ? 15.304 1.601 36.428 1.00 15.77 378 VAL G O 1
ATOM 14959 N N . GLU G 1 245 ? 15.889 2.954 38.123 1.00 16.48 379 GLU G N 1
ATOM 14960 C CA . GLU G 1 245 ? 16.674 1.909 38.775 1.00 19.96 379 GLU G CA 1
ATOM 14961 C C . GLU G 1 245 ? 16.224 1.639 40.206 1.00 22.35 379 GLU G C 1
ATOM 14962 O O . GLU G 1 245 ? 16.680 0.687 40.832 1.00 22.50 379 GLU G O 1
ATOM 14968 N N . GLY G 1 246 ? 15.329 2.475 40.718 1.00 23.75 380 GLY G N 1
ATOM 14969 C CA . GLY G 1 246 ? 14.843 2.277 42.069 1.00 25.88 380 GLY G CA 1
ATOM 14970 C C . GLY G 1 246 ? 13.672 3.183 42.386 1.00 27.98 380 GLY G C 1
ATOM 14971 O O . GLY G 1 246 ? 13.380 4.114 41.637 1.00 26.41 380 GLY G O 1
ATOM 14972 N N . LYS G 1 247 ? 12.992 2.910 43.494 1.00 30.40 381 LYS G N 1
ATOM 14973 C CA . LYS G 1 247 ? 11.850 3.721 43.906 1.00 33.24 381 LYS G CA 1
ATOM 14974 C C . LYS G 1 247 ? 12.021 4.104 45.369 1.00 34.15 381 LYS G C 1
ATOM 14975 O O . LYS G 1 247 ? 12.313 3.254 46.209 1.00 34.97 381 LYS G O 1
ATOM 14981 N N . GLU G 1 248 ? 11.861 5.389 45.664 1.00 35.52 382 GLU G N 1
ATOM 14982 C CA . GLU G 1 248 ? 11.991 5.883 47.030 1.00 37.64 382 GLU G CA 1
ATOM 14983 C C . GLU G 1 248 ? 10.860 6.862 47.320 1.00 38.36 382 GLU G C 1
ATOM 14984 O O . GLU G 1 248 ? 10.945 8.039 46.974 1.00 39.46 382 GLU G O 1
ATOM 14990 N N . GLY G 1 249 ? 9.797 6.370 47.949 1.00 40.12 383 GLY G N 1
ATOM 14991 C CA . GLY G 1 249 ? 8.665 7.228 48.259 1.00 39.71 383 GLY G CA 1
ATOM 14992 C C . GLY G 1 249 ? 7.929 7.656 47.003 1.00 38.76 383 GLY G C 1
ATOM 14993 O O . GLY G 1 249 ? 7.418 6.815 46.265 1.00 40.09 383 GLY G O 1
ATOM 14994 N N . LYS G 1 250 ? 7.870 8.963 46.759 1.00 37.61 384 LYS G N 1
ATOM 14995 C CA . LYS G 1 250 ? 7.198 9.500 45.576 1.00 36.48 384 LYS G CA 1
ATOM 14996 C C . LYS G 1 250 ? 8.251 9.803 44.509 1.00 34.86 384 LYS G C 1
ATOM 14997 O O . LYS G 1 250 ? 7.953 10.384 43.464 1.00 33.25 384 LYS G O 1
ATOM 15003 N N . PHE G 1 251 ? 9.488 9.408 44.788 1.00 32.86 385 PHE G N 1
ATOM 15004 C CA . PHE G 1 251 ? 10.592 9.648 43.871 1.00 30.55 385 PHE G CA 1
ATOM 15005 C C . PHE G 1 251 ? 11.085 8.389 43.163 1.00 28.59 385 PHE G C 1
ATOM 15006 O O . PHE G 1 251 ? 11.039 7.279 43.701 1.00 26.81 385 PHE G O 1
ATOM 15014 N N . LEU G 1 252 ? 11.544 8.583 41.935 1.00 26.80 386 LEU G N 1
ATOM 15015 C CA . LEU G 1 252 ? 12.091 7.504 41.132 1.00 24.83 386 LEU G CA 1
ATOM 15016 C C . LEU G 1 252 ? 13.563 7.851 41.006 1.00 22.12 386 LEU G C 1
ATOM 15017 O O . LEU G 1 252 ? 13.918 8.997 40.708 1.00 22.50 386 LEU G O 1
ATOM 15022 N N . VAL G 1 253 ? 14.418 6.873 41.272 1.00 20.48 387 VAL G N 1
ATOM 15023 C CA . VAL G 1 253 ? 15.851 7.098 41.186 1.00 19.33 387 VAL G CA 1
ATOM 15024 C C . VAL G 1 253 ? 16.430 6.330 40.019 1.00 18.25 387 VAL G C 1
ATOM 15025 O O . VAL G 1 253 ? 16.045 5.192 39.752 1.00 16.32 387 VAL G O 1
ATOM 15029 N N . GLY G 1 254 ? 17.357 6.972 39.324 1.00 16.66 388 GLY G N 1
ATOM 15030 C CA . GLY G 1 254 ? 17.982 6.344 38.183 1.00 16.40 388 GLY G CA 1
ATOM 15031 C C . GLY G 1 254 ? 18.953 7.265 37.477 1.00 15.09 388 GLY G C 1
ATOM 15032 O O . GLY G 1 254 ? 19.566 8.142 38.086 1.00 12.64 388 GLY G O 1
ATOM 15033 N N . ARG G 1 255 ? 19.079 7.065 36.173 1.00 13.12 389 ARG G N 1
ATOM 15034 C CA . ARG G 1 255 ? 19.992 7.853 35.377 1.00 12.31 389 ARG G CA 1
ATOM 15035 C C . ARG G 1 255 ? 19.435 8.269 34.025 1.00 11.37 389 ARG G C 1
ATOM 15036 O O . ARG G 1 255 ? 18.693 7.522 33.378 1.00 13.81 389 ARG G O 1
ATOM 15044 N N . THR G 1 256 ? 19.800 9.475 33.608 1.00 12.37 390 THR G N 1
ATOM 15045 C CA . THR G 1 256 ? 19.426 9.968 32.294 1.00 11.00 390 THR G CA 1
ATOM 15046 C C . THR G 1 256 ? 20.514 9.319 31.440 1.00 11.19 390 THR G C 1
ATOM 15047 O O . THR G 1 256 ? 21.482 8.784 31.984 1.00 8.62 390 THR G O 1
ATOM 15051 N N . TRP G 1 257 ? 20.377 9.355 30.116 1.00 9.43 391 TRP G N 1
ATOM 15052 C CA . TRP G 1 257 ? 21.374 8.723 29.252 1.00 12.34 391 TRP G CA 1
ATOM 15053 C C . TRP G 1 257 ? 22.791 9.267 29.455 1.00 12.96 391 TRP G C 1
ATOM 15054 O O . TRP G 1 257 ? 23.775 8.592 29.144 1.00 14.36 391 TRP G O 1
ATOM 15065 N N . THR G 1 258 ? 22.874 10.486 29.983 1.00 11.72 392 THR G N 1
ATOM 15066 C CA . THR G 1 258 ? 24.134 11.191 30.222 1.00 11.15 392 THR G CA 1
ATOM 15067 C C . THR G 1 258 ? 25.034 10.613 31.312 1.00 11.47 392 THR G C 1
ATOM 15068 O O . THR G 1 258 ? 26.208 10.953 31.377 1.00 12.89 392 THR G O 1
ATOM 15072 N N . GLU G 1 259 ? 24.480 9.752 32.158 1.00 11.59 393 GLU G N 1
ATOM 15073 C CA . GLU G 1 259 ? 25.212 9.162 33.277 1.00 10.60 393 GLU G CA 1
ATOM 15074 C C . GLU G 1 259 ? 25.412 7.654 33.170 1.00 10.08 393 GLU G C 1
ATOM 15075 O O . GLU G 1 259 ? 24.459 6.913 32.948 1.00 9.42 393 GLU G O 1
ATOM 15081 N N . ALA G 1 260 ? 26.648 7.205 33.341 1.00 9.03 394 ALA G N 1
ATOM 15082 C CA . ALA G 1 260 ? 26.937 5.787 33.309 1.00 10.06 394 ALA G CA 1
ATOM 15083 C C . ALA G 1 260 ? 26.742 5.309 34.742 1.00 11.47 394 ALA G C 1
ATOM 15084 O O . ALA G 1 260 ? 26.834 6.096 35.695 1.00 9.88 394 ALA G O 1
ATOM 15086 N N . PRO G 1 261 ? 26.465 4.013 34.918 1.00 11.82 395 PRO G N 1
ATOM 15087 C CA . PRO G 1 261 ? 26.271 3.510 36.284 1.00 12.17 395 PRO G CA 1
ATOM 15088 C C . PRO G 1 261 ? 27.519 3.600 37.167 1.00 15.38 395 PRO G C 1
ATOM 15089 O O . PRO G 1 261 ? 28.658 3.546 36.683 1.00 12.27 395 PRO G O 1
ATOM 15093 N N . GLU G 1 262 ? 27.267 3.789 38.460 1.00 14.61 396 GLU G N 1
ATOM 15094 C CA . GLU G 1 262 ? 28.277 3.861 39.507 1.00 17.15 396 GLU G CA 1
ATOM 15095 C C . GLU G 1 262 ? 29.366 4.926 39.433 1.00 19.99 396 GLU G C 1
ATOM 15096 O O . GLU G 1 262 ? 29.815 5.424 40.467 1.00 20.43 396 GLU G O 1
ATOM 15102 N N . VAL G 1 263 ? 29.786 5.289 38.229 1.00 16.84 397 VAL G N 1
ATOM 15103 C CA . VAL G 1 263 ? 30.876 6.238 38.082 1.00 16.59 397 VAL G CA 1
ATOM 15104 C C . VAL G 1 263 ? 30.511 7.702 37.839 1.00 17.54 397 VAL G C 1
ATOM 15105 O O . VAL G 1 263 ? 31.363 8.583 37.955 1.00 16.19 397 VAL G O 1
ATOM 15109 N N . ASP G 1 264 ? 29.259 7.971 37.496 1.00 15.27 398 ASP G N 1
ATOM 15110 C CA . ASP G 1 264 ? 28.855 9.350 37.255 1.00 16.18 398 ASP G CA 1
ATOM 15111 C C . ASP G 1 264 ? 27.889 9.813 38.354 1.00 17.66 398 ASP G C 1
ATOM 15112 O O . ASP G 1 264 ? 28.072 9.472 39.527 1.00 16.85 398 ASP G O 1
ATOM 15117 N N . GLY G 1 265 ? 26.872 10.587 37.989 1.00 16.54 399 GLY G N 1
ATOM 15118 C CA . GLY G 1 265 ? 25.924 11.065 38.984 1.00 17.54 399 GLY G CA 1
ATOM 15119 C C . GLY G 1 265 ? 24.633 10.271 38.993 1.00 16.96 399 GLY G C 1
ATOM 15120 O O . GLY G 1 265 ? 24.496 9.292 38.260 1.00 15.35 399 GLY G O 1
ATOM 15121 N N . VAL G 1 266 ? 23.685 10.689 39.826 1.00 16.13 400 VAL G N 1
ATOM 15122 C CA . VAL G 1 266 ? 22.397 10.014 39.905 1.00 17.36 400 VAL G CA 1
ATOM 15123 C C . VAL G 1 266 ? 21.309 11.040 39.620 1.00 17.68 400 VAL G C 1
ATOM 15124 O O . VAL G 1 266 ? 21.532 12.239 39.770 1.00 16.27 400 VAL G O 1
ATOM 15128 N N . VAL G 1 267 ? 20.147 10.575 39.171 1.00 17.49 401 VAL G N 1
ATOM 15129 C CA . VAL G 1 267 ? 19.038 11.474 38.879 1.00 15.49 401 VAL G CA 1
ATOM 15130 C C . VAL G 1 267 ? 17.803 11.053 39.664 1.00 17.12 401 VAL G C 1
ATOM 15131 O O . VAL G 1 267 ? 17.443 9.875 39.696 1.00 16.73 401 VAL G O 1
ATOM 15135 N N . PHE G 1 268 ? 17.171 12.033 40.302 1.00 17.96 402 PHE G N 1
ATOM 15136 C CA . PHE G 1 268 ? 15.972 11.820 41.107 1.00 19.45 402 PHE G CA 1
ATOM 15137 C C . PHE G 1 268 ? 14.805 12.539 40.451 1.00 19.84 402 PHE G C 1
ATOM 15138 O O . PHE G 1 268 ? 14.901 13.725 40.135 1.00 20.96 402 PHE G O 1
ATOM 15146 N N . VAL G 1 269 ? 13.703 11.828 40.251 1.00 21.57 403 VAL G N 1
ATOM 15147 C CA . VAL G 1 269 ? 12.528 12.431 39.636 1.00 23.09 403 VAL G CA 1
ATOM 15148 C C . VAL G 1 269 ? 11.245 11.940 40.295 1.00 24.58 403 VAL G C 1
ATOM 15149 O O . VAL G 1 269 ? 11.111 10.757 40.609 1.00 25.07 403 VAL G O 1
ATOM 15153 N N . ARG G 1 270 ? 10.302 12.848 40.524 1.00 27.13 404 ARG G N 1
ATOM 15154 C CA . ARG G 1 270 ? 9.041 12.445 41.134 1.00 30.21 404 ARG G CA 1
ATOM 15155 C C . ARG G 1 270 ? 8.076 11.965 40.058 1.00 29.47 404 ARG G C 1
ATOM 15156 O O . ARG G 1 270 ? 7.847 12.653 39.064 1.00 31.38 404 ARG G O 1
ATOM 15164 N N . GLY G 1 271 ? 7.528 10.771 40.258 1.00 30.70 405 GLY G N 1
ATOM 15165 C CA . GLY G 1 271 ? 6.596 10.204 39.301 1.00 30.34 405 GLY G CA 1
ATOM 15166 C C . GLY G 1 271 ? 6.381 8.724 39.543 1.00 30.63 405 GLY G C 1
ATOM 15167 O O . GLY G 1 271 ? 7.008 8.141 40.422 1.00 29.20 405 GLY G O 1
ATOM 15168 N N . LYS G 1 272 ? 5.493 8.113 38.766 1.00 31.15 406 LYS G N 1
ATOM 15169 C CA . LYS G 1 272 ? 5.201 6.691 38.911 1.00 31.55 406 LYS G CA 1
ATOM 15170 C C . LYS G 1 272 ? 6.022 5.881 37.911 1.00 30.94 406 LYS G C 1
ATOM 15171 O O . LYS G 1 272 ? 6.345 6.361 36.824 1.00 28.70 406 LYS G O 1
ATOM 15177 N N . GLY G 1 273 ? 6.358 4.652 38.284 1.00 29.92 407 GLY G N 1
ATOM 15178 C CA . GLY G 1 273 ? 7.131 3.809 37.396 1.00 31.58 407 GLY G CA 1
ATOM 15179 C C . GLY G 1 273 ? 7.773 2.626 38.090 1.00 31.35 407 GLY G C 1
ATOM 15180 O O . GLY G 1 273 ? 7.838 2.564 39.319 1.00 30.23 407 GLY G O 1
ATOM 15181 N N . LYS G 1 274 ? 8.240 1.675 37.290 1.00 31.31 408 LYS G N 1
ATOM 15182 C CA . LYS G 1 274 ? 8.895 0.486 37.814 1.00 32.15 408 LYS G CA 1
ATOM 15183 C C . LYS G 1 274 ? 10.316 0.379 37.271 1.00 29.37 408 LYS G C 1
ATOM 15184 O O . LYS G 1 274 ? 10.626 0.920 36.209 1.00 27.37 408 LYS G O 1
ATOM 15190 N N . ILE G 1 275 ? 11.171 -0.313 38.018 1.00 27.98 409 ILE G N 1
ATOM 15191 C CA . ILE G 1 275 ? 12.563 -0.516 37.636 1.00 27.25 409 ILE G CA 1
ATOM 15192 C C . ILE G 1 275 ? 12.629 -1.084 36.219 1.00 26.53 409 ILE G C 1
ATOM 15193 O O . ILE G 1 275 ? 11.945 -2.058 35.909 1.00 26.65 409 ILE G O 1
ATOM 15198 N N . GLY G 1 276 ? 13.435 -0.467 35.362 1.00 25.16 410 GLY G N 1
ATOM 15199 C CA . GLY G 1 276 ? 13.567 -0.949 33.998 1.00 23.74 410 GLY G CA 1
ATOM 15200 C C . GLY G 1 276 ? 12.821 -0.113 32.980 1.00 23.52 410 GLY G C 1
ATOM 15201 O O . GLY G 1 276 ? 13.060 -0.220 31.779 1.00 23.56 410 GLY G O 1
ATOM 15202 N N . ASP G 1 277 ? 11.906 0.725 33.450 1.00 22.39 411 ASP G N 1
ATOM 15203 C CA . ASP G 1 277 ? 11.151 1.567 32.536 1.00 21.38 411 ASP G CA 1
ATOM 15204 C C . ASP G 1 277 ? 11.964 2.740 32.012 1.00 18.47 411 ASP G C 1
ATOM 15205 O O . ASP G 1 277 ? 12.854 3.250 32.693 1.00 17.37 411 ASP G O 1
ATOM 15210 N N . PHE G 1 278 ? 11.660 3.150 30.787 1.00 15.96 412 PHE G N 1
ATOM 15211 C CA . PHE G 1 278 ? 12.296 4.315 30.190 1.00 17.44 412 PHE G CA 1
ATOM 15212 C C . PHE G 1 278 ? 11.240 5.404 30.337 1.00 18.74 412 PHE G C 1
ATOM 15213 O O . PHE G 1 278 ? 10.088 5.198 29.966 1.00 18.88 412 PHE G O 1
ATOM 15221 N N . LEU G 1 279 ? 11.622 6.542 30.906 1.00 17.82 413 LEU G N 1
ATOM 15222 C CA . LEU G 1 279 ? 10.700 7.653 31.076 1.00 19.58 413 LEU G CA 1
ATOM 15223 C C . LEU G 1 279 ? 11.323 8.917 30.511 1.00 20.69 413 LEU G C 1
ATOM 15224 O O . LEU G 1 279 ? 12.539 8.997 30.324 1.00 19.16 413 LEU G O 1
ATOM 15229 N N . GLU G 1 280 ? 10.473 9.900 30.237 1.00 20.21 414 GLU G N 1
ATOM 15230 C CA . GLU G 1 280 ? 10.904 11.191 29.725 1.00 21.91 414 GLU G CA 1
ATOM 15231 C C . GLU G 1 280 ? 10.812 12.127 30.925 1.00 21.89 414 GLU G C 1
ATOM 15232 O O . GLU G 1 280 ? 9.737 12.284 31.497 1.00 22.48 414 GLU G O 1
ATOM 15238 N N . VAL G 1 281 ? 11.926 12.738 31.313 1.00 20.70 415 VAL G N 1
ATOM 15239 C CA . VAL G 1 281 ? 11.921 13.640 32.463 1.00 20.87 415 VAL G CA 1
ATOM 15240 C C . VAL G 1 281 ? 12.499 15.009 32.114 1.00 20.18 415 VAL G C 1
ATOM 15241 O O . VAL G 1 281 ? 13.280 15.140 31.174 1.00 19.17 415 VAL G O 1
ATOM 15245 N N . VAL G 1 282 ? 12.085 16.037 32.850 1.00 21.11 416 VAL G N 1
ATOM 15246 C CA . VAL G 1 282 ? 12.613 17.379 32.630 1.00 21.21 416 VAL G CA 1
ATOM 15247 C C . VAL G 1 282 ? 13.398 17.733 33.882 1.00 20.35 416 VAL G C 1
ATOM 15248 O O . VAL G 1 282 ? 12.883 17.622 34.993 1.00 22.23 416 VAL G O 1
ATOM 15252 N N . ILE G 1 283 ? 14.651 18.136 33.702 1.00 19.30 417 ILE G N 1
ATOM 15253 C CA . ILE G 1 283 ? 15.503 18.472 34.832 1.00 18.39 417 ILE G CA 1
ATOM 15254 C C . ILE G 1 283 ? 15.131 19.830 35.402 1.00 18.10 417 ILE G C 1
ATOM 15255 O O . ILE G 1 283 ? 14.988 20.811 34.670 1.00 19.46 417 ILE G O 1
ATOM 15260 N N . LYS G 1 284 ? 14.992 19.884 36.717 1.00 18.94 418 LYS G N 1
ATOM 15261 C CA . LYS G 1 284 ? 14.634 21.125 37.377 1.00 21.14 418 LYS G CA 1
ATOM 15262 C C . LYS G 1 284 ? 15.874 21.789 37.981 1.00 20.82 418 LYS G C 1
ATOM 15263 O O . LYS G 1 284 ? 16.034 23.010 37.915 1.00 19.23 418 LYS G O 1
ATOM 15269 N N . GLU G 1 285 ? 16.775 20.982 38.530 1.00 19.00 419 GLU G N 1
ATOM 15270 C CA . GLU G 1 285 ? 17.983 21.525 39.132 1.00 20.42 419 GLU G CA 1
ATOM 15271 C C . GLU G 1 285 ? 19.044 20.451 39.332 1.00 19.55 419 GLU G C 1
ATOM 15272 O O . GLU G 1 285 ? 18.756 19.259 39.253 1.00 19.76 419 GLU G O 1
ATOM 15278 N N . HIS G 1 286 ? 20.274 20.877 39.597 1.00 18.37 420 HIS G N 1
ATOM 15279 C CA . HIS G 1 286 ? 21.353 19.926 39.841 1.00 19.26 420 HIS G CA 1
ATOM 15280 C C . HIS G 1 286 ? 22.226 20.438 40.973 1.00 19.94 420 HIS G C 1
ATOM 15281 O O . HIS G 1 286 ? 22.270 21.638 41.240 1.00 17.53 420 HIS G O 1
ATOM 15288 N N . ASP G 1 287 ? 22.914 19.520 41.640 1.00 24.05 421 ASP G N 1
ATOM 15289 C CA . ASP G 1 287 ? 23.796 19.875 42.743 1.00 28.73 421 ASP G CA 1
ATOM 15290 C C . ASP G 1 287 ? 24.776 18.734 42.997 1.00 29.42 421 ASP G C 1
ATOM 15291 O O . ASP G 1 287 ? 24.375 17.572 43.090 1.00 27.64 421 ASP G O 1
ATOM 15296 N N . GLU G 1 288 ? 26.058 19.074 43.107 1.00 29.82 422 GLU G N 1
ATOM 15297 C CA . GLU G 1 288 ? 27.103 18.082 43.356 1.00 31.64 422 GLU G CA 1
ATOM 15298 C C . GLU G 1 288 ? 27.076 16.952 42.331 1.00 31.04 422 GLU G C 1
ATOM 15299 O O . GLU G 1 288 ? 27.286 15.787 42.672 1.00 31.31 422 GLU G O 1
ATOM 15305 N N . TYR G 1 289 ? 26.795 17.306 41.082 1.00 28.68 423 TYR G N 1
ATOM 15306 C CA . TYR G 1 289 ? 26.751 16.347 39.985 1.00 29.57 423 TYR G CA 1
ATOM 15307 C C . TYR G 1 289 ? 25.509 15.455 39.935 1.00 26.80 423 TYR G C 1
ATOM 15308 O O . TYR G 1 289 ? 25.399 14.615 39.048 1.00 24.78 423 TYR G O 1
ATOM 15317 N N . ASP G 1 290 ? 24.584 15.614 40.882 1.00 24.66 424 ASP G N 1
ATOM 15318 C CA . ASP G 1 290 ? 23.342 14.838 40.850 1.00 23.42 424 ASP G CA 1
ATOM 15319 C C . ASP G 1 290 ? 22.251 15.764 40.311 1.00 22.90 424 ASP G C 1
ATOM 15320 O O . ASP G 1 290 ? 22.386 16.986 40.374 1.00 22.65 424 ASP G O 1
ATOM 15333 N N . TRP G 1 292 ? 17.833 16.599 39.850 1.00 18.37 426 TRP G N 1
ATOM 15334 C CA . TRP G 1 292 ? 16.477 16.410 40.346 1.00 18.48 426 TRP G CA 1
ATOM 15335 C C . TRP G 1 292 ? 15.529 16.965 39.299 1.00 18.23 426 TRP G C 1
ATOM 15336 O O . TRP G 1 292 ? 15.784 18.019 38.716 1.00 19.08 426 TRP G O 1
ATOM 15347 N N . GLY G 1 293 ? 14.446 16.245 39.046 1.00 18.41 427 GLY G N 1
ATOM 15348 C CA . GLY G 1 293 ? 13.484 16.699 38.062 1.00 19.91 427 GLY G CA 1
ATOM 15349 C C . GLY G 1 293 ? 12.146 16.023 38.247 1.00 20.12 427 GLY G C 1
ATOM 15350 O O . GLY G 1 293 ? 11.863 15.468 39.309 1.00 20.42 427 GLY G O 1
ATOM 15351 N N . SER G 1 294 ? 11.327 16.063 37.205 1.00 21.12 428 SER G N 1
ATOM 15352 C CA . SER G 1 294 ? 10.005 15.458 37.242 1.00 25.52 428 SER G CA 1
ATOM 15353 C C . SER G 1 294 ? 9.735 14.681 35.955 1.00 25.26 428 SER G C 1
ATOM 15354 O O . SER G 1 294 ? 10.245 15.029 34.892 1.00 25.10 428 SER G O 1
ATOM 15357 N N . VAL G 1 295 ? 8.932 13.630 36.061 1.00 27.16 429 VAL G N 1
ATOM 15358 C CA . VAL G 1 295 ? 8.592 12.808 34.907 1.00 29.78 429 VAL G CA 1
ATOM 15359 C C . VAL G 1 295 ? 7.458 13.440 34.098 1.00 31.29 429 VAL G C 1
ATOM 15360 O O . VAL G 1 295 ? 6.429 13.830 34.656 1.00 29.87 429 VAL G O 1
ATOM 15364 N N . ILE G 1 296 ? 7.653 13.539 32.785 1.00 31.43 430 ILE G N 1
ATOM 15365 C CA . ILE G 1 296 ? 6.649 14.115 31.903 1.00 33.46 430 ILE G CA 1
ATOM 15366 C C . ILE G 1 296 ? 5.568 13.093 31.594 1.00 35.40 430 ILE G C 1
ATOM 15367 O O . ILE G 1 296 ? 5.923 11.899 31.469 1.00 36.80 430 ILE G O 1
ATOM 15372 N N . GLU H 1 2 ? -17.429 27.312 13.072 1.00 41.76 136 GLU H N 1
ATOM 15373 C CA . GLU H 1 2 ? -16.262 28.207 12.812 1.00 40.84 136 GLU H CA 1
ATOM 15374 C C . GLU H 1 2 ? -15.051 27.502 12.197 1.00 37.76 136 GLU H C 1
ATOM 15375 O O . GLU H 1 2 ? -14.099 28.162 11.784 1.00 38.40 136 GLU H O 1
ATOM 15381 N N . ARG H 1 3 ? -15.082 26.173 12.134 1.00 33.92 137 ARG H N 1
ATOM 15382 C CA . ARG H 1 3 ? -13.974 25.415 11.546 1.00 29.43 137 ARG H CA 1
ATOM 15383 C C . ARG H 1 3 ? -13.893 25.668 10.041 1.00 25.20 137 ARG H C 1
ATOM 15384 O O . ARG H 1 3 ? -14.910 25.678 9.352 1.00 22.13 137 ARG H O 1
ATOM 15392 N N . PRO H 1 4 ? -12.677 25.861 9.508 1.00 21.48 138 PRO H N 1
ATOM 15393 C CA . PRO H 1 4 ? -12.517 26.114 8.073 1.00 20.94 138 PRO H CA 1
ATOM 15394 C C . PRO H 1 4 ? -12.603 24.866 7.194 1.00 19.04 138 PRO H C 1
ATOM 15395 O O . PRO H 1 4 ? -12.569 24.961 5.969 1.00 18.01 138 PRO H O 1
ATOM 15399 N N . TYR H 1 5 ? -12.717 23.697 7.812 1.00 16.85 139 TYR H N 1
ATOM 15400 C CA . TYR H 1 5 ? -12.789 22.467 7.041 1.00 16.40 139 TYR H CA 1
ATOM 15401 C C . TYR H 1 5 ? -14.099 21.732 7.289 1.00 17.20 139 TYR H C 1
ATOM 15402 O O . TYR H 1 5 ? -14.798 22.011 8.259 1.00 16.48 139 TYR H O 1
ATOM 15411 N N . ALA H 1 6 ? -14.426 20.792 6.408 1.00 15.42 140 ALA H N 1
ATOM 15412 C CA . ALA H 1 6 ? -15.643 20.011 6.557 1.00 15.49 140 ALA H CA 1
ATOM 15413 C C . ALA H 1 6 ? -15.465 18.625 5.960 1.00 15.47 140 ALA H C 1
ATOM 15414 O O . ALA H 1 6 ? -14.787 18.454 4.941 1.00 12.98 140 ALA H O 1
ATOM 15416 N N . TYR H 1 7 ? -16.074 17.635 6.601 1.00 14.10 141 TYR H N 1
ATOM 15417 C CA . TYR H 1 7 ? -16.012 16.271 6.095 1.00 15.26 141 TYR H CA 1
ATOM 15418 C C . TYR H 1 7 ? -17.226 16.078 5.216 1.00 15.35 141 TYR H C 1
ATOM 15419 O O . TYR H 1 7 ? -18.316 16.549 5.540 1.00 15.47 141 TYR H O 1
ATOM 15428 N N . VAL H 1 8 ? -17.031 15.395 4.099 1.00 14.18 142 VAL H N 1
ATOM 15429 C CA . VAL H 1 8 ? -18.118 15.129 3.170 1.00 15.59 142 VAL H CA 1
ATOM 15430 C C . VAL H 1 8 ? -18.177 13.616 2.972 1.00 17.66 142 VAL H C 1
ATOM 15431 O O . VAL H 1 8 ? -17.217 13.007 2.490 1.00 16.09 142 VAL H O 1
ATOM 15435 N N . LYS H 1 9 ? -19.290 13.004 3.377 1.00 17.71 143 LYS H N 1
ATOM 15436 C CA . LYS H 1 9 ? -19.446 11.555 3.244 1.00 18.48 143 LYS H CA 1
ATOM 15437 C C . LYS H 1 9 ? -20.031 11.226 1.876 1.00 18.75 143 LYS H C 1
ATOM 15438 O O . LYS H 1 9 ? -21.212 11.463 1.619 1.00 17.62 143 LYS H O 1
ATOM 15444 N N . ILE H 1 10 ? -19.190 10.673 1.010 1.00 16.86 144 ILE H N 1
ATOM 15445 C CA . ILE H 1 10 ? -19.566 10.334 -0.359 1.00 16.99 144 ILE H CA 1
ATOM 15446 C C . ILE H 1 10 ? -20.275 8.990 -0.511 1.00 19.63 144 ILE H C 1
ATOM 15447 O O . ILE H 1 10 ? -20.861 8.705 -1.557 1.00 18.50 144 ILE H O 1
ATOM 15452 N N . SER H 1 11 ? -20.224 8.179 0.542 1.00 21.97 145 SER H N 1
ATOM 15453 C CA . SER H 1 11 ? -20.841 6.856 0.556 1.00 27.63 145 SER H CA 1
ATOM 15454 C C . SER H 1 11 ? -21.097 6.441 1.995 1.00 30.33 145 SER H C 1
ATOM 15455 O O . SER H 1 11 ? -20.409 6.894 2.904 1.00 29.70 145 SER H O 1
ATOM 15458 N N . ASP H 1 12 ? -22.082 5.574 2.192 1.00 35.15 146 ASP H N 1
ATOM 15459 C CA . ASP H 1 12 ? -22.426 5.093 3.526 1.00 40.75 146 ASP H CA 1
ATOM 15460 C C . ASP H 1 12 ? -22.763 3.601 3.512 1.00 42.49 146 ASP H C 1
ATOM 15461 O O . ASP H 1 12 ? -23.866 3.197 3.886 1.00 44.37 146 ASP H O 1
ATOM 15466 N N . GLY H 1 13 ? -21.804 2.789 3.075 1.00 41.99 147 GLY H N 1
ATOM 15467 C CA . GLY H 1 13 ? -22.013 1.354 3.023 1.00 42.07 147 GLY H CA 1
ATOM 15468 C C . GLY H 1 13 ? -20.726 0.568 3.189 1.00 41.97 147 GLY H C 1
ATOM 15469 O O . GLY H 1 13 ? -19.632 1.093 2.974 1.00 41.32 147 GLY H O 1
ATOM 15470 N N . GLY H 1 28 ? -24.678 -1.851 5.631 1.00 47.98 162 GLY H N 1
ATOM 15471 C CA . GLY H 1 28 ? -23.826 -2.883 5.070 1.00 47.26 162 GLY H CA 1
ATOM 15472 C C . GLY H 1 28 ? -23.560 -2.687 3.589 1.00 47.29 162 GLY H C 1
ATOM 15473 O O . GLY H 1 28 ? -22.409 -2.535 3.171 1.00 47.20 162 GLY H O 1
ATOM 15474 N N . SER H 1 29 ? -24.627 -2.695 2.794 1.00 46.77 163 SER H N 1
ATOM 15475 C CA . SER H 1 29 ? -24.521 -2.518 1.349 1.00 45.82 163 SER H CA 1
ATOM 15476 C C . SER H 1 29 ? -23.953 -1.141 1.015 1.00 44.21 163 SER H C 1
ATOM 15477 O O . SER H 1 29 ? -24.352 -0.134 1.605 1.00 43.98 163 SER H O 1
ATOM 15480 N N . LEU H 1 30 ? -23.021 -1.109 0.066 1.00 41.45 164 LEU H N 1
ATOM 15481 C CA . LEU H 1 30 ? -22.386 0.133 -0.358 1.00 38.51 164 LEU H CA 1
ATOM 15482 C C . LEU H 1 30 ? -23.419 1.043 -1.020 1.00 36.35 164 LEU H C 1
ATOM 15483 O O . LEU H 1 30 ? -24.081 0.642 -1.981 1.00 34.84 164 LEU H O 1
ATOM 15488 N N . ARG H 1 31 ? -23.557 2.260 -0.500 1.00 32.46 165 ARG H N 1
ATOM 15489 C CA . ARG H 1 31 ? -24.509 3.231 -1.044 1.00 31.63 165 ARG H CA 1
ATOM 15490 C C . ARG H 1 31 ? -23.805 4.564 -1.292 1.00 26.64 165 ARG H C 1
ATOM 15491 O O . ARG H 1 31 ? -23.549 5.315 -0.358 1.00 24.75 165 ARG H O 1
ATOM 15499 N N . SER H 1 32 ? -23.510 4.854 -2.553 1.00 23.57 166 SER H N 1
ATOM 15500 C CA . SER H 1 32 ? -22.826 6.085 -2.928 1.00 22.63 166 SER H CA 1
ATOM 15501 C C . SER H 1 32 ? -23.795 7.214 -3.277 1.00 22.58 166 SER H C 1
ATOM 15502 O O . SER H 1 32 ? -24.854 6.967 -3.851 1.00 22.74 166 SER H O 1
ATOM 15505 N N . ARG H 1 33 ? -23.440 8.448 -2.922 1.00 21.09 167 ARG H N 1
ATOM 15506 C CA . ARG H 1 33 ? -24.277 9.597 -3.262 1.00 19.10 167 ARG H CA 1
ATOM 15507 C C . ARG H 1 33 ? -23.846 10.011 -4.657 1.00 18.90 167 ARG H C 1
ATOM 15508 O O . ARG H 1 33 ? -22.699 9.782 -5.047 1.00 19.60 167 ARG H O 1
ATOM 15516 N N . SER H 1 34 ? -24.752 10.626 -5.408 1.00 15.66 168 SER H N 1
ATOM 15517 C CA . SER H 1 34 ? -24.441 11.043 -6.774 1.00 15.99 168 SER H CA 1
ATOM 15518 C C . SER H 1 34 ? -23.416 12.171 -6.812 1.00 16.50 168 SER H C 1
ATOM 15519 O O . SER H 1 34 ? -23.324 12.970 -5.880 1.00 14.52 168 SER H O 1
ATOM 15522 N N . ILE H 1 35 ? -22.656 12.240 -7.898 1.00 16.32 169 ILE H N 1
ATOM 15523 C CA . ILE H 1 35 ? -21.658 13.289 -8.037 1.00 16.41 169 ILE H CA 1
ATOM 15524 C C . ILE H 1 35 ? -22.330 14.649 -7.915 1.00 17.49 169 ILE H C 1
ATOM 15525 O O . ILE H 1 35 ? -21.828 15.539 -7.226 1.00 16.92 169 ILE H O 1
ATOM 15530 N N . GLU H 1 36 ? -23.473 14.811 -8.573 1.00 17.38 170 GLU H N 1
ATOM 15531 C CA . GLU H 1 36 ? -24.200 16.073 -8.510 1.00 19.41 170 GLU H CA 1
ATOM 15532 C C . GLU H 1 36 ? -24.608 16.437 -7.085 1.00 16.22 170 GLU H C 1
ATOM 15533 O O . GLU H 1 36 ? -24.495 17.598 -6.690 1.00 15.31 170 GLU H O 1
ATOM 15539 N N . ASP H 1 37 ? -25.078 15.464 -6.307 1.00 15.08 171 ASP H N 1
ATOM 15540 C CA . ASP H 1 37 ? -25.486 15.757 -4.930 1.00 16.91 171 ASP H CA 1
ATOM 15541 C C . ASP H 1 37 ? -24.306 16.167 -4.041 1.00 16.09 171 ASP H C 1
ATOM 15542 O O . ASP H 1 37 ? -24.431 17.068 -3.212 1.00 16.77 171 ASP H O 1
ATOM 15547 N N . ILE H 1 38 ? -23.179 15.481 -4.195 1.00 15.74 172 ILE H N 1
ATOM 15548 C CA . ILE H 1 38 ? -21.981 15.786 -3.415 1.00 15.31 172 ILE H CA 1
ATOM 15549 C C . ILE H 1 38 ? -21.473 17.161 -3.833 1.00 15.20 172 ILE H C 1
ATOM 15550 O O . ILE H 1 38 ? -21.067 17.971 -2.997 1.00 17.05 172 ILE H O 1
ATOM 15555 N N . THR H 1 39 ? -21.511 17.422 -5.134 1.00 16.03 173 THR H N 1
ATOM 15556 C CA . THR H 1 39 ? -21.064 18.699 -5.664 1.00 15.02 173 THR H CA 1
ATOM 15557 C C . THR H 1 39 ? -21.870 19.861 -5.068 1.00 14.95 173 THR H C 1
ATOM 15558 O O . THR H 1 39 ? -21.287 20.851 -4.635 1.00 10.64 173 THR H O 1
ATOM 15562 N N . ARG H 1 40 ? -23.197 19.744 -5.038 1.00 12.70 174 ARG H N 1
ATOM 15563 C CA . ARG H 1 40 ? -24.016 20.809 -4.471 1.00 14.22 174 ARG H CA 1
ATOM 15564 C C . ARG H 1 40 ? -23.685 21.015 -2.992 1.00 13.40 174 ARG H C 1
ATOM 15565 O O . ARG H 1 40 ? -23.686 22.144 -2.503 1.00 13.26 174 ARG H O 1
ATOM 15573 N N . GLU H 1 41 ? -23.408 19.929 -2.275 1.00 14.03 175 GLU H N 1
ATOM 15574 C CA . GLU H 1 41 ? -23.059 20.050 -0.858 1.00 13.61 175 GLU H CA 1
ATOM 15575 C C . GLU H 1 41 ? -21.754 20.832 -0.716 1.00 12.01 175 GLU H C 1
ATOM 15576 O O . GLU H 1 41 ? -21.674 21.773 0.070 1.00 10.60 175 GLU H O 1
ATOM 15582 N N . VAL H 1 42 ? -20.738 20.451 -1.482 1.00 11.80 176 VAL H N 1
ATOM 15583 C CA . VAL H 1 42 ? -19.461 21.143 -1.412 1.00 13.83 176 VAL H CA 1
ATOM 15584 C C . VAL H 1 42 ? -19.600 22.628 -1.774 1.00 15.06 176 VAL H C 1
ATOM 15585 O O . VAL H 1 42 ? -18.985 23.489 -1.140 1.00 13.83 176 VAL H O 1
ATOM 15589 N N . GLU H 1 43 ? -20.407 22.926 -2.790 1.00 16.40 177 GLU H N 1
ATOM 15590 C CA . GLU H 1 43 ? -20.640 24.306 -3.217 1.00 18.03 177 GLU H CA 1
ATOM 15591 C C . GLU H 1 43 ? -21.203 25.110 -2.051 1.00 19.12 177 GLU H C 1
ATOM 15592 O O . GLU H 1 43 ? -20.769 26.232 -1.787 1.00 19.23 177 GLU H O 1
ATOM 15598 N N . ASP H 1 44 ? -22.163 24.526 -1.341 1.00 19.37 178 ASP H N 1
ATOM 15599 C CA . ASP H 1 44 ? -22.758 25.200 -0.197 1.00 20.08 178 ASP H CA 1
ATOM 15600 C C . ASP H 1 44 ? -21.709 25.436 0.876 1.00 17.80 178 ASP H C 1
ATOM 15601 O O . ASP H 1 44 ? -21.707 26.474 1.537 1.00 17.91 178 ASP H O 1
ATOM 15606 N N . LEU H 1 45 ? -20.818 24.466 1.044 1.00 15.19 179 LEU H N 1
ATOM 15607 C CA . LEU H 1 45 ? -19.757 24.578 2.032 1.00 14.20 179 LEU H CA 1
ATOM 15608 C C . LEU H 1 45 ? -18.783 25.683 1.632 1.00 14.04 179 LEU H C 1
ATOM 15609 O O . LEU H 1 45 ? -18.335 26.454 2.475 1.00 14.13 179 LEU H O 1
ATOM 15614 N N . LEU H 1 46 ? -18.466 25.771 0.344 1.00 14.61 180 LEU H N 1
ATOM 15615 C CA . LEU H 1 46 ? -17.546 26.799 -0.135 1.00 15.78 180 LEU H CA 1
ATOM 15616 C C . LEU H 1 46 ? -18.171 28.179 -0.004 1.00 18.53 180 LEU H C 1
ATOM 15617 O O . LEU H 1 46 ? -17.479 29.166 0.250 1.00 17.88 180 LEU H O 1
ATOM 15622 N N . LYS H 1 47 ? -19.487 28.235 -0.177 1.00 20.16 181 LYS H N 1
ATOM 15623 C CA . LYS H 1 47 ? -20.217 29.485 -0.082 1.00 22.71 181 LYS H CA 1
ATOM 15624 C C . LYS H 1 47 ? -20.244 29.970 1.367 1.00 22.95 181 LYS H C 1
ATOM 15625 O O . LYS H 1 47 ? -20.348 31.168 1.621 1.00 25.31 181 LYS H O 1
ATOM 15631 N N . GLU H 1 48 ? -20.140 29.054 2.325 1.00 23.32 182 GLU H N 1
ATOM 15632 C CA . GLU H 1 48 ? -20.137 29.479 3.716 1.00 23.81 182 GLU H CA 1
ATOM 15633 C C . GLU H 1 48 ? -18.730 29.730 4.250 1.00 22.49 182 GLU H C 1
ATOM 15634 O O . GLU H 1 48 ? -18.550 29.978 5.439 1.00 24.49 182 GLU H O 1
ATOM 15640 N N . GLY H 1 49 ? -17.728 29.667 3.376 1.00 20.71 183 GLY H N 1
ATOM 15641 C CA . GLY H 1 49 ? -16.367 29.946 3.817 1.00 20.67 183 GLY H CA 1
ATOM 15642 C C . GLY H 1 49 ? -15.389 28.799 4.009 1.00 19.71 183 GLY H C 1
ATOM 15643 O O . GLY H 1 49 ? -14.203 29.041 4.242 1.00 18.86 183 GLY H O 1
ATOM 15644 N N . LYS H 1 50 ? -15.865 27.560 3.916 1.00 18.20 184 LYS H N 1
ATOM 15645 C CA . LYS H 1 50 ? -14.985 26.404 4.084 1.00 15.82 184 LYS H CA 1
ATOM 15646 C C . LYS H 1 50 ? -13.848 26.434 3.065 1.00 15.82 184 LYS H C 1
ATOM 15647 O O . LYS H 1 50 ? -14.055 26.734 1.889 1.00 14.82 184 LYS H O 1
ATOM 15653 N N . LYS H 1 51 ? -12.643 26.122 3.529 1.00 14.83 185 LYS H N 1
ATOM 15654 C CA . LYS H 1 51 ? -11.471 26.133 2.670 1.00 15.33 185 LYS H CA 1
ATOM 15655 C C . LYS H 1 51 ? -10.877 24.754 2.442 1.00 14.16 185 LYS H C 1
ATOM 15656 O O . LYS H 1 51 ? -9.960 24.593 1.640 1.00 11.35 185 LYS H O 1
ATOM 15662 N N . GLU H 1 52 ? -11.383 23.759 3.152 1.00 12.87 186 GLU H N 1
ATOM 15663 C CA . GLU H 1 52 ? -10.862 22.415 2.989 1.00 13.63 186 GLU H CA 1
ATOM 15664 C C . GLU H 1 52 ? -12.017 21.425 2.989 1.00 13.51 186 GLU H C 1
ATOM 15665 O O . GLU H 1 52 ? -12.830 21.390 3.919 1.00 15.00 186 GLU H O 1
ATOM 15671 N N . ILE H 1 53 ? -12.082 20.635 1.923 1.00 11.81 187 ILE H N 1
ATOM 15672 C CA . ILE H 1 53 ? -13.129 19.638 1.739 1.00 10.33 187 ILE H CA 1
ATOM 15673 C C . ILE H 1 53 ? -12.462 18.275 1.877 1.00 11.38 187 ILE H C 1
ATOM 15674 O O . ILE H 1 53 ? -11.573 17.918 1.098 1.00 12.30 187 ILE H O 1
ATOM 15679 N N . ILE H 1 54 ? -12.875 17.534 2.895 1.00 10.53 188 ILE H N 1
ATOM 15680 C CA . ILE H 1 54 ? -12.314 16.221 3.177 1.00 11.74 188 ILE H CA 1
ATOM 15681 C C . ILE H 1 54 ? -13.329 15.133 2.860 1.00 13.21 188 ILE H C 1
ATOM 15682 O O . ILE H 1 54 ? -14.342 14.982 3.549 1.00 13.28 188 ILE H O 1
ATOM 15687 N N . LEU H 1 55 ? -13.049 14.385 1.797 1.00 11.84 189 LEU H N 1
ATOM 15688 C CA . LEU H 1 55 ? -13.916 13.302 1.344 1.00 13.04 189 LEU H CA 1
ATOM 15689 C C . LEU H 1 55 ? -13.659 12.039 2.164 1.00 14.14 189 LEU H C 1
ATOM 15690 O O . LEU H 1 55 ? -12.525 11.554 2.243 1.00 12.56 189 LEU H O 1
ATOM 15695 N N . VAL H 1 56 ? -14.722 11.512 2.772 1.00 13.73 190 VAL H N 1
ATOM 15696 C CA . VAL H 1 56 ? -14.621 10.321 3.608 1.00 14.70 190 VAL H CA 1
ATOM 15697 C C . VAL H 1 56 ? -15.653 9.243 3.298 1.00 16.49 190 VAL H C 1
ATOM 15698 O O . VAL H 1 56 ? -16.679 9.501 2.668 1.00 13.99 190 VAL H O 1
ATOM 15702 N N . ALA H 1 57 ? -15.353 8.036 3.768 1.00 16.72 191 ALA H N 1
ATOM 15703 C CA . ALA H 1 57 ? -16.195 6.857 3.605 1.00 19.30 191 ALA H CA 1
ATOM 15704 C C . ALA H 1 57 ? -15.366 5.696 4.131 1.00 21.42 191 ALA H C 1
ATOM 15705 O O . ALA H 1 57 ? -14.170 5.857 4.393 1.00 21.31 191 ALA H O 1
ATOM 15707 N N . GLN H 1 58 ? -15.989 4.533 4.302 1.00 21.74 192 GLN H N 1
ATOM 15708 C CA . GLN H 1 58 ? -15.251 3.369 4.776 1.00 23.60 192 GLN H CA 1
ATOM 15709 C C . GLN H 1 58 ? -14.116 3.098 3.794 1.00 22.61 192 GLN H C 1
ATOM 15710 O O . GLN H 1 58 ? -12.982 2.829 4.192 1.00 21.36 192 GLN H O 1
ATOM 15716 N N . ASP H 1 59 ? -14.433 3.181 2.507 1.00 21.50 193 ASP H N 1
ATOM 15717 C CA . ASP H 1 59 ? -13.451 2.963 1.453 1.00 22.01 193 ASP H CA 1
ATOM 15718 C C . ASP H 1 59 ? -13.746 3.953 0.338 1.00 20.78 193 ASP H C 1
ATOM 15719 O O . ASP H 1 59 ? -14.592 3.702 -0.518 1.00 21.61 193 ASP H O 1
ATOM 15724 N N . THR H 1 60 ? -13.045 5.082 0.350 1.00 19.46 194 THR H N 1
ATOM 15725 C CA . THR H 1 60 ? -13.257 6.118 -0.654 1.00 20.40 194 THR H CA 1
ATOM 15726 C C . THR H 1 60 ? -12.994 5.671 -2.089 1.00 19.78 194 THR H C 1
ATOM 15727 O O . THR H 1 60 ? -13.665 6.126 -3.015 1.00 19.54 194 THR H O 1
ATOM 15731 N N . THR H 1 61 ? -12.024 4.783 -2.279 1.00 20.23 195 THR H N 1
ATOM 15732 C CA . THR H 1 61 ? -11.707 4.302 -3.618 1.00 21.09 195 THR H CA 1
ATOM 15733 C C . THR H 1 61 ? -12.829 3.465 -4.239 1.00 21.14 195 THR H C 1
ATOM 15734 O O . THR H 1 61 ? -12.811 3.203 -5.441 1.00 22.81 195 THR H O 1
ATOM 15738 N N . SER H 1 62 ? -13.798 3.047 -3.430 1.00 21.58 196 SER H N 1
ATOM 15739 C CA . SER H 1 62 ? -14.915 2.247 -3.942 1.00 22.26 196 SER H CA 1
ATOM 15740 C C . SER H 1 62 ? -16.131 3.109 -4.314 1.00 22.42 196 SER H C 1
ATOM 15741 O O . SER H 1 62 ? -17.176 2.583 -4.699 1.00 19.78 196 SER H O 1
ATOM 15744 N N . TYR H 1 63 ? -15.990 4.429 -4.209 1.00 20.72 197 TYR H N 1
ATOM 15745 C CA . TYR H 1 63 ? -17.081 5.351 -4.541 1.00 20.52 197 TYR H CA 1
ATOM 15746 C C . TYR H 1 63 ? -17.661 5.172 -5.949 1.00 21.73 197 TYR H C 1
ATOM 15747 O O . TYR H 1 63 ? -16.917 5.099 -6.925 1.00 21.70 197 TYR H O 1
ATOM 15756 N N . GLY H 1 64 ? -18.988 5.131 -6.050 1.00 22.76 198 GLY H N 1
ATOM 15757 C CA . GLY H 1 64 ? -19.631 5.022 -7.354 1.00 23.77 198 GLY H CA 1
ATOM 15758 C C . GLY H 1 64 ? -19.827 3.660 -7.988 1.00 26.14 198 GLY H C 1
ATOM 15759 O O . GLY H 1 64 ? -20.527 3.542 -8.996 1.00 26.23 198 GLY H O 1
ATOM 15760 N N . ILE H 1 65 ? -19.218 2.630 -7.419 1.00 26.46 199 ILE H N 1
ATOM 15761 C CA . ILE H 1 65 ? -19.356 1.294 -7.969 1.00 28.45 199 ILE H CA 1
ATOM 15762 C C . ILE H 1 65 ? -20.811 0.825 -7.966 1.00 29.57 199 ILE H C 1
ATOM 15763 O O . ILE H 1 65 ? -21.250 0.135 -8.885 1.00 30.87 199 ILE H O 1
ATOM 15768 N N . ASP H 1 66 ? -21.560 1.217 -6.943 1.00 30.33 200 ASP H N 1
ATOM 15769 C CA . ASP H 1 66 ? -22.957 0.807 -6.815 1.00 31.15 200 ASP H CA 1
ATOM 15770 C C . ASP H 1 66 ? -23.929 1.692 -7.581 1.00 31.01 200 ASP H C 1
ATOM 15771 O O . ASP H 1 66 ? -25.107 1.354 -7.715 1.00 33.23 200 ASP H O 1
ATOM 15776 N N . LEU H 1 67 ? -23.433 2.811 -8.096 1.00 30.48 201 LEU H N 1
ATOM 15777 C CA . LEU H 1 67 ? -24.275 3.764 -8.809 1.00 28.74 201 LEU H CA 1
ATOM 15778 C C . LEU H 1 67 ? -23.884 3.969 -10.268 1.00 28.16 201 LEU H C 1
ATOM 15779 O O . LEU H 1 67 ? -24.745 4.113 -11.136 1.00 28.23 201 LEU H O 1
ATOM 15784 N N . TYR H 1 68 ? -22.585 3.994 -10.538 1.00 25.61 202 TYR H N 1
ATOM 15785 C CA . TYR H 1 68 ? -22.104 4.203 -11.896 1.00 25.99 202 TYR H CA 1
ATOM 15786 C C . TYR H 1 68 ? -21.500 2.938 -12.501 1.00 27.04 202 TYR H C 1
ATOM 15787 O O . TYR H 1 68 ? -21.044 2.951 -13.645 1.00 28.10 202 TYR H O 1
ATOM 15796 N N . ARG H 1 69 ? -21.486 1.851 -11.739 1.00 27.94 203 ARG H N 1
ATOM 15797 C CA . ARG H 1 69 ? -20.922 0.597 -12.229 1.00 30.24 203 ARG H CA 1
ATOM 15798 C C . ARG H 1 69 ? -19.430 0.750 -12.514 1.00 30.03 203 ARG H C 1
ATOM 15799 O O . ARG H 1 69 ? -18.902 0.148 -13.451 1.00 29.00 203 ARG H O 1
ATOM 15807 N N . LYS H 1 70 ? -18.756 1.565 -11.706 1.00 28.76 204 LYS H N 1
ATOM 15808 C CA . LYS H 1 70 ? -17.326 1.802 -11.865 1.00 26.07 204 LYS H CA 1
ATOM 15809 C C . LYS H 1 70 ? -16.799 2.738 -10.786 1.00 24.01 204 LYS H C 1
ATOM 15810 O O . LYS H 1 70 ? -17.573 3.391 -10.085 1.00 20.80 204 LYS H O 1
ATOM 15816 N N . GLN H 1 71 ? -15.478 2.782 -10.647 1.00 22.49 205 GLN H N 1
ATOM 15817 C CA . GLN H 1 71 ? -14.841 3.638 -9.655 1.00 21.53 205 GLN H CA 1
ATOM 15818 C C . GLN H 1 71 ? -14.837 5.066 -10.158 1.00 21.31 205 GLN H C 1
ATOM 15819 O O . GLN H 1 71 ? -13.914 5.506 -10.841 1.00 20.10 205 GLN H O 1
ATOM 15825 N N . ALA H 1 72 ? -15.891 5.790 -9.806 1.00 21.04 206 ALA H N 1
ATOM 15826 C CA . ALA H 1 72 ? -16.052 7.159 -10.250 1.00 19.38 206 ALA H CA 1
ATOM 15827 C C . ALA H 1 72 ? -15.358 8.219 -9.398 1.00 18.66 206 ALA H C 1
ATOM 15828 O O . ALA H 1 72 ? -15.612 9.405 -9.583 1.00 17.64 206 ALA H O 1
ATOM 15830 N N . LEU H 1 73 ? -14.483 7.812 -8.476 1.00 18.71 207 LEU H N 1
ATOM 15831 C CA . LEU H 1 73 ? -13.784 8.790 -7.640 1.00 16.86 207 LEU H CA 1
ATOM 15832 C C . LEU H 1 73 ? -13.105 9.844 -8.512 1.00 16.95 207 LEU H C 1
ATOM 15833 O O . LEU H 1 73 ? -13.149 11.029 -8.200 1.00 17.22 207 LEU H O 1
ATOM 15838 N N . PRO H 1 74 ? -12.469 9.426 -9.624 1.00 18.28 208 PRO H N 1
ATOM 15839 C CA . PRO H 1 74 ? -11.792 10.383 -10.511 1.00 17.96 208 PRO H CA 1
ATOM 15840 C C . PRO H 1 74 ? -12.745 11.458 -11.020 1.00 18.58 208 PRO H C 1
ATOM 15841 O O . PRO H 1 74 ? -12.418 12.647 -11.038 1.00 17.28 208 PRO H O 1
ATOM 15845 N N . ASP H 1 75 ? -13.929 11.016 -11.436 1.00 18.51 209 ASP H N 1
ATOM 15846 C CA . ASP H 1 75 ? -14.964 11.906 -11.953 1.00 20.58 209 ASP H CA 1
ATOM 15847 C C . ASP H 1 75 ? -15.430 12.881 -10.884 1.00 17.99 209 ASP H C 1
ATOM 15848 O O . ASP H 1 75 ? -15.627 14.065 -11.154 1.00 17.72 209 ASP H O 1
ATOM 15853 N N . LEU H 1 76 ? -15.614 12.368 -9.671 1.00 17.01 210 LEU H N 1
ATOM 15854 C CA . LEU H 1 76 ? -16.054 13.192 -8.552 1.00 15.76 210 LEU H CA 1
ATOM 15855 C C . LEU H 1 76 ? -15.025 14.283 -8.268 1.00 14.76 210 LEU H C 1
ATOM 15856 O O . LEU H 1 76 ? -15.367 15.462 -8.132 1.00 16.23 210 LEU H O 1
ATOM 15861 N N . LEU H 1 77 ? -13.765 13.882 -8.181 1.00 15.44 211 LEU H N 1
ATOM 15862 C CA . LEU H 1 77 ? -12.678 14.818 -7.919 1.00 17.49 211 LEU H CA 1
ATOM 15863 C C . LEU H 1 77 ? -12.594 15.923 -8.972 1.00 18.69 211 LEU H C 1
ATOM 15864 O O . LEU H 1 77 ? -12.459 17.101 -8.633 1.00 19.04 211 LEU H O 1
ATOM 15869 N N . ARG H 1 78 ? -12.667 15.546 -10.247 1.00 18.95 212 ARG H N 1
ATOM 15870 C CA . ARG H 1 78 ? -12.603 16.533 -11.322 1.00 21.13 212 ARG H CA 1
ATOM 15871 C C . ARG H 1 78 ? -13.746 17.531 -11.199 1.00 19.93 212 ARG H C 1
ATOM 15872 O O . ARG H 1 78 ? -13.570 18.728 -11.421 1.00 18.93 212 ARG H O 1
ATOM 15880 N N . ARG H 1 79 ? -14.922 17.024 -10.851 1.00 19.61 213 ARG H N 1
ATOM 15881 C CA . ARG H 1 79 ? -16.099 17.866 -10.701 1.00 21.13 213 ARG H CA 1
ATOM 15882 C C . ARG H 1 79 ? -15.904 18.867 -9.560 1.00 18.48 213 ARG H C 1
ATOM 15883 O O . ARG H 1 79 ? -16.161 20.058 -9.721 1.00 18.74 213 ARG H O 1
ATOM 15891 N N . LEU H 1 80 ? -15.448 18.378 -8.410 1.00 18.05 214 LEU H N 1
ATOM 15892 C CA . LEU H 1 80 ? -15.228 19.232 -7.250 1.00 16.30 214 LEU H CA 1
ATOM 15893 C C . LEU H 1 80 ? -14.086 20.208 -7.522 1.00 15.41 214 LEU H C 1
ATOM 15894 O O . LEU H 1 80 ? -14.155 21.376 -7.143 1.00 12.81 214 LEU H O 1
ATOM 15899 N N . ASN H 1 81 ? -13.044 19.726 -8.193 1.00 15.77 215 ASN H N 1
ATOM 15900 C CA . ASN H 1 81 ? -11.891 20.563 -8.513 1.00 16.42 215 ASN H CA 1
ATOM 15901 C C . ASN H 1 81 ? -12.316 21.770 -9.343 1.00 18.74 215 ASN H C 1
ATOM 15902 O O . ASN H 1 81 ? -11.747 22.857 -9.209 1.00 18.07 215 ASN H O 1
ATOM 15907 N N . SER H 1 82 ? -13.320 21.586 -10.197 1.00 16.88 216 SER H N 1
ATOM 15908 C CA . SER H 1 82 ? -13.789 22.678 -11.045 1.00 19.42 216 SER H CA 1
ATOM 15909 C C . SER H 1 82 ? -14.599 23.753 -10.325 1.00 18.19 216 SER H C 1
ATOM 15910 O O . SER H 1 82 ? -14.828 24.827 -10.878 1.00 19.48 216 SER H O 1
ATOM 15913 N N . LEU H 1 83 ? -15.041 23.478 -9.103 1.00 18.41 217 LEU H N 1
ATOM 15914 C CA . LEU H 1 83 ? -15.800 24.479 -8.370 1.00 16.61 217 LEU H CA 1
ATOM 15915 C C . LEU H 1 83 ? -14.900 25.701 -8.195 1.00 17.68 217 LEU H C 1
ATOM 15916 O O . LEU H 1 83 ? -13.681 25.568 -8.064 1.00 16.24 217 LEU H O 1
ATOM 15921 N N . ASN H 1 84 ? -15.508 26.884 -8.191 1.00 16.81 218 ASN H N 1
ATOM 15922 C CA . ASN H 1 84 ? -14.779 28.145 -8.079 1.00 17.22 218 ASN H CA 1
ATOM 15923 C C . ASN H 1 84 ? -14.183 28.464 -6.708 1.00 17.05 218 ASN H C 1
ATOM 15924 O O . ASN H 1 84 ? -14.824 28.263 -5.674 1.00 17.78 218 ASN H O 1
ATOM 15929 N N . GLY H 1 85 ? -12.955 28.979 -6.714 1.00 16.49 219 GLY H N 1
ATOM 15930 C CA . GLY H 1 85 ? -12.295 29.359 -5.474 1.00 14.61 219 GLY H CA 1
ATOM 15931 C C . GLY H 1 85 ? -10.981 28.664 -5.170 1.00 15.58 219 GLY H C 1
ATOM 15932 O O . GLY H 1 85 ? -10.593 27.709 -5.838 1.00 15.64 219 GLY H O 1
ATOM 15933 N N . GLU H 1 86 ? -10.281 29.175 -4.163 1.00 16.05 220 GLU H N 1
ATOM 15934 C CA . GLU H 1 86 ? -9.031 28.581 -3.714 1.00 15.70 220 GLU H CA 1
ATOM 15935 C C . GLU H 1 86 ? -9.413 27.777 -2.473 1.00 16.77 220 GLU H C 1
ATOM 15936 O O . GLU H 1 86 ? -9.863 28.345 -1.478 1.00 16.76 220 GLU H O 1
ATOM 15942 N N . PHE H 1 87 ? -9.265 26.458 -2.553 1.00 15.15 221 PHE H N 1
ATOM 15943 C CA . PHE H 1 87 ? -9.585 25.574 -1.439 1.00 13.27 221 PHE H CA 1
ATOM 15944 C C . PHE H 1 87 ? -8.858 24.259 -1.642 1.00 12.29 221 PHE H C 1
ATOM 15945 O O . PHE H 1 87 ? -8.328 24.006 -2.721 1.00 11.46 221 PHE H O 1
ATOM 15953 N N . TRP H 1 88 ? -8.809 23.443 -0.594 1.00 12.17 222 TRP H N 1
ATOM 15954 C CA . TRP H 1 88 ? -8.168 22.136 -0.655 1.00 12.77 222 TRP H CA 1
ATOM 15955 C C . TRP H 1 88 ? -9.202 21.017 -0.696 1.00 13.27 222 TRP H C 1
ATOM 15956 O O . TRP H 1 88 ? -10.268 21.115 -0.078 1.00 11.58 222 TRP H O 1
ATOM 15967 N N . ILE H 1 89 ? -8.874 19.953 -1.420 1.00 12.21 223 ILE H N 1
ATOM 15968 C CA . ILE H 1 89 ? -9.715 18.765 -1.490 1.00 11.79 223 ILE H CA 1
ATOM 15969 C C . ILE H 1 89 ? -8.787 17.677 -0.930 1.00 12.33 223 ILE H C 1
ATOM 15970 O O . ILE H 1 89 ? -7.706 17.455 -1.465 1.00 12.18 223 ILE H O 1
ATOM 15975 N N . ARG H 1 90 ? -9.185 17.036 0.165 1.00 12.90 224 ARG H N 1
ATOM 15976 C CA . ARG H 1 90 ? -8.370 15.991 0.784 1.00 15.13 224 ARG H CA 1
ATOM 15977 C C . ARG H 1 90 ? -9.153 14.688 0.821 1.00 14.45 224 ARG H C 1
ATOM 15978 O O . ARG H 1 90 ? -10.298 14.649 1.271 1.00 16.14 224 ARG H O 1
ATOM 15986 N N . VAL H 1 91 ? -8.536 13.618 0.347 1.00 14.05 225 VAL H N 1
ATOM 15987 C CA . VAL H 1 91 ? -9.200 12.333 0.345 1.00 15.00 225 VAL H CA 1
ATOM 15988 C C . VAL H 1 91 ? -8.637 11.490 1.466 1.00 17.60 225 VAL H C 1
ATOM 15989 O O . VAL H 1 91 ? -7.442 11.530 1.754 1.00 16.52 225 VAL H O 1
ATOM 16001 N N . TYR H 1 93 ? -9.026 7.565 3.812 1.00 18.64 227 TYR H N 1
ATOM 16002 C CA . TYR H 1 93 ? -9.498 6.190 3.827 1.00 20.34 227 TYR H CA 1
ATOM 16003 C C . TYR H 1 93 ? -9.423 5.486 2.464 1.00 21.25 227 TYR H C 1
ATOM 16004 O O . TYR H 1 93 ? -10.390 4.865 2.018 1.00 20.28 227 TYR H O 1
ATOM 16013 N N . LEU H 1 94 ? -8.276 5.599 1.802 1.00 19.79 228 LEU H N 1
ATOM 16014 C CA . LEU H 1 94 ? -8.063 4.936 0.524 1.00 21.34 228 LEU H CA 1
ATOM 16015 C C . LEU H 1 94 ? -7.726 3.476 0.840 1.00 23.03 228 LEU H C 1
ATOM 16016 O O . LEU H 1 94 ? -7.073 3.197 1.850 1.00 23.94 228 LEU H O 1
ATOM 16021 N N . HIS H 1 95 ? -8.193 2.548 0.003 1.00 21.02 229 HIS H N 1
ATOM 16022 C CA . HIS H 1 95 ? -7.888 1.129 0.187 1.00 20.16 229 HIS H CA 1
ATOM 16023 C C . HIS H 1 95 ? -6.888 0.776 -0.917 1.00 20.08 229 HIS H C 1
ATOM 16024 O O . HIS H 1 95 ? -7.196 0.888 -2.108 1.00 18.62 229 HIS H O 1
ATOM 16031 N N . PRO H 1 96 ? -5.676 0.339 -0.532 1.00 20.79 230 PRO H N 1
ATOM 16032 C CA . PRO H 1 96 ? -4.610 -0.021 -1.476 1.00 22.28 230 PRO H CA 1
ATOM 16033 C C . PRO H 1 96 ? -4.975 -1.002 -2.586 1.00 22.50 230 PRO H C 1
ATOM 16034 O O . PRO H 1 96 ? -4.559 -0.827 -3.730 1.00 23.61 230 PRO H O 1
ATOM 16038 N N . ASP H 1 97 ? -5.747 -2.029 -2.260 1.00 23.76 231 ASP H N 1
ATOM 16039 C CA . ASP H 1 97 ? -6.129 -3.004 -3.273 1.00 25.26 231 ASP H CA 1
ATOM 16040 C C . ASP H 1 97 ? -7.049 -2.406 -4.327 1.00 26.97 231 ASP H C 1
ATOM 16041 O O . ASP H 1 97 ? -7.181 -2.945 -5.426 1.00 28.37 231 ASP H O 1
ATOM 16046 N N . HIS H 1 98 ? -7.663 -1.273 -3.999 1.00 26.60 232 HIS H N 1
ATOM 16047 C CA . HIS H 1 98 ? -8.587 -0.616 -4.913 1.00 26.15 232 HIS H CA 1
ATOM 16048 C C . HIS H 1 98 ? -8.072 0.724 -5.431 1.00 26.00 232 HIS H C 1
ATOM 16049 O O . HIS H 1 98 ? -8.759 1.415 -6.187 1.00 24.51 232 HIS H O 1
ATOM 16056 N N . LEU H 1 99 ? -6.862 1.089 -5.024 1.00 24.75 233 LEU H N 1
ATOM 16057 C CA . LEU H 1 99 ? -6.269 2.345 -5.459 1.00 25.11 233 LEU H CA 1
ATOM 16058 C C . LEU H 1 99 ? -5.719 2.164 -6.868 1.00 25.98 233 LEU H C 1
ATOM 16059 O O . LEU H 1 99 ? -4.557 1.800 -7.046 1.00 25.43 233 LEU H O 1
ATOM 16064 N N . THR H 1 100 ? -6.558 2.427 -7.864 1.00 25.84 234 THR H N 1
ATOM 16065 C CA . THR H 1 100 ? -6.176 2.281 -9.265 1.00 26.12 234 THR H CA 1
ATOM 16066 C C . THR H 1 100 ? -5.341 3.444 -9.784 1.00 27.01 234 THR H C 1
ATOM 16067 O O . THR H 1 100 ? -5.312 4.521 -9.188 1.00 25.38 234 THR H O 1
ATOM 16071 N N . GLU H 1 101 ? -4.683 3.226 -10.918 1.00 27.53 235 GLU H N 1
ATOM 16072 C CA . GLU H 1 101 ? -3.855 4.254 -11.532 1.00 27.91 235 GLU H CA 1
ATOM 16073 C C . GLU H 1 101 ? -4.713 5.432 -11.978 1.00 26.95 235 GLU H C 1
ATOM 16074 O O . GLU H 1 101 ? -4.226 6.552 -12.115 1.00 27.30 235 GLU H O 1
ATOM 16080 N N . GLU H 1 102 ? -5.999 5.183 -12.195 1.00 25.54 236 GLU H N 1
ATOM 16081 C CA . GLU H 1 102 ? -6.895 6.245 -12.609 1.00 25.29 236 GLU H CA 1
ATOM 16082 C C . GLU H 1 102 ? -7.160 7.215 -11.455 1.00 23.60 236 GLU H C 1
ATOM 16083 O O . GLU H 1 102 ? -7.260 8.427 -11.659 1.00 21.86 236 GLU H O 1
ATOM 16089 N N . ILE H 1 103 ? -7.263 6.683 -10.242 1.00 20.49 237 ILE H N 1
ATOM 16090 C CA . ILE H 1 103 ? -7.499 7.523 -9.067 1.00 19.50 237 ILE H CA 1
ATOM 16091 C C . ILE H 1 103 ? -6.220 8.300 -8.742 1.00 18.85 237 ILE H C 1
ATOM 16092 O O . ILE H 1 103 ? -6.246 9.525 -8.580 1.00 17.70 237 ILE H O 1
ATOM 16097 N N . ILE H 1 104 ? -5.104 7.577 -8.673 1.00 18.81 238 ILE H N 1
ATOM 16098 C CA . ILE H 1 104 ? -3.806 8.172 -8.383 1.00 20.01 238 ILE H CA 1
ATOM 16099 C C . ILE H 1 104 ? -3.509 9.307 -9.349 1.00 21.73 238 ILE H C 1
ATOM 16100 O O . ILE H 1 104 ? -3.140 10.412 -8.944 1.00 22.14 238 ILE H O 1
ATOM 16105 N N . SER H 1 105 ? -3.702 9.044 -10.634 1.00 22.63 239 SER H N 1
ATOM 16106 C CA . SER H 1 105 ? -3.430 10.056 -11.637 1.00 22.66 239 SER H CA 1
ATOM 16107 C C . SER H 1 105 ? -4.324 11.286 -11.477 1.00 22.13 239 SER H C 1
ATOM 16108 O O . SER H 1 105 ? -3.866 12.416 -11.656 1.00 22.61 239 SER H O 1
ATOM 16111 N N . ALA H 1 106 ? -5.591 11.071 -11.130 1.00 20.94 240 ALA H N 1
ATOM 16112 C CA . ALA H 1 106 ? -6.530 12.176 -10.942 1.00 20.15 240 ALA H CA 1
ATOM 16113 C C . ALA H 1 106 ? -6.114 13.042 -9.758 1.00 19.44 240 ALA H C 1
ATOM 16114 O O . ALA H 1 106 ? -6.157 14.272 -9.818 1.00 18.95 240 ALA H O 1
ATOM 16124 N N . LEU H 1 108 ? -3.170 13.397 -8.582 1.00 21.67 242 LEU H N 1
ATOM 16125 C CA . LEU H 1 108 ? -1.932 14.106 -8.890 1.00 22.01 242 LEU H CA 1
ATOM 16126 C C . LEU H 1 108 ? -2.140 15.238 -9.892 1.00 22.19 242 LEU H C 1
ATOM 16127 O O . LEU H 1 108 ? -1.511 16.286 -9.778 1.00 23.51 242 LEU H O 1
ATOM 16132 N N . GLU H 1 109 ? -3.029 15.034 -10.861 1.00 23.86 243 GLU H N 1
ATOM 16133 C CA . GLU H 1 109 ? -3.302 16.044 -11.888 1.00 25.81 243 GLU H CA 1
ATOM 16134 C C . GLU H 1 109 ? -4.120 17.239 -11.409 1.00 24.02 243 GLU H C 1
ATOM 16135 O O . GLU H 1 109 ? -3.815 18.376 -11.758 1.00 24.43 243 GLU H O 1
ATOM 16141 N N . LEU H 1 110 ? -5.167 16.979 -10.630 1.00 23.77 244 LEU H N 1
ATOM 16142 C CA . LEU H 1 110 ? -6.050 18.042 -10.129 1.00 22.14 244 LEU H CA 1
ATOM 16143 C C . LEU H 1 110 ? -5.337 18.954 -9.133 1.00 21.22 244 LEU H C 1
ATOM 16144 O O . LEU H 1 110 ? -4.939 18.522 -8.058 1.00 21.98 244 LEU H O 1
ATOM 16149 N N . ASP H 1 111 ? -5.201 20.227 -9.484 1.00 20.75 245 ASP H N 1
ATOM 16150 C CA . ASP H 1 111 ? -4.487 21.178 -8.641 1.00 21.46 245 ASP H CA 1
ATOM 16151 C C . ASP H 1 111 ? -4.992 21.444 -7.225 1.00 20.25 245 ASP H C 1
ATOM 16152 O O . ASP H 1 111 ? -4.188 21.731 -6.340 1.00 19.38 245 ASP H O 1
ATOM 16157 N N . LYS H 1 112 ? -6.301 21.366 -7.001 1.00 17.56 246 LYS H N 1
ATOM 16158 C CA . LYS H 1 112 ? -6.840 21.624 -5.665 1.00 17.57 246 LYS H CA 1
ATOM 16159 C C . LYS H 1 112 ? -6.834 20.383 -4.784 1.00 17.12 246 LYS H C 1
ATOM 16160 O O . LYS H 1 112 ? -7.101 20.454 -3.584 1.00 17.00 246 LYS H O 1
ATOM 16166 N N . VAL H 1 113 ? -6.549 19.235 -5.378 1.00 14.91 247 VAL H N 1
ATOM 16167 C CA . VAL H 1 113 ? -6.501 18.016 -4.597 1.00 14.28 247 VAL H CA 1
ATOM 16168 C C . VAL H 1 113 ? -5.109 17.970 -3.975 1.00 16.32 247 VAL H C 1
ATOM 16169 O O . VAL H 1 113 ? -4.101 18.036 -4.690 1.00 12.80 247 VAL H O 1
ATOM 16173 N N . VAL H 1 114 ? -5.042 17.882 -2.649 1.00 14.39 248 VAL H N 1
ATOM 16174 C CA . VAL H 1 114 ? -3.738 17.827 -2.005 1.00 14.71 248 VAL H CA 1
ATOM 16175 C C . VAL H 1 114 ? -3.119 16.451 -2.243 1.00 15.27 248 VAL H C 1
ATOM 16176 O O . VAL H 1 114 ? -3.820 15.450 -2.220 1.00 13.76 248 VAL H O 1
ATOM 16180 N N . LYS H 1 115 ? -1.807 16.414 -2.487 1.00 14.69 249 LYS H N 1
ATOM 16181 C CA . LYS H 1 115 ? -1.091 15.168 -2.765 1.00 16.22 249 LYS H CA 1
ATOM 16182 C C . LYS H 1 115 ? -0.853 14.372 -1.496 1.00 16.11 249 LYS H C 1
ATOM 16183 O O . LYS H 1 115 ? 0.271 13.983 -1.185 1.00 16.85 249 LYS H O 1
ATOM 16189 N N . TYR H 1 116 ? -1.944 14.117 -0.792 1.00 15.71 250 TYR H N 1
ATOM 16190 C CA . TYR H 1 116 ? -1.952 13.400 0.470 1.00 15.32 250 TYR H CA 1
ATOM 16191 C C . TYR H 1 116 ? -2.625 12.051 0.239 1.00 16.36 250 TYR H C 1
ATOM 16192 O O . TYR H 1 116 ? -3.800 11.987 -0.141 1.00 13.50 250 TYR H O 1
ATOM 16201 N N . PHE H 1 117 ? -1.878 10.977 0.472 1.00 15.88 251 PHE H N 1
ATOM 16202 C CA . PHE H 1 117 ? -2.402 9.642 0.258 1.00 17.36 251 PHE H CA 1
ATOM 16203 C C . PHE H 1 117 ? -2.544 8.839 1.524 1.00 17.65 251 PHE H C 1
ATOM 16204 O O . PHE H 1 117 ? -1.564 8.331 2.057 1.00 18.69 251 PHE H O 1
ATOM 16212 N N . ASP H 1 118 ? -3.783 8.728 1.993 1.00 18.63 252 ASP H N 1
ATOM 16213 C CA . ASP H 1 118 ? -4.101 7.987 3.205 1.00 19.19 252 ASP H CA 1
ATOM 16214 C C . ASP H 1 118 ? -4.470 6.570 2.778 1.00 19.57 252 ASP H C 1
ATOM 16215 O O . ASP H 1 118 ? -5.618 6.288 2.432 1.00 17.74 252 ASP H O 1
ATOM 16220 N N . VAL H 1 119 ? -3.479 5.684 2.800 1.00 21.35 253 VAL H N 1
ATOM 16221 C CA . VAL H 1 119 ? -3.678 4.306 2.376 1.00 21.21 253 VAL H CA 1
ATOM 16222 C C . VAL H 1 119 ? -3.016 3.303 3.315 1.00 21.70 253 VAL H C 1
ATOM 16223 O O . VAL H 1 119 ? -1.832 2.989 3.184 1.00 21.21 253 VAL H O 1
ATOM 16227 N N . PRO H 1 120 ? -3.778 2.796 4.295 1.00 22.62 254 PRO H N 1
ATOM 16228 C CA . PRO H 1 120 ? -3.258 1.824 5.256 1.00 23.67 254 PRO H CA 1
ATOM 16229 C C . PRO H 1 120 ? -3.018 0.473 4.589 1.00 25.45 254 PRO H C 1
ATOM 16230 O O . PRO H 1 120 ? -3.950 -0.153 4.083 1.00 26.51 254 PRO H O 1
ATOM 16234 N N . VAL H 1 121 ? -1.764 0.033 4.592 1.00 24.43 255 VAL H N 1
ATOM 16235 C CA . VAL H 1 121 ? -1.396 -1.232 3.974 1.00 24.62 255 VAL H CA 1
ATOM 16236 C C . VAL H 1 121 ? -1.416 -2.412 4.941 1.00 25.15 255 VAL H C 1
ATOM 16237 O O . VAL H 1 121 ? -1.341 -3.562 4.514 1.00 26.49 255 VAL H O 1
ATOM 16241 N N . GLN H 1 122 ? -1.512 -2.126 6.237 1.00 26.07 256 GLN H N 1
ATOM 16242 C CA . GLN H 1 122 ? -1.587 -3.170 7.257 1.00 26.71 256 GLN H CA 1
ATOM 16243 C C . GLN H 1 122 ? -0.296 -3.948 7.524 1.00 27.59 256 GLN H C 1
ATOM 16244 O O . GLN H 1 122 ? 0.041 -4.210 8.678 1.00 28.21 256 GLN H O 1
ATOM 16250 N N . HIS H 1 123 ? 0.421 -4.337 6.473 1.00 27.63 257 HIS H N 1
ATOM 16251 C CA . HIS H 1 123 ? 1.657 -5.091 6.672 1.00 27.63 257 HIS H CA 1
ATOM 16252 C C . HIS H 1 123 ? 2.534 -5.077 5.425 1.00 28.85 257 HIS H C 1
ATOM 16253 O O . HIS H 1 123 ? 2.121 -4.586 4.374 1.00 28.02 257 HIS H O 1
ATOM 16260 N N . GLY H 1 124 ? 3.748 -5.608 5.550 1.00 29.32 258 GLY H N 1
ATOM 16261 C CA . GLY H 1 124 ? 4.669 -5.627 4.426 1.00 30.08 258 GLY H CA 1
ATOM 16262 C C . GLY H 1 124 ? 5.052 -7.024 3.982 1.00 31.67 258 GLY H C 1
ATOM 16263 O O . GLY H 1 124 ? 5.635 -7.208 2.914 1.00 32.16 258 GLY H O 1
ATOM 16264 N N . SER H 1 125 ? 4.725 -8.009 4.809 1.00 32.71 259 SER H N 1
ATOM 16265 C CA . SER H 1 125 ? 5.024 -9.404 4.509 1.00 35.03 259 SER H CA 1
ATOM 16266 C C . SER H 1 125 ? 3.896 -10.002 3.671 1.00 35.58 259 SER H C 1
ATOM 16267 O O . SER H 1 125 ? 2.732 -9.923 4.057 1.00 35.35 259 SER H O 1
ATOM 16270 N N . ASP H 1 126 ? 4.239 -10.598 2.531 1.00 36.93 260 ASP H N 1
ATOM 16271 C CA . ASP H 1 126 ? 3.234 -11.200 1.656 1.00 39.09 260 ASP H CA 1
ATOM 16272 C C . ASP H 1 126 ? 2.435 -12.286 2.369 1.00 38.95 260 ASP H C 1
ATOM 16273 O O . ASP H 1 126 ? 1.228 -12.411 2.170 1.00 39.60 260 ASP H O 1
ATOM 16278 N N . LYS H 1 127 ? 3.112 -13.068 3.201 1.00 39.88 261 LYS H N 1
ATOM 16279 C CA . LYS H 1 127 ? 2.455 -14.138 3.939 1.00 40.17 261 LYS H CA 1
ATOM 16280 C C . LYS H 1 127 ? 1.361 -13.569 4.836 1.00 40.39 261 LYS H C 1
ATOM 16281 O O . LYS H 1 127 ? 0.251 -14.093 4.885 1.00 40.04 261 LYS H O 1
ATOM 16287 N N . ILE H 1 128 ? 1.678 -12.486 5.538 1.00 40.30 262 ILE H N 1
ATOM 16288 C CA . ILE H 1 128 ? 0.722 -11.849 6.437 1.00 40.45 262 ILE H CA 1
ATOM 16289 C C . ILE H 1 128 ? -0.376 -11.135 5.662 1.00 40.51 262 ILE H C 1
ATOM 16290 O O . ILE H 1 128 ? -1.541 -11.156 6.059 1.00 40.67 262 ILE H O 1
ATOM 16295 N N . LEU H 1 129 ? 0.003 -10.496 4.560 1.00 40.04 263 LEU H N 1
ATOM 16296 C CA . LEU H 1 129 ? -0.951 -9.783 3.725 1.00 40.52 263 LEU H CA 1
ATOM 16297 C C . LEU H 1 129 ? -2.077 -10.715 3.290 1.00 41.55 263 LEU H C 1
ATOM 16298 O O . LEU H 1 129 ? -3.254 -10.397 3.464 1.00 40.48 263 LEU H O 1
ATOM 16303 N N . LYS H 1 130 ? -1.710 -11.866 2.731 1.00 42.70 264 LYS H N 1
ATOM 16304 C CA . LYS H 1 130 ? -2.693 -12.847 2.275 1.00 44.67 264 LYS H CA 1
ATOM 16305 C C . LYS H 1 130 ? -3.550 -13.340 3.434 1.00 44.84 264 LYS H C 1
ATOM 16306 O O . LYS H 1 130 ? -4.755 -13.543 3.281 1.00 45.75 264 LYS H O 1
ATOM 16312 N N . LEU H 1 131 ? -2.928 -13.530 4.592 1.00 45.48 265 LEU H N 1
ATOM 16313 C CA . LEU H 1 131 ? -3.649 -13.990 5.774 1.00 45.51 265 LEU H CA 1
ATOM 16314 C C . LEU H 1 131 ? -4.672 -12.964 6.243 1.00 45.98 265 LEU H C 1
ATOM 16315 O O . LEU H 1 131 ? -5.636 -13.309 6.926 1.00 45.63 265 LEU H O 1
ATOM 16328 N N . GLY H 1 133 ? -6.308 -11.088 4.089 1.00 42.80 267 GLY H N 1
ATOM 16329 C CA . GLY H 1 133 ? -7.276 -10.938 3.019 1.00 42.00 267 GLY H CA 1
ATOM 16330 C C . GLY H 1 133 ? -6.856 -9.919 1.980 1.00 41.62 267 GLY H C 1
ATOM 16331 O O . GLY H 1 133 ? -7.637 -9.566 1.097 1.00 42.01 267 GLY H O 1
ATOM 16332 N N . ARG H 1 134 ? -5.619 -9.444 2.082 1.00 40.68 268 ARG H N 1
ATOM 16333 C CA . ARG H 1 134 ? -5.098 -8.462 1.142 1.00 40.29 268 ARG H CA 1
ATOM 16334 C C . ARG H 1 134 ? -4.770 -9.107 -0.196 1.00 39.84 268 ARG H C 1
ATOM 16335 O O . ARG H 1 134 ? -4.225 -10.208 -0.245 1.00 40.31 268 ARG H O 1
ATOM 16343 N N . THR H 1 135 ? -5.098 -8.408 -1.277 1.00 38.14 269 THR H N 1
ATOM 16344 C CA . THR H 1 135 ? -4.859 -8.912 -2.622 1.00 37.89 269 THR H CA 1
ATOM 16345 C C . THR H 1 135 ? -3.492 -8.528 -3.180 1.00 36.76 269 THR H C 1
ATOM 16346 O O . THR H 1 135 ? -2.672 -9.398 -3.469 1.00 36.79 269 THR H O 1
ATOM 16350 N N . LYS H 1 136 ? -3.248 -7.230 -3.335 1.00 34.64 270 LYS H N 1
ATOM 16351 C CA . LYS H 1 136 ? -1.974 -6.764 -3.865 1.00 33.55 270 LYS H CA 1
ATOM 16352 C C . LYS H 1 136 ? -0.811 -7.220 -2.984 1.00 32.83 270 LYS H C 1
ATOM 16353 O O . LYS H 1 136 ? -0.928 -7.272 -1.758 1.00 33.57 270 LYS H O 1
ATOM 16359 N N . SER H 1 137 ? 0.312 -7.545 -3.616 1.00 31.88 271 SER H N 1
ATOM 16360 C CA . SER H 1 137 ? 1.497 -8.012 -2.896 1.00 31.70 271 SER H CA 1
ATOM 16361 C C . SER H 1 137 ? 2.367 -6.845 -2.446 1.00 31.07 271 SER H C 1
ATOM 16362 O O . SER H 1 137 ? 2.203 -5.721 -2.920 1.00 30.80 271 SER H O 1
ATOM 16365 N N . SER H 1 138 ? 3.307 -7.117 -1.547 1.00 32.29 272 SER H N 1
ATOM 16366 C CA . SER H 1 138 ? 4.198 -6.071 -1.059 1.00 32.77 272 SER H CA 1
ATOM 16367 C C . SER H 1 138 ? 4.907 -5.429 -2.248 1.00 31.90 272 SER H C 1
ATOM 16368 O O . SER H 1 138 ? 5.067 -4.212 -2.306 1.00 30.01 272 SER H O 1
ATOM 16371 N N . GLU H 1 139 ? 5.312 -6.257 -3.205 1.00 32.55 273 GLU H N 1
ATOM 16372 C CA . GLU H 1 139 ? 5.996 -5.777 -4.400 1.00 32.14 273 GLU H CA 1
ATOM 16373 C C . GLU H 1 139 ? 5.109 -4.789 -5.147 1.00 31.23 273 GLU H C 1
ATOM 16374 O O . GLU H 1 139 ? 5.565 -3.731 -5.581 1.00 31.08 273 GLU H O 1
ATOM 16380 N N . GLU H 1 140 ? 3.837 -5.141 -5.302 1.00 31.20 274 GLU H N 1
ATOM 16381 C CA . GLU H 1 140 ? 2.899 -4.274 -6.007 1.00 30.88 274 GLU H CA 1
ATOM 16382 C C . GLU H 1 140 ? 2.667 -2.986 -5.226 1.00 28.81 274 GLU H C 1
ATOM 16383 O O . GLU H 1 140 ? 2.649 -1.895 -5.802 1.00 29.59 274 GLU H O 1
ATOM 16389 N N . LEU H 1 141 ? 2.483 -3.122 -3.917 1.00 25.62 275 LEU H N 1
ATOM 16390 C CA . LEU H 1 141 ? 2.265 -1.965 -3.053 1.00 25.22 275 LEU H CA 1
ATOM 16391 C C . LEU H 1 141 ? 3.431 -0.985 -3.186 1.00 24.62 275 LEU H C 1
ATOM 16392 O O . LEU H 1 141 ? 3.226 0.221 -3.334 1.00 24.57 275 LEU H O 1
ATOM 16397 N N . LYS H 1 142 ? 4.653 -1.510 -3.157 1.00 24.22 276 LYS H N 1
ATOM 16398 C CA . LYS H 1 142 ? 5.848 -0.678 -3.283 1.00 23.49 276 LYS H CA 1
ATOM 16399 C C . LYS H 1 142 ? 5.936 -0.039 -4.659 1.00 23.23 276 LYS H C 1
ATOM 16400 O O . LYS H 1 142 ? 6.324 1.126 -4.794 1.00 19.23 276 LYS H O 1
ATOM 16406 N N . LYS H 1 143 ? 5.581 -0.809 -5.684 1.00 23.64 277 LYS H N 1
ATOM 16407 C CA . LYS H 1 143 ? 5.607 -0.309 -7.054 1.00 25.36 277 LYS H CA 1
ATOM 16408 C C . LYS H 1 143 ? 4.639 0.867 -7.161 1.00 24.04 277 LYS H C 1
ATOM 16409 O O . LYS H 1 143 ? 4.958 1.911 -7.733 1.00 23.51 277 LYS H O 1
ATOM 16423 N N . LEU H 1 145 ? 3.275 2.836 -4.667 1.00 22.54 279 LEU H N 1
ATOM 16424 C CA . LEU H 1 145 ? 3.725 3.962 -3.862 1.00 22.08 279 LEU H CA 1
ATOM 16425 C C . LEU H 1 145 ? 4.941 4.672 -4.451 1.00 22.26 279 LEU H C 1
ATOM 16426 O O . LEU H 1 145 ? 4.994 5.903 -4.469 1.00 21.34 279 LEU H O 1
ATOM 16431 N N . SER H 1 146 ? 5.915 3.913 -4.947 1.00 23.07 280 SER H N 1
ATOM 16432 C CA . SER H 1 146 ? 7.103 4.543 -5.525 1.00 24.16 280 SER H CA 1
ATOM 16433 C C . SER H 1 146 ? 6.706 5.337 -6.768 1.00 24.87 280 SER H C 1
ATOM 16434 O O . SER H 1 146 ? 7.271 6.396 -7.057 1.00 25.18 280 SER H O 1
ATOM 16437 N N . SER H 1 147 ? 5.723 4.820 -7.498 1.00 24.12 281 SER H N 1
ATOM 16438 C CA . SER H 1 147 ? 5.237 5.474 -8.709 1.00 26.22 281 SER H CA 1
ATOM 16439 C C . SER H 1 147 ? 4.727 6.876 -8.390 1.00 25.27 281 SER H C 1
ATOM 16440 O O . SER H 1 147 ? 5.002 7.833 -9.116 1.00 25.76 281 SER H O 1
ATOM 16443 N N . ILE H 1 148 ? 3.965 6.983 -7.306 1.00 24.31 282 ILE H N 1
ATOM 16444 C CA . ILE H 1 148 ? 3.418 8.265 -6.870 1.00 22.84 282 ILE H CA 1
ATOM 16445 C C . ILE H 1 148 ? 4.565 9.229 -6.563 1.00 22.22 282 ILE H C 1
ATOM 16446 O O . ILE H 1 148 ? 4.591 10.356 -7.057 1.00 19.96 282 ILE H O 1
ATOM 16451 N N . ARG H 1 149 ? 5.511 8.770 -5.747 1.00 21.61 283 ARG H N 1
ATOM 16452 C CA . ARG H 1 149 ? 6.662 9.581 -5.367 1.00 23.75 283 ARG H CA 1
ATOM 16453 C C . ARG H 1 149 ? 7.489 10.038 -6.571 1.00 25.54 283 ARG H C 1
ATOM 16454 O O . ARG H 1 149 ? 7.997 11.161 -6.586 1.00 27.04 283 ARG H O 1
ATOM 16462 N N . GLU H 1 150 ? 7.620 9.180 -7.579 1.00 27.70 284 GLU H N 1
ATOM 16463 C CA . GLU H 1 150 ? 8.386 9.534 -8.777 1.00 29.77 284 GLU H CA 1
ATOM 16464 C C . GLU H 1 150 ? 7.759 10.720 -9.502 1.00 29.43 284 GLU H C 1
ATOM 16465 O O . GLU H 1 150 ? 8.464 11.594 -10.004 1.00 29.91 284 GLU H O 1
ATOM 16471 N N . ARG H 1 151 ? 6.433 10.753 -9.552 1.00 28.43 285 ARG H N 1
ATOM 16472 C CA . ARG H 1 151 ? 5.733 11.845 -10.216 1.00 27.19 285 ARG H CA 1
ATOM 16473 C C . ARG H 1 151 ? 5.630 13.092 -9.349 1.00 27.01 285 ARG H C 1
ATOM 16474 O O . ARG H 1 151 ? 5.607 14.208 -9.864 1.00 25.02 285 ARG H O 1
ATOM 16482 N N . PHE H 1 152 ? 5.561 12.898 -8.036 1.00 25.98 286 PHE H N 1
ATOM 16483 C CA . PHE H 1 152 ? 5.458 14.019 -7.109 1.00 26.44 286 PHE H CA 1
ATOM 16484 C C . PHE H 1 152 ? 6.282 13.697 -5.860 1.00 25.85 286 PHE H C 1
ATOM 16485 O O . PHE H 1 152 ? 5.779 13.107 -4.905 1.00 26.56 286 PHE H O 1
ATOM 16493 N N . PRO H 1 153 ? 7.571 14.075 -5.864 1.00 25.33 287 PRO H N 1
ATOM 16494 C CA . PRO H 1 153 ? 8.497 13.837 -4.749 1.00 25.07 287 PRO H CA 1
ATOM 16495 C C . PRO H 1 153 ? 7.992 14.220 -3.353 1.00 22.90 287 PRO H C 1
ATOM 16496 O O . PRO H 1 153 ? 8.291 13.532 -2.383 1.00 22.71 287 PRO H O 1
ATOM 16500 N N . ASP H 1 154 ? 7.236 15.309 -3.242 1.00 23.22 288 ASP H N 1
ATOM 16501 C CA . ASP H 1 154 ? 6.731 15.721 -1.926 1.00 23.70 288 ASP H CA 1
ATOM 16502 C C . ASP H 1 154 ? 5.446 15.009 -1.503 1.00 22.53 288 ASP H C 1
ATOM 16503 O O . ASP H 1 154 ? 4.869 15.337 -0.467 1.00 20.42 288 ASP H O 1
ATOM 16508 N N . ALA H 1 155 ? 5.000 14.037 -2.291 1.00 20.91 289 ALA H N 1
ATOM 16509 C CA . ALA H 1 155 ? 3.770 13.321 -1.970 1.00 19.64 289 ALA H CA 1
ATOM 16510 C C . ALA H 1 155 ? 3.764 12.772 -0.548 1.00 18.70 289 ALA H C 1
ATOM 16511 O O . ALA H 1 155 ? 4.697 12.080 -0.129 1.00 18.63 289 ALA H O 1
ATOM 16513 N N . VAL H 1 156 ? 2.708 13.079 0.197 1.00 17.52 290 VAL H N 1
ATOM 16514 C CA . VAL H 1 156 ? 2.600 12.578 1.554 1.00 15.68 290 VAL H CA 1
ATOM 16515 C C . VAL H 1 156 ? 1.923 11.209 1.511 1.00 16.56 290 VAL H C 1
ATOM 16516 O O . VAL H 1 156 ? 0.826 11.051 0.953 1.00 13.99 290 VAL H O 1
ATOM 16520 N N . LEU H 1 157 ? 2.613 10.216 2.067 1.00 14.20 291 LEU H N 1
ATOM 16521 C CA . LEU H 1 157 ? 2.123 8.843 2.126 1.00 14.68 291 LEU H CA 1
ATOM 16522 C C . LEU H 1 157 ? 1.882 8.537 3.596 1.00 15.80 291 LEU H C 1
ATOM 16523 O O . LEU H 1 157 ? 2.795 8.614 4.426 1.00 15.27 291 LEU H O 1
ATOM 16528 N N . ARG H 1 158 ? 0.641 8.190 3.905 1.00 13.37 292 ARG H N 1
ATOM 16529 C CA . ARG H 1 158 ? 0.218 7.916 5.265 1.00 15.19 292 ARG H CA 1
ATOM 16530 C C . ARG H 1 158 ? -0.364 6.523 5.333 1.00 16.69 292 ARG H C 1
ATOM 16531 O O . ARG H 1 158 ? -1.216 6.152 4.519 1.00 18.39 292 ARG H O 1
ATOM 16539 N N . THR H 1 159 ? 0.085 5.740 6.302 1.00 17.33 293 THR H N 1
ATOM 16540 C CA . THR H 1 159 ? -0.419 4.386 6.391 1.00 21.39 293 THR H CA 1
ATOM 16541 C C . THR H 1 159 ? -0.563 3.897 7.820 1.00 21.49 293 THR H C 1
ATOM 16542 O O . THR H 1 159 ? -0.280 4.619 8.777 1.00 22.06 293 THR H O 1
ATOM 16546 N N . SER H 1 160 ? -1.027 2.664 7.947 1.00 22.76 294 SER H N 1
ATOM 16547 C CA . SER H 1 160 ? -1.240 2.038 9.239 1.00 24.88 294 SER H CA 1
ATOM 16548 C C . SER H 1 160 ? -0.734 0.595 9.157 1.00 24.95 294 SER H C 1
ATOM 16549 O O . SER H 1 160 ? -0.987 -0.102 8.174 1.00 24.66 294 SER H O 1
ATOM 16552 N N . ILE H 1 161 ? -0.012 0.157 10.183 1.00 26.07 295 ILE H N 1
ATOM 16553 C CA . ILE H 1 161 ? 0.530 -1.201 10.214 1.00 27.35 295 ILE H CA 1
ATOM 16554 C C . ILE H 1 161 ? 0.031 -1.974 11.433 1.00 28.71 295 ILE H C 1
ATOM 16555 O O . ILE H 1 161 ? -0.090 -1.417 12.524 1.00 30.09 295 ILE H O 1
ATOM 16560 N N . ILE H 1 162 ? -0.255 -3.259 11.244 1.00 29.95 296 ILE H N 1
ATOM 16561 C CA . ILE H 1 162 ? -0.731 -4.103 12.334 1.00 31.48 296 ILE H CA 1
ATOM 16562 C C . ILE H 1 162 ? 0.293 -5.185 12.654 1.00 34.24 296 ILE H C 1
ATOM 16563 O O . ILE H 1 162 ? 0.447 -6.143 11.896 1.00 35.33 296 ILE H O 1
ATOM 16568 N N . VAL H 1 163 ? 0.998 -5.032 13.770 1.00 35.69 297 VAL H N 1
ATOM 16569 C CA . VAL H 1 163 ? 1.991 -6.021 14.167 1.00 38.03 297 VAL H CA 1
ATOM 16570 C C . VAL H 1 163 ? 1.405 -6.952 15.217 1.00 40.21 297 VAL H C 1
ATOM 16571 O O . VAL H 1 163 ? 0.613 -6.530 16.059 1.00 39.71 297 VAL H O 1
ATOM 16575 N N . GLY H 1 164 ? 1.797 -8.221 15.162 1.00 42.03 298 GLY H N 1
ATOM 16576 C CA . GLY H 1 164 ? 1.296 -9.188 16.122 1.00 43.95 298 GLY H CA 1
ATOM 16577 C C . GLY H 1 164 ? 0.158 -10.022 15.574 1.00 45.46 298 GLY H C 1
ATOM 16578 O O . GLY H 1 164 ? -0.617 -10.605 16.331 1.00 45.86 298 GLY H O 1
ATOM 16579 N N . PHE H 1 165 ? 0.053 -10.078 14.252 1.00 46.67 299 PHE H N 1
ATOM 16580 C CA . PHE H 1 165 ? -0.995 -10.858 13.617 1.00 48.79 299 PHE H CA 1
ATOM 16581 C C . PHE H 1 165 ? -0.648 -12.338 13.748 1.00 50.16 299 PHE H C 1
ATOM 16582 O O . PHE H 1 165 ? 0.503 -12.730 13.551 1.00 50.49 299 PHE H O 1
ATOM 16590 N N . PRO H 1 166 ? -1.641 -13.178 14.083 1.00 51.23 300 PRO H N 1
ATOM 16591 C CA . PRO H 1 166 ? -1.440 -14.623 14.240 1.00 51.33 300 PRO H CA 1
ATOM 16592 C C . PRO H 1 166 ? -0.659 -15.237 13.084 1.00 51.54 300 PRO H C 1
ATOM 16593 O O . PRO H 1 166 ? -1.151 -15.305 11.958 1.00 52.21 300 PRO H O 1
ATOM 16597 N N . GLY H 1 167 ? 0.559 -15.685 13.368 1.00 51.22 301 GLY H N 1
ATOM 16598 C CA . GLY H 1 167 ? 1.376 -16.288 12.333 1.00 49.80 301 GLY H CA 1
ATOM 16599 C C . GLY H 1 167 ? 2.533 -15.405 11.913 1.00 49.06 301 GLY H C 1
ATOM 16600 O O . GLY H 1 167 ? 3.284 -15.748 10.999 1.00 49.11 301 GLY H O 1
ATOM 16601 N N . GLU H 1 168 ? 2.678 -14.264 12.581 1.00 48.25 302 GLU H N 1
ATOM 16602 C CA . GLU H 1 168 ? 3.757 -13.336 12.269 1.00 47.25 302 GLU H CA 1
ATOM 16603 C C . GLU H 1 168 ? 5.060 -13.853 12.862 1.00 46.67 302 GLU H C 1
ATOM 16604 O O . GLU H 1 168 ? 5.198 -13.953 14.081 1.00 46.88 302 GLU H O 1
ATOM 16610 N N . THR H 1 169 ? 6.013 -14.179 11.997 1.00 46.45 303 THR H N 1
ATOM 16611 C CA . THR H 1 169 ? 7.305 -14.686 12.446 1.00 46.29 303 THR H CA 1
ATOM 16612 C C . THR H 1 169 ? 8.375 -13.606 12.355 1.00 46.12 303 THR H C 1
ATOM 16613 O O . THR H 1 169 ? 8.148 -12.538 11.782 1.00 45.50 303 THR H O 1
ATOM 16617 N N . GLU H 1 170 ? 9.542 -13.891 12.922 1.00 45.38 304 GLU H N 1
ATOM 16618 C CA . GLU H 1 170 ? 10.653 -12.950 12.900 1.00 45.24 304 GLU H CA 1
ATOM 16619 C C . GLU H 1 170 ? 10.974 -12.535 11.469 1.00 44.14 304 GLU H C 1
ATOM 16620 O O . GLU H 1 170 ? 11.392 -11.404 11.227 1.00 43.15 304 GLU H O 1
ATOM 16626 N N . GLU H 1 171 ? 10.781 -13.449 10.521 1.00 43.17 305 GLU H N 1
ATOM 16627 C CA . GLU H 1 171 ? 11.060 -13.144 9.122 1.00 43.13 305 GLU H CA 1
ATOM 16628 C C . GLU H 1 171 ? 10.008 -12.223 8.519 1.00 41.77 305 GLU H C 1
ATOM 16629 O O . GLU H 1 171 ? 10.316 -11.411 7.644 1.00 41.53 305 GLU H O 1
ATOM 16635 N N . ASP H 1 172 ? 8.767 -12.354 8.981 1.00 40.12 306 ASP H N 1
ATOM 16636 C CA . ASP H 1 172 ? 7.687 -11.511 8.485 1.00 38.32 306 ASP H CA 1
ATOM 16637 C C . ASP H 1 172 ? 7.933 -10.078 8.956 1.00 37.16 306 ASP H C 1
ATOM 16638 O O . ASP H 1 172 ? 7.806 -9.130 8.181 1.00 37.53 306 ASP H O 1
ATOM 16643 N N . PHE H 1 173 ? 8.289 -9.930 10.230 1.00 35.65 307 PHE H N 1
ATOM 16644 C CA . PHE H 1 173 ? 8.549 -8.614 10.800 1.00 33.74 307 PHE H CA 1
ATOM 16645 C C . PHE H 1 173 ? 9.794 -8.020 10.160 1.00 33.17 307 PHE H C 1
ATOM 16646 O O . PHE H 1 173 ? 9.885 -6.811 9.946 1.00 33.07 307 PHE H O 1
ATOM 16654 N N . GLU H 1 174 ? 10.753 -8.880 9.843 1.00 31.82 308 GLU H N 1
ATOM 16655 C CA . GLU H 1 174 ? 11.982 -8.427 9.220 1.00 30.38 308 GLU H CA 1
ATOM 16656 C C . GLU H 1 174 ? 11.639 -7.893 7.832 1.00 28.98 308 GLU H C 1
ATOM 16657 O O . GLU H 1 174 ? 12.144 -6.852 7.406 1.00 25.64 308 GLU H O 1
ATOM 16663 N N . GLU H 1 175 ? 10.761 -8.607 7.135 1.00 27.60 309 GLU H N 1
ATOM 16664 C CA . GLU H 1 175 ? 10.342 -8.198 5.803 1.00 26.99 309 GLU H CA 1
ATOM 16665 C C . GLU H 1 175 ? 9.571 -6.887 5.894 1.00 25.44 309 GLU H C 1
ATOM 16666 O O . GLU H 1 175 ? 9.653 -6.038 5.005 1.00 25.10 309 GLU H O 1
ATOM 16672 N N . LEU H 1 176 ? 8.820 -6.729 6.977 1.00 23.91 310 LEU H N 1
ATOM 16673 C CA . LEU H 1 176 ? 8.040 -5.515 7.192 1.00 24.56 310 LEU H CA 1
ATOM 16674 C C . LEU H 1 176 ? 8.961 -4.310 7.372 1.00 25.28 310 LEU H C 1
ATOM 16675 O O . LEU H 1 176 ? 8.712 -3.238 6.813 1.00 23.48 310 LEU H O 1
ATOM 16680 N N . LYS H 1 177 ? 10.032 -4.496 8.146 1.00 24.05 311 LYS H N 1
ATOM 16681 C CA . LYS H 1 177 ? 10.989 -3.423 8.403 1.00 24.07 311 LYS H CA 1
ATOM 16682 C C . LYS H 1 177 ? 11.664 -2.904 7.135 1.00 24.62 311 LYS H C 1
ATOM 16683 O O . LYS H 1 177 ? 11.833 -1.696 6.968 1.00 23.87 311 LYS H O 1
ATOM 16689 N N . GLN H 1 178 ? 12.048 -3.794 6.229 1.00 25.43 312 GLN H N 1
ATOM 16690 C CA . GLN H 1 178 ? 12.685 -3.318 5.005 1.00 26.92 312 GLN H CA 1
ATOM 16691 C C . GLN H 1 178 ? 11.608 -2.712 4.110 1.00 24.83 312 GLN H C 1
ATOM 16692 O O . GLN H 1 178 ? 11.886 -1.862 3.263 1.00 22.86 312 GLN H O 1
ATOM 16698 N N . PHE H 1 179 ? 10.370 -3.145 4.336 1.00 24.02 313 PHE H N 1
ATOM 16699 C CA . PHE H 1 179 ? 9.214 -2.665 3.586 1.00 23.07 313 PHE H CA 1
ATOM 16700 C C . PHE H 1 179 ? 9.005 -1.180 3.891 1.00 22.28 313 PHE H C 1
ATOM 16701 O O . PHE H 1 179 ? 8.890 -0.351 2.984 1.00 20.41 313 PHE H O 1
ATOM 16709 N N . VAL H 1 180 ? 8.959 -0.848 5.178 1.00 21.98 314 VAL H N 1
ATOM 16710 C CA . VAL H 1 180 ? 8.773 0.539 5.594 1.00 21.84 314 VAL H CA 1
ATOM 16711 C C . VAL H 1 180 ? 10.017 1.369 5.288 1.00 22.39 314 VAL H C 1
ATOM 16712 O O . VAL H 1 180 ? 9.931 2.577 5.073 1.00 20.40 314 VAL H O 1
ATOM 16716 N N . GLU H 1 181 ? 11.174 0.710 5.256 1.00 22.98 315 GLU H N 1
ATOM 16717 C CA . GLU H 1 181 ? 12.427 1.393 4.966 1.00 24.94 315 GLU H CA 1
ATOM 16718 C C . GLU H 1 181 ? 12.527 1.751 3.489 1.00 25.54 315 GLU H C 1
ATOM 16719 O O . GLU H 1 181 ? 13.102 2.776 3.126 1.00 26.09 315 GLU H O 1
ATOM 16725 N N . GLU H 1 182 ? 11.961 0.911 2.632 1.00 25.40 316 GLU H N 1
ATOM 16726 C CA . GLU H 1 182 ? 12.023 1.177 1.201 1.00 25.73 316 GLU H CA 1
ATOM 16727 C C . GLU H 1 182 ? 11.016 2.247 0.769 1.00 22.79 316 GLU H C 1
ATOM 16728 O O . GLU H 1 182 ? 11.337 3.127 -0.027 1.00 22.33 316 GLU H O 1
ATOM 16734 N N . ILE H 1 183 ? 9.805 2.181 1.309 1.00 22.40 317 ILE H N 1
ATOM 16735 C CA . ILE H 1 183 ? 8.759 3.138 0.950 1.00 21.99 317 ILE H CA 1
ATOM 16736 C C . ILE H 1 183 ? 8.971 4.538 1.533 1.00 21.57 317 ILE H C 1
ATOM 16737 O O . ILE H 1 183 ? 8.772 5.539 0.841 1.00 17.51 317 ILE H O 1
ATOM 16742 N N . GLN H 1 184 ? 9.386 4.615 2.796 1.00 18.80 318 GLN H N 1
ATOM 16743 C CA . GLN H 1 184 ? 9.616 5.910 3.433 1.00 17.86 318 GLN H CA 1
ATOM 16744 C C . GLN H 1 184 ? 8.308 6.696 3.559 1.00 18.02 318 GLN H C 1
ATOM 16745 O O . GLN H 1 184 ? 8.164 7.772 2.983 1.00 17.28 318 GLN H O 1
ATOM 16751 N N . PHE H 1 185 ? 7.358 6.135 4.305 1.00 19.59 319 PHE H N 1
ATOM 16752 C CA . PHE H 1 185 ? 6.066 6.773 4.545 1.00 19.40 319 PHE H CA 1
ATOM 16753 C C . PHE H 1 185 ? 6.339 8.038 5.346 1.00 20.86 319 PHE H C 1
ATOM 16754 O O . PHE H 1 185 ? 7.267 8.070 6.160 1.00 19.57 319 PHE H O 1
ATOM 16762 N N . ASP H 1 186 ? 5.537 9.073 5.125 1.00 19.82 320 ASP H N 1
ATOM 16763 C CA . ASP H 1 186 ? 5.696 10.318 5.866 1.00 21.02 320 ASP H CA 1
ATOM 16764 C C . ASP H 1 186 ? 5.095 10.123 7.249 1.00 20.60 320 ASP H C 1
ATOM 16765 O O . ASP H 1 186 ? 5.593 10.655 8.237 1.00 20.53 320 ASP H O 1
ATOM 16770 N N . LYS H 1 187 ? 4.006 9.361 7.296 1.00 21.70 321 LYS H N 1
ATOM 16771 C CA . LYS H 1 187 ? 3.279 9.102 8.533 1.00 22.39 321 LYS H CA 1
ATOM 16772 C C . LYS H 1 187 ? 2.841 7.645 8.584 1.00 23.41 321 LYS H C 1
ATOM 16773 O O . LYS H 1 187 ? 2.309 7.106 7.609 1.00 23.01 321 LYS H O 1
ATOM 16779 N N . LEU H 1 188 ? 3.040 7.008 9.731 1.00 23.76 322 LEU H N 1
ATOM 16780 C CA . LEU H 1 188 ? 2.676 5.610 9.862 1.00 24.38 322 LEU H CA 1
ATOM 16781 C C . LEU H 1 188 ? 2.346 5.208 11.294 1.00 25.15 322 LEU H C 1
ATOM 16782 O O . LEU H 1 188 ? 3.141 5.415 12.213 1.00 24.88 322 LEU H O 1
ATOM 16787 N N . GLY H 1 189 ? 1.163 4.630 11.474 1.00 24.27 323 GLY H N 1
ATOM 16788 C CA . GLY H 1 189 ? 0.754 4.178 12.788 1.00 25.10 323 GLY H CA 1
ATOM 16789 C C . GLY H 1 189 ? 0.961 2.679 12.882 1.00 26.92 323 GLY H C 1
ATOM 16790 O O . GLY H 1 189 ? 0.838 1.966 11.885 1.00 26.35 323 GLY H O 1
ATOM 16791 N N . ALA H 1 190 ? 1.290 2.196 14.074 1.00 29.23 324 ALA H N 1
ATOM 16792 C CA . ALA H 1 190 ? 1.506 0.770 14.285 1.00 32.38 324 ALA H CA 1
ATOM 16793 C C . ALA H 1 190 ? 0.667 0.309 15.469 1.00 33.98 324 ALA H C 1
ATOM 16794 O O . ALA H 1 190 ? 0.831 0.812 16.581 1.00 33.54 324 ALA H O 1
ATOM 16796 N N . PHE H 1 191 ? -0.232 -0.642 15.221 1.00 36.19 325 PHE H N 1
ATOM 16797 C CA . PHE H 1 191 ? -1.111 -1.174 16.261 1.00 40.05 325 PHE H CA 1
ATOM 16798 C C . PHE H 1 191 ? -0.890 -2.672 16.466 1.00 41.58 325 PHE H C 1
ATOM 16799 O O . PHE H 1 191 ? -0.315 -3.348 15.609 1.00 41.19 325 PHE H O 1
ATOM 16807 N N . VAL H 1 192 ? -1.357 -3.183 17.603 1.00 44.09 326 VAL H N 1
ATOM 16808 C CA . VAL H 1 192 ? -1.225 -4.601 17.938 1.00 46.05 326 VAL H CA 1
ATOM 16809 C C . VAL H 1 192 ? -2.525 -5.351 17.657 1.00 47.89 326 VAL H C 1
ATOM 16810 O O . VAL H 1 192 ? -3.608 -4.859 17.963 1.00 47.74 326 VAL H O 1
ATOM 16814 N N . TYR H 1 193 ? -2.411 -6.541 17.073 1.00 50.69 327 TYR H N 1
ATOM 16815 C CA . TYR H 1 193 ? -3.582 -7.352 16.756 1.00 53.76 327 TYR H CA 1
ATOM 16816 C C . TYR H 1 193 ? -4.416 -7.619 18.005 1.00 55.03 327 TYR H C 1
ATOM 16817 O O . TYR H 1 193 ? -3.892 -7.636 19.119 1.00 55.35 327 TYR H O 1
ATOM 16826 N N . SER H 1 194 ? -5.714 -7.830 17.809 1.00 56.70 328 SER H N 1
ATOM 16827 C CA . SER H 1 194 ? -6.627 -8.099 18.914 1.00 58.33 328 SER H CA 1
ATOM 16828 C C . SER H 1 194 ? -7.882 -8.817 18.422 1.00 59.34 328 SER H C 1
ATOM 16829 O O . SER H 1 194 ? -8.416 -8.497 17.358 1.00 58.74 328 SER H O 1
ATOM 16832 N N . ASP H 1 195 ? -8.347 -9.785 19.206 1.00 60.98 329 ASP H N 1
ATOM 16833 C CA . ASP H 1 195 ? -9.536 -10.558 18.861 1.00 62.18 329 ASP H CA 1
ATOM 16834 C C . ASP H 1 195 ? -10.430 -10.774 20.079 1.00 62.54 329 ASP H C 1
ATOM 16835 O O . ASP H 1 195 ? -11.305 -9.958 20.374 1.00 62.99 329 ASP H O 1
ATOM 16840 N N . LYS H 1 207 ? -1.857 -17.346 17.703 1.00 60.44 341 LYS H N 1
ATOM 16841 C CA . LYS H 1 207 ? -0.541 -17.977 17.683 1.00 60.66 341 LYS H CA 1
ATOM 16842 C C . LYS H 1 207 ? 0.555 -16.963 18.012 1.00 61.04 341 LYS H C 1
ATOM 16843 O O . LYS H 1 207 ? 1.680 -17.336 18.349 1.00 61.43 341 LYS H O 1
ATOM 16849 N N . VAL H 1 208 ? 0.214 -15.681 17.919 1.00 61.22 342 VAL H N 1
ATOM 16850 C CA . VAL H 1 208 ? 1.155 -14.603 18.207 1.00 61.66 342 VAL H CA 1
ATOM 16851 C C . VAL H 1 208 ? 1.347 -14.431 19.713 1.00 62.19 342 VAL H C 1
ATOM 16852 O O . VAL H 1 208 ? 0.423 -14.655 20.497 1.00 63.15 342 VAL H O 1
ATOM 16856 N N . ASP H 1 209 ? 2.552 -14.031 20.108 1.00 62.46 343 ASP H N 1
ATOM 16857 C CA . ASP H 1 209 ? 2.878 -13.827 21.517 1.00 63.08 343 ASP H CA 1
ATOM 16858 C C . ASP H 1 209 ? 2.854 -12.343 21.876 1.00 63.66 343 ASP H C 1
ATOM 16859 O O . ASP H 1 209 ? 3.591 -11.546 21.299 1.00 64.12 343 ASP H O 1
ATOM 16864 N N . PRO H 1 210 ? 2.009 -11.956 22.846 1.00 64.36 344 PRO H N 1
ATOM 16865 C CA . PRO H 1 210 ? 1.895 -10.559 23.279 1.00 64.80 344 PRO H CA 1
ATOM 16866 C C . PRO H 1 210 ? 3.149 -10.011 23.965 1.00 65.19 344 PRO H C 1
ATOM 16867 O O . PRO H 1 210 ? 3.127 -8.916 24.523 1.00 65.14 344 PRO H O 1
ATOM 16871 N N . GLU H 1 211 ? 4.236 -10.774 23.919 1.00 66.22 345 GLU H N 1
ATOM 16872 C CA . GLU H 1 211 ? 5.495 -10.354 24.529 1.00 66.94 345 GLU H CA 1
ATOM 16873 C C . GLU H 1 211 ? 6.379 -9.653 23.502 1.00 67.00 345 GLU H C 1
ATOM 16874 O O . GLU H 1 211 ? 6.684 -8.468 23.635 1.00 67.34 345 GLU H O 1
ATOM 16888 N N . ALA H 1 213 ? 5.550 -8.942 20.616 1.00 62.13 347 ALA H N 1
ATOM 16889 C CA . ALA H 1 213 ? 4.697 -8.025 19.871 1.00 59.95 347 ALA H CA 1
ATOM 16890 C C . ALA H 1 213 ? 4.944 -6.570 20.260 1.00 58.57 347 ALA H C 1
ATOM 16891 O O . ALA H 1 213 ? 4.972 -5.687 19.403 1.00 58.12 347 ALA H O 1
ATOM 16893 N N . LYS H 1 214 ? 5.125 -6.327 21.554 1.00 56.44 348 LYS H N 1
ATOM 16894 C CA . LYS H 1 214 ? 5.363 -4.978 22.045 1.00 54.68 348 LYS H CA 1
ATOM 16895 C C . LYS H 1 214 ? 6.727 -4.490 21.556 1.00 52.90 348 LYS H C 1
ATOM 16896 O O . LYS H 1 214 ? 6.864 -3.353 21.104 1.00 53.08 348 LYS H O 1
ATOM 16902 N N . ARG H 1 215 ? 7.734 -5.354 21.647 1.00 49.57 349 ARG H N 1
ATOM 16903 C CA . ARG H 1 215 ? 9.075 -4.999 21.196 1.00 46.83 349 ARG H CA 1
ATOM 16904 C C . ARG H 1 215 ? 9.051 -4.624 19.719 1.00 44.45 349 ARG H C 1
ATOM 16905 O O . ARG H 1 215 ? 9.755 -3.709 19.291 1.00 44.07 349 ARG H O 1
ATOM 16913 N N . ARG H 1 216 ? 8.242 -5.340 18.942 1.00 41.53 350 ARG H N 1
ATOM 16914 C CA . ARG H 1 216 ? 8.128 -5.069 17.515 1.00 39.83 350 ARG H CA 1
ATOM 16915 C C . ARG H 1 216 ? 7.414 -3.745 17.276 1.00 38.32 350 ARG H C 1
ATOM 16916 O O . ARG H 1 216 ? 7.820 -2.958 16.421 1.00 37.27 350 ARG H O 1
ATOM 16924 N N . GLN H 1 217 ? 6.352 -3.497 18.035 1.00 36.37 351 GLN H N 1
ATOM 16925 C CA . GLN H 1 217 ? 5.606 -2.259 17.887 1.00 35.75 351 GLN H CA 1
ATOM 16926 C C . GLN H 1 217 ? 6.511 -1.060 18.139 1.00 34.10 351 GLN H C 1
ATOM 16927 O O . GLN H 1 217 ? 6.565 -0.136 17.330 1.00 34.16 351 GLN H O 1
ATOM 16933 N N . GLU H 1 218 ? 7.227 -1.081 19.260 1.00 33.09 352 GLU H N 1
ATOM 16934 C CA . GLU H 1 218 ? 8.124 0.017 19.595 1.00 32.28 352 GLU H CA 1
ATOM 16935 C C . GLU H 1 218 ? 9.298 0.110 18.626 1.00 30.19 352 GLU H C 1
ATOM 16936 O O . GLU H 1 218 ? 9.799 1.201 18.341 1.00 28.65 352 GLU H O 1
ATOM 16942 N N . GLU H 1 219 ? 9.738 -1.032 18.111 1.00 27.79 353 GLU H N 1
ATOM 16943 C CA . GLU H 1 219 ? 10.847 -1.037 17.165 1.00 24.68 353 GLU H CA 1
ATOM 16944 C C . GLU H 1 219 ? 10.361 -0.386 15.876 1.00 23.33 353 GLU H C 1
ATOM 16945 O O . GLU H 1 219 ? 11.054 0.442 15.282 1.00 21.94 353 GLU H O 1
ATOM 16951 N N . LEU H 1 220 ? 9.151 -0.749 15.458 1.00 22.23 354 LEU H N 1
ATOM 16952 C CA . LEU H 1 220 ? 8.586 -0.188 14.239 1.00 24.09 354 LEU H CA 1
ATOM 16953 C C . LEU H 1 220 ? 8.449 1.330 14.381 1.00 23.66 354 LEU H C 1
ATOM 16954 O O . LEU H 1 220 ? 8.789 2.075 13.467 1.00 22.52 354 LEU H O 1
ATOM 16959 N N . LEU H 1 221 ? 7.963 1.794 15.527 1.00 25.72 355 LEU H N 1
ATOM 16960 C CA . LEU H 1 221 ? 7.816 3.234 15.729 1.00 27.36 355 LEU H CA 1
ATOM 16961 C C . LEU H 1 221 ? 9.176 3.901 15.817 1.00 27.37 355 LEU H C 1
ATOM 16962 O O . LEU H 1 221 ? 9.366 5.021 15.339 1.00 25.48 355 LEU H O 1
ATOM 16967 N N . LEU H 1 222 ? 10.125 3.199 16.428 1.00 27.69 356 LEU H N 1
ATOM 16968 C CA . LEU H 1 222 ? 11.478 3.718 16.582 1.00 27.12 356 LEU H CA 1
ATOM 16969 C C . LEU H 1 222 ? 12.118 3.937 15.219 1.00 25.42 356 LEU H C 1
ATOM 16970 O O . LEU H 1 222 ? 12.806 4.933 14.997 1.00 22.61 356 LEU H O 1
ATOM 16975 N N . LEU H 1 223 ? 11.890 3.006 14.301 1.00 23.98 357 LEU H N 1
ATOM 16976 C CA . LEU H 1 223 ? 12.455 3.129 12.962 1.00 22.42 357 LEU H CA 1
ATOM 16977 C C . LEU H 1 223 ? 11.724 4.216 12.175 1.00 21.25 357 LEU H C 1
ATOM 16978 O O . LEU H 1 223 ? 12.351 5.020 11.488 1.00 19.37 357 LEU H O 1
ATOM 16983 N N . GLN H 1 224 ? 10.399 4.243 12.289 1.00 21.32 358 GLN H N 1
ATOM 16984 C CA . GLN H 1 224 ? 9.587 5.231 11.578 1.00 19.65 358 GLN H CA 1
ATOM 16985 C C . GLN H 1 224 ? 9.881 6.664 12.036 1.00 20.40 358 GLN H C 1
ATOM 16986 O O . GLN H 1 224 ? 9.871 7.586 11.224 1.00 21.18 358 GLN H O 1
ATOM 16992 N N . ALA H 1 225 ? 10.142 6.856 13.329 1.00 23.55 359 ALA H N 1
ATOM 16993 C CA . ALA H 1 225 ? 10.453 8.193 13.840 1.00 25.55 359 ALA H CA 1
ATOM 16994 C C . ALA H 1 225 ? 11.578 8.803 13.004 1.00 26.46 359 ALA H C 1
ATOM 16995 O O . ALA H 1 225 ? 11.514 9.970 12.613 1.00 26.97 359 ALA H O 1
ATOM 16997 N N . GLU H 1 226 ? 12.600 8.001 12.720 1.00 26.26 360 GLU H N 1
ATOM 16998 C CA . GLU H 1 226 ? 13.739 8.450 11.919 1.00 26.93 360 GLU H CA 1
ATOM 16999 C C . GLU H 1 226 ? 13.223 8.855 10.543 1.00 26.09 360 GLU H C 1
ATOM 17000 O O . GLU H 1 226 ? 13.551 9.924 10.027 1.00 24.20 360 GLU H O 1
ATOM 17006 N N . ILE H 1 227 ? 12.404 7.986 9.959 1.00 24.86 361 ILE H N 1
ATOM 17007 C CA . ILE H 1 227 ? 11.832 8.229 8.641 1.00 24.22 361 ILE H CA 1
ATOM 17008 C C . ILE H 1 227 ? 10.949 9.477 8.623 1.00 22.79 361 ILE H C 1
ATOM 17009 O O . ILE H 1 227 ? 11.146 10.362 7.791 1.00 23.25 361 ILE H O 1
ATOM 17014 N N . SER H 1 228 ? 9.981 9.554 9.534 1.00 23.24 362 SER H N 1
ATOM 17015 C CA . SER H 1 228 ? 9.091 10.719 9.585 1.00 22.62 362 SER H CA 1
ATOM 17016 C C . SER H 1 228 ? 9.874 12.014 9.737 1.00 22.64 362 SER H C 1
ATOM 17017 O O . SER H 1 228 ? 9.545 13.025 9.120 1.00 22.17 362 SER H O 1
ATOM 17020 N N . ASN H 1 229 ? 10.908 11.982 10.571 1.00 22.81 363 ASN H N 1
ATOM 17021 C CA . ASN H 1 229 ? 11.726 13.162 10.804 1.00 23.04 363 ASN H CA 1
ATOM 17022 C C . ASN H 1 229 ? 12.471 13.535 9.534 1.00 24.41 363 ASN H C 1
ATOM 17023 O O . ASN H 1 229 ? 12.578 14.711 9.186 1.00 25.49 363 ASN H O 1
ATOM 17028 N N . SER H 1 230 ? 12.969 12.524 8.833 1.00 23.40 364 SER H N 1
ATOM 17029 C CA . SER H 1 230 ? 13.691 12.752 7.594 1.00 23.99 364 SER H CA 1
ATOM 17030 C C . SER H 1 230 ? 12.768 13.352 6.546 1.00 23.24 364 SER H C 1
ATOM 17031 O O . SER H 1 230 ? 13.168 14.235 5.785 1.00 23.29 364 SER H O 1
ATOM 17034 N N . ARG H 1 231 ? 11.530 12.870 6.495 1.00 22.20 365 ARG H N 1
ATOM 17035 C CA . ARG H 1 231 ? 10.581 13.401 5.525 1.00 21.54 365 ARG H CA 1
ATOM 17036 C C . ARG H 1 231 ? 10.279 14.857 5.867 1.00 20.54 365 ARG H C 1
ATOM 17037 O O . ARG H 1 231 ? 10.278 15.714 4.991 1.00 20.58 365 ARG H O 1
ATOM 17045 N N . LEU H 1 232 ? 10.049 15.139 7.144 1.00 21.89 366 LEU H N 1
ATOM 17046 C CA . LEU H 1 232 ? 9.756 16.502 7.561 1.00 24.70 366 LEU H CA 1
ATOM 17047 C C . LEU H 1 232 ? 10.926 17.456 7.314 1.00 26.23 366 LEU H C 1
ATOM 17048 O O . LEU H 1 232 ? 10.714 18.640 7.064 1.00 26.03 366 LEU H O 1
ATOM 17053 N N . ASP H 1 233 ? 12.154 16.941 7.369 1.00 28.89 367 ASP H N 1
ATOM 17054 C CA . ASP H 1 233 ? 13.341 17.771 7.146 1.00 30.04 367 ASP H CA 1
ATOM 17055 C C . ASP H 1 233 ? 13.390 18.401 5.761 1.00 30.60 367 ASP H C 1
ATOM 17056 O O . ASP H 1 233 ? 13.896 19.510 5.599 1.00 30.60 367 ASP H O 1
ATOM 17061 N N . ARG H 1 234 ? 12.876 17.700 4.755 1.00 32.05 368 ARG H N 1
ATOM 17062 C CA . ARG H 1 234 ? 12.910 18.241 3.405 1.00 32.49 368 ARG H CA 1
ATOM 17063 C C . ARG H 1 234 ? 11.887 19.349 3.195 1.00 33.51 368 ARG H C 1
ATOM 17064 O O . ARG H 1 234 ? 11.781 19.902 2.103 1.00 34.08 368 ARG H O 1
ATOM 17072 N N . PHE H 1 235 ? 11.142 19.681 4.249 1.00 33.30 369 PHE H N 1
ATOM 17073 C CA . PHE H 1 235 ? 10.157 20.757 4.176 1.00 33.66 369 PHE H CA 1
ATOM 17074 C C . PHE H 1 235 ? 10.706 22.014 4.860 1.00 34.87 369 PHE H C 1
ATOM 17075 O O . PHE H 1 235 ? 10.230 23.123 4.618 1.00 35.00 369 PHE H O 1
ATOM 17083 N N . VAL H 1 236 ? 11.718 21.835 5.705 1.00 35.48 370 VAL H N 1
ATOM 17084 C CA . VAL H 1 236 ? 12.333 22.957 6.413 1.00 37.18 370 VAL H CA 1
ATOM 17085 C C . VAL H 1 236 ? 12.907 23.981 5.434 1.00 37.54 370 VAL H C 1
ATOM 17086 O O . VAL H 1 236 ? 13.730 23.644 4.587 1.00 37.72 370 VAL H O 1
ATOM 17090 N N . GLY H 1 237 ? 12.466 25.229 5.556 1.00 38.08 371 GLY H N 1
ATOM 17091 C CA . GLY H 1 237 ? 12.950 26.275 4.674 1.00 39.27 371 GLY H CA 1
ATOM 17092 C C . GLY H 1 237 ? 12.135 26.407 3.400 1.00 40.64 371 GLY H C 1
ATOM 17093 O O . GLY H 1 237 ? 12.412 27.270 2.569 1.00 40.59 371 GLY H O 1
ATOM 17094 N N . LYS H 1 238 ? 11.127 25.553 3.244 1.00 41.41 372 LYS H N 1
ATOM 17095 C CA . LYS H 1 238 ? 10.271 25.580 2.060 1.00 41.98 372 LYS H CA 1
ATOM 17096 C C . LYS H 1 238 ? 8.995 26.381 2.302 1.00 41.13 372 LYS H C 1
ATOM 17097 O O . LYS H 1 238 ? 8.502 26.463 3.427 1.00 39.88 372 LYS H O 1
ATOM 17103 N N . LYS H 1 239 ? 8.469 26.970 1.231 1.00 40.29 373 LYS H N 1
ATOM 17104 C CA . LYS H 1 239 ? 7.245 27.763 1.297 1.00 41.12 373 LYS H CA 1
ATOM 17105 C C . LYS H 1 239 ? 6.014 26.883 1.086 1.00 40.10 373 LYS H C 1
ATOM 17106 O O . LYS H 1 239 ? 5.733 26.451 -0.034 1.00 40.88 373 LYS H O 1
ATOM 17112 N N . LEU H 1 240 ? 5.287 26.625 2.171 1.00 39.16 374 LEU H N 1
ATOM 17113 C CA . LEU H 1 240 ? 4.085 25.797 2.131 1.00 35.66 374 LEU H CA 1
ATOM 17114 C C . LEU H 1 240 ? 2.831 26.603 2.432 1.00 33.15 374 LEU H C 1
ATOM 17115 O O . LEU H 1 240 ? 2.879 27.595 3.163 1.00 32.29 374 LEU H O 1
ATOM 17120 N N . LYS H 1 241 ? 1.709 26.163 1.866 1.00 29.91 375 LYS H N 1
ATOM 17121 C CA . LYS H 1 241 ? 0.421 26.819 2.073 1.00 27.24 375 LYS H CA 1
ATOM 17122 C C . LYS H 1 241 ? -0.030 26.463 3.490 1.00 24.36 375 LYS H C 1
ATOM 17123 O O . LYS H 1 241 ? 0.105 25.314 3.910 1.00 23.90 375 LYS H O 1
ATOM 17129 N N . PHE H 1 242 ? -0.578 27.442 4.204 1.00 22.36 376 PHE H N 1
ATOM 17130 C CA . PHE H 1 242 ? -1.012 27.252 5.587 1.00 21.84 376 PHE H CA 1
ATOM 17131 C C . PHE H 1 242 ? -2.424 27.766 5.828 1.00 20.79 376 PHE H C 1
ATOM 17132 O O . PHE H 1 242 ? -2.724 28.929 5.563 1.00 23.46 376 PHE H O 1
ATOM 17140 N N . LEU H 1 243 ? -3.288 26.886 6.321 1.00 19.18 377 LEU H N 1
ATOM 17141 C CA . LEU H 1 243 ? -4.671 27.239 6.616 1.00 17.17 377 LEU H CA 1
ATOM 17142 C C . LEU H 1 243 ? -4.813 27.603 8.091 1.00 17.06 377 LEU H C 1
ATOM 17143 O O . LEU H 1 243 ? -4.550 26.783 8.971 1.00 14.85 377 LEU H O 1
ATOM 17148 N N . VAL H 1 244 ? -5.236 28.834 8.355 1.00 17.16 378 VAL H N 1
ATOM 17149 C CA . VAL H 1 244 ? -5.396 29.313 9.724 1.00 17.91 378 VAL H CA 1
ATOM 17150 C C . VAL H 1 244 ? -6.648 28.747 10.379 1.00 18.07 378 VAL H C 1
ATOM 17151 O O . VAL H 1 244 ? -7.744 28.857 9.835 1.00 19.15 378 VAL H O 1
ATOM 17155 N N . GLU H 1 245 ? -6.485 28.148 11.553 1.00 18.30 379 GLU H N 1
ATOM 17156 C CA . GLU H 1 245 ? -7.618 27.573 12.256 1.00 20.35 379 GLU H CA 1
ATOM 17157 C C . GLU H 1 245 ? -7.819 28.205 13.632 1.00 20.57 379 GLU H C 1
ATOM 17158 O O . GLU H 1 245 ? -8.814 27.939 14.302 1.00 21.35 379 GLU H O 1
ATOM 17164 N N . GLY H 1 246 ? -6.871 29.032 14.053 1.00 22.57 380 GLY H N 1
ATOM 17165 C CA . GLY H 1 246 ? -6.993 29.681 15.342 1.00 23.32 380 GLY H CA 1
ATOM 17166 C C . GLY H 1 246 ? -5.814 30.580 15.632 1.00 24.32 380 GLY H C 1
ATOM 17167 O O . GLY H 1 246 ? -4.859 30.644 14.858 1.00 23.86 380 GLY H O 1
ATOM 17168 N N . LYS H 1 247 ? -5.880 31.282 16.755 1.00 25.60 381 LYS H N 1
ATOM 17169 C CA . LYS H 1 247 ? -4.805 32.178 17.156 1.00 27.66 381 LYS H CA 1
ATOM 17170 C C . LYS H 1 247 ? -4.608 32.050 18.654 1.00 26.87 381 LYS H C 1
ATOM 17171 O O . LYS H 1 247 ? -5.564 32.116 19.426 1.00 28.03 381 LYS H O 1
ATOM 17177 N N . GLU H 1 248 ? -3.363 31.838 19.055 1.00 27.15 382 GLU H N 1
ATOM 17178 C CA . GLU H 1 248 ? -3.027 31.690 20.462 1.00 28.44 382 GLU H CA 1
ATOM 17179 C C . GLU H 1 248 ? -1.842 32.589 20.776 1.00 29.59 382 GLU H C 1
ATOM 17180 O O . GLU H 1 248 ? -0.710 32.300 20.392 1.00 29.43 382 GLU H O 1
ATOM 17186 N N . GLY H 1 249 ? -2.117 33.689 21.468 1.00 31.71 383 GLY H N 1
ATOM 17187 C CA . GLY H 1 249 ? -1.062 34.623 21.804 1.00 34.10 383 GLY H CA 1
ATOM 17188 C C . GLY H 1 249 ? -0.537 35.282 20.545 1.00 34.26 383 GLY H C 1
ATOM 17189 O O . GLY H 1 249 ? -1.295 35.886 19.787 1.00 36.20 383 GLY H O 1
ATOM 17190 N N . LYS H 1 250 ? 0.762 35.152 20.309 1.00 34.49 384 LYS H N 1
ATOM 17191 C CA . LYS H 1 250 ? 1.382 35.747 19.136 1.00 34.49 384 LYS H CA 1
ATOM 17192 C C . LYS H 1 250 ? 1.540 34.692 18.043 1.00 33.70 384 LYS H C 1
ATOM 17193 O O . LYS H 1 250 ? 2.097 34.959 16.979 1.00 31.79 384 LYS H O 1
ATOM 17199 N N . PHE H 1 251 ? 1.023 33.496 18.308 1.00 32.10 385 PHE H N 1
ATOM 17200 C CA . PHE H 1 251 ? 1.117 32.396 17.359 1.00 30.20 385 PHE H CA 1
ATOM 17201 C C . PHE H 1 251 ? -0.193 32.117 16.624 1.00 29.58 385 PHE H C 1
ATOM 17202 O O . PHE H 1 251 ? -1.288 32.297 17.161 1.00 30.45 385 PHE H O 1
ATOM 17210 N N . LEU H 1 252 ? -0.060 31.695 15.374 1.00 27.04 386 LEU H N 1
ATOM 17211 C CA . LEU H 1 252 ? -1.199 31.341 14.549 1.00 24.42 386 LEU H CA 1
ATOM 17212 C C . LEU H 1 252 ? -1.157 29.817 14.555 1.00 22.32 386 LEU H C 1
ATOM 17213 O O . LEU H 1 252 ? -0.091 29.231 14.380 1.00 21.60 386 LEU H O 1
ATOM 17218 N N . VAL H 1 253 ? -2.296 29.174 14.790 1.00 20.86 387 VAL H N 1
ATOM 17219 C CA . VAL H 1 253 ? -2.340 27.718 14.810 1.00 21.62 387 VAL H CA 1
ATOM 17220 C C . VAL H 1 253 ? -3.120 27.204 13.598 1.00 20.59 387 VAL H C 1
ATOM 17221 O O . VAL H 1 253 ? -4.183 27.729 13.267 1.00 20.83 387 VAL H O 1
ATOM 17225 N N . GLY H 1 254 ? -2.580 26.192 12.925 1.00 20.19 388 GLY H N 1
ATOM 17226 C CA . GLY H 1 254 ? -3.253 25.652 11.752 1.00 17.55 388 GLY H CA 1
ATOM 17227 C C . GLY H 1 254 ? -2.532 24.467 11.138 1.00 15.75 388 GLY H C 1
ATOM 17228 O O . GLY H 1 254 ? -1.782 23.775 11.813 1.00 15.65 388 GLY H O 1
ATOM 17229 N N . ARG H 1 255 ? -2.753 24.227 9.850 1.00 14.86 389 ARG H N 1
ATOM 17230 C CA . ARG H 1 255 ? -2.105 23.106 9.197 1.00 14.06 389 ARG H CA 1
ATOM 17231 C C . ARG H 1 255 ? -1.628 23.429 7.793 1.00 13.89 389 ARG H C 1
ATOM 17232 O O . ARG H 1 255 ? -2.208 24.267 7.098 1.00 13.27 389 ARG H O 1
ATOM 17240 N N . THR H 1 256 ? -0.543 22.777 7.397 1.00 13.07 390 THR H N 1
ATOM 17241 C CA . THR H 1 256 ? -0.032 22.921 6.046 1.00 14.15 390 THR H CA 1
ATOM 17242 C C . THR H 1 256 ? -0.844 21.838 5.342 1.00 13.06 390 THR H C 1
ATOM 17243 O O . THR H 1 256 ? -1.529 21.053 6.010 1.00 11.77 390 THR H O 1
ATOM 17247 N N . TRP H 1 257 ? -0.773 21.767 4.018 1.00 14.06 391 TRP H N 1
ATOM 17248 C CA . TRP H 1 257 ? -1.567 20.774 3.285 1.00 14.91 391 TRP H CA 1
ATOM 17249 C C . TRP H 1 257 ? -1.257 19.329 3.649 1.00 14.54 391 TRP H C 1
ATOM 17250 O O . TRP H 1 257 ? -2.106 18.454 3.509 1.00 14.16 391 TRP H O 1
ATOM 17261 N N . THR H 1 258 ? -0.038 19.091 4.127 1.00 15.96 392 THR H N 1
ATOM 17262 C CA . THR H 1 258 ? 0.424 17.756 4.497 1.00 15.58 392 THR H CA 1
ATOM 17263 C C . THR H 1 258 ? -0.239 17.181 5.736 1.00 15.74 392 THR H C 1
ATOM 17264 O O . THR H 1 258 ? -0.040 16.012 6.047 1.00 15.03 392 THR H O 1
ATOM 17268 N N . GLU H 1 259 ? -1.014 17.992 6.445 1.00 15.45 393 GLU H N 1
ATOM 17269 C CA . GLU H 1 259 ? -1.650 17.541 7.686 1.00 14.85 393 GLU H CA 1
ATOM 17270 C C . GLU H 1 259 ? -3.177 17.525 7.676 1.00 13.64 393 GLU H C 1
ATOM 17271 O O . GLU H 1 259 ? -3.810 18.545 7.403 1.00 11.23 393 GLU H O 1
ATOM 17277 N N . ALA H 1 260 ? -3.759 16.372 7.990 1.00 12.66 394 ALA H N 1
ATOM 17278 C CA . ALA H 1 260 ? -5.206 16.256 8.063 1.00 14.23 394 ALA H CA 1
ATOM 17279 C C . ALA H 1 260 ? -5.595 16.723 9.462 1.00 16.31 394 ALA H C 1
ATOM 17280 O O . ALA H 1 260 ? -4.785 16.690 10.387 1.00 15.58 394 ALA H O 1
ATOM 17282 N N . PRO H 1 261 ? -6.847 17.155 9.640 1.00 17.91 395 PRO H N 1
ATOM 17283 C CA . PRO H 1 261 ? -7.273 17.619 10.962 1.00 19.65 395 PRO H CA 1
ATOM 17284 C C . PRO H 1 261 ? -7.335 16.526 12.027 1.00 20.69 395 PRO H C 1
ATOM 17285 O O . PRO H 1 261 ? -7.591 15.363 11.724 1.00 19.91 395 PRO H O 1
ATOM 17289 N N . GLU H 1 262 ? -7.052 16.922 13.265 1.00 23.17 396 GLU H N 1
ATOM 17290 C CA . GLU H 1 262 ? -7.096 16.048 14.438 1.00 24.23 396 GLU H CA 1
ATOM 17291 C C . GLU H 1 262 ? -6.264 14.775 14.461 1.00 24.93 396 GLU H C 1
ATOM 17292 O O . GLU H 1 262 ? -5.819 14.351 15.526 1.00 24.39 396 GLU H O 1
ATOM 17298 N N . VAL H 1 263 ? -6.049 14.166 13.301 1.00 22.65 397 VAL H N 1
ATOM 17299 C CA . VAL H 1 263 ? -5.332 12.904 13.243 1.00 21.83 397 VAL H CA 1
ATOM 17300 C C . VAL H 1 263 ? -3.841 12.997 12.918 1.00 20.21 397 VAL H C 1
ATOM 17301 O O . VAL H 1 263 ? -3.117 12.010 13.016 1.00 19.06 397 VAL H O 1
ATOM 17305 N N . ASP H 1 264 ? -3.381 14.181 12.539 1.00 19.61 398 ASP H N 1
ATOM 17306 C CA . ASP H 1 264 ? -1.977 14.352 12.212 1.00 19.89 398 ASP H CA 1
ATOM 17307 C C . ASP H 1 264 ? -1.303 15.379 13.116 1.00 20.91 398 ASP H C 1
ATOM 17308 O O . ASP H 1 264 ? -1.534 15.390 14.323 1.00 22.70 398 ASP H O 1
ATOM 17313 N N . GLY H 1 265 ? -0.473 16.239 12.536 1.00 21.37 399 GLY H N 1
ATOM 17314 C CA . GLY H 1 265 ? 0.214 17.238 13.331 1.00 22.24 399 GLY H CA 1
ATOM 17315 C C . GLY H 1 265 ? -0.388 18.619 13.208 1.00 23.18 399 GLY H C 1
ATOM 17316 O O . GLY H 1 265 ? -1.351 18.832 12.472 1.00 23.85 399 GLY H O 1
ATOM 17317 N N . VAL H 1 266 ? 0.177 19.558 13.954 1.00 22.54 400 VAL H N 1
ATOM 17318 C CA . VAL H 1 266 ? -0.283 20.937 13.923 1.00 22.14 400 VAL H CA 1
ATOM 17319 C C . VAL H 1 266 ? 0.907 21.827 13.581 1.00 20.77 400 VAL H C 1
ATOM 17320 O O . VAL H 1 266 ? 2.052 21.455 13.824 1.00 18.90 400 VAL H O 1
ATOM 17324 N N . VAL H 1 267 ? 0.632 22.991 13.002 1.00 20.86 401 VAL H N 1
ATOM 17325 C CA . VAL H 1 267 ? 1.679 23.926 12.625 1.00 21.23 401 VAL H CA 1
ATOM 17326 C C . VAL H 1 267 ? 1.500 25.252 13.357 1.00 22.51 401 VAL H C 1
ATOM 17327 O O . VAL H 1 267 ? 0.436 25.875 13.284 1.00 23.31 401 VAL H O 1
ATOM 17331 N N . PHE H 1 268 ? 2.540 25.674 14.069 1.00 21.40 402 PHE H N 1
ATOM 17332 C CA . PHE H 1 268 ? 2.518 26.930 14.818 1.00 21.86 402 PHE H CA 1
ATOM 17333 C C . PHE H 1 268 ? 3.302 27.976 14.042 1.00 22.81 402 PHE H C 1
ATOM 17334 O O . PHE H 1 268 ? 4.491 27.809 13.779 1.00 24.32 402 PHE H O 1
ATOM 17342 N N . VAL H 1 269 ? 2.644 29.062 13.674 1.00 24.61 403 VAL H N 1
ATOM 17343 C CA . VAL H 1 269 ? 3.325 30.088 12.911 1.00 27.91 403 VAL H CA 1
ATOM 17344 C C . VAL H 1 269 ? 3.086 31.465 13.510 1.00 30.68 403 VAL H C 1
ATOM 17345 O O . VAL H 1 269 ? 1.945 31.871 13.718 1.00 30.36 403 VAL H O 1
ATOM 17349 N N . ARG H 1 270 ? 4.172 32.172 13.810 1.00 33.83 404 ARG H N 1
ATOM 17350 C CA . ARG H 1 270 ? 4.057 33.508 14.373 1.00 35.24 404 ARG H CA 1
ATOM 17351 C C . ARG H 1 270 ? 3.782 34.476 13.231 1.00 34.27 404 ARG H C 1
ATOM 17352 O O . ARG H 1 270 ? 4.520 34.520 12.249 1.00 33.93 404 ARG H O 1
ATOM 17360 N N . GLY H 1 271 ? 2.693 35.225 13.355 1.00 33.83 405 GLY H N 1
ATOM 17361 C CA . GLY H 1 271 ? 2.323 36.184 12.331 1.00 34.01 405 GLY H CA 1
ATOM 17362 C C . GLY H 1 271 ? 0.879 36.611 12.507 1.00 34.04 405 GLY H C 1
ATOM 17363 O O . GLY H 1 271 ? 0.208 36.171 13.442 1.00 33.96 405 GLY H O 1
ATOM 17364 N N . LYS H 1 272 ? 0.390 37.460 11.611 1.00 34.95 406 LYS H N 1
ATOM 17365 C CA . LYS H 1 272 ? -0.986 37.930 11.701 1.00 35.96 406 LYS H CA 1
ATOM 17366 C C . LYS H 1 272 ? -1.859 37.312 10.607 1.00 34.74 406 LYS H C 1
ATOM 17367 O O . LYS H 1 272 ? -1.432 37.174 9.462 1.00 33.35 406 LYS H O 1
ATOM 17373 N N . GLY H 1 273 ? -3.076 36.928 10.978 1.00 33.95 407 GLY H N 1
ATOM 17374 C CA . GLY H 1 273 ? -3.988 36.329 10.022 1.00 33.19 407 GLY H CA 1
ATOM 17375 C C . GLY H 1 273 ? -5.343 36.034 10.631 1.00 32.01 407 GLY H C 1
ATOM 17376 O O . GLY H 1 273 ? -5.506 36.080 11.850 1.00 32.00 407 GLY H O 1
ATOM 17377 N N . LYS H 1 274 ? -6.319 35.729 9.782 1.00 31.60 408 LYS H N 1
ATOM 17378 C CA . LYS H 1 274 ? -7.670 35.427 10.242 1.00 31.49 408 LYS H CA 1
ATOM 17379 C C . LYS H 1 274 ? -7.978 33.952 10.018 1.00 29.02 408 LYS H C 1
ATOM 17380 O O . LYS H 1 274 ? -7.515 33.353 9.051 1.00 26.36 408 LYS H O 1
ATOM 17386 N N . ILE H 1 275 ? -8.764 33.371 10.914 1.00 27.98 409 ILE H N 1
ATOM 17387 C CA . ILE H 1 275 ? -9.137 31.970 10.794 1.00 27.55 409 ILE H CA 1
ATOM 17388 C C . ILE H 1 275 ? -9.816 31.758 9.446 1.00 27.47 409 ILE H C 1
ATOM 17389 O O . ILE H 1 275 ? -10.617 32.588 9.008 1.00 26.89 409 ILE H O 1
ATOM 17394 N N . GLY H 1 276 ? -9.482 30.652 8.789 1.00 26.18 410 GLY H N 1
ATOM 17395 C CA . GLY H 1 276 ? -10.065 30.354 7.496 1.00 26.51 410 GLY H CA 1
ATOM 17396 C C . GLY H 1 276 ? -9.257 30.908 6.339 1.00 27.61 410 GLY H C 1
ATOM 17397 O O . GLY H 1 276 ? -9.560 30.639 5.178 1.00 30.25 410 GLY H O 1
ATOM 17398 N N . ASP H 1 277 ? -8.218 31.677 6.645 1.00 27.87 411 ASP H N 1
ATOM 17399 C CA . ASP H 1 277 ? -7.374 32.272 5.609 1.00 27.60 411 ASP H CA 1
ATOM 17400 C C . ASP H 1 277 ? -6.177 31.410 5.213 1.00 25.17 411 ASP H C 1
ATOM 17401 O O . ASP H 1 277 ? -5.625 30.678 6.028 1.00 24.28 411 ASP H O 1
ATOM 17406 N N . PHE H 1 278 ? -5.792 31.493 3.945 1.00 22.44 412 PHE H N 1
ATOM 17407 C CA . PHE H 1 278 ? -4.643 30.755 3.449 1.00 21.12 412 PHE H CA 1
ATOM 17408 C C . PHE H 1 278 ? -3.436 31.691 3.516 1.00 22.97 412 PHE H C 1
ATOM 17409 O O . PHE H 1 278 ? -3.501 32.839 3.074 1.00 22.31 412 PHE H O 1
ATOM 17417 N N . LEU H 1 279 ? -2.338 31.209 4.083 1.00 23.30 413 LEU H N 1
ATOM 17418 C CA . LEU H 1 279 ? -1.147 32.037 4.184 1.00 26.20 413 LEU H CA 1
ATOM 17419 C C . LEU H 1 279 ? 0.045 31.259 3.690 1.00 26.23 413 LEU H C 1
ATOM 17420 O O . LEU H 1 279 ? -0.013 30.041 3.539 1.00 26.61 413 LEU H O 1
ATOM 17425 N N . GLU H 1 280 ? 1.124 31.976 3.420 1.00 28.20 414 GLU H N 1
ATOM 17426 C CA . GLU H 1 280 ? 2.349 31.361 2.949 1.00 30.86 414 GLU H CA 1
ATOM 17427 C C . GLU H 1 280 ? 3.243 31.297 4.181 1.00 30.13 414 GLU H C 1
ATOM 17428 O O . GLU H 1 280 ? 3.438 32.305 4.854 1.00 31.54 414 GLU H O 1
ATOM 17434 N N . VAL H 1 281 ? 3.767 30.120 4.495 1.00 29.72 415 VAL H N 1
ATOM 17435 C CA . VAL H 1 281 ? 4.630 29.993 5.661 1.00 28.81 415 VAL H CA 1
ATOM 17436 C C . VAL H 1 281 ? 5.882 29.180 5.361 1.00 29.47 415 VAL H C 1
ATOM 17437 O O . VAL H 1 281 ? 5.880 28.305 4.489 1.00 28.74 415 VAL H O 1
ATOM 17441 N N . VAL H 1 282 ? 6.953 29.486 6.085 1.00 29.35 416 VAL H N 1
ATOM 17442 C CA . VAL H 1 282 ? 8.209 28.772 5.926 1.00 29.53 416 VAL H CA 1
ATOM 17443 C C . VAL H 1 282 ? 8.466 28.018 7.219 1.00 29.99 416 VAL H C 1
ATOM 17444 O O . VAL H 1 282 ? 8.467 28.604 8.302 1.00 29.70 416 VAL H O 1
ATOM 17448 N N . ILE H 1 283 ? 8.655 26.710 7.100 1.00 30.23 417 ILE H N 1
ATOM 17449 C CA . ILE H 1 283 ? 8.903 25.864 8.255 1.00 30.84 417 ILE H CA 1
ATOM 17450 C C . ILE H 1 283 ? 10.350 26.030 8.693 1.00 32.81 417 ILE H C 1
ATOM 17451 O O . ILE H 1 283 ? 11.270 25.945 7.876 1.00 31.59 417 ILE H O 1
ATOM 17456 N N . LYS H 1 284 ? 10.549 26.267 9.985 1.00 34.21 418 LYS H N 1
ATOM 17457 C CA . LYS H 1 284 ? 11.892 26.449 10.523 1.00 34.52 418 LYS H CA 1
ATOM 17458 C C . LYS H 1 284 ? 12.341 25.219 11.300 1.00 32.83 418 LYS H C 1
ATOM 17459 O O . LYS H 1 284 ? 13.516 24.863 11.285 1.00 32.65 418 LYS H O 1
ATOM 17465 N N . GLU H 1 285 ? 11.399 24.566 11.971 1.00 31.03 419 GLU H N 1
ATOM 17466 C CA . GLU H 1 285 ? 11.723 23.384 12.755 1.00 31.15 419 GLU H CA 1
ATOM 17467 C C . GLU H 1 285 ? 10.494 22.528 13.034 1.00 29.48 419 GLU H C 1
ATOM 17468 O O . GLU H 1 285 ? 9.356 22.988 12.908 1.00 28.79 419 GLU H O 1
ATOM 17474 N N . HIS H 1 286 ? 10.735 21.277 13.411 1.00 27.37 420 HIS H N 1
ATOM 17475 C CA . HIS H 1 286 ? 9.658 20.355 13.742 1.00 28.01 420 HIS H CA 1
ATOM 17476 C C . HIS H 1 286 ? 10.066 19.499 14.931 1.00 28.52 420 HIS H C 1
ATOM 17477 O O . HIS H 1 286 ? 11.256 19.305 15.195 1.00 27.69 420 HIS H O 1
ATOM 17484 N N . ASP H 1 287 ? 9.074 18.980 15.642 1.00 29.12 421 ASP H N 1
ATOM 17485 C CA . ASP H 1 287 ? 9.332 18.153 16.808 1.00 31.29 421 ASP H CA 1
ATOM 17486 C C . ASP H 1 287 ? 8.095 17.329 17.131 1.00 32.51 421 ASP H C 1
ATOM 17487 O O . ASP H 1 287 ? 6.983 17.857 17.180 1.00 31.72 421 ASP H O 1
ATOM 17492 N N . GLU H 1 288 ? 8.287 16.030 17.336 1.00 33.26 422 GLU H N 1
ATOM 17493 C CA . GLU H 1 288 ? 7.172 15.146 17.653 1.00 36.65 422 GLU H CA 1
ATOM 17494 C C . GLU H 1 288 ? 6.098 15.265 16.578 1.00 36.47 422 GLU H C 1
ATOM 17495 O O . GLU H 1 288 ? 4.904 15.189 16.864 1.00 37.01 422 GLU H O 1
ATOM 17501 N N . TYR H 1 289 ? 6.554 15.469 15.346 1.00 35.81 423 TYR H N 1
ATOM 17502 C CA . TYR H 1 289 ? 5.699 15.596 14.172 1.00 36.04 423 TYR H CA 1
ATOM 17503 C C . TYR H 1 289 ? 4.949 16.921 14.040 1.00 34.25 423 TYR H C 1
ATOM 17504 O O . TYR H 1 289 ? 4.172 17.103 13.104 1.00 32.21 423 TYR H O 1
ATOM 17513 N N . ASP H 1 290 ? 5.170 17.843 14.972 1.00 32.25 424 ASP H N 1
ATOM 17514 C CA . ASP H 1 290 ? 4.528 19.154 14.884 1.00 30.02 424 ASP H CA 1
ATOM 17515 C C . ASP H 1 290 ? 5.525 20.126 14.258 1.00 29.67 424 ASP H C 1
ATOM 17516 O O . ASP H 1 290 ? 6.728 19.878 14.295 1.00 28.35 424 ASP H O 1
ATOM 17529 N N . TRP H 1 292 ? 6.907 24.360 13.414 1.00 27.06 426 TRP H N 1
ATOM 17530 C CA . TRP H 1 292 ? 6.969 25.762 13.813 1.00 27.49 426 TRP H CA 1
ATOM 17531 C C . TRP H 1 292 ? 7.547 26.571 12.657 1.00 28.50 426 TRP H C 1
ATOM 17532 O O . TRP H 1 292 ? 8.529 26.167 12.032 1.00 27.48 426 TRP H O 1
ATOM 17543 N N . GLY H 1 293 ? 6.926 27.707 12.363 1.00 28.75 427 GLY H N 1
ATOM 17544 C CA . GLY H 1 293 ? 7.405 28.532 11.272 1.00 31.13 427 GLY H CA 1
ATOM 17545 C C . GLY H 1 293 ? 6.970 29.976 11.386 1.00 32.80 427 GLY H C 1
ATOM 17546 O O . GLY H 1 293 ? 6.535 30.425 12.444 1.00 33.11 427 GLY H O 1
ATOM 17547 N N . SER H 1 294 ? 7.089 30.708 10.287 1.00 34.63 428 SER H N 1
ATOM 17548 C CA . SER H 1 294 ? 6.714 32.111 10.269 1.00 37.69 428 SER H CA 1
ATOM 17549 C C . SER H 1 294 ? 6.024 32.446 8.955 1.00 39.14 428 SER H C 1
ATOM 17550 O O . SER H 1 294 ? 6.279 31.809 7.932 1.00 38.66 428 SER H O 1
ATOM 17553 N N . VAL H 1 295 ? 5.150 33.447 8.994 1.00 41.86 429 VAL H N 1
ATOM 17554 C CA . VAL H 1 295 ? 4.417 33.880 7.811 1.00 44.17 429 VAL H CA 1
ATOM 17555 C C . VAL H 1 295 ? 5.315 34.681 6.876 1.00 45.82 429 VAL H C 1
ATOM 17556 O O . VAL H 1 295 ? 6.346 35.211 7.289 1.00 45.56 429 VAL H O 1
ATOM 17560 N N . ILE H 1 296 ? 4.907 34.769 5.615 1.00 48.37 430 ILE H N 1
ATOM 17561 C CA . ILE H 1 296 ? 5.661 35.496 4.602 1.00 49.62 430 ILE H CA 1
ATOM 17562 C C . ILE H 1 296 ? 4.801 36.600 3.979 1.00 50.45 430 ILE H C 1
ATOM 17563 O O . ILE H 1 296 ? 4.211 36.352 2.904 1.00 51.00 430 ILE H O 1
#

Radius of gyration: 42.13 Å; Cα contacts (8 Å, |Δi|>4): 4248; chains: 8; bounding box: 90×90×127 Å

Secondary structure (DSSP, 8-state):
---SEEEEESB-------BPPHHHHHHHHHHHHHTT--EEEEE-TTGGGTTHHHHSS--HHHHHHHHHTSSSS-EEE----GGG--HHHHH----TTB--EEE---B-S-HHHHH----S-HHHHH--HHHHHH-TT-EEEEEEEE--TT--HHHHHHHHHHHHHH--SEEEEEE---------HHHHHHHHHHHHHHHHHHHHTTTT-EEEEEEEEEETTEEEEEETT--TTTS--EEEES---TT-EEEEEE---STT--EEE-/--SEEEEE-EE----EEPPHHHHHHHHHHHHHTT--EEEEE-S-GGGTTHHHHSS--HHHHHHHHHTSSSS-EEE----GGG--HHHHH---STTB--EEE---B-S-HHHHH----S-HHHHH--HHHHHH-TT-EEEEEEEES-TT--HHHHHHHHHHHHHH--SEEEEEE---------HHHHHHHHHHHHHHHHHHHHTTBT-EEEEEEEEEETTEEEEEETT--TTTS--EEEES---TT-EEEEEE----TT--EEE-/--SEEEEE-B-----BPPHHHHHHHHHHHHHTT--EEEEE-S-GGGTTHHHHSS--HHHHHHHHHTSSSS-EEE----GGG--HHHHH---STTB--EEE---B-S-HHHHH----S-HHHHH--HHHHHH-TT-EEEEEEEE--TT--HHHHHHHHHHHHHH--SEEEEEE---------HHHHHHHHHHHHHHHHHHHHTTBT-EEEEEEEEEETTEEEEEETT--TTTS--EEEES---TT-EEEEEE---STT--EEE-/--SEEEEE-B-----BPPHHHHHHHHHHHHHTT--EEEEE-S-GGGTTTTTTSS--HHHHHHHHHTSSS--EEE----GGG--HHHHH---STTB--EEE---B-S-HHHHH----S-HHHHH--HHHHHH-TT-EEEEEEEES-TT--HHHHHHHHHHHHHHT-SEEEEEE---------HHHHHHHHHHHHHHHHHHHHTTBT-EEEEEEEEEETTEEEEEETT--TTTS--EEEES---TT-EEEEEE----TT--EEE-/--SEEEEESB------BPPHHHHHHHHHHHHHTT--EEEEE-S-GGGTTTTTTSS--HHHHHHHHHTSSSS-EEE----GGG--HHHHH----TTB-SEEE---B-S-HHHHH----S-HHHHH--HHHHHH-TT-EEEEEEEE--TT--HHHHHHHHHHHHHH--SEEEEEE---------HHHHHHHHHHHHHHHHHHHHTTBTSEEEEEEEEEETTEEEEEETT--TTTS--EEEES---TT-EEEEEE---STT--EEE-/--SEEEEE-B-----BPPHHHHHHHHHHHHHTT--EEEEE-S-GGGTTTTTTSS--HHHHHHHHHTSSSS-EEE----GGG--HHHHH----TTB-SEEE---B-S-HHHHH----S-HHHHH--HHHHHH-TT-EEEEEEEES-TT--HHHHHHHHHHHHHH--SEEEEEE---------HHHHHHHHHHHHHHHHHHHHTTBT-EEEEEEEEEETTEEEEEETT--TTTS--EEEES---TT-EEEEEE---STT--EEE-/--SEEEEE-B-----BPPHHHHHHHHHHHHHTT--EEEEE-S-GGGTTTTTTSS--HHHHHHHHHTSSS--EEE----GGG--HHHHH----TTB-SEEE---B-S-HHHHH----S-HHHHH--HHHHHH-TT-EEEEEEEES-TT--HHHHHHHHHHHHHH--SEEEEEE---------HHHHHHHHHHHHHHHHHHHHTTBT-EEEEEEEEEETTEEEEEETT--TTTS--EEEES---TT-EEEEEE----TT--EEE-/--SEEEEE-B------BPPHHHHHHHHHHHHHTT--EEEEE-S-GGGTTHHHHSS--HHHHHHHHHTSSSS-EEE----GGG--HHHHH----TTB--EEE---B-S-HHHHH----S-HHHHH--HHHHHH-TT-EEEEEEEE--TT--HHHHHHHHHHHHHH--SEEEEEE---------HHHHHHHHHHHHHHHHHHHHTTBT-EEEEEEEEEETTEEEEEETT--TTTS--EEEES---TT-EEEEEE---STT--EEE-

InterPro domains:
  IPR002792 TRAM domain [PF18693] (370-430)
  IPR002792 TRAM domain [PS50926] (367-430)
  IPR005839 Methylthiotransferase [SFLDG01061] (2-429)
  IPR005839 Methylthiotransferase [TIGR00089] (2-427)
  IPR005840 Ribosomal protein uS12 methylthiotransferase RimO [MF_01865] (1-429)
  IPR005840 Ribosomal protein uS12 methylthiotransferase RimO [PTHR43837] (2-430)
  IPR005840 Ribosomal protein uS12 methylthiotransferase RimO [SFLDF00274] (2-429)
  IPR005840 Ribosomal protein uS12 methylthiotransferase RimO [TIGR01125] (2-427)
  IPR006638 Elp3/MiaA/NifB-like, radical SAM core domain [SM00729] (138-358)
  IPR007197 Radical SAM [PF04055] (143-314)
  IPR007197 Radical SAM [PS51918] (134-365)
  IPR007197 Radical SAM [SFLDS00029] (2-429)
  IPR012340 Nucleic acid-binding, OB-fold [G3DSA:2.40.50.140] (371-430)
  IPR013848 Methylthiotransferase, N-terminal [PF00919] (2-100)
  IPR013848 Methylthiotransferase, N-terminal [PS51449] (1-116)
  IPR020612 Methylthiotransferase, conserved site [PS01278] (142-162)
  IPR023404 Radical SAM, alpha/beta horseshoe [G3DSA:3.80.30.20] (137-370)
  IPR038135 Methylthiotransferase, N-terminal domain superfamily [G3DSA:3.40.50.12160] (1-136)
  IPR058240 Radical SAM superfamily [SSF102114] (119-361)

Organism: Thermotoga maritima (strain ATCC 43589 / DSM 3109 / JCM 10099 / NBRC 100826 / MSB8) (NCBI:txid243274)

Solvent-accessible surface area: 92934 Å² total

B-factor: mean 25.76, std 11.3, range [4.38, 80.33]

Sequence (2110 aa):
EERPYAYVKISDGCGSLRSRSIEDITREVEDLLKEGKKEIILVAQDTTSYGIDLYRKQALPDLLRRLNSLNGEFWIRVYLHPDHLTEEIISALELDKVVKYFDVPVQHGSDKILKLGRTKSSEELKKLSSIRERFPDAVLRTSIIVGFPGETEEDFEELKQFVEEIQFDKLGAFVYSDKVDPEAKRRQEELLLLQAEISNSRLDRFVGKKLKFLVEGKEGKFLVGRTWTEAPEVDGVVFVRGKGKIGDFLEVVIKEHDEYDWGSVIERPYAYVKISDGGSLRSRSIEDITREVEDLLKEGKKEIILVAQDTTSYGIDLYRKQALPDLLRRLNSLNGEFWIRVYLHPDHLTEEIISALELDKVVKYFDVPVQHGSDKILKLGRTKSSEELKKLSSIRERFPDAVLRTSIIVGFPGETEEDFEELKQFVEEIQFDKLGAFVYSDKVDPEAKRRQEELLLLQAEISNSRLDRFVGKKLKFLVEGKEGKFLVGRTWTEAPEVDGVVFVRGKGKIGDFLEVVIKEHDEYDWGSVIERPYAYVKISDGSLRSRSIEDITREVEDLLKEGKKEIILVAQDTTSYGIDLYRKQALPDLLRRLNSLNGEFWIRVYLHPDHLTEEIISALELDKVVKYFDVPVQHGSDKILKLGRTKSSEELKKLSSIRERFPDAVLRTSIIVGFPGETEEDFEELKQFVEEIQFDKLGAFVYSDKVDPEAKRRQEELLLLQAEISNSRLDRFVGKKLKFLVEGKEGKFLVGRTWTEAPEVDGVVFVRGKGKIGDFLEVVIKEHDEYDWGSVIERPYAYVKISDGSLRSRSIEDITREVEDLLKEGKKEIILVAQDTTSYGIDLYRKQALPDLLRRLNSLNGEFWIRVYLHPDHLTEEIISALELDKVVKYFDVPVQHGSDKILKLGRTKSSEELKKLSSIRERFPDAVLRTSIIVGFPGETEEDFEELKQFVEEIQFDKLGAFVYSDKVDPEAKRRQEELLLLQAEISNSRLDRFVGKKLKFLVEGKEGKFLVGRTWTEAPEVDGVVFVRGKGKIGDFLEVVIKEHDEYDWGSVIERPYAYVKISDGGSLRSRSIEDITREVEDLLKEGKKEIILVAQDTTSYGIDLYRKQALPDLLRRLNSLNGEFWIRVYLHPDHLTEEIISALELDKVVKYFDVPVQHGSDKILKLGRTKSSEELKKLSSIRERFPDAVLRTSIIVGFPGETEEDFEELKQFVEEIQFDKLGAFVYSDKVDPEAKRRQEELLLLQAEISNSRLDRFVGKKLKFLVEGKEGKFLVGRTWTEAPEVDGVVFVRGKGKIGDFLEVVIKEHDEYDWGSVIERPYAYVKISDGSLRSRSIEDITREVEDLLKEGKKEIILVAQDTTSYGIDLYRKQALPDLLRRLNSLNGEFWIRVYLHPDHLTEEIISALELDKVVKYFDVPVQHGSDKILKLGRTKSSEELKKLSSIRERFPDAVLRTSIIVGFPGETEEDFEELKQFVEEIQFDKLGAFVYSDKVDPEAKRRQEELLLLQAEISNSRLDRFVGKKLKFLVEGKEGKFLVGRTWTEAPEVDGVVFVRGKGKIGDFLEVVIKEHDEYDWGSVIERPYAYVKISDGSLRSRSIEDITREVEDLLKEGKKEIILVAQDTTSYGIDLYRKQALPDLLRRLNSLNGEFWIRVYLHPDHLTEEIISALELDKVVKYFDVPVQHGSDKILKLGRTKSSEELKKLSSIRERFPDAVLRTSIIVGFPGETEEDFEELKQFVEEIQFDKLGAFVYSDKVDPEAKRRQEELLLLQAEISNSRLDRFVGKKLKFLVEGKEGKFLVGRTWTEAPEVDGVVFVRGKGKIGDFLEVVIKEHDEYDWGSVIERPYAYVKISDGGSLRSRSIEDITREVEDLLKEGKKEIILVAQDTTSYGIDLYRKQALPDLLRRLNSLNGEFWIRVYLHPDHLTEEIISALELDKVVKYFDVPVQHGSDKILKLGRTKSSEELKKLSSIRERFPDAVLRTSIIVGFPGETEEDFEELKQFVEEIQFDKLGAFVYSDKVDPEAKRRQEELLLLQAEISNSRLDRFVGKKLKFLVEGKEGKFLVGRTWTEAPEVDGVVFVRGKGKIGDFLEVVIKEHDEYDWGSVI

Nearest PDB structures (foldseek):
  2qgq-assembly1_A  TM=1.003E+00  e=7.528E-55  Thermotoga maritima MSB8
  2qgq-assembly4_D  TM=9.944E-01  e=5.027E-54  Thermotoga maritima MSB8
  4jc0-assembly2_B  TM=9.813E-01  e=1.653E-47  Thermotoga maritima
  9ccb-assembly1_A  TM=7.518E-01  e=7.288E-12  Methanothermobacter marburgensis
  6fd2-assembly1_B  TM=7.330E-01  e=3.501E-07  Streptoalloteichus tenebrarius

CATH classification: 3.80.30.20 (+1 more: 2.40.50.140)

Foldseek 3Di:
DLFLEDEQEQWEVVVHTGGDDLVVSLVVVLVSVVVQRAEYEYDYCALQCHCCVPVVDRCSLVSLVSNLPRDDHHAYEYNHELLRCDPSNLCNLPRPRYQLEAEYAQQFQAQVVCVCPHDDHNVRSQVCVVSCVSPVLRAAEYEYEFAPAPQDPVRLVRRQVSCVSNLHLYYYYHYDDVNGDVCSVCSRVVSVVSNVVSNQVSVVVQAQHKFKWAFADDDVQWTKTDTSHDDPPPAEIEIEGDDDDHSDIFIWHHHDDDPRYYTYTD/DAQEDEQEQWEDPPIGGDDLVVSLVVVLVSVVVQRAEYEYDYCALLCHCCVPVVDRCSLVSLVSNLPDDDHHAYEYNHEQLSCDVSNLVNLPRPRYQLEAEYAQQFQAQVVCVCPHDDHSVRSLCCVVSCVSPVLRAAEYEYEFQPAPQDPVRLVRRLVSCVSNLHLYYHYYYDDPNGDSVSVVSRVVSVVSNVVSNQVSVVVQAQPKFKWAFGDDDPQKTKGDTSHDDPPPAEIEIEGHDDDHSDIFIWGHHDDDPRYYTYTD/DFLEDEQEQFEVVTGGDDLVVSLVVVLVSVVVQRAEYEYDYCALQCHCCVPVVDRCSLVSLVSNLPRDDHHAYEYNHELQSDDPSNLVNLPRVRYQLEAEYAQQFQAQVVCVCPHDDHNVRSQVCVVSCVSPVLRAAEYEYEFAPQPDDPVRLVRRQVSCVSNLHLYYYYHYDDPNGDPVSVVSRVVSVVSNVVSNQVSVVVQAQHKFKWAFGDDDDQWTKTDTSHDDPPPAEIEIEGDDDDHSDIFIWHHHDADPRYYTYTD/DFQEDEQEQFEVDTGGDDLVVSLVVVLVSVVVQHAEYEYDDCALQCRCCVPVVDRCSLVSLVSNLPDDDHHAYEYNHEQLSCDPSNLVNLPRPRYQLEAEYAQQFQAQVVCVCPHDDHSVRSLCCVVSCVSPVLRAAEYEYEFQPAPQDPVRLVRRLVSCVSNLHLYYYYYYDDPNGDPVSVVSRVVNVVSNVVSNQVSVVVQAFPKFKWAFRDDDPQKTKGDTSHDDPPPAEIEIEGHDDDHSDIFIWRHHDDDPRYYTYTD/DFQEDEQEQWEPVHTDGDDLVVSLVVLLVSVVVQRAEYEYDYCALQCHCCVPVVDRCSLVSLVSNLPRDDHHAYEYNHELQSCDPSNLVNLPRPRYQLEAEYAQQFQAQVVCVCVHDDHNVRSLVCVVSCVSPVLRAAEYEYEFAPPPQDPVRLVRRLVSCVSNLHLYYYYHYDDVPDDPVSPVSRVVSVVSNVVSNQVSVVVQAFDKFKWAFRADDDQWTKTDTSNDDPPPAEIEIEGDDDDHSDIFIWHHHDDDPRYYTYTD/DALEDEQEQFEVDTGGDDLVVSLVVVLVSVVVQRAEYEYDYCALLCGCCVPVVDRCSLVSLVSNLPDDDHHAYEYNHELLSCDPSNLVNLPRPRYQLEAEYAQQFQAQVVCVCPHDDHSVRSLCCVVSCVSPVLRAAEYEYEFQPAPQDPVRLVRRLVSCVSNLHLYYAYHYDDPNGDPVSVVSRVVSVVSNVVSNQVSVVVQAQPKFKWAFGADDVQKTKGDTSHDDPPPAEIEIEGHDDDHSDIFIWRHHDDDPRYYTYTD/DFQEDEQEQFEVDTGGDDLVVSLVVVLVSVVVQHAEYEYDDCALLCHCCVPVVDRCSLVSLVSNLPDDDHHAYEYNHEQLSCDVSNLVNLPRVRYQLEAEYAQQFQAQVVCVCPHDDHNVRSLVCVVSCVSPVLRAAEYEYEFQPAPQDPVRLVRRLVSCVSNLHLYYAYYYDDPNGDPVSVVSRVVSVVSNVVSNQVSVVVQAQPKFKWAFGDDDDQKTKGDTSNDDPPPAEIEIEGDDDDHSDIFIWRHHDDDPRYYTYTD/DFLEDEQEQWEPVHTGGDDLVVSLVVVLVSVVVQRAEYEYDDCALQCHCCVPVVDRCSLVSLVSNLPRDDHHAYEYNHELLSCDPSNLVNLPRPRYQLEAEYAQAFQAQVVCVCVHDDHNVRSQCCVVSCVSPVLRAAEYEYEFQPQPQDPVRLVRRLVSCVSNLHLYYHYHYDDPVGDPVSVVSRVVSVVSNVVSNQVSVVVQAFPKFKWAFAADDDQWTKTDTSNDDPPPAEIEIEGDDDDHSDIFIWHHHDDDPRYYTYTD